Protein 2IFC (pdb70)

Organism: Thermoplasma acidophilum (strain ATCC 25905 / DSM 1728 / JCM 9062 / NBRC 15155 / AMRC-C165) (NCBI:txid273075)

Nearest PDB structures (foldseek):
  2r26-assembly1_A  TM=9.823E-01  e=7.051E-51  Thermoplasma acidophilum
  1o7x-assembly2_D  TM=9.738E-01  e=7.678E-36  Saccharolobus solfataricus
  6abw-assembly1_A  TM=9.700E-01  e=1.568E-35  Metallosphaera sedula DSM 5348
  1vgm-assembly1_B  TM=9.796E-01  e=5.230E-35  Sulfurisphaera tokodaii
  2ibp-assembly1_B  TM=9.215E-01  e=1.308E-25  Pyrobaculum aerophilum str. IM2

InterPro domains:
  IPR002020 Citrate synthase [PF00285] (10-367)
  IPR002020 Citrate synthase [PR00143] (128-141)
  IPR002020 Citrate synthase [PR00143] (177-192)
  IPR002020 Citrate synthase [PR00143] (199-227)
  IPR002020 Citrate synthase [PR00143] (253-273)
  IPR002020 Citrate synthase [PR00143] (314-330)
  IPR002020 Citrate synthase [PTHR11739] (6-383)
  IPR011278 2-methylcitrate synthase/citrate synthase type I [TIGR01800] (9-384)
  IPR016142 Citrate synthase-like, large alpha subdomain [G3DSA:1.10.580.10] (24-355)
  IPR016143 Citrate synthase-like, small alpha subdomain [G3DSA:1.10.230.10] (225-328)
  IPR019810 Citrate synthase active site [PS00480] (260-272)
  IPR024176 Citrate synthase, bacterial-type [PIRSF001369] (4-385)
  IPR036969 Citrate synthase superfamily [SSF48256] (7-384)
  IPR054926 Citrate synthase family [NF041157] (5-385)

Foldseek 3Di:
DDDCVVVAPPDPDDDQAWDAAQEVQFIAGNNHTLVNCLVVLHFLLQSLCCLLPVHGDDPVRSVVLVVLLQLLLDDDPVLLVLLLVDDLQAFLLVSVLSSLVVVLVVPVPFAQDPVCLSSVLSNVLSNLLQSLLSSLCNNVVHDRFTFHDDPGPLQSSLCSNPVHGADPLLSSLLRSVLNLLQADDCDPLLVQLQLCCLVVRGLSVSLSSSSVRLPDPVHADQLLVLLVLLVVCPAQVSLVVCCVVCPVVPNHDNGQKDDSRHLAANVLLVVLLVSLCVLCVVPVVLNRSNSNLVSNQVVCCVPCSVVSMHGHNSNRVSSSVVSSPDDSRSRSVSSSSSSSHSSVSSSSSSCCVVPPRHNDDDDDDDPDDDDDDDDDPVRD/DDDCVVVAPPDPDDDQAWDAQQAVQFIDGLRHTLCRCLVVLHFLLQSLCCLLPVHGDDPVRSVVLLVLLQLLLDDDPVLLVLQLVDDLQAFLLVSLLSSLVVVLVVPPPFAQDPVCLSSVLSSVLSNLLQSLLSSLCNNVVHDRWTFDDDPGPLQSSLCSSVVHGADPLLSSLLRSLLNLLQADDCDPLLVQLQLCCLVVRGLSVSLSSSSVRCPDPVHADQLLVLLVLLVVCPALVSLVVCCVVCPVVPNDDNGQKDDSRHLAANVLLVVLLVSLCVLCVVPVVLVSSNSSLVSNQVVCCVPCSVVSIHGYNSNRVSSSVVSSPDDSRSRSVSSSSSSSHSSVSSSSSSCCCVPPRHNDDDDDDDDDDDDDDDDPPVVD/DQDDCVVVVPPDPDDDQAWDAQQEVQFIDGNNHTLVNCLVVLPFLLQSLCCLLPVHGDDPVRSVVLLVLLQLLLDDDPVLLCLQLVDDLQAFLLVSLLSSLVVVLVPPVPDAQDPVCLSSVLSSVLSVLLQSLLSSLCSNVVHDRFTFDRDSHPLQSSLCSNVVHGFDPLLSSLLRSLLNLLADDDCDPLLVQLQLCCLVVRGLSVSLSRSSVRCPDVVRADQLLVLLVLLVVQVALVSLVVCCVVPPVVPNDDNTQKADPRHLAENVLQVVLLVSLCVLCVVPVSLVRSNSNLVSNQVVCCVVCSVVSIHGHNSNRVSSSCVSSPDDSHSSSVSSSSSSSHSSVSSSSSSCCCVPPRHNDDDDHNDPDDDDDDDDDPVPDD/DDCVVVQPPDPDDDQAWDAQQEVQFIDGNNHTLVNCLVVLDFLLQSLCCLLPVHGDDPVRSVVLLVLLQLLLDDDPVLLVLLLVDPLQAFLLVSLLSSLVVVLVVPVPFAQDPVCLSSVLSNVLSVLLQSLLSSLCSNVVHDRFTFHDDPGPLQSSLCSNVVHGADPLLSSLLRSLLSLLQADDCDPLLVQLLLCCLVVRGLSVSLSRSSVRLPDPVHADQLLVLLVVLVVQPAQVSLVVCCVVDVVPPHDDNGQKDDSRHLAANVLLVVLLVSLCVLCVPPPVLNRSNSSLVSNQVVCCVVCSVVSMHGHNSNRVSSSVVSSPDDSHSRSVSSSSSSSHSSVSSSSSSCCCVPPRHNDDDDDDDPDDDDDDDDDD

Structure (mmCIF, N/CA/C/O backbone):
data_2IFC
#
_entry.id   2IFC
#
_cell.length_a   78.526
_cell.length_b   97.447
_cell.length_c   106.937
_cell.angle_alpha   90.00
_cell.angle_beta   93.10
_cell.angle_gamma   90.00
#
_symmetry.space_group_name_H-M   'P 1 21 1'
#
loop_
_entity.id
_entity.type
_entity.pdbx_description
1 polymer 'Citrate Synthase'
2 non-polymer 'OXALOACETATE ION'
3 water water
#
loop_
_atom_site.group_PDB
_atom_site.id
_atom_site.type_symbol
_atom_site.label_atom_id
_atom_site.label_alt_id
_atom_site.label_comp_id
_atom_site.label_asym_id
_atom_site.label_entity_id
_atom_site.label_seq_id
_atom_site.pdbx_PDB_ins_code
_atom_site.Cartn_x
_atom_site.Cartn_y
_atom_site.Cartn_z
_atom_site.occupancy
_atom_site.B_iso_or_equiv
_atom_site.auth_seq_id
_atom_site.auth_comp_id
_atom_site.auth_asym_id
_atom_site.auth_atom_id
_atom_site.pdbx_PDB_model_num
ATOM 1 N N . GLU A 1 5 ? 3.824 -60.712 -74.253 1.00 42.11 4 GLU A N 1
ATOM 2 C CA . GLU A 1 5 ? 4.716 -61.794 -74.788 1.00 40.76 4 GLU A CA 1
ATOM 3 C C . GLU A 1 5 ? 6.191 -61.315 -74.873 1.00 39.29 4 GLU A C 1
ATOM 4 O O . GLU A 1 5 ? 6.496 -60.149 -74.560 1.00 40.00 4 GLU A O 1
ATOM 10 N N . GLU A 1 6 ? 7.090 -62.207 -75.290 1.00 36.40 5 GLU A N 1
ATOM 11 C CA . GLU A 1 6 ? 8.536 -61.963 -75.228 1.00 33.39 5 GLU A CA 1
ATOM 12 C C . GLU A 1 6 ? 9.114 -61.197 -76.449 1.00 28.68 5 GLU A C 1
ATOM 13 O O . GLU A 1 6 ? 8.910 -61.585 -77.582 1.00 26.45 5 GLU A O 1
ATOM 19 N N . ILE A 1 7 ? 9.849 -60.133 -76.183 1.00 25.08 6 ILE A N 1
ATOM 20 C CA . ILE A 1 7 ? 10.478 -59.360 -77.287 1.00 22.67 6 ILE A CA 1
ATOM 21 C C . ILE A 1 7 ? 11.903 -59.912 -77.464 1.00 21.05 6 ILE A C 1
ATOM 22 O O . ILE A 1 7 ? 12.645 -60.076 -76.459 1.00 22.09 6 ILE A O 1
ATOM 27 N N . SER A 1 8 ? 12.276 -60.229 -78.710 1.00 20.09 7 SER A N 1
ATOM 28 C CA . SER A 1 8 ? 13.636 -60.636 -79.022 1.00 19.90 7 SER A CA 1
ATOM 29 C C . SER A 1 8 ? 14.458 -59.348 -79.222 1.00 21.16 7 SER A C 1
ATOM 30 O O . SER A 1 8 ? 14.611 -58.913 -80.366 1.00 18.40 7 SER A O 1
ATOM 33 N N . LYS A 1 9 ? 14.911 -58.727 -78.111 1.00 20.45 8 LYS A N 1
ATOM 34 C CA . LYS A 1 9 ? 15.547 -57.370 -78.179 1.00 21.62 8 LYS A CA 1
ATOM 35 C C . LYS A 1 9 ? 16.849 -57.440 -78.970 1.00 19.91 8 LYS A C 1
ATOM 36 O O . LYS A 1 9 ? 17.727 -58.281 -78.669 1.00 20.29 8 LYS A O 1
ATOM 42 N N . GLY A 1 10 ? 16.951 -56.614 -80.023 1.00 18.10 9 GLY A N 1
ATOM 43 C CA . GLY A 1 10 ? 18.163 -56.608 -80.876 1.00 17.61 9 GLY A CA 1
ATOM 44 C C . GLY A 1 10 ? 18.339 -57.892 -81.707 1.00 16.75 9 GLY A C 1
ATOM 45 O O . GLY A 1 10 ? 19.366 -58.109 -82.356 1.00 16.43 9 GLY A O 1
ATOM 46 N N . LEU A 1 11 ? 17.279 -58.700 -81.739 1.00 16.10 10 LEU A N 1
ATOM 47 C CA . LEU A 1 11 ? 17.322 -60.008 -82.378 1.00 16.74 10 LEU A CA 1
ATOM 48 C C . LEU A 1 11 ? 18.535 -60.815 -81.857 1.00 18.17 10 LEU A C 1
ATOM 49 O O . LEU A 1 11 ? 19.105 -61.641 -82.592 1.00 18.37 10 LEU A O 1
ATOM 54 N N . GLU A 1 12 ? 18.909 -60.559 -80.604 1.00 19.29 11 GLU A N 1
ATOM 55 C CA . GLU A 1 12 ? 20.129 -61.152 -80.050 1.00 22.00 11 GLU A CA 1
ATOM 56 C C . GLU A 1 12 ? 19.958 -62.684 -80.031 1.00 21.77 11 GLU A C 1
ATOM 57 O O . GLU A 1 12 ? 18.879 -63.179 -79.631 1.00 21.30 11 GLU A O 1
ATOM 63 N N . ASP A 1 13 ? 20.966 -63.402 -80.524 1.00 22.68 12 ASP A N 1
ATOM 64 C CA . ASP A 1 13 ? 20.871 -64.894 -80.630 1.00 23.78 12 ASP A CA 1
ATOM 65 C C . ASP A 1 13 ? 19.685 -65.434 -81.455 1.00 24.05 12 ASP A C 1
ATOM 66 O O . ASP A 1 13 ? 19.451 -66.645 -81.417 1.00 25.69 12 ASP A O 1
ATOM 71 N N . VAL A 1 14 ? 18.936 -64.582 -82.185 1.00 20.11 13 VAL A N 1
ATOM 72 C CA . VAL A 1 14 ? 17.947 -65.083 -83.165 1.00 19.68 13 VAL A CA 1
ATOM 73 C C . VAL A 1 14 ? 18.697 -65.444 -84.450 1.00 18.37 13 VAL A C 1
ATOM 74 O O . VAL A 1 14 ? 19.485 -64.635 -84.960 1.00 18.71 13 VAL A O 1
ATOM 78 N N . ASN A 1 15 ? 18.459 -66.656 -84.990 1.00 17.58 14 ASN A N 1
ATOM 79 C CA . ASN A 1 15 ? 19.005 -67.068 -86.284 1.00 15.81 14 ASN A CA 1
ATOM 80 C C . ASN A 1 15 ? 18.086 -66.715 -87.420 1.00 14.88 14 ASN A C 1
ATOM 81 O O . ASN A 1 15 ? 16.945 -67.236 -87.513 1.00 16.79 14 ASN A O 1
ATOM 86 N N A ILE A 1 16 ? 18.566 -65.829 -88.284 0.50 14.21 15 ILE A N 1
ATOM 87 N N B ILE A 1 16 ? 18.488 -65.790 -88.302 0.50 15.26 15 ILE A N 1
ATOM 88 C CA A ILE A 1 16 ? 17.728 -65.308 -89.341 0.50 12.64 15 ILE A CA 1
ATOM 89 C CA B ILE A 1 16 ? 17.568 -65.374 -89.399 0.50 15.02 15 ILE A CA 1
ATOM 90 C C A ILE A 1 16 ? 17.823 -66.142 -90.637 0.50 14.06 15 ILE A C 1
ATOM 91 C C B ILE A 1 16 ? 17.827 -66.133 -90.722 0.50 15.03 15 ILE A C 1
ATOM 92 O O A ILE A 1 16 ? 16.965 -66.049 -91.503 0.50 13.96 15 ILE A O 1
ATOM 93 O O B ILE A 1 16 ? 17.115 -65.957 -91.711 0.50 14.31 15 ILE A O 1
ATOM 102 N N . LYS A 1 17 ? 18.897 -66.932 -90.757 1.00 14.23 16 LYS A N 1
ATOM 103 C CA . LYS A 1 17 ? 19.174 -67.740 -91.951 1.00 14.48 16 LYS A CA 1
ATOM 104 C C . LYS A 1 17 ? 20.218 -68.824 -91.565 1.00 14.74 16 LYS A C 1
ATOM 105 O O . LYS A 1 17 ? 20.789 -68.734 -90.500 1.00 14.62 16 LYS A O 1
ATOM 111 N N . TRP A 1 18 ? 20.492 -69.771 -92.470 1.00 15.64 17 TRP A N 1
ATOM 112 C CA . TRP A 1 18 ? 21.704 -70.615 -92.397 1.00 17.26 17 TRP A CA 1
ATOM 113 C C . TRP A 1 18 ? 22.673 -70.040 -93.444 1.00 17.36 17 TRP A C 1
ATOM 114 O O . TRP A 1 18 ? 22.241 -69.322 -94.374 1.00 18.50 17 TRP A O 1
ATOM 125 N N . THR A 1 19 ? 23.966 -70.270 -93.266 1.00 16.78 18 THR A N 1
ATOM 126 C CA . THR A 1 19 ? 24.952 -69.825 -94.187 1.00 17.00 18 THR A CA 1
ATOM 127 C C . THR A 1 19 ? 26.117 -70.768 -94.232 1.00 17.04 18 THR A C 1
ATOM 128 O O . THR A 1 19 ? 26.445 -71.438 -93.208 1.00 16.18 18 THR A O 1
ATOM 132 N N . ARG A 1 20 ? 26.672 -70.834 -95.428 1.00 17.58 19 ARG A N 1
ATOM 133 C CA . ARG A 1 20 ? 27.940 -71.522 -95.742 1.00 16.72 19 ARG A CA 1
ATOM 134 C C . ARG A 1 20 ? 29.117 -70.570 -95.788 1.00 16.80 19 ARG A C 1
ATOM 135 O O . ARG A 1 20 ? 30.258 -71.016 -95.956 1.00 17.27 19 ARG A O 1
ATOM 143 N N . LEU A 1 21 ? 28.836 -69.250 -95.694 1.00 15.35 20 LEU A N 1
ATOM 144 C CA . LEU A 1 21 ? 29.829 -68.302 -96.084 1.00 13.67 20 LEU A CA 1
ATOM 145 C C . LEU A 1 21 ? 30.861 -67.954 -95.015 1.00 12.48 20 LEU A C 1
ATOM 146 O O . LEU A 1 21 ? 32.053 -67.814 -95.294 1.00 13.59 20 LEU A O 1
ATOM 151 N N . THR A 1 22 ? 30.399 -67.776 -93.783 1.00 12.59 21 THR A N 1
ATOM 152 C CA . THR A 1 22 ? 31.273 -67.217 -92.750 1.00 15.35 21 THR A CA 1
ATOM 153 C C . THR A 1 22 ? 30.871 -67.759 -91.383 1.00 15.39 21 THR A C 1
ATOM 154 O O . THR A 1 22 ? 29.673 -67.889 -91.066 1.00 15.71 21 THR A O 1
ATOM 158 N N . THR A 1 23 ? 31.884 -68.140 -90.600 1.00 17.49 22 THR A N 1
ATOM 159 C CA . THR A 1 23 ? 31.633 -68.544 -89.239 1.00 18.27 22 THR A CA 1
ATOM 160 C C . THR A 1 23 ? 32.458 -67.665 -88.295 1.00 18.60 22 THR A C 1
ATOM 161 O O . THR A 1 23 ? 33.562 -67.229 -88.621 1.00 17.63 22 THR A O 1
ATOM 165 N N . ILE A 1 24 ? 31.841 -67.360 -87.155 1.00 18.87 23 ILE A N 1
ATOM 166 C CA . ILE A 1 24 ? 32.467 -66.555 -86.134 1.00 20.28 23 ILE A CA 1
ATOM 167 C C . ILE A 1 24 ? 32.435 -67.339 -84.824 1.00 20.81 23 ILE A C 1
ATOM 168 O O . ILE A 1 24 ? 31.381 -67.765 -84.413 1.00 20.94 23 ILE A O 1
ATOM 173 N N . ASP A 1 25 ? 33.600 -67.545 -84.215 1.00 22.40 24 ASP A N 1
ATOM 174 C CA . ASP A 1 25 ? 33.672 -68.089 -82.849 1.00 24.39 24 ASP A CA 1
ATOM 175 C C . ASP A 1 25 ? 34.004 -66.914 -81.938 1.00 22.49 24 ASP A C 1
ATOM 176 O O . ASP A 1 25 ? 35.144 -66.478 -81.926 1.00 21.78 24 ASP A O 1
ATOM 181 N N . GLY A 1 26 ? 33.005 -66.466 -81.194 1.00 22.90 25 GLY A N 1
ATOM 182 C CA . GLY A 1 26 ? 33.103 -65.326 -80.286 1.00 22.57 25 GLY A CA 1
ATOM 183 C C . GLY A 1 26 ? 33.984 -65.541 -79.066 1.00 23.87 25 GLY A C 1
ATOM 184 O O . GLY A 1 26 ? 34.517 -64.601 -78.510 1.00 23.67 25 GLY A O 1
ATOM 185 N N . ASN A 1 27 ? 34.132 -66.794 -78.636 1.00 25.16 26 ASN A N 1
ATOM 186 C CA . ASN A 1 27 ? 35.016 -67.114 -77.498 1.00 25.51 26 ASN A CA 1
ATOM 187 C C . ASN A 1 27 ? 36.484 -67.334 -77.876 1.00 24.88 26 ASN A C 1
ATOM 188 O O . ASN A 1 27 ? 37.418 -66.833 -77.213 1.00 25.69 26 ASN A O 1
ATOM 193 N N . LYS A 1 28 ? 36.717 -68.044 -78.973 1.00 24.74 27 LYS A N 1
ATOM 194 C CA . LYS A 1 28 ? 38.086 -68.281 -79.384 1.00 24.39 27 LYS A CA 1
ATOM 195 C C . LYS A 1 28 ? 38.654 -67.100 -80.178 1.00 23.34 27 LYS A C 1
ATOM 196 O O . LYS A 1 28 ? 39.859 -66.921 -80.298 1.00 24.33 27 LYS A O 1
ATOM 202 N N . GLY A 1 29 ? 37.767 -66.285 -80.742 1.00 22.55 28 GLY A N 1
ATOM 203 C CA . GLY A 1 29 ? 38.198 -65.255 -81.650 1.00 20.86 28 GLY A CA 1
ATOM 204 C C . GLY A 1 29 ? 38.635 -65.750 -83.012 1.00 21.21 28 GLY A C 1
ATOM 205 O O . GLY A 1 29 ? 39.708 -65.395 -83.482 1.00 19.86 28 GLY A O 1
ATOM 206 N N . ILE A 1 30 ? 37.794 -66.560 -83.654 1.00 21.56 29 ILE A N 1
ATOM 207 C CA . ILE A 1 30 ? 38.155 -67.076 -84.960 1.00 21.78 29 ILE A CA 1
ATOM 208 C C . ILE A 1 30 ? 37.066 -66.703 -85.967 1.00 19.65 29 ILE A C 1
ATOM 209 O O . ILE A 1 30 ? 35.870 -66.722 -85.658 1.00 21.78 29 ILE A O 1
ATOM 214 N N . LEU A 1 31 ? 37.561 -66.263 -87.111 1.00 18.93 30 LEU A N 1
ATOM 215 C CA . LEU A 1 31 ? 36.744 -65.747 -88.224 1.00 17.02 30 LEU A CA 1
ATOM 216 C C . LEU A 1 31 ? 37.201 -66.556 -89.426 1.00 17.38 30 LEU A C 1
ATOM 217 O O . LEU A 1 31 ? 38.386 -66.494 -89.800 1.00 17.30 30 LEU A O 1
ATOM 222 N N . ARG A 1 32 ? 36.295 -67.365 -89.991 1.00 16.59 31 ARG A N 1
ATOM 223 C CA . ARG A 1 32 ? 36.619 -68.128 -91.190 1.00 16.76 31 ARG A CA 1
ATOM 224 C C . ARG A 1 32 ? 35.648 -67.777 -92.333 1.00 14.63 31 ARG A C 1
ATOM 225 O O . ARG A 1 32 ? 34.416 -67.582 -92.099 1.00 14.70 31 ARG A O 1
ATOM 233 N N . TYR A 1 33 ? 36.212 -67.759 -93.527 1.00 15.19 32 TYR A N 1
ATOM 234 C CA . TYR A 1 33 ? 35.479 -67.548 -94.759 1.00 14.73 32 TYR A CA 1
ATOM 235 C C . TYR A 1 33 ? 35.476 -68.883 -95.501 1.00 15.27 32 TYR A C 1
ATOM 236 O O . TYR A 1 33 ? 36.551 -69.311 -96.012 1.00 14.87 32 TYR A O 1
ATOM 245 N N . GLY A 1 34 ? 34.306 -69.510 -95.518 1.00 15.86 33 GLY A N 1
ATOM 246 C CA . GLY A 1 34 ? 34.144 -70.814 -96.253 1.00 17.51 33 GLY A CA 1
ATOM 247 C C . GLY A 1 34 ? 35.179 -71.851 -95.761 1.00 17.75 33 GLY A C 1
ATOM 248 O O . GLY A 1 34 ? 35.748 -72.621 -96.571 1.00 18.46 33 GLY A O 1
ATOM 249 N N . GLY A 1 35 ? 35.411 -71.891 -94.464 1.00 17.18 34 GLY A N 1
ATOM 250 C CA . GLY A 1 35 ? 36.442 -72.827 -93.890 1.00 19.31 34 GLY A CA 1
ATOM 251 C C . GLY A 1 35 ? 37.879 -72.314 -93.771 1.00 18.85 34 GLY A C 1
ATOM 252 O O . GLY A 1 35 ? 38.695 -72.911 -93.059 1.00 20.69 34 GLY A O 1
ATOM 253 N N . TYR A 1 36 ? 38.224 -71.194 -94.438 1.00 17.31 35 TYR A N 1
ATOM 254 C CA . TYR A 1 36 ? 39.597 -70.611 -94.327 1.00 17.93 35 TYR A CA 1
ATOM 255 C C . TYR A 1 36 ? 39.683 -69.495 -93.302 1.00 19.66 35 TYR A C 1
ATOM 256 O O . TYR A 1 36 ? 38.942 -68.499 -93.463 1.00 19.30 35 TYR A O 1
ATOM 265 N N . SER A 1 37 ? 40.609 -69.605 -92.324 1.00 18.60 36 SER A N 1
ATOM 266 C CA . SER A 1 37 ? 40.747 -68.551 -91.304 1.00 19.25 36 SER A CA 1
ATOM 267 C C . SER A 1 37 ? 41.328 -67.289 -91.956 1.00 17.55 36 SER A C 1
ATOM 268 O O . SER A 1 37 ? 42.173 -67.344 -92.901 1.00 16.54 36 SER A O 1
ATOM 271 N N . VAL A 1 38 ? 40.878 -66.126 -91.492 1.00 18.47 37 VAL A N 1
ATOM 272 C CA . VAL A 1 38 ? 41.495 -64.909 -92.030 1.00 17.96 37 VAL A CA 1
ATOM 273 C C . VAL A 1 38 ? 43.004 -64.794 -91.751 1.00 17.26 37 VAL A C 1
ATOM 274 O O . VAL A 1 38 ? 43.736 -64.262 -92.585 1.00 16.63 37 VAL A O 1
ATOM 278 N N . GLU A 1 39 ? 43.494 -65.374 -90.650 1.00 17.13 38 GLU A N 1
ATOM 279 C CA . GLU A 1 39 ? 44.939 -65.412 -90.409 1.00 18.62 38 GLU A CA 1
ATOM 280 C C . GLU A 1 39 ? 45.659 -66.157 -91.537 1.00 18.25 38 GLU A C 1
ATOM 281 O O . GLU A 1 39 ? 46.675 -65.694 -92.011 1.00 18.06 38 GLU A O 1
ATOM 287 N N . ASP A 1 40 ? 45.101 -67.299 -91.957 1.00 18.40 39 ASP A N 1
ATOM 288 C CA . ASP A 1 40 ? 45.707 -68.166 -92.965 1.00 18.02 39 ASP A CA 1
ATOM 289 C C . ASP A 1 40 ? 45.648 -67.437 -94.332 1.00 17.48 39 ASP A C 1
ATOM 290 O O . ASP A 1 40 ? 46.612 -67.408 -95.106 1.00 17.44 39 ASP A O 1
ATOM 295 N N . ILE A 1 41 ? 44.492 -66.858 -94.618 1.00 16.97 40 ILE A N 1
ATOM 296 C CA . ILE A 1 41 ? 44.293 -66.092 -95.831 1.00 17.70 40 ILE A CA 1
ATOM 297 C C . ILE A 1 41 ? 45.363 -65.023 -95.985 1.00 15.45 40 ILE A C 1
ATOM 298 O O . ILE A 1 41 ? 46.022 -64.966 -97.014 1.00 16.62 40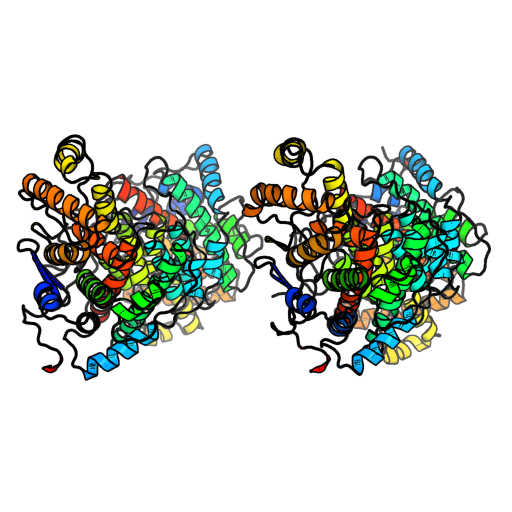 ILE A O 1
ATOM 303 N N . ILE A 1 42 ? 45.532 -64.167 -94.982 1.00 17.13 41 ILE A N 1
ATOM 304 C CA . ILE A 1 42 ? 46.505 -63.103 -95.091 1.00 17.75 41 ILE A CA 1
ATOM 305 C C . ILE A 1 42 ? 47.942 -63.606 -95.078 1.00 18.23 41 ILE A C 1
ATOM 306 O O . ILE A 1 42 ? 48.758 -63.146 -95.878 1.00 19.82 41 ILE A O 1
ATOM 311 N N . ALA A 1 43 ? 48.270 -64.489 -94.121 1.00 20.16 42 ALA A N 1
ATOM 312 C CA . ALA A 1 43 ? 49.613 -65.135 -94.093 1.00 21.38 42 ALA A CA 1
ATOM 313 C C . ALA A 1 43 ? 50.057 -65.771 -95.449 1.00 22.12 42 ALA A C 1
ATOM 314 O O . ALA A 1 43 ? 51.244 -65.735 -95.818 1.00 22.78 42 ALA A O 1
ATOM 316 N N . SER A 1 44 ? 49.087 -66.303 -96.189 1.00 22.00 43 SER A N 1
ATOM 317 C CA . SER A 1 44 ? 49.301 -66.994 -97.455 1.00 22.54 43 SER A CA 1
ATOM 318 C C . SER A 1 44 ? 49.370 -66.051 -98.665 1.00 22.28 43 SER A C 1
ATOM 319 O O . SER A 1 44 ? 49.583 -66.490 -99.794 1.00 23.68 43 SER A O 1
ATOM 322 N N . GLY A 1 45 ? 49.152 -64.762 -98.408 1.00 22.87 44 GLY A N 1
ATOM 323 C CA . GLY A 1 45 ? 49.184 -63.730 -99.439 1.00 22.58 44 GLY A CA 1
ATOM 324 C C . GLY A 1 45 ? 48.089 -63.789 -100.480 1.00 20.38 44 GLY A C 1
ATOM 325 O O . GLY A 1 45 ? 48.318 -63.474 -101.632 1.00 22.16 44 GLY A O 1
ATOM 326 N N . ALA A 1 46 ? 46.890 -64.152 -100.063 1.00 20.30 45 ALA A N 1
ATOM 327 C CA . ALA A 1 46 ? 45.733 -64.304 -100.973 1.00 19.34 45 ALA A CA 1
ATOM 328 C C . ALA A 1 46 ? 45.458 -62.950 -101.645 1.00 18.59 45 ALA A C 1
ATOM 329 O O . ALA A 1 46 ? 45.664 -61.907 -101.042 1.00 20.26 45 ALA A O 1
ATOM 331 N N . GLN A 1 47 ? 45.036 -62.994 -102.901 1.00 18.67 46 GLN A N 1
ATOM 332 C CA . GLN A 1 47 ? 44.518 -61.832 -103.619 1.00 19.23 46 GLN A CA 1
ATOM 333 C C . GLN A 1 47 ? 43.076 -61.598 -103.212 1.00 18.20 46 GLN A C 1
ATOM 334 O O . GLN A 1 47 ? 42.266 -62.507 -103.093 1.00 17.00 46 GLN A O 1
ATOM 340 N N . ASP A 1 48 ? 42.686 -60.329 -103.052 1.00 15.89 47 ASP A N 1
ATOM 341 C CA . ASP A 1 48 ? 41.318 -60.104 -102.638 1.00 15.55 47 ASP A CA 1
ATOM 342 C C . ASP A 1 48 ? 40.327 -60.747 -103.646 1.00 15.52 47 ASP A C 1
ATOM 343 O O . ASP A 1 48 ? 39.264 -61.257 -103.264 1.00 13.92 47 ASP A O 1
ATOM 348 N N . GLU A 1 49 ? 40.717 -60.784 -104.922 1.00 15.19 48 GLU A N 1
ATOM 349 C CA . GLU A 1 49 ? 39.815 -61.314 -105.968 1.00 15.41 48 GLU A CA 1
ATOM 350 C C . GLU A 1 49 ? 39.561 -62.808 -105.752 1.00 15.19 48 GLU A C 1
ATOM 351 O O . GLU A 1 49 ? 38.456 -63.290 -106.073 1.00 15.68 48 GLU A O 1
ATOM 357 N N . GLU A 1 50 ? 40.571 -63.478 -105.204 1.00 16.32 49 GLU A N 1
ATOM 358 C CA . GLU A 1 50 ? 40.382 -64.886 -104.777 1.00 17.70 49 GLU A CA 1
ATOM 359 C C . GLU A 1 50 ? 39.281 -65.028 -103.724 1.00 17.28 49 GLU A C 1
ATOM 360 O O . GLU A 1 50 ? 38.500 -65.955 -103.740 1.00 15.02 49 GLU A O 1
ATOM 366 N N . ILE A 1 51 ? 39.229 -64.101 -102.777 1.00 15.67 50 ILE A N 1
ATOM 367 C CA . ILE A 1 51 ? 38.243 -64.173 -101.691 1.00 16.03 50 ILE A CA 1
ATOM 368 C C . ILE A 1 51 ? 36.830 -63.787 -102.185 1.00 15.65 50 ILE A C 1
ATOM 369 O O . ILE A 1 51 ? 35.857 -64.435 -101.852 1.00 16.07 50 ILE A O 1
ATOM 374 N N . GLN A 1 52 ? 36.736 -62.740 -103.035 1.00 15.32 51 GLN A N 1
ATOM 375 C CA . GLN A 1 52 ? 35.511 -62.430 -103.718 1.00 15.28 51 GLN A CA 1
ATOM 376 C C . GLN A 1 52 ? 34.957 -63.716 -104.360 1.00 14.08 51 GLN A C 1
ATOM 377 O O . GLN A 1 52 ? 33.817 -64.044 -104.159 1.00 13.49 51 GLN A O 1
ATOM 383 N N . TYR A 1 53 ? 35.814 -64.393 -105.155 1.00 14.77 52 TYR A N 1
ATOM 384 C CA . TYR A 1 53 ? 35.420 -65.636 -105.846 1.00 15.45 52 TYR A CA 1
ATOM 385 C C . TYR A 1 53 ? 34.920 -66.694 -104.887 1.00 15.46 52 TYR A C 1
ATOM 386 O O . TYR A 1 53 ? 33.863 -67.290 -105.121 1.00 16.27 52 TYR A O 1
ATOM 395 N N . LEU A 1 54 ? 35.644 -66.886 -103.785 1.00 16.31 53 LEU A N 1
ATOM 396 C CA . LEU A 1 54 ? 35.273 -67.804 -102.714 1.00 16.08 53 LEU A CA 1
ATOM 397 C C . LEU A 1 54 ? 33.858 -67.551 -102.217 1.00 15.94 53 LEU A C 1
ATOM 398 O O . LEU A 1 54 ? 33.042 -68.478 -102.035 1.00 14.96 53 LEU A O 1
ATOM 403 N N . PHE A 1 55 ? 33.550 -66.260 -101.957 1.00 15.56 54 PHE A N 1
ATOM 404 C CA . PHE A 1 55 ? 32.235 -65.931 -101.579 1.00 15.89 54 PHE A CA 1
ATOM 405 C C . PHE A 1 55 ? 31.135 -66.222 -102.540 1.00 14.55 54 PHE A C 1
ATOM 406 O O . PHE A 1 55 ? 30.049 -66.564 -102.100 1.00 16.35 54 PHE A O 1
ATOM 414 N N . LEU A 1 56 ? 31.391 -65.966 -103.812 1.00 15.19 55 LEU A N 1
ATOM 415 C CA . LEU A 1 56 ? 30.322 -66.024 -104.802 1.00 14.72 55 LEU A CA 1
ATOM 416 C C . LEU A 1 56 ? 30.180 -67.483 -105.325 1.00 17.08 55 LEU A C 1
ATOM 417 O O . LEU A 1 56 ? 29.071 -67.899 -105.653 1.00 17.13 55 LEU A O 1
ATOM 422 N N . TYR A 1 57 ? 31.282 -68.241 -105.282 1.00 18.25 56 TYR A N 1
ATOM 423 C CA . TYR A 1 57 ? 31.317 -69.646 -105.824 1.00 19.81 56 TYR A CA 1
ATOM 424 C C . TYR A 1 57 ? 31.443 -70.784 -104.807 1.00 20.43 56 TYR A C 1
ATOM 425 O O . TYR A 1 57 ? 31.076 -71.931 -105.116 1.00 19.94 56 TYR A O 1
ATOM 434 N N . GLY A 1 58 ? 31.992 -70.504 -103.627 1.00 19.54 57 GLY A N 1
ATOM 435 C CA . GLY A 1 58 ? 32.058 -71.506 -102.558 1.00 20.19 57 GLY A CA 1
ATOM 436 C C . GLY A 1 58 ? 33.419 -72.219 -102.427 1.00 19.98 57 GLY A C 1
ATOM 437 O O . GLY A 1 58 ? 33.670 -72.923 -101.441 1.00 20.76 57 GLY A O 1
ATOM 438 N N . ASN A 1 59 ? 34.293 -71.976 -103.399 1.00 19.39 58 ASN A N 1
ATOM 439 C CA . ASN A 1 59 ? 35.697 -72.452 -103.363 1.00 21.08 58 ASN A CA 1
ATOM 440 C C . ASN A 1 59 ? 36.702 -71.448 -103.902 1.00 19.96 58 ASN A C 1
ATOM 441 O O . ASN A 1 59 ? 36.346 -70.548 -104.690 1.00 21.10 58 ASN A O 1
ATOM 446 N N . LEU A 1 60 ? 37.973 -71.623 -103.551 1.00 20.94 59 LEU A N 1
ATOM 447 C CA . LEU A 1 60 ? 39.022 -70.807 -104.162 1.00 20.78 59 LEU A CA 1
ATOM 448 C C . LEU A 1 60 ? 39.133 -71.122 -105.658 1.00 22.42 59 LEU A C 1
ATOM 449 O O . LEU A 1 60 ? 38.974 -72.297 -106.034 1.00 21.94 59 LEU A O 1
ATOM 454 N N . PRO A 1 61 ? 39.360 -70.103 -106.513 1.00 22.26 60 PRO A N 1
ATOM 455 C CA . PRO A 1 61 ? 39.362 -70.339 -107.978 1.00 22.15 60 PRO A CA 1
ATOM 456 C C . PRO A 1 61 ? 40.648 -70.988 -108.462 1.00 22.27 60 PRO A C 1
ATOM 457 O O . PRO A 1 61 ? 41.690 -70.859 -107.842 1.00 20.53 60 PRO A O 1
ATOM 461 N N . THR A 1 62 ? 40.547 -71.684 -109.581 1.00 23.60 61 THR A N 1
ATOM 462 C CA . THR A 1 62 ? 41.761 -72.001 -110.340 1.00 24.84 61 THR A CA 1
ATOM 463 C C . THR A 1 62 ? 42.295 -70.753 -111.060 1.00 25.43 61 THR A C 1
ATOM 464 O O . THR A 1 62 ? 41.610 -69.693 -111.180 1.00 23.88 61 THR A O 1
ATOM 468 N N . GLU A 1 63 ? 43.524 -70.849 -111.560 1.00 26.90 62 GLU A N 1
ATOM 469 C CA . GLU A 1 63 ? 44.116 -69.747 -112.333 1.00 27.98 62 GLU A CA 1
ATOM 470 C C . GLU A 1 63 ? 43.151 -69.299 -113.475 1.00 27.30 62 GLU A C 1
ATOM 471 O O . GLU A 1 63 ? 42.880 -68.084 -113.662 1.00 24.88 62 GLU A O 1
ATOM 477 N N . GLN A 1 64 ? 42.587 -70.261 -114.202 1.00 25.02 63 GLN A N 1
ATOM 478 C CA . GLN A 1 64 ? 41.707 -69.954 -115.327 1.00 26.98 63 GLN A CA 1
ATOM 479 C C . GLN A 1 64 ? 40.397 -69.280 -114.862 1.00 25.79 63 GLN A C 1
ATOM 480 O O . GLN A 1 64 ? 39.917 -68.307 -115.482 1.00 25.83 63 GLN A O 1
ATOM 486 N N . GLU A 1 65 ? 39.848 -69.810 -113.776 1.00 25.14 64 GLU A N 1
ATOM 487 C CA . GLU A 1 65 ? 38.622 -69.285 -113.164 1.00 24.31 64 GLU A CA 1
ATOM 488 C C . GLU A 1 65 ? 38.849 -67.847 -112.717 1.00 21.99 64 GLU A C 1
ATOM 489 O O . GLU A 1 65 ? 38.017 -66.977 -112.965 1.00 22.15 64 GLU A O 1
ATOM 495 N N . LEU A 1 66 ? 39.992 -67.602 -112.085 1.00 21.93 65 LEU A N 1
ATOM 496 C CA . LEU A 1 66 ? 40.318 -66.249 -111.590 1.00 22.08 65 LEU A CA 1
ATOM 497 C C . LEU A 1 66 ? 40.494 -65.272 -112.732 1.00 22.78 65 LEU A C 1
ATOM 498 O O . LEU A 1 66 ? 40.039 -64.136 -112.655 1.00 22.23 65 LEU A O 1
ATOM 503 N N . ARG A 1 67 ? 41.183 -65.695 -113.800 1.00 23.54 66 ARG A N 1
ATOM 504 C CA . ARG A 1 67 ? 41.351 -64.842 -114.966 1.00 25.59 66 ARG A CA 1
ATOM 505 C C . ARG A 1 67 ? 39.987 -64.404 -115.492 1.00 24.18 66 ARG A C 1
ATOM 506 O O . ARG A 1 67 ? 39.768 -63.207 -115.742 1.00 24.49 66 ARG A O 1
ATOM 514 N N . LYS A 1 68 ? 39.081 -65.364 -115.684 1.00 21.99 67 LYS A N 1
ATOM 515 C CA . LYS A 1 68 ? 37.738 -65.103 -116.149 1.00 23.29 67 LYS A CA 1
ATOM 516 C C . LYS A 1 68 ? 36.976 -64.157 -115.177 1.00 22.48 67 LYS A C 1
ATOM 517 O O . LYS A 1 68 ? 36.429 -63.131 -115.593 1.00 21.97 67 LYS A O 1
ATOM 523 N N . TYR A 1 69 ? 37.036 -64.511 -113.901 1.00 21.20 68 TYR A N 1
ATOM 524 C CA . TYR A 1 69 ? 36.403 -63.756 -112.824 1.00 20.50 68 TYR A CA 1
ATOM 525 C C . TYR A 1 69 ? 36.830 -62.275 -112.866 1.00 20.10 68 TYR A C 1
ATOM 526 O O . TYR A 1 69 ? 35.968 -61.373 -112.903 1.00 19.96 68 TYR A O 1
ATOM 535 N N . LYS A 1 70 ? 38.136 -62.017 -112.887 1.00 20.00 69 LYS A N 1
ATOM 536 C CA . LYS A 1 70 ? 38.663 -60.625 -112.944 1.00 19.37 69 LYS A CA 1
ATOM 537 C C . LYS A 1 70 ? 38.107 -59.835 -114.144 1.00 20.57 69 LYS A C 1
ATOM 538 O O . LYS A 1 70 ? 37.841 -58.624 -114.056 1.00 18.55 69 LYS A O 1
ATOM 544 N N . GLU A 1 71 ? 37.959 -60.495 -115.289 1.00 20.70 70 GLU A N 1
ATOM 545 C CA . GLU A 1 71 ? 37.373 -59.814 -116.451 1.00 22.72 70 GLU A CA 1
ATOM 546 C C . GLU A 1 71 ? 35.944 -59.335 -116.166 1.00 19.69 70 GLU A C 1
ATOM 547 O O . GLU A 1 71 ? 35.538 -58.217 -116.554 1.00 20.24 70 GLU A O 1
ATOM 553 N N . THR A 1 72 ? 35.175 -60.184 -115.482 1.00 18.78 71 THR A N 1
ATOM 554 C CA . THR A 1 72 ? 33.810 -59.861 -115.172 1.00 18.71 71 THR A CA 1
ATOM 555 C C . THR A 1 72 ? 33.787 -58.678 -114.234 1.00 18.38 71 THR A C 1
ATOM 556 O O . THR A 1 72 ? 32.998 -57.755 -114.458 1.00 18.26 71 THR A O 1
ATOM 560 N N . VAL A 1 73 ? 34.664 -58.701 -113.215 1.00 17.01 72 VAL A N 1
ATOM 561 C CA . VAL A 1 73 ? 34.648 -57.614 -112.200 1.00 16.70 72 VAL A CA 1
ATOM 562 C C . VAL A 1 73 ? 34.976 -56.332 -112.953 1.00 17.53 72 VAL A C 1
ATOM 563 O O . VAL A 1 73 ? 34.343 -55.293 -112.755 1.00 16.56 72 VAL A O 1
ATOM 567 N N . GLN A 1 74 ? 35.954 -56.402 -113.845 1.00 16.84 73 GLN A N 1
ATOM 568 C CA . GLN A 1 74 ? 36.372 -55.172 -114.568 1.00 17.76 73 GLN A CA 1
ATOM 569 C C . GLN A 1 74 ? 35.320 -54.531 -115.470 1.00 17.24 73 GLN A C 1
ATOM 570 O O . GLN A 1 74 ? 35.441 -53.367 -115.800 1.00 17.70 73 GLN A O 1
ATOM 576 N N . LYS A 1 75 ? 34.292 -55.284 -115.878 1.00 19.16 74 LYS A N 1
ATOM 577 C CA . LYS A 1 75 ? 33.114 -54.697 -116.552 1.00 19.17 74 LYS A CA 1
ATOM 578 C C . LYS A 1 75 ? 32.473 -53.601 -115.703 1.00 19.48 74 LYS A C 1
ATOM 579 O O . LYS A 1 75 ? 31.877 -52.665 -116.240 1.00 20.36 74 LYS A O 1
ATOM 585 N N . GLY A 1 76 ? 32.611 -53.713 -114.378 1.00 18.47 75 GLY A N 1
ATOM 586 C CA . GLY A 1 76 ? 31.940 -52.783 -113.496 1.00 18.37 75 GLY A CA 1
ATOM 587 C C . GLY A 1 76 ? 32.708 -51.469 -113.381 1.00 19.05 75 GLY A C 1
ATOM 588 O O . GLY A 1 76 ? 32.236 -50.542 -112.741 1.00 16.39 75 GLY A O 1
ATOM 589 N N . TYR A 1 77 ? 33.910 -51.403 -113.975 1.00 18.52 76 TYR A N 1
ATOM 590 C CA . TYR A 1 77 ? 34.737 -50.196 -113.884 1.00 19.90 76 TYR A CA 1
ATOM 591 C C . TYR A 1 77 ? 34.130 -49.086 -114.752 1.00 21.02 76 TYR A C 1
ATOM 592 O O . TYR A 1 77 ? 34.429 -47.933 -114.600 1.00 24.03 76 TYR A O 1
ATOM 601 N N . LYS A 1 78 ? 33.248 -49.455 -115.667 1.00 22.25 77 LYS A N 1
ATOM 602 C CA . LYS A 1 78 ? 32.466 -48.458 -116.380 1.00 23.11 77 LYS A CA 1
ATOM 603 C C . LYS A 1 78 ? 31.064 -48.326 -115.742 1.00 22.92 77 LYS A C 1
ATOM 604 O O . LYS A 1 78 ? 30.292 -49.289 -115.641 1.00 21.84 77 LYS A O 1
ATOM 610 N N . ILE A 1 79 ? 30.769 -47.146 -115.221 1.00 20.98 78 ILE A N 1
ATOM 611 C CA . ILE A 1 79 ? 29.426 -46.844 -114.715 1.00 20.84 78 ILE A CA 1
ATOM 612 C C . ILE A 1 79 ? 28.858 -45.580 -115.406 1.00 21.04 78 ILE A C 1
ATOM 613 O O . ILE A 1 79 ? 29.650 -44.751 -115.877 1.00 21.69 78 ILE A O 1
ATOM 618 N N . PRO A 1 80 ? 27.512 -45.464 -115.486 1.00 21.66 79 PRO A N 1
ATOM 619 C CA . PRO A 1 80 ? 26.954 -44.368 -116.293 1.00 21.36 79 PRO A CA 1
ATOM 620 C C . PRO A 1 80 ? 27.228 -43.028 -115.667 1.00 20.71 79 PRO A C 1
ATOM 621 O O . PRO A 1 80 ? 27.333 -42.919 -114.447 1.00 20.50 79 PRO A O 1
ATOM 625 N N . ASP A 1 81 ? 27.262 -41.987 -116.502 1.00 21.23 80 ASP A N 1
ATOM 626 C CA . ASP A 1 81 ? 27.322 -40.605 -116.033 1.00 21.49 80 ASP A CA 1
ATOM 627 C C . ASP A 1 81 ? 26.306 -40.253 -114.948 1.00 19.93 80 ASP A C 1
ATOM 628 O O . ASP A 1 81 ? 26.665 -39.558 -114.011 1.00 18.46 80 ASP A O 1
ATOM 633 N N . PHE A 1 82 ? 25.058 -40.734 -115.043 1.00 18.59 81 PHE A N 1
ATOM 634 C CA . PHE A 1 82 ? 24.071 -40.301 -114.044 1.00 17.62 81 PHE A CA 1
ATOM 635 C C . PHE A 1 82 ? 24.394 -40.893 -112.659 1.00 16.99 81 PHE A C 1
ATOM 636 O O . PHE A 1 82 ? 24.003 -40.360 -111.622 1.00 16.64 81 PHE A O 1
ATOM 644 N N . VAL A 1 83 ? 25.036 -42.049 -112.668 1.00 15.65 82 VAL A N 1
ATOM 645 C CA . VAL A 1 83 ? 25.488 -42.622 -111.372 1.00 15.93 82 VAL A CA 1
ATOM 646 C C . VAL A 1 83 ? 26.572 -41.758 -110.727 1.00 16.77 82 VAL A C 1
ATOM 647 O O . VAL A 1 83 ? 26.517 -41.479 -109.521 1.00 17.43 82 VAL A O 1
ATOM 651 N N . ILE A 1 84 ? 27.521 -41.283 -111.543 1.00 16.34 83 ILE A N 1
ATOM 652 C CA . ILE A 1 84 ? 28.593 -40.403 -111.032 1.00 16.88 83 ILE A CA 1
ATOM 653 C C . ILE A 1 84 ? 27.907 -39.094 -110.594 1.00 15.87 83 ILE A C 1
ATOM 654 O O . ILE A 1 84 ? 28.221 -38.545 -109.537 1.00 14.87 83 ILE A O 1
ATOM 659 N N . ASN A 1 85 ? 26.906 -38.647 -111.357 1.00 17.57 84 ASN A N 1
ATOM 660 C CA . ASN A 1 85 ? 26.249 -37.391 -110.988 1.00 16.96 84 ASN A CA 1
ATOM 661 C C . ASN A 1 85 ? 25.400 -37.528 -109.720 1.00 16.46 84 ASN A C 1
ATOM 662 O O . ASN A 1 85 ? 25.263 -36.579 -108.954 1.00 18.37 84 ASN A O 1
ATOM 667 N N . ALA A 1 86 ? 24.903 -38.747 -109.447 1.00 16.23 85 ALA A N 1
ATOM 668 C CA . ALA A 1 86 ? 24.187 -38.987 -108.181 1.00 15.48 85 ALA A CA 1
ATOM 669 C C . ALA A 1 86 ? 25.124 -38.655 -106.966 1.00 13.99 85 ALA A C 1
ATOM 670 O O . ALA A 1 86 ? 24.654 -38.260 -105.879 1.00 14.94 85 ALA A O 1
ATOM 672 N N . ILE A 1 87 ? 26.438 -38.795 -107.144 1.00 13.58 86 ILE A N 1
ATOM 673 C CA . ILE A 1 87 ? 27.391 -38.502 -106.099 1.00 14.36 86 ILE A CA 1
ATOM 674 C C . ILE A 1 87 ? 27.708 -36.984 -106.218 1.00 15.44 86 ILE A C 1
ATOM 675 O O . ILE A 1 87 ? 27.587 -36.226 -105.228 1.00 15.23 86 ILE A O 1
ATOM 680 N N . ARG A 1 88 ? 28.111 -36.592 -107.413 1.00 15.96 87 ARG A N 1
ATOM 681 C CA . ARG A 1 88 ? 28.743 -35.208 -107.575 1.00 17.64 87 ARG A CA 1
ATOM 682 C C . ARG A 1 88 ? 27.739 -34.083 -107.387 1.00 18.16 87 ARG A C 1
ATOM 683 O O . ARG A 1 88 ? 28.136 -32.991 -106.997 1.00 19.30 87 ARG A O 1
ATOM 691 N N . GLN A 1 89 ? 26.435 -34.372 -107.507 1.00 17.00 88 GLN A N 1
ATOM 692 C CA . GLN A 1 89 ? 25.417 -33.349 -107.193 1.00 17.90 88 GLN A CA 1
ATOM 693 C C . GLN A 1 89 ? 25.156 -33.068 -105.709 1.00 17.33 88 GLN A C 1
ATOM 694 O O . GLN A 1 89 ? 24.462 -32.148 -105.368 1.00 18.25 88 GLN A O 1
ATOM 700 N N . LEU A 1 90 ? 25.626 -33.963 -104.827 1.00 15.22 89 LEU A N 1
ATOM 701 C CA . LEU A 1 90 ? 25.422 -33.816 -103.397 1.00 16.49 89 LEU A CA 1
ATOM 702 C C . LEU A 1 90 ? 26.374 -32.771 -102.753 1.00 16.95 89 LEU A C 1
ATOM 703 O O . LEU A 1 90 ? 27.472 -32.586 -103.226 1.00 17.47 89 LEU A O 1
ATOM 708 N N . PRO A 1 91 ? 25.955 -32.165 -101.631 1.00 19.45 90 PRO A N 1
ATOM 709 C CA . PRO A 1 91 ? 26.826 -31.272 -100.860 1.00 20.06 90 PRO A CA 1
ATOM 710 C C . PRO A 1 91 ? 28.090 -32.038 -100.497 1.00 21.27 90 PRO A C 1
ATOM 711 O O . PRO A 1 91 ? 28.002 -33.217 -100.069 1.00 19.62 90 PRO A O 1
ATOM 715 N N . ARG A 1 92 ? 29.251 -31.410 -100.681 1.00 20.63 91 ARG A N 1
ATOM 716 C CA . ARG A 1 92 ? 30.526 -32.043 -100.365 1.00 22.01 91 ARG A CA 1
ATOM 717 C C . ARG A 1 92 ? 30.646 -32.483 -98.895 1.00 20.15 91 ARG A C 1
ATOM 718 O O . ARG A 1 92 ? 31.502 -33.287 -98.611 1.00 21.86 91 ARG A O 1
ATOM 726 N N . GLU A 1 93 ? 29.842 -31.921 -97.984 1.00 19.86 92 GLU A N 1
ATOM 727 C CA . GLU A 1 93 ? 29.955 -32.260 -96.559 1.00 19.21 92 GLU A CA 1
ATOM 728 C C . GLU A 1 93 ? 29.255 -33.600 -96.256 1.00 17.26 92 GLU A C 1
ATOM 729 O O . GLU A 1 93 ? 29.281 -34.072 -95.123 1.00 16.86 92 GLU A O 1
ATOM 735 N N . SER A 1 94 ? 28.574 -34.155 -97.253 1.00 17.04 93 SER A N 1
ATOM 736 C CA . SER A 1 94 ? 27.797 -35.425 -97.044 1.00 17.75 93 SER A CA 1
ATOM 737 C C . SER A 1 94 ? 28.749 -36.564 -96.626 1.00 17.89 93 SER A C 1
ATOM 738 O O . SER A 1 94 ? 29.871 -36.627 -97.100 1.00 17.50 93 SER A O 1
ATOM 741 N N . ASP A 1 95 ? 28.292 -37.470 -95.753 1.00 16.98 94 ASP A N 1
ATOM 742 C CA . ASP A 1 95 ? 29.153 -38.645 -95.408 1.00 16.27 94 ASP A CA 1
ATOM 743 C C . ASP A 1 95 ? 29.412 -39.443 -96.685 1.00 13.39 94 ASP A C 1
ATOM 744 O O . ASP A 1 95 ? 28.511 -39.606 -97.532 1.00 13.11 94 ASP A O 1
ATOM 749 N N . ALA A 1 96 ? 30.606 -40.000 -96.740 1.00 12.95 95 ALA A N 1
ATOM 750 C CA . ALA A 1 96 ? 31.067 -40.826 -97.886 1.00 12.74 95 ALA A CA 1
ATOM 751 C C . ALA A 1 96 ? 30.072 -41.993 -98.089 1.00 13.78 95 ALA A C 1
ATOM 752 O O . ALA A 1 96 ? 29.660 -42.266 -99.221 1.00 14.11 95 ALA A O 1
ATOM 754 N N . VAL A 1 97 ? 29.679 -42.664 -96.995 1.00 13.61 96 VAL A N 1
ATOM 755 C CA . VAL A 1 97 ? 28.821 -43.866 -97.166 1.00 13.92 96 VAL A CA 1
ATOM 756 C C . VAL A 1 97 ? 27.397 -43.417 -97.681 1.00 13.95 96 VAL A C 1
ATOM 757 O O . VAL A 1 97 ? 26.672 -44.149 -98.377 1.00 15.02 96 VAL A O 1
ATOM 761 N N . ALA A 1 98 ? 27.012 -42.181 -97.382 1.00 13.44 97 ALA A N 1
ATOM 762 C CA . ALA A 1 98 ? 25.678 -41.695 -97.816 1.00 15.01 97 ALA A CA 1
ATOM 763 C C . ALA A 1 98 ? 25.729 -41.369 -99.310 1.00 13.63 97 ALA A C 1
ATOM 764 O O . ALA A 1 98 ? 24.768 -41.612 -100.049 1.00 13.13 97 ALA A O 1
ATOM 766 N N . MET A 1 99 ? 26.875 -40.848 -99.760 1.00 13.84 98 MET A N 1
ATOM 767 C CA . MET A 1 99 ? 27.131 -40.652 -101.210 1.00 13.73 98 MET A CA 1
ATOM 768 C C . MET A 1 99 ? 27.067 -42.005 -101.951 1.00 13.46 98 MET A C 1
ATOM 769 O O . MET A 1 99 ? 26.389 -42.111 -102.968 1.00 12.02 98 MET A O 1
ATOM 774 N N . GLN A 1 100 ? 27.755 -43.016 -101.414 1.00 13.61 99 GLN A N 1
ATOM 775 C CA . GLN A 1 100 ? 27.595 -44.394 -101.959 1.00 12.72 99 GLN A CA 1
ATOM 776 C C . GLN A 1 100 ? 26.121 -44.810 -102.016 1.00 12.16 99 GLN A C 1
ATOM 777 O O . GLN A 1 100 ? 25.692 -45.305 -103.078 1.00 13.48 99 GLN A O 1
ATOM 783 N N . MET A 1 101 ? 25.327 -44.563 -100.968 1.00 12.05 100 MET A N 1
ATOM 784 C CA . MET A 1 101 ? 23.907 -44.972 -100.960 1.00 13.15 100 MET A CA 1
ATOM 785 C C . MET A 1 101 ? 23.124 -44.281 -102.045 1.00 12.57 100 MET A C 1
ATOM 786 O O . MET A 1 101 ? 22.337 -44.897 -102.718 1.00 12.66 100 MET A O 1
ATOM 791 N N . ALA A 1 102 ? 23.337 -42.960 -102.225 1.00 11.95 101 ALA A N 1
ATOM 792 C CA . ALA A 1 102 ? 22.683 -42.267 -103.306 1.00 12.55 101 ALA A CA 1
ATOM 793 C C . ALA A 1 102 ? 23.023 -42.818 -104.713 1.00 11.48 101 ALA A C 1
ATOM 794 O O . ALA A 1 102 ? 22.139 -42.875 -105.555 1.00 13.55 101 ALA A O 1
ATOM 796 N N . ALA A 1 103 ? 24.275 -43.255 -104.932 1.00 10.75 102 ALA A N 1
ATOM 797 C CA . ALA A 1 103 ? 24.740 -43.730 -106.208 1.00 12.24 102 ALA A CA 1
ATOM 798 C C . ALA A 1 103 ? 24.143 -45.114 -106.452 1.00 13.62 102 ALA A C 1
ATOM 799 O O . ALA A 1 103 ? 23.616 -45.382 -107.523 1.00 12.96 102 ALA A O 1
ATOM 801 N N . VAL A 1 104 ? 24.182 -45.970 -105.430 1.00 13.37 103 VAL A N 1
ATOM 802 C CA . VAL A 1 104 ? 23.609 -47.326 -105.603 1.00 12.99 103 VAL A CA 1
ATOM 803 C C . VAL A 1 104 ? 22.093 -47.272 -105.790 1.00 13.68 103 VAL A C 1
ATOM 804 O O . VAL A 1 104 ? 21.512 -48.038 -106.583 1.00 14.39 103 VAL A O 1
ATOM 808 N N . ALA A 1 105 ? 21.434 -46.353 -105.077 1.00 13.19 104 ALA A N 1
ATOM 809 C CA . ALA A 1 105 ? 19.971 -46.178 -105.257 1.00 13.99 104 ALA A CA 1
ATOM 810 C C . ALA A 1 105 ? 19.606 -45.745 -106.712 1.00 14.61 104 ALA A C 1
ATOM 811 O O . ALA A 1 105 ? 18.654 -46.256 -107.326 1.00 14.34 104 ALA A O 1
ATOM 813 N N . ALA A 1 106 ? 20.420 -44.843 -107.268 1.00 13.90 105 ALA A N 1
ATOM 814 C CA . ALA A 1 106 ? 20.239 -44.436 -108.657 1.00 15.02 105 ALA A CA 1
ATOM 815 C C . ALA A 1 106 ? 20.380 -45.662 -109.551 1.00 14.97 105 ALA A C 1
ATOM 816 O O . ALA A 1 106 ? 19.552 -45.893 -110.450 1.00 14.47 105 ALA A O 1
ATOM 818 N N . MET A 1 107 ? 21.445 -46.439 -109.292 1.00 15.17 106 MET A N 1
ATOM 819 C CA . MET A 1 107 ? 21.674 -47.687 -110.037 1.00 16.83 106 MET A CA 1
ATOM 820 C C . MET A 1 107 ? 20.492 -48.689 -109.936 1.00 16.37 106 MET A C 1
ATOM 821 O O . MET A 1 107 ? 20.031 -49.266 -110.962 1.00 16.69 106 MET A O 1
ATOM 826 N N . ALA A 1 108 ? 20.008 -48.898 -108.711 1.00 15.13 107 ALA A N 1
ATOM 827 C CA . ALA A 1 108 ? 18.856 -49.783 -108.430 1.00 15.60 107 ALA A CA 1
ATOM 828 C C . ALA A 1 108 ? 17.665 -49.385 -109.315 1.00 14.40 107 ALA A C 1
ATOM 829 O O . ALA A 1 108 ? 17.034 -50.251 -109.946 1.00 15.85 107 ALA A O 1
ATOM 831 N N . ALA A 1 109 ? 17.356 -48.068 -109.361 1.00 13.81 108 ALA A N 1
ATOM 832 C CA . ALA A 1 109 ? 16.303 -47.565 -110.249 1.00 14.64 108 ALA A CA 1
ATOM 833 C C . ALA A 1 109 ? 16.472 -47.945 -111.733 1.00 15.18 108 ALA A C 1
ATOM 834 O O . ALA A 1 109 ? 15.526 -48.440 -112.366 1.00 16.62 108 ALA A O 1
ATOM 836 N N . SER A 1 110 ? 17.677 -47.726 -112.266 1.00 14.24 109 SER A N 1
ATOM 837 C CA . SER A 1 110 ? 17.960 -47.930 -113.688 1.00 15.62 109 SER A CA 1
ATOM 838 C C . SER A 1 110 ? 17.978 -49.401 -114.086 1.00 16.83 109 SER A C 1
ATOM 839 O O . SER A 1 110 ? 17.868 -49.710 -115.285 1.00 18.18 109 SER A O 1
ATOM 842 N N . GLU A 1 111 ? 18.196 -50.287 -113.108 1.00 16.79 110 GLU A N 1
ATOM 843 C CA . GLU A 1 111 ? 18.482 -51.702 -113.413 1.00 17.73 110 GLU A CA 1
ATOM 844 C C . GLU A 1 111 ? 17.170 -52.494 -113.545 1.00 18.01 110 GLU A C 1
ATOM 845 O O . GLU A 1 111 ? 16.874 -53.470 -112.822 1.00 18.36 110 GLU A O 1
ATOM 851 N N . THR A 1 112 ? 16.381 -52.077 -114.531 1.00 18.84 111 THR A N 1
ATOM 852 C CA . THR A 1 112 ? 15.001 -52.537 -114.571 1.00 20.61 111 THR A CA 1
ATOM 853 C C . THR A 1 112 ? 14.881 -53.967 -115.069 1.00 20.81 111 THR A C 1
ATOM 854 O O . THR A 1 112 ? 13.836 -54.580 -114.901 1.00 24.14 111 THR A O 1
ATOM 858 N N . LYS A 1 113 ? 15.959 -54.493 -115.610 1.00 20.03 112 LYS A N 1
ATOM 859 C CA . LYS A 1 113 ? 15.911 -55.880 -116.087 1.00 21.89 112 LYS A CA 1
ATOM 860 C C . LYS A 1 113 ? 16.532 -56.860 -115.112 1.00 21.31 112 LYS A C 1
ATOM 861 O O . LYS A 1 113 ? 16.630 -58.063 -115.412 1.00 21.17 112 LYS A O 1
ATOM 867 N N . PHE A 1 114 ? 16.913 -56.394 -113.930 1.00 20.01 113 PHE A N 1
ATOM 868 C CA . PHE A 1 114 ? 17.464 -57.336 -112.953 1.00 19.26 113 PHE A CA 1
ATOM 869 C C . PHE A 1 114 ? 16.435 -58.419 -112.614 1.00 18.48 113 PHE A C 1
ATOM 870 O O . PHE A 1 114 ? 15.284 -58.095 -112.307 1.00 17.38 113 PHE A O 1
ATOM 878 N N . LYS A 1 115 ? 16.833 -59.704 -112.621 1.00 19.68 114 LYS A N 1
ATOM 879 C CA . LYS A 1 115 ? 15.984 -60.804 -112.079 1.00 21.71 114 LYS A CA 1
ATOM 880 C C . LYS A 1 115 ? 16.806 -61.834 -111.304 1.00 19.61 114 LYS A C 1
ATOM 881 O O . LYS A 1 115 ? 17.896 -62.175 -111.751 1.00 19.47 114 LYS A O 1
ATOM 887 N N . TRP A 1 116 ? 16.302 -62.296 -110.158 1.00 18.78 115 TRP A N 1
ATOM 888 C CA . TRP A 1 116 ? 17.043 -63.292 -109.365 1.00 18.02 115 TRP A CA 1
ATOM 889 C C . TRP A 1 116 ? 17.063 -64.555 -110.221 1.00 18.70 115 TRP A C 1
ATOM 890 O O . TRP A 1 116 ? 16.017 -64.951 -110.752 1.00 17.56 115 TRP A O 1
ATOM 901 N N . ASN A 1 117 ? 18.262 -65.108 -110.411 1.00 19.24 116 ASN A N 1
ATOM 902 C CA . ASN A 1 117 ? 18.436 -66.224 -111.386 1.00 19.52 116 ASN A CA 1
ATOM 903 C C . ASN A 1 117 ? 19.774 -66.896 -111.140 1.00 18.60 116 ASN A C 1
ATOM 904 O O . ASN A 1 117 ? 20.827 -66.276 -111.211 1.00 17.58 116 ASN A O 1
ATOM 909 N N . LYS A 1 118 ? 19.728 -68.184 -110.758 1.00 18.55 117 LYS A N 1
ATOM 910 C CA . LYS A 1 118 ? 20.923 -68.956 -110.471 1.00 20.05 117 LYS A CA 1
ATOM 911 C C . LYS A 1 118 ? 22.024 -68.811 -111.550 1.00 19.07 117 LYS A C 1
ATOM 912 O O . LYS A 1 118 ? 23.248 -68.847 -111.242 1.00 19.27 117 LYS A O 1
ATOM 918 N N . ASP A 1 119 ? 21.601 -68.660 -112.803 1.00 19.68 118 ASP A N 1
ATOM 919 C CA . ASP A 1 119 ? 22.572 -68.612 -113.890 1.00 21.18 118 ASP A CA 1
ATOM 920 C C . ASP A 1 119 ? 23.309 -67.296 -114.007 1.00 21.23 118 ASP A C 1
ATOM 921 O O . ASP A 1 119 ? 24.395 -67.267 -114.543 1.00 22.72 118 ASP A O 1
ATOM 926 N N . THR A 1 120 ? 22.742 -66.235 -113.425 1.00 19.66 119 THR A N 1
ATOM 927 C CA . THR A 1 120 ? 23.258 -64.877 -113.654 1.00 20.32 119 THR A CA 1
ATOM 928 C C . THR A 1 120 ? 23.707 -64.130 -112.393 1.00 19.10 119 THR A C 1
ATOM 929 O O . THR A 1 120 ? 24.478 -63.159 -112.517 1.00 19.74 119 THR A O 1
ATOM 933 N N . ASP A 1 121 ? 23.158 -64.518 -111.241 1.00 18.67 120 ASP A N 1
ATOM 934 C CA . ASP A 1 121 ? 23.418 -63.797 -109.956 1.00 17.75 120 ASP A CA 1
ATOM 935 C C . ASP A 1 121 ? 24.898 -63.520 -109.681 1.00 19.14 120 ASP A C 1
ATOM 936 O O . ASP A 1 121 ? 25.283 -62.386 -109.245 1.00 17.15 120 ASP A O 1
ATOM 941 N N . ARG A 1 122 ? 25.739 -64.521 -109.937 1.00 18.13 121 ARG A N 1
ATOM 942 C CA . ARG A 1 122 ? 27.133 -64.373 -109.582 1.00 18.82 121 ARG A CA 1
ATOM 943 C C . ARG A 1 122 ? 27.851 -63.380 -110.486 1.00 19.25 121 ARG A C 1
ATOM 944 O O . ARG A 1 122 ? 28.731 -62.647 -110.015 1.00 18.87 121 ARG A O 1
ATOM 952 N N . ASP A 1 123 ? 27.451 -63.355 -111.775 1.00 18.63 122 ASP A N 1
ATOM 953 C CA . ASP A 1 123 ? 28.035 -62.444 -112.739 1.00 18.82 122 ASP A CA 1
ATOM 954 C C . ASP A 1 123 ? 27.581 -61.020 -112.441 1.00 18.20 122 ASP A C 1
ATOM 955 O O . ASP A 1 123 ? 28.395 -60.076 -112.596 1.00 17.37 122 ASP A O 1
ATOM 960 N N . VAL A 1 124 ? 26.319 -60.883 -112.040 1.00 17.05 123 VAL A N 1
ATOM 961 C CA . VAL A 1 124 ? 25.762 -59.576 -111.610 1.00 16.66 123 VAL A CA 1
ATOM 962 C C . VAL A 1 124 ? 26.565 -59.097 -110.420 1.00 15.99 123 VAL A C 1
ATOM 963 O O . VAL A 1 124 ? 27.013 -57.924 -110.376 1.00 14.08 123 VAL A O 1
ATOM 967 N N . ALA A 1 125 ? 26.734 -59.981 -109.441 1.00 14.84 124 ALA A N 1
ATOM 968 C CA . ALA A 1 125 ? 27.446 -59.577 -108.212 1.00 15.54 124 ALA A CA 1
ATOM 969 C C . ALA A 1 125 ? 28.906 -59.197 -108.497 1.00 16.24 124 ALA A C 1
ATOM 970 O O . ALA A 1 125 ? 29.417 -58.224 -107.948 1.00 15.72 124 ALA A O 1
ATOM 972 N N . ALA A 1 126 ? 29.569 -59.972 -109.358 1.00 14.97 125 ALA A N 1
ATOM 973 C CA . ALA A 1 126 ? 30.933 -59.731 -109.760 1.00 15.74 125 ALA A CA 1
ATOM 974 C C . ALA A 1 126 ? 31.096 -58.307 -110.361 1.00 14.93 125 ALA A C 1
ATOM 975 O O . ALA A 1 126 ? 31.967 -57.528 -109.965 1.00 14.70 125 ALA A O 1
ATOM 977 N N . GLU A 1 127 ? 30.249 -58.013 -111.335 1.00 14.09 126 GLU A N 1
ATOM 978 C CA . GLU A 1 127 ? 30.301 -56.719 -111.975 1.00 16.01 126 GLU A CA 1
ATOM 979 C C . GLU A 1 127 ? 30.004 -55.610 -110.957 1.00 14.32 126 GLU A C 1
ATOM 980 O O . GLU A 1 127 ? 30.692 -54.551 -110.987 1.00 15.17 126 GLU A O 1
ATOM 986 N N . MET A 1 128 ? 29.056 -55.862 -110.059 1.00 13.82 127 MET A N 1
ATOM 987 C CA . MET A 1 128 ? 28.691 -54.831 -109.004 1.00 11.95 127 MET A CA 1
ATOM 988 C C . MET A 1 128 ? 29.873 -54.622 -108.056 1.00 13.16 127 MET A C 1
ATOM 989 O O . MET A 1 128 ? 30.107 -53.497 -107.596 1.00 11.49 127 MET A O 1
ATOM 994 N N . ILE A 1 129 ? 30.692 -55.666 -107.806 1.00 11.65 128 ILE A N 1
ATOM 995 C CA . ILE A 1 129 ? 31.948 -55.426 -107.049 1.00 14.09 128 ILE A CA 1
ATOM 996 C C . ILE A 1 129 ? 32.880 -54.417 -107.799 1.00 14.66 128 ILE A C 1
ATOM 997 O O . ILE A 1 129 ? 33.449 -53.520 -107.170 1.00 15.27 128 ILE A O 1
ATOM 1002 N N . GLY A 1 130 ? 32.973 -54.530 -109.137 1.00 13.28 129 GLY A N 1
ATOM 1003 C CA . GLY A 1 130 ? 33.700 -53.551 -109.968 1.00 14.27 129 GLY A CA 1
ATOM 1004 C C . GLY A 1 130 ? 33.040 -52.176 -109.842 1.00 13.94 129 GLY A C 1
ATOM 1005 O O . GLY A 1 130 ? 33.760 -51.186 -109.715 1.00 13.52 129 GLY A O 1
ATOM 1006 N N . ARG A 1 131 ? 31.705 -52.131 -109.929 1.00 14.13 130 ARG A N 1
ATOM 1007 C CA . ARG A 1 131 ? 30.970 -50.844 -109.840 1.00 14.30 130 ARG A CA 1
ATOM 1008 C C . ARG A 1 131 ? 31.170 -50.227 -108.484 1.00 14.64 130 ARG A C 1
ATOM 1009 O O . ARG A 1 131 ? 31.235 -48.978 -108.382 1.00 12.13 130 ARG A O 1
ATOM 1017 N N . MET A 1 132 ? 31.353 -51.058 -107.463 1.00 12.19 131 MET A N 1
ATOM 1018 C CA . MET A 1 132 ? 31.546 -50.460 -106.126 1.00 13.73 131 MET A CA 1
ATOM 1019 C C . MET A 1 132 ? 32.905 -49.714 -106.050 1.00 12.96 131 MET A C 1
ATOM 1020 O O . MET A 1 132 ? 32.992 -48.635 -105.420 1.00 13.15 131 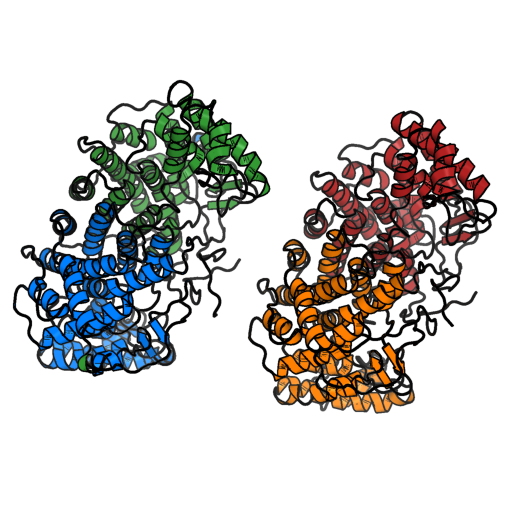MET A O 1
ATOM 1025 N N . SER A 1 133 ? 33.932 -50.224 -106.744 1.00 12.63 132 SER A N 1
ATOM 1026 C CA . SER A 1 133 ? 35.224 -49.613 -106.825 1.00 13.04 132 SER A CA 1
ATOM 1027 C C . SER A 1 133 ? 35.024 -48.274 -107.579 1.00 13.02 132 SER A C 1
ATOM 1028 O O . SER A 1 133 ? 35.438 -47.245 -107.099 1.00 14.53 132 SER A O 1
ATOM 1031 N N . ALA A 1 134 ? 34.364 -48.325 -108.722 1.00 13.68 133 ALA A N 1
ATOM 1032 C CA . ALA A 1 134 ? 34.091 -47.063 -109.535 1.00 14.12 133 ALA A CA 1
ATOM 1033 C C . ALA A 1 134 ? 33.372 -46.006 -108.668 1.00 14.99 133 ALA A C 1
ATOM 1034 O O . ALA A 1 134 ? 33.748 -44.801 -108.659 1.00 14.58 133 ALA A O 1
ATOM 1036 N N . ILE A 1 135 ? 32.317 -46.433 -107.975 1.00 13.77 134 ILE A N 1
ATOM 1037 C CA . ILE A 1 135 ? 31.510 -45.549 -107.087 1.00 12.60 134 ILE A CA 1
ATOM 1038 C C . ILE A 1 135 ? 32.387 -44.939 -105.998 1.00 13.09 134 ILE A C 1
ATOM 1039 O O . ILE A 1 135 ? 32.383 -43.708 -105.774 1.00 13.31 134 ILE A O 1
ATOM 1044 N N . THR A 1 136 ? 33.159 -45.787 -105.343 1.00 11.25 135 THR A N 1
ATOM 1045 C CA . THR A 1 136 ? 33.970 -45.339 -104.221 1.00 13.17 135 THR A CA 1
ATOM 1046 C C . THR A 1 136 ? 35.069 -44.344 -104.672 1.00 14.24 135 THR A C 1
ATOM 1047 O O . THR A 1 136 ? 35.287 -43.347 -104.032 1.00 13.94 135 THR A O 1
ATOM 1051 N N . VAL A 1 137 ? 35.656 -44.585 -105.833 1.00 12.90 136 VAL A N 1
ATOM 1052 C CA . VAL A 1 137 ? 36.687 -43.684 -106.395 1.00 14.59 136 VAL A CA 1
ATOM 1053 C C . VAL A 1 137 ? 36.037 -42.298 -106.548 1.00 15.17 136 VAL A C 1
ATOM 1054 O O . VAL A 1 137 ? 36.629 -41.291 -106.176 1.00 14.79 136 VAL A O 1
ATOM 1058 N N . ASN A 1 138 ? 34.831 -42.307 -107.082 1.00 14.53 137 ASN A N 1
ATOM 1059 C CA . ASN A 1 138 ? 34.094 -41.038 -107.328 1.00 14.71 137 ASN A CA 1
ATOM 1060 C C . ASN A 1 138 ? 33.577 -40.341 -106.103 1.00 14.54 137 ASN A C 1
ATOM 1061 O O . ASN A 1 138 ? 33.524 -39.108 -106.082 1.00 14.25 137 ASN A O 1
ATOM 1066 N N . VAL A 1 139 ? 33.196 -41.123 -105.085 1.00 15.17 138 VAL A N 1
ATOM 1067 C CA . VAL A 1 139 ? 32.855 -40.533 -103.799 1.00 15.41 138 VAL A CA 1
ATOM 1068 C C . VAL A 1 139 ? 34.123 -39.838 -103.272 1.00 15.19 138 VAL A C 1
ATOM 1069 O O . VAL A 1 139 ? 34.043 -38.676 -102.825 1.00 16.35 138 VAL A O 1
ATOM 1073 N N . TYR A 1 140 ? 35.256 -40.561 -103.231 1.00 14.65 139 TYR A N 1
ATOM 1074 C CA . TYR A 1 140 ? 36.521 -39.959 -102.746 1.00 14.88 139 TYR A CA 1
ATOM 1075 C C . TYR A 1 140 ? 36.854 -38.662 -103.554 1.00 15.84 139 TYR A C 1
ATOM 1076 O O . TYR A 1 140 ? 37.074 -37.589 -102.981 1.00 15.40 139 TYR A O 1
ATOM 1085 N N . ARG A 1 141 ? 36.830 -38.781 -104.866 1.00 14.64 140 ARG A N 1
ATOM 1086 C CA . ARG A 1 141 ? 37.159 -37.594 -105.738 1.00 16.02 140 ARG A CA 1
ATOM 1087 C C . ARG A 1 141 ? 36.254 -36.406 -105.470 1.00 15.55 140 ARG A C 1
ATOM 1088 O O . ARG A 1 141 ? 36.730 -35.224 -105.404 1.00 16.70 140 ARG A O 1
ATOM 1096 N N . HIS A 1 142 ? 34.950 -36.659 -105.351 1.00 15.32 141 HIS A N 1
ATOM 1097 C CA . HIS A 1 142 ? 34.000 -35.584 -105.041 1.00 17.40 141 HIS A CA 1
ATOM 1098 C C . HIS A 1 142 ? 34.306 -34.881 -103.721 1.00 17.22 141 HIS A C 1
ATOM 1099 O O . HIS A 1 142 ? 34.389 -33.636 -103.646 1.00 17.81 141 HIS A O 1
ATOM 1106 N N . ILE A 1 143 ? 34.497 -35.669 -102.670 1.00 16.16 142 ILE A N 1
ATOM 1107 C CA . ILE A 1 143 ? 34.793 -35.121 -101.359 1.00 16.12 142 ILE A CA 1
ATOM 1108 C C . ILE A 1 143 ? 36.072 -34.275 -101.424 1.00 17.55 142 ILE A C 1
ATOM 1109 O O . ILE A 1 143 ? 36.139 -33.216 -100.782 1.00 19.01 142 ILE A O 1
ATOM 1114 N N . MET A 1 144 ? 37.062 -34.754 -102.180 1.00 17.51 143 MET A N 1
ATOM 1115 C CA . MET A 1 144 ? 38.383 -34.105 -102.261 1.00 18.48 143 MET A CA 1
ATOM 1116 C C . MET A 1 144 ? 38.424 -32.946 -103.281 1.00 19.10 143 MET A C 1
ATOM 1117 O O . MET A 1 144 ? 39.494 -32.397 -103.527 1.00 20.81 143 MET A O 1
ATOM 1122 N N . ASN A 1 145 ? 37.289 -32.620 -103.889 1.00 19.02 144 ASN A N 1
ATOM 1123 C CA . ASN A 1 145 ? 37.238 -31.604 -104.966 1.00 20.99 144 ASN A CA 1
ATOM 1124 C C . ASN A 1 145 ? 38.203 -31.914 -106.114 1.00 22.16 144 ASN A C 1
ATOM 1125 O O . ASN A 1 145 ? 38.957 -31.034 -106.577 1.00 21.77 144 ASN A O 1
ATOM 1130 N N . MET A 1 146 ? 38.198 -33.180 -106.563 1.00 19.34 145 MET A N 1
ATOM 1131 C CA . MET A 1 146 ? 38.948 -33.650 -107.703 1.00 21.80 145 MET A CA 1
ATOM 1132 C C . MET A 1 146 ? 38.003 -34.018 -108.852 1.00 21.08 145 MET A C 1
ATOM 1133 O O . MET A 1 146 ? 36.815 -34.306 -108.617 1.00 20.69 145 MET A O 1
ATOM 1138 N N . PRO A 1 147 ? 38.544 -34.071 -110.080 1.00 21.49 146 PRO A N 1
ATOM 1139 C CA . PRO A 1 147 ? 37.758 -34.478 -111.244 1.00 21.27 146 PRO A CA 1
ATOM 1140 C C . PRO A 1 147 ? 37.300 -35.944 -111.085 1.00 20.19 146 PRO A C 1
ATOM 1141 O O . PRO A 1 147 ? 37.946 -36.729 -110.356 1.00 20.49 146 PRO A O 1
ATOM 1145 N N . ALA A 1 148 ? 36.217 -36.278 -111.745 1.00 21.02 147 ALA A N 1
ATOM 1146 C CA . ALA A 1 148 ? 35.787 -37.689 -111.844 1.00 20.79 147 ALA A CA 1
ATOM 1147 C C . ALA A 1 148 ? 36.876 -38.577 -112.469 1.00 21.57 147 ALA A C 1
ATOM 1148 O O . ALA A 1 148 ? 37.736 -38.138 -113.302 1.00 21.95 147 ALA A O 1
ATOM 1150 N N . GLU A 1 149 ? 36.848 -39.852 -112.119 1.00 20.43 148 GLU A N 1
ATOM 1151 C CA . GLU A 1 149 ? 37.821 -40.772 -112.685 1.00 21.96 148 GLU A CA 1
ATOM 1152 C C . GLU A 1 149 ? 37.219 -42.143 -112.547 1.00 22.57 148 GLU A C 1
ATOM 1153 O O . GLU A 1 149 ? 36.463 -42.368 -111.591 1.00 21.84 148 GLU A O 1
ATOM 1159 N N . LEU A 1 150 ? 37.537 -43.039 -113.478 1.00 20.36 149 LEU A N 1
ATOM 1160 C CA . LEU A 1 150 ? 37.127 -44.439 -113.351 1.00 19.82 149 LEU A CA 1
ATOM 1161 C C . LEU A 1 150 ? 38.350 -45.342 -113.134 1.00 20.51 149 LEU A C 1
ATOM 1162 O O . LEU A 1 150 ? 39.410 -45.047 -113.671 1.00 19.90 149 LEU A O 1
ATOM 1167 N N . PRO A 1 151 ? 38.191 -46.464 -112.396 1.00 18.39 150 PRO A N 1
ATOM 1168 C CA . PRO A 1 151 ? 39.289 -47.430 -112.269 1.00 20.17 150 PRO A CA 1
ATOM 1169 C C . PRO A 1 151 ? 39.545 -48.111 -113.626 1.00 19.72 150 PRO A C 1
ATOM 1170 O O . PRO A 1 151 ? 38.634 -48.191 -114.471 1.00 20.18 150 PRO A O 1
ATOM 1174 N N . LYS A 1 152 ? 40.778 -48.560 -113.821 1.00 20.31 151 LYS A N 1
ATOM 1175 C CA . LYS A 1 152 ? 41.189 -49.285 -115.031 1.00 21.72 151 LYS A CA 1
ATOM 1176 C C . LYS A 1 152 ? 41.783 -50.652 -114.677 1.00 21.75 151 LYS A C 1
ATOM 1177 O O . LYS A 1 152 ? 42.303 -50.835 -113.569 1.00 21.02 151 LYS A O 1
ATOM 1183 N N . PRO A 1 153 ? 41.728 -51.634 -115.604 1.00 21.25 152 PRO A N 1
ATOM 1184 C CA . PRO A 1 153 ? 42.435 -52.877 -115.330 1.00 20.85 152 PRO A CA 1
ATOM 1185 C C . PRO A 1 153 ? 43.883 -52.663 -114.934 1.00 20.93 152 PRO A C 1
ATOM 1186 O O . PRO A 1 153 ? 44.557 -51.775 -115.465 1.00 21.62 152 PRO A O 1
ATOM 1190 N N . SER A 1 154 ? 44.343 -53.443 -113.955 1.00 19.40 153 SER A N 1
ATOM 1191 C CA . SER A 1 154 ? 45.749 -53.415 -113.535 1.00 20.61 153 SER A CA 1
ATOM 1192 C C . SER A 1 154 ? 46.000 -54.805 -113.033 1.00 20.74 153 SER A C 1
ATOM 1193 O O . SER A 1 154 ? 45.088 -55.656 -113.111 1.00 22.43 153 SER A O 1
ATOM 1196 N N . ASP A 1 155 ? 47.183 -55.016 -112.457 1.00 21.19 154 ASP A N 1
ATOM 1197 C CA . ASP A 1 155 ? 47.512 -56.321 -111.853 1.00 22.09 154 ASP A CA 1
ATOM 1198 C C . ASP A 1 155 ? 46.606 -56.792 -110.690 1.00 21.27 154 ASP A C 1
ATOM 1199 O O . ASP A 1 155 ? 46.595 -57.985 -110.337 1.00 21.35 154 ASP A O 1
ATOM 1204 N N . SER A 1 156 ? 45.864 -55.870 -110.069 1.00 19.11 155 SER A N 1
ATOM 1205 C CA . SER A 1 156 ? 44.974 -56.235 -108.954 1.00 18.54 155 SER A CA 1
ATOM 1206 C C . SER A 1 156 ? 43.823 -55.227 -108.761 1.00 17.94 155 SER A C 1
ATOM 1207 O O . SER A 1 156 ? 43.918 -54.020 -109.087 1.00 15.26 155 SER A O 1
ATOM 1210 N N . TYR A 1 157 ? 42.752 -55.749 -108.194 1.00 15.23 156 TYR A N 1
ATOM 1211 C CA . TYR A 1 157 ? 41.574 -54.944 -107.848 1.00 16.04 156 TYR A CA 1
ATOM 1212 C C . TYR A 1 157 ? 42.005 -53.819 -106.875 1.00 14.92 156 TYR A C 1
ATOM 1213 O O . TYR A 1 157 ? 41.630 -52.650 -107.056 1.00 15.82 156 TYR A O 1
ATOM 1222 N N . ALA A 1 158 ? 42.800 -54.168 -105.867 1.00 15.14 157 ALA A N 1
ATOM 1223 C CA . ALA A 1 158 ? 43.238 -53.148 -104.874 1.00 16.24 157 ALA A CA 1
ATOM 1224 C C . ALA A 1 158 ? 44.067 -52.038 -105.564 1.00 15.66 157 ALA A C 1
ATOM 1225 O O . ALA A 1 158 ? 43.875 -50.843 -105.292 1.00 16.75 157 ALA A O 1
ATOM 1227 N N . GLU A 1 159 ? 44.948 -52.413 -106.497 1.00 15.71 158 GLU A N 1
ATOM 1228 C CA . GLU A 1 159 ? 45.707 -51.416 -107.251 1.00 16.56 158 GLU A CA 1
ATOM 1229 C C . GLU A 1 159 ? 44.816 -50.534 -108.123 1.00 16.27 158 GLU A C 1
ATOM 1230 O O . GLU A 1 159 ? 45.001 -49.315 -108.170 1.00 16.85 158 GLU A O 1
ATOM 1236 N N . SER A 1 160 ? 43.899 -51.155 -108.871 1.00 16.44 159 SER A N 1
ATOM 1237 C CA . SER A 1 160 ? 42.972 -50.384 -109.755 1.00 16.34 159 SER A CA 1
ATOM 1238 C C . SER A 1 160 ? 42.248 -49.326 -108.931 1.00 16.94 159 SER A C 1
ATOM 1239 O O . SER A 1 160 ? 42.138 -48.148 -109.325 1.00 17.27 159 SER A O 1
ATOM 1242 N N . PHE A 1 161 ? 41.795 -49.737 -107.740 1.00 16.23 160 PHE A N 1
ATOM 1243 C CA . PHE A 1 161 ? 41.078 -48.865 -106.828 1.00 16.27 160 PHE A CA 1
ATOM 1244 C C . PHE A 1 161 ? 41.986 -47.673 -106.358 1.00 14.43 160 PHE A C 1
ATOM 1245 O O . PHE A 1 161 ? 41.624 -46.457 -106.554 1.00 15.05 160 PHE A O 1
ATOM 1253 N N . LEU A 1 162 ? 43.146 -47.976 -105.779 1.00 15.30 161 LEU A N 1
ATOM 1254 C CA . LEU A 1 162 ? 44.006 -46.895 -105.210 1.00 15.91 161 LEU A CA 1
ATOM 1255 C C . LEU A 1 162 ? 44.495 -45.956 -106.327 1.00 16.84 161 LEU A C 1
ATOM 1256 O O . LEU A 1 162 ? 44.497 -44.706 -106.134 1.00 15.47 161 LEU A O 1
ATOM 1261 N N . ASN A 1 163 ? 44.872 -46.512 -107.483 1.00 15.72 162 ASN A N 1
ATOM 1262 C CA . ASN A 1 163 ? 45.464 -45.654 -108.542 1.00 17.18 162 ASN A CA 1
ATOM 1263 C C . ASN A 1 163 ? 44.395 -44.656 -109.008 1.00 17.31 162 ASN A C 1
ATOM 1264 O O . ASN A 1 163 ? 44.717 -43.456 -109.232 1.00 18.17 162 ASN A O 1
ATOM 1269 N N . ALA A 1 164 ? 43.140 -45.123 -109.167 1.00 16.38 163 ALA A N 1
ATOM 1270 C CA . ALA A 1 164 ? 42.039 -44.244 -109.600 1.00 16.63 163 ALA A CA 1
ATOM 1271 C C . ALA A 1 164 ? 41.656 -43.246 -108.504 1.00 17.37 163 ALA A C 1
ATOM 1272 O O . ALA A 1 164 ? 41.475 -42.047 -108.800 1.00 18.87 163 ALA A O 1
ATOM 1274 N N . ALA A 1 165 ? 41.535 -43.717 -107.245 1.00 15.47 164 ALA A N 1
ATOM 1275 C CA . ALA A 1 165 ? 41.192 -42.803 -106.161 1.00 17.38 164 ALA A CA 1
ATOM 1276 C C . ALA A 1 165 ? 42.149 -41.625 -106.048 1.00 17.88 164 ALA A C 1
ATOM 1277 O O . ALA A 1 165 ? 41.701 -40.436 -105.984 1.00 18.81 164 ALA A O 1
ATOM 1279 N N . PHE A 1 166 ? 43.438 -41.955 -106.052 1.00 16.85 165 PHE A N 1
ATOM 1280 C CA . PHE A 1 166 ? 44.510 -40.979 -105.774 1.00 18.83 165 PHE A CA 1
ATOM 1281 C C . PHE A 1 166 ? 44.982 -40.259 -107.022 1.00 19.92 165 PHE A C 1
ATOM 1282 O O . PHE A 1 166 ? 45.540 -39.141 -106.911 1.00 21.16 165 PHE A O 1
ATOM 1290 N N . GLY A 1 167 ? 44.761 -40.866 -108.193 1.00 20.49 166 GLY A N 1
ATOM 1291 C CA . GLY A 1 167 ? 45.326 -40.349 -109.468 1.00 22.68 166 GLY A CA 1
ATOM 1292 C C . GLY A 1 167 ? 46.861 -40.399 -109.575 1.00 24.24 166 GLY A C 1
ATOM 1293 O O . GLY A 1 167 ? 47.484 -39.535 -110.232 1.00 25.15 166 GLY A O 1
ATOM 1294 N N . ARG A 1 168 ? 47.475 -41.386 -108.913 1.00 24.37 167 ARG A N 1
ATOM 1295 C CA . ARG A 1 168 ? 48.912 -41.623 -108.909 1.00 25.29 167 ARG A CA 1
ATOM 1296 C C . ARG A 1 168 ? 49.090 -43.129 -108.846 1.00 24.97 167 ARG A C 1
ATOM 1297 O O . ARG A 1 168 ? 48.145 -43.861 -108.513 1.00 26.39 167 ARG A O 1
ATOM 1305 N N . LYS A 1 169 ? 50.287 -43.591 -109.161 1.00 23.81 168 LYS A N 1
ATOM 1306 C CA . LYS A 1 169 ? 50.606 -45.008 -109.086 1.00 24.41 168 LYS A CA 1
ATOM 1307 C C . LYS A 1 169 ? 50.835 -45.416 -107.616 1.00 23.53 168 LYS A C 1
ATOM 1308 O O . LYS A 1 169 ? 51.739 -44.905 -106.962 1.00 23.88 168 LYS A O 1
ATOM 1314 N N . ALA A 1 170 ? 50.039 -46.333 -107.078 1.00 21.52 169 ALA A N 1
ATOM 1315 C CA . ALA A 1 170 ? 50.235 -46.698 -105.684 1.00 20.48 169 ALA A CA 1
ATOM 1316 C C . ALA A 1 170 ? 51.494 -47.572 -105.561 1.00 19.08 169 ALA A C 1
ATOM 1317 O O . ALA A 1 170 ? 51.872 -48.275 -106.504 1.00 18.97 169 ALA A O 1
ATOM 1319 N N . THR A 1 171 ? 52.083 -47.589 -104.365 1.00 19.68 170 THR A N 1
ATOM 1320 C CA . THR A 1 171 ? 53.278 -48.360 -104.131 1.00 19.99 170 THR A CA 1
ATOM 1321 C C . THR A 1 171 ? 52.853 -49.771 -103.825 1.00 20.49 170 THR A C 1
ATOM 1322 O O . THR A 1 171 ? 51.686 -50.008 -103.432 1.00 19.57 170 THR A O 1
ATOM 1326 N N . LYS A 1 172 ? 53.804 -50.699 -103.952 1.00 20.58 171 LYS A N 1
ATOM 1327 C CA . LYS A 1 172 ? 53.575 -52.071 -103.576 1.00 21.94 171 LYS A CA 1
ATOM 1328 C C . LYS A 1 172 ? 53.017 -52.173 -102.128 1.00 20.51 171 LYS A C 1
ATOM 1329 O O . LYS A 1 172 ? 52.082 -52.952 -101.866 1.00 20.03 171 LYS A O 1
ATOM 1335 N N . GLU A 1 173 ? 53.594 -51.403 -101.207 1.00 19.84 172 GLU A N 1
ATOM 1336 C CA . GLU A 1 173 ? 53.213 -51.457 -99.790 1.00 20.36 172 GLU A CA 1
ATOM 1337 C C . GLU A 1 173 ? 51.766 -51.030 -99.594 1.00 19.21 172 GLU A C 1
ATOM 1338 O O . GLU A 1 173 ? 51.002 -51.661 -98.810 1.00 18.00 172 GLU A O 1
ATOM 1344 N N . GLU A 1 174 ? 51.381 -49.983 -100.317 1.00 17.47 173 GLU A N 1
ATOM 1345 C CA . GLU A 1 174 ? 50.055 -49.404 -100.205 1.00 16.95 173 GLU A CA 1
ATOM 1346 C C . GLU A 1 174 ? 49.054 -50.371 -100.794 1.00 16.53 173 GLU A C 1
ATOM 1347 O O . GLU A 1 174 ? 47.994 -50.597 -100.201 1.00 15.48 173 GLU A O 1
ATOM 1353 N N . ILE A 1 175 ? 49.411 -50.992 -101.931 1.00 16.50 174 ILE A N 1
ATOM 1354 C CA . ILE A 1 175 ? 48.476 -51.936 -102.595 1.00 16.64 174 ILE A CA 1
ATOM 1355 C C . ILE A 1 175 ? 48.258 -53.188 -101.710 1.00 16.30 174 ILE A C 1
ATOM 1356 O O . ILE A 1 175 ? 47.109 -53.607 -101.518 1.00 16.38 174 ILE A O 1
ATOM 1361 N N . ASP A 1 176 ? 49.324 -53.733 -101.132 1.00 16.09 175 ASP A N 1
ATOM 1362 C CA . ASP A 1 176 ? 49.181 -54.932 -100.288 1.00 17.90 175 ASP A CA 1
ATOM 1363 C C . ASP A 1 176 ? 48.305 -54.646 -99.033 1.00 17.74 175 ASP A C 1
ATOM 1364 O O . ASP A 1 176 ? 47.476 -55.474 -98.607 1.00 16.71 175 ASP A O 1
ATOM 1369 N N . ALA A 1 177 ? 48.555 -53.484 -98.425 1.00 16.98 176 ALA A N 1
ATOM 1370 C CA . ALA A 1 177 ? 47.748 -53.056 -97.287 1.00 16.88 176 ALA A CA 1
ATOM 1371 C C . ALA A 1 177 ? 46.267 -52.961 -97.648 1.00 15.47 176 ALA A C 1
ATOM 1372 O O . ALA A 1 177 ? 45.379 -53.466 -96.925 1.00 16.55 176 ALA A O 1
ATOM 1374 N N . MET A 1 178 ? 45.970 -52.314 -98.763 1.00 14.53 177 MET A N 1
ATOM 1375 C CA . MET A 1 178 ? 44.568 -52.166 -99.180 1.00 14.18 177 MET A CA 1
ATOM 1376 C C . MET A 1 178 ? 43.974 -53.535 -99.464 1.00 13.86 177 MET A C 1
ATOM 1377 O O . MET A 1 178 ? 42.813 -53.794 -99.140 1.00 12.96 177 MET A O 1
ATOM 1382 N N . ASN A 1 179 ? 44.770 -54.373 -100.129 1.00 14.30 178 ASN A N 1
ATOM 1383 C CA . ASN A 1 179 ? 44.337 -55.729 -100.394 1.00 14.33 178 ASN A CA 1
ATOM 1384 C C . ASN A 1 179 ? 43.943 -56.483 -99.103 1.00 14.29 178 ASN A C 1
ATOM 1385 O O . ASN A 1 179 ? 42.911 -57.165 -99.058 1.00 12.83 178 ASN A O 1
ATOM 1390 N N . THR A 1 180 ? 44.769 -56.367 -98.077 1.00 13.67 179 THR A N 1
ATOM 1391 C CA . THR A 1 180 ? 44.465 -56.935 -96.768 1.00 13.93 179 THR A CA 1
ATOM 1392 C C . THR A 1 180 ? 43.165 -56.379 -96.207 1.00 13.76 179 THR A C 1
ATOM 1393 O O . THR A 1 180 ? 42.272 -57.134 -95.772 1.00 12.61 179 THR A O 1
ATOM 1397 N N . ALA A 1 181 ? 43.019 -55.058 -96.260 1.00 13.82 180 ALA A N 1
ATOM 1398 C CA . ALA A 1 181 ? 41.836 -54.437 -95.692 1.00 14.21 180 ALA A CA 1
ATOM 1399 C C . ALA A 1 181 ? 40.582 -54.965 -96.409 1.00 13.18 180 ALA A C 1
ATOM 1400 O O . ALA A 1 181 ? 39.566 -55.241 -95.768 1.00 14.72 180 ALA A O 1
ATOM 1402 N N . LEU A 1 182 ? 40.618 -55.054 -97.750 1.00 13.59 181 LEU A N 1
ATOM 1403 C CA . LEU A 1 182 ? 39.478 -55.512 -98.536 1.00 13.42 181 LEU A CA 1
ATOM 1404 C C . LEU A 1 182 ? 39.129 -56.956 -98.115 1.00 14.29 181 LEU A C 1
ATOM 1405 O O . LEU A 1 182 ? 37.963 -57.296 -97.963 1.00 13.66 181 LEU A O 1
ATOM 1410 N N . ILE A 1 183 ? 40.163 -57.762 -97.904 1.00 13.46 182 ILE A N 1
ATOM 1411 C CA . ILE A 1 183 ? 39.889 -59.124 -97.440 1.00 13.07 182 ILE A CA 1
ATOM 1412 C C . ILE A 1 183 ? 39.231 -59.113 -96.059 1.00 13.27 182 ILE A C 1
ATOM 1413 O O . ILE A 1 183 ? 38.224 -59.785 -95.824 1.00 13.48 182 ILE A O 1
ATOM 1418 N N . LEU A 1 184 ? 39.837 -58.369 -95.128 1.00 13.58 183 LEU A N 1
ATOM 1419 C CA . LEU A 1 184 ? 39.388 -58.379 -93.758 1.00 13.55 183 LEU A CA 1
ATOM 1420 C C . LEU A 1 184 ? 38.005 -57.828 -93.536 1.00 13.34 183 LEU A C 1
ATOM 1421 O O . LEU A 1 184 ? 37.382 -58.187 -92.588 1.00 16.21 183 LEU A O 1
ATOM 1426 N N . TYR A 1 185 ? 37.530 -56.934 -94.418 1.00 14.23 184 TYR A N 1
ATOM 1427 C CA . TYR A 1 185 ? 36.174 -56.410 -94.303 1.00 13.53 184 TYR A CA 1
ATOM 1428 C C . TYR A 1 185 ? 35.107 -57.133 -95.159 1.00 12.14 184 TYR A C 1
ATOM 1429 O O . TYR A 1 185 ? 33.938 -56.716 -95.196 1.00 13.03 184 TYR A O 1
ATOM 1438 N N . THR A 1 186 ? 35.546 -58.190 -95.880 1.00 11.85 185 THR A N 1
ATOM 1439 C CA . THR A 1 186 ? 34.690 -58.786 -96.898 1.00 13.91 185 THR A CA 1
ATOM 1440 C C . THR A 1 186 ? 33.298 -59.166 -96.336 1.00 12.17 185 THR A C 1
ATOM 1441 O O . THR A 1 186 ? 32.250 -58.965 -96.975 1.00 12.88 185 THR A O 1
ATOM 1445 N N . ASP A 1 187 ? 33.291 -59.783 -95.147 1.00 13.52 186 ASP A N 1
ATOM 1446 C CA . ASP A 1 187 ? 32.060 -60.334 -94.591 1.00 14.34 186 ASP A CA 1
ATOM 1447 C C . ASP A 1 187 ? 32.188 -60.542 -93.082 1.00 12.92 186 ASP A C 1
ATOM 1448 O O . ASP A 1 187 ? 33.318 -60.763 -92.549 1.00 12.39 186 ASP A O 1
ATOM 1453 N N . HIS A 1 188 ? 31.049 -60.433 -92.428 1.00 12.44 187 HIS A N 1
ATOM 1454 C CA . HIS A 1 188 ? 31.026 -60.770 -91.002 1.00 13.08 187 HIS A CA 1
ATOM 1455 C C . HIS A 1 188 ? 29.685 -61.407 -90.579 1.00 11.90 187 HIS A C 1
ATOM 1456 O O . HIS A 1 188 ? 29.167 -61.119 -89.522 1.00 12.57 187 HIS A O 1
ATOM 1463 N N . GLU A 1 189 ? 29.180 -62.330 -91.418 1.00 14.03 188 GLU A N 1
ATOM 1464 C CA . GLU A 1 189 ? 27.937 -63.071 -91.162 1.00 14.43 188 GLU A CA 1
ATOM 1465 C C . GLU A 1 189 ? 26.718 -62.106 -91.256 1.00 13.92 188 GLU A C 1
ATOM 1466 O O . GLU A 1 189 ? 26.438 -61.607 -92.354 1.00 16.15 188 GLU A O 1
ATOM 1472 N N . VAL A 1 190 ? 25.974 -61.899 -90.182 1.00 14.20 189 VAL A N 1
ATOM 1473 C CA . VAL A 1 190 ? 24.719 -61.095 -90.340 1.00 13.39 189 VAL A CA 1
ATOM 1474 C C . VAL A 1 190 ? 24.655 -59.899 -89.353 1.00 13.53 189 VAL A C 1
ATOM 1475 O O . VAL A 1 190 ? 23.717 -59.762 -88.575 1.00 15.37 189 VAL A O 1
ATOM 1479 N N . PRO A 1 191 ? 25.603 -58.950 -89.507 1.00 14.42 190 PRO A N 1
ATOM 1480 C CA . PRO A 1 191 ? 25.551 -57.668 -88.774 1.00 13.85 190 PRO A CA 1
ATOM 1481 C C . PRO A 1 191 ? 24.374 -56.853 -89.251 1.00 14.18 190 PRO A C 1
ATOM 1482 O O . PRO A 1 191 ? 23.661 -57.286 -90.151 1.00 14.14 190 PRO A O 1
ATOM 1486 N N . ALA A 1 192 ? 24.201 -55.643 -88.696 1.00 13.65 191 ALA A N 1
ATOM 1487 C CA . ALA A 1 192 ? 22.997 -54.913 -88.981 1.00 13.31 191 ALA A CA 1
ATOM 1488 C C . ALA A 1 192 ? 22.888 -54.596 -90.513 1.00 10.60 191 ALA A C 1
ATOM 1489 O O . ALA A 1 192 ? 21.790 -54.684 -91.052 1.00 11.42 191 ALA A O 1
ATOM 1491 N N . SER A 1 193 ? 23.981 -54.210 -91.154 1.00 12.10 192 SER A N 1
ATOM 1492 C CA . SER A 1 193 ? 23.932 -53.856 -92.590 1.00 13.26 192 SER A CA 1
ATOM 1493 C C . SER A 1 193 ? 23.461 -55.048 -93.436 1.00 12.53 192 SER A C 1
ATOM 1494 O O . SER A 1 193 ? 22.486 -54.970 -94.229 1.00 11.13 192 SER A O 1
ATOM 1497 N N . THR A 1 194 ? 24.140 -56.181 -93.224 1.00 11.30 193 THR A N 1
ATOM 1498 C CA . THR A 1 194 ? 23.740 -57.429 -93.955 1.00 11.44 193 THR A CA 1
ATOM 1499 C C . THR A 1 194 ? 22.305 -57.780 -93.642 1.00 12.29 193 THR A C 1
ATOM 1500 O O . THR A 1 194 ? 21.556 -58.136 -94.573 1.00 13.29 193 THR A O 1
ATOM 1504 N N . THR A 1 195 ? 21.883 -57.672 -92.375 1.00 10.91 194 THR A N 1
ATOM 1505 C CA . THR A 1 195 ? 20.488 -57.945 -91.993 1.00 11.41 194 THR A CA 1
ATOM 1506 C C . THR A 1 195 ? 19.474 -57.039 -92.722 1.00 12.58 194 THR A C 1
ATOM 1507 O O . THR A 1 195 ? 18.458 -57.454 -93.244 1.00 11.35 194 THR A O 1
ATOM 1511 N N . ALA A 1 196 ? 19.765 -55.747 -92.722 1.00 11.77 195 ALA A N 1
ATOM 1512 C CA . ALA A 1 196 ? 18.847 -54.855 -93.469 1.00 11.70 195 ALA A CA 1
ATOM 1513 C C . ALA A 1 196 ? 18.700 -55.194 -94.956 1.00 10.40 195 ALA A C 1
ATOM 1514 O O . ALA A 1 196 ? 17.563 -55.213 -95.470 1.00 12.48 195 ALA A O 1
ATOM 1516 N N . GLY A 1 197 ? 19.835 -55.517 -95.609 1.00 9.69 196 GLY A N 1
ATOM 1517 C CA . GLY A 1 197 ? 19.848 -55.949 -97.010 1.00 10.91 196 GLY A CA 1
ATOM 1518 C C . GLY A 1 197 ? 19.049 -57.228 -97.148 1.00 12.36 196 GLY A C 1
ATOM 1519 O O . GLY A 1 197 ? 18.287 -57.346 -98.102 1.00 10.71 196 GLY A O 1
ATOM 1520 N N . LEU A 1 198 ? 19.220 -58.146 -96.182 1.00 12.43 197 LEU A N 1
ATOM 1521 C CA . LEU A 1 198 ? 18.431 -59.380 -96.250 1.00 12.68 197 LEU A CA 1
ATOM 1522 C C . LEU A 1 198 ? 16.919 -59.123 -96.183 1.00 12.44 197 LEU A C 1
ATOM 1523 O O . LEU A 1 198 ? 16.127 -59.712 -96.926 1.00 12.92 197 LEU A O 1
ATOM 1528 N N . VAL A 1 199 ? 16.488 -58.257 -95.252 1.00 10.91 198 VAL A N 1
ATOM 1529 C CA . VAL A 1 199 ? 15.101 -57.892 -95.189 1.00 12.33 198 VAL A CA 1
ATOM 1530 C C . VAL A 1 199 ? 14.610 -57.412 -96.577 1.00 12.41 198 VAL A C 1
ATOM 1531 O O . VAL A 1 199 ? 13.529 -57.836 -97.028 1.00 11.87 198 VAL A O 1
ATOM 1535 N N . ALA A 1 200 ? 15.376 -56.483 -97.191 1.00 13.47 199 ALA A N 1
ATOM 1536 C CA . ALA A 1 200 ? 15.010 -55.976 -98.506 1.00 13.19 199 ALA A CA 1
ATOM 1537 C C . ALA A 1 200 ? 14.881 -57.056 -99.576 1.00 12.45 199 ALA A C 1
ATOM 1538 O O . ALA A 1 200 ? 13.887 -57.087 -100.247 1.00 13.23 199 ALA A O 1
ATOM 1540 N N . VAL A 1 201 ? 15.881 -57.922 -99.701 1.00 12.38 200 VAL A N 1
ATOM 1541 C CA . VAL A 1 201 ? 15.870 -58.900 -100.768 1.00 14.09 200 VAL A CA 1
ATOM 1542 C C . VAL A 1 201 ? 14.883 -60.011 -100.417 1.00 12.16 200 VAL A C 1
ATOM 1543 O O . VAL A 1 201 ? 14.422 -60.716 -101.355 1.00 12.40 200 VAL A O 1
ATOM 1547 N N . SER A 1 202 ? 14.480 -60.090 -99.144 1.00 12.16 201 SER A N 1
ATOM 1548 C CA . SER A 1 202 ? 13.416 -61.106 -98.750 1.00 12.94 201 SER A CA 1
ATOM 1549 C C . SER A 1 202 ? 12.051 -60.810 -99.454 1.00 12.93 201 SER A C 1
ATOM 1550 O O . SER A 1 202 ? 11.158 -61.648 -99.527 1.00 15.26 201 SER A O 1
ATOM 1553 N N . THR A 1 203 ? 11.821 -59.545 -99.877 1.00 11.98 202 THR A N 1
ATOM 1554 C CA . THR A 1 203 ? 10.596 -59.230 -100.666 1.00 13.29 202 THR A CA 1
ATOM 1555 C C . THR A 1 203 ? 10.758 -59.508 -102.172 1.00 13.62 202 THR A C 1
ATOM 1556 O O . THR A 1 203 ? 9.875 -59.201 -103.005 1.00 14.34 202 THR A O 1
ATOM 1560 N N . LEU A 1 204 ? 11.917 -60.086 -102.508 1.00 13.29 203 LEU A N 1
ATOM 1561 C CA . LEU A 1 204 ? 12.482 -60.274 -103.865 1.00 14.24 203 LEU A CA 1
ATOM 1562 C C . LEU A 1 204 ? 12.820 -58.927 -104.564 1.00 13.84 203 LEU A C 1
ATOM 1563 O O . LEU A 1 204 ? 12.936 -58.847 -105.765 1.00 15.57 203 LEU A O 1
ATOM 1568 N N . SER A 1 205 ? 13.066 -57.911 -103.734 1.00 15.28 204 SER A N 1
ATOM 1569 C CA . SER A 1 205 ? 13.582 -56.649 -104.295 1.00 14.36 204 SER A CA 1
ATOM 1570 C C . SER A 1 205 ? 14.984 -56.937 -104.934 1.00 13.45 204 SER A C 1
ATOM 1571 O O . SER A 1 205 ? 15.643 -58.002 -104.661 1.00 14.56 204 SER A O 1
ATOM 1574 N N . ASP A 1 206 ? 15.480 -56.064 -105.807 1.00 14.01 205 ASP A N 1
ATOM 1575 C CA . ASP A 1 206 ? 16.728 -56.368 -106.562 1.00 12.71 205 ASP A CA 1
ATOM 1576 C C . ASP A 1 206 ? 18.021 -56.251 -105.726 1.00 11.98 205 ASP A C 1
ATOM 1577 O O . ASP A 1 206 ? 17.999 -55.661 -104.625 1.00 13.74 205 ASP A O 1
ATOM 1582 N N . MET A 1 207 ? 19.133 -56.786 -106.235 1.00 12.86 206 MET A N 1
ATOM 1583 C CA . MET A 1 207 ? 20.383 -56.828 -105.495 1.00 12.36 206 MET A CA 1
ATOM 1584 C C . MET A 1 207 ? 20.786 -55.412 -105.077 1.00 12.57 206 MET A C 1
ATOM 1585 O O . MET A 1 207 ? 21.379 -55.233 -104.025 1.00 13.71 206 MET A O 1
ATOM 1590 N N . TYR A 1 208 ? 20.600 -54.484 -105.999 1.00 11.27 207 TYR A N 1
ATOM 1591 C CA . TYR A 1 208 ? 21.081 -53.088 -105.764 1.00 12.54 207 TYR A CA 1
ATOM 1592 C C . TYR A 1 208 ? 20.317 -52.421 -104.658 1.00 12.32 207 TYR A C 1
ATOM 1593 O O . TYR A 1 208 ? 20.896 -51.713 -103.847 1.00 13.61 207 TYR A O 1
ATOM 1602 N N . SER A 1 209 ? 19.026 -52.690 -104.601 1.00 12.06 208 SER A N 1
ATOM 1603 C CA . SER A 1 209 ? 18.189 -52.217 -103.488 1.00 13.06 208 SER A CA 1
ATOM 1604 C C . SER A 1 209 ? 18.636 -52.877 -102.172 1.00 12.08 208 SER A C 1
ATOM 1605 O O . SER A 1 209 ? 18.683 -52.246 -101.150 1.00 11.04 208 SER A O 1
ATOM 1608 N N . GLY A 1 210 ? 19.002 -54.172 -102.205 1.00 11.91 209 GLY A N 1
ATOM 1609 C CA . GLY A 1 210 ? 19.597 -54.805 -101.012 1.00 10.97 209 GLY A CA 1
ATOM 1610 C C . GLY A 1 210 ? 20.871 -54.078 -100.516 1.00 11.59 209 GLY A C 1
ATOM 1611 O O . GLY A 1 210 ? 21.001 -53.802 -99.299 1.00 12.88 209 GLY A O 1
ATOM 1612 N N . ILE A 1 211 ? 21.714 -53.648 -101.452 1.00 11.77 210 ILE A N 1
ATOM 1613 C CA . ILE A 1 211 ? 22.970 -52.965 -101.136 1.00 10.86 210 ILE A CA 1
ATOM 1614 C C . ILE A 1 211 ? 22.598 -51.597 -100.533 1.00 11.19 210 ILE A C 1
ATOM 1615 O O . ILE A 1 211 ? 23.192 -51.172 -99.539 1.00 10.18 210 ILE A O 1
ATOM 1620 N N . THR A 1 212 ? 21.638 -50.969 -101.188 1.00 11.05 211 THR A N 1
ATOM 1621 C CA . THR A 1 212 ? 21.127 -49.647 -100.670 1.00 12.66 211 THR A CA 1
ATOM 1622 C C . THR A 1 212 ? 20.668 -49.710 -99.168 1.00 13.21 211 THR A C 1
ATOM 1623 O O . THR A 1 212 ? 21.116 -48.905 -98.299 1.00 12.90 211 THR A O 1
ATOM 1627 N N . ALA A 1 213 ? 19.783 -50.659 -98.841 1.00 11.86 212 ALA A N 1
ATOM 1628 C CA . ALA A 1 213 ? 19.345 -50.899 -97.487 1.00 12.67 212 ALA A CA 1
ATOM 1629 C C . ALA A 1 213 ? 20.544 -51.212 -96.528 1.00 11.26 212 ALA A C 1
ATOM 1630 O O . ALA A 1 213 ? 20.599 -50.676 -95.396 1.00 11.66 212 ALA A O 1
ATOM 1632 N N . ALA A 1 214 ? 21.507 -52.018 -97.005 1.00 11.34 213 ALA A N 1
ATOM 1633 C CA . ALA A 1 214 ? 22.731 -52.312 -96.197 1.00 11.77 213 ALA A CA 1
ATOM 1634 C C . ALA A 1 214 ? 23.506 -51.034 -95.889 1.00 11.44 213 ALA A C 1
ATOM 1635 O O . ALA A 1 214 ? 23.915 -50.795 -94.740 1.00 13.28 213 ALA A O 1
ATOM 1637 N N . LEU A 1 215 ? 23.665 -50.206 -96.919 1.00 11.68 214 LEU A N 1
ATOM 1638 C CA . LEU A 1 215 ? 24.416 -48.895 -96.748 1.00 11.78 214 LEU A CA 1
ATOM 1639 C C . LEU A 1 215 ? 23.649 -48.001 -95.726 1.00 11.89 214 LEU A C 1
ATOM 1640 O O . LEU A 1 215 ? 24.289 -47.367 -94.882 1.00 10.97 214 LEU A O 1
ATOM 1645 N N . ALA A 1 216 ? 22.320 -47.982 -95.779 1.00 11.92 215 ALA A N 1
ATOM 1646 C CA . ALA A 1 216 ? 21.465 -47.186 -94.857 1.00 12.47 215 ALA A CA 1
ATOM 1647 C C . ALA A 1 216 ? 21.786 -47.563 -93.425 1.00 12.70 215 ALA A C 1
ATOM 1648 O O . ALA A 1 216 ? 21.934 -46.706 -92.566 1.00 14.15 215 ALA A O 1
ATOM 1650 N N . ALA A 1 217 ? 21.900 -48.883 -93.169 1.00 11.78 216 ALA A N 1
ATOM 1651 C CA . ALA A 1 217 ? 22.232 -49.331 -91.842 1.00 13.77 216 ALA A CA 1
ATOM 1652 C C . ALA A 1 217 ? 23.675 -48.993 -91.456 1.00 12.60 216 ALA A C 1
ATOM 1653 O O . ALA A 1 217 ? 23.944 -48.568 -90.294 1.00 14.03 216 ALA A O 1
ATOM 1655 N N . LEU A 1 218 ? 24.623 -49.240 -92.349 1.00 12.12 217 LEU A N 1
ATOM 1656 C CA . LEU A 1 218 ? 26.041 -48.959 -92.124 1.00 12.85 217 LEU A CA 1
ATOM 1657 C C . LEU A 1 218 ? 26.284 -47.507 -91.759 1.00 13.59 217 LEU A C 1
ATOM 1658 O O . LEU A 1 218 ? 27.193 -47.225 -91.003 1.00 13.60 217 LEU A O 1
ATOM 1663 N N . LYS A 1 219 ? 25.454 -46.622 -92.266 1.00 12.45 218 LYS A N 1
ATOM 1664 C CA . LYS A 1 219 ? 25.627 -45.158 -91.928 1.00 15.39 218 LYS A CA 1
ATOM 1665 C C . LYS A 1 219 ? 25.596 -44.872 -90.416 1.00 15.00 218 LYS A C 1
ATOM 1666 O O . LYS A 1 219 ? 26.142 -43.827 -89.956 1.00 16.95 218 LYS A O 1
ATOM 1672 N N . GLY A 1 220 ? 24.844 -45.675 -89.658 1.00 13.57 219 GLY A N 1
ATOM 1673 C CA . GLY A 1 220 ? 24.626 -45.284 -88.256 1.00 14.66 219 GLY A CA 1
ATOM 1674 C C . GLY A 1 220 ? 25.915 -45.494 -87.445 1.00 14.48 219 GLY A C 1
ATOM 1675 O O . GLY A 1 220 ? 26.702 -46.408 -87.694 1.00 14.33 219 GLY A O 1
ATOM 1676 N N . PRO A 1 221 ? 26.141 -44.658 -86.423 1.00 14.39 220 PRO A N 1
ATOM 1677 C CA . PRO A 1 221 ? 27.386 -44.699 -85.653 1.00 15.93 220 PRO A CA 1
ATOM 1678 C C . PRO A 1 221 ? 27.559 -45.944 -84.751 1.00 15.31 220 PRO A C 1
ATOM 1679 O O . PRO A 1 221 ? 28.631 -46.155 -84.179 1.00 15.61 220 PRO A O 1
ATOM 1683 N N . LEU A 1 222 ? 26.492 -46.729 -84.594 1.00 15.06 221 LEU A N 1
ATOM 1684 C CA . LEU A 1 222 ? 26.649 -48.018 -83.893 1.00 15.07 221 LEU A CA 1
ATOM 1685 C C . LEU A 1 222 ? 27.107 -49.147 -84.851 1.00 15.15 221 LEU A C 1
ATOM 1686 O O . LEU A 1 222 ? 27.219 -50.319 -84.436 1.00 15.77 221 LEU A O 1
ATOM 1691 N N . HIS A 1 223 ? 27.328 -48.805 -86.119 1.00 14.05 222 HIS A N 1
ATOM 1692 C CA . HIS A 1 223 ? 27.819 -49.775 -87.105 1.00 14.84 222 HIS A CA 1
ATOM 1693 C C . HIS A 1 223 ? 28.996 -49.165 -87.904 1.00 16.98 222 HIS A C 1
ATOM 1694 O O . HIS A 1 223 ? 30.125 -49.615 -87.757 1.00 14.66 222 HIS A O 1
ATOM 1701 N N . GLY A 1 224 ? 28.746 -48.099 -88.674 1.00 15.14 223 GLY A N 1
ATOM 1702 C CA . GLY A 1 224 ? 29.778 -47.380 -89.364 1.00 14.99 223 GLY A CA 1
ATOM 1703 C C . GLY A 1 224 ? 30.494 -46.386 -88.442 1.00 16.11 223 GLY A C 1
ATOM 1704 O O . GLY A 1 224 ? 30.116 -46.197 -87.2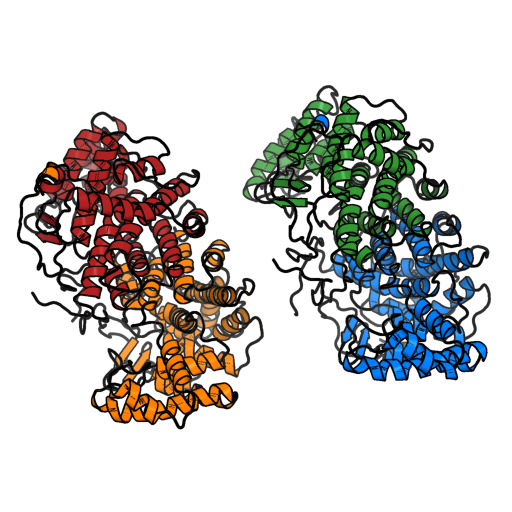68 1.00 16.09 223 GLY A O 1
ATOM 1705 N N . GLY A 1 225 ? 31.526 -45.762 -88.983 1.00 14.67 224 GLY A N 1
ATOM 1706 C CA . GLY A 1 225 ? 32.104 -44.592 -88.303 1.00 13.96 224 GLY A CA 1
ATOM 1707 C C . GLY A 1 225 ? 33.095 -44.869 -87.197 1.00 13.93 224 GLY A C 1
ATOM 1708 O O . GLY A 1 225 ? 33.768 -43.927 -86.717 1.00 13.73 224 GLY A O 1
ATOM 1709 N N . ALA A 1 226 ? 33.291 -46.163 -86.830 1.00 12.78 225 ALA A N 1
ATOM 1710 C CA . ALA A 1 226 ? 34.128 -46.463 -85.637 1.00 13.41 225 ALA A CA 1
ATOM 1711 C C . ALA A 1 226 ? 35.629 -46.271 -85.932 1.00 11.87 225 ALA A C 1
ATOM 1712 O O . ALA A 1 226 ? 36.368 -45.943 -84.997 1.00 15.06 225 ALA A O 1
ATOM 1714 N N . ALA A 1 227 ? 36.114 -46.540 -87.160 1.00 12.02 226 ALA A N 1
ATOM 1715 C CA . ALA A 1 227 ? 37.539 -46.451 -87.402 1.00 13.77 226 ALA A CA 1
ATOM 1716 C C . ALA A 1 227 ? 37.906 -44.973 -87.283 1.00 13.44 226 ALA A C 1
ATOM 1717 O O . ALA A 1 227 ? 38.900 -44.631 -86.671 1.00 14.69 226 ALA A O 1
ATOM 1719 N N . GLU A 1 228 ? 37.003 -44.148 -87.782 1.00 14.20 227 GLU A N 1
ATOM 1720 C CA . GLU A 1 228 ? 37.137 -42.672 -87.728 1.00 14.47 227 GLU A CA 1
ATOM 1721 C C . GLU A 1 228 ? 37.108 -42.195 -86.278 1.00 15.50 227 GLU A C 1
ATOM 1722 O O . GLU A 1 228 ? 37.987 -41.445 -85.864 1.00 15.67 227 GLU A O 1
ATOM 1728 N N . ALA A 1 229 ? 36.106 -42.664 -85.518 1.00 16.03 228 ALA A N 1
ATOM 1729 C CA . ALA A 1 229 ? 35.943 -42.351 -84.087 1.00 16.06 228 ALA A CA 1
ATOM 1730 C C . ALA A 1 229 ? 37.201 -42.767 -83.271 1.00 15.86 228 ALA A C 1
ATOM 1731 O O . ALA A 1 229 ? 37.632 -42.023 -82.366 1.00 16.18 228 ALA A O 1
ATOM 1733 N N . ALA A 1 230 ? 37.790 -43.932 -83.590 1.00 15.09 229 ALA A N 1
ATOM 1734 C CA . ALA A 1 230 ? 39.049 -44.366 -82.915 1.00 14.24 229 ALA A CA 1
ATOM 1735 C C . ALA A 1 230 ? 40.180 -43.362 -83.197 1.00 15.70 229 ALA A C 1
ATOM 1736 O O . ALA A 1 230 ? 40.824 -42.870 -82.270 1.00 14.88 229 ALA A O 1
ATOM 1738 N N . ILE A 1 231 ? 40.419 -43.033 -84.470 1.00 14.06 230 ILE A N 1
ATOM 1739 C CA . ILE A 1 231 ? 41.458 -42.040 -84.801 1.00 16.72 230 ILE A CA 1
ATOM 1740 C C . ILE A 1 231 ? 41.189 -40.732 -84.034 1.00 16.82 230 ILE A C 1
ATOM 1741 O O . ILE A 1 231 ? 42.108 -40.150 -83.475 1.00 17.68 230 ILE A O 1
ATOM 1746 N N . ALA A 1 232 ? 39.945 -40.294 -84.021 1.00 15.81 231 ALA A N 1
ATOM 1747 C CA . ALA A 1 232 ? 39.556 -39.041 -83.344 1.00 16.81 231 ALA A CA 1
ATOM 1748 C C . ALA A 1 232 ? 39.885 -39.104 -81.847 1.00 17.03 231 ALA A C 1
ATOM 1749 O O . ALA A 1 232 ? 40.385 -38.105 -81.282 1.00 20.05 231 ALA A O 1
ATOM 1751 N N . GLN A 1 233 ? 39.608 -40.237 -81.182 1.00 17.71 232 GLN A N 1
ATOM 1752 C CA . GLN A 1 233 ? 40.008 -40.344 -79.756 1.00 18.26 232 GLN A CA 1
ATOM 1753 C C . GLN A 1 233 ? 41.540 -40.335 -79.559 1.00 19.16 232 GLN A C 1
ATOM 1754 O O . GLN A 1 233 ? 42.065 -39.728 -78.598 1.00 19.63 232 GLN A O 1
ATOM 1760 N N . PHE A 1 234 ? 42.286 -41.017 -80.440 1.00 16.68 233 PHE A N 1
ATOM 1761 C CA . PHE A 1 234 ? 43.737 -40.963 -80.374 1.00 18.37 233 PHE A CA 1
ATOM 1762 C C . PHE A 1 234 ? 44.225 -39.495 -80.531 1.00 18.61 233 PHE A C 1
ATOM 1763 O O . PHE A 1 234 ? 45.178 -39.097 -79.838 1.00 18.13 233 PHE A O 1
ATOM 1771 N N . ASP A 1 235 ? 43.592 -38.741 -81.444 1.00 18.84 234 ASP A N 1
ATOM 1772 C CA . ASP A 1 235 ? 43.988 -37.353 -81.732 1.00 21.78 234 ASP A CA 1
ATOM 1773 C C . ASP A 1 235 ? 43.664 -36.421 -80.560 1.00 22.65 234 ASP A C 1
ATOM 1774 O O . ASP A 1 235 ? 44.379 -35.455 -80.363 1.00 23.87 234 ASP A O 1
ATOM 1779 N N . GLU A 1 236 ? 42.599 -36.716 -79.809 1.00 24.90 235 GLU A N 1
ATOM 1780 C CA . GLU A 1 236 ? 42.259 -35.973 -78.561 1.00 27.35 235 GLU A CA 1
ATOM 1781 C C . GLU A 1 236 ? 43.361 -36.164 -77.543 1.00 27.34 235 GLU A C 1
ATOM 1782 O O . GLU A 1 236 ? 43.741 -35.214 -76.849 1.00 27.45 235 GLU A O 1
ATOM 1788 N N . ILE A 1 237 ? 43.796 -37.408 -77.376 1.00 26.82 236 ILE A N 1
ATOM 1789 C CA . ILE A 1 237 ? 44.833 -37.733 -76.386 1.00 27.97 236 ILE A CA 1
ATOM 1790 C C . ILE A 1 237 ? 46.084 -36.914 -76.678 1.00 29.60 236 ILE A C 1
ATOM 1791 O O . ILE A 1 237 ? 46.697 -36.373 -75.747 1.00 29.78 236 ILE A O 1
ATOM 1796 N N A LYS A 1 238 ? 46.458 -36.825 -77.961 0.50 30.69 237 LYS A N 1
ATOM 1797 N N B LYS A 1 238 ? 46.444 -36.890 -77.965 0.50 30.40 237 LYS A N 1
ATOM 1798 C CA A LYS A 1 238 ? 47.462 -35.860 -78.461 0.50 32.79 237 LYS A CA 1
ATOM 1799 C CA B LYS A 1 238 ? 47.499 -36.058 -78.547 0.50 32.23 237 LYS A CA 1
ATOM 1800 C C A LYS A 1 238 ? 48.933 -36.254 -78.213 0.50 33.11 237 LYS A C 1
ATOM 1801 C C B LYS A 1 238 ? 48.929 -36.501 -78.273 0.50 32.85 237 LYS A C 1
ATOM 1802 O O A LYS A 1 238 ? 49.762 -36.141 -79.112 0.50 33.18 237 LYS A O 1
ATOM 1803 O O B LYS A 1 238 ? 49.734 -36.625 -79.199 0.50 33.27 237 LYS A O 1
ATOM 1814 N N . ASP A 1 239 ? 49.241 -36.718 -77.005 1.00 33.97 238 ASP A N 1
ATOM 1815 C CA . ASP A 1 239 ? 50.597 -37.084 -76.609 1.00 35.23 238 ASP A CA 1
ATOM 1816 C C . ASP A 1 239 ? 50.533 -38.386 -75.775 1.00 34.81 238 ASP A C 1
ATOM 1817 O O . ASP A 1 239 ? 49.618 -38.542 -74.974 1.00 34.72 238 ASP A O 1
ATOM 1822 N N . PRO A 1 240 ? 51.477 -39.333 -75.979 1.00 34.00 239 PRO A N 1
ATOM 1823 C CA . PRO A 1 240 ? 51.365 -40.634 -75.318 1.00 33.43 239 PRO A CA 1
ATOM 1824 C C . PRO A 1 240 ? 51.524 -40.556 -73.782 1.00 32.64 239 PRO A C 1
ATOM 1825 O O . PRO A 1 240 ? 51.039 -41.424 -73.067 1.00 31.65 239 PRO A O 1
ATOM 1829 N N . ALA A 1 241 ? 52.156 -39.505 -73.274 1.00 31.58 240 ALA A N 1
ATOM 1830 C CA . ALA A 1 241 ? 52.280 -39.373 -71.828 1.00 30.91 240 ALA A CA 1
ATOM 1831 C C . ALA A 1 241 ? 50.934 -39.022 -71.195 1.00 30.27 240 ALA A C 1
ATOM 1832 O O . ALA A 1 241 ? 50.764 -39.145 -69.970 1.00 30.87 240 ALA A O 1
ATOM 1834 N N . MET A 1 242 ? 49.997 -38.560 -72.027 1.00 28.82 241 MET A N 1
ATOM 1835 C CA . MET A 1 242 ? 48.699 -38.097 -71.561 1.00 28.54 241 MET A CA 1
ATOM 1836 C C . MET A 1 242 ? 47.673 -39.216 -71.632 1.00 25.92 241 MET A C 1
ATOM 1837 O O . MET A 1 242 ? 46.509 -38.994 -71.306 1.00 25.89 241 MET A O 1
ATOM 1842 N N . VAL A 1 243 ? 48.085 -40.405 -72.086 1.00 23.06 242 VAL A N 1
ATOM 1843 C CA . VAL A 1 243 ? 47.110 -41.482 -72.240 1.00 22.49 242 VAL A CA 1
ATOM 1844 C C . VAL A 1 243 ? 46.356 -41.834 -70.950 1.00 21.58 242 VAL A C 1
ATOM 1845 O O . VAL A 1 243 ? 45.112 -41.905 -70.941 1.00 20.25 242 VAL A O 1
ATOM 1849 N N . GLU A 1 244 ? 47.094 -42.055 -69.869 1.00 21.44 243 GLU A N 1
ATOM 1850 C CA . GLU A 1 244 ? 46.420 -42.524 -68.659 1.00 23.38 243 GLU A CA 1
ATOM 1851 C C . GLU A 1 244 ? 45.456 -41.472 -68.101 1.00 22.88 243 GLU A C 1
ATOM 1852 O O . GLU A 1 244 ? 44.335 -41.799 -67.692 1.00 22.72 243 GLU A O 1
ATOM 1858 N N . LYS A 1 245 ? 45.900 -40.211 -68.069 1.00 22.71 244 LYS A N 1
ATOM 1859 C CA . LYS A 1 245 ? 45.024 -39.122 -67.651 1.00 23.44 244 LYS A CA 1
ATOM 1860 C C . LYS A 1 245 ? 43.755 -39.009 -68.502 1.00 22.75 244 LYS A C 1
ATOM 1861 O O . LYS A 1 245 ? 42.652 -38.849 -67.961 1.00 22.31 244 LYS A O 1
ATOM 1867 N N . TRP A 1 246 ? 43.902 -39.052 -69.828 1.00 21.18 245 TRP A N 1
ATOM 1868 C CA . TRP A 1 246 ? 42.713 -38.991 -70.697 1.00 20.11 245 TRP A CA 1
ATOM 1869 C C . TRP A 1 246 ? 41.771 -40.204 -70.406 1.00 18.38 245 TRP A C 1
ATOM 1870 O O . TRP A 1 246 ? 40.565 -40.036 -70.274 1.00 17.41 245 TRP A O 1
ATOM 1881 N N . PHE A 1 247 ? 42.334 -41.394 -70.296 1.00 19.57 246 PHE A N 1
ATOM 1882 C CA . PHE A 1 247 ? 41.567 -42.594 -69.998 1.00 19.46 246 PHE A CA 1
ATOM 1883 C C . PHE A 1 247 ? 40.782 -42.461 -68.688 1.00 20.56 246 PHE A C 1
ATOM 1884 O O . PHE A 1 247 ? 39.578 -42.669 -68.656 1.00 19.54 246 PHE A O 1
ATOM 1892 N N . ASN A 1 248 ? 41.480 -42.112 -67.610 1.00 20.62 247 ASN A N 1
ATOM 1893 C CA . ASN A 1 248 ? 40.792 -41.860 -66.347 1.00 22.81 247 ASN A CA 1
ATOM 1894 C C . ASN A 1 248 ? 39.720 -40.768 -66.421 1.00 22.72 247 ASN A C 1
ATOM 1895 O O . ASN A 1 248 ? 38.617 -40.949 -65.917 1.00 24.57 247 ASN A O 1
ATOM 1900 N N . ASP A 1 249 ? 40.008 -39.664 -67.092 1.00 24.24 248 ASP A N 1
ATOM 1901 C CA . ASP A 1 249 ? 39.089 -38.510 -67.125 1.00 25.28 248 ASP A CA 1
ATOM 1902 C C . ASP A 1 249 ? 37.938 -38.642 -68.141 1.00 25.81 248 ASP A C 1
ATOM 1903 O O . ASP A 1 249 ? 37.013 -37.841 -68.113 1.00 28.06 248 ASP A O 1
ATOM 1908 N N . ASN A 1 250 ? 38.016 -39.617 -69.052 1.00 24.20 249 ASN A N 1
ATOM 1909 C CA . ASN A 1 250 ? 37.010 -39.770 -70.133 1.00 23.79 249 ASN A CA 1
ATOM 1910 C C . ASN A 1 250 ? 36.329 -41.122 -70.185 1.00 23.14 249 ASN A C 1
ATOM 1911 O O . ASN A 1 250 ? 35.138 -41.219 -70.452 1.00 24.23 249 ASN A O 1
ATOM 1916 N N . ILE A 1 251 ? 37.081 -42.155 -69.882 1.00 21.96 250 ILE A N 1
ATOM 1917 C CA . ILE A 1 251 ? 36.616 -43.514 -70.066 1.00 21.45 250 ILE A CA 1
ATOM 1918 C C . ILE A 1 251 ? 36.228 -44.155 -68.707 1.00 21.82 250 ILE A C 1
ATOM 1919 O O . ILE A 1 251 ? 35.103 -44.613 -68.525 1.00 21.09 250 ILE A O 1
ATOM 1924 N N . ILE A 1 252 ? 37.168 -44.180 -67.761 1.00 20.86 251 ILE A N 1
ATOM 1925 C CA . ILE A 1 252 ? 36.866 -44.743 -66.429 1.00 22.68 251 ILE A CA 1
ATOM 1926 C C . ILE A 1 252 ? 35.663 -44.043 -65.800 1.00 23.01 251 ILE A C 1
ATOM 1927 O O . ILE A 1 252 ? 34.827 -44.670 -65.162 1.00 23.44 251 ILE A O 1
ATOM 1932 N N . ASN A 1 253 ? 35.579 -42.731 -65.987 1.00 25.00 252 ASN A N 1
ATOM 1933 C CA . ASN A 1 253 ? 34.443 -41.965 -65.438 1.00 28.04 252 ASN A CA 1
ATOM 1934 C C . ASN A 1 253 ? 33.156 -41.960 -66.278 1.00 28.95 252 ASN A C 1
ATOM 1935 O O . ASN A 1 253 ? 32.204 -41.259 -65.934 1.00 30.59 252 ASN A O 1
ATOM 1940 N N . GLY A 1 254 ? 33.136 -42.688 -67.403 1.00 28.57 253 GLY A N 1
ATOM 1941 C CA . GLY A 1 254 ? 31.928 -42.858 -68.226 1.00 28.55 253 GLY A CA 1
ATOM 1942 C C . GLY A 1 254 ? 31.509 -41.684 -69.094 1.00 27.06 253 GLY A C 1
ATOM 1943 O O . GLY A 1 254 ? 30.401 -41.703 -69.677 1.00 29.75 253 GLY A O 1
ATOM 1944 N N . LYS A 1 255 ? 32.380 -40.679 -69.214 1.00 25.67 254 LYS A N 1
ATOM 1945 C CA . LYS A 1 255 ? 32.091 -39.470 -70.002 1.00 25.39 254 LYS A CA 1
ATOM 1946 C C . LYS A 1 255 ? 31.970 -39.768 -71.508 1.00 25.01 254 LYS A C 1
ATOM 1947 O O . LYS A 1 255 ? 31.113 -39.216 -72.196 1.00 23.60 254 LYS A O 1
ATOM 1953 N N . LYS A 1 256 ? 32.851 -40.646 -72.005 1.00 24.27 255 LYS A N 1
ATOM 1954 C CA . LYS A 1 256 ? 32.927 -40.976 -73.439 1.00 23.44 255 LYS A CA 1
ATOM 1955 C C . LYS A 1 256 ? 33.004 -42.513 -73.595 1.00 21.71 255 LYS A C 1
ATOM 1956 O O . LYS A 1 256 ? 33.518 -43.211 -72.725 1.00 22.04 255 LYS A O 1
ATOM 1962 N N . ARG A 1 257 ? 32.496 -43.016 -74.708 1.00 20.82 256 ARG A N 1
ATOM 1963 C CA . ARG A 1 257 ? 32.668 -44.429 -75.044 1.00 21.41 256 ARG A CA 1
ATOM 1964 C C . ARG A 1 257 ? 34.113 -44.683 -75.524 1.00 19.69 256 ARG A C 1
ATOM 1965 O O . ARG A 1 257 ? 34.686 -43.863 -76.224 1.00 22.47 256 ARG A O 1
ATOM 1973 N N . LEU A 1 258 ? 34.694 -45.799 -75.132 1.00 18.38 257 LEU A N 1
ATOM 1974 C CA . LEU A 1 258 ? 35.992 -46.200 -75.701 1.00 16.92 257 LEU A CA 1
ATOM 1975 C C . LEU A 1 258 ? 35.782 -46.771 -77.130 1.00 16.65 257 LEU A C 1
ATOM 1976 O O . LEU A 1 258 ? 35.196 -47.866 -77.323 1.00 18.68 257 LEU A O 1
ATOM 1981 N N . MET A 1 259 ? 36.244 -46.015 -78.111 1.00 16.54 258 MET A N 1
ATOM 1982 C CA . MET A 1 259 ? 35.987 -46.309 -79.540 1.00 16.91 258 MET A CA 1
ATOM 1983 C C . MET A 1 259 ? 36.852 -47.474 -80.007 1.00 16.00 258 MET A C 1
ATOM 1984 O O . MET A 1 259 ? 38.003 -47.619 -79.581 1.00 17.09 258 MET A O 1
ATOM 1989 N N . GLY A 1 260 ? 36.282 -48.309 -80.881 1.00 15.49 259 GLY A N 1
ATOM 1990 C CA . GLY A 1 260 ? 37.033 -49.447 -81.443 1.00 16.60 259 GLY A CA 1
ATOM 1991 C C . GLY A 1 260 ? 37.192 -50.603 -80.453 1.00 16.59 259 GLY A C 1
ATOM 1992 O O . GLY A 1 260 ? 38.010 -51.493 -80.698 1.00 16.81 259 GLY A O 1
ATOM 1993 N N . PHE A 1 261 ? 36.439 -50.554 -79.346 1.00 15.90 260 PHE A N 1
ATOM 1994 C CA . PHE A 1 261 ? 36.337 -51.685 -78.381 1.00 18.15 260 PHE A CA 1
ATOM 1995 C C . PHE A 1 261 ? 34.937 -52.288 -78.389 1.00 18.29 260 PHE A C 1
ATOM 1996 O O . PHE A 1 261 ? 33.931 -51.571 -78.581 1.00 20.14 260 PHE A O 1
ATOM 2004 N N . GLY A 1 262 ? 34.851 -53.594 -78.098 1.00 18.27 261 GLY A N 1
ATOM 2005 C CA . GLY A 1 262 ? 33.563 -54.231 -77.898 1.00 20.07 261 GLY A CA 1
ATOM 2006 C C . GLY A 1 262 ? 32.960 -54.784 -79.165 1.00 19.52 261 GLY A C 1
ATOM 2007 O O . GLY A 1 262 ? 33.240 -54.301 -80.272 1.00 20.30 261 GLY A O 1
ATOM 2008 N N . HIS A 1 263 ? 32.112 -55.804 -79.012 1.00 19.03 262 HIS A N 1
ATOM 2009 C CA . HIS A 1 263 ? 31.508 -56.462 -80.164 1.00 18.14 262 HIS A CA 1
ATOM 2010 C C . HIS A 1 263 ? 30.281 -57.316 -79.731 1.00 18.97 262 HIS A C 1
ATOM 2011 O O . HIS A 1 263 ? 30.278 -57.928 -78.653 1.00 20.34 262 HIS A O 1
ATOM 2018 N N . ARG A 1 264 ? 29.265 -57.387 -80.576 1.00 19.14 263 ARG A N 1
ATOM 2019 C CA . ARG A 1 264 ? 28.081 -58.168 -80.209 1.00 20.34 263 ARG A CA 1
ATOM 2020 C C . ARG A 1 264 ? 28.391 -59.654 -80.239 1.00 21.03 263 ARG A C 1
ATOM 2021 O O . ARG A 1 264 ? 27.733 -60.432 -79.535 1.00 21.45 263 ARG A O 1
ATOM 2029 N N . VAL A 1 265 ? 29.402 -60.035 -81.017 1.00 20.39 264 VAL A N 1
ATOM 2030 C CA . VAL A 1 265 ? 29.779 -61.469 -81.099 1.00 20.52 264 VAL A CA 1
ATOM 2031 C C . VAL A 1 265 ? 31.106 -61.789 -80.372 1.00 20.58 264 VAL A C 1
ATOM 2032 O O . VAL A 1 265 ? 31.122 -62.655 -79.466 1.00 21.95 264 VAL A O 1
ATOM 2036 N N . TYR A 1 266 ? 32.198 -61.100 -80.745 1.00 20.61 265 TYR A N 1
ATOM 2037 C CA . TYR A 1 266 ? 33.513 -61.286 -80.099 1.00 19.46 265 TYR A CA 1
ATOM 2038 C C . TYR A 1 266 ? 33.468 -60.880 -78.628 1.00 20.68 265 TYR A C 1
ATOM 2039 O O . TYR A 1 266 ? 33.073 -59.756 -78.283 1.00 20.12 265 TYR A O 1
ATOM 2048 N N . LYS A 1 267 ? 33.856 -61.828 -77.766 1.00 21.96 266 LYS A N 1
ATOM 2049 C CA . LYS A 1 267 ? 33.983 -61.565 -76.316 1.00 23.30 266 LYS A CA 1
ATOM 2050 C C . LYS A 1 267 ? 35.468 -61.779 -75.967 1.00 23.12 266 LYS A C 1
ATOM 2051 O O . LYS A 1 267 ? 35.876 -61.937 -74.789 1.00 24.30 266 LYS A O 1
ATOM 2057 N N . THR A 1 268 ? 36.275 -61.693 -77.016 1.00 22.68 267 THR A N 1
ATOM 2058 C CA . THR A 1 268 ? 37.708 -61.771 -76.975 1.00 21.78 267 THR A CA 1
ATOM 2059 C C . THR A 1 268 ? 38.305 -60.837 -78.073 1.00 21.28 267 THR A C 1
ATOM 2060 O O . THR A 1 268 ? 37.527 -60.205 -78.836 1.00 21.52 267 THR A O 1
ATOM 2064 N N . TYR A 1 269 ? 39.634 -60.755 -78.146 1.00 20.60 268 TYR A N 1
ATOM 2065 C CA . TYR A 1 269 ? 40.323 -59.952 -79.170 1.00 19.65 268 TYR A CA 1
ATOM 2066 C C . TYR A 1 269 ? 39.816 -60.345 -80.549 1.00 18.71 268 TYR A C 1
ATOM 2067 O O . TYR A 1 269 ? 39.739 -61.542 -80.908 1.00 19.13 268 TYR A O 1
ATOM 2076 N N . ASP A 1 270 ? 39.432 -59.331 -81.324 1.00 17.40 269 ASP A N 1
ATOM 2077 C CA . ASP A 1 270 ? 38.929 -59.572 -82.700 1.00 17.52 269 ASP A CA 1
ATOM 2078 C C . ASP A 1 270 ? 40.097 -60.027 -83.601 1.00 16.97 269 ASP A C 1
ATOM 2079 O O . ASP A 1 270 ? 41.147 -59.377 -83.664 1.00 14.87 269 ASP A O 1
ATOM 2084 N N . PRO A 1 271 ? 39.949 -61.175 -84.304 1.00 16.86 270 PRO A N 1
ATOM 2085 C CA . PRO A 1 271 ? 41.117 -61.640 -85.075 1.00 17.95 270 PRO A CA 1
ATOM 2086 C C . PRO A 1 271 ? 41.543 -60.639 -86.147 1.00 17.03 270 PRO A C 1
ATOM 2087 O O . PRO A 1 271 ? 42.739 -60.560 -86.502 1.00 16.51 270 PRO A O 1
ATOM 2091 N N . ARG A 1 272 ? 40.570 -59.882 -86.669 1.00 14.42 271 ARG A N 1
ATOM 2092 C CA . ARG A 1 272 ? 40.905 -58.816 -87.628 1.00 14.94 271 ARG A CA 1
ATOM 2093 C C . ARG A 1 272 ? 41.761 -57.723 -87.035 1.00 14.43 271 ARG A C 1
ATOM 2094 O O . ARG A 1 272 ? 42.641 -57.179 -87.725 1.00 14.84 271 ARG A O 1
ATOM 2102 N N . ALA A 1 273 ? 41.500 -57.418 -85.771 1.00 15.71 272 ALA A N 1
ATOM 2103 C CA . ALA A 1 273 ? 42.243 -56.376 -85.069 1.00 16.84 272 ALA A CA 1
ATOM 2104 C C . ALA A 1 273 ? 43.686 -56.870 -84.861 1.00 17.28 272 ALA A C 1
ATOM 2105 O O . ALA A 1 273 ? 44.619 -56.121 -85.023 1.00 17.78 272 ALA A O 1
ATOM 2107 N N . LYS A 1 274 ? 43.846 -58.162 -84.577 1.00 18.58 273 LYS A N 1
ATOM 2108 C CA . LYS A 1 274 ? 45.183 -58.728 -84.438 1.00 19.59 273 LYS A CA 1
ATOM 2109 C C . LYS A 1 274 ? 46.002 -58.479 -85.707 1.00 18.99 273 LYS A C 1
ATOM 2110 O O . LYS A 1 274 ? 47.137 -58.022 -85.650 1.00 18.42 273 LYS A O 1
ATOM 2116 N N . ILE A 1 275 ? 45.418 -58.768 -86.875 1.00 16.75 274 ILE A N 1
ATOM 2117 C CA . ILE A 1 275 ? 46.142 -58.633 -88.120 1.00 17.02 274 ILE A CA 1
ATOM 2118 C C . ILE A 1 275 ? 46.382 -57.149 -88.436 1.00 16.97 274 ILE A C 1
ATOM 2119 O O . ILE A 1 275 ? 47.488 -56.752 -88.830 1.00 17.58 274 ILE A O 1
ATOM 2124 N N . PHE A 1 276 ? 45.335 -56.332 -88.249 1.00 16.63 275 PHE A N 1
ATOM 2125 C CA . PHE A 1 276 ? 45.466 -54.878 -88.526 1.00 14.70 275 PHE A CA 1
ATOM 2126 C C . PHE A 1 276 ? 46.515 -54.194 -87.638 1.00 16.40 275 PHE A C 1
ATOM 2127 O O . PHE A 1 276 ? 47.210 -53.282 -88.115 1.00 16.06 275 PHE A O 1
ATOM 2135 N N . LYS A 1 277 ? 46.616 -54.647 -86.401 1.00 16.09 276 LYS A N 1
ATOM 2136 C CA . LYS A 1 277 ? 47.618 -54.086 -85.441 1.00 17.85 276 LYS A CA 1
ATOM 2137 C C . LYS A 1 277 ? 49.043 -54.234 -86.014 1.00 18.51 276 LYS A C 1
ATOM 2138 O O . LYS A 1 277 ? 49.769 -53.272 -86.070 1.00 18.32 276 LYS A O 1
ATOM 2144 N N . GLY A 1 278 ? 49.423 -55.450 -86.440 1.00 17.86 277 GLY A N 1
ATOM 2145 C CA . GLY A 1 278 ? 50.760 -55.708 -87.078 1.00 19.55 277 GLY A CA 1
ATOM 2146 C C . GLY A 1 278 ? 50.984 -54.813 -88.284 1.00 20.13 277 GLY A C 1
ATOM 2147 O O . GLY A 1 278 ? 52.024 -54.207 -88.416 1.00 20.87 277 GLY A O 1
ATOM 2148 N N . ILE A 1 279 ? 49.980 -54.656 -89.143 1.00 19.71 278 ILE A N 1
ATOM 2149 C CA . ILE A 1 279 ? 50.157 -53.860 -90.324 1.00 20.48 278 ILE A CA 1
ATOM 2150 C C . ILE A 1 279 ? 50.247 -52.379 -89.933 1.00 20.21 278 ILE A C 1
ATOM 2151 O O . ILE A 1 279 ? 51.017 -51.612 -90.539 1.00 21.16 278 ILE A O 1
ATOM 2156 N N . ALA A 1 280 ? 49.452 -51.965 -88.932 1.00 20.14 279 ALA A N 1
ATOM 2157 C CA . ALA A 1 280 ? 49.411 -50.558 -88.542 1.00 19.49 279 ALA A CA 1
ATOM 2158 C C . ALA A 1 280 ? 50.822 -50.194 -87.974 1.00 19.47 279 ALA A C 1
ATOM 2159 O O . ALA A 1 280 ? 51.298 -49.085 -88.204 1.00 20.75 279 ALA A O 1
ATOM 2161 N N . GLU A 1 281 ? 51.455 -51.126 -87.289 1.00 20.19 280 GLU A N 1
ATOM 2162 C CA . GLU A 1 281 ? 52.759 -50.840 -86.658 1.00 22.87 280 GLU A CA 1
ATOM 2163 C C . GLU A 1 281 ? 53.788 -50.661 -87.800 1.00 23.70 280 GLU A C 1
ATOM 2164 O O . GLU A 1 281 ? 54.484 -49.664 -87.870 1.00 24.04 280 GLU A O 1
ATOM 2170 N N . LYS A 1 282 ? 53.808 -51.608 -88.729 1.00 23.95 281 LYS A N 1
ATOM 2171 C CA . LYS A 1 282 ? 54.759 -51.560 -89.846 1.00 24.81 281 LYS A CA 1
ATOM 2172 C C . LYS A 1 282 ? 54.582 -50.334 -90.752 1.00 24.72 281 LYS A C 1
ATOM 2173 O O . LYS A 1 282 ? 55.554 -49.654 -91.066 1.00 25.36 281 LYS A O 1
ATOM 2179 N N . LEU A 1 283 ? 53.347 -50.007 -91.137 1.00 24.52 282 LEU A N 1
ATOM 2180 C CA . LEU A 1 283 ? 53.119 -48.897 -92.063 1.00 25.06 282 LEU A CA 1
ATOM 2181 C C . LEU A 1 283 ? 53.342 -47.547 -91.398 1.00 25.78 282 LEU A C 1
ATOM 2182 O O . LEU A 1 283 ? 53.978 -46.633 -91.983 1.00 26.41 282 LEU A O 1
ATOM 2187 N N . SER A 1 284 ? 52.775 -47.393 -90.200 1.00 24.66 283 SER A N 1
ATOM 2188 C CA . SER A 1 284 ? 52.933 -46.118 -89.496 1.00 25.68 283 SER A CA 1
ATOM 2189 C C . SER A 1 284 ? 54.414 -45.890 -89.132 1.00 26.03 283 SER A C 1
ATOM 2190 O O . SER A 1 284 ? 54.821 -44.771 -89.054 1.00 26.57 283 SER A O 1
ATOM 2193 N N . SER A 1 285 ? 55.204 -46.952 -88.916 1.00 28.34 284 SER A N 1
ATOM 2194 C CA . SER A 1 285 ? 56.617 -46.815 -88.458 1.00 29.90 284 SER A CA 1
ATOM 2195 C C . SER A 1 285 ? 57.409 -45.993 -89.457 1.00 30.49 284 SER A C 1
ATOM 2196 O O . SER A 1 285 ? 58.419 -45.346 -89.116 1.00 31.02 284 SER A O 1
ATOM 2199 N N . LYS A 1 286 ? 56.944 -46.037 -90.703 1.00 29.75 285 LYS A N 1
ATOM 2200 C CA . LYS A 1 286 ? 57.588 -45.367 -91.804 1.00 31.11 285 LYS A CA 1
ATOM 2201 C C . LYS A 1 286 ? 57.195 -43.904 -91.914 1.00 30.60 285 LYS A C 1
ATOM 2202 O O . LYS A 1 286 ? 57.819 -43.165 -92.658 1.00 30.28 285 LYS A O 1
ATOM 2208 N N . LYS A 1 287 ? 56.183 -43.468 -91.153 1.00 31.04 286 LYS A N 1
ATOM 2209 C CA . LYS A 1 287 ? 55.732 -42.071 -91.216 1.00 29.92 286 LYS A CA 1
ATOM 2210 C C . LYS A 1 287 ? 55.557 -41.531 -89.789 1.00 30.36 286 LYS A C 1
ATOM 2211 O O . LYS A 1 287 ? 54.508 -41.768 -89.138 1.00 29.37 286 LYS A O 1
ATOM 2217 N N . PRO A 1 288 ? 56.593 -40.845 -89.275 1.00 29.38 287 PRO A N 1
ATOM 2218 C CA . PRO A 1 288 ? 56.620 -40.337 -87.881 1.00 28.04 287 PRO A CA 1
ATOM 2219 C C . PRO A 1 288 ? 55.291 -39.817 -87.300 1.00 27.33 287 PRO A C 1
ATOM 2220 O O . PRO A 1 288 ? 54.949 -40.154 -86.174 1.00 26.66 287 PRO A O 1
ATOM 2224 N N . GLU A 1 289 ? 54.592 -38.963 -88.037 1.00 27.22 288 GLU A N 1
ATOM 2225 C CA . GLU A 1 289 ? 53.356 -38.327 -87.533 1.00 29.08 288 GLU A CA 1
ATOM 2226 C C . GLU A 1 289 ? 52.220 -39.351 -87.342 1.00 28.93 288 GLU A C 1
ATOM 2227 O O . GLU A 1 289 ? 51.386 -39.222 -86.441 1.00 29.52 288 GLU A O 1
ATOM 2233 N N . VAL A 1 290 ? 52.229 -40.398 -88.163 1.00 27.96 289 VAL A N 1
ATOM 2234 C CA . VAL A 1 290 ? 51.252 -41.481 -88.034 1.00 27.46 289 VAL A CA 1
ATOM 2235 C C . VAL A 1 290 ? 51.716 -42.476 -86.964 1.00 27.09 289 VAL A C 1
ATOM 2236 O O . VAL A 1 290 ? 50.899 -43.010 -86.201 1.00 24.40 289 VAL A O 1
ATOM 2240 N N . HIS A 1 291 ? 53.032 -42.701 -86.878 1.00 25.53 290 HIS A N 1
ATOM 2241 C CA . HIS A 1 291 ? 53.573 -43.534 -85.833 1.00 25.13 290 HIS A CA 1
ATOM 2242 C C . HIS A 1 291 ? 53.160 -43.037 -84.431 1.00 23.77 290 HIS A C 1
ATOM 2243 O O . HIS A 1 291 ? 52.950 -43.841 -83.544 1.00 23.46 290 HIS A O 1
ATOM 2250 N N . LYS A 1 292 ? 53.067 -41.723 -84.265 1.00 23.56 291 LYS A N 1
ATOM 2251 C CA . LYS A 1 292 ? 52.615 -41.134 -82.995 1.00 23.19 291 LYS A CA 1
ATOM 2252 C C . LYS A 1 292 ? 51.202 -41.647 -82.656 1.00 23.07 291 LYS A C 1
ATOM 2253 O O . LYS A 1 292 ? 50.900 -41.982 -81.494 1.00 22.11 291 LYS A O 1
ATOM 2259 N N . VAL A 1 293 ? 50.346 -41.700 -83.686 1.00 21.15 292 VAL A N 1
ATOM 2260 C CA . VAL A 1 293 ? 48.976 -42.199 -83.540 1.00 21.41 292 VAL A CA 1
ATOM 2261 C C . VAL A 1 293 ? 49.026 -43.631 -83.064 1.00 19.39 292 VAL A C 1
ATOM 2262 O O . VAL A 1 293 ? 48.348 -43.981 -82.104 1.00 18.96 292 VAL A O 1
ATOM 2266 N N . TYR A 1 294 ? 49.861 -44.440 -83.705 1.00 18.87 293 TYR A N 1
ATOM 2267 C CA . TYR A 1 294 ? 50.006 -45.837 -83.311 1.00 19.90 293 TYR A CA 1
ATOM 2268 C C . TYR A 1 294 ? 50.430 -45.989 -81.826 1.00 20.48 293 TYR A C 1
ATOM 2269 O O . TYR A 1 294 ? 49.871 -46.823 -81.079 1.00 17.91 293 TYR A O 1
ATOM 2278 N N . GLU A 1 295 ? 51.434 -45.211 -81.439 1.00 20.94 294 GLU A N 1
ATOM 2279 C CA . GLU A 1 295 ? 51.964 -45.261 -80.081 1.00 22.21 294 GLU A CA 1
ATOM 2280 C C . GLU A 1 295 ? 50.889 -44.953 -79.038 1.00 20.91 294 GLU A C 1
ATOM 2281 O O . GLU A 1 295 ? 50.764 -45.649 -78.010 1.00 21.14 294 GLU A O 1
ATOM 2287 N N . ILE A 1 296 ? 50.069 -43.951 -79.331 1.00 19.01 295 ILE A N 1
ATOM 2288 C CA . ILE A 1 296 ? 48.932 -43.645 -78.457 1.00 19.26 295 ILE A CA 1
ATOM 2289 C C . ILE A 1 296 ? 47.915 -44.785 -78.432 1.00 19.14 295 ILE A C 1
ATOM 2290 O O . ILE A 1 296 ? 47.492 -45.250 -77.369 1.00 19.97 295 ILE A O 1
ATOM 2295 N N . ALA A 1 297 ? 47.571 -45.287 -79.622 1.00 18.35 296 ALA A N 1
ATOM 2296 C CA . ALA A 1 297 ? 46.611 -46.358 -79.746 1.00 18.95 296 ALA A CA 1
ATOM 2297 C C . ALA A 1 297 ? 47.017 -47.582 -78.906 1.00 18.30 296 ALA A C 1
ATOM 2298 O O . ALA A 1 297 ? 46.206 -48.113 -78.167 1.00 18.76 296 ALA A O 1
ATOM 2300 N N . THR A 1 298 ? 48.297 -47.983 -78.971 1.00 19.49 297 THR A N 1
ATOM 2301 C CA . THR A 1 298 ? 48.755 -49.215 -78.271 1.00 19.98 297 THR A CA 1
ATOM 2302 C C . THR A 1 298 ? 48.836 -48.971 -76.752 1.00 20.46 297 THR A C 1
ATOM 2303 O O . THR A 1 298 ? 48.532 -49.853 -75.952 1.00 21.02 297 THR A O 1
ATOM 2307 N N . LYS A 1 299 ? 49.189 -47.762 -76.360 1.00 20.92 298 LYS A N 1
ATOM 2308 C CA . LYS A 1 299 ? 49.162 -47.398 -74.900 1.00 23.75 298 LYS A CA 1
ATOM 2309 C C . LYS A 1 299 ? 47.726 -47.439 -74.362 1.00 21.34 298 LYS A C 1
ATOM 2310 O O . LYS A 1 299 ? 47.441 -48.101 -73.338 1.00 22.89 298 LYS A O 1
ATOM 2316 N N . LEU A 1 300 ? 46.793 -46.795 -75.080 1.00 20.47 299 LEU A N 1
ATOM 2317 C CA . LEU A 1 300 ? 45.367 -46.841 -74.714 1.00 19.45 299 LEU A CA 1
ATOM 2318 C C . LEU A 1 300 ? 44.780 -48.275 -74.667 1.00 19.69 299 LEU A C 1
ATOM 2319 O O . LEU A 1 300 ? 44.017 -48.614 -73.763 1.00 19.12 299 LEU A O 1
ATOM 2324 N N . GLU A 1 301 ? 45.181 -49.077 -75.645 1.00 19.21 300 GLU A N 1
ATOM 2325 C CA . GLU A 1 301 ? 44.741 -50.446 -75.771 1.00 20.21 300 GLU A CA 1
ATOM 2326 C C . GLU A 1 301 ? 44.972 -51.226 -74.488 1.00 21.07 300 GLU A C 1
ATOM 2327 O O . GLU A 1 301 ? 44.055 -51.920 -74.040 1.00 20.95 300 GLU A O 1
ATOM 2333 N N . ASP A 1 302 ? 46.177 -51.115 -73.916 1.00 22.68 301 ASP A N 1
ATOM 2334 C CA . ASP A 1 302 ? 46.490 -51.821 -72.642 1.00 25.45 301 ASP A CA 1
ATOM 2335 C C . ASP A 1 302 ? 45.544 -51.419 -71.527 1.00 24.68 301 ASP A C 1
ATOM 2336 O O . ASP A 1 302 ? 44.936 -52.279 -70.890 1.00 24.81 301 ASP A O 1
ATOM 2341 N N . PHE A 1 303 ? 45.356 -50.112 -71.332 1.00 25.29 302 PHE A N 1
ATOM 2342 C CA . PHE A 1 303 ? 44.351 -49.647 -70.345 1.00 25.26 302 PHE A CA 1
ATOM 2343 C C . PHE A 1 303 ? 42.951 -50.180 -70.560 1.00 25.51 302 PHE A C 1
ATOM 2344 O O . PHE A 1 303 ? 42.306 -50.622 -69.600 1.00 25.18 302 PHE A O 1
ATOM 2352 N N . GLY A 1 304 ? 42.474 -50.147 -71.811 1.00 23.63 303 GLY A N 1
ATOM 2353 C CA . GLY A 1 304 ? 41.152 -50.650 -72.137 1.00 23.55 303 GLY A CA 1
ATOM 2354 C C . GLY A 1 304 ? 40.986 -52.133 -71.828 1.00 23.60 303 GLY A C 1
ATOM 2355 O O . GLY A 1 304 ? 39.963 -52.537 -71.298 1.00 24.94 303 GLY A O 1
ATOM 2356 N N . ILE A 1 305 ? 41.966 -52.943 -72.217 1.00 24.67 304 ILE A N 1
ATOM 2357 C CA . ILE A 1 305 ? 41.891 -54.400 -71.966 1.00 25.68 304 ILE A CA 1
ATOM 2358 C C . ILE A 1 305 ? 41.911 -54.657 -70.462 1.00 27.28 304 ILE A C 1
ATOM 2359 O O . ILE A 1 305 ? 41.073 -55.432 -69.968 1.00 26.90 304 ILE A O 1
ATOM 2364 N N . LYS A 1 306 ? 42.843 -53.987 -69.775 1.00 29.62 305 LYS A N 1
ATOM 2365 C CA . LYS A 1 306 ? 42.960 -54.009 -68.284 1.00 31.63 305 LYS A CA 1
ATOM 2366 C C . LYS A 1 306 ? 41.611 -53.714 -67.637 1.00 31.78 305 LYS A C 1
ATOM 2367 O O . LYS A 1 306 ? 41.156 -54.471 -66.750 1.00 33.74 305 LYS A O 1
ATOM 2373 N N . ALA A 1 307 ? 40.925 -52.677 -68.111 1.00 31.62 306 ALA A N 1
ATOM 2374 C CA . ALA A 1 307 ? 39.612 -52.308 -67.578 1.00 31.92 306 ALA A CA 1
ATOM 2375 C C . ALA A 1 307 ? 38.410 -53.148 -68.008 1.00 32.48 306 ALA A C 1
ATOM 2376 O O . ALA A 1 307 ? 37.476 -53.320 -67.222 1.00 33.44 306 ALA A O 1
ATOM 2378 N N . PHE A 1 308 ? 38.401 -53.663 -69.246 1.00 31.42 307 PHE A N 1
ATOM 2379 C CA . PHE A 1 308 ? 37.165 -54.158 -69.826 1.00 29.74 307 PHE A CA 1
ATOM 2380 C C . PHE A 1 308 ? 37.203 -55.601 -70.347 1.00 29.01 307 PHE A C 1
ATOM 2381 O O . PHE A 1 308 ? 36.151 -56.177 -70.638 1.00 28.09 307 PHE A O 1
ATOM 2389 N N . GLY A 1 309 ? 38.413 -56.145 -70.460 1.00 29.49 308 GLY A N 1
ATOM 2390 C CA . GLY A 1 309 ? 38.666 -57.518 -70.908 1.00 31.22 308 GLY A CA 1
ATOM 2391 C C . GLY A 1 309 ? 37.828 -58.539 -70.148 1.00 32.15 308 GLY A C 1
ATOM 2392 O O . GLY A 1 309 ? 37.261 -59.466 -70.753 1.00 31.36 308 GLY A O 1
ATOM 2393 N N . SER A 1 310 ? 37.699 -58.321 -68.832 1.00 32.61 309 SER A N 1
ATOM 2394 C CA . SER A 1 310 ? 36.945 -59.224 -67.936 1.00 33.25 309 SER A CA 1
ATOM 2395 C C . SER A 1 310 ? 35.452 -59.234 -68.261 1.00 32.90 309 SER A C 1
ATOM 2396 O O . SER A 1 310 ? 34.717 -60.171 -67.890 1.00 33.76 309 SER A O 1
ATOM 2399 N N . LYS A 1 311 ? 35.010 -58.178 -68.943 1.00 32.16 310 LYS A N 1
ATOM 2400 C CA . LYS A 1 311 ? 33.645 -58.012 -69.348 1.00 31.63 310 LYS A CA 1
ATOM 2401 C C . LYS A 1 311 ? 33.427 -58.490 -70.799 1.00 30.78 310 LYS A C 1
ATOM 2402 O O . LYS A 1 311 ? 32.338 -58.316 -71.350 1.00 30.92 310 LYS A O 1
ATOM 2408 N N . GLY A 1 312 ? 34.464 -59.096 -71.392 1.00 28.30 311 GLY A N 1
ATOM 2409 C CA . GLY A 1 312 ? 34.395 -59.585 -72.781 1.00 27.54 311 GLY A CA 1
ATOM 2410 C C . GLY A 1 312 ? 34.498 -58.463 -73.822 1.00 25.48 311 GLY A C 1
ATOM 2411 O O . GLY A 1 312 ? 34.112 -58.627 -74.974 1.00 26.10 311 GLY A O 1
ATOM 2412 N N . ILE A 1 313 ? 35.048 -57.336 -73.399 1.00 24.11 312 ILE A N 1
ATOM 2413 C CA . ILE A 1 313 ? 35.138 -56.108 -74.237 1.00 23.84 312 ILE A CA 1
ATOM 2414 C C . ILE A 1 313 ? 36.609 -55.868 -74.614 1.00 22.08 312 ILE A C 1
ATOM 2415 O O . ILE A 1 313 ? 37.439 -55.499 -73.759 1.00 22.41 312 ILE A O 1
ATOM 2420 N N . TYR A 1 314 ? 36.956 -56.085 -75.905 1.00 19.74 313 TYR A N 1
ATOM 2421 C CA . TYR A 1 314 ? 38.331 -56.002 -76.382 1.00 17.99 313 TYR A CA 1
ATOM 2422 C C . TYR A 1 314 ? 38.447 -55.142 -77.661 1.00 16.57 313 TYR A C 1
ATOM 2423 O O . TYR A 1 314 ? 37.412 -54.821 -78.233 1.00 16.34 313 TYR A O 1
ATOM 2432 N N . PRO A 1 315 ? 39.682 -54.856 -78.131 1.00 16.52 314 PRO A N 1
ATOM 2433 C CA . PRO A 1 315 ? 39.773 -54.215 -79.479 1.00 17.10 314 PRO A CA 1
ATOM 2434 C C . PRO A 1 315 ? 39.021 -54.992 -80.537 1.00 17.28 314 PRO A C 1
ATOM 2435 O O . PRO A 1 315 ? 39.040 -56.232 -80.556 1.00 17.31 314 PRO A O 1
ATOM 2439 N N . ASN A 1 316 ? 38.300 -54.234 -81.362 1.00 16.90 315 ASN A N 1
ATOM 2440 C CA . ASN A 1 316 ? 37.702 -54.772 -82.556 1.00 15.66 315 ASN A CA 1
ATOM 2441 C C . ASN A 1 316 ? 38.450 -54.208 -83.790 1.00 16.13 315 ASN A C 1
ATOM 2442 O O . ASN A 1 316 ? 39.357 -53.370 -83.669 1.00 15.79 315 ASN A O 1
ATOM 2447 N N . THR A 1 317 ? 38.037 -54.666 -84.962 1.00 13.46 316 THR A N 1
ATOM 2448 C CA . THR A 1 317 ? 38.702 -54.381 -86.210 1.00 14.67 316 THR A CA 1
ATOM 2449 C C . THR A 1 317 ? 38.889 -52.878 -86.464 1.00 14.31 316 THR A C 1
ATOM 2450 O O . THR A 1 317 ? 39.897 -52.463 -87.057 1.00 15.81 316 THR A O 1
ATOM 2454 N N . ASP A 1 318 ? 37.944 -52.090 -85.966 1.00 16.12 317 ASP A N 1
ATOM 2455 C CA . ASP A 1 318 ? 38.022 -50.646 -86.184 1.00 17.00 317 ASP A CA 1
ATOM 2456 C C . ASP A 1 318 ? 38.994 -49.927 -85.276 1.00 15.98 317 ASP A C 1
ATOM 2457 O O . ASP A 1 318 ? 39.209 -48.752 -85.471 1.00 16.32 317 ASP A O 1
ATOM 2462 N N . TYR A 1 319 ? 39.595 -50.621 -84.320 1.00 15.16 318 TYR A N 1
ATOM 2463 C CA . TYR A 1 319 ? 40.546 -49.922 -83.454 1.00 15.99 318 TYR A CA 1
ATOM 2464 C C . TYR A 1 319 ? 41.829 -49.496 -84.209 1.00 16.98 318 TYR A C 1
ATOM 2465 O O . TYR A 1 319 ? 42.289 -48.357 -84.038 1.00 17.50 318 TYR A O 1
ATOM 2474 N N . PHE A 1 320 ? 42.380 -50.403 -85.026 1.00 15.67 319 PHE A N 1
ATOM 2475 C CA . PHE A 1 320 ? 43.641 -50.151 -85.773 1.00 15.99 319 PHE A CA 1
ATOM 2476 C C . PHE A 1 320 ? 43.481 -49.907 -87.297 1.00 14.79 319 PHE A C 1
ATOM 2477 O O . PHE A 1 320 ? 44.446 -49.456 -87.954 1.00 16.30 319 PHE A O 1
ATOM 2485 N N . SER A 1 321 ? 42.314 -50.245 -87.883 1.00 16.19 320 SER A N 1
ATOM 2486 C CA . SER A 1 321 ? 42.142 -50.085 -89.326 1.00 16.96 320 SER A CA 1
ATOM 2487 C C . SER A 1 321 ? 42.336 -48.639 -89.804 1.00 17.39 320 SER A C 1
ATOM 2488 O O . SER A 1 321 ? 42.837 -48.421 -90.892 1.00 17.32 320 SER A O 1
ATOM 2491 N N . GLY A 1 322 ? 41.910 -47.672 -88.990 1.00 17.34 321 GLY A N 1
ATOM 2492 C CA . GLY A 1 322 ? 42.055 -46.234 -89.292 1.00 18.26 321 GLY A CA 1
ATOM 2493 C C . GLY A 1 322 ? 43.510 -45.865 -89.535 1.00 17.74 321 GLY A C 1
ATOM 2494 O O . GLY A 1 322 ? 43.813 -45.110 -90.473 1.00 17.67 321 GLY A O 1
ATOM 2495 N N . ILE A 1 323 ? 44.403 -46.409 -88.705 1.00 17.39 322 ILE A N 1
ATOM 2496 C CA . ILE A 1 323 ? 45.831 -46.147 -88.889 1.00 17.85 322 ILE A CA 1
ATOM 2497 C C . ILE A 1 323 ? 46.305 -46.717 -90.215 1.00 16.54 322 ILE A C 1
ATOM 2498 O O . ILE A 1 323 ? 47.133 -46.138 -90.886 1.00 16.52 322 ILE A O 1
ATOM 2503 N N . VAL A 1 324 ? 45.773 -47.875 -90.585 1.00 15.52 323 VAL A N 1
ATOM 2504 C CA . VAL A 1 324 ? 46.161 -48.486 -91.833 1.00 15.06 323 VAL A CA 1
ATOM 2505 C C . VAL A 1 324 ? 45.695 -47.622 -93.025 1.00 15.28 323 VAL A C 1
ATOM 2506 O O . VAL A 1 324 ? 46.490 -47.338 -93.919 1.00 14.90 323 VAL A O 1
ATOM 2510 N N . TYR A 1 325 ? 44.442 -47.164 -93.011 1.00 14.92 324 TYR A N 1
ATOM 2511 C CA . TYR A 1 325 ? 43.919 -46.406 -94.131 1.00 14.74 324 TYR A CA 1
ATOM 2512 C C . TYR A 1 325 ? 44.643 -45.074 -94.195 1.00 16.83 324 TYR A C 1
ATOM 2513 O O . TYR A 1 325 ? 44.927 -44.587 -95.279 1.00 16.16 324 TYR A O 1
ATOM 2522 N N A MET A 1 326 ? 44.977 -44.491 -93.046 0.50 16.58 325 MET A N 1
ATOM 2523 N N B MET A 1 326 ? 44.939 -44.506 -93.035 0.50 17.19 325 MET A N 1
ATOM 2524 C CA A MET A 1 326 ? 45.674 -43.179 -93.059 0.50 17.02 325 MET A CA 1
ATOM 2525 C CA B MET A 1 326 ? 45.678 -43.240 -92.967 0.50 18.61 325 MET A CA 1
ATOM 2526 C C A MET A 1 326 ? 47.118 -43.293 -93.555 0.50 17.61 325 MET A C 1
ATOM 2527 C C B MET A 1 326 ? 47.024 -43.388 -93.671 0.50 18.32 325 MET A C 1
ATOM 2528 O O A MET A 1 326 ? 47.639 -42.372 -94.168 0.50 18.63 325 MET A O 1
ATOM 2529 O O B MET A 1 326 ? 47.362 -42.619 -94.567 0.50 18.90 325 MET A O 1
ATOM 2538 N N . SER A 1 327 ? 47.744 -44.427 -93.289 1.00 17.41 326 SER A N 1
ATOM 2539 C CA . SER A 1 327 ? 49.044 -44.771 -93.850 1.00 20.58 326 SER A CA 1
ATOM 2540 C C . SER A 1 327 ? 48.996 -44.940 -95.367 1.00 21.73 326 SER A C 1
ATOM 2541 O O . SER A 1 327 ? 49.932 -44.493 -96.047 1.00 24.49 326 SER A O 1
ATOM 2544 N N . ILE A 1 328 ? 47.932 -45.562 -95.882 1.00 22.23 327 ILE A N 1
ATOM 2545 C CA . ILE A 1 328 ? 47.727 -45.860 -97.318 1.00 21.89 327 ILE A CA 1
ATOM 2546 C C . ILE A 1 328 ? 47.574 -44.506 -98.039 1.00 21.94 327 ILE A C 1
ATOM 2547 O O . ILE A 1 328 ? 48.121 -44.330 -99.126 1.00 23.06 327 ILE A O 1
ATOM 2552 N N . GLY A 1 329 ? 46.867 -43.579 -97.398 1.00 20.19 328 GLY A N 1
ATOM 2553 C CA . GLY A 1 329 ? 46.745 -42.175 -97.831 1.00 20.22 328 GLY A CA 1
ATOM 2554 C C . GLY A 1 329 ? 45.356 -41.570 -97.721 1.00 20.67 328 GLY A C 1
ATOM 2555 O O . GLY A 1 329 ? 45.118 -40.466 -98.229 1.00 19.68 328 GLY A O 1
ATOM 2556 N N . PHE A 1 330 ? 44.406 -42.265 -97.077 1.00 18.65 329 PHE A N 1
ATOM 2557 C CA . PHE A 1 330 ? 43.057 -41.754 -96.970 1.00 18.47 329 PHE A CA 1
ATOM 2558 C C . PHE A 1 330 ? 42.900 -40.869 -95.746 1.00 18.79 329 PHE A C 1
ATOM 2559 O O . PHE A 1 330 ? 43.378 -41.210 -94.669 1.00 20.29 329 PHE A O 1
ATOM 2567 N N . PRO A 1 331 ? 42.178 -39.740 -95.905 1.00 20.38 330 PRO A N 1
ATOM 2568 C CA . PRO A 1 331 ? 42.067 -38.827 -94.778 1.00 20.35 330 PRO A CA 1
ATOM 2569 C C . PRO A 1 331 ? 40.888 -39.183 -93.864 1.00 20.24 330 PRO A C 1
ATOM 2570 O O . PRO A 1 331 ? 40.044 -39.998 -94.208 1.00 19.32 330 PRO A O 1
ATOM 2574 N N . LEU A 1 332 ? 40.834 -38.559 -92.696 1.00 19.80 331 LEU A N 1
ATOM 2575 C CA . LEU A 1 332 ? 39.761 -38.787 -91.723 1.00 19.17 331 LEU A CA 1
ATOM 2576 C C . LEU A 1 332 ? 38.370 -38.230 -92.130 1.00 19.46 331 LEU A C 1
ATOM 2577 O O . LEU A 1 332 ? 37.324 -38.774 -91.801 1.00 19.16 331 LEU A O 1
ATOM 2582 N N . ARG A 1 333 ? 38.377 -37.140 -92.893 1.00 18.53 332 ARG A N 1
ATOM 2583 C CA . ARG A 1 333 ? 37.169 -36.352 -93.130 1.00 19.13 332 ARG A CA 1
ATOM 2584 C C . ARG A 1 333 ? 36.043 -37.177 -93.827 1.00 17.32 332 ARG A C 1
ATOM 2585 O O . ARG A 1 333 ? 36.342 -38.151 -94.608 1.00 17.23 332 ARG A O 1
ATOM 2593 N N . ASN A 1 334 ? 34.805 -36.766 -93.552 1.00 16.06 333 ASN A N 1
ATOM 2594 C CA . ASN A 1 334 ? 33.599 -37.292 -94.240 1.00 15.56 333 ASN A CA 1
ATOM 2595 C C . ASN A 1 334 ? 33.384 -38.822 -94.031 1.00 14.84 333 ASN A C 1
ATOM 2596 O O . ASN A 1 334 ? 32.604 -39.470 -94.782 1.00 14.02 333 ASN A O 1
ATOM 2601 N N . ASN A 1 335 ? 34.056 -39.347 -93.020 1.00 15.37 334 ASN A N 1
ATOM 2602 C CA . ASN A 1 335 ? 33.975 -40.817 -92.745 1.00 15.47 334 ASN A CA 1
ATOM 2603 C C . ASN A 1 335 ? 34.236 -41.624 -94.038 1.00 14.78 334 ASN A C 1
ATOM 2604 O O . ASN A 1 335 ? 33.525 -42.616 -94.357 1.00 15.06 334 ASN A O 1
ATOM 2609 N N . ILE A 1 336 ? 35.277 -41.218 -94.740 1.00 13.37 335 ILE A N 1
ATOM 2610 C CA . ILE A 1 336 ? 35.826 -42.023 -95.836 1.00 13.13 335 ILE A CA 1
ATOM 2611 C C . ILE A 1 336 ? 36.094 -43.455 -95.413 1.00 13.32 335 ILE A C 1
ATOM 2612 O O . ILE A 1 336 ? 35.805 -44.355 -96.203 1.00 12.70 335 ILE A O 1
ATOM 2617 N N . TYR A 1 337 ? 36.593 -43.664 -94.200 1.00 11.82 336 TYR A N 1
ATOM 2618 C CA . TYR A 1 337 ? 36.907 -45.109 -93.788 1.00 14.04 336 TYR A CA 1
ATOM 2619 C C . TYR A 1 337 ? 35.707 -46.046 -93.866 1.00 14.80 336 TYR A C 1
ATOM 2620 O O . TYR A 1 337 ? 35.810 -47.260 -94.268 1.00 13.40 336 TYR A O 1
ATOM 2629 N N . THR A 1 338 ? 34.559 -45.491 -93.529 1.00 13.18 337 THR A N 1
ATOM 2630 C CA . THR A 1 338 ? 33.262 -46.261 -93.563 1.00 12.53 337 THR A CA 1
ATOM 2631 C C . THR A 1 338 ? 32.902 -46.581 -95.030 1.00 14.22 337 THR A C 1
ATOM 2632 O O . THR A 1 338 ? 32.355 -47.677 -95.305 1.00 12.78 337 THR A O 1
ATOM 2636 N N . ALA A 1 339 ? 33.182 -45.666 -95.990 1.00 13.34 338 ALA A N 1
ATOM 2637 C CA . ALA A 1 339 ? 33.005 -45.983 -97.420 1.00 12.89 338 ALA A CA 1
ATOM 2638 C C . ALA A 1 339 ? 33.957 -47.099 -97.826 1.00 13.01 338 ALA A C 1
ATOM 2639 O O . ALA A 1 339 ? 33.629 -47.909 -98.672 1.00 12.88 338 ALA A O 1
ATOM 2641 N N . LEU A 1 340 ? 35.152 -47.126 -97.240 1.00 13.18 339 LEU A N 1
ATOM 2642 C CA . LEU A 1 340 ? 36.124 -48.233 -97.540 1.00 11.45 339 LEU A CA 1
ATOM 2643 C C . LEU A 1 340 ? 35.585 -49.564 -96.985 1.00 12.00 339 LEU A C 1
ATOM 2644 O O . LEU A 1 340 ? 35.740 -50.614 -97.626 1.00 11.88 339 LEU A O 1
ATOM 2649 N N . PHE A 1 341 ? 34.984 -49.506 -95.796 1.00 11.85 340 PHE A N 1
ATOM 2650 C CA . PHE A 1 341 ? 34.261 -50.645 -95.204 1.00 13.30 340 PHE A CA 1
ATOM 2651 C C . PHE A 1 341 ? 33.205 -51.170 -96.190 1.00 14.20 340 PHE A C 1
ATOM 2652 O O . PHE A 1 341 ? 33.184 -52.368 -96.519 1.00 13.54 340 PHE A O 1
ATOM 2660 N N . ALA A 1 342 ? 32.331 -50.275 -96.660 1.00 13.48 341 ALA A N 1
ATOM 2661 C CA . ALA A 1 342 ? 31.287 -50.661 -97.646 1.00 14.01 341 ALA A CA 1
ATOM 2662 C C . ALA A 1 342 ? 31.888 -51.236 -98.947 1.00 13.51 341 ALA A C 1
ATOM 2663 O O . ALA A 1 342 ? 31.367 -52.215 -99.544 1.00 12.79 341 ALA A O 1
ATOM 2665 N N . LEU A 1 343 ? 32.971 -50.610 -99.426 1.00 13.44 342 LEU A N 1
ATOM 2666 C CA . LEU A 1 343 ? 33.633 -51.049 -100.663 1.00 12.97 342 LEU A CA 1
ATOM 2667 C C . LEU A 1 343 ? 33.951 -52.553 -100.525 1.00 13.94 342 LEU A C 1
ATOM 2668 O O . LEU A 1 343 ? 33.617 -53.354 -101.389 1.00 14.70 342 LEU A O 1
ATOM 2673 N N . SER A 1 344 ? 34.588 -52.910 -99.425 1.00 13.48 343 SER A N 1
ATOM 2674 C CA . SER A 1 344 ? 34.926 -54.321 -99.159 1.00 13.75 343 SER A CA 1
ATOM 2675 C C . SER A 1 344 ? 33.669 -55.196 -98.891 1.00 13.37 343 SER A C 1
ATOM 2676 O O . SER A 1 344 ? 33.509 -56.343 -99.446 1.00 14.68 343 SER A O 1
ATOM 2679 N N . ARG A 1 345 ? 32.798 -54.703 -98.044 1.00 12.66 344 ARG A N 1
ATOM 2680 C CA . ARG A 1 345 ? 31.638 -55.510 -97.506 1.00 11.29 344 ARG A CA 1
ATOM 2681 C C . ARG A 1 345 ? 30.586 -55.849 -98.589 1.00 11.40 344 ARG A C 1
ATOM 2682 O O . ARG A 1 345 ? 29.703 -56.755 -98.386 1.00 12.19 344 ARG A O 1
ATOM 2690 N N . VAL A 1 346 ? 30.665 -55.139 -99.742 1.00 11.40 345 VAL A N 1
ATOM 2691 C CA . VAL A 1 346 ? 29.654 -55.329 -100.805 1.00 12.50 345 VAL A CA 1
ATOM 2692 C C . VAL A 1 346 ? 29.693 -56.810 -101.332 1.00 12.10 345 VAL A C 1
ATOM 2693 O O . VAL A 1 346 ? 28.658 -57.377 -101.746 1.00 13.01 345 VAL A O 1
ATOM 2697 N N . THR A 1 347 ? 30.888 -57.380 -101.233 1.00 13.93 346 THR A N 1
ATOM 2698 C CA . THR A 1 347 ? 31.080 -58.793 -101.597 1.00 14.09 346 THR A CA 1
ATOM 2699 C C . THR A 1 347 ? 30.246 -59.689 -100.689 1.00 13.17 346 THR A C 1
ATOM 2700 O O . THR A 1 347 ? 29.412 -60.507 -101.156 1.00 12.24 346 THR A O 1
ATOM 2704 N N . GLY A 1 348 ? 30.472 -59.555 -99.388 1.00 13.02 347 GLY A N 1
ATOM 2705 C CA . GLY A 1 348 ? 29.671 -60.326 -98.393 1.00 12.07 347 GLY A CA 1
ATOM 2706 C C . GLY A 1 348 ? 28.166 -60.048 -98.467 1.00 10.86 347 GLY A C 1
ATOM 2707 O O . GLY A 1 348 ? 27.342 -60.938 -98.410 1.00 13.74 347 GLY A O 1
ATOM 2708 N N . TRP A 1 349 ? 27.743 -58.778 -98.507 1.00 9.75 348 TRP A N 1
ATOM 2709 C CA . TRP A 1 349 ? 26.344 -58.495 -98.679 1.00 11.55 348 TRP A CA 1
ATOM 2710 C C . TRP A 1 349 ? 25.726 -59.303 -99.869 1.00 12.39 348 TRP A C 1
ATOM 2711 O O . TRP A 1 349 ? 24.712 -60.005 -99.690 1.00 11.52 348 TRP A O 1
ATOM 2722 N N . GLN A 1 350 ? 26.327 -59.124 -101.051 1.00 11.50 349 GLN A N 1
ATOM 2723 C CA . GLN A 1 350 ? 25.763 -59.776 -102.274 1.00 13.00 349 GLN A CA 1
ATOM 2724 C C . GLN A 1 350 ? 25.752 -61.303 -102.089 1.00 13.29 349 GLN A C 1
ATOM 2725 O O . GLN A 1 350 ? 24.739 -61.915 -102.426 1.00 13.45 349 GLN A O 1
ATOM 2731 N N . ALA A 1 351 ? 26.822 -61.836 -101.529 1.00 13.74 350 ALA A N 1
ATOM 2732 C CA . ALA A 1 351 ? 26.946 -63.325 -101.346 1.00 13.40 350 ALA A CA 1
ATOM 2733 C C . ALA A 1 351 ? 25.849 -63.802 -100.402 1.00 13.15 350 ALA A C 1
ATOM 2734 O O . ALA A 1 351 ? 25.184 -64.820 -100.677 1.00 13.86 350 ALA A O 1
ATOM 2736 N N . HIS A 1 352 ? 25.565 -63.070 -99.319 1.00 13.05 351 HIS A N 1
ATOM 2737 C CA . HIS A 1 352 ? 24.451 -63.421 -98.444 1.00 13.37 351 HIS A CA 1
ATOM 2738 C C . HIS A 1 352 ? 23.085 -63.303 -99.104 1.00 13.40 351 HIS A C 1
ATOM 2739 O O . HIS A 1 352 ? 22.178 -64.109 -98.860 1.00 12.42 351 HIS A O 1
ATOM 2746 N N . PHE A 1 353 ? 22.934 -62.253 -99.941 1.00 11.49 352 PHE A N 1
ATOM 2747 C CA . PHE A 1 353 ? 21.664 -62.026 -100.593 1.00 12.13 352 PHE A CA 1
ATOM 2748 C C . PHE A 1 353 ? 21.331 -63.170 -101.538 1.00 11.04 352 PHE A C 1
ATOM 2749 O O . PHE A 1 353 ? 20.179 -63.628 -101.558 1.00 11.94 352 PHE A O 1
ATOM 2757 N N . ILE A 1 354 ? 22.332 -63.566 -102.300 1.00 12.20 353 ILE A N 1
ATOM 2758 C CA . ILE A 1 354 ? 22.167 -64.627 -103.297 1.00 13.22 353 ILE A CA 1
ATOM 2759 C C . ILE A 1 354 ? 21.845 -65.913 -102.521 1.00 13.57 353 ILE A C 1
ATOM 2760 O O . ILE A 1 354 ? 20.907 -66.654 -102.870 1.00 13.28 353 ILE A O 1
ATOM 2765 N N . GLU A 1 355 ? 22.650 -66.203 -101.510 1.00 14.17 354 GLU A N 1
ATOM 2766 C CA . GLU A 1 355 ? 22.392 -67.401 -100.704 1.00 14.88 354 GLU A CA 1
ATOM 2767 C C . GLU A 1 355 ? 20.954 -67.461 -100.098 1.00 15.95 354 GLU A C 1
ATOM 2768 O O . GLU A 1 355 ? 20.310 -68.511 -100.017 1.00 16.80 354 GLU A O 1
ATOM 2774 N N . TYR A 1 356 ? 20.438 -66.325 -99.630 1.00 12.10 355 TYR A N 1
ATOM 2775 C CA . TYR A 1 356 ? 19.128 -66.301 -99.065 1.00 12.68 355 TYR A CA 1
ATOM 2776 C C . TYR A 1 356 ? 18.048 -66.523 -100.128 1.00 13.37 355 TYR A C 1
ATOM 2777 O O . TYR A 1 356 ? 17.118 -67.334 -99.947 1.00 14.78 355 TYR A O 1
ATOM 2786 N N . VAL A 1 357 ? 18.104 -65.746 -101.203 1.00 12.66 356 VAL A N 1
ATOM 2787 C CA . VAL A 1 357 ? 17.082 -65.797 -102.223 1.00 15.14 356 VAL A CA 1
ATOM 2788 C C . VAL A 1 357 ? 17.066 -67.145 -102.960 1.00 14.47 356 VAL A C 1
ATOM 2789 O O . VAL A 1 357 ? 15.974 -67.703 -103.212 1.00 16.05 356 VAL A O 1
ATOM 2793 N N . GLU A 1 358 ? 18.253 -67.640 -103.247 1.00 16.61 357 GLU A N 1
ATOM 2794 C CA . GLU A 1 358 ? 18.374 -68.813 -104.112 1.00 16.70 357 GLU A CA 1
ATOM 2795 C C . GLU A 1 358 ? 17.906 -70.063 -103.346 1.00 17.44 357 GLU A C 1
ATOM 2796 O O . GLU A 1 358 ? 17.199 -70.933 -103.929 1.00 19.28 357 GLU A O 1
ATOM 2802 N N . GLU A 1 359 ? 18.300 -70.172 -102.082 1.00 16.26 358 GLU A N 1
ATOM 2803 C CA . GLU A 1 359 ? 18.122 -71.437 -101.308 1.00 16.47 358 GLU A CA 1
ATOM 2804 C C . GLU A 1 359 ? 17.252 -71.434 -100.077 1.00 16.18 358 GLU A C 1
ATOM 2805 O O . GLU A 1 359 ? 17.005 -72.493 -99.503 1.00 16.63 358 GLU A O 1
ATOM 2811 N N . GLN A 1 360 ? 16.859 -70.266 -99.539 1.00 14.42 359 GLN A N 1
ATOM 2812 C CA . GLN A 1 360 ? 16.028 -70.268 -98.367 1.00 14.55 359 GLN A CA 1
ATOM 2813 C C . GLN A 1 360 ? 15.077 -69.022 -98.340 1.00 14.57 359 GLN A C 1
ATOM 2814 O O . GLN A 1 360 ? 14.826 -68.460 -97.270 1.00 14.15 359 GLN A O 1
ATOM 2820 N N . GLN A 1 361 ? 14.525 -68.677 -99.485 1.00 15.58 360 GLN A N 1
ATOM 2821 C CA . GLN A 1 361 ? 13.706 -67.456 -99.599 1.00 16.78 360 GLN A CA 1
ATOM 2822 C C . GLN A 1 361 ? 12.446 -67.528 -98.747 1.00 17.17 360 GLN A C 1
ATOM 2823 O O . GLN A 1 361 ? 11.696 -68.513 -98.769 1.00 16.13 360 GLN A O 1
ATOM 2829 N N . ARG A 1 362 ? 12.213 -66.497 -97.942 1.00 15.86 361 ARG A N 1
ATOM 2830 C CA . ARG A 1 362 ? 10.980 -66.346 -97.160 1.00 16.99 361 ARG A CA 1
ATOM 2831 C C . ARG A 1 362 ? 10.917 -64.855 -96.839 1.00 17.02 361 ARG A C 1
ATOM 2832 O O . ARG A 1 362 ? 11.934 -64.295 -96.418 1.00 16.92 361 ARG A O 1
ATOM 2840 N N . LEU A 1 363 ? 9.732 -64.273 -97.035 1.00 16.48 362 LEU A N 1
ATOM 2841 C CA . LEU A 1 363 ? 9.526 -62.835 -96.672 1.00 16.48 362 LEU A CA 1
ATOM 2842 C C . LEU A 1 363 ? 9.843 -62.680 -95.196 1.00 16.70 362 LEU A C 1
ATOM 2843 O O . LEU A 1 363 ? 9.349 -63.469 -94.358 1.00 15.46 362 LEU A O 1
ATOM 2848 N N . ILE A 1 364 ? 10.663 -61.669 -94.847 1.00 16.60 363 ILE A N 1
ATOM 2849 C CA . ILE A 1 364 ? 10.919 -61.394 -93.447 1.00 16.61 363 ILE A CA 1
ATOM 2850 C C . ILE A 1 364 ? 9.811 -60.460 -92.951 1.00 17.97 363 ILE A C 1
ATOM 2851 O O . ILE A 1 364 ? 9.706 -59.308 -93.410 1.00 18.09 363 ILE A O 1
ATOM 2856 N N . ARG A 1 365 ? 9.028 -60.946 -91.996 1.00 15.71 364 ARG A N 1
ATOM 2857 C CA . ARG A 1 365 ? 7.837 -60.196 -91.548 1.00 16.61 364 ARG A CA 1
ATOM 2858 C C . ARG A 1 365 ? 7.583 -60.586 -90.107 1.00 16.56 364 ARG A C 1
ATOM 2859 O O . ARG A 1 365 ? 6.814 -61.547 -89.844 1.00 18.27 364 ARG A O 1
ATOM 2867 N N . PRO A 1 366 ? 8.239 -59.864 -89.164 1.00 16.89 365 PRO A N 1
ATOM 2868 C CA . PRO A 1 366 ? 8.135 -60.162 -87.731 1.00 17.84 365 PRO A CA 1
ATOM 2869 C C . PRO A 1 366 ? 6.799 -59.572 -87.192 1.00 17.39 365 PRO A C 1
ATOM 2870 O O . PRO A 1 366 ? 5.962 -59.102 -88.022 1.00 18.44 365 PRO A O 1
ATOM 2874 N N . ARG A 1 367 ? 6.595 -59.604 -85.881 1.00 18.22 366 ARG A N 1
ATOM 2875 C CA . ARG A 1 367 ? 5.441 -58.963 -85.254 1.00 18.77 366 ARG A CA 1
ATOM 2876 C C . ARG A 1 367 ? 5.913 -57.980 -84.172 1.00 17.46 366 ARG A C 1
ATOM 2877 O O . ARG A 1 367 ? 7.087 -57.924 -83.870 1.00 17.14 366 ARG A O 1
ATOM 2885 N N . ALA A 1 368 ? 4.978 -57.226 -83.585 1.00 18.13 367 ALA A N 1
ATOM 2886 C CA . ALA A 1 368 ? 5.306 -56.377 -82.460 1.00 17.30 367 ALA A CA 1
ATOM 2887 C C . ALA A 1 368 ? 4.348 -56.724 -81.329 1.00 17.37 367 ALA A C 1
ATOM 2888 O O . ALA A 1 368 ? 3.249 -57.244 -81.578 1.00 16.28 367 ALA A O 1
ATOM 2890 N N . VAL A 1 369 ? 4.744 -56.441 -80.094 1.00 16.69 368 VAL A N 1
ATOM 2891 C CA . VAL A 1 369 ? 3.833 -56.588 -78.950 1.00 18.21 368 VAL A CA 1
ATOM 2892 C C . VAL A 1 369 ? 3.096 -55.275 -78.753 1.00 17.79 368 VAL A C 1
ATOM 2893 O O . VAL A 1 369 ? 3.722 -54.235 -78.562 1.00 18.04 368 VAL A O 1
ATOM 2897 N N . TYR A 1 370 ? 1.780 -55.341 -78.773 1.00 18.70 369 TYR A N 1
ATOM 2898 C CA . TYR A 1 370 ? 0.977 -54.110 -78.612 1.00 17.66 369 TYR A CA 1
ATOM 2899 C C . TYR A 1 370 ? 0.824 -53.677 -77.135 1.00 19.54 369 TYR A C 1
ATOM 2900 O O . TYR A 1 370 ? 0.292 -54.401 -76.258 1.00 20.27 369 TYR A O 1
ATOM 2909 N N . VAL A 1 371 ? 1.201 -52.436 -76.900 1.00 18.89 370 VAL A N 1
ATOM 2910 C CA . VAL A 1 371 ? 1.097 -51.849 -75.568 1.00 18.48 370 VAL A CA 1
ATOM 2911 C C . VAL A 1 371 ? 0.438 -50.478 -75.661 1.00 18.55 370 VAL A C 1
ATOM 2912 O O . VAL A 1 371 ? 0.582 -49.639 -74.753 1.00 18.94 370 VAL A O 1
ATOM 2916 N N . GLY A 1 372 ? -0.348 -50.274 -76.728 1.00 19.43 371 GLY A N 1
ATOM 2917 C CA . GLY A 1 372 ? -1.002 -48.987 -76.954 1.00 19.52 371 GLY A CA 1
ATOM 2918 C C . GLY A 1 372 ? -2.390 -48.907 -76.292 1.00 19.24 371 GLY A C 1
ATOM 2919 O O . GLY A 1 372 ? -2.813 -49.825 -75.559 1.00 18.11 371 GLY A O 1
ATOM 2920 N N . PRO A 1 373 ? -3.109 -47.796 -76.547 1.00 19.62 372 PRO A N 1
ATOM 2921 C CA . PRO A 1 373 ? -4.450 -47.655 -75.971 1.00 20.41 372 PRO A CA 1
ATOM 2922 C C . PRO A 1 373 ? -5.423 -48.749 -76.378 1.00 20.44 372 PRO A C 1
ATOM 2923 O O . PRO A 1 373 ? -5.346 -49.290 -77.477 1.00 20.25 372 PRO A O 1
ATOM 2927 N N . ALA A 1 374 ? -6.348 -49.067 -75.477 1.00 21.17 373 ALA A N 1
ATOM 2928 C CA . ALA A 1 374 ? -7.394 -50.012 -75.765 1.00 22.29 373 ALA A CA 1
ATOM 2929 C C . ALA A 1 374 ? -8.359 -49.378 -76.768 1.00 22.50 373 ALA A C 1
ATOM 2930 O O . ALA A 1 374 ? -8.299 -48.153 -77.018 1.00 23.66 373 ALA A O 1
ATOM 2932 N N . GLU A 1 375 ? -9.239 -50.196 -77.335 1.00 23.72 374 GLU A N 1
ATOM 2933 C CA . GLU A 1 375 ? -10.242 -49.694 -78.279 1.00 24.88 374 GLU A CA 1
ATOM 2934 C C . GLU A 1 375 ? -10.958 -48.450 -77.761 1.00 24.85 374 GLU A C 1
ATOM 2935 O O . GLU A 1 375 ? -11.335 -48.352 -76.582 1.00 24.16 374 GLU A O 1
ATOM 2941 N N . ARG A 1 376 ? -11.038 -47.458 -78.627 1.00 23.98 375 ARG A N 1
ATOM 2942 C CA . ARG A 1 376 ? -11.738 -46.218 -78.306 1.00 24.68 375 ARG A CA 1
ATOM 2943 C C . ARG A 1 376 ? -12.491 -45.625 -79.511 1.00 25.47 375 ARG A C 1
ATOM 2944 O O . ARG A 1 376 ? -12.096 -45.812 -80.665 1.00 26.64 375 ARG A O 1
ATOM 2952 N N . LYS A 1 377 ? -13.569 -44.902 -79.211 1.00 26.99 376 LYS A N 1
ATOM 2953 C CA . LYS A 1 377 ? -14.388 -44.239 -80.217 1.00 27.17 376 LYS A CA 1
ATOM 2954 C C . LYS A 1 377 ? -13.712 -42.981 -80.725 1.00 26.04 376 LYS A C 1
ATOM 2955 O O . LYS A 1 377 ? -13.209 -42.161 -79.951 1.00 25.87 376 LYS A O 1
ATOM 2961 N N . TYR A 1 378 ? -13.745 -42.805 -82.038 1.00 26.14 377 TYR A N 1
ATOM 2962 C CA . TYR A 1 378 ? -13.230 -41.626 -82.628 1.00 26.81 377 TYR A CA 1
ATOM 2963 C C . TYR A 1 378 ? -14.105 -40.446 -82.211 1.00 27.60 377 TYR A C 1
ATOM 2964 O O . TYR A 1 378 ? -15.337 -40.565 -82.132 1.00 29.58 377 TYR A O 1
ATOM 2973 N N . VAL A 1 379 ? -13.467 -39.316 -81.925 1.00 28.27 378 VAL A N 1
ATOM 2974 C CA . VAL A 1 379 ? -14.149 -38.117 -81.508 1.00 28.86 378 VAL A CA 1
ATOM 2975 C C . VAL A 1 379 ? -13.822 -37.014 -82.501 1.00 28.84 378 VAL A C 1
ATOM 2976 O O . VAL A 1 379 ? -12.655 -36.700 -82.681 1.00 28.60 378 VAL A O 1
ATOM 2980 N N . PRO A 1 380 ? -14.856 -36.409 -83.112 1.00 29.54 379 PRO A N 1
ATOM 2981 C CA . PRO A 1 380 ? -14.760 -35.277 -84.059 1.00 30.20 379 PRO A CA 1
ATOM 2982 C C . PRO A 1 380 ? -13.849 -34.150 -83.557 1.00 29.89 379 PRO A C 1
ATOM 2983 O O . PRO A 1 380 ? -13.903 -33.811 -82.375 1.00 28.91 379 PRO A O 1
ATOM 2987 N N . ILE A 1 381 ? -13.036 -33.563 -84.439 1.00 28.70 380 ILE A N 1
ATOM 2988 C CA . ILE A 1 381 ? -12.087 -32.537 -83.997 1.00 29.02 380 ILE A CA 1
ATOM 2989 C C . ILE A 1 381 ? -12.764 -31.356 -83.278 1.00 30.45 380 ILE A C 1
ATOM 2990 O O . ILE A 1 381 ? -12.240 -30.860 -82.298 1.00 31.05 380 ILE A O 1
ATOM 2995 N N . ALA A 1 382 ? -13.929 -30.933 -83.768 1.00 34.08 381 ALA A N 1
ATOM 2996 C CA . ALA A 1 382 ? -14.659 -29.813 -83.148 1.00 36.53 381 ALA A CA 1
ATOM 2997 C C . ALA A 1 382 ? -14.877 -30.026 -81.649 1.00 38.23 381 ALA A C 1
ATOM 2998 O O . ALA A 1 382 ? -14.793 -29.071 -80.857 1.00 39.34 381 ALA A O 1
ATOM 3000 N N . GLU A 1 383 ? -15.120 -31.283 -81.273 1.00 39.07 382 GLU A N 1
ATOM 3001 C CA . GLU A 1 383 ? -15.453 -31.686 -79.900 1.00 40.17 382 GLU A CA 1
ATOM 3002 C C . GLU A 1 383 ? -14.251 -32.047 -79.018 1.00 39.96 382 GLU A C 1
ATOM 3003 O O . GLU A 1 383 ? -14.425 -32.415 -77.856 1.00 40.74 382 GLU A O 1
ATOM 3009 N N . ARG A 1 384 ? -13.037 -31.980 -79.567 1.00 38.82 383 ARG A N 1
ATOM 3010 C CA . ARG A 1 384 ? -11.842 -32.325 -78.801 1.00 38.86 383 ARG A CA 1
ATOM 3011 C C . ARG A 1 384 ? -11.396 -31.236 -77.816 1.00 39.28 383 ARG A C 1
ATOM 3012 O O . ARG A 1 384 ? -10.754 -30.255 -78.192 1.00 40.12 383 ARG A O 1
ATOM 3020 N N . GLU B 1 5 ? -27.385 -107.462 -48.066 1.00 41.85 4 GLU B N 1
ATOM 3021 C CA . GLU B 1 5 ? -26.333 -108.378 -48.622 1.00 41.64 4 GLU B CA 1
ATOM 3022 C C . GLU B 1 5 ? -24.888 -107.840 -48.485 1.00 39.98 4 GLU B C 1
ATOM 3023 O O . GLU B 1 5 ? -24.670 -106.735 -47.993 1.00 39.97 4 GLU B O 1
ATOM 3029 N N . GLU B 1 6 ? -23.920 -108.653 -48.897 1.00 38.34 5 GLU B N 1
ATOM 3030 C CA . GLU B 1 6 ? -22.503 -108.384 -48.667 1.00 37.19 5 GLU B CA 1
ATOM 3031 C C . GLU B 1 6 ? -22.014 -107.262 -49.569 1.00 33.96 5 GLU B C 1
ATOM 3032 O O . GLU B 1 6 ? -22.269 -107.272 -50.776 1.00 33.50 5 GLU B O 1
ATOM 3038 N N . ILE B 1 7 ? -21.312 -106.314 -48.961 1.00 31.38 6 ILE B N 1
ATOM 3039 C CA . ILE B 1 7 ? -20.636 -105.247 -49.699 1.00 29.50 6 ILE B CA 1
ATOM 3040 C C . ILE B 1 7 ? -19.234 -105.722 -50.018 1.00 28.39 6 ILE B C 1
ATOM 3041 O O . ILE B 1 7 ? -18.488 -106.175 -49.124 1.00 27.76 6 ILE B O 1
ATOM 3046 N N . SER B 1 8 ? -18.862 -105.611 -51.292 1.00 27.34 7 SER B N 1
ATOM 3047 C CA . SER B 1 8 ? -17.496 -105.879 -51.706 1.00 26.72 7 SER B CA 1
ATOM 3048 C C . SER B 1 8 ? -16.664 -104.620 -51.539 1.00 27.02 7 SER B C 1
ATOM 3049 O O . SER B 1 8 ? -16.416 -103.931 -52.524 1.00 26.68 7 SER B O 1
ATOM 3052 N N . LYS B 1 9 ? -16.253 -104.335 -50.296 1.00 27.35 8 LYS B N 1
ATOM 3053 C CA . LYS B 1 9 ? -15.559 -103.074 -49.949 1.00 28.22 8 LYS B CA 1
ATOM 3054 C C . LYS B 1 9 ? -14.236 -102.969 -50.721 1.00 28.20 8 LYS B C 1
ATOM 3055 O O . LYS B 1 9 ? -13.397 -103.891 -50.691 1.00 26.83 8 LYS B O 1
ATOM 3061 N N . GLY B 1 10 ? -14.079 -101.877 -51.482 1.00 27.09 9 GLY B N 1
ATOM 3062 C CA . GLY B 1 10 ? -12.878 -101.689 -52.297 1.00 26.49 9 GLY B CA 1
ATOM 3063 C C . GLY B 1 10 ? -12.768 -102.660 -53.472 1.00 25.80 9 GLY B C 1
ATOM 3064 O O . GLY B 1 10 ? -11.728 -102.714 -54.130 1.00 27.00 9 GLY B O 1
ATOM 3065 N N . LEU B 1 11 ? -13.843 -103.389 -53.765 1.00 24.42 10 LEU B N 1
ATOM 3066 C CA . LEU B 1 11 ? -13.801 -104.520 -54.701 1.00 25.94 10 LEU B CA 1
ATOM 3067 C C . LEU B 1 11 ? -12.612 -105.445 -54.427 1.00 26.85 10 LEU B C 1
ATOM 3068 O O . LEU B 1 11 ? -12.089 -106.069 -55.340 1.00 27.82 10 LEU B O 1
ATOM 3073 N N . GLU B 1 12 ? -12.187 -105.518 -53.167 1.00 28.94 11 GLU B N 1
ATOM 3074 C CA . GLU B 1 12 ? -10.991 -106.297 -52.823 1.00 31.06 11 GLU B CA 1
ATOM 3075 C C . GLU B 1 12 ? -11.230 -107.764 -53.221 1.00 31.89 11 GLU B C 1
ATOM 3076 O O . GLU B 1 12 ? -12.303 -108.329 -52.934 1.00 32.52 11 GLU B O 1
ATOM 3082 N N . ASP B 1 13 ? -10.271 -108.350 -53.936 1.00 32.63 12 ASP B N 1
ATOM 3083 C CA . ASP B 1 13 ? -10.365 -109.776 -54.357 1.00 33.89 12 ASP B CA 1
ATOM 3084 C C . ASP B 1 13 ? -11.452 -110.083 -55.411 1.00 33.36 12 ASP B C 1
ATOM 3085 O O . ASP B 1 13 ? -11.575 -111.242 -55.864 1.00 33.41 12 ASP B O 1
ATOM 3090 N N . VAL B 1 14 ? -12.222 -109.069 -55.832 1.00 31.17 13 VAL B N 1
ATOM 3091 C CA . VAL B 1 14 ? -13.212 -109.253 -56.889 1.00 30.02 13 VAL B CA 1
ATOM 3092 C C . VAL B 1 14 ? -12.461 -109.262 -58.219 1.00 29.55 13 VAL B C 1
ATOM 3093 O O . VAL B 1 14 ? -11.629 -108.393 -58.469 1.00 29.98 13 VAL B O 1
ATOM 3097 N N . ASN B 1 15 ? -12.719 -110.256 -59.057 1.00 28.00 14 ASN B N 1
ATOM 3098 C CA . ASN B 1 15 ? -12.137 -110.255 -60.387 1.00 27.75 14 ASN B CA 1
ATOM 3099 C C . ASN B 1 15 ? -13.050 -109.554 -61.378 1.00 25.52 14 ASN B C 1
ATOM 3100 O O . ASN B 1 15 ? -14.173 -109.997 -61.621 1.00 26.54 14 ASN B O 1
ATOM 3105 N N . ILE B 1 16 ? -12.555 -108.474 -61.965 1.00 26.20 15 ILE B N 1
ATOM 3106 C CA . ILE B 1 16 ? -13.366 -107.656 -62.900 1.00 26.26 15 ILE B CA 1
ATOM 3107 C C . ILE B 1 16 ? -13.216 -108.038 -64.389 1.00 26.23 15 ILE B C 1
ATOM 3108 O O . ILE B 1 16 ? -14.045 -107.669 -65.235 1.00 25.89 15 ILE B O 1
ATOM 3113 N N . LYS B 1 17 ? -12.131 -108.755 -64.699 1.00 26.56 16 LYS B N 1
ATOM 3114 C CA . LYS B 1 17 ? -11.835 -109.229 -66.046 1.00 27.19 16 LYS B CA 1
ATOM 3115 C C . LYS B 1 17 ? -10.857 -110.420 -65.994 1.00 27.10 16 LYS B C 1
ATOM 3116 O O . LYS B 1 17 ? -10.287 -110.711 -64.931 1.00 25.90 16 LYS B O 1
ATOM 3122 N N . TRP B 1 18 ? -10.701 -111.130 -67.120 1.00 28.19 17 TRP B N 1
ATOM 3123 C CA . TRP B 1 18 ? -9.494 -111.947 -67.323 1.00 29.07 17 TRP B CA 1
ATOM 3124 C C . TRP B 1 18 ? -8.459 -111.122 -68.109 1.00 28.89 17 TRP B C 1
ATOM 3125 O O . TRP B 1 18 ? -8.809 -110.178 -68.809 1.00 28.86 17 TRP B O 1
ATOM 3136 N N . THR B 1 19 ? -7.187 -111.467 -67.979 1.00 29.27 18 THR B N 1
ATOM 3137 C CA . THR B 1 19 ? -6.123 -110.767 -68.704 1.00 30.48 18 THR B CA 1
ATOM 3138 C C . THR B 1 19 ? -4.960 -111.695 -69.086 1.00 31.00 18 THR B C 1
ATOM 3139 O O . THR B 1 19 ? -4.585 -112.616 -68.313 1.00 31.62 18 THR B O 1
ATOM 3143 N N . ARG B 1 20 ? -4.404 -111.453 -70.277 1.00 31.51 19 ARG B N 1
ATOM 3144 C CA . ARG B 1 20 ? -3.156 -112.094 -70.700 1.00 31.55 19 ARG B CA 1
ATOM 3145 C C . ARG B 1 20 ? -1.976 -111.114 -70.568 1.00 32.38 19 ARG B C 1
ATOM 3146 O O . ARG B 1 20 ? -0.826 -111.454 -70.902 1.00 31.84 19 ARG B O 1
ATOM 3154 N N . LEU B 1 21 ? -2.268 -109.891 -70.110 1.00 31.67 20 LEU B N 1
ATOM 3155 C CA . LEU B 1 21 ? -1.304 -108.792 -70.173 1.00 31.38 20 LEU B CA 1
ATOM 3156 C C . LEU B 1 21 ? -0.260 -108.784 -69.041 1.00 31.67 20 LEU B C 1
ATOM 3157 O O . LEU B 1 21 ? 0.932 -108.549 -69.283 1.00 32.14 20 LEU B O 1
ATOM 3162 N N . THR B 1 22 ? -0.708 -109.021 -67.812 1.00 31.43 21 THR B N 1
ATOM 3163 C CA . THR B 1 22 ? 0.125 -108.777 -66.631 1.00 31.37 21 THR B CA 1
ATOM 3164 C C . THR B 1 22 ? -0.262 -109.713 -65.487 1.00 31.23 21 THR B C 1
ATOM 3165 O O . THR B 1 22 ? -1.435 -109.946 -65.277 1.00 31.27 21 THR B O 1
ATOM 3169 N N . THR B 1 23 ? 0.741 -110.255 -64.788 1.00 31.56 22 THR B N 1
ATOM 3170 C CA . THR B 1 23 ? 0.551 -110.996 -63.511 1.00 32.48 22 THR B CA 1
ATOM 3171 C C . THR B 1 23 ? 1.344 -110.320 -62.444 1.00 31.83 22 THR B C 1
ATOM 3172 O O . THR B 1 23 ? 2.467 -109.883 -62.685 1.00 31.47 22 THR B O 1
ATOM 3176 N N . ILE B 1 24 ? 0.759 -110.292 -61.255 1.00 32.00 23 ILE B N 1
ATOM 3177 C CA . ILE B 1 24 ? 1.414 -109.813 -60.059 1.00 32.02 23 ILE B CA 1
ATOM 3178 C C . ILE B 1 24 ? 1.271 -110.958 -59.051 1.00 34.18 23 ILE B C 1
ATOM 3179 O O . ILE B 1 24 ? 0.185 -111.513 -58.875 1.00 34.27 23 ILE B O 1
ATOM 3184 N N . ASP B 1 25 ? 2.383 -111.345 -58.447 1.00 35.35 24 ASP B N 1
ATOM 3185 C CA . ASP B 1 25 ? 2.356 -112.240 -57.313 1.00 37.15 24 ASP B CA 1
ATOM 3186 C C . ASP B 1 25 ? 2.764 -111.344 -56.155 1.00 37.29 24 ASP B C 1
ATOM 3187 O O . ASP B 1 25 ? 3.933 -111.003 -56.027 1.00 37.04 24 ASP B O 1
ATOM 3192 N N . GLY B 1 26 ? 1.785 -110.937 -55.341 1.00 38.35 25 GLY B N 1
ATOM 3193 C CA . GLY B 1 26 ? 2.018 -109.983 -54.245 1.00 38.79 25 GLY B CA 1
ATOM 3194 C C . GLY B 1 26 ? 2.712 -110.576 -53.025 1.00 40.00 25 GLY B C 1
ATOM 3195 O O . GLY B 1 26 ? 3.300 -109.861 -52.198 1.00 39.73 25 GLY B O 1
ATOM 3196 N N . ASN B 1 27 ? 2.629 -111.892 -52.885 1.00 40.24 26 ASN B N 1
ATOM 3197 C CA . ASN B 1 27 ? 3.368 -112.572 -51.819 1.00 41.45 26 ASN B CA 1
ATOM 3198 C C . ASN B 1 27 ? 4.861 -112.756 -52.162 1.00 41.24 26 ASN B C 1
ATOM 3199 O O . ASN B 1 27 ? 5.731 -112.541 -51.320 1.00 41.78 26 ASN B O 1
ATOM 3204 N N . LYS B 1 28 ? 5.151 -113.083 -53.418 1.00 40.91 27 LYS B N 1
ATOM 3205 C CA . LYS B 1 28 ? 6.535 -113.273 -53.855 1.00 40.70 27 LYS B CA 1
ATOM 3206 C C . LYS B 1 28 ? 7.137 -112.031 -54.508 1.00 39.67 27 LYS B C 1
ATOM 3207 O O . LYS B 1 28 ? 8.351 -111.943 -54.677 1.00 39.72 27 LYS B O 1
ATOM 3213 N N . GLY B 1 29 ? 6.299 -111.063 -54.867 1.00 38.63 28 GLY B N 1
ATOM 3214 C CA . GLY B 1 29 ? 6.799 -109.831 -55.470 1.00 37.27 28 GLY B CA 1
ATOM 3215 C C . GLY B 1 29 ? 7.346 -110.017 -56.878 1.00 36.26 28 GLY B C 1
ATOM 3216 O O . GLY B 1 29 ? 8.407 -109.489 -57.205 1.00 36.15 28 GLY B O 1
ATOM 3217 N N . ILE B 1 30 ? 6.612 -110.760 -57.705 1.00 34.94 29 ILE B N 1
ATOM 3218 C CA . ILE B 1 30 ? 6.936 -110.920 -59.118 1.00 34.51 29 ILE B CA 1
ATOM 3219 C C . ILE B 1 30 ? 5.965 -110.092 -59.959 1.00 33.34 29 ILE B C 1
ATOM 3220 O O . ILE B 1 30 ? 4.756 -110.189 -59.769 1.00 34.26 29 ILE B O 1
ATOM 3225 N N . LEU B 1 31 ? 6.507 -109.272 -60.856 1.00 32.53 30 LEU B N 1
ATOM 3226 C CA . LEU B 1 31 ? 5.730 -108.562 -61.880 1.00 30.74 30 LEU B CA 1
ATOM 3227 C C . LEU B 1 31 ? 6.126 -109.063 -63.289 1.00 31.26 30 LEU B C 1
ATOM 3228 O O . LEU B 1 31 ? 7.289 -108.933 -63.681 1.00 30.09 30 LEU B O 1
ATOM 3233 N N . ARG B 1 32 ? 5.181 -109.644 -64.036 1.00 30.35 31 ARG B N 1
ATOM 3234 C CA . ARG B 1 32 ? 5.492 -110.069 -65.408 1.00 31.82 31 ARG B CA 1
ATOM 3235 C C . ARG B 1 32 ? 4.581 -109.421 -66.426 1.00 31.70 31 ARG B C 1
ATOM 3236 O O . ARG B 1 32 ? 3.366 -109.310 -66.199 1.00 31.67 31 ARG B O 1
ATOM 3244 N N . TYR B 1 33 ? 5.187 -108.998 -67.534 1.00 31.66 32 TYR B N 1
ATOM 3245 C CA . TYR B 1 33 ? 4.469 -108.477 -68.682 1.00 31.86 32 TYR B CA 1
ATOM 3246 C C . TYR B 1 33 ? 4.440 -109.565 -69.785 1.00 33.05 32 TYR B C 1
ATOM 3247 O O . TYR B 1 33 ? 5.479 -109.876 -70.381 1.00 32.68 32 TYR B O 1
ATOM 3256 N N . GLY B 1 34 ? 3.263 -110.152 -70.032 1.00 33.33 33 GLY B N 1
ATOM 3257 C CA . GLY B 1 34 ? 3.100 -111.182 -71.089 1.00 34.57 33 GLY B CA 1
ATOM 3258 C C . GLY B 1 34 ? 4.118 -112.315 -70.975 1.00 35.00 33 GLY B C 1
ATOM 3259 O O . GLY B 1 34 ? 4.625 -112.816 -71.999 1.00 35.56 33 GLY B O 1
ATOM 3260 N N . GLY B 1 35 ? 4.407 -112.709 -69.739 1.00 34.61 34 GLY B N 1
ATOM 3261 C CA . GLY B 1 35 ? 5.378 -113.778 -69.428 1.00 34.79 34 GLY B CA 1
ATOM 3262 C C . GLY B 1 35 ? 6.811 -113.363 -69.120 1.00 35.09 34 GLY B C 1
ATOM 3263 O O . GLY B 1 35 ? 7.603 -114.189 -68.645 1.00 34.82 34 GLY B O 1
ATOM 3264 N N . TYR B 1 36 ? 7.149 -112.096 -69.391 1.00 34.59 35 TYR B N 1
ATOM 3265 C CA . TYR B 1 36 ? 8.489 -111.552 -69.132 1.00 35.13 35 TYR B CA 1
ATOM 3266 C C . TYR B 1 36 ? 8.536 -110.816 -67.805 1.00 34.84 35 TYR B C 1
ATOM 3267 O O . TYR B 1 36 ? 7.700 -109.940 -67.561 1.00 34.44 35 TYR B O 1
ATOM 3276 N N . SER B 1 37 ? 9.497 -111.154 -66.942 1.00 34.27 36 SER B N 1
ATOM 3277 C CA . SER B 1 37 ? 9.636 -110.390 -65.685 1.00 33.88 36 SER B CA 1
ATOM 3278 C C . SER B 1 37 ? 10.303 -109.050 -65.941 1.00 33.75 36 SER B C 1
ATOM 3279 O O . SER B 1 37 ? 11.073 -108.888 -66.895 1.00 31.32 36 SER B O 1
ATOM 3282 N N . VAL B 1 38 ? 9.993 -108.063 -65.102 1.00 33.58 37 VAL B N 1
ATOM 3283 C CA . VAL B 1 38 ? 10.522 -106.742 -65.369 1.00 33.83 37 VAL B CA 1
ATOM 3284 C C . VAL B 1 38 ? 12.035 -106.691 -65.149 1.00 34.07 37 VAL B C 1
ATOM 3285 O O . VAL B 1 38 ? 12.730 -105.926 -65.842 1.00 33.65 37 VAL B O 1
ATOM 3289 N N . GLU B 1 39 ? 12.522 -107.521 -64.210 1.00 33.75 38 GLU B N 1
ATOM 3290 C CA . GLU B 1 39 ? 13.957 -107.680 -63.958 1.00 34.21 38 GLU B CA 1
ATOM 3291 C C . GLU B 1 39 ? 14.635 -108.105 -65.261 1.00 34.16 38 GLU B C 1
ATOM 3292 O O . GLU B 1 39 ? 15.605 -107.486 -65.677 1.00 34.36 38 GLU B O 1
ATOM 3298 N N . ASP B 1 40 ? 14.072 -109.112 -65.920 1.00 33.88 39 ASP B N 1
ATOM 3299 C CA . ASP B 1 40 ? 14.596 -109.625 -67.187 1.00 33.74 39 ASP B CA 1
ATOM 3300 C C . ASP B 1 40 ? 14.566 -108.575 -68.296 1.00 33.11 39 ASP B C 1
ATOM 3301 O O . ASP B 1 40 ? 15.575 -108.326 -68.953 1.00 33.61 39 ASP B O 1
ATOM 3306 N N . ILE B 1 41 ? 13.399 -107.961 -68.491 1.00 32.05 40 ILE B N 1
ATOM 3307 C CA . ILE B 1 41 ? 13.222 -106.894 -69.448 1.00 31.06 40 ILE B CA 1
ATOM 3308 C C . ILE B 1 41 ? 14.264 -105.790 -69.281 1.00 30.88 40 ILE B C 1
ATOM 3309 O O . ILE B 1 41 ? 14.846 -105.333 -70.270 1.00 30.61 40 ILE B O 1
ATOM 3314 N N . ILE B 1 42 ? 14.521 -105.381 -68.045 1.00 30.48 41 ILE B N 1
ATOM 3315 C CA . ILE B 1 42 ? 15.428 -104.261 -67.845 1.00 30.25 41 ILE B CA 1
ATOM 3316 C C . ILE B 1 42 ? 16.873 -104.721 -68.044 1.00 31.99 41 ILE B C 1
ATOM 3317 O O . ILE B 1 42 ? 17.651 -104.040 -68.736 1.00 32.66 41 ILE B O 1
ATOM 3322 N N . ALA B 1 43 ? 17.186 -105.886 -67.480 1.00 32.20 42 ALA B N 1
ATOM 3323 C CA . ALA B 1 43 ? 18.530 -106.499 -67.577 1.00 33.81 42 ALA B CA 1
ATOM 3324 C C . ALA B 1 43 ? 18.926 -106.845 -69.023 1.00 34.73 42 ALA B C 1
ATOM 3325 O O . ALA B 1 43 ? 20.128 -106.976 -69.347 1.00 35.49 42 ALA B O 1
ATOM 3327 N N . SER B 1 44 ? 17.918 -107.007 -69.884 1.00 35.18 43 SER B N 1
ATOM 3328 C CA . SER B 1 44 ? 18.160 -107.264 -71.287 1.00 35.70 43 SER B CA 1
ATOM 3329 C C . SER B 1 44 ? 18.213 -105.981 -72.114 1.00 35.82 43 SER B C 1
ATOM 3330 O O . SER B 1 44 ? 18.476 -106.045 -73.306 1.00 36.74 43 SER B O 1
ATOM 3333 N N . GLY B 1 45 ? 17.971 -104.831 -71.484 1.00 35.32 44 GLY B N 1
ATOM 3334 C CA . GLY B 1 45 ? 18.071 -103.530 -72.145 1.00 34.88 44 GLY B CA 1
ATOM 3335 C C . GLY B 1 45 ? 17.013 -103.314 -73.220 1.00 34.75 44 GLY B C 1
ATOM 3336 O O . GLY B 1 45 ? 17.258 -102.617 -74.218 1.00 34.87 44 GLY B O 1
ATOM 3337 N N . ALA B 1 46 ? 15.839 -103.906 -73.012 1.00 33.20 45 ALA B N 1
ATOM 3338 C CA . ALA B 1 46 ? 14.700 -103.728 -73.925 1.00 32.11 45 ALA B CA 1
ATOM 3339 C C . ALA B 1 46 ? 14.372 -102.273 -74.160 1.00 31.02 45 ALA B C 1
ATOM 3340 O O . ALA B 1 46 ? 14.588 -101.409 -73.288 1.00 30.66 45 ALA B O 1
ATOM 3342 N N . GLN B 1 47 ? 13.888 -102.002 -75.363 1.00 30.46 46 GLN B N 1
ATOM 3343 C CA . GLN B 1 47 ? 13.409 -100.702 -75.711 1.00 30.57 46 GLN B CA 1
ATOM 3344 C C . GLN B 1 47 ? 11.968 -100.615 -75.219 1.00 29.72 46 GLN B C 1
ATOM 3345 O O . GLN B 1 47 ? 11.202 -101.589 -75.290 1.00 29.13 46 GLN B O 1
ATOM 3351 N N . ASP B 1 48 ? 11.600 -99.447 -74.734 1.00 28.87 47 ASP B N 1
ATOM 3352 C CA . ASP B 1 48 ? 10.245 -99.280 -74.272 1.00 29.13 47 ASP B CA 1
ATOM 3353 C C . ASP B 1 48 ? 9.255 -99.588 -75.401 1.00 29.12 47 ASP B C 1
ATOM 3354 O O . ASP B 1 48 ? 8.200 -100.115 -75.150 1.00 28.85 47 ASP B O 1
ATOM 3359 N N . GLU B 1 49 ? 9.607 -99.246 -76.642 1.00 29.45 48 GLU B N 1
ATOM 3360 C CA . GLU B 1 49 ? 8.707 -99.489 -77.767 1.00 29.17 48 GLU B CA 1
ATOM 3361 C C . GLU B 1 49 ? 8.458 -100.970 -78.007 1.00 30.07 48 GLU B C 1
ATOM 3362 O O . GLU B 1 49 ? 7.383 -101.350 -78.512 1.00 29.58 48 GLU B O 1
ATOM 3368 N N . GLU B 1 50 ? 9.440 -101.806 -77.652 1.00 30.26 49 GLU B N 1
ATOM 3369 C CA . GLU B 1 50 ? 9.266 -103.256 -77.685 1.00 31.33 49 GLU B CA 1
ATOM 3370 C C . GLU B 1 50 ? 8.221 -103.682 -76.651 1.00 30.13 49 GLU B C 1
ATOM 3371 O O . GLU B 1 50 ? 7.468 -104.638 -76.882 1.00 30.26 49 GLU B O 1
ATOM 3377 N N . ILE B 1 51 ? 8.203 -103.004 -75.500 1.00 29.72 50 ILE B N 1
ATOM 3378 C CA . ILE B 1 51 ? 7.217 -103.360 -74.457 1.00 29.12 50 ILE B CA 1
ATOM 3379 C C . ILE B 1 51 ? 5.824 -102.818 -74.830 1.00 29.40 50 ILE B C 1
ATOM 3380 O O . ILE B 1 51 ? 4.808 -103.523 -74.664 1.00 29.56 50 ILE B O 1
ATOM 3385 N N . GLN B 1 52 ? 5.788 -101.596 -75.357 1.00 29.82 51 GLN B N 1
ATOM 3386 C CA . GLN B 1 52 ? 4.536 -101.058 -75.892 1.00 30.08 51 GLN B CA 1
ATOM 3387 C C . GLN B 1 52 ? 3.953 -102.075 -76.882 1.00 30.85 51 GLN B C 1
ATOM 3388 O O . GLN B 1 52 ? 2.795 -102.488 -76.738 1.00 30.90 51 GLN B O 1
ATOM 3394 N N . TYR B 1 53 ? 4.764 -102.503 -77.864 1.00 31.11 52 TYR B N 1
ATOM 3395 C CA . TYR B 1 53 ? 4.357 -103.533 -78.858 1.00 31.28 52 TYR B CA 1
ATOM 3396 C C . TYR B 1 53 ? 3.864 -104.842 -78.246 1.00 30.13 52 TYR B C 1
ATOM 3397 O O . TYR B 1 53 ? 2.818 -105.369 -78.647 1.00 30.35 52 TYR B O 1
ATOM 3406 N N . LEU B 1 54 ? 4.625 -105.371 -77.294 1.00 30.47 53 LEU B N 1
ATOM 3407 C CA . LEU B 1 54 ? 4.217 -106.529 -76.527 1.00 30.54 53 LEU B CA 1
ATOM 3408 C C . LEU B 1 54 ? 2.795 -106.364 -75.963 1.00 31.13 53 LEU B C 1
ATOM 3409 O O . LEU B 1 54 ? 1.984 -107.292 -76.019 1.00 31.76 53 LEU B O 1
ATOM 3414 N N . PHE B 1 55 ? 2.509 -105.193 -75.407 1.00 30.68 54 PHE B N 1
ATOM 3415 C CA . PHE B 1 55 ? 1.185 -104.968 -74.793 1.00 30.35 54 PHE B CA 1
ATOM 3416 C C . PHE B 1 55 ? 0.015 -105.004 -75.780 1.00 30.67 54 PHE B C 1
ATOM 3417 O O . PHE B 1 55 ? -1.043 -105.594 -75.505 1.00 31.03 54 PHE B O 1
ATOM 3425 N N . LEU B 1 56 ? 0.259 -104.447 -76.956 1.00 30.51 55 LEU B N 1
ATOM 3426 C CA . LEU B 1 56 ? -0.769 -104.306 -77.967 1.00 30.58 55 LEU B CA 1
ATOM 3427 C C . LEU B 1 56 ? -0.947 -105.550 -78.837 1.00 31.29 55 LEU B C 1
ATOM 3428 O O . LEU B 1 56 ? -2.040 -105.780 -79.369 1.00 30.24 55 LEU B O 1
ATOM 3433 N N . TYR B 1 57 ? 0.107 -106.363 -78.931 1.00 31.92 56 TYR B N 1
ATOM 3434 C CA . TYR B 1 57 ? 0.156 -107.447 -79.917 1.00 32.81 56 TYR B CA 1
ATOM 3435 C C . TYR B 1 57 ? 0.326 -108.811 -79.290 1.00 33.42 56 TYR B C 1
ATOM 3436 O O . TYR B 1 57 ? 0.061 -109.837 -79.930 1.00 33.67 56 TYR B O 1
ATOM 3445 N N . GLY B 1 58 ? 0.778 -108.822 -78.041 1.00 33.50 57 GLY B N 1
ATOM 3446 C CA . GLY B 1 58 ? 0.888 -110.058 -77.285 1.00 34.09 57 GLY B CA 1
ATOM 3447 C C . GLY B 1 58 ? 2.254 -110.702 -77.363 1.00 34.83 57 GLY B C 1
ATOM 3448 O O . GLY B 1 58 ? 2.529 -111.657 -76.635 1.00 36.48 57 GLY B O 1
ATOM 3449 N N . ASN B 1 59 ? 3.102 -110.205 -78.257 1.00 35.08 58 ASN B N 1
ATOM 3450 C CA . ASN B 1 59 ? 4.452 -110.737 -78.397 1.00 35.52 58 ASN B CA 1
ATOM 3451 C C . ASN B 1 59 ? 5.452 -109.633 -78.669 1.00 35.32 58 ASN B C 1
ATOM 3452 O O . ASN B 1 59 ? 5.097 -108.541 -79.136 1.00 34.95 58 ASN B O 1
ATOM 3457 N N . LEU B 1 60 ? 6.716 -109.924 -78.382 1.00 36.01 59 LEU B N 1
ATOM 3458 C CA . LEU B 1 60 ? 7.802 -109.012 -78.690 1.00 36.40 59 LEU B CA 1
ATOM 3459 C C . LEU B 1 60 ? 7.886 -108.792 -80.201 1.00 36.62 59 LEU B C 1
ATOM 3460 O O . LEU B 1 60 ? 7.611 -109.709 -80.958 1.00 36.77 59 LEU B O 1
ATOM 3465 N N . PRO B 1 61 ? 8.240 -107.570 -80.636 1.00 36.89 60 PRO B N 1
ATOM 3466 C CA . PRO B 1 61 ? 8.289 -107.321 -82.080 1.00 37.61 60 PRO B CA 1
ATOM 3467 C C . PRO B 1 61 ? 9.538 -107.891 -82.786 1.00 37.47 60 PRO B C 1
ATOM 3468 O O . PRO B 1 61 ? 10.606 -108.038 -82.176 1.00 37.69 60 PRO B O 1
ATOM 3472 N N . THR B 1 62 ? 9.379 -108.222 -84.067 1.00 38.52 61 THR B N 1
ATOM 3473 C CA . THR B 1 62 ? 10.538 -108.467 -84.924 1.00 38.33 61 THR B CA 1
ATOM 3474 C C . THR B 1 62 ? 11.028 -107.093 -85.335 1.00 39.46 61 THR B C 1
ATOM 3475 O O . THR B 1 62 ? 10.293 -106.103 -85.202 1.00 38.65 61 THR B O 1
ATOM 3479 N N . GLU B 1 63 ? 12.269 -107.023 -85.813 1.00 40.16 62 GLU B N 1
ATOM 3480 C CA . GLU B 1 63 ? 12.851 -105.759 -86.233 1.00 42.17 62 GLU B CA 1
ATOM 3481 C C . GLU B 1 63 ? 11.984 -105.082 -87.306 1.00 41.70 62 GLU B C 1
ATOM 3482 O O . GLU B 1 63 ? 11.795 -103.869 -87.276 1.00 42.15 62 GLU B O 1
ATOM 3488 N N . GLN B 1 64 ? 11.440 -105.870 -88.233 1.00 42.21 63 GLN B N 1
ATOM 3489 C CA . GLN B 1 64 ? 10.507 -105.342 -89.234 1.00 42.21 63 GLN B CA 1
ATOM 3490 C C . GLN B 1 64 ? 9.197 -104.825 -88.593 1.00 41.40 63 GLN B C 1
ATOM 3491 O O . GLN B 1 64 ? 8.773 -103.708 -88.870 1.00 40.69 63 GLN B O 1
ATOM 3497 N N . GLU B 1 65 ? 8.594 -105.623 -87.718 1.00 40.88 64 GLU B N 1
ATOM 3498 C CA . GLU B 1 65 ? 7.420 -105.160 -86.940 1.00 40.31 64 GLU B CA 1
ATOM 3499 C C . GLU B 1 65 ? 7.673 -103.875 -86.139 1.00 39.98 64 GLU B C 1
ATOM 3500 O O . GLU B 1 65 ? 6.839 -102.964 -86.151 1.00 39.66 64 GLU B O 1
ATOM 3506 N N . LEU B 1 66 ? 8.836 -103.789 -85.482 1.00 39.65 65 LEU B N 1
ATOM 3507 C CA . LEU B 1 66 ? 9.192 -102.630 -84.637 1.00 39.76 65 LEU B CA 1
ATOM 3508 C C . LEU B 1 66 ? 9.389 -101.304 -85.420 1.00 39.57 65 LEU B C 1
ATOM 3509 O O . LEU B 1 66 ? 9.012 -100.229 -84.947 1.00 38.89 65 LEU B O 1
ATOM 3514 N N . ARG B 1 67 ? 9.994 -101.377 -86.608 1.00 39.79 66 ARG B N 1
ATOM 3515 C CA . ARG B 1 67 ? 10.128 -100.202 -87.479 1.00 40.61 66 ARG B CA 1
ATOM 3516 C C . ARG B 1 67 ? 8.749 -99.661 -87.860 1.00 39.60 66 ARG B C 1
ATOM 3517 O O . ARG B 1 67 ? 8.502 -98.451 -87.760 1.00 38.96 66 ARG B O 1
ATOM 3525 N N . LYS B 1 68 ? 7.873 -100.5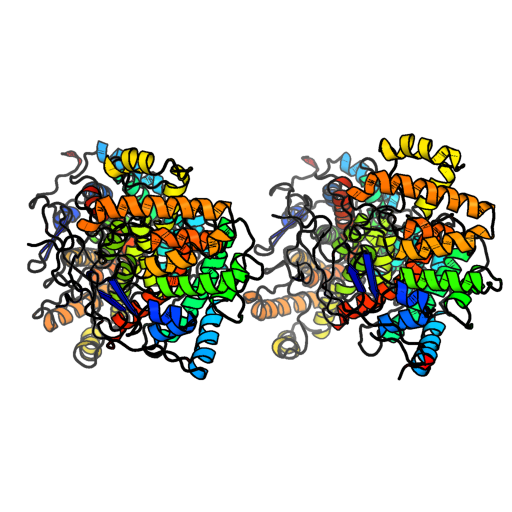68 -88.306 1.00 39.86 67 LYS B N 1
ATOM 3526 C CA . LYS B 1 68 ? 6.500 -100.219 -88.667 1.00 40.14 67 LYS B CA 1
ATOM 3527 C C . LYS B 1 68 ? 5.804 -99.647 -87.430 1.00 39.19 67 LYS B C 1
ATOM 3528 O O . LYS B 1 68 ? 5.251 -98.538 -87.483 1.00 38.99 67 LYS B O 1
ATOM 3534 N N . TYR B 1 69 ? 5.872 -100.384 -86.323 1.00 37.63 68 TYR B N 1
ATOM 3535 C CA . TYR B 1 69 ? 5.268 -99.927 -85.050 1.00 37.11 68 TYR B CA 1
ATOM 3536 C C . TYR B 1 69 ? 5.677 -98.502 -84.680 1.00 37.01 68 TYR B C 1
ATOM 3537 O O . TYR B 1 69 ? 4.820 -97.663 -84.369 1.00 37.84 68 TYR B O 1
ATOM 3546 N N . LYS B 1 70 ? 6.982 -98.227 -84.715 1.00 36.66 69 LYS B N 1
ATOM 3547 C CA . LYS B 1 70 ? 7.553 -96.920 -84.364 1.00 35.71 69 LYS B CA 1
ATOM 3548 C C . LYS B 1 70 ? 7.042 -95.758 -85.228 1.00 35.54 69 LYS B C 1
ATOM 3549 O O . LYS B 1 70 ? 6.797 -94.646 -84.728 1.00 34.88 69 LYS B O 1
ATOM 3555 N N . GLU B 1 71 ? 6.880 -96.004 -86.529 1.00 34.33 70 GLU B N 1
ATOM 3556 C CA . GLU B 1 71 ? 6.303 -94.983 -87.404 1.00 34.19 70 GLU B CA 1
ATOM 3557 C C . GLU B 1 71 ? 4.885 -94.590 -86.998 1.00 32.60 70 GLU B C 1
ATOM 3558 O O . GLU B 1 71 ? 4.538 -93.400 -86.957 1.00 31.80 70 GLU B O 1
ATOM 3564 N N . THR B 1 72 ? 4.071 -95.600 -86.753 1.00 32.00 71 THR B N 1
ATOM 3565 C CA . THR B 1 72 ? 2.691 -95.401 -86.278 1.00 31.67 71 THR B CA 1
ATOM 3566 C C . THR B 1 72 ? 2.650 -94.515 -85.015 1.00 30.16 71 THR B C 1
ATOM 3567 O O . THR B 1 72 ? 1.886 -93.543 -84.945 1.00 29.80 71 THR B O 1
ATOM 3571 N N . VAL B 1 73 ? 3.459 -94.863 -84.011 1.00 29.74 72 VAL B N 1
ATOM 3572 C CA . VAL B 1 73 ? 3.583 -94.073 -82.767 1.00 28.08 72 VAL B CA 1
ATOM 3573 C C . VAL B 1 73 ? 3.954 -92.635 -83.075 1.00 28.48 72 VAL B C 1
ATOM 3574 O O . VAL B 1 73 ? 3.376 -91.694 -82.550 1.00 27.47 72 VAL B O 1
ATOM 3578 N N . GLN B 1 74 ? 4.916 -92.476 -83.978 1.00 28.60 73 GLN B N 1
ATOM 3579 C CA . GLN B 1 74 ? 5.376 -91.176 -84.407 1.00 28.85 73 GLN B CA 1
ATOM 3580 C C . GLN B 1 74 ? 4.282 -90.327 -85.092 1.00 28.96 73 GLN B C 1
ATOM 3581 O O . GLN B 1 74 ? 4.328 -89.103 -85.020 1.00 28.51 73 GLN B O 1
ATOM 3587 N N . LYS B 1 75 ? 3.254 -90.959 -85.663 1.00 29.06 74 LYS B N 1
ATOM 3588 C CA . LYS B 1 75 ? 2.084 -90.178 -86.134 1.00 30.75 74 LYS B CA 1
ATOM 3589 C C . LYS B 1 75 ? 1.501 -89.345 -84.991 1.00 29.90 74 LYS B C 1
ATOM 3590 O O . LYS B 1 75 ? 0.999 -88.222 -85.184 1.00 30.13 74 LYS B O 1
ATOM 3596 N N . GLY B 1 76 ? 1.614 -89.886 -83.777 1.00 30.58 75 GLY B N 1
ATOM 3597 C CA . GLY B 1 76 ? 1.075 -89.220 -82.590 1.00 30.48 75 GLY B CA 1
ATOM 3598 C C . GLY B 1 76 ? 1.784 -87.955 -82.158 1.00 31.17 75 GLY B C 1
ATOM 3599 O O . GLY B 1 76 ? 1.249 -87.182 -81.356 1.00 29.61 75 GLY B O 1
ATOM 3600 N N . TYR B 1 77 ? 2.998 -87.729 -82.680 1.00 31.11 76 TYR B N 1
ATOM 3601 C CA . TYR B 1 77 ? 3.781 -86.588 -82.232 1.00 31.52 76 TYR B CA 1
ATOM 3602 C C . TYR B 1 77 ? 3.166 -85.277 -82.682 1.00 32.37 76 TYR B C 1
ATOM 3603 O O . TYR B 1 77 ? 3.393 -84.234 -82.075 1.00 33.08 76 TYR B O 1
ATOM 3612 N N . LYS B 1 78 ? 2.369 -85.337 -83.748 1.00 32.37 77 LYS B N 1
ATOM 3613 C CA . LYS B 1 78 ? 1.586 -84.189 -84.160 1.00 33.00 77 LYS B CA 1
ATOM 3614 C C . LYS B 1 78 ? 0.173 -84.276 -83.545 1.00 32.27 77 LYS B C 1
ATOM 3615 O O . LYS B 1 78 ? -0.532 -85.272 -83.687 1.00 32.49 77 LYS B O 1
ATOM 3621 N N . ILE B 1 79 ? -0.177 -83.239 -82.804 1.00 30.62 78 ILE B N 1
ATOM 3622 C CA . ILE B 1 79 ? -1.491 -83.126 -82.197 1.00 30.61 78 ILE B CA 1
ATOM 3623 C C . ILE B 1 79 ? -2.007 -81.730 -82.542 1.00 31.52 78 ILE B C 1
ATOM 3624 O O . ILE B 1 79 ? -1.206 -80.817 -82.782 1.00 31.73 78 ILE B O 1
ATOM 3629 N N . PRO B 1 80 ? -3.342 -81.559 -82.589 1.00 31.78 79 PRO B N 1
ATOM 3630 C CA . PRO B 1 80 ? -3.927 -80.275 -82.972 1.00 31.75 79 PRO B CA 1
ATOM 3631 C C . PRO B 1 80 ? -3.629 -79.170 -81.987 1.00 31.79 79 PRO B C 1
ATOM 3632 O O . PRO B 1 80 ? -3.396 -79.422 -80.783 1.00 32.00 79 PRO B O 1
ATOM 3636 N N . ASP B 1 81 ? -3.642 -77.943 -82.501 1.00 31.09 80 ASP B N 1
ATOM 3637 C CA . ASP B 1 81 ? -3.510 -76.754 -81.675 1.00 30.69 80 ASP B CA 1
ATOM 3638 C C . ASP B 1 81 ? -4.518 -76.632 -80.524 1.00 29.65 80 ASP B C 1
ATOM 3639 O O . ASP B 1 81 ? -4.165 -76.158 -79.447 1.00 28.66 80 ASP B O 1
ATOM 3644 N N . PHE B 1 82 ? -5.779 -77.008 -80.741 1.00 28.55 81 PHE B N 1
ATOM 3645 C CA . PHE B 1 82 ? -6.764 -76.878 -79.658 1.00 27.55 81 PHE B CA 1
ATOM 3646 C C . PHE B 1 82 ? -6.466 -77.814 -78.437 1.00 26.14 81 PHE B C 1
ATOM 3647 O O . PHE B 1 82 ? -6.805 -77.468 -77.290 1.00 25.91 81 PHE B O 1
ATOM 3655 N N . VAL B 1 83 ? -5.902 -78.995 -78.714 1.00 26.80 82 VAL B N 1
ATOM 3656 C CA . VAL B 1 83 ? -5.417 -79.948 -77.661 1.00 25.75 82 VAL B CA 1
ATOM 3657 C C . VAL B 1 83 ? -4.263 -79.292 -76.889 1.00 26.36 82 VAL B C 1
ATOM 3658 O O . VAL B 1 83 ? -4.259 -79.266 -75.656 1.00 24.93 82 VAL B O 1
ATOM 3662 N N . ILE B 1 84 ? -3.292 -78.716 -77.604 1.00 25.64 83 ILE B N 1
ATOM 3663 C CA . ILE B 1 84 ? -2.253 -77.933 -76.918 1.00 26.38 83 ILE B CA 1
ATOM 3664 C C . ILE B 1 84 ? -2.901 -76.776 -76.123 1.00 24.66 83 ILE B C 1
ATOM 3665 O O . ILE B 1 84 ? -2.541 -76.507 -74.972 1.00 24.18 83 ILE B O 1
ATOM 3670 N N . ASN B 1 85 ? -3.900 -76.107 -76.697 1.00 24.32 84 ASN B N 1
ATOM 3671 C CA . ASN B 1 85 ? -4.563 -75.023 -75.952 1.00 23.37 84 ASN B CA 1
ATOM 3672 C C . ASN B 1 85 ? -5.382 -75.474 -74.714 1.00 22.29 84 ASN B C 1
ATOM 3673 O O . ASN B 1 85 ? -5.545 -74.721 -73.765 1.00 23.73 84 ASN B O 1
ATOM 3678 N N . ALA B 1 86 ? -5.945 -76.672 -74.802 1.00 22.82 85 ALA B N 1
ATOM 3679 C CA . ALA B 1 86 ? -6.618 -77.308 -73.649 1.00 22.88 85 ALA B CA 1
ATOM 3680 C C . ALA B 1 86 ? -5.681 -77.350 -72.433 1.00 22.12 85 ALA B C 1
ATOM 3681 O O . ALA B 1 86 ? -6.153 -77.316 -71.298 1.00 23.78 85 ALA B O 1
ATOM 3683 N N . ILE B 1 87 ? -4.374 -77.440 -72.674 1.00 21.43 86 ILE B N 1
ATOM 3684 C CA . ILE B 1 87 ? -3.372 -77.373 -71.603 1.00 22.31 86 ILE B CA 1
ATOM 3685 C C . ILE B 1 87 ? -3.027 -75.907 -71.223 1.00 22.75 86 ILE B C 1
ATOM 3686 O O . ILE B 1 87 ? -3.151 -75.485 -70.067 1.00 21.36 86 ILE B O 1
ATOM 3691 N N . ARG B 1 88 ? -2.618 -75.123 -72.223 1.00 24.70 87 ARG B N 1
ATOM 3692 C CA . ARG B 1 88 ? -2.039 -73.782 -71.973 1.00 25.47 87 ARG B CA 1
ATOM 3693 C C . ARG B 1 88 ? -3.041 -72.740 -71.481 1.00 25.98 87 ARG B C 1
ATOM 3694 O O . ARG B 1 88 ? -2.663 -71.747 -70.824 1.00 26.49 87 ARG B O 1
ATOM 3702 N N . GLN B 1 89 ? -4.343 -72.971 -71.720 1.00 25.55 88 GLN B N 1
ATOM 3703 C CA . GLN B 1 89 ? -5.363 -72.061 -71.187 1.00 25.57 88 GLN B CA 1
ATOM 3704 C C . GLN B 1 89 ? -5.660 -72.269 -69.689 1.00 25.75 88 GLN B C 1
ATOM 3705 O O . GLN B 1 89 ? -6.376 -71.483 -69.055 1.00 25.08 88 GLN B O 1
ATOM 3711 N N . LEU B 1 90 ? -5.123 -73.371 -69.140 1.00 25.68 89 LEU B N 1
ATOM 3712 C CA . LEU B 1 90 ? -5.323 -73.696 -67.740 1.00 25.52 89 LEU B CA 1
ATOM 3713 C C . LEU B 1 90 ? -4.394 -72.912 -66.823 1.00 25.74 89 LEU B C 1
ATOM 3714 O O . LEU B 1 90 ? -3.262 -72.631 -67.215 1.00 27.05 89 LEU B O 1
ATOM 3719 N N . PRO B 1 91 ? -4.841 -72.605 -65.595 1.00 27.19 90 PRO B N 1
ATOM 3720 C CA . PRO B 1 91 ? -3.935 -72.001 -64.601 1.00 27.50 90 PRO B CA 1
ATOM 3721 C C . PRO B 1 91 ? -2.676 -72.858 -64.440 1.00 28.23 90 PRO B C 1
ATOM 3722 O O . PRO B 1 91 ? -2.747 -74.108 -64.439 1.00 27.04 90 PRO B O 1
ATOM 3726 N N . ARG B 1 92 ? -1.529 -72.190 -64.358 1.00 28.19 91 ARG B N 1
ATOM 3727 C CA . ARG B 1 92 ? -0.255 -72.864 -64.310 1.00 30.08 91 ARG B CA 1
ATOM 3728 C C . ARG B 1 92 ? -0.079 -73.663 -63.008 1.00 28.88 91 ARG B C 1
ATOM 3729 O O . ARG B 1 92 ? 0.712 -74.578 -62.991 1.00 29.73 91 ARG B O 1
ATOM 3737 N N . GLU B 1 93 ? -0.822 -73.331 -61.954 1.00 29.68 92 GLU B N 1
ATOM 3738 C CA . GLU B 1 93 ? -0.737 -74.080 -60.670 1.00 29.08 92 GLU B CA 1
ATOM 3739 C C . GLU B 1 93 ? -1.402 -75.467 -60.746 1.00 28.17 92 GLU B C 1
ATOM 3740 O O . GLU B 1 93 ? -1.302 -76.265 -59.792 1.00 28.13 92 GLU B O 1
ATOM 3746 N N . SER B 1 94 ? -2.112 -75.733 -61.843 1.00 27.28 93 SER B N 1
ATOM 3747 C CA . SER B 1 94 ? -2.886 -76.995 -61.977 1.00 26.72 93 SER B CA 1
ATOM 3748 C C . SER B 1 94 ? -1.948 -78.176 -61.875 1.00 25.99 93 SER B C 1
ATOM 3749 O O . SER B 1 94 ? -0.839 -78.136 -62.383 1.00 25.11 93 SER B O 1
ATOM 3752 N N . ASP B 1 95 ? -2.396 -79.261 -61.242 1.00 24.76 94 ASP B N 1
ATOM 3753 C CA . ASP B 1 95 ? -1.643 -80.513 -61.322 1.00 24.14 94 ASP B CA 1
ATOM 3754 C C . ASP B 1 95 ? -1.397 -80.954 -62.764 1.00 23.41 94 ASP B C 1
ATOM 3755 O O . ASP B 1 95 ? -2.299 -80.870 -63.626 1.00 21.38 94 ASP B O 1
ATOM 3760 N N . ALA B 1 96 ? -0.213 -81.504 -63.010 1.00 22.03 95 ALA B N 1
ATOM 3761 C CA . ALA B 1 96 ? 0.170 -81.971 -64.325 1.00 22.10 95 ALA B CA 1
ATOM 3762 C C . ALA B 1 96 ? -0.765 -83.043 -64.870 1.00 21.62 95 ALA B C 1
ATOM 3763 O O . ALA B 1 96 ? -1.124 -83.033 -66.073 1.00 20.89 95 ALA B O 1
ATOM 3765 N N . VAL B 1 97 ? -1.166 -83.980 -64.004 1.00 21.24 96 VAL B N 1
ATOM 3766 C CA . VAL B 1 97 ? -2.074 -85.055 -64.438 1.00 21.60 96 VAL B CA 1
ATOM 3767 C C . VAL B 1 97 ? -3.479 -84.505 -64.836 1.00 21.65 96 VAL B C 1
ATOM 3768 O O . VAL B 1 97 ? -4.161 -85.013 -65.751 1.00 21.94 96 VAL B O 1
ATOM 3772 N N . ALA B 1 98 ? -3.856 -83.395 -64.217 1.00 20.87 97 ALA B N 1
ATOM 3773 C CA . ALA B 1 98 ? -5.144 -82.788 -64.500 1.00 22.36 97 ALA B CA 1
ATOM 3774 C C . ALA B 1 98 ? -5.046 -82.102 -65.857 1.00 22.30 97 ALA B C 1
ATOM 3775 O O . ALA B 1 98 ? -6.012 -82.087 -66.619 1.00 22.54 97 ALA B O 1
ATOM 3777 N N . MET B 1 99 ? -3.879 -81.519 -66.154 1.00 22.91 98 MET B N 1
ATOM 3778 C CA . MET B 1 99 ? -3.658 -80.873 -67.480 1.00 22.39 98 MET B CA 1
ATOM 3779 C C . MET B 1 99 ? -3.737 -81.936 -68.577 1.00 22.50 98 MET B C 1
ATOM 3780 O O . MET B 1 99 ? -4.387 -81.747 -69.656 1.00 22.32 98 MET B O 1
ATOM 3785 N N . GLN B 1 100 ? -3.138 -83.088 -68.298 1.00 21.23 99 GLN B N 1
ATOM 3786 C CA . GLN B 1 100 ? -3.271 -84.218 -69.185 1.00 21.80 99 GLN B CA 1
ATOM 3787 C C . GLN B 1 100 ? -4.752 -84.613 -69.403 1.00 21.10 99 GLN B C 1
ATOM 3788 O O . GLN B 1 100 ? -5.192 -84.783 -70.571 1.00 22.25 99 GLN B O 1
ATOM 3794 N N . MET B 1 101 ? -5.506 -84.744 -68.299 1.00 20.67 100 MET B N 1
ATOM 3795 C CA . MET B 1 101 ? -6.945 -85.075 -68.364 1.00 20.21 100 MET B CA 1
ATOM 3796 C C . MET B 1 101 ? -7.741 -84.098 -69.259 1.00 20.40 100 MET B C 1
ATOM 3797 O O . MET B 1 101 ? -8.514 -84.499 -70.113 1.00 21.50 100 MET B O 1
ATOM 3802 N N . ALA B 1 102 ? -7.524 -82.822 -69.036 1.00 20.57 101 ALA B N 1
ATOM 3803 C CA . ALA B 1 102 ? -8.121 -81.798 -69.872 1.00 22.28 101 ALA B CA 1
ATOM 3804 C C . ALA B 1 102 ? -7.821 -81.940 -71.382 1.00 22.76 101 ALA B C 1
ATOM 3805 O O . ALA B 1 102 ? -8.727 -81.737 -72.207 1.00 23.21 101 ALA B O 1
ATOM 3807 N N . ALA B 1 103 ? -6.573 -82.248 -71.735 1.00 22.06 102 ALA B N 1
ATOM 3808 C CA . ALA B 1 103 ? -6.117 -82.400 -73.126 1.00 22.48 102 ALA B CA 1
ATOM 3809 C C . ALA B 1 103 ? -6.745 -83.650 -73.781 1.00 22.50 102 ALA B C 1
ATOM 3810 O O . ALA B 1 103 ? -7.262 -83.611 -74.925 1.00 22.48 102 ALA B O 1
ATOM 3812 N N . VAL B 1 104 ? -6.723 -84.757 -73.039 1.00 22.68 103 VAL B N 1
ATOM 3813 C CA . VAL B 1 104 ? -7.284 -86.005 -73.532 1.00 23.01 103 VAL B CA 1
ATOM 3814 C C . VAL B 1 104 ? -8.807 -85.844 -73.666 1.00 23.31 103 VAL B C 1
ATOM 3815 O O . VAL B 1 104 ? -9.386 -86.308 -74.642 1.00 24.05 103 VAL B O 1
ATOM 3819 N N . ALA B 1 105 ? -9.443 -85.174 -72.712 1.00 22.99 104 ALA B N 1
ATOM 3820 C CA . ALA B 1 105 ? -10.905 -84.935 -72.787 1.00 23.39 104 ALA B CA 1
ATOM 3821 C C . ALA B 1 105 ? -11.278 -84.170 -74.091 1.00 24.33 104 ALA B C 1
ATOM 3822 O O . ALA B 1 105 ? -12.221 -84.564 -74.808 1.00 23.16 104 ALA B O 1
ATOM 3824 N N . ALA B 1 106 ? -10.524 -83.093 -74.369 1.00 23.76 105 ALA B N 1
ATOM 3825 C CA . ALA B 1 106 ? -10.661 -82.276 -75.593 1.00 24.66 105 ALA B CA 1
ATOM 3826 C C . ALA B 1 106 ? -10.539 -83.150 -76.817 1.00 24.89 105 ALA B C 1
ATOM 3827 O O . ALA B 1 106 ? -11.381 -83.098 -77.742 1.00 24.51 105 ALA B O 1
ATOM 3829 N N . MET B 1 107 ? -9.522 -84.009 -76.782 1.00 24.95 106 MET B N 1
ATOM 3830 C CA . MET B 1 107 ? -9.274 -85.027 -77.816 1.00 26.22 106 MET B CA 1
ATOM 3831 C C . MET B 1 107 ? -10.417 -86.014 -77.964 1.00 25.83 106 MET B C 1
ATOM 3832 O O . MET B 1 107 ? -10.900 -86.237 -79.079 1.00 25.90 106 MET B O 1
ATOM 3837 N N . ALA B 1 108 ? -10.866 -86.598 -76.853 1.00 25.43 107 ALA B N 1
ATOM 3838 C CA . ALA B 1 108 ? -12.059 -87.473 -76.902 1.00 25.57 107 ALA B CA 1
ATOM 3839 C C . ALA B 1 108 ? -13.261 -86.791 -77.608 1.00 25.70 107 ALA B C 1
ATOM 3840 O O . ALA B 1 108 ? -13.924 -87.428 -78.442 1.00 27.05 107 ALA B O 1
ATOM 3842 N N . ALA B 1 109 ? -13.535 -85.522 -77.284 1.00 25.23 108 ALA B N 1
ATOM 3843 C CA . ALA B 1 109 ? -14.602 -84.767 -77.942 1.00 24.81 108 ALA B CA 1
ATOM 3844 C C . ALA B 1 109 ? -14.415 -84.806 -79.461 1.00 26.00 108 ALA B C 1
ATOM 3845 O O . ALA B 1 109 ? -15.335 -85.192 -80.210 1.00 25.88 108 ALA B O 1
ATOM 3847 N N . SER B 1 110 ? -13.209 -84.479 -79.922 1.00 26.20 109 SER B N 1
ATOM 3848 C CA . SER B 1 110 ? -12.982 -84.282 -81.362 1.00 28.22 109 SER B CA 1
ATOM 3849 C C . SER B 1 110 ? -12.929 -85.562 -82.176 1.00 28.61 109 SER B C 1
ATOM 3850 O O . SER B 1 110 ? -13.136 -85.521 -83.389 1.00 29.36 109 SER B O 1
ATOM 3853 N N . GLU B 1 111 ? -12.647 -86.696 -81.523 1.00 28.49 110 GLU B N 1
ATOM 3854 C CA . GLU B 1 111 ? -12.481 -87.997 -82.195 1.00 29.44 110 GLU B CA 1
ATOM 3855 C C . GLU B 1 111 ? -13.825 -88.680 -82.455 1.00 29.78 110 GLU B C 1
ATOM 3856 O O . GLU B 1 111 ? -14.131 -89.765 -81.912 1.00 29.79 110 GLU B O 1
ATOM 3862 N N . THR B 1 112 ? -14.625 -88.014 -83.296 1.00 29.59 111 THR B N 1
ATOM 3863 C CA . THR B 1 112 ? -16.018 -88.395 -83.538 1.00 30.35 111 THR B CA 1
ATOM 3864 C C . THR B 1 112 ? -16.144 -89.654 -84.373 1.00 29.99 111 THR B C 1
ATOM 3865 O O . THR B 1 112 ? -17.225 -90.248 -84.426 1.00 30.07 111 THR B O 1
ATOM 3869 N N . LYS B 1 113 ? -15.061 -90.040 -85.038 1.00 29.62 112 LYS B N 1
ATOM 3870 C CA . LYS B 1 113 ? -15.057 -91.221 -85.881 1.00 30.50 112 LYS B CA 1
ATOM 3871 C C . LYS B 1 113 ? -14.455 -92.447 -85.230 1.00 30.13 112 LYS B C 1
ATOM 3872 O O . LYS B 1 113 ? -14.349 -93.501 -85.869 1.00 30.54 112 LYS B O 1
ATOM 3878 N N . PHE B 1 114 ? -14.072 -92.347 -83.955 1.00 29.99 113 PHE B N 1
ATOM 3879 C CA . PHE B 1 114 ? -13.554 -93.533 -83.292 1.00 29.92 113 PHE B CA 1
ATOM 3880 C C . PHE B 1 114 ? -14.636 -94.610 -83.197 1.00 29.78 113 PHE B C 1
ATOM 3881 O O . PHE B 1 114 ? -15.773 -94.327 -82.822 1.00 30.48 113 PHE B O 1
ATOM 3889 N N A LYS B 1 115 ? -14.273 -95.842 -83.526 0.50 30.44 114 LYS B N 1
ATOM 3890 N N B LYS B 1 115 ? -14.268 -95.834 -83.551 0.50 30.47 114 LYS B N 1
ATOM 3891 C CA A LYS B 1 115 ? -15.161 -96.972 -83.322 0.50 30.82 114 LYS B CA 1
ATOM 3892 C CA B LYS B 1 115 ? -15.121 -96.990 -83.360 0.50 30.90 114 LYS B CA 1
ATOM 3893 C C A LYS B 1 115 ? -14.334 -98.223 -82.993 0.50 31.17 114 LYS B C 1
ATOM 3894 C C B LYS B 1 115 ? -14.245 -98.145 -82.883 0.50 31.29 114 LYS B C 1
ATOM 3895 O O A LYS B 1 115 ? -13.296 -98.484 -83.618 0.50 31.29 114 LYS B O 1
ATOM 3896 O O B LYS B 1 115 ? -13.090 -98.271 -83.310 0.50 31.59 114 LYS B O 1
ATOM 3907 N N . TRP B 1 116 ? -14.785 -98.974 -81.995 1.00 30.89 115 TRP B N 1
ATOM 3908 C CA . TRP B 1 116 ? -14.087 -100.179 -81.559 1.00 31.82 115 TRP B CA 1
ATOM 3909 C C . TRP B 1 116 ? -14.074 -101.206 -82.690 1.00 32.72 115 TRP B C 1
ATOM 3910 O O . TRP B 1 116 ? -15.136 -101.591 -83.202 1.00 32.21 115 TRP B O 1
ATOM 3921 N N . ASN B 1 117 ? -12.873 -101.631 -83.065 1.00 33.28 116 ASN B N 1
ATOM 3922 C CA . ASN B 1 117 ? -12.680 -102.479 -84.231 1.00 34.61 116 ASN B CA 1
ATOM 3923 C C . ASN B 1 117 ? -11.332 -103.176 -84.137 1.00 35.12 116 ASN B C 1
ATOM 3924 O O . ASN B 1 117 ? -10.286 -102.509 -84.019 1.00 35.69 116 ASN B O 1
ATOM 3929 N N . LYS B 1 118 ? -11.368 -104.509 -84.173 1.00 35.41 117 LYS B N 1
ATOM 3930 C CA . LYS B 1 118 ? -10.168 -105.349 -84.047 1.00 37.09 117 LYS B CA 1
ATOM 3931 C C . LYS B 1 118 ? -9.102 -105.035 -85.120 1.00 36.73 117 LYS B C 1
ATOM 3932 O O . LYS B 1 118 ? -7.907 -105.267 -84.906 1.00 36.95 117 LYS B O 1
ATOM 3938 N N . ASP B 1 119 ? -9.541 -104.488 -86.248 1.00 37.01 118 ASP B N 1
ATOM 3939 C CA . ASP B 1 119 ? -8.646 -104.149 -87.352 1.00 37.22 118 ASP B CA 1
ATOM 3940 C C . ASP B 1 119 ? -7.915 -102.818 -87.148 1.00 36.89 118 ASP B C 1
ATOM 3941 O O . ASP B 1 119 ? -6.960 -102.526 -87.872 1.00 36.58 118 ASP B O 1
ATOM 3946 N N . THR B 1 120 ? -8.377 -101.988 -86.211 1.00 36.04 119 THR B N 1
ATOM 3947 C CA . THR B 1 120 ? -7.826 -100.623 -86.088 1.00 34.91 119 THR B CA 1
ATOM 3948 C C . THR B 1 120 ? -7.472 -100.170 -84.667 1.00 34.29 119 THR B C 1
ATOM 3949 O O . THR B 1 120 ? -6.790 -99.138 -84.509 1.00 33.78 119 THR B O 1
ATOM 3953 N N . ASP B 1 121 ? -7.957 -100.898 -83.658 1.00 33.31 120 ASP B N 1
ATOM 3954 C CA . ASP B 1 121 ? -7.737 -100.543 -82.232 1.00 32.37 120 ASP B CA 1
ATOM 3955 C C . ASP B 1 121 ? -6.251 -100.322 -81.891 1.00 32.35 120 ASP B C 1
ATOM 3956 O O . ASP B 1 121 ? -5.887 -99.302 -81.281 1.00 30.42 120 ASP B O 1
ATOM 3961 N N . ARG B 1 122 ? -5.404 -101.272 -82.315 1.00 31.93 121 ARG B N 1
ATOM 3962 C CA . ARG B 1 122 ? -3.958 -101.205 -82.024 1.00 32.00 121 ARG B CA 1
ATOM 3963 C C . ARG B 1 122 ? -3.243 -100.023 -82.687 1.00 32.06 121 ARG B C 1
ATOM 3964 O O . ARG B 1 122 ? -2.399 -99.363 -82.052 1.00 32.46 121 ARG B O 1
ATOM 3972 N N . ASP B 1 123 ? -3.619 -99.711 -83.931 1.00 31.06 122 ASP B N 1
ATOM 3973 C CA . ASP B 1 123 ? -3.089 -98.543 -84.600 1.00 31.02 122 ASP B CA 1
ATOM 3974 C C . ASP B 1 123 ? -3.588 -97.291 -83.909 1.00 29.47 122 ASP B C 1
ATOM 3975 O O . ASP B 1 123 ? -2.838 -96.335 -83.763 1.00 28.87 122 ASP B O 1
ATOM 3980 N N . VAL B 1 124 ? -4.853 -97.292 -83.476 1.00 28.32 123 VAL B N 1
ATOM 3981 C CA . VAL B 1 124 ? -5.338 -96.144 -82.699 1.00 27.85 123 VAL B CA 1
ATOM 3982 C C . VAL B 1 124 ? -4.504 -95.948 -81.410 1.00 26.98 123 VAL B C 1
ATOM 3983 O O . VAL B 1 124 ? -4.095 -94.832 -81.106 1.00 24.89 123 VAL B O 1
ATOM 3987 N N . ALA B 1 125 ? -4.277 -97.051 -80.695 1.00 26.79 124 ALA B N 1
ATOM 3988 C CA . ALA B 1 125 ? -3.534 -97.038 -79.410 1.00 26.98 124 ALA B CA 1
ATOM 3989 C C . ALA B 1 125 ? -2.082 -96.588 -79.600 1.00 27.25 124 ALA B C 1
ATOM 3990 O O . ALA B 1 125 ? -1.584 -95.745 -78.836 1.00 29.04 124 ALA B O 1
ATOM 3992 N N . ALA B 1 126 ? -1.445 -97.075 -80.663 1.00 27.02 125 ALA B N 1
ATOM 3993 C CA . ALA B 1 126 ? -0.044 -96.781 -80.969 1.00 26.23 125 ALA B CA 1
ATOM 3994 C C . ALA B 1 126 ? 0.127 -95.283 -81.218 1.00 25.23 125 ALA B C 1
ATOM 3995 O O . ALA B 1 126 ? 0.968 -94.612 -80.587 1.00 26.47 125 ALA B O 1
ATOM 3997 N N . GLU B 1 127 ? -0.712 -94.731 -82.091 1.00 24.65 126 GLU B N 1
ATOM 3998 C CA . GLU B 1 127 ? -0.678 -93.277 -82.315 1.00 24.20 126 GLU B CA 1
ATOM 3999 C C . GLU B 1 127 ? -0.973 -92.488 -81.020 1.00 23.53 126 GLU B C 1
ATOM 4000 O O . GLU B 1 127 ? -0.347 -91.436 -80.742 1.00 24.40 126 GLU B O 1
ATOM 4006 N N . MET B 1 128 ? -1.893 -92.993 -80.192 1.00 22.81 127 MET B N 1
ATOM 4007 C CA . MET B 1 128 ? -2.238 -92.297 -78.944 1.00 22.40 127 MET B CA 1
ATOM 4008 C C . MET B 1 128 ? -1.076 -92.342 -77.924 1.00 22.54 127 MET B C 1
ATOM 4009 O O . MET B 1 128 ? -0.893 -91.407 -77.168 1.00 22.36 127 MET B O 1
ATOM 4014 N N . ILE B 1 129 ? -0.325 -93.435 -77.888 1.00 23.29 128 ILE B N 1
ATOM 4015 C CA . ILE B 1 129 ? 0.956 -93.482 -77.092 1.00 24.03 128 ILE B CA 1
ATOM 4016 C C . ILE B 1 129 ? 1.912 -92.375 -77.564 1.00 24.77 128 ILE B C 1
ATOM 4017 O O . ILE B 1 129 ? 2.566 -91.702 -76.761 1.00 23.73 128 ILE B O 1
ATOM 4022 N N . GLY B 1 130 ? 1.960 -92.160 -78.876 1.00 25.04 129 GLY B N 1
ATOM 4023 C CA . GLY B 1 130 ? 2.700 -90.988 -79.414 1.00 24.79 129 GLY B CA 1
ATOM 4024 C C . GLY B 1 130 ? 2.087 -89.678 -78.975 1.00 24.20 129 GLY B C 1
ATOM 4025 O O . GLY B 1 130 ? 2.803 -88.745 -78.563 1.00 24.25 129 GLY B O 1
ATOM 4026 N N . ARG B 1 131 ? 0.758 -89.585 -79.026 1.00 24.90 130 ARG B N 1
ATOM 4027 C CA . ARG B 1 131 ? 0.084 -88.348 -78.621 1.00 24.80 130 ARG B CA 1
ATOM 4028 C C . ARG B 1 131 ? 0.302 -88.065 -77.147 1.00 24.38 130 ARG B C 1
ATOM 4029 O O . ARG B 1 131 ? 0.354 -86.914 -76.732 1.00 23.92 130 ARG B O 1
ATOM 4037 N N . MET B 1 132 ? 0.449 -89.133 -76.371 1.00 25.41 131 MET B N 1
ATOM 4038 C CA . MET B 1 132 ? 0.601 -88.964 -74.910 1.00 24.56 131 MET B CA 1
ATOM 4039 C C . MET B 1 132 ? 1.950 -88.307 -74.613 1.00 25.12 131 MET B C 1
ATOM 4040 O O . MET B 1 132 ? 2.062 -87.481 -73.707 1.00 23.11 131 MET B O 1
ATOM 4045 N N . SER B 1 133 ? 2.953 -88.656 -75.417 1.00 25.13 132 SER B N 1
ATOM 4046 C CA . SER B 1 133 ? 4.259 -87.974 -75.344 1.00 25.12 132 SER B CA 1
ATOM 4047 C C . SER B 1 133 ? 4.141 -86.494 -75.692 1.00 24.16 132 SER B C 1
ATOM 4048 O O . SER B 1 133 ? 4.570 -85.618 -74.918 1.00 23.75 132 SER B O 1
ATOM 4051 N N . ALA B 1 134 ? 3.502 -86.193 -76.829 1.00 23.76 133 ALA B N 1
ATOM 4052 C CA . ALA B 1 134 ? 3.215 -84.779 -77.201 1.00 23.37 133 ALA B CA 1
ATOM 4053 C C . ALA B 1 134 ? 2.453 -84.001 -76.135 1.00 23.15 133 ALA B C 1
ATOM 4054 O O . ALA B 1 134 ? 2.808 -82.865 -75.813 1.00 23.17 133 ALA B O 1
ATOM 4056 N N . ILE B 1 135 ? 1.399 -84.615 -75.563 1.00 23.09 134 ILE B N 1
ATOM 4057 C CA . ILE B 1 135 ? 0.615 -83.969 -74.505 1.00 23.25 134 ILE B CA 1
ATOM 4058 C C . ILE B 1 135 ? 1.522 -83.673 -73.281 1.00 22.46 134 ILE B C 1
ATOM 4059 O O . ILE B 1 135 ? 1.541 -82.572 -72.748 1.00 21.44 134 ILE B O 1
ATOM 4064 N N . THR B 1 136 ? 2.270 -84.682 -72.880 1.00 22.53 135 THR B N 1
ATOM 4065 C CA . THR B 1 136 ? 3.092 -84.570 -71.659 1.00 22.25 135 THR B CA 1
ATOM 4066 C C . THR B 1 136 ? 4.218 -83.546 -71.829 1.00 22.24 135 THR B C 1
ATOM 4067 O O . THR B 1 136 ? 4.482 -82.758 -70.920 1.00 21.34 135 THR B O 1
ATOM 4071 N N . VAL B 1 137 ? 4.813 -83.511 -73.015 1.00 23.17 136 VAL B N 1
ATOM 4072 C CA . VAL B 1 137 ? 5.809 -82.465 -73.350 1.00 23.60 136 VAL B CA 1
ATOM 4073 C C . VAL B 1 137 ? 5.192 -81.101 -73.101 1.00 23.27 136 VAL B C 1
ATOM 4074 O O . VAL B 1 137 ? 5.790 -80.285 -72.452 1.00 22.68 136 VAL B O 1
ATOM 4078 N N . ASN B 1 138 ? 3.970 -80.879 -73.594 1.00 23.74 137 ASN B N 1
ATOM 4079 C CA . ASN B 1 138 ? 3.336 -79.568 -73.511 1.00 23.81 137 ASN B CA 1
ATOM 4080 C C . ASN B 1 138 ? 2.805 -79.246 -72.139 1.00 22.93 137 ASN B C 1
ATOM 4081 O O . ASN B 1 138 ? 2.756 -78.086 -71.738 1.00 23.14 137 ASN B O 1
ATOM 4086 N N . VAL B 1 139 ? 2.428 -80.283 -71.391 1.00 22.52 138 VAL B N 1
ATOM 4087 C CA . VAL B 1 139 ? 2.068 -80.089 -69.979 1.00 22.55 138 VAL B CA 1
ATOM 4088 C C . VAL B 1 139 ? 3.281 -79.554 -69.199 1.00 23.34 138 VAL B C 1
ATOM 4089 O O . VAL B 1 139 ? 3.175 -78.536 -68.470 1.00 21.60 138 VAL B O 1
ATOM 4093 N N . TYR B 1 140 ? 4.422 -80.207 -69.391 1.00 24.15 139 TYR B N 1
ATOM 4094 C CA . TYR B 1 140 ? 5.681 -79.757 -68.777 1.00 25.39 139 TYR B CA 1
ATOM 4095 C C . TYR B 1 140 ? 6.048 -78.344 -69.233 1.00 26.62 139 TYR B C 1
ATOM 4096 O O . TYR B 1 140 ? 6.265 -77.441 -68.385 1.00 26.48 139 TYR B O 1
ATOM 4105 N N . ARG B 1 141 ? 6.092 -78.135 -70.561 1.00 27.00 140 ARG B N 1
ATOM 4106 C CA . ARG B 1 141 ? 6.444 -76.799 -71.046 1.00 28.04 140 ARG B CA 1
ATOM 4107 C C . ARG B 1 141 ? 5.525 -75.743 -70.409 1.00 27.72 140 ARG B C 1
ATOM 4108 O O . ARG B 1 141 ? 5.990 -74.690 -69.968 1.00 28.00 140 ARG B O 1
ATOM 4116 N N . HIS B 1 142 ? 4.222 -76.027 -70.341 1.00 27.15 141 HIS B N 1
ATOM 4117 C CA . HIS B 1 142 ? 3.259 -75.057 -69.795 1.00 26.86 141 HIS B CA 1
ATOM 4118 C C . HIS B 1 142 ? 3.542 -74.691 -68.338 1.00 26.79 141 HIS B C 1
ATOM 4119 O O . HIS B 1 142 ? 3.710 -73.503 -67.981 1.00 26.68 141 HIS B O 1
ATOM 4126 N N . ILE B 1 143 ? 3.626 -75.726 -67.508 1.00 26.78 142 ILE B N 1
ATOM 4127 C CA . ILE B 1 143 ? 4.072 -75.602 -66.132 1.00 27.08 142 ILE B CA 1
ATOM 4128 C C . ILE B 1 143 ? 5.301 -74.707 -66.006 1.00 27.62 142 ILE B C 1
ATOM 4129 O O . ILE B 1 143 ? 5.301 -73.791 -65.174 1.00 26.86 142 ILE B O 1
ATOM 4134 N N . MET B 1 144 ? 6.294 -74.968 -66.863 1.00 28.66 143 MET B N 1
ATOM 4135 C CA . MET B 1 144 ? 7.609 -74.275 -66.833 1.00 30.48 143 MET B CA 1
ATOM 4136 C C . MET B 1 144 ? 7.632 -72.956 -67.590 1.00 31.67 143 MET B C 1
ATOM 4137 O O . MET B 1 144 ? 8.720 -72.366 -67.781 1.00 32.56 143 MET B O 1
ATOM 4142 N N . ASN B 1 145 ? 6.466 -72.493 -68.036 1.00 32.43 144 ASN B N 1
ATOM 4143 C CA . ASN B 1 145 ? 6.370 -71.212 -68.733 1.00 34.22 144 ASN B CA 1
ATOM 4144 C C . ASN B 1 145 ? 7.352 -71.159 -69.928 1.00 33.66 144 ASN B C 1
ATOM 4145 O O . ASN B 1 145 ? 8.066 -70.169 -70.132 1.00 34.55 144 ASN B O 1
ATOM 4150 N N . MET B 1 146 ? 7.366 -72.246 -70.705 1.00 33.65 145 MET B N 1
ATOM 4151 C CA . MET B 1 146 ? 8.143 -72.368 -71.915 1.00 34.23 145 MET B CA 1
ATOM 4152 C C . MET B 1 146 ? 7.180 -72.394 -73.109 1.00 34.19 145 MET B C 1
ATOM 4153 O O . MET B 1 146 ? 5.971 -72.579 -72.903 1.00 33.59 145 MET B O 1
ATOM 4158 N N . PRO B 1 147 ? 7.696 -72.199 -74.349 1.00 33.41 146 PRO B N 1
ATOM 4159 C CA . PRO B 1 147 ? 6.781 -72.259 -75.501 1.00 32.72 146 PRO B CA 1
ATOM 4160 C C . PRO B 1 147 ? 6.389 -73.705 -75.789 1.00 32.24 146 PRO B C 1
ATOM 4161 O O . PRO B 1 147 ? 7.130 -74.621 -75.423 1.00 31.58 146 PRO B O 1
ATOM 4165 N N . ALA B 1 148 ? 5.267 -73.896 -76.478 1.00 31.35 147 ALA B N 1
ATOM 4166 C CA . ALA B 1 148 ? 4.898 -75.228 -76.968 1.00 31.77 147 ALA B CA 1
ATOM 4167 C C . ALA B 1 148 ? 6.022 -75.871 -77.751 1.00 31.59 147 ALA B C 1
ATOM 4168 O O . ALA B 1 148 ? 6.849 -75.184 -78.381 1.00 31.86 147 ALA B O 1
ATOM 4170 N N . GLU B 1 149 ? 6.050 -77.194 -77.730 1.00 31.69 148 GLU B N 1
ATOM 4171 C CA . GLU B 1 149 ? 6.972 -77.959 -78.536 1.00 31.67 148 GLU B CA 1
ATOM 4172 C C . GLU B 1 149 ? 6.359 -79.330 -78.815 1.00 31.53 148 GLU B C 1
ATOM 4173 O O . GLU B 1 149 ? 5.528 -79.816 -78.048 1.00 31.03 148 GLU B O 1
ATOM 4179 N N . LEU B 1 150 ? 6.768 -79.974 -79.892 1.00 31.07 149 LEU B N 1
ATOM 4180 C CA . LEU B 1 150 ? 6.306 -81.339 -80.159 1.00 31.66 149 LEU B CA 1
ATOM 4181 C C . LEU B 1 150 ? 7.484 -82.266 -80.283 1.00 32.02 149 LEU B C 1
ATOM 4182 O O . LEU B 1 150 ? 8.544 -81.842 -80.740 1.00 31.29 149 LEU B O 1
ATOM 4187 N N . PRO B 1 151 ? 7.312 -83.544 -79.882 1.00 32.09 150 PRO B N 1
ATOM 4188 C CA . PRO B 1 151 ? 8.394 -84.489 -80.086 1.00 32.25 150 PRO B CA 1
ATOM 4189 C C . PRO B 1 151 ? 8.672 -84.762 -81.566 1.00 33.47 150 PRO B C 1
ATOM 4190 O O . PRO B 1 151 ? 7.748 -84.756 -82.395 1.00 32.78 150 PRO B O 1
ATOM 4194 N N . LYS B 1 152 ? 9.950 -85.013 -81.857 1.00 33.84 151 LYS B N 1
ATOM 4195 C CA . LYS B 1 152 ? 10.454 -85.343 -83.176 1.00 35.27 151 LYS B CA 1
ATOM 4196 C C . LYS B 1 152 ? 10.911 -86.799 -83.182 1.00 34.68 151 LYS B C 1
ATOM 4197 O O . LYS B 1 152 ? 11.439 -87.274 -82.158 1.00 34.94 151 LYS B O 1
ATOM 4203 N N . PRO B 1 153 ? 10.768 -87.516 -84.324 1.00 34.45 152 PRO B N 1
ATOM 4204 C CA . PRO B 1 153 ? 11.318 -88.886 -84.329 1.00 34.63 152 PRO B CA 1
ATOM 4205 C C . PRO B 1 153 ? 12.834 -88.875 -84.011 1.00 34.95 152 PRO B C 1
ATOM 4206 O O . PRO B 1 153 ? 13.526 -87.887 -84.300 1.00 34.98 152 PRO B O 1
ATOM 4210 N N . SER B 1 154 ? 13.319 -89.938 -83.371 1.00 34.04 153 SER B N 1
ATOM 4211 C CA . SER B 1 154 ? 14.702 -90.003 -82.961 1.00 33.90 153 SER B CA 1
ATOM 4212 C C . SER B 1 154 ? 15.011 -91.472 -82.783 1.00 33.99 153 SER B C 1
ATOM 4213 O O . SER B 1 154 ? 14.195 -92.322 -83.130 1.00 34.52 153 SER B O 1
ATOM 4216 N N . ASP B 1 155 ? 16.176 -91.777 -82.215 1.00 34.12 154 ASP B N 1
ATOM 4217 C CA . ASP B 1 155 ? 16.562 -93.170 -81.988 1.00 34.48 154 ASP B CA 1
ATOM 4218 C C . ASP B 1 155 ? 15.623 -93.923 -81.017 1.00 33.53 154 ASP B C 1
ATOM 4219 O O . ASP B 1 155 ? 15.602 -95.155 -80.988 1.00 34.41 154 ASP B O 1
ATOM 4224 N N . SER B 1 156 ? 14.860 -93.184 -80.218 1.00 31.54 155 SER B N 1
ATOM 4225 C CA . SER B 1 156 ? 13.926 -93.813 -79.262 1.00 30.16 155 SER B CA 1
ATOM 4226 C C . SER B 1 156 ? 12.843 -92.866 -78.761 1.00 28.96 155 SER B C 1
ATOM 4227 O O . SER B 1 156 ? 13.019 -91.651 -78.707 1.00 27.21 155 SER B O 1
ATOM 4230 N N . TYR B 1 157 ? 11.735 -93.480 -78.373 1.00 28.08 156 TYR B N 1
ATOM 4231 C CA . TYR B 1 157 ? 10.593 -92.796 -77.781 1.00 27.94 156 TYR B CA 1
ATOM 4232 C C . TYR B 1 157 ? 11.027 -91.992 -76.541 1.00 27.52 156 TYR B C 1
ATOM 4233 O O . TYR B 1 157 ? 10.675 -90.818 -76.408 1.00 27.09 156 TYR B O 1
ATOM 4242 N N . ALA B 1 158 ? 11.828 -92.620 -75.668 1.00 26.85 157 ALA B N 1
ATOM 4243 C CA . ALA B 1 158 ? 12.331 -91.971 -74.436 1.00 27.22 157 ALA B CA 1
ATOM 4244 C C . ALA B 1 158 ? 13.121 -90.721 -74.790 1.00 26.42 157 ALA B C 1
ATOM 4245 O O . ALA B 1 158 ? 12.899 -89.662 -74.197 1.00 27.74 157 ALA B O 1
ATOM 4247 N N . GLU B 1 159 ? 14.005 -90.834 -75.794 1.00 26.86 158 GLU B N 1
ATOM 4248 C CA . GLU B 1 159 ? 14.780 -89.692 -76.269 1.00 26.80 158 GLU B CA 1
ATOM 4249 C C . GLU B 1 159 ? 13.917 -88.599 -76.890 1.00 26.22 158 GLU B C 1
ATOM 4250 O O . GLU B 1 159 ? 14.060 -87.438 -76.546 1.00 25.68 158 GLU B O 1
ATOM 4256 N N . SER B 1 160 ? 13.015 -88.963 -77.809 1.00 26.82 159 SER B N 1
ATOM 4257 C CA . SER B 1 160 ? 12.111 -87.973 -78.383 1.00 26.65 159 SER B CA 1
ATOM 4258 C C . SER B 1 160 ? 11.371 -87.193 -77.304 1.00 26.23 159 SER B C 1
ATOM 4259 O O . SER B 1 160 ? 11.303 -85.963 -77.341 1.00 26.43 159 SER B O 1
ATOM 4262 N N . PHE B 1 161 ? 10.848 -87.900 -76.303 1.00 25.27 160 PHE B N 1
ATOM 4263 C CA . PHE B 1 161 ? 10.198 -87.219 -75.194 1.00 25.25 160 PHE B CA 1
ATOM 4264 C C . PHE B 1 161 ? 11.088 -86.254 -74.392 1.00 23.82 160 PHE B C 1
ATOM 4265 O O . PHE B 1 161 ? 10.726 -85.086 -74.143 1.00 23.85 160 PHE B O 1
ATOM 4273 N N . LEU B 1 162 ? 12.231 -86.750 -73.923 1.00 25.25 161 LEU B N 1
ATOM 4274 C CA . LEU B 1 162 ? 13.137 -85.900 -73.133 1.00 25.48 161 LEU B CA 1
ATOM 4275 C C . LEU B 1 162 ? 13.633 -84.674 -73.925 1.00 26.14 161 LEU B C 1
ATOM 4276 O O . LEU B 1 162 ? 13.613 -83.536 -73.421 1.00 26.39 161 LEU B O 1
ATOM 4281 N N . ASN B 1 163 ? 14.056 -84.905 -75.170 1.00 27.69 162 ASN B N 1
ATOM 4282 C CA . ASN B 1 163 ? 14.607 -83.791 -75.981 1.00 28.98 162 ASN B CA 1
ATOM 4283 C C . ASN B 1 163 ? 13.574 -82.672 -76.112 1.00 29.02 162 ASN B C 1
ATOM 4284 O O . ASN B 1 163 ? 13.879 -81.489 -75.897 1.00 29.46 162 ASN B O 1
ATOM 4289 N N . ALA B 1 164 ? 12.327 -83.054 -76.425 1.00 28.98 163 ALA B N 1
ATOM 4290 C CA . ALA B 1 164 ? 11.250 -82.071 -76.564 1.00 28.44 163 ALA B CA 1
ATOM 4291 C C . ALA B 1 164 ? 10.822 -81.404 -75.248 1.00 27.73 163 ALA B C 1
ATOM 4292 O O . ALA B 1 164 ? 10.591 -80.201 -75.196 1.00 27.23 163 ALA B O 1
ATOM 4294 N N . ALA B 1 165 ? 10.694 -82.187 -74.173 1.00 28.33 164 ALA B N 1
ATOM 4295 C CA . ALA B 1 165 ? 10.334 -81.607 -72.887 1.00 28.26 164 ALA B CA 1
ATOM 4296 C C . ALA B 1 165 ? 11.364 -80.563 -72.444 1.00 29.16 164 ALA B C 1
ATOM 4297 O O . ALA B 1 165 ? 10.998 -79.444 -72.071 1.00 27.95 164 ALA B O 1
ATOM 4299 N N . PHE B 1 166 ? 12.648 -80.932 -72.499 1.00 29.93 165 PHE B N 1
ATOM 4300 C CA . PHE B 1 166 ? 13.679 -80.028 -72.001 1.00 30.17 165 PHE B CA 1
ATOM 4301 C C . PHE B 1 166 ? 14.186 -79.050 -73.046 1.00 31.22 165 PHE B C 1
ATOM 4302 O O . PHE B 1 166 ? 14.698 -78.001 -72.676 1.00 32.65 165 PHE B O 1
ATOM 4310 N N . GLY B 1 167 ? 14.050 -79.394 -74.332 1.00 32.06 166 GLY B N 1
ATOM 4311 C CA . GLY B 1 167 ? 14.539 -78.541 -75.433 1.00 33.09 166 GLY B CA 1
ATOM 4312 C C . GLY B 1 167 ? 16.057 -78.527 -75.490 1.00 33.70 166 GLY B C 1
ATOM 4313 O O . GLY B 1 167 ? 16.679 -77.486 -75.734 1.00 34.14 166 GLY B O 1
ATOM 4314 N N . ARG B 1 168 ? 16.651 -79.681 -75.227 1.00 33.55 167 ARG B N 1
ATOM 4315 C CA . ARG B 1 168 ? 18.095 -79.848 -75.244 1.00 34.46 167 ARG B CA 1
ATOM 4316 C C . ARG B 1 168 ? 18.245 -81.295 -75.599 1.00 34.43 167 ARG B C 1
ATOM 4317 O O . ARG B 1 168 ? 17.277 -82.044 -75.505 1.00 35.03 167 ARG B O 1
ATOM 4325 N N . LYS B 1 169 ? 19.432 -81.694 -76.026 1.00 34.42 168 LYS B N 1
ATOM 4326 C CA . LYS B 1 169 ? 19.701 -83.084 -76.297 1.00 34.55 168 LYS B CA 1
ATOM 4327 C C . LYS B 1 169 ? 19.983 -83.816 -74.981 1.00 34.48 168 LYS B C 1
ATOM 4328 O O . LYS B 1 169 ? 20.963 -83.491 -74.281 1.00 34.12 168 LYS B O 1
ATOM 4334 N N . ALA B 1 170 ? 19.158 -84.812 -74.660 1.00 33.28 169 ALA B N 1
ATOM 4335 C CA . ALA B 1 170 ? 19.398 -85.704 -73.505 1.00 32.94 169 ALA B CA 1
ATOM 4336 C C . ALA B 1 170 ? 20.649 -86.589 -73.647 1.00 32.05 169 ALA B C 1
ATOM 4337 O O . ALA B 1 170 ? 20.984 -87.039 -74.753 1.00 32.16 169 ALA B O 1
ATOM 4339 N N . THR B 1 171 ? 21.327 -86.870 -72.528 1.00 31.36 170 THR B N 1
ATOM 4340 C CA . THR B 1 171 ? 22.466 -87.793 -72.540 1.00 30.78 170 THR B CA 1
ATOM 4341 C C . THR B 1 171 ? 21.999 -89.237 -72.601 1.00 30.68 170 THR B C 1
ATOM 4342 O O . THR B 1 171 ? 20.821 -89.534 -72.308 1.00 31.01 170 THR B O 1
ATOM 4346 N N . LYS B 1 172 ? 22.918 -90.144 -72.947 1.00 30.90 171 LYS B N 1
ATOM 4347 C CA . LYS B 1 172 ? 22.622 -91.576 -72.989 1.00 31.05 171 LYS B CA 1
ATOM 4348 C C . LYS B 1 172 ? 22.109 -92.073 -71.625 1.00 31.28 171 LYS B C 1
ATOM 4349 O O . LYS B 1 172 ? 21.222 -92.934 -71.546 1.00 30.73 171 LYS B O 1
ATOM 4355 N N . GLU B 1 173 ? 22.741 -91.565 -70.569 1.00 30.77 172 GLU B N 1
ATOM 4356 C CA . GLU B 1 173 ? 22.370 -91.846 -69.183 1.00 31.12 172 GLU B CA 1
ATOM 4357 C C . GLU B 1 173 ? 20.904 -91.470 -68.894 1.00 28.70 172 GLU B C 1
ATOM 4358 O O . GLU B 1 173 ? 20.144 -92.275 -68.364 1.00 28.25 172 GLU B O 1
ATOM 4364 N N . GLU B 1 174 ? 20.515 -90.251 -69.263 1.00 29.24 173 GLU B N 1
ATOM 4365 C CA . GLU B 1 174 ? 19.175 -89.748 -68.943 1.00 27.77 173 GLU B CA 1
ATOM 4366 C C . GLU B 1 174 ? 18.130 -90.524 -69.765 1.00 27.74 173 GLU B C 1
ATOM 4367 O O . GLU B 1 174 ? 17.077 -90.932 -69.246 1.00 27.03 173 GLU B O 1
ATOM 4373 N N . ILE B 1 175 ? 18.450 -90.766 -71.036 1.00 27.76 174 ILE B N 1
ATOM 4374 C CA . ILE B 1 175 ? 17.553 -91.502 -71.935 1.00 27.91 174 ILE B CA 1
ATOM 4375 C C . ILE B 1 175 ? 17.275 -92.913 -71.429 1.00 27.83 174 ILE B C 1
ATOM 4376 O O . ILE B 1 175 ? 16.122 -93.358 -71.427 1.00 27.30 174 ILE B O 1
ATOM 4381 N N . ASP B 1 176 ? 18.326 -93.614 -71.012 1.00 27.02 175 ASP B N 1
ATOM 4382 C CA . ASP B 1 176 ? 18.191 -94.991 -70.606 1.00 27.10 175 ASP B CA 1
ATOM 4383 C C . ASP B 1 176 ? 17.371 -95.095 -69.286 1.00 27.08 175 ASP B C 1
ATOM 4384 O O . ASP B 1 176 ? 16.620 -96.065 -69.100 1.00 26.80 175 ASP B O 1
ATOM 4389 N N . ALA B 1 177 ? 17.557 -94.116 -68.387 1.00 25.24 176 ALA B N 1
ATOM 4390 C CA . ALA B 1 177 ? 16.766 -94.071 -67.136 1.00 25.07 176 ALA B CA 1
ATOM 4391 C C . ALA B 1 177 ? 15.282 -93.828 -67.466 1.00 25.23 176 ALA B C 1
ATOM 4392 O O . ALA B 1 177 ? 14.417 -94.508 -66.927 1.00 25.84 176 ALA B O 1
ATOM 4394 N N . MET B 1 178 ? 15.001 -92.849 -68.331 1.00 25.00 177 MET B N 1
ATOM 4395 C CA . MET B 1 178 ? 13.616 -92.594 -68.796 1.00 25.95 177 MET B CA 1
ATOM 4396 C C . MET B 1 178 ? 13.011 -93.838 -69.464 1.00 26.25 177 MET B C 1
ATOM 4397 O O . MET B 1 178 ? 11.874 -94.216 -69.148 1.00 26.14 177 MET B O 1
ATOM 4402 N N . ASN B 1 179 ? 13.771 -94.478 -70.360 1.00 26.19 178 ASN B N 1
ATOM 4403 C CA . ASN B 1 179 ? 13.379 -95.749 -70.944 1.00 26.68 178 ASN B CA 1
ATOM 4404 C C . ASN B 1 179 ? 12.954 -96.775 -69.895 1.00 26.01 178 ASN B C 1
ATOM 4405 O O . ASN B 1 179 ? 11.927 -97.437 -70.046 1.00 25.81 178 ASN B O 1
ATOM 4410 N N . THR B 1 180 ? 13.761 -96.928 -68.841 1.00 26.03 179 THR B N 1
ATOM 4411 C CA . THR B 1 180 ? 13.476 -97.883 -67.781 1.00 25.27 179 THR B CA 1
ATOM 4412 C C . THR B 1 180 ? 12.208 -97.483 -67.017 1.00 24.99 179 THR B C 1
ATOM 4413 O O . THR B 1 180 ? 11.367 -98.320 -66.768 1.00 24.85 179 THR B O 1
ATOM 4417 N N . ALA B 1 181 ? 12.073 -96.207 -66.674 1.00 25.61 180 ALA B N 1
ATOM 4418 C CA . ALA B 1 181 ? 10.864 -95.721 -65.985 1.00 25.58 180 ALA B CA 1
ATOM 4419 C C . ALA B 1 181 ? 9.604 -95.992 -66.841 1.00 26.03 180 ALA B C 1
ATOM 4420 O O . ALA B 1 181 ? 8.602 -96.496 -66.344 1.00 25.15 180 ALA B O 1
ATOM 4422 N N . LEU B 1 182 ? 9.677 -95.690 -68.139 1.00 26.59 181 LEU B N 1
ATOM 4423 C CA . LEU B 1 182 ? 8.543 -95.949 -69.035 1.00 26.42 181 LEU B CA 1
ATOM 4424 C C . LEU B 1 182 ? 8.148 -97.423 -68.981 1.00 27.22 181 LEU B C 1
ATOM 4425 O O . LEU B 1 182 ? 6.979 -97.738 -68.828 1.00 28.34 181 LEU B O 1
ATOM 4430 N N . ILE B 1 183 ? 9.114 -98.336 -69.077 1.00 26.22 182 ILE B N 1
ATOM 4431 C CA . ILE B 1 183 ? 8.799 -99.773 -68.915 1.00 26.07 182 ILE B CA 1
ATOM 4432 C C . ILE B 1 183 ? 8.160 -100.147 -67.556 1.00 25.81 182 ILE B C 1
ATOM 4433 O O . ILE B 1 183 ? 7.156 -100.880 -67.489 1.00 26.48 182 ILE B O 1
ATOM 4438 N N . LEU B 1 184 ? 8.786 -99.688 -66.485 1.00 24.53 183 LEU B N 1
ATOM 4439 C CA . LEU B 1 184 ? 8.388 -100.067 -65.141 1.00 24.06 183 LEU B CA 1
ATOM 4440 C C . LEU B 1 184 ? 6.960 -99.572 -64.759 1.00 23.73 183 LEU B C 1
ATOM 4441 O O . LEU B 1 184 ? 6.291 -100.236 -63.983 1.00 24.32 183 LEU B O 1
ATOM 4446 N N . TYR B 1 185 ? 6.493 -98.453 -65.343 1.00 24.11 184 TYR B N 1
ATOM 4447 C CA . TYR B 1 185 ? 5.103 -97.990 -65.128 1.00 23.46 184 TYR B CA 1
ATOM 4448 C C . TYR B 1 185 ? 4.087 -98.385 -66.205 1.00 24.22 184 TYR B C 1
ATOM 4449 O O . TYR B 1 185 ? 2.894 -97.991 -66.107 1.00 24.31 184 TYR B O 1
ATOM 4458 N N . THR B 1 186 ? 4.532 -99.152 -67.209 1.00 24.08 185 THR B N 1
ATOM 4459 C CA . THR B 1 186 ? 3.677 -99.490 -68.371 1.00 24.86 185 THR B CA 1
ATOM 4460 C C . THR B 1 186 ? 2.301 -100.031 -67.940 1.00 24.55 185 THR B C 1
ATOM 4461 O O . THR B 1 186 ? 1.270 -99.626 -68.461 1.00 23.20 185 THR B O 1
ATOM 4465 N N . ASP B 1 187 ? 2.303 -100.927 -66.971 1.00 25.17 186 ASP B N 1
ATOM 4466 C CA . ASP B 1 187 ? 1.075 -101.595 -66.538 1.00 25.30 186 ASP B CA 1
ATOM 4467 C C . ASP B 1 187 ? 1.173 -102.232 -65.157 1.00 25.93 186 ASP B C 1
ATOM 4468 O O . ASP B 1 187 ? 2.256 -102.625 -64.686 1.00 24.76 186 ASP B O 1
ATOM 4473 N N . HIS B 1 188 ? 0.030 -102.314 -64.487 1.00 24.66 187 HIS B N 1
ATOM 4474 C CA . HIS B 1 188 ? 0.015 -103.007 -63.201 1.00 25.47 187 HIS B CA 1
ATOM 4475 C C . HIS B 1 188 ? -1.323 -103.687 -62.971 1.00 24.32 187 HIS B C 1
ATOM 4476 O O . HIS B 1 188 ? -1.851 -103.716 -61.845 1.00 22.93 187 HIS B O 1
ATOM 4483 N N . GLU B 1 189 ? -1.819 -104.287 -64.051 1.00 24.07 188 GLU B N 1
ATOM 4484 C CA . GLU B 1 189 ? -3.054 -105.082 -64.046 1.00 23.87 188 GLU B CA 1
ATOM 4485 C C . GLU B 1 189 ? -4.308 -104.166 -63.861 1.00 24.19 188 GLU B C 1
ATOM 4486 O O . GLU B 1 189 ? -4.586 -103.375 -64.759 1.00 24.51 188 GLU B O 1
ATOM 4492 N N . VAL B 1 190 ? -5.018 -104.223 -62.722 1.00 23.12 189 VAL B N 1
ATOM 4493 C CA . VAL B 1 190 ? -6.265 -103.419 -62.596 1.00 23.32 189 VAL B CA 1
ATOM 4494 C C . VAL B 1 190 ? -6.313 -102.522 -61.337 1.00 23.68 189 VAL B C 1
ATOM 4495 O O . VAL B 1 190 ? -7.238 -102.613 -60.505 1.00 24.05 189 VAL B O 1
ATOM 4499 N N . PRO B 1 191 ? -5.359 -101.588 -61.231 1.00 23.99 190 PRO B N 1
ATOM 4500 C CA . PRO B 1 191 ? -5.429 -100.568 -60.188 1.00 2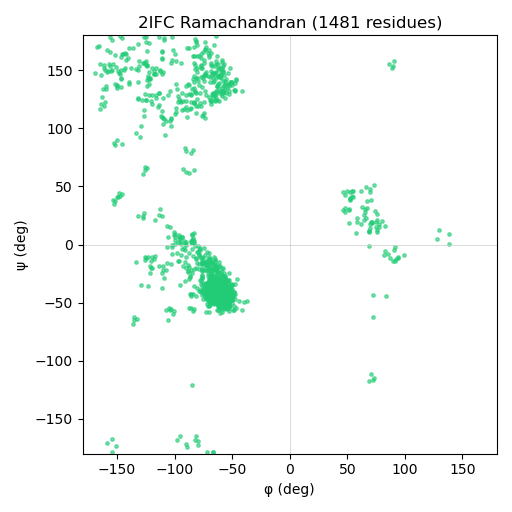2.83 190 PRO B CA 1
ATOM 4501 C C . PRO B 1 191 ? -6.611 -99.624 -60.413 1.00 22.70 190 PRO B C 1
ATOM 4502 O O . PRO B 1 191 ? -7.365 -99.798 -61.365 1.00 22.34 190 PRO B O 1
ATOM 4506 N N . ALA B 1 192 ? -6.780 -98.633 -59.550 1.00 22.78 191 ALA B N 1
ATOM 4507 C CA . ALA B 1 192 ? -7.980 -97.801 -59.644 1.00 22.42 191 ALA B CA 1
ATOM 4508 C C . ALA B 1 192 ? -8.081 -97.121 -61.016 1.00 21.52 191 ALA B C 1
ATOM 4509 O O . ALA B 1 192 ? -9.178 -97.012 -61.582 1.00 19.76 191 ALA B O 1
ATOM 4511 N N . SER B 1 193 ? -6.949 -96.620 -61.535 1.00 21.27 192 SER B N 1
ATOM 4512 C CA . SER B 1 193 ? -7.050 -95.815 -62.763 1.00 20.44 192 SER B CA 1
ATOM 4513 C C . SER B 1 193 ? -7.521 -96.734 -63.894 1.00 20.15 192 SER B C 1
ATOM 4514 O O . SER B 1 193 ? -8.490 -96.406 -64.599 1.00 19.90 192 SER B O 1
ATOM 4517 N N . THR B 1 194 ? -6.863 -97.889 -64.052 1.00 21.04 193 THR B N 1
ATOM 4518 C CA . THR B 1 194 ? -7.241 -98.870 -65.086 1.00 21.22 193 THR B CA 1
ATOM 4519 C C . THR B 1 194 ? -8.709 -99.294 -64.931 1.00 21.50 193 THR B C 1
ATOM 4520 O O . THR B 1 194 ? -9.470 -99.415 -65.944 1.00 18.95 193 THR B O 1
ATOM 4524 N N . THR B 1 195 ? -9.112 -99.497 -63.669 1.00 20.76 194 THR B N 1
ATOM 4525 C CA . THR B 1 195 ? -10.490 -99.881 -63.355 1.00 19.98 194 THR B CA 1
ATOM 4526 C C . THR B 1 195 ? -11.499 -98.786 -63.792 1.00 19.72 194 THR B C 1
ATOM 4527 O O . THR B 1 195 ? -12.493 -99.097 -64.429 1.00 19.72 194 THR B O 1
ATOM 4531 N N . ALA B 1 196 ? -11.238 -97.523 -63.452 1.00 19.26 195 ALA B N 1
ATOM 4532 C CA . ALA B 1 196 ? -12.152 -96.452 -63.861 1.00 20.47 195 ALA B CA 1
ATOM 4533 C C . ALA B 1 196 ? -12.275 -96.356 -65.384 1.00 19.51 195 ALA B C 1
ATOM 4534 O O . ALA B 1 196 ? -13.383 -96.196 -65.903 1.00 20.48 195 ALA B O 1
ATOM 4536 N N . GLY B 1 197 ? -11.135 -96.522 -66.088 1.00 20.26 196 GLY B N 1
ATOM 4537 C CA . GLY B 1 197 ? -11.134 -96.607 -67.573 1.00 20.77 196 GLY B CA 1
ATOM 4538 C C . GLY B 1 197 ? -11.994 -97.760 -68.075 1.00 21.71 196 GLY B C 1
ATOM 4539 O O . GLY B 1 197 ? -12.743 -97.607 -69.024 1.00 21.22 196 GLY B O 1
ATOM 4540 N N . LEU B 1 198 ? -11.913 -98.898 -67.404 1.00 20.81 197 LEU B N 1
ATOM 4541 C CA . LEU B 1 198 ? -12.635 -100.096 -67.834 1.00 21.58 197 LEU B CA 1
ATOM 4542 C C . LEU B 1 198 ? -14.146 -99.917 -67.673 1.00 21.38 197 LEU B C 1
ATOM 4543 O O . LEU B 1 198 ? -14.912 -100.287 -68.544 1.00 20.75 197 LEU B O 1
ATOM 4548 N N . VAL B 1 199 ? -14.560 -99.311 -66.557 1.00 20.81 198 VAL B N 1
ATOM 4549 C CA . VAL B 1 199 ? -15.968 -99.008 -66.372 1.00 21.67 198 VAL B CA 1
ATOM 4550 C C . VAL B 1 199 ? -16.421 -98.129 -67.545 1.00 21.43 198 VAL B C 1
ATOM 4551 O O . VAL B 1 199 ? -17.447 -98.405 -68.159 1.00 20.45 198 VAL B O 1
ATOM 4555 N N . ALA B 1 200 ? -15.619 -97.116 -67.867 1.00 21.76 199 ALA B N 1
ATOM 4556 C CA . ALA B 1 200 ? -15.960 -96.227 -68.999 1.00 20.96 199 ALA B CA 1
ATOM 4557 C C . ALA B 1 200 ? -16.067 -96.941 -70.360 1.00 22.06 199 ALA B C 1
ATOM 4558 O O . ALA B 1 200 ? -17.070 -96.779 -71.092 1.00 21.05 199 ALA B O 1
ATOM 4560 N N . VAL B 1 201 ? -15.084 -97.767 -70.719 1.00 21.69 200 VAL B N 1
ATOM 4561 C CA . VAL B 1 201 ? -15.171 -98.402 -72.053 1.00 23.05 200 VAL B CA 1
ATOM 4562 C C . VAL B 1 201 ? -16.190 -99.553 -72.067 1.00 22.62 200 VAL B C 1
ATOM 4563 O O . VAL B 1 201 ? -16.566 -100.036 -73.141 1.00 22.05 200 VAL B O 1
ATOM 4567 N N . SER B 1 202 ? -16.623 -99.997 -70.877 1.00 23.03 201 SER B N 1
ATOM 4568 C CA . SER B 1 202 ? -17.645 -101.059 -70.780 1.00 23.49 201 SER B CA 1
ATOM 4569 C C . SER B 1 202 ? -18.996 -100.591 -71.288 1.00 22.50 201 SER B C 1
ATOM 4570 O O . SER B 1 202 ? -19.872 -101.410 -71.520 1.00 24.84 201 SER B O 1
ATOM 4573 N N . THR B 1 203 ? -19.168 -99.283 -71.421 1.00 22.12 202 THR B N 1
ATOM 4574 C CA . THR B 1 203 ? -20.367 -98.715 -72.010 1.00 22.57 202 THR B CA 1
ATOM 4575 C C . THR B 1 203 ? -20.177 -98.519 -73.519 1.00 23.12 202 THR B C 1
ATOM 4576 O O . THR B 1 203 ? -21.044 -97.924 -74.178 1.00 22.56 202 THR B O 1
ATOM 4580 N N . LEU B 1 204 ? -19.008 -98.942 -74.035 1.00 22.61 203 LEU B N 1
ATOM 4581 C CA . LEU B 1 204 ? -18.541 -98.712 -75.425 1.00 23.37 203 LEU B CA 1
ATOM 4582 C C . LEU B 1 204 ? -18.151 -97.272 -75.696 1.00 23.77 203 LEU B C 1
ATOM 4583 O O . LEU B 1 204 ? -18.064 -96.835 -76.843 1.00 24.88 203 LEU B O 1
ATOM 4588 N N . SER B 1 205 ? -17.905 -96.532 -74.623 1.00 22.90 204 SER B N 1
ATOM 4589 C CA . SER B 1 205 ? -17.259 -95.239 -74.744 1.00 22.08 204 SER B CA 1
ATOM 4590 C C . SER B 1 205 ? -15.894 -95.353 -75.454 1.00 21.67 204 SER B C 1
ATOM 4591 O O . SER B 1 205 ? -15.293 -96.433 -75.495 1.00 22.05 204 SER B O 1
ATOM 4594 N N . ASP B 1 206 ? -15.448 -94.252 -76.060 1.00 22.01 205 ASP B N 1
ATOM 4595 C CA . ASP B 1 206 ? -14.251 -94.298 -76.913 1.00 22.96 205 ASP B CA 1
ATOM 4596 C C . ASP B 1 206 ? -12.954 -94.517 -76.093 1.00 22.95 205 ASP B C 1
ATOM 4597 O O . ASP B 1 206 ? -12.947 -94.327 -74.872 1.00 22.15 205 ASP B O 1
ATOM 4602 N N . MET B 1 207 ? -11.871 -94.926 -76.765 1.00 22.85 206 MET B N 1
ATOM 4603 C CA . MET B 1 207 ? -10.560 -95.106 -76.127 1.00 23.38 206 MET B CA 1
ATOM 4604 C C . MET B 1 207 ? -10.097 -93.900 -75.313 1.00 22.41 206 MET B C 1
ATOM 4605 O O . MET B 1 207 ? -9.519 -94.064 -74.229 1.00 22.98 206 MET B O 1
ATOM 4610 N N . TYR B 1 208 ? -10.323 -92.705 -75.851 1.00 22.11 207 TYR B N 1
ATOM 4611 C CA . TYR B 1 208 ? -9.877 -91.479 -75.238 1.00 22.53 207 TYR B CA 1
ATOM 4612 C C . TYR B 1 208 ? -10.633 -91.123 -73.968 1.00 22.29 207 TYR B C 1
ATOM 4613 O O . TYR B 1 208 ? -10.066 -90.624 -73.019 1.00 21.45 207 TYR B O 1
ATOM 4622 N N . SER B 1 209 ? -11.944 -91.328 -74.002 1.00 21.99 208 SER B N 1
ATOM 4623 C CA . SER B 1 209 ? -12.778 -91.233 -72.816 1.00 22.39 208 SER B CA 1
ATOM 4624 C C . SER B 1 209 ? -12.309 -92.225 -71.746 1.00 21.67 208 SER B C 1
ATOM 4625 O O . SER B 1 209 ? -12.256 -91.863 -70.592 1.00 22.57 208 SER B O 1
ATOM 4628 N N . GLY B 1 210 ? -11.926 -93.439 -72.152 1.00 21.65 209 GLY B N 1
ATOM 4629 C CA . GLY B 1 210 ? -11.327 -94.462 -71.216 1.00 21.72 209 GLY B CA 1
ATOM 4630 C C . GLY B 1 210 ? -10.102 -93.896 -70.487 1.00 21.05 209 GLY B C 1
ATOM 4631 O O . GLY B 1 210 ? -9.991 -93.914 -69.249 1.00 21.42 209 GLY B O 1
ATOM 4632 N N . ILE B 1 211 ? -9.188 -93.355 -71.283 1.00 20.60 210 ILE B N 1
ATOM 4633 C CA . ILE B 1 211 ? -8.003 -92.671 -70.736 1.00 20.22 210 ILE B CA 1
ATOM 4634 C C . ILE B 1 211 ? -8.367 -91.545 -69.814 1.00 19.76 210 ILE B C 1
ATOM 4635 O O . ILE B 1 211 ? -7.751 -91.411 -68.752 1.00 20.47 210 ILE B O 1
ATOM 4640 N N . THR B 1 212 ? -9.353 -90.729 -70.184 1.00 19.61 211 THR B N 1
ATOM 4641 C CA . THR B 1 212 ? -9.736 -89.575 -69.382 1.00 19.11 211 THR B CA 1
ATOM 4642 C C . THR B 1 212 ? -10.219 -90.019 -67.955 1.00 18.73 211 THR B C 1
ATOM 4643 O O . THR B 1 212 ? -9.797 -89.432 -66.920 1.00 19.36 211 THR B O 1
ATOM 4647 N N . ALA B 1 213 ? -11.045 -91.067 -67.926 1.00 17.57 212 ALA B N 1
ATOM 4648 C CA . ALA B 1 213 ? -11.525 -91.670 -66.671 1.00 18.50 212 ALA B CA 1
ATOM 4649 C C . ALA B 1 213 ? -10.351 -92.183 -65.821 1.00 18.59 212 ALA B C 1
ATOM 4650 O O . ALA B 1 213 ? -10.336 -91.992 -64.608 1.00 18.91 212 ALA B O 1
ATOM 4652 N N . ALA B 1 214 ? -9.435 -92.899 -66.465 1.00 18.46 213 ALA B N 1
ATOM 4653 C CA . ALA B 1 214 ? -8.202 -93.389 -65.814 1.00 18.61 213 ALA B CA 1
ATOM 4654 C C . ALA B 1 214 ? -7.420 -92.251 -65.192 1.00 18.23 213 ALA B C 1
ATOM 4655 O O . ALA B 1 214 ? -6.960 -92.338 -64.047 1.00 18.05 213 ALA B O 1
ATOM 4657 N N . LEU B 1 215 ? -7.244 -91.160 -65.957 1.00 18.89 214 LEU B N 1
ATOM 4658 C CA . LEU B 1 215 ? -6.508 -90.000 -65.446 1.00 17.93 214 LEU B CA 1
ATOM 4659 C C . LEU B 1 215 ? -7.232 -89.360 -64.204 1.00 19.27 214 LEU B C 1
ATOM 4660 O O . LEU B 1 215 ? -6.583 -88.901 -63.249 1.00 19.58 214 LEU B O 1
ATOM 4665 N N . ALA B 1 216 ? -8.568 -89.346 -64.239 1.00 18.44 215 ALA B N 1
ATOM 4666 C CA . ALA B 1 216 ? -9.402 -88.769 -63.178 1.00 18.76 215 ALA B CA 1
ATOM 4667 C C . ALA B 1 216 ? -9.088 -89.524 -61.876 1.00 19.15 215 ALA B C 1
ATOM 4668 O O . ALA B 1 216 ? -8.982 -88.933 -60.804 1.00 19.87 215 ALA B O 1
ATOM 4670 N N . ALA B 1 217 ? -8.946 -90.835 -62.011 1.00 18.05 216 ALA B N 1
ATOM 4671 C CA . ALA B 1 217 ? -8.685 -91.705 -60.829 1.00 19.02 216 ALA B CA 1
ATOM 4672 C C . ALA B 1 217 ? -7.219 -91.535 -60.392 1.00 19.54 216 ALA B C 1
ATOM 4673 O O . ALA B 1 217 ? -6.922 -91.383 -59.193 1.00 20.08 216 ALA B O 1
ATOM 4675 N N . LEU B 1 218 ? -6.290 -91.587 -61.360 1.00 20.17 217 LEU B N 1
ATOM 4676 C CA . LEU B 1 218 ? -4.850 -91.365 -61.073 1.00 21.21 217 LEU B CA 1
ATOM 4677 C C . LEU B 1 218 ? -4.581 -90.100 -60.259 1.00 21.15 217 LEU B C 1
ATOM 4678 O O . LEU B 1 218 ? -3.676 -90.051 -59.412 1.00 21.94 217 LEU B O 1
ATOM 4683 N N . LYS B 1 219 ? -5.374 -89.059 -60.500 1.00 20.90 218 LYS B N 1
ATOM 4684 C CA . LYS B 1 219 ? -5.188 -87.777 -59.848 1.00 22.38 218 LYS B CA 1
ATOM 4685 C C . LYS B 1 219 ? -5.294 -87.829 -58.304 1.00 21.69 218 LYS B C 1
ATOM 4686 O O . LYS B 1 219 ? -4.699 -87.015 -57.611 1.00 23.01 218 LYS B O 1
ATOM 4692 N N . GLY B 1 220 ? -6.058 -88.775 -57.759 1.00 19.76 219 GLY B N 1
ATOM 4693 C CA . GLY B 1 220 ? -6.240 -88.779 -56.305 1.00 20.05 219 GLY B CA 1
ATOM 4694 C C . GLY B 1 220 ? -4.981 -89.256 -55.548 1.00 19.65 219 GLY B C 1
ATOM 4695 O O . GLY B 1 220 ? -4.280 -90.154 -56.015 1.00 20.24 219 GLY B O 1
ATOM 4696 N N . PRO B 1 221 ? -4.732 -88.685 -54.366 1.00 20.12 220 PRO B N 1
ATOM 4697 C CA . PRO B 1 221 ? -3.476 -88.915 -53.595 1.00 21.38 220 PRO B CA 1
ATOM 4698 C C . PRO B 1 221 ? -3.310 -90.380 -53.110 1.00 21.22 220 PRO B C 1
ATOM 4699 O O . PRO B 1 221 ? -2.217 -90.771 -52.696 1.00 21.08 220 PRO B O 1
ATOM 4703 N N . LEU B 1 222 ? -4.367 -91.190 -53.180 1.00 20.64 221 LEU B N 1
ATOM 4704 C CA . LEU B 1 222 ? -4.227 -92.643 -52.887 1.00 20.43 221 LEU B CA 1
ATOM 4705 C C . LEU B 1 222 ? -3.785 -93.441 -54.094 1.00 21.05 221 LEU B C 1
ATOM 4706 O O . LEU B 1 222 ? -3.731 -94.693 -54.039 1.00 22.08 221 LEU B O 1
ATOM 4711 N N . HIS B 1 223 ? -3.511 -92.737 -55.197 1.00 20.81 222 HIS B N 1
ATOM 4712 C CA . HIS B 1 223 ? -3.041 -93.409 -56.410 1.00 21.35 222 HIS B CA 1
ATOM 4713 C C . HIS B 1 223 ? -1.882 -92.610 -57.014 1.00 21.90 222 HIS B C 1
ATOM 4714 O O . HIS B 1 223 ? -0.745 -93.048 -56.942 1.00 23.45 222 HIS B O 1
ATOM 4721 N N . GLY B 1 224 ? -2.158 -91.421 -57.525 1.00 20.67 223 GLY B N 1
ATOM 4722 C CA . GLY B 1 224 ? -1.097 -90.496 -57.928 1.00 22.08 223 GLY B CA 1
ATOM 4723 C C . GLY B 1 224 ? -0.374 -89.846 -56.756 1.00 22.03 223 GLY B C 1
ATOM 4724 O O . GLY B 1 224 ? -0.743 -90.028 -55.568 1.00 23.74 223 GLY B O 1
ATOM 4725 N N . GLY B 1 225 ? 0.675 -89.092 -57.074 1.00 21.75 224 GLY B N 1
ATOM 4726 C CA . GLY B 1 225 ? 1.241 -88.139 -56.105 1.00 21.89 224 GLY B CA 1
ATOM 4727 C C . GLY B 1 225 ? 2.258 -88.717 -55.119 1.00 21.00 224 GLY B C 1
ATOM 4728 O O . GLY B 1 225 ? 2.876 -87.958 -54.366 1.00 21.74 224 GLY B O 1
ATOM 4729 N N . ALA B 1 226 ? 2.409 -90.030 -55.123 1.00 21.62 225 ALA B N 1
ATOM 4730 C CA . ALA B 1 226 ? 3.250 -90.713 -54.090 1.00 23.31 225 ALA B CA 1
ATOM 4731 C C . ALA B 1 226 ? 4.762 -90.499 -54.289 1.00 23.45 225 ALA B C 1
ATOM 4732 O O . ALA B 1 226 ? 5.504 -90.371 -53.294 1.00 22.83 225 ALA B O 1
ATOM 4734 N N . ALA B 1 227 ? 5.239 -90.453 -55.541 1.00 22.77 226 ALA B N 1
ATOM 4735 C CA . ALA B 1 227 ? 6.694 -90.258 -55.740 1.00 22.62 226 ALA B CA 1
ATOM 4736 C C . ALA B 1 227 ? 7.061 -88.857 -55.226 1.00 21.94 226 ALA B C 1
ATOM 4737 O O . ALA B 1 227 ? 8.099 -88.622 -54.554 1.00 21.57 226 ALA B O 1
ATOM 4739 N N . GLU B 1 228 ? 6.174 -87.907 -55.505 1.00 21.16 227 GLU B N 1
ATOM 4740 C CA . GLU B 1 228 ? 6.342 -86.532 -55.026 1.00 21.00 227 GLU B CA 1
ATOM 4741 C C . GLU B 1 228 ? 6.264 -86.422 -53.474 1.00 20.94 227 GLU B C 1
ATOM 4742 O O . GLU B 1 228 ? 7.103 -85.756 -52.841 1.00 20.62 227 GLU B O 1
ATOM 4748 N N . ALA B 1 229 ? 5.258 -87.081 -52.900 1.00 20.49 228 ALA B N 1
ATOM 4749 C CA . ALA B 1 229 ? 5.065 -87.151 -51.444 1.00 21.45 228 ALA B CA 1
ATOM 4750 C C . ALA B 1 229 ? 6.338 -87.805 -50.805 1.00 21.45 228 ALA B C 1
ATOM 4751 O O . ALA B 1 229 ? 6.819 -87.350 -49.745 1.00 22.34 228 ALA B O 1
ATOM 4753 N N . ALA B 1 230 ? 6.905 -88.821 -51.456 1.00 20.80 229 ALA B N 1
ATOM 4754 C CA . ALA B 1 230 ? 8.176 -89.445 -50.935 1.00 21.21 229 ALA B CA 1
ATOM 4755 C C . ALA B 1 230 ? 9.331 -88.457 -50.885 1.00 22.38 229 ALA B C 1
ATOM 4756 O O . ALA B 1 230 ? 10.012 -88.299 -49.850 1.00 21.05 229 ALA B O 1
ATOM 4758 N N . ILE B 1 231 ? 9.557 -87.768 -52.009 1.00 21.54 230 ILE B N 1
ATOM 4759 C CA . ILE B 1 231 ? 10.546 -86.693 -52.063 1.00 22.51 230 ILE B CA 1
ATOM 4760 C C . ILE B 1 231 ? 10.286 -85.615 -50.995 1.00 22.33 230 ILE B C 1
ATOM 4761 O O . ILE B 1 231 ? 11.207 -85.234 -50.263 1.00 22.56 230 ILE B O 1
ATOM 4766 N N . ALA B 1 232 ? 9.028 -85.187 -50.859 1.00 21.63 231 ALA B N 1
ATOM 4767 C CA . ALA B 1 232 ? 8.639 -84.235 -49.837 1.00 21.99 231 ALA B CA 1
ATOM 4768 C C . ALA B 1 232 ? 9.058 -84.721 -48.417 1.00 22.55 231 ALA B C 1
ATOM 4769 O O . ALA B 1 232 ? 9.589 -83.962 -47.634 1.00 22.55 231 ALA B O 1
ATOM 4771 N N . GLN B 1 233 ? 8.809 -85.972 -48.103 1.00 22.41 232 GLN B N 1
ATOM 4772 C CA . GLN B 1 233 ? 9.150 -86.430 -46.752 1.00 23.76 232 GLN B CA 1
ATOM 4773 C C . GLN B 1 233 ? 10.693 -86.484 -46.554 1.00 23.65 232 GLN B C 1
ATOM 4774 O O . GLN B 1 233 ? 11.190 -86.220 -45.460 1.00 24.12 232 GLN B O 1
ATOM 4780 N N . PHE B 1 234 ? 11.439 -86.806 -47.607 1.00 23.28 233 PHE B N 1
ATOM 4781 C CA . PHE B 1 234 ? 12.911 -86.801 -47.534 1.00 22.91 233 PHE B CA 1
ATOM 4782 C C . PHE B 1 234 ? 13.432 -85.405 -47.262 1.00 23.56 233 PHE B C 1
ATOM 4783 O O . PHE B 1 234 ? 14.340 -85.223 -46.466 1.00 22.55 233 PHE B O 1
ATOM 4791 N N . ASP B 1 235 ? 12.850 -84.431 -47.959 1.00 25.44 234 ASP B N 1
ATOM 4792 C CA . ASP B 1 235 ? 13.218 -83.048 -47.829 1.00 28.15 234 ASP B CA 1
ATOM 4793 C C . ASP B 1 235 ? 12.892 -82.476 -46.454 1.00 29.29 234 ASP B C 1
ATOM 4794 O O . ASP B 1 235 ? 13.676 -81.690 -45.934 1.00 29.78 234 ASP B O 1
ATOM 4799 N N . GLU B 1 236 ? 11.772 -82.871 -45.848 1.00 30.14 235 GLU B N 1
ATOM 4800 C CA . GLU B 1 236 ? 11.470 -82.350 -44.500 1.00 32.26 235 GLU B CA 1
ATOM 4801 C C . GLU B 1 236 ? 12.427 -82.914 -43.451 1.00 32.27 235 GLU B C 1
ATOM 4802 O O . GLU B 1 236 ? 12.751 -82.222 -42.506 1.00 32.66 235 GLU B O 1
ATOM 4808 N N . ILE B 1 237 ? 12.899 -84.145 -43.654 1.00 32.52 236 ILE B N 1
ATOM 4809 C CA . ILE B 1 237 ? 13.933 -84.737 -42.794 1.00 33.76 236 ILE B CA 1
ATOM 4810 C C . ILE B 1 237 ? 15.200 -83.901 -42.831 1.00 35.49 236 ILE B C 1
ATOM 4811 O O . ILE B 1 237 ? 15.821 -83.682 -41.788 1.00 36.17 236 ILE B O 1
ATOM 4816 N N . LYS B 1 238 ? 15.571 -83.463 -44.035 1.00 36.86 237 LYS B N 1
ATOM 4817 C CA . LYS B 1 238 ? 16.721 -82.581 -44.290 1.00 39.56 237 LYS B CA 1
ATOM 4818 C C . LYS B 1 238 ? 18.115 -83.216 -44.146 1.00 40.38 237 LYS B C 1
ATOM 4819 O O . LYS B 1 238 ? 18.880 -83.276 -45.121 1.00 41.48 237 LYS B O 1
ATOM 4825 N N . ASP B 1 239 ? 18.432 -83.679 -42.934 1.00 40.55 238 ASP B N 1
ATOM 4826 C CA . ASP B 1 239 ? 19.774 -84.117 -42.545 1.00 40.18 238 ASP B CA 1
ATOM 4827 C C . ASP B 1 239 ? 19.683 -85.614 -42.305 1.00 39.24 238 ASP B C 1
ATOM 4828 O O . ASP B 1 239 ? 18.789 -86.049 -41.597 1.00 38.97 238 ASP B O 1
ATOM 4833 N N . PRO B 1 240 ? 20.591 -86.414 -42.895 1.00 38.64 239 PRO B N 1
ATOM 4834 C CA . PRO B 1 240 ? 20.598 -87.879 -42.703 1.00 37.72 239 PRO B CA 1
ATOM 4835 C C . PRO B 1 240 ? 20.715 -88.314 -41.235 1.00 36.89 239 PRO B C 1
ATOM 4836 O O . PRO B 1 240 ? 20.263 -89.396 -40.880 1.00 36.99 239 PRO B O 1
ATOM 4840 N N . ALA B 1 241 ? 21.325 -87.473 -40.410 1.00 36.15 240 ALA B N 1
ATOM 4841 C CA . ALA B 1 241 ? 21.493 -87.737 -38.979 1.00 35.43 240 ALA B CA 1
ATOM 4842 C C . ALA B 1 241 ? 20.171 -87.589 -38.233 1.00 35.11 240 ALA B C 1
ATOM 4843 O O . ALA B 1 241 ? 20.048 -88.004 -37.076 1.00 34.35 240 ALA B O 1
ATOM 4845 N N . MET B 1 242 ? 19.209 -86.910 -38.858 1.00 33.97 241 MET B N 1
ATOM 4846 C CA . MET B 1 242 ? 17.960 -86.629 -38.162 1.00 34.60 241 MET B CA 1
ATOM 4847 C C . MET B 1 242 ? 16.833 -87.569 -38.556 1.00 30.85 241 MET B C 1
ATOM 4848 O O . MET B 1 242 ? 15.689 -87.351 -38.168 1.00 29.63 241 MET B O 1
ATOM 4853 N N . VAL B 1 243 ? 17.183 -88.631 -39.291 1.00 29.79 242 VAL B N 1
ATOM 4854 C CA . VAL B 1 243 ? 16.230 -89.586 -39.818 1.00 27.66 242 VAL B CA 1
ATOM 4855 C C . VAL B 1 243 ? 15.466 -90.319 -38.704 1.00 26.91 242 VAL B C 1
ATOM 4856 O O . VAL B 1 243 ? 14.233 -90.453 -38.762 1.00 24.87 242 VAL B O 1
ATOM 4860 N N . GLU B 1 244 ? 16.198 -90.819 -37.712 1.00 25.34 243 GLU B N 1
ATOM 4861 C CA . GLU B 1 244 ? 15.511 -91.653 -36.705 1.00 25.26 243 GLU B CA 1
ATOM 4862 C C . GLU B 1 244 ? 14.553 -90.810 -35.854 1.00 24.62 243 GLU B C 1
ATOM 4863 O O . GLU B 1 244 ? 13.450 -91.232 -35.539 1.00 24.39 243 GLU B O 1
ATOM 4869 N N . LYS B 1 245 ? 14.983 -89.616 -35.483 1.00 23.96 244 LYS B N 1
ATOM 4870 C CA . LYS B 1 245 ? 14.145 -88.702 -34.744 1.00 24.93 244 LYS B CA 1
ATOM 4871 C C . LYS B 1 245 ? 12.882 -88.357 -35.533 1.00 24.69 244 LYS B C 1
ATOM 4872 O O . LYS B 1 245 ? 11.782 -88.368 -34.984 1.00 24.20 244 LYS B O 1
ATOM 4878 N N . TRP B 1 246 ? 13.042 -88.034 -36.816 1.00 24.49 245 TRP B N 1
ATOM 4879 C CA . TRP B 1 246 ? 11.862 -87.688 -37.645 1.00 23.54 245 TRP B CA 1
ATOM 4880 C C . TRP B 1 246 ? 10.915 -88.918 -37.718 1.00 22.62 245 TRP B C 1
ATOM 4881 O O . TRP B 1 246 ? 9.708 -88.786 -37.587 1.00 23.67 245 TRP B O 1
ATOM 4892 N N . PHE B 1 247 ? 11.464 -90.101 -37.944 1.00 22.04 246 PHE B N 1
ATOM 4893 C CA . PHE B 1 247 ? 10.709 -91.333 -38.013 1.00 21.59 246 PHE B CA 1
ATOM 4894 C C . PHE B 1 247 ? 9.920 -91.578 -36.738 1.00 22.58 246 PHE B C 1
ATOM 4895 O O . PHE B 1 247 ? 8.723 -91.912 -36.789 1.00 21.84 246 PHE B O 1
ATOM 4903 N N . ASN B 1 248 ? 10.579 -91.409 -35.587 1.00 22.26 247 ASN B N 1
ATOM 4904 C CA . ASN B 1 248 ? 9.856 -91.623 -34.319 1.00 22.96 247 ASN B CA 1
ATOM 4905 C C . ASN B 1 248 ? 8.786 -90.565 -34.110 1.00 23.74 247 ASN B C 1
ATOM 4906 O O . ASN B 1 248 ? 7.639 -90.877 -33.748 1.00 24.54 247 ASN B O 1
ATOM 4911 N N . ASP B 1 249 ? 9.149 -89.308 -34.348 1.00 24.20 248 ASP B N 1
ATOM 4912 C CA . ASP B 1 249 ? 8.242 -88.202 -34.065 1.00 24.87 248 ASP B CA 1
ATOM 4913 C C . ASP B 1 249 ? 7.053 -88.222 -34.998 1.00 26.01 248 ASP B C 1
ATOM 4914 O O . ASP B 1 249 ? 5.966 -87.824 -34.597 1.00 28.72 248 ASP B O 1
ATOM 4919 N N . ASN B 1 250 ? 7.243 -88.710 -36.226 1.00 24.80 249 ASN B N 1
ATOM 4920 C CA . ASN B 1 250 ? 6.216 -88.563 -37.263 1.00 24.88 249 ASN B CA 1
ATOM 4921 C C . ASN B 1 250 ? 5.500 -89.813 -37.699 1.00 23.62 249 ASN B C 1
ATOM 4922 O O . ASN B 1 250 ? 4.303 -89.765 -38.032 1.00 24.86 249 ASN B O 1
ATOM 4927 N N . ILE B 1 251 ? 6.238 -90.905 -37.766 1.00 21.90 250 ILE B N 1
ATOM 4928 C CA . ILE B 1 251 ? 5.736 -92.154 -38.306 1.00 21.85 250 ILE B CA 1
ATOM 4929 C C . ILE B 1 251 ? 5.333 -93.107 -37.197 1.00 21.21 250 ILE B C 1
ATOM 4930 O O . ILE B 1 251 ? 4.192 -93.513 -37.129 1.00 22.28 250 ILE B O 1
ATOM 4935 N N . ILE B 1 252 ? 6.270 -93.431 -36.309 1.00 21.06 251 ILE B N 1
ATOM 4936 C CA . ILE B 1 252 ? 5.966 -94.293 -35.171 1.00 21.62 251 ILE B CA 1
ATOM 4937 C C . ILE B 1 252 ? 4.763 -93.805 -34.358 1.00 22.54 251 ILE B C 1
ATOM 4938 O O . ILE B 1 252 ? 3.887 -94.614 -33.978 1.00 22.81 251 ILE B O 1
ATOM 4943 N N . ASN B 1 253 ? 4.729 -92.500 -34.101 1.00 24.30 252 ASN B N 1
ATOM 4944 C CA . ASN B 1 253 ? 3.684 -91.910 -33.271 1.00 27.75 252 ASN B CA 1
ATOM 4945 C C . ASN B 1 253 ? 2.396 -91.579 -34.084 1.00 27.84 252 ASN B C 1
ATOM 4946 O O . ASN B 1 253 ? 1.474 -90.917 -33.575 1.00 30.06 252 ASN B O 1
ATOM 4951 N N . GLY B 1 254 ? 2.329 -92.038 -35.349 1.00 28.62 253 GLY B N 1
ATOM 4952 C CA . GLY B 1 254 ? 1.103 -91.969 -36.198 1.00 28.34 253 GLY B CA 1
ATOM 4953 C C . GLY B 1 254 ? 0.664 -90.589 -36.716 1.00 28.27 253 GLY B C 1
ATOM 4954 O O . GLY B 1 254 ? -0.492 -90.390 -37.139 1.00 30.20 253 GLY B O 1
ATOM 4955 N N . LYS B 1 255 ? 1.578 -89.637 -36.724 1.00 26.59 254 LYS B N 1
ATOM 4956 C CA . LYS B 1 255 ? 1.239 -88.276 -37.117 1.00 27.00 254 LYS B CA 1
ATOM 4957 C C . LYS B 1 255 ? 1.116 -88.142 -38.653 1.00 26.86 254 LYS B C 1
ATOM 4958 O O . LYS B 1 255 ? 0.248 -87.403 -39.176 1.00 27.37 254 LYS B O 1
ATOM 4964 N N . LYS B 1 256 ? 2.031 -88.806 -39.350 1.00 26.08 255 LYS B N 1
ATOM 4965 C CA . LYS B 1 256 ? 2.054 -88.835 -40.816 1.00 25.44 255 LYS B CA 1
ATOM 4966 C C . LYS B 1 256 ? 2.106 -90.231 -41.336 1.00 25.07 255 LYS B C 1
ATOM 4967 O O . LYS B 1 256 ? 2.577 -91.152 -40.680 1.00 24.48 255 LYS B O 1
ATOM 4973 N N . ARG B 1 257 ? 1.645 -90.365 -42.569 1.00 24.37 256 ARG B N 1
ATOM 4974 C CA . ARG B 1 257 ? 1.796 -91.604 -43.306 1.00 24.20 256 ARG B CA 1
ATOM 4975 C C . ARG B 1 257 ? 3.217 -91.726 -43.873 1.00 23.13 256 ARG B C 1
ATOM 4976 O O . ARG B 1 257 ? 3.740 -90.772 -44.435 1.00 24.37 256 ARG B O 1
ATOM 4984 N N . LEU B 1 258 ? 3.812 -92.913 -43.768 1.00 22.08 257 LEU B N 1
ATOM 4985 C CA . LEU B 1 258 ? 5.112 -93.184 -44.455 1.00 21.81 257 LEU B CA 1
ATOM 4986 C C . LEU B 1 258 ? 4.879 -93.346 -45.977 1.00 21.21 257 LEU B C 1
ATOM 4987 O O . LEU B 1 258 ? 4.324 -94.329 -46.426 1.00 21.52 257 LEU B O 1
ATOM 4992 N N . MET B 1 259 ? 5.323 -92.352 -46.741 1.00 21.78 258 MET B N 1
ATOM 4993 C CA . MET B 1 259 ? 5.057 -92.264 -48.201 1.00 22.26 258 MET B CA 1
ATOM 4994 C C . MET B 1 259 ? 5.959 -93.220 -48.984 1.00 22.95 258 MET B C 1
ATOM 4995 O O . MET B 1 259 ? 7.143 -93.399 -48.649 1.00 22.05 258 MET B O 1
ATOM 5000 N N . GLY B 1 260 ? 5.405 -93.782 -50.056 1.00 23.73 259 GLY B N 1
ATOM 5001 C CA . GLY B 1 260 ? 6.088 -94.796 -50.859 1.00 24.44 259 GLY B CA 1
ATOM 5002 C C . GLY B 1 260 ? 6.278 -96.154 -50.191 1.00 24.07 259 GLY B C 1
ATOM 5003 O O . GLY B 1 260 ? 7.102 -96.941 -50.638 1.00 23.04 259 GLY B O 1
ATOM 5004 N N . PHE B 1 261 ? 5.518 -96.422 -49.122 1.00 24.33 260 PHE B N 1
ATOM 5005 C CA . PHE B 1 261 ? 5.479 -97.756 -48.522 1.00 25.21 260 PHE B CA 1
ATOM 5006 C C . PHE B 1 261 ? 4.076 -98.351 -48.642 1.00 26.13 260 PHE B C 1
ATOM 5007 O O . PHE B 1 261 ? 3.057 -97.612 -48.670 1.00 26.20 260 PHE B O 1
ATOM 5015 N N . GLY B 1 262 ? 3.988 -99.673 -48.686 1.00 26.48 261 GLY B N 1
ATOM 5016 C CA . GLY B 1 262 ? 2.675 -100.310 -48.671 1.00 27.04 261 GLY B CA 1
ATOM 5017 C C . GLY B 1 262 ? 2.052 -100.438 -50.035 1.00 27.92 261 GLY B C 1
ATOM 5018 O O . GLY B 1 262 ? 2.397 -99.710 -50.959 1.00 27.77 261 GLY B O 1
ATOM 5019 N N . HIS B 1 263 ? 1.156 -101.410 -50.171 1.00 27.72 262 HIS B N 1
ATOM 5020 C CA . HIS B 1 263 ? 0.549 -101.715 -51.454 1.00 28.55 262 HIS B CA 1
ATOM 5021 C C . HIS B 1 263 ? -0.619 -102.680 -51.262 1.00 29.40 262 HIS B C 1
ATOM 5022 O O . HIS B 1 263 ? -0.595 -103.525 -50.356 1.00 29.17 262 HIS B O 1
ATOM 5029 N N . ARG B 1 264 ? -1.632 -102.537 -52.108 1.00 29.93 263 ARG B N 1
ATOM 5030 C CA . ARG B 1 264 ? -2.809 -103.412 -52.068 1.00 31.07 263 ARG B CA 1
ATOM 5031 C C . ARG B 1 264 ? -2.508 -104.830 -52.453 1.00 31.67 263 ARG B C 1
ATOM 5032 O O . ARG B 1 264 ? -3.170 -105.751 -51.963 1.00 31.94 263 ARG B O 1
ATOM 5040 N N . VAL B 1 265 ? -1.562 -104.988 -53.380 1.00 30.92 264 VAL B N 1
ATOM 5041 C CA . VAL B 1 265 ? -1.190 -106.312 -53.878 1.00 32.10 264 VAL B CA 1
ATOM 5042 C C . VAL B 1 265 ? 0.137 -106.772 -53.257 1.00 31.86 264 VAL B C 1
ATOM 5043 O O . VAL B 1 265 ? 0.172 -107.840 -52.644 1.00 32.70 264 VAL B O 1
ATOM 5047 N N . TYR B 1 266 ? 1.208 -105.985 -53.386 1.00 31.81 265 TYR B N 1
ATOM 5048 C CA . TYR B 1 266 ? 2.502 -106.405 -52.823 1.00 30.73 265 TYR B CA 1
ATOM 5049 C C . TYR B 1 266 ? 2.506 -106.410 -51.287 1.00 31.72 265 TYR B C 1
ATOM 5050 O O . TYR B 1 266 ? 2.217 -105.391 -50.637 1.00 30.87 265 TYR B O 1
ATOM 5059 N N . LYS B 1 267 ? 2.782 -107.592 -50.729 1.00 31.63 266 LYS B N 1
ATOM 5060 C CA . LYS B 1 267 ? 2.942 -107.776 -49.276 1.00 32.41 266 LYS B CA 1
ATOM 5061 C C . LYS B 1 267 ? 4.430 -107.976 -48.976 1.00 32.64 266 LYS B C 1
ATOM 5062 O O . LYS B 1 267 ? 4.845 -108.401 -47.886 1.00 32.19 266 LYS B O 1
ATOM 5068 N N . THR B 1 268 ? 5.234 -107.620 -49.975 1.00 32.48 267 THR B N 1
ATOM 5069 C CA . THR B 1 268 ? 6.657 -107.806 -49.969 1.00 32.09 267 THR B CA 1
ATOM 5070 C C . THR B 1 268 ? 7.301 -106.649 -50.764 1.00 32.29 267 THR B C 1
ATOM 5071 O O . THR B 1 268 ? 6.589 -105.747 -51.285 1.00 31.32 267 THR B O 1
ATOM 5075 N N . TYR B 1 269 ? 8.631 -106.648 -50.861 1.00 30.87 268 TYR B N 1
ATOM 5076 C CA . TYR B 1 269 ? 9.333 -105.584 -51.586 1.00 29.78 268 TYR B CA 1
ATOM 5077 C C . TYR B 1 269 ? 8.853 -105.527 -53.043 1.00 28.88 268 TYR B C 1
ATOM 5078 O O . TYR B 1 269 ? 8.710 -106.555 -53.698 1.00 29.26 268 TYR B O 1
ATOM 5087 N N . ASP B 1 270 ? 8.587 -104.318 -53.538 1.00 27.96 269 ASP B N 1
ATOM 5088 C CA . ASP B 1 270 ? 8.017 -104.129 -54.899 1.00 27.81 269 ASP B CA 1
ATOM 5089 C C . ASP B 1 270 ? 9.144 -104.309 -55.923 1.00 26.50 269 ASP B C 1
ATOM 5090 O O . ASP B 1 270 ? 10.135 -103.590 -55.850 1.00 26.61 269 ASP B O 1
ATOM 5095 N N . PRO B 1 271 ? 9.011 -105.264 -56.879 1.00 27.13 270 PRO B N 1
ATOM 5096 C CA . PRO B 1 271 ? 10.159 -105.515 -57.799 1.00 27.02 270 PRO B CA 1
ATOM 5097 C C . PRO B 1 271 ? 10.579 -104.233 -58.534 1.00 27.08 270 PRO B C 1
ATOM 5098 O O . PRO B 1 271 ? 11.762 -104.050 -58.826 1.00 26.21 270 PRO B O 1
ATOM 5102 N N . ARG B 1 272 ? 9.630 -103.317 -58.742 1.00 25.69 271 ARG B N 1
ATOM 5103 C CA . ARG B 1 272 ? 9.920 -102.053 -59.422 1.00 25.83 271 ARG B CA 1
ATOM 5104 C C . ARG B 1 272 ? 10.789 -101.143 -58.539 1.00 25.54 271 ARG B C 1
ATOM 5105 O O . ARG B 1 272 ? 11.690 -100.443 -59.025 1.00 27.40 271 ARG B O 1
ATOM 5113 N N . ALA B 1 273 ? 10.511 -101.139 -57.242 1.00 25.10 272 ALA B N 1
ATOM 5114 C CA . ALA B 1 273 ? 11.313 -100.352 -56.304 1.00 24.47 272 ALA B CA 1
ATOM 5115 C C . ALA B 1 273 ? 12.742 -100.902 -56.254 1.00 25.67 272 ALA B C 1
ATOM 5116 O O . ALA B 1 273 ? 13.708 -100.143 -56.149 1.00 25.56 272 ALA B O 1
ATOM 5118 N N . LYS B 1 274 ? 12.878 -102.219 -56.387 1.00 25.94 273 LYS B N 1
ATOM 5119 C CA . LYS B 1 274 ? 14.232 -102.795 -5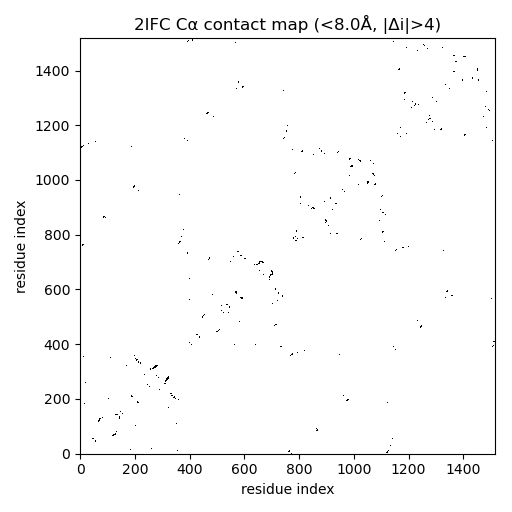6.369 1.00 27.19 273 LYS B CA 1
ATOM 5120 C C . LYS B 1 274 ? 15.073 -102.210 -57.547 1.00 26.83 273 LYS B C 1
ATOM 5121 O O . LYS B 1 274 ? 16.190 -101.744 -57.347 1.00 27.55 273 LYS B O 1
ATOM 5127 N N . ILE B 1 275 ? 14.480 -102.123 -58.742 1.00 26.06 274 ILE B N 1
ATOM 5128 C CA . ILE B 1 275 ? 15.192 -101.655 -59.919 1.00 26.46 274 ILE B CA 1
ATOM 5129 C C . ILE B 1 275 ? 15.455 -100.160 -59.807 1.00 26.04 274 ILE B C 1
ATOM 5130 O O . ILE B 1 275 ? 16.574 -99.699 -60.057 1.00 25.40 274 ILE B O 1
ATOM 5135 N N . PHE B 1 276 ? 14.435 -99.404 -59.377 1.00 24.99 275 PHE B N 1
ATOM 5136 C CA . PHE B 1 276 ? 14.585 -97.956 -59.201 1.00 25.18 275 PHE B CA 1
ATOM 5137 C C . PHE B 1 276 ? 15.635 -97.571 -58.156 1.00 25.12 275 PHE B C 1
ATOM 5138 O O . PHE B 1 276 ? 16.350 -96.607 -58.347 1.00 26.07 275 PHE B O 1
ATOM 5146 N N . LYS B 1 277 ? 15.707 -98.289 -57.043 1.00 25.59 276 LYS B N 1
ATOM 5147 C CA . LYS B 1 277 ? 16.739 -98.004 -56.019 1.00 26.92 276 LYS B CA 1
ATOM 5148 C C . LYS B 1 277 ? 18.179 -97.972 -56.590 1.00 27.12 276 LYS B C 1
ATOM 5149 O O . LYS B 1 277 ? 18.929 -97.043 -56.313 1.00 27.20 276 LYS B O 1
ATOM 5155 N N . GLY B 1 278 ? 18.529 -98.983 -57.383 1.00 28.64 277 GLY B N 1
ATOM 5156 C CA . GLY B 1 278 ? 19.824 -99.042 -58.106 1.00 29.75 277 GLY B CA 1
ATOM 5157 C C . GLY B 1 278 ? 20.093 -97.863 -59.023 1.00 29.79 277 GLY B C 1
ATOM 5158 O O . GLY B 1 278 ? 21.164 -97.253 -58.977 1.00 30.44 277 GLY B O 1
ATOM 5159 N N . ILE B 1 279 ? 19.113 -97.539 -59.870 1.00 29.29 278 ILE B N 1
ATOM 5160 C CA . ILE B 1 279 ? 19.198 -96.431 -60.776 1.00 29.00 278 ILE B CA 1
ATOM 5161 C C . ILE B 1 279 ? 19.290 -95.143 -59.973 1.00 27.93 278 ILE B C 1
ATOM 5162 O O . ILE B 1 279 ? 20.056 -94.251 -60.314 1.00 28.31 278 ILE B O 1
ATOM 5167 N N . ALA B 1 280 ? 18.516 -95.066 -58.893 1.00 27.50 279 ALA B N 1
ATOM 5168 C CA . ALA B 1 280 ? 18.491 -93.890 -58.049 1.00 27.65 279 ALA B CA 1
ATOM 5169 C C . ALA B 1 280 ? 19.878 -93.700 -57.461 1.00 28.37 279 ALA B C 1
ATOM 5170 O O . ALA B 1 280 ? 20.361 -92.581 -57.416 1.00 29.29 279 ALA B O 1
ATOM 5172 N N A GLU B 1 281 ? 20.517 -94.771 -57.002 0.50 28.60 280 GLU B N 1
ATOM 5173 N N B GLU B 1 281 ? 20.472 -94.815 -57.028 0.50 28.74 280 GLU B N 1
ATOM 5174 C CA A GLU B 1 281 ? 21.840 -94.599 -56.404 0.50 29.55 280 GLU B CA 1
ATOM 5175 C CA B GLU B 1 281 ? 21.802 -94.881 -56.420 0.50 29.87 280 GLU B CA 1
ATOM 5176 C C A GLU B 1 281 ? 22.828 -94.136 -57.462 0.50 29.90 280 GLU B C 1
ATOM 5177 C C B GLU B 1 281 ? 22.850 -94.300 -57.373 0.50 30.08 280 GLU B C 1
ATOM 5178 O O A GLU B 1 281 ? 23.507 -93.121 -57.267 0.50 29.52 280 GLU B O 1
ATOM 5179 O O B GLU B 1 281 ? 23.582 -93.369 -57.018 0.50 29.67 280 GLU B O 1
ATOM 5190 N N . LYS B 1 282 ? 22.877 -94.858 -58.587 1.00 30.32 281 LYS B N 1
ATOM 5191 C CA . LYS B 1 282 ? 23.825 -94.515 -59.666 1.00 32.06 281 LYS B CA 1
ATOM 5192 C C . LYS B 1 282 ? 23.629 -93.091 -60.183 1.00 32.03 281 LYS B C 1
ATOM 5193 O O . LYS B 1 282 ? 24.591 -92.320 -60.277 1.00 32.56 281 LYS B O 1
ATOM 5199 N N . LEU B 1 283 ? 22.393 -92.709 -60.493 1.00 31.87 282 LEU B N 1
ATOM 5200 C CA . LEU B 1 283 ? 22.150 -91.341 -60.989 1.00 32.49 282 LEU B CA 1
ATOM 5201 C C . LEU B 1 283 ? 22.440 -90.249 -59.958 1.00 32.26 282 LEU B C 1
ATOM 5202 O O . LEU B 1 283 ? 23.125 -89.264 -60.264 1.00 32.96 282 LEU B O 1
ATOM 5207 N N . SER B 1 284 ? 21.928 -90.399 -58.739 1.00 32.54 283 SER B N 1
ATOM 5208 C CA . SER B 1 284 ? 22.066 -89.325 -57.743 1.00 32.30 283 SER B CA 1
ATOM 5209 C C . SER B 1 284 ? 23.527 -89.110 -57.285 1.00 33.08 283 SER B C 1
ATOM 5210 O O . SER B 1 284 ? 23.913 -88.006 -56.943 1.00 32.74 283 SER B O 1
ATOM 5213 N N . SER B 1 285 ? 24.320 -90.169 -57.272 1.00 33.63 284 SER B N 1
ATOM 5214 C CA . SER B 1 285 ? 25.714 -90.054 -56.837 1.00 35.16 284 SER B CA 1
ATOM 5215 C C . SER B 1 285 ? 26.553 -89.102 -57.720 1.00 35.51 284 SER B C 1
ATOM 5216 O O . SER B 1 285 ? 27.622 -88.660 -57.316 1.00 36.12 284 SER B O 1
ATOM 5219 N N . LYS B 1 286 ? 26.052 -88.745 -58.899 1.00 35.63 285 LYS B N 1
ATOM 5220 C CA . LYS B 1 286 ? 26.761 -87.805 -59.758 1.00 36.26 285 LYS B CA 1
ATOM 5221 C C . LYS B 1 286 ? 26.366 -86.353 -59.491 1.00 36.25 285 LYS B C 1
ATOM 5222 O O . LYS B 1 286 ? 27.035 -85.427 -59.965 1.00 36.38 285 LYS B O 1
ATOM 5228 N N . LYS B 1 287 ? 25.305 -86.167 -58.697 1.00 35.92 286 LYS B N 1
ATOM 5229 C CA . LYS B 1 287 ? 24.832 -84.848 -58.276 1.00 36.10 286 LYS B CA 1
ATOM 5230 C C . LYS B 1 287 ? 24.658 -84.823 -56.755 1.00 36.57 286 LYS B C 1
ATOM 5231 O O . LYS B 1 287 ? 23.667 -85.361 -56.224 1.00 36.28 286 LYS B O 1
ATOM 5237 N N . PRO B 1 288 ? 25.630 -84.216 -56.048 1.00 36.27 287 PRO B N 1
ATOM 5238 C CA . PRO B 1 288 ? 25.670 -84.070 -54.575 1.00 35.98 287 PRO B CA 1
ATOM 5239 C C . PRO B 1 288 ? 24.309 -83.757 -53.915 1.00 35.99 287 PRO B C 1
ATOM 5240 O O . PRO B 1 288 ? 23.946 -84.418 -52.924 1.00 34.80 287 PRO B O 1
ATOM 5244 N N . GLU B 1 289 ? 23.594 -82.749 -54.440 1.00 35.58 288 GLU B N 1
ATOM 5245 C CA . GLU B 1 289 ? 22.313 -82.286 -53.862 1.00 36.42 288 GLU B CA 1
ATOM 5246 C C . GLU B 1 289 ? 21.298 -83.416 -53.877 1.00 34.97 288 GLU B C 1
ATOM 5247 O O . GLU B 1 289 ? 20.523 -83.612 -52.930 1.00 35.12 288 GLU B O 1
ATOM 5253 N N . VAL B 1 290 ? 21.287 -84.146 -54.982 1.00 33.92 289 VAL B N 1
ATOM 5254 C CA . VAL B 1 290 ? 20.352 -85.234 -55.168 1.00 32.41 289 VAL B CA 1
ATOM 5255 C C . VAL B 1 290 ? 20.807 -86.441 -54.381 1.00 31.66 289 VAL B C 1
ATOM 5256 O O . VAL B 1 290 ? 19.980 -87.235 -53.901 1.00 30.70 289 VAL B O 1
ATOM 5260 N N . HIS B 1 291 ? 22.125 -86.585 -54.231 1.00 30.15 290 HIS B N 1
ATOM 5261 C CA . HIS B 1 291 ? 22.633 -87.770 -53.549 1.00 30.11 290 HIS B CA 1
ATOM 5262 C C . HIS B 1 291 ? 22.257 -87.697 -52.071 1.00 29.00 290 HIS B C 1
ATOM 5263 O O . HIS B 1 291 ? 22.014 -88.705 -51.443 1.00 28.13 290 HIS B O 1
ATOM 5270 N N . LYS B 1 292 ? 22.174 -86.481 -51.562 1.00 28.67 291 LYS B N 1
ATOM 5271 C CA . LYS B 1 292 ? 21.718 -86.267 -50.205 1.00 29.86 291 LYS B CA 1
ATOM 5272 C C . LYS B 1 292 ? 20.277 -86.780 -49.975 1.00 29.31 291 LYS B C 1
ATOM 5273 O O . LYS B 1 292 ? 19.984 -87.370 -48.931 1.00 28.78 291 LYS B O 1
ATOM 5279 N N . VAL B 1 293 ? 19.400 -86.571 -50.966 1.00 27.74 292 VAL B N 1
ATOM 5280 C CA . VAL B 1 293 ? 18.034 -87.068 -50.900 1.00 26.79 292 VAL B CA 1
ATOM 5281 C C . VAL B 1 293 ? 18.101 -88.587 -50.814 1.00 25.74 292 VAL B C 1
ATOM 5282 O O . VAL B 1 293 ? 17.435 -89.212 -49.961 1.00 25.61 292 VAL B O 1
ATOM 5286 N N . TYR B 1 294 ? 18.936 -89.191 -51.660 1.00 24.71 293 TYR B N 1
ATOM 5287 C CA . TYR B 1 294 ? 19.101 -90.632 -51.718 1.00 24.78 293 TYR B CA 1
ATOM 5288 C C . TYR B 1 294 ? 19.577 -91.205 -50.364 1.00 25.31 293 TYR B C 1
ATOM 5289 O O . TYR B 1 294 ? 19.060 -92.228 -49.924 1.00 25.13 293 TYR B O 1
ATOM 5298 N N . GLU B 1 295 ? 20.567 -90.547 -49.762 1.00 25.60 294 GLU B N 1
ATOM 5299 C CA . GLU B 1 295 ? 21.102 -90.951 -48.443 1.00 26.40 294 GLU B CA 1
ATOM 5300 C C . GLU B 1 295 ? 19.985 -90.988 -47.384 1.00 25.69 294 GLU B C 1
ATOM 5301 O O . GLU B 1 295 ? 19.846 -91.974 -46.638 1.00 26.23 294 GLU B O 1
ATOM 5307 N N . ILE B 1 296 ? 19.179 -89.927 -47.359 1.00 24.85 295 ILE B N 1
ATOM 5308 C CA . ILE B 1 296 ? 18.049 -89.811 -46.420 1.00 25.46 295 ILE B CA 1
ATOM 5309 C C . ILE B 1 296 ? 17.074 -90.945 -46.696 1.00 25.53 295 ILE B C 1
ATOM 5310 O O . ILE B 1 296 ? 16.645 -91.656 -45.777 1.00 25.30 295 ILE B O 1
ATOM 5315 N N . ALA B 1 297 ? 16.755 -91.137 -47.976 1.00 25.88 296 ALA B N 1
ATOM 5316 C CA . ALA B 1 297 ? 15.843 -92.192 -48.389 1.00 24.98 296 ALA B CA 1
ATOM 5317 C C . ALA B 1 297 ? 16.221 -93.591 -47.948 1.00 25.95 296 ALA B C 1
ATOM 5318 O O . ALA B 1 297 ? 15.378 -94.342 -47.457 1.00 25.44 296 ALA B O 1
ATOM 5320 N N . THR B 1 298 ? 17.490 -93.949 -48.120 1.00 25.11 297 THR B N 1
ATOM 5321 C CA . THR B 1 298 ? 17.907 -95.290 -47.804 1.00 26.43 297 THR B CA 1
ATOM 5322 C C . THR B 1 298 ? 17.952 -95.507 -46.282 1.00 25.63 297 THR B C 1
ATOM 5323 O O . THR B 1 298 ? 17.654 -96.610 -45.832 1.00 25.91 297 THR B O 1
ATOM 5327 N N . LYS B 1 299 ? 18.317 -94.470 -45.526 1.00 25.61 298 LYS B N 1
ATOM 5328 C CA . LYS B 1 299 ? 18.337 -94.559 -44.051 1.00 26.66 298 LYS B CA 1
ATOM 5329 C C . LYS B 1 299 ? 16.915 -94.758 -43.538 1.00 25.99 298 LYS B C 1
ATOM 5330 O O . LYS B 1 299 ? 16.645 -95.695 -42.759 1.00 24.82 298 LYS B O 1
ATOM 5336 N N . LEU B 1 300 ? 15.998 -93.909 -44.024 1.00 25.37 299 LEU B N 1
ATOM 5337 C CA . LEU B 1 300 ? 14.573 -94.031 -43.668 1.00 24.63 299 LEU B CA 1
ATOM 5338 C C . LEU B 1 300 ? 13.985 -95.388 -44.049 1.00 25.84 299 LEU B C 1
ATOM 5339 O O . LEU B 1 300 ? 13.164 -95.947 -43.300 1.00 25.06 299 LEU B O 1
ATOM 5344 N N . GLU B 1 301 ? 14.412 -95.920 -45.203 1.00 25.76 300 GLU B N 1
ATOM 5345 C CA . GLU B 1 301 ? 13.913 -97.195 -45.686 1.00 26.69 300 GLU B CA 1
ATOM 5346 C C . GLU B 1 301 ? 14.139 -98.304 -44.657 1.00 27.74 300 GLU B C 1
ATOM 5347 O O . GLU B 1 301 ? 13.249 -99.104 -44.367 1.00 27.30 300 GLU B O 1
ATOM 5353 N N . ASP B 1 302 ? 15.354 -98.358 -44.145 1.00 30.61 301 ASP B N 1
ATOM 5354 C CA . ASP B 1 302 ? 15.671 -99.348 -43.117 1.00 32.87 301 ASP B CA 1
ATOM 5355 C C . ASP B 1 302 ? 14.763 -99.289 -41.893 1.00 32.81 301 ASP B C 1
ATOM 5356 O O . ASP B 1 302 ? 14.223 -100.305 -41.443 1.00 33.23 301 ASP B O 1
ATOM 5361 N N . PHE B 1 303 ? 14.592 -98.086 -41.358 1.00 32.51 302 PHE B N 1
ATOM 5362 C CA . PHE B 1 303 ? 13.667 -97.903 -40.253 1.00 31.85 302 PHE B CA 1
ATOM 5363 C C . PHE B 1 303 ? 12.268 -98.406 -40.583 1.00 32.31 302 PHE B C 1
ATOM 5364 O O . PHE B 1 303 ? 11.682 -99.152 -39.803 1.00 30.84 302 PHE B O 1
ATOM 5372 N N . GLY B 1 304 ? 11.752 -98.035 -41.763 1.00 31.84 303 GLY B N 1
ATOM 5373 C CA . GLY B 1 304 ? 10.421 -98.433 -42.196 1.00 31.01 303 GLY B CA 1
ATOM 5374 C C . GLY B 1 304 ? 10.250 -99.935 -42.337 1.00 31.48 303 GLY B C 1
ATOM 5375 O O . GLY B 1 304 ? 9.197 -100.482 -41.981 1.00 30.40 303 GLY B O 1
ATOM 5376 N N . ILE B 1 305 ? 11.278 -100.591 -42.868 1.00 32.36 304 ILE B N 1
ATOM 5377 C CA . ILE B 1 305 ? 11.249 -102.038 -43.069 1.00 33.50 304 ILE B CA 1
ATOM 5378 C C . ILE B 1 305 ? 11.359 -102.746 -41.710 1.00 34.70 304 ILE B C 1
ATOM 5379 O O . ILE B 1 305 ? 10.574 -103.671 -41.444 1.00 34.07 304 ILE B O 1
ATOM 5384 N N . LYS B 1 306 ? 12.301 -102.286 -40.872 1.00 35.52 305 LYS B N 1
ATOM 5385 C CA . LYS B 1 306 ? 12.431 -102.768 -39.472 1.00 37.07 305 LYS B CA 1
ATOM 5386 C C . LYS B 1 306 ? 11.126 -102.651 -38.684 1.00 37.37 305 LYS B C 1
ATOM 5387 O O . LYS B 1 306 ? 10.681 -103.631 -38.076 1.00 37.74 305 LYS B O 1
ATOM 5393 N N . ALA B 1 307 ? 10.473 -101.492 -38.757 1.00 37.53 306 ALA B N 1
ATOM 5394 C CA . ALA B 1 307 ? 9.166 -101.328 -38.102 1.00 38.42 306 ALA B CA 1
ATOM 5395 C C . ALA B 1 307 ? 7.956 -102.033 -38.768 1.00 38.48 306 ALA B C 1
ATOM 5396 O O . ALA B 1 307 ? 7.120 -102.594 -38.045 1.00 38.52 306 ALA B O 1
ATOM 5398 N N . PHE B 1 308 ? 7.860 -102.025 -40.111 1.00 38.09 307 PHE B N 1
ATOM 5399 C CA . PHE B 1 308 ? 6.596 -102.383 -40.793 1.00 37.48 307 PHE B CA 1
ATOM 5400 C C . PHE B 1 308 ? 6.599 -103.627 -41.707 1.00 37.56 307 PHE B C 1
ATOM 5401 O O . PHE B 1 308 ? 5.531 -104.074 -42.136 1.00 36.73 307 PHE B O 1
ATOM 5409 N N . GLY B 1 309 ? 7.778 -104.179 -41.988 1.00 37.89 308 GLY B N 1
ATOM 5410 C CA . GLY B 1 309 ? 7.916 -105.302 -42.924 1.00 39.37 308 GLY B CA 1
ATOM 5411 C C . GLY B 1 309 ? 7.144 -106.559 -42.544 1.00 40.22 308 GLY B C 1
ATOM 5412 O O . GLY B 1 309 ? 6.586 -107.251 -43.406 1.00 40.18 308 GLY B O 1
ATOM 5413 N N . SER B 1 310 ? 7.113 -106.843 -41.245 1.00 40.92 309 SER B N 1
ATOM 5414 C CA . SER B 1 310 ? 6.374 -107.989 -40.698 1.00 41.41 309 SER B CA 1
ATOM 5415 C C . SER B 1 310 ? 4.865 -107.880 -40.935 1.00 41.54 309 SER B C 1
ATOM 5416 O O . SER B 1 310 ? 4.141 -108.882 -40.889 1.00 41.68 309 SER B O 1
ATOM 5419 N N . LYS B 1 311 ? 4.398 -106.654 -41.185 1.00 41.59 310 LYS B N 1
ATOM 5420 C CA . LYS B 1 311 ? 3.004 -106.385 -41.532 1.00 40.89 310 LYS B CA 1
ATOM 5421 C C . LYS B 1 311 ? 2.780 -106.423 -43.048 1.00 40.33 310 LYS B C 1
ATOM 5422 O O . LYS B 1 311 ? 1.652 -106.198 -43.546 1.00 40.17 310 LYS B O 1
ATOM 5428 N N . GLY B 1 312 ? 3.857 -106.720 -43.778 1.00 39.30 311 GLY B N 1
ATOM 5429 C CA . GLY B 1 312 ? 3.823 -106.761 -45.241 1.00 38.61 311 GLY B CA 1
ATOM 5430 C C . GLY B 1 312 ? 3.802 -105.385 -45.887 1.00 37.27 311 GLY B C 1
ATOM 5431 O O . GLY B 1 312 ? 3.324 -105.224 -47.003 1.00 37.96 311 GLY B O 1
ATOM 5432 N N . ILE B 1 313 ? 4.336 -104.406 -45.176 1.00 36.22 312 ILE B N 1
ATOM 5433 C CA . ILE B 1 313 ? 4.460 -103.036 -45.674 1.00 34.90 312 ILE B CA 1
ATOM 5434 C C . ILE B 1 313 ? 5.934 -102.744 -46.000 1.00 33.12 312 ILE B C 1
ATOM 5435 O O . ILE B 1 313 ? 6.784 -102.530 -45.089 1.00 32.64 312 ILE B O 1
ATOM 5440 N N . TYR B 1 314 ? 6.221 -102.710 -47.307 1.00 31.36 313 TYR B N 1
ATOM 5441 C CA . TYR B 1 314 ? 7.581 -102.495 -47.838 1.00 29.85 313 TYR B CA 1
ATOM 5442 C C . TYR B 1 314 ? 7.621 -101.302 -48.780 1.00 27.71 313 TYR B C 1
ATOM 5443 O O . TYR B 1 314 ? 6.566 -100.834 -49.174 1.00 25.64 313 TYR B O 1
ATOM 5452 N N . PRO B 1 315 ? 8.843 -100.813 -49.118 1.00 26.90 314 PRO B N 1
ATOM 5453 C CA . PRO B 1 315 ? 8.917 -99.792 -50.170 1.00 25.70 314 PRO B CA 1
ATOM 5454 C C . PRO B 1 315 ? 8.155 -100.219 -51.422 1.00 25.19 314 PRO B C 1
ATOM 5455 O O . PRO B 1 315 ? 8.203 -101.374 -51.832 1.00 24.74 314 PRO B O 1
ATOM 5459 N N . ASN B 1 316 ? 7.458 -99.279 -52.047 1.00 24.75 315 ASN B N 1
ATOM 5460 C CA . ASN B 1 316 ? 6.830 -99.549 -53.330 1.00 23.55 315 ASN B CA 1
ATOM 5461 C C . ASN B 1 316 ? 7.529 -98.677 -54.394 1.00 23.08 315 ASN B C 1
ATOM 5462 O O . ASN B 1 316 ? 8.432 -97.876 -54.058 1.00 23.21 315 ASN B O 1
ATOM 5467 N N . THR B 1 317 ? 7.086 -98.821 -55.641 1.00 22.93 316 THR B N 1
ATOM 5468 C CA . THR B 1 317 ? 7.739 -98.204 -56.794 1.00 22.13 316 THR B CA 1
ATOM 5469 C C . THR B 1 317 ? 7.990 -96.722 -56.592 1.00 21.94 316 THR B C 1
ATOM 5470 O O . THR B 1 317 ? 9.030 -96.212 -57.017 1.00 23.85 316 THR B O 1
ATOM 5474 N N . ASP B 1 318 ? 7.047 -96.036 -55.950 1.00 22.30 317 ASP B N 1
ATOM 5475 C CA . ASP B 1 318 ? 7.125 -94.595 -55.814 1.00 21.84 317 ASP B CA 1
ATOM 5476 C C . ASP B 1 318 ? 8.120 -94.113 -54.722 1.00 22.34 317 ASP B C 1
ATOM 5477 O O . ASP B 1 318 ? 8.334 -92.897 -54.564 1.00 22.83 317 ASP B O 1
ATOM 5482 N N . TYR B 1 319 ? 8.711 -95.042 -53.969 1.00 22.34 318 TYR B N 1
ATOM 5483 C CA . TYR B 1 319 ? 9.712 -94.652 -52.963 1.00 22.62 318 TYR B CA 1
ATOM 5484 C C . TYR B 1 319 ? 11.019 -94.048 -53.550 1.00 22.48 318 TYR B C 1
ATOM 5485 O O . TYR B 1 319 ? 11.471 -92.984 -53.089 1.00 23.32 318 TYR B O 1
ATOM 5494 N N . PHE B 1 320 ? 11.548 -94.688 -54.602 1.00 23.60 319 PHE B N 1
ATOM 5495 C CA . PHE B 1 320 ? 12.799 -94.291 -55.262 1.00 23.38 319 PHE B CA 1
ATOM 5496 C C . PHE B 1 320 ? 12.603 -93.646 -56.650 1.00 24.06 319 PHE B C 1
ATOM 5497 O O . PHE B 1 320 ? 13.491 -92.926 -57.121 1.00 26.57 319 PHE B O 1
ATOM 5505 N N . SER B 1 321 ? 11.469 -93.894 -57.316 1.00 24.72 320 SER B N 1
ATOM 5506 C CA . SER B 1 321 ? 11.276 -93.333 -58.692 1.00 23.63 320 SER B CA 1
ATOM 5507 C C . SER B 1 321 ? 11.445 -91.805 -58.812 1.00 23.96 320 SER B C 1
ATOM 5508 O O . SER B 1 321 ? 11.989 -91.324 -59.798 1.00 24.09 320 SER B O 1
ATOM 5511 N N . GLY B 1 322 ? 10.982 -91.059 -57.812 1.00 22.36 321 GLY B N 1
ATOM 5512 C CA . GLY B 1 322 ? 11.169 -89.616 -57.709 1.00 23.31 321 GLY B CA 1
ATOM 5513 C C . GLY B 1 322 ? 12.628 -89.174 -57.804 1.00 24.67 321 GLY B C 1
ATOM 5514 O O . GLY B 1 322 ? 12.944 -88.188 -58.478 1.00 24.11 321 GLY B O 1
ATOM 5515 N N . ILE B 1 323 ? 13.518 -89.855 -57.074 1.00 24.86 322 ILE B N 1
ATOM 5516 C CA . ILE B 1 323 ? 14.970 -89.585 -57.178 1.00 25.60 322 ILE B CA 1
ATOM 5517 C C . ILE B 1 323 ? 15.446 -89.770 -58.624 1.00 24.51 322 ILE B C 1
ATOM 5518 O O . ILE B 1 323 ? 16.253 -88.981 -59.118 1.00 25.05 322 ILE B O 1
ATOM 5523 N N . VAL B 1 324 ? 14.981 -90.831 -59.276 1.00 25.15 323 VAL B N 1
ATOM 5524 C CA . VAL B 1 324 ? 15.302 -91.066 -60.696 1.00 25.53 323 VAL B CA 1
ATOM 5525 C C . VAL B 1 324 ? 14.836 -89.908 -61.614 1.00 26.05 323 VAL B C 1
ATOM 5526 O O . VAL B 1 324 ? 15.658 -89.340 -62.405 1.00 25.07 323 VAL B O 1
ATOM 5530 N N . TYR B 1 325 ? 13.554 -89.523 -61.493 1.00 26.02 324 TYR B N 1
ATOM 5531 C CA . TYR B 1 325 ? 13.034 -88.427 -62.296 1.00 26.24 324 TYR B CA 1
ATOM 5532 C C . TYR B 1 325 ? 13.755 -87.120 -62.023 1.00 26.30 324 TYR B C 1
ATOM 5533 O O . TYR B 1 325 ? 14.047 -86.363 -62.948 1.00 27.02 324 TYR B O 1
ATOM 5542 N N . MET B 1 326 ? 14.047 -86.840 -60.751 1.00 26.54 325 MET B N 1
ATOM 5543 C CA . MET B 1 326 ? 14.719 -85.608 -60.390 1.00 28.91 325 MET B CA 1
ATOM 5544 C C . MET B 1 326 ? 16.130 -85.572 -60.994 1.00 28.95 325 MET B C 1
ATOM 5545 O O . MET B 1 326 ? 16.619 -84.506 -61.400 1.00 29.33 325 MET B O 1
ATOM 5550 N N . SER B 1 327 ? 16.761 -86.746 -61.043 1.00 28.69 326 SER B N 1
ATOM 5551 C CA . SER B 1 327 ? 18.120 -86.900 -61.582 1.00 29.87 326 SER B CA 1
ATOM 5552 C C . SER B 1 327 ? 18.135 -86.681 -63.080 1.00 30.35 326 SER B C 1
ATOM 5553 O O . SER B 1 327 ? 19.085 -86.087 -63.604 1.00 30.45 326 SER B O 1
ATOM 5556 N N . ILE B 1 328 ? 17.108 -87.213 -63.741 1.00 30.23 327 ILE B N 1
ATOM 5557 C CA . ILE B 1 328 ? 16.807 -86.973 -65.160 1.00 31.02 327 ILE B CA 1
ATOM 5558 C C . ILE B 1 328 ? 16.648 -85.466 -65.444 1.00 31.21 327 ILE B C 1
ATOM 5559 O O . ILE B 1 328 ? 17.085 -84.988 -66.502 1.00 32.46 327 ILE B O 1
ATOM 5564 N N . GLY B 1 329 ? 16.079 -84.715 -64.498 1.00 29.66 328 GLY B N 1
ATOM 5565 C CA . GLY B 1 329 ? 15.928 -83.262 -64.618 1.00 29.98 328 GLY B CA 1
ATOM 5566 C C . GLY B 1 329 ? 14.532 -82.690 -64.392 1.00 29.94 328 GLY B C 1
ATOM 5567 O O . GLY B 1 329 ? 14.322 -81.472 -64.536 1.00 31.12 328 GLY B O 1
ATOM 5568 N N . PHE B 1 330 ? 13.572 -83.546 -64.005 1.00 28.17 329 PHE B N 1
ATOM 5569 C CA . PHE B 1 330 ? 12.178 -83.124 -63.750 1.00 27.60 329 PHE B CA 1
ATOM 5570 C C . PHE B 1 330 ? 12.010 -82.662 -62.319 1.00 27.28 329 PHE B C 1
ATOM 5571 O O . PHE B 1 330 ? 12.429 -83.371 -61.398 1.00 27.61 329 PHE B O 1
ATOM 5579 N N . PRO B 1 331 ? 11.414 -81.468 -62.116 1.00 27.67 330 PRO B N 1
ATOM 5580 C CA . PRO B 1 331 ? 11.299 -80.855 -60.804 1.00 27.41 330 PRO B CA 1
ATOM 5581 C C . PRO B 1 331 ? 10.133 -81.449 -60.017 1.00 26.96 330 PRO B C 1
ATOM 5582 O O . PRO B 1 331 ? 9.319 -82.187 -60.571 1.00 27.57 330 PRO B O 1
ATOM 5586 N N . LEU B 1 332 ? 10.031 -81.098 -58.753 1.00 26.84 331 LEU B N 1
ATOM 5587 C CA . LEU B 1 332 ? 8.975 -81.629 -57.889 1.00 27.64 331 LEU B CA 1
ATOM 5588 C C . LEU B 1 332 ? 7.581 -80.974 -58.150 1.00 27.94 331 LEU B C 1
ATOM 5589 O O . LEU B 1 332 ? 6.507 -81.573 -57.889 1.00 27.36 331 LEU B O 1
ATOM 5594 N N . ARG B 1 333 ? 7.610 -79.738 -58.655 1.00 27.23 332 ARG B N 1
ATOM 5595 C CA . ARG B 1 333 ? 6.408 -78.898 -58.705 1.00 26.89 332 ARG B CA 1
ATOM 5596 C C . ARG B 1 333 ? 5.272 -79.534 -59.512 1.00 25.63 332 ARG B C 1
ATOM 5597 O O . ARG B 1 333 ? 5.533 -80.346 -60.436 1.00 24.99 332 ARG B O 1
ATOM 5605 N N . ASN B 1 334 ? 4.031 -79.178 -59.141 1.00 25.06 333 ASN B N 1
ATOM 5606 C CA . ASN B 1 334 ? 2.805 -79.529 -59.912 1.00 23.29 333 ASN B CA 1
ATOM 5607 C C . ASN B 1 334 ? 2.575 -81.014 -60.115 1.00 22.47 333 ASN B C 1
ATOM 5608 O O . ASN B 1 334 ? 1.837 -81.431 -61.015 1.00 21.59 333 ASN B O 1
ATOM 5613 N N . ASN B 1 335 ? 3.162 -81.827 -59.243 1.00 22.28 334 ASN B N 1
ATOM 5614 C CA . ASN B 1 335 ? 3.108 -83.268 -59.413 1.00 22.69 334 ASN B CA 1
ATOM 5615 C C . ASN B 1 335 ? 3.423 -83.779 -60.839 1.00 21.99 334 ASN B C 1
ATOM 5616 O O . ASN B 1 335 ? 2.761 -84.689 -61.399 1.00 22.22 334 ASN B O 1
ATOM 5621 N N . ILE B 1 336 ? 4.487 -83.215 -61.405 1.00 22.43 335 ILE B N 1
ATOM 5622 C CA . ILE B 1 336 ? 5.005 -83.686 -62.686 1.00 21.85 335 ILE B CA 1
ATOM 5623 C C . ILE B 1 336 ? 5.275 -85.201 -62.685 1.00 20.34 335 ILE B C 1
ATOM 5624 O O . ILE B 1 336 ? 4.982 -85.901 -63.675 1.00 20.49 335 ILE B O 1
ATOM 5629 N N . TYR B 1 337 ? 5.764 -85.760 -61.570 1.00 21.40 336 TYR B N 1
ATOM 5630 C CA . TYR B 1 337 ? 6.077 -87.201 -61.609 1.00 20.74 336 TYR B CA 1
ATOM 5631 C C . TYR B 1 337 ? 4.832 -88.048 -61.876 1.00 20.57 336 TYR B C 1
ATOM 5632 O O . TYR B 1 337 ? 4.927 -89.108 -62.522 1.00 20.81 336 TYR B O 1
ATOM 5641 N N . THR B 1 338 ? 3.677 -87.602 -61.382 1.00 20.90 337 THR B N 1
ATOM 5642 C CA . THR B 1 338 ? 2.400 -88.307 -61.664 1.00 21.60 337 THR B CA 1
ATOM 5643 C C . THR B 1 338 ? 2.015 -88.257 -63.159 1.00 20.69 337 THR B C 1
ATOM 5644 O O . THR B 1 338 ? 1.377 -89.177 -63.681 1.00 18.94 337 THR B O 1
ATOM 5648 N N . ALA B 1 339 ? 2.374 -87.149 -63.815 1.00 20.85 338 ALA B N 1
ATOM 5649 C CA . ALA B 1 339 ? 2.229 -87.041 -65.278 1.00 21.16 338 ALA B CA 1
ATOM 5650 C C . ALA B 1 339 ? 3.139 -88.026 -66.024 1.00 22.39 338 ALA B C 1
ATOM 5651 O O . ALA B 1 339 ? 2.720 -88.634 -67.026 1.00 21.64 338 ALA B O 1
ATOM 5653 N N . LEU B 1 340 ? 4.342 -88.256 -65.497 1.00 21.43 339 LEU B N 1
ATOM 5654 C CA . LEU B 1 340 ? 5.238 -89.261 -66.087 1.00 21.17 339 LEU B CA 1
ATOM 5655 C C . LEU B 1 340 ? 4.683 -90.654 -65.879 1.00 21.67 339 LEU B C 1
ATOM 5656 O O . LEU B 1 340 ? 4.772 -91.496 -66.781 1.00 20.26 339 LEU B O 1
ATOM 5661 N N . PHE B 1 341 ? 4.063 -90.890 -64.701 1.00 22.52 340 PHE B N 1
ATOM 5662 C CA . PHE B 1 341 ? 3.370 -92.170 -64.414 1.00 22.86 340 PHE B CA 1
ATOM 5663 C C . PHE B 1 341 ? 2.299 -92.358 -65.526 1.00 22.28 340 PHE B C 1
ATOM 5664 O O . PHE B 1 341 ? 2.319 -93.356 -66.243 1.00 22.58 340 PHE B O 1
ATOM 5672 N N . ALA B 1 342 ? 1.418 -91.378 -65.700 1.00 23.03 341 ALA B N 1
ATOM 5673 C CA . ALA B 1 342 ? 0.368 -91.452 -66.738 1.00 22.90 341 ALA B CA 1
ATOM 5674 C C . ALA B 1 342 ? 0.944 -91.598 -68.166 1.00 23.29 341 ALA B C 1
ATOM 5675 O O . ALA B 1 342 ? 0.374 -92.310 -69.013 1.00 22.55 341 ALA B O 1
ATOM 5677 N N . LEU B 1 343 ? 2.068 -90.908 -68.420 1.00 23.98 342 LEU B N 1
ATOM 5678 C CA . LEU B 1 343 ? 2.738 -90.988 -69.713 1.00 22.39 342 LEU B CA 1
ATOM 5679 C C . LEU B 1 343 ? 3.035 -92.436 -70.031 1.00 23.41 342 LEU B C 1
ATOM 5680 O O . LEU B 1 343 ? 2.726 -92.912 -71.120 1.00 24.35 342 LEU B O 1
ATOM 5685 N N . SER B 1 344 ? 3.601 -93.144 -69.056 1.00 22.60 343 SER B N 1
ATOM 5686 C CA . SER B 1 344 ? 3.947 -94.535 -69.191 1.00 22.20 343 SER B CA 1
ATOM 5687 C C . SER B 1 344 ? 2.731 -95.469 -69.257 1.00 22.78 343 SER B C 1
ATOM 5688 O O . SER B 1 344 ? 2.640 -96.331 -70.136 1.00 23.20 343 SER B O 1
ATOM 5691 N N . ARG B 1 345 ? 1.802 -95.259 -68.322 1.00 22.49 344 ARG B N 1
ATOM 5692 C CA . ARG B 1 345 ? 0.694 -96.203 -68.050 1.00 23.55 344 ARG B CA 1
ATOM 5693 C C . ARG B 1 345 ? -0.391 -96.192 -69.144 1.00 22.19 344 ARG B C 1
ATOM 5694 O O . ARG B 1 345 ? -1.206 -97.133 -69.226 1.00 23.78 344 ARG B O 1
ATOM 5702 N N . VAL B 1 346 ? -0.381 -95.157 -69.977 1.00 23.03 345 VAL B N 1
ATOM 5703 C CA . VAL B 1 346 ? -1.304 -95.069 -71.136 1.00 23.42 345 VAL B CA 1
ATOM 5704 C C . VAL B 1 346 ? -1.258 -96.330 -72.040 1.00 24.88 345 VAL B C 1
ATOM 5705 O O . VAL B 1 346 ? -2.269 -96.755 -72.636 1.00 24.93 345 VAL B O 1
ATOM 5709 N N . THR B 1 347 ? -0.092 -96.967 -72.095 1.00 24.83 346 THR B N 1
ATOM 5710 C CA . THR B 1 347 ? 0.067 -98.197 -72.816 1.00 24.73 346 THR B CA 1
ATOM 5711 C C . THR B 1 347 ? -0.730 -99.304 -72.137 1.00 24.87 346 THR B C 1
ATOM 5712 O O . THR B 1 347 ? -1.480 -100.003 -72.798 1.00 24.78 346 THR B O 1
ATOM 5716 N N . GLY B 1 348 ? -0.574 -99.445 -70.821 1.00 24.17 347 GLY B N 1
ATOM 5717 C CA . GLY B 1 348 ? -1.292 -100.487 -70.081 1.00 23.44 347 GLY B CA 1
ATOM 5718 C C . GLY B 1 348 ? -2.808 -100.230 -70.088 1.00 23.58 347 GLY B C 1
ATOM 5719 O O . GLY B 1 348 ? -3.590 -101.144 -70.328 1.00 23.70 347 GLY B O 1
ATOM 5720 N N . TRP B 1 349 ? -3.233 -98.996 -69.832 1.00 22.66 348 TRP B N 1
ATOM 5721 C CA . TRP B 1 349 ? -4.655 -98.608 -69.977 1.00 23.38 348 TRP B CA 1
ATOM 5722 C C . TRP B 1 349 ? -5.283 -99.043 -71.322 1.00 23.73 348 TRP B C 1
ATOM 5723 O O . TRP B 1 349 ? -6.292 -99.759 -71.347 1.00 23.77 348 TRP B O 1
ATOM 5734 N N . GLN B 1 350 ? -4.672 -98.611 -72.430 1.00 25.02 349 GLN B N 1
ATOM 5735 C CA . GLN B 1 350 ? -5.270 -98.880 -73.752 1.00 24.42 349 GLN B CA 1
ATOM 5736 C C . GLN B 1 350 ? -5.275 -100.377 -74.000 1.00 25.63 349 GLN B C 1
ATOM 5737 O O . GLN B 1 350 ? -6.276 -100.915 -74.488 1.00 25.81 349 GLN B O 1
ATOM 5743 N N . ALA B 1 351 ? -4.209 -101.045 -73.567 1.00 24.78 350 ALA B N 1
ATOM 5744 C CA . ALA B 1 351 ? -4.068 -102.467 -73.771 1.00 24.63 350 ALA B CA 1
ATOM 5745 C C . ALA B 1 351 ? -5.201 -103.211 -73.047 1.00 23.58 350 ALA B C 1
ATOM 5746 O O . ALA B 1 351 ? -5.863 -104.055 -73.668 1.00 23.79 350 ALA B O 1
ATOM 5748 N N . HIS B 1 352 ? -5.439 -102.884 -71.759 1.00 22.95 351 HIS B N 1
ATOM 5749 C CA . HIS B 1 352 ? -6.621 -103.410 -71.041 1.00 22.77 351 HIS B CA 1
ATOM 5750 C C . HIS B 1 352 ? -7.964 -103.059 -71.671 1.00 22.75 351 HIS B C 1
ATOM 5751 O O . HIS B 1 352 ? -8.860 -103.907 -71.677 1.00 24.17 351 HIS B O 1
ATOM 5758 N N . PHE B 1 353 ? -8.129 -101.837 -72.174 1.00 22.73 352 PHE B N 1
ATOM 5759 C CA . PHE B 1 353 ? -9.427 -101.461 -72.783 1.00 23.67 352 PHE B CA 1
ATOM 5760 C C . PHE B 1 353 ? -9.724 -102.358 -73.983 1.00 24.91 352 PHE B C 1
ATOM 5761 O O . PHE B 1 353 ? -10.829 -102.932 -74.097 1.00 24.67 352 PHE B O 1
ATOM 5769 N N . ILE B 1 354 ? -8.721 -102.482 -74.857 1.00 25.54 353 ILE B N 1
ATOM 5770 C CA . ILE B 1 354 ? -8.847 -103.270 -76.076 1.00 26.16 353 ILE B CA 1
ATOM 5771 C C . ILE B 1 354 ? -9.180 -104.692 -75.706 1.00 26.63 353 ILE B C 1
ATOM 5772 O O . ILE B 1 354 ? -10.119 -105.267 -76.254 1.00 27.14 353 ILE B O 1
ATOM 5777 N N . GLU B 1 355 ? -8.416 -105.259 -74.779 1.00 26.74 354 GLU B N 1
ATOM 5778 C CA . GLU B 1 355 ? -8.648 -106.640 -74.330 1.00 28.12 354 GLU B CA 1
ATOM 5779 C C . GLU B 1 355 ? -10.080 -106.848 -73.812 1.00 28.63 354 GLU B C 1
ATOM 5780 O O . GLU B 1 355 ? -10.719 -107.908 -74.040 1.00 29.45 354 GLU B O 1
ATOM 5786 N N . TYR B 1 356 ? -10.580 -105.832 -73.101 1.00 28.26 355 TYR B N 1
ATOM 5787 C CA . TYR B 1 356 ? -11.906 -105.932 -72.486 1.00 27.71 355 TYR B CA 1
ATOM 5788 C C . TYR B 1 356 ? -12.994 -105.906 -73.544 1.00 27.76 355 TYR B C 1
ATOM 5789 O O . TYR B 1 356 ? -13.784 -106.854 -73.637 1.00 28.73 355 TYR B O 1
ATOM 5798 N N . VAL B 1 357 ? -13.018 -104.830 -74.333 1.00 27.79 356 VAL B N 1
ATOM 5799 C CA . VAL B 1 357 ? -14.049 -104.556 -75.328 1.00 28.21 356 VAL B CA 1
ATOM 5800 C C . VAL B 1 357 ? -14.047 -105.615 -76.420 1.00 29.14 356 VAL B C 1
ATOM 5801 O O . VAL B 1 357 ? -15.111 -106.080 -76.854 1.00 29.92 356 VAL B O 1
ATOM 5805 N N . GLU B 1 358 ? -12.863 -105.998 -76.870 1.00 29.68 357 GLU B N 1
ATOM 5806 C CA . GLU B 1 358 ? -12.766 -106.983 -77.954 1.00 30.72 357 GLU B CA 1
ATOM 5807 C C . GLU B 1 358 ? -13.167 -108.411 -77.540 1.00 30.09 357 GLU B C 1
ATOM 5808 O O . GLU B 1 358 ? -13.806 -109.125 -78.325 1.00 30.67 357 GLU B O 1
ATOM 5814 N N . GLU B 1 359 ? -12.791 -108.848 -76.342 1.00 29.67 358 GLU B N 1
ATOM 5815 C CA . GLU B 1 359 ? -12.906 -110.279 -76.023 1.00 29.67 358 GLU B CA 1
ATOM 5816 C C . GLU B 1 359 ? -13.803 -110.691 -74.853 1.00 29.11 358 GLU B C 1
ATOM 5817 O O . GLU B 1 359 ? -14.102 -111.881 -74.689 1.00 29.47 358 GLU B O 1
ATOM 5823 N N . GLN B 1 360 ? -14.259 -109.723 -74.061 1.00 29.52 359 GLN B N 1
ATOM 5824 C CA . GLN B 1 360 ? -15.054 -110.028 -72.866 1.00 29.53 359 GLN B CA 1
ATOM 5825 C C . GLN B 1 360 ? -15.994 -108.868 -72.491 1.00 29.46 359 GLN B C 1
ATOM 5826 O O . GLN B 1 360 ? -16.190 -108.598 -71.307 1.00 30.66 359 GLN B O 1
ATOM 5832 N N . GLN B 1 361 ? -16.573 -108.226 -73.504 1.00 28.36 360 GLN B N 1
ATOM 5833 C CA . GLN B 1 361 ? -17.352 -107.008 -73.344 1.00 28.00 360 GLN B CA 1
ATOM 5834 C C . GLN B 1 361 ? -18.608 -107.266 -72.527 1.00 28.33 360 GLN B C 1
ATOM 5835 O O . GLN B 1 361 ? -19.351 -108.212 -72.809 1.00 27.52 360 GLN B O 1
ATOM 5841 N N . ARG B 1 362 ? -18.812 -106.448 -71.490 1.00 27.17 361 ARG B N 1
ATOM 5842 C CA . ARG B 1 362 ? -20.019 -106.514 -70.680 1.00 26.89 361 ARG B CA 1
ATOM 5843 C C . ARG B 1 362 ? -20.103 -105.215 -69.905 1.00 26.24 361 ARG B C 1
ATOM 5844 O O . ARG B 1 362 ? -19.115 -104.798 -69.274 1.00 25.61 361 ARG B O 1
ATOM 5852 N N . LEU B 1 363 ? -21.252 -104.541 -70.025 1.00 26.26 362 LEU B N 1
ATOM 5853 C CA . LEU B 1 363 ? -21.493 -103.283 -69.327 1.00 26.25 362 LEU B CA 1
ATOM 5854 C C . LEU B 1 363 ? -21.214 -103.480 -67.837 1.00 26.17 362 LEU B C 1
ATOM 5855 O O . LEU B 1 363 ? -21.707 -104.448 -67.238 1.00 26.06 362 LEU B O 1
ATOM 5860 N N . ILE B 1 364 ? -20.447 -102.566 -67.230 1.00 25.31 363 ILE B N 1
ATOM 5861 C CA . ILE B 1 364 ? -20.203 -102.653 -65.776 1.00 24.31 363 ILE B CA 1
ATOM 5862 C C . ILE B 1 364 ? -21.299 -101.867 -65.024 1.00 24.08 363 ILE B C 1
ATOM 5863 O O . ILE B 1 364 ? -21.417 -100.657 -65.167 1.00 23.29 363 ILE B O 1
ATOM 5868 N N . ARG B 1 365 ? -22.095 -102.581 -64.238 1.00 22.69 364 ARG B N 1
ATOM 5869 C CA . ARG B 1 365 ? -23.278 -102.026 -63.585 1.00 22.42 364 ARG B CA 1
ATOM 5870 C C . ARG B 1 365 ? -23.554 -102.803 -62.291 1.00 22.85 364 ARG B C 1
ATOM 5871 O O . ARG B 1 365 ? -24.378 -103.745 -62.265 1.00 24.76 364 ARG B O 1
ATOM 5879 N N . PRO B 1 366 ? -22.904 -102.396 -61.196 1.00 22.55 365 PRO B N 1
ATOM 5880 C CA . PRO B 1 366 ? -23.102 -103.079 -59.923 1.00 22.76 365 PRO B CA 1
ATOM 5881 C C . PRO B 1 366 ? -24.395 -102.628 -59.235 1.00 21.47 365 PRO B C 1
ATOM 5882 O O . PRO B 1 366 ? -25.251 -101.992 -59.851 1.00 23.02 365 PRO B O 1
ATOM 5886 N N . ARG B 1 367 ? -24.546 -103.022 -57.971 1.00 23.24 366 ARG B N 1
ATOM 5887 C CA . ARG B 1 367 ? -25.635 -102.552 -57.126 1.00 23.09 366 ARG B CA 1
ATOM 5888 C C . ARG B 1 367 ? -25.081 -101.891 -55.865 1.00 22.52 366 ARG B C 1
ATOM 5889 O O . ARG B 1 367 ? -23.865 -101.906 -55.605 1.00 22.35 366 ARG B O 1
ATOM 5897 N N . ALA B 1 368 ? -25.988 -101.306 -55.091 1.00 21.88 367 ALA B N 1
ATOM 5898 C CA . ALA B 1 368 ? -25.685 -100.839 -53.752 1.00 20.68 367 ALA B CA 1
ATOM 5899 C C . ALA B 1 368 ? -26.666 -101.460 -52.741 1.00 21.24 367 ALA B C 1
ATOM 5900 O O . ALA B 1 368 ? -27.787 -101.831 -53.092 1.00 21.21 367 ALA B O 1
ATOM 5902 N N . VAL B 1 369 ? -26.234 -101.574 -51.489 1.00 21.72 368 VAL B N 1
ATOM 5903 C CA . VAL B 1 369 ? -27.147 -101.979 -50.415 1.00 21.77 368 VAL B CA 1
ATOM 5904 C C . VAL B 1 369 ? -27.870 -100.762 -49.859 1.00 22.33 368 VAL B C 1
ATOM 5905 O O . VAL B 1 369 ? -27.219 -99.806 -49.425 1.00 22.25 368 VAL B O 1
ATOM 5909 N N . TYR B 1 370 ? -29.200 -100.791 -49.903 1.00 22.60 369 TYR B N 1
ATOM 5910 C CA . TYR B 1 370 ? -30.001 -99.639 -49.470 1.00 22.17 369 TYR B CA 1
ATOM 5911 C C . TYR B 1 370 ? -30.192 -99.631 -47.956 1.00 23.24 369 TYR B C 1
ATOM 5912 O O . TYR B 1 370 ? -30.762 -100.588 -47.396 1.00 23.83 369 TYR B O 1
ATOM 5921 N N . VAL B 1 371 ? -29.751 -98.541 -47.324 1.00 22.13 370 VAL B N 1
ATOM 5922 C CA . VAL B 1 371 ? -29.866 -98.344 -45.881 1.00 21.83 370 VAL B CA 1
ATOM 5923 C C . VAL B 1 371 ? -30.532 -97.004 -45.527 1.00 21.73 370 VAL B C 1
ATOM 5924 O O . VAL B 1 371 ? -30.350 -96.467 -44.429 1.00 21.39 370 VAL B O 1
ATOM 5928 N N . GLY B 1 372 ? -31.331 -96.471 -46.452 1.00 22.34 371 GLY B N 1
ATOM 5929 C CA . GLY B 1 372 ? -31.903 -95.166 -46.211 1.00 22.56 371 GLY B CA 1
ATOM 5930 C C . GLY B 1 372 ? -33.322 -95.242 -45.679 1.00 22.94 371 GLY B C 1
ATOM 5931 O O . GLY B 1 372 ? -33.803 -96.350 -45.306 1.00 22.56 371 GLY B O 1
ATOM 5932 N N . PRO B 1 373 ? -34.021 -94.085 -45.665 1.00 23.05 372 PRO B N 1
ATOM 5933 C CA . PRO B 1 373 ? -35.390 -94.104 -45.106 1.00 23.75 372 PRO B CA 1
ATOM 5934 C C . PRO B 1 373 ? -36.354 -95.068 -45.808 1.00 24.44 372 PRO B C 1
ATOM 5935 O O . PRO B 1 373 ? -36.223 -95.358 -47.013 1.00 22.96 372 PRO B O 1
ATOM 5939 N N . ALA B 1 374 ? -37.323 -95.578 -45.038 1.00 24.34 373 ALA B N 1
ATOM 5940 C CA . ALA B 1 374 ? -38.364 -96.436 -45.588 1.00 25.12 373 ALA B CA 1
ATOM 5941 C C . ALA B 1 374 ? -39.301 -95.527 -46.397 1.00 25.40 373 ALA B C 1
ATOM 5942 O O . ALA B 1 374 ? -39.219 -94.290 -46.311 1.00 24.16 373 ALA B O 1
ATOM 5944 N N . GLU B 1 375 ? -40.206 -96.129 -47.162 1.00 27.64 374 GLU B N 1
ATOM 5945 C CA . GLU B 1 375 ? -41.118 -95.348 -47.978 1.00 30.10 374 GLU B CA 1
ATOM 5946 C C . GLU B 1 375 ? -41.885 -94.325 -47.132 1.00 29.49 374 GLU B C 1
ATOM 5947 O O . GLU B 1 375 ? -42.324 -94.619 -46.017 1.00 28.73 374 GLU B O 1
ATOM 5953 N N . ARG B 1 376 ? -41.959 -93.110 -47.656 1.00 29.18 375 ARG B N 1
ATOM 5954 C CA . ARG B 1 376 ? -42.615 -91.993 -46.987 1.00 28.62 375 ARG B CA 1
ATOM 5955 C C . ARG B 1 376 ? -43.255 -91.063 -48.022 1.00 30.14 375 ARG B C 1
ATOM 5956 O O . ARG B 1 376 ? -42.780 -90.950 -49.149 1.00 28.71 375 ARG B O 1
ATOM 5964 N N . LYS B 1 377 ? -44.335 -90.417 -47.601 1.00 30.74 376 LYS B N 1
ATOM 5965 C CA . LYS B 1 377 ? -45.148 -89.525 -48.424 1.00 31.75 376 LYS B CA 1
ATOM 5966 C C . LYS B 1 377 ? -44.533 -88.117 -48.462 1.00 30.61 376 LYS B C 1
ATOM 5967 O O . LYS B 1 377 ? -44.109 -87.593 -47.426 1.00 29.53 376 LYS B O 1
ATOM 5973 N N . TYR B 1 378 ? -44.466 -87.529 -49.664 1.00 30.50 377 TYR B N 1
ATOM 5974 C CA . TYR B 1 378 ? -43.993 -86.151 -49.863 1.00 30.73 377 TYR B CA 1
ATOM 5975 C C . TYR B 1 378 ? -44.935 -85.173 -49.149 1.00 31.21 377 TYR B C 1
ATOM 5976 O O . TYR B 1 378 ? -46.165 -85.305 -49.248 1.00 31.76 377 TYR B O 1
ATOM 5985 N N . VAL B 1 379 ? -44.363 -84.194 -48.451 1.00 31.51 378 VAL B N 1
ATOM 5986 C CA . VAL B 1 379 ? -45.140 -83.162 -47.780 1.00 33.21 378 VAL B CA 1
ATOM 5987 C C . VAL B 1 379 ? -44.864 -81.806 -48.448 1.00 32.78 378 VAL B C 1
ATOM 5988 O O . VAL B 1 379 ? -43.697 -81.456 -48.639 1.00 32.82 378 VAL B O 1
ATOM 5992 N N . PRO B 1 380 ? -45.933 -81.051 -48.802 1.00 33.32 379 PRO B N 1
ATOM 5993 C CA . PRO B 1 380 ? -45.799 -79.728 -49.429 1.00 34.36 379 PRO B CA 1
ATOM 5994 C C . PRO B 1 380 ? -44.855 -78.871 -48.607 1.00 34.28 379 PRO B C 1
ATOM 5995 O O . PRO B 1 380 ? -44.935 -78.907 -47.371 1.00 33.75 379 PRO B O 1
ATOM 5999 N N . ILE B 1 381 ? -43.979 -78.106 -49.269 1.00 34.78 380 ILE B N 1
ATOM 6000 C CA . ILE B 1 381 ? -42.978 -77.287 -48.557 1.00 34.86 380 ILE B CA 1
ATOM 6001 C C . ILE B 1 381 ? -43.554 -76.324 -47.500 1.00 36.65 380 ILE B C 1
ATOM 6002 O O . ILE B 1 381 ? -42.975 -76.178 -46.426 1.00 36.17 380 ILE B O 1
ATOM 6007 N N . ALA B 1 382 ? -44.681 -75.678 -47.795 1.00 38.97 381 ALA B N 1
ATOM 6008 C CA . ALA B 1 382 ? -45.321 -74.776 -46.820 1.00 41.31 381 ALA B CA 1
ATOM 6009 C C . ALA B 1 382 ? -45.573 -75.414 -45.436 1.00 42.54 381 ALA B C 1
ATOM 6010 O O . ALA B 1 382 ? -45.647 -74.708 -44.429 1.00 43.58 381 ALA B O 1
ATOM 6012 N N . GLU B 1 383 ? -45.677 -76.745 -45.393 1.00 43.83 382 GLU B N 1
ATOM 6013 C CA . GLU B 1 383 ? -45.923 -77.494 -44.131 1.00 44.65 382 GLU B CA 1
ATOM 6014 C C . GLU B 1 383 ? -44.659 -77.933 -43.375 1.00 44.41 382 GLU B C 1
ATOM 6015 O O . GLU B 1 383 ? -44.709 -78.236 -42.173 1.00 44.61 382 GLU B O 1
ATOM 6021 N N . ARG B 1 384 ? -43.528 -77.983 -44.063 1.00 43.40 383 ARG B N 1
ATOM 6022 C CA . ARG B 1 384 ? -42.312 -78.499 -43.451 1.00 43.45 383 ARG B CA 1
ATOM 6023 C C . ARG B 1 384 ? -41.803 -77.635 -42.293 1.00 43.82 383 ARG B C 1
ATOM 6024 O O . ARG B 1 384 ? -41.694 -76.414 -42.417 1.00 44.39 383 ARG B O 1
ATOM 6032 N N . THR C 1 4 ? 20.862 -70.740 -79.714 1.00 38.51 3 THR C N 1
ATOM 6033 C CA . THR C 1 4 ? 20.053 -71.858 -80.294 1.00 38.97 3 THR C CA 1
ATOM 6034 C C . THR C 1 4 ? 20.537 -72.228 -81.694 1.00 37.77 3 THR C C 1
ATOM 6035 O O . THR C 1 4 ? 21.318 -71.478 -82.310 1.00 37.05 3 THR C O 1
ATOM 6039 N N . GLU C 1 5 ? 20.062 -73.389 -82.163 1.00 36.66 4 GLU C N 1
ATOM 6040 C CA . GLU C 1 5 ? 20.260 -73.860 -83.539 1.00 35.50 4 GLU C CA 1
ATOM 6041 C C . GLU C 1 5 ? 18.998 -73.783 -84.408 1.00 33.29 4 GLU C C 1
ATOM 6042 O O . GLU C 1 5 ? 19.071 -74.090 -85.580 1.00 33.43 4 GLU C O 1
ATOM 6048 N N . GLU C 1 6 ? 17.854 -73.364 -83.862 1.00 30.74 5 GLU C N 1
ATOM 6049 C CA . GLU C 1 6 ? 16.656 -73.282 -84.694 1.00 28.01 5 GLU C CA 1
ATOM 6050 C C . GLU C 1 6 ? 16.686 -71.951 -85.462 1.00 24.94 5 GLU C C 1
ATOM 6051 O O . GLU C 1 6 ? 17.183 -70.952 -84.942 1.00 24.10 5 GLU C O 1
ATOM 6057 N N . ILE C 1 7 ? 16.187 -71.980 -86.681 1.00 22.21 6 ILE C N 1
ATOM 6058 C CA . ILE C 1 7 ? 16.167 -70.780 -87.534 1.00 21.64 6 ILE C CA 1
ATOM 6059 C C . ILE C 1 7 ? 14.755 -70.180 -87.404 1.00 21.17 6 ILE C C 1
ATOM 6060 O O . ILE C 1 7 ? 13.744 -70.908 -87.486 1.00 21.57 6 ILE C O 1
ATOM 6065 N N . SER C 1 8 ? 14.670 -68.863 -87.212 1.00 20.97 7 SER C N 1
ATOM 6066 C CA . SER C 1 8 ? 13.370 -68.216 -87.170 1.00 22.06 7 SER C CA 1
ATOM 6067 C C . SER C 1 8 ? 13.031 -67.789 -88.580 1.00 22.25 7 SER C C 1
ATOM 6068 O O . SER C 1 8 ? 13.266 -66.636 -88.961 1.00 20.25 7 SER C O 1
ATOM 6071 N N . LYS C 1 9 ? 12.493 -68.723 -89.372 1.00 20.63 8 LYS C N 1
ATOM 6072 C CA . LYS C 1 9 ? 12.327 -68.485 -90.787 1.00 22.51 8 LYS C CA 1
ATOM 6073 C C . LYS C 1 9 ? 11.316 -67.338 -90.988 1.00 21.14 8 LYS C C 1
ATOM 6074 O O . LYS C 1 9 ? 10.213 -67.362 -90.453 1.00 19.66 8 LYS C O 1
ATOM 6080 N N . GLY C 1 10 ? 11.759 -66.300 -91.704 1.00 21.21 9 GLY C N 1
ATOM 6081 C CA . GLY C 1 10 ? 10.916 -65.140 -91.983 1.00 20.40 9 GLY C CA 1
ATOM 6082 C C . GLY C 1 10 ? 10.629 -64.316 -90.744 1.00 20.23 9 GLY C C 1
ATOM 6083 O O . GLY C 1 10 ? 9.740 -63.424 -90.766 1.00 19.34 9 GLY C O 1
ATOM 6084 N N . LEU C 1 11 ? 11.353 -64.624 -89.657 1.00 17.24 10 LEU C N 1
ATOM 6085 C CA . LEU C 1 11 ? 11.108 -64.057 -88.344 1.00 18.36 10 LEU C CA 1
ATOM 6086 C C . LEU C 1 11 ? 9.638 -64.194 -87.943 1.00 18.80 10 LEU C C 1
ATOM 6087 O O . LEU C 1 11 ? 9.091 -63.365 -87.216 1.00 19.55 10 LEU C O 1
ATOM 6092 N N . GLU C 1 12 ? 8.993 -65.232 -88.442 1.00 19.81 11 GLU C N 1
ATOM 6093 C CA . GLU C 1 12 ? 7.571 -65.430 -88.166 1.00 23.36 11 GLU C CA 1
ATOM 6094 C C . GLU C 1 12 ? 7.264 -65.472 -86.656 1.00 24.10 11 GLU C C 1
ATOM 6095 O O . GLU C 1 12 ? 7.909 -66.238 -85.877 1.00 24.63 11 GLU C O 1
ATOM 6101 N N . ASP C 1 13 ? 6.282 -64.695 -86.222 1.00 23.88 12 ASP C N 1
ATOM 6102 C CA . ASP C 1 13 ? 5.988 -64.606 -84.767 1.00 27.25 12 ASP C CA 1
ATOM 6103 C C . ASP C 1 13 ? 7.206 -64.294 -83.840 1.00 25.97 12 ASP C C 1
ATOM 6104 O O . ASP C 1 13 ? 7.183 -64.624 -82.650 1.00 27.78 12 ASP C O 1
ATOM 6109 N N . VAL C 1 14 ? 8.298 -63.769 -84.389 1.00 23.12 13 VAL C N 1
ATOM 6110 C CA . VAL C 1 14 ? 9.343 -63.119 -83.564 1.00 21.37 13 VAL C CA 1
ATOM 6111 C C . VAL C 1 14 ? 8.857 -61.688 -83.289 1.00 21.11 13 VAL C C 1
ATOM 6112 O O . VAL C 1 14 ? 8.483 -60.987 -84.233 1.00 21.19 13 VAL C O 1
ATOM 6116 N N . ASN C 1 15 ? 8.897 -61.256 -82.027 1.00 19.47 14 ASN C N 1
ATOM 6117 C CA . ASN C 1 15 ? 8.545 -59.863 -81.714 1.00 19.71 14 ASN C CA 1
ATOM 6118 C C . ASN C 1 15 ? 9.821 -59.007 -81.733 1.00 18.36 14 ASN C C 1
ATOM 6119 O O . ASN C 1 15 ? 10.748 -59.203 -80.930 1.00 17.82 14 ASN C O 1
ATOM 6124 N N . ILE C 1 16 ? 9.874 -58.053 -82.666 1.00 17.44 15 ILE C N 1
ATOM 6125 C CA . ILE C 1 16 ? 11.070 -57.242 -82.836 1.00 17.56 15 ILE C CA 1
ATOM 6126 C C . ILE C 1 16 ? 11.048 -55.957 -81.983 1.00 15.83 15 ILE C C 1
ATOM 6127 O O . ILE C 1 16 ? 12.073 -55.289 -81.846 1.00 13.51 15 ILE C O 1
ATOM 6132 N N . LYS C 1 17 ? 9.861 -55.598 -81.466 1.00 14.83 16 LYS C N 1
ATOM 6133 C CA . LYS C 1 17 ? 9.691 -54.371 -80.647 1.00 14.03 16 LYS C CA 1
ATOM 6134 C C . LYS C 1 17 ? 8.316 -54.415 -79.965 1.00 14.07 16 LYS C C 1
ATOM 6135 O O . LYS C 1 17 ? 7.462 -55.280 -80.292 1.00 16.07 16 LYS C O 1
ATOM 6141 N N . TRP C 1 18 ? 8.064 -53.511 -79.029 1.00 13.71 17 TRP C N 1
ATOM 6142 C CA . TRP C 1 18 ? 6.672 -53.283 -78.602 1.00 15.36 17 TRP C CA 1
ATOM 6143 C C . TRP C 1 18 ? 6.223 -52.039 -79.376 1.00 16.50 17 TRP C C 1
ATOM 6144 O O . TRP C 1 18 ? 7.098 -51.286 -79.840 1.00 15.94 17 TRP C O 1
ATOM 6155 N N . THR C 1 19 ? 4.913 -51.855 -79.542 1.00 15.05 18 THR C N 1
ATOM 6156 C CA . THR C 1 19 ? 4.406 -50.627 -80.188 1.00 14.79 18 THR C CA 1
ATOM 6157 C C . THR C 1 19 ? 3.103 -50.172 -79.544 1.00 15.24 18 THR C C 1
ATOM 6158 O O . THR C 1 19 ? 2.320 -50.999 -79.061 1.00 14.79 18 THR C O 1
ATOM 6162 N N . ARG C 1 20 ? 2.868 -48.858 -79.560 1.00 13.25 19 ARG C N 1
ATOM 6163 C CA . ARG C 1 20 ? 1.576 -48.298 -79.180 1.00 15.38 19 ARG C CA 1
ATOM 6164 C C . ARG C 1 20 ? 0.762 -47.906 -80.414 1.00 15.61 19 ARG C C 1
ATOM 6165 O O . ARG C 1 20 ? -0.395 -47.468 -80.286 1.00 16.87 19 ARG C O 1
ATOM 6173 N N . LEU C 1 21 ? 1.347 -48.089 -81.594 1.00 16.99 20 LEU C N 1
ATOM 6174 C CA . LEU C 1 21 ? 0.850 -47.384 -82.773 1.00 16.33 20 LEU C CA 1
ATOM 6175 C C . LEU C 1 21 ? -0.292 -48.106 -83.487 1.00 16.06 20 LEU C C 1
ATOM 6176 O O . LEU C 1 21 ? -1.230 -47.451 -83.934 1.00 18.11 20 LEU C O 1
ATOM 6181 N N . THR C 1 22 ? -0.195 -49.435 -83.640 1.00 16.81 21 THR C N 1
ATOM 6182 C CA . THR C 1 22 ? -1.110 -50.144 -84.523 1.00 16.05 21 THR C CA 1
ATOM 6183 C C . THR C 1 22 ? -1.333 -51.588 -83.994 1.00 17.40 21 THR C C 1
ATOM 6184 O O . THR C 1 22 ? -0.380 -52.198 -83.476 1.00 18.14 21 THR C O 1
ATOM 6188 N N . THR C 1 23 ? -2.575 -52.061 -84.017 1.00 17.20 22 THR C N 1
ATOM 6189 C CA . THR C 1 23 ? -2.820 -53.504 -83.765 1.00 19.97 22 THR C CA 1
ATOM 6190 C C . THR C 1 23 ? -3.554 -54.096 -84.920 1.00 18.50 22 THR C C 1
ATOM 6191 O O . THR C 1 23 ? -4.364 -53.427 -85.549 1.00 16.76 22 THR C O 1
ATOM 6195 N N . ILE C 1 24 ? -3.240 -55.347 -85.229 1.00 19.78 23 ILE C N 1
ATOM 6196 C CA . ILE C 1 24 ? -3.943 -56.058 -86.290 1.00 19.52 23 ILE C CA 1
ATOM 6197 C C . ILE C 1 24 ? -4.534 -57.327 -85.635 1.00 22.41 23 ILE C C 1
ATOM 6198 O O . ILE C 1 24 ? -3.830 -58.028 -84.938 1.00 23.12 23 ILE C O 1
ATOM 6203 N N . ASP C 1 25 ? -5.819 -57.555 -85.828 1.00 24.36 24 ASP C N 1
ATOM 6204 C CA . ASP C 1 25 ? -6.489 -58.810 -85.405 1.00 26.20 24 ASP C CA 1
ATOM 6205 C C . ASP C 1 25 ? -6.758 -59.524 -86.729 1.00 26.39 24 ASP C C 1
ATOM 6206 O O . ASP C 1 25 ? -7.730 -59.223 -87.412 1.00 25.70 24 ASP C O 1
ATOM 6211 N N . GLY C 1 26 ? -5.848 -60.401 -87.104 1.00 27.65 25 GLY C N 1
ATOM 6212 C CA . GLY C 1 26 ? -5.952 -61.128 -88.366 1.00 30.08 25 GLY C CA 1
ATOM 6213 C C . GLY C 1 26 ? -7.069 -62.155 -88.442 1.00 32.08 25 GLY C C 1
ATOM 6214 O O . GLY C 1 26 ? -7.350 -62.676 -89.516 1.00 31.69 25 GLY C O 1
ATOM 6215 N N . ASN C 1 27 ? -7.679 -62.484 -87.301 1.00 33.99 26 ASN C N 1
ATOM 6216 C CA . ASN C 1 27 ? -8.800 -63.431 -87.257 1.00 35.41 26 ASN C CA 1
ATOM 6217 C C . ASN C 1 27 ? -10.137 -62.751 -87.278 1.00 35.21 26 ASN C C 1
ATOM 6218 O O . ASN C 1 27 ? -11.059 -63.275 -87.881 1.00 36.36 26 ASN C O 1
ATOM 6223 N N . LYS C 1 28 ? -10.266 -61.585 -86.649 1.00 34.41 27 LYS C N 1
ATOM 6224 C CA . LYS C 1 28 ? -11.505 -60.812 -86.778 1.00 34.09 27 LYS C CA 1
ATOM 6225 C C . LYS C 1 28 ? -11.451 -59.756 -87.890 1.00 31.71 27 LYS C C 1
ATOM 6226 O O . LYS C 1 28 ? -12.475 -59.154 -88.228 1.00 32.19 27 LYS C O 1
ATOM 6232 N N . GLY C 1 29 ? -10.261 -59.555 -88.458 1.00 29.45 28 GLY C N 1
ATOM 6233 C CA . GLY C 1 29 ? -10.063 -58.540 -89.513 1.00 27.42 28 GLY C CA 1
ATOM 6234 C C . GLY C 1 29 ? -10.255 -57.129 -88.992 1.00 25.09 28 GLY C C 1
ATOM 6235 O O . GLY C 1 29 ? -10.981 -56.348 -89.605 1.00 25.63 28 GLY C O 1
ATOM 6236 N N . ILE C 1 30 ? -9.609 -56.808 -87.868 1.00 24.57 29 ILE C N 1
ATOM 6237 C CA . ILE C 1 30 ? -9.699 -55.440 -87.278 1.00 24.47 29 ILE C CA 1
ATOM 6238 C C . ILE C 1 30 ? -8.326 -54.785 -87.292 1.00 21.94 29 ILE C C 1
ATOM 6239 O O . ILE C 1 30 ? -7.327 -55.363 -86.845 1.00 22.60 29 ILE C O 1
ATOM 6244 N N . LEU C 1 31 ? -8.288 -53.579 -87.833 1.00 20.00 30 LEU C N 1
ATOM 6245 C CA . LEU C 1 31 ? -7.064 -52.820 -87.901 1.00 18.41 30 LEU C CA 1
ATOM 6246 C C . LEU C 1 31 ? -7.334 -51.517 -87.105 1.00 17.24 30 LEU C C 1
ATOM 6247 O O . LEU C 1 31 ? -8.294 -50.800 -87.388 1.00 17.41 30 LEU C O 1
ATOM 6252 N N . ARG C 1 32 ? -6.532 -51.287 -86.068 1.00 15.46 31 ARG C N 1
ATOM 6253 C CA . ARG C 1 32 ? -6.688 -50.053 -85.250 1.00 16.09 31 ARG C CA 1
ATOM 6254 C C . ARG C 1 32 ? -5.367 -49.274 -85.206 1.00 15.43 31 ARG C C 1
ATOM 6255 O O . ARG C 1 32 ? -4.275 -49.842 -85.097 1.00 16.57 31 ARG C O 1
ATOM 6263 N N . TYR C 1 33 ? -5.487 -47.935 -85.263 1.00 14.15 32 TYR C N 1
ATOM 6264 C CA . TYR C 1 33 ? -4.402 -47.003 -85.111 1.00 15.47 32 TYR C CA 1
ATOM 6265 C C . TYR C 1 33 ? -4.611 -46.254 -83.768 1.00 16.10 32 TYR C C 1
ATOM 6266 O O . TYR C 1 33 ? -5.603 -45.509 -83.588 1.00 17.19 32 TYR C O 1
ATOM 6275 N N . GLY C 1 34 ? -3.745 -46.558 -82.817 1.00 16.58 33 GLY C N 1
ATOM 6276 C CA . GLY C 1 34 ? -3.849 -46.030 -81.433 1.00 19.45 33 GLY C CA 1
ATOM 6277 C C . GLY C 1 34 ? -5.227 -46.265 -80.815 1.00 18.84 33 GLY C C 1
ATOM 6278 O O . GLY C 1 34 ? -5.775 -45.391 -80.116 1.00 20.82 33 GLY C O 1
ATOM 6279 N N . GLY C 1 35 ? -5.811 -47.426 -81.077 1.00 19.25 34 GLY C N 1
ATOM 6280 C CA . GLY C 1 35 ? -7.101 -47.759 -80.495 1.00 19.96 34 GLY C CA 1
ATOM 6281 C C . GLY C 1 35 ? -8.311 -47.391 -81.355 1.00 19.49 34 GLY C C 1
ATOM 6282 O O . GLY C 1 35 ? -9.424 -47.844 -81.066 1.00 20.02 34 GLY C O 1
ATOM 6283 N N . TYR C 1 36 ? -8.092 -46.595 -82.410 1.00 18.67 35 TYR C N 1
ATOM 6284 C CA . TYR C 1 36 ? -9.188 -46.169 -83.295 1.00 17.87 35 TYR C CA 1
ATOM 6285 C C . TYR C 1 36 ? -9.278 -47.115 -84.511 1.00 17.60 35 TYR C C 1
ATOM 6286 O O . TYR C 1 36 ? -8.286 -47.238 -85.268 1.00 17.15 35 TYR C O 1
ATOM 6295 N N . SER C 1 37 ? -10.457 -47.728 -84.716 1.00 17.84 36 SER C N 1
ATOM 6296 C CA . SER C 1 37 ? -10.685 -48.574 -85.897 1.00 17.68 36 SER C CA 1
ATOM 6297 C C . SER C 1 37 ? -10.546 -47.766 -87.170 1.00 18.35 36 SER C C 1
ATOM 6298 O O . SER C 1 37 ? -11.091 -46.669 -87.250 1.00 17.21 36 SER C O 1
ATOM 6301 N N . VAL C 1 38 ? -9.911 -48.334 -88.184 1.00 17.88 37 VAL C N 1
ATOM 6302 C CA . VAL C 1 38 ? -9.883 -47.633 -89.481 1.00 17.86 37 VAL C CA 1
ATOM 6303 C C . VAL C 1 38 ? -11.284 -47.391 -90.030 1.00 17.04 37 VAL C C 1
ATOM 6304 O O . VAL C 1 38 ? -11.515 -46.403 -90.725 1.00 16.85 37 VAL C O 1
ATOM 6308 N N . GLU C 1 39 ? -12.238 -48.270 -89.716 1.00 17.27 38 GLU C N 1
ATOM 6309 C CA . GLU C 1 39 ? -13.622 -48.047 -90.192 1.00 17.98 38 GLU C CA 1
ATOM 6310 C C . GLU C 1 39 ? -14.172 -46.757 -89.625 1.00 17.30 38 GLU C C 1
ATOM 6311 O O . GLU C 1 39 ? -14.801 -45.950 -90.345 1.00 18.06 38 GLU C O 1
ATOM 6317 N N . ASP C 1 40 ? -13.897 -46.561 -88.333 1.00 16.95 39 ASP C N 1
ATOM 6318 C CA . ASP C 1 40 ? -14.427 -45.460 -87.577 1.00 17.91 39 ASP C CA 1
ATOM 6319 C C . ASP C 1 40 ? -13.778 -44.172 -88.079 1.00 16.69 39 ASP C C 1
ATOM 6320 O O . ASP C 1 40 ? -14.465 -43.154 -88.264 1.00 16.91 39 ASP C O 1
ATOM 6325 N N . ILE C 1 41 ? -12.466 -44.221 -88.285 1.00 16.42 40 ILE C N 1
ATOM 6326 C CA . ILE C 1 41 ? -11.710 -43.039 -88.787 1.00 16.45 40 ILE C CA 1
ATOM 6327 C C . ILE C 1 41 ? -12.275 -42.599 -90.158 1.00 15.91 40 ILE C C 1
ATOM 6328 O O . ILE C 1 41 ? -12.518 -41.409 -90.397 1.00 17.79 40 ILE C O 1
ATOM 6333 N N . ILE C 1 42 ? -12.448 -43.542 -91.072 1.00 15.92 41 ILE C N 1
ATOM 6334 C CA . ILE C 1 42 ? -12.962 -43.189 -92.415 1.00 15.98 41 ILE C CA 1
ATOM 6335 C C . ILE C 1 42 ? -14.424 -42.676 -92.341 1.00 16.86 41 ILE C C 1
ATOM 6336 O O . ILE C 1 42 ? -14.723 -41.660 -92.966 1.00 17.28 41 ILE C O 1
ATOM 6341 N N . ALA C 1 43 ? -15.296 -43.363 -91.583 1.00 16.91 42 ALA C N 1
ATOM 6342 C CA . ALA C 1 43 ? -16.699 -42.930 -91.396 1.00 19.54 42 ALA C CA 1
ATOM 6343 C C . ALA C 1 43 ? -16.764 -41.508 -90.850 1.00 19.50 42 ALA C C 1
ATOM 6344 O O . ALA C 1 43 ? -17.665 -40.762 -91.220 1.00 19.73 42 ALA C O 1
ATOM 6346 N N . SER C 1 44 ? -15.796 -41.140 -90.008 1.00 19.53 43 SER C N 1
ATOM 6347 C CA . SER C 1 44 ? -15.786 -39.811 -89.372 1.00 20.37 43 SER C CA 1
ATOM 6348 C C . SER C 1 44 ? -15.425 -38.686 -90.339 1.00 21.42 43 SER C C 1
ATOM 6349 O O . SER C 1 44 ? -15.710 -37.500 -90.050 1.00 22.74 43 SER C O 1
ATOM 6352 N N . GLY C 1 45 ? -14.754 -39.000 -91.437 1.00 20.06 44 GLY C N 1
ATOM 6353 C CA . GLY C 1 45 ? -14.309 -37.960 -92.362 1.00 20.74 44 GLY C CA 1
ATOM 6354 C C . GLY C 1 45 ? -13.072 -37.196 -91.911 1.00 20.37 44 GLY C C 1
ATOM 6355 O O . GLY C 1 45 ? -12.758 -36.166 -92.458 1.00 20.43 44 GLY C O 1
ATOM 6356 N N . ALA C 1 46 ? -12.338 -37.769 -90.963 1.00 19.41 45 ALA C N 1
ATOM 6357 C CA . ALA C 1 46 ? -11.050 -37.278 -90.444 1.00 18.01 45 ALA C CA 1
ATOM 6358 C C . ALA C 1 46 ? -10.106 -36.978 -91.580 1.00 16.97 45 ALA C C 1
ATOM 6359 O O . ALA C 1 46 ? -10.024 -37.715 -92.537 1.00 16.72 45 ALA C O 1
ATOM 6361 N N . GLN C 1 47 ? -9.407 -35.864 -91.499 1.00 17.20 46 GLN C N 1
ATOM 6362 C CA . GLN C 1 47 ? -8.371 -35.559 -92.470 1.00 15.73 46 GLN C CA 1
ATOM 6363 C C . GLN C 1 47 ? -7.144 -36.429 -92.226 1.00 15.79 46 GLN C C 1
ATOM 6364 O O . GLN C 1 47 ? -6.764 -36.698 -91.058 1.00 15.26 46 GLN C O 1
ATOM 6370 N N . ASP C 1 48 ? -6.460 -36.785 -93.303 1.00 14.30 47 ASP C N 1
ATOM 6371 C CA . ASP C 1 48 ? -5.230 -37.572 -93.153 1.00 13.90 47 ASP C CA 1
ATOM 6372 C C . ASP C 1 48 ? -4.234 -36.943 -92.146 1.00 15.14 47 ASP C C 1
ATOM 6373 O O . ASP C 1 48 ? -3.591 -37.644 -91.380 1.00 13.68 47 ASP C O 1
ATOM 6378 N N . GLU C 1 49 ? -4.129 -35.600 -92.126 1.00 13.30 48 GLU C N 1
ATOM 6379 C CA . GLU C 1 49 ? -3.243 -34.915 -91.197 1.00 14.21 48 GLU C CA 1
ATOM 6380 C C . GLU C 1 49 ? -3.534 -35.229 -89.729 1.00 13.05 48 GLU C C 1
ATOM 6381 O O . GLU C 1 49 ? -2.580 -35.231 -88.904 1.00 13.82 48 GLU C O 1
ATOM 6387 N N . GLU C 1 50 ? -4.822 -35.454 -89.386 1.00 13.88 49 GLU C N 1
ATOM 6388 C CA . GLU C 1 50 ? -5.185 -35.794 -88.019 1.00 14.47 49 GLU C CA 1
ATOM 6389 C C . GLU C 1 50 ? -4.556 -37.141 -87.630 1.00 15.85 49 GLU C C 1
ATOM 6390 O O . GLU C 1 50 ? -4.056 -37.319 -86.532 1.00 15.78 49 GLU C O 1
ATOM 6396 N N . ILE C 1 51 ? -4.539 -38.048 -88.587 1.00 15.64 50 ILE C N 1
ATOM 6397 C CA . ILE C 1 51 ? -3.987 -39.373 -88.354 1.00 13.82 50 ILE C CA 1
ATOM 6398 C C . ILE C 1 51 ? -2.459 -39.359 -88.380 1.00 14.50 50 ILE C C 1
ATOM 6399 O O . ILE C 1 51 ? -1.796 -40.001 -87.533 1.00 13.93 50 ILE C O 1
ATOM 6404 N N . GLN C 1 52 ? -1.863 -38.579 -89.294 1.00 13.49 51 GLN C N 1
ATOM 6405 C CA . GLN C 1 52 ? -0.411 -38.258 -89.142 1.00 14.11 51 GLN C CA 1
ATOM 6406 C C . GLN C 1 52 ? -0.068 -37.831 -87.720 1.00 14.26 51 GLN C C 1
ATOM 6407 O O . GLN C 1 52 ? 0.891 -38.333 -87.102 1.00 12.46 51 GLN C O 1
ATOM 6413 N N . TYR C 1 53 ? -0.791 -36.821 -87.225 1.00 13.47 52 TYR C N 1
ATOM 6414 C CA . TYR C 1 53 ? -0.569 -36.301 -85.881 1.00 12.62 52 TYR C CA 1
ATOM 6415 C C . TYR C 1 53 ? -0.690 -37.399 -84.808 1.00 14.40 52 TYR C C 1
ATOM 6416 O O . TYR C 1 53 ? 0.184 -37.520 -83.939 1.00 14.97 52 TYR C O 1
ATOM 6425 N N . LEU C 1 54 ? -1.708 -38.246 -84.963 1.00 14.73 53 LEU C N 1
ATOM 6426 C CA . LEU C 1 54 ? -1.970 -39.383 -84.059 1.00 14.56 53 LEU C CA 1
ATOM 6427 C C . LEU C 1 54 ? -0.730 -40.282 -84.005 1.00 15.23 53 LEU C C 1
ATOM 6428 O O . LEU C 1 54 ? -0.286 -40.676 -82.901 1.00 15.44 53 LEU C O 1
ATOM 6433 N N . PHE C 1 55 ? -0.172 -40.589 -85.165 1.00 13.94 54 PHE C N 1
ATOM 6434 C CA . PHE C 1 55 ? 1.040 -41.454 -85.181 1.00 14.97 54 PHE C CA 1
ATOM 6435 C C . PHE C 1 55 ? 2.277 -40.836 -84.519 1.00 15.01 54 PHE C C 1
ATOM 6436 O O . PHE C 1 55 ? 3.091 -41.525 -83.877 1.00 15.34 54 PHE C O 1
ATOM 6444 N N . LEU C 1 56 ? 2.424 -39.506 -84.676 1.00 15.53 55 LEU C N 1
ATOM 6445 C CA . LEU C 1 56 ? 3.614 -38.820 -84.184 1.00 15.30 55 LEU C CA 1
ATOM 6446 C C . LEU C 1 56 ? 3.471 -38.376 -82.725 1.00 16.48 55 LEU C C 1
ATOM 6447 O O . LEU C 1 56 ? 4.496 -38.292 -82.024 1.00 16.46 55 LEU C O 1
ATOM 6452 N N . TYR C 1 57 ? 2.237 -38.089 -82.293 1.00 16.71 56 TYR C N 1
ATOM 6453 C CA . TYR C 1 57 ? 1.992 -37.512 -80.949 1.00 18.58 56 TYR C CA 1
ATOM 6454 C C . TYR C 1 57 ? 1.310 -38.430 -79.940 1.00 19.03 56 TYR C C 1
ATOM 6455 O O . TYR C 1 57 ? 1.410 -38.211 -78.725 1.00 19.43 56 TYR C O 1
ATOM 6464 N N . GLY C 1 58 ? 0.616 -39.440 -80.452 1.00 18.09 57 GLY C N 1
ATOM 6465 C CA . GLY C 1 58 ? -0.023 -40.458 -79.662 1.00 17.49 57 GLY C CA 1
ATOM 6466 C C . GLY C 1 58 ? -1.460 -40.146 -79.298 1.00 17.30 57 GLY C C 1
ATOM 6467 O O . GLY C 1 58 ? -2.125 -40.966 -78.704 1.00 18.78 57 GLY C O 1
ATOM 6468 N N . ASN C 1 59 ? -1.955 -38.975 -79.707 1.00 17.31 58 ASN C N 1
ATOM 6469 C CA . ASN C 1 59 ? -3.375 -38.629 -79.565 1.00 18.54 58 ASN C CA 1
ATOM 6470 C C . ASN C 1 59 ? -3.823 -37.785 -80.761 1.00 17.97 58 ASN C C 1
ATOM 6471 O O . ASN C 1 59 ? -2.968 -37.225 -81.523 1.00 19.22 58 ASN C O 1
ATOM 6476 N N . LEU C 1 60 ? -5.149 -37.683 -80.925 1.00 18.28 59 LEU C N 1
ATOM 6477 C CA . LEU C 1 60 ? -5.701 -36.893 -81.994 1.00 18.09 59 LEU C CA 1
ATOM 6478 C C . LEU C 1 60 ? -5.499 -35.430 -81.604 1.00 19.69 59 LEU C C 1
ATOM 6479 O O . LEU C 1 60 ? -5.565 -35.106 -80.391 1.00 19.99 59 LEU C O 1
ATOM 6484 N N . PRO C 1 61 ? -5.249 -34.560 -82.610 1.00 19.88 60 PRO C N 1
ATOM 6485 C CA . PRO C 1 61 ? -5.001 -33.135 -82.283 1.00 20.10 60 PRO C CA 1
ATOM 6486 C C . PRO C 1 61 ? -6.265 -32.295 -82.064 1.00 20.30 60 PRO C C 1
ATOM 6487 O O . PRO C 1 61 ? -7.334 -32.537 -82.671 1.00 20.28 60 PRO C O 1
ATOM 6491 N N . THR C 1 62 ? -6.117 -31.267 -81.227 1.00 21.49 61 THR C N 1
ATOM 6492 C CA . THR C 1 62 ? -7.114 -30.203 -81.242 1.00 22.11 61 THR C CA 1
ATOM 6493 C C . THR C 1 62 ? -7.060 -29.371 -82.540 1.00 22.58 61 THR C C 1
ATOM 6494 O O . THR C 1 62 ? -6.074 -29.427 -83.313 1.00 20.59 61 THR C O 1
ATOM 6498 N N A GLU C 1 63 ? -8.098 -28.561 -82.768 0.50 22.75 62 GLU C N 1
ATOM 6499 N N B GLU C 1 63 ? -8.100 -28.571 -82.784 0.50 22.81 62 GLU C N 1
ATOM 6500 C CA A GLU C 1 63 ? -8.100 -27.663 -83.931 0.50 23.42 62 GLU C CA 1
ATOM 6501 C CA B GLU C 1 63 ? -8.069 -27.691 -83.952 0.50 23.35 62 GLU C CA 1
ATOM 6502 C C A GLU C 1 63 ? -6.829 -26.785 -83.954 0.50 23.37 62 GLU C C 1
ATOM 6503 C C B GLU C 1 63 ? -6.776 -26.845 -83.950 0.50 23.41 62 GLU C C 1
ATOM 6504 O O A GLU C 1 63 ? -6.240 -26.540 -85.025 0.50 22.59 62 GLU C O 1
ATOM 6505 O O B GLU C 1 63 ? -6.113 -26.697 -84.997 0.50 22.50 62 GLU C O 1
ATOM 6516 N N . GLN C 1 64 ? -6.393 -26.330 -82.776 1.00 22.97 63 GLN C N 1
ATOM 6517 C CA . GLN C 1 64 ? -5.170 -25.494 -82.670 1.00 24.20 63 GLN C CA 1
ATOM 6518 C C . GLN C 1 64 ? -3.877 -26.261 -83.019 1.00 22.34 63 GLN C C 1
ATOM 6519 O O . GLN C 1 64 ? -3.025 -25.762 -83.751 1.00 22.08 63 GLN C O 1
ATOM 6525 N N . GLU C 1 65 ? -3.754 -27.447 -82.440 1.00 22.03 64 GLU C N 1
ATOM 6526 C CA . GLU C 1 65 ? -2.633 -28.335 -82.718 1.00 20.83 64 GLU C CA 1
ATOM 6527 C C . GLU C 1 65 ? -2.567 -28.700 -84.220 1.00 20.63 64 GLU C C 1
ATOM 6528 O O . GLU C 1 65 ? -1.458 -28.816 -84.779 1.00 19.66 64 GLU C O 1
ATOM 6534 N N . LEU C 1 66 ? -3.735 -28.866 -84.852 1.00 18.51 65 LEU C N 1
ATOM 6535 C CA . LEU C 1 66 ? -3.792 -29.308 -86.261 1.00 19.77 65 LEU C CA 1
ATOM 6536 C C . LEU C 1 66 ? -3.304 -28.168 -87.140 1.00 20.77 65 LEU C C 1
ATOM 6537 O O . LEU C 1 66 ? -2.541 -28.365 -88.089 1.00 19.61 65 LEU C O 1
ATOM 6542 N N . ARG C 1 67 ? -3.731 -26.956 -86.791 1.00 20.77 66 ARG C N 1
ATOM 6543 C CA . ARG C 1 67 ? -3.314 -25.782 -87.542 1.00 22.74 66 ARG C CA 1
ATOM 6544 C C . ARG C 1 67 ? -1.774 -25.662 -87.548 1.00 20.48 66 ARG C C 1
ATOM 6545 O O . ARG C 1 67 ? -1.147 -25.503 -88.594 1.00 21.63 66 ARG C O 1
ATOM 6553 N N . LYS C 1 68 ? -1.157 -25.831 -86.383 1.00 19.73 67 LYS C N 1
ATOM 6554 C CA . LYS C 1 68 ? 0.291 -25.709 -86.265 1.00 21.27 67 LYS C CA 1
ATOM 6555 C C . LYS C 1 68 ? 0.999 -26.886 -87.009 1.00 20.27 67 LYS C C 1
ATOM 6556 O O . LYS C 1 68 ? 2.019 -26.681 -87.682 1.00 18.63 67 LYS C O 1
ATOM 6562 N N . TYR C 1 69 ? 0.455 -28.076 -86.803 1.00 19.99 68 TYR C N 1
ATOM 6563 C CA . TYR C 1 69 ? 0.947 -29.310 -87.461 1.00 18.39 68 TYR C CA 1
ATOM 6564 C C . TYR C 1 69 ? 1.018 -29.149 -89.003 1.00 18.25 68 TYR C C 1
ATOM 6565 O O . TYR C 1 69 ? 2.030 -29.437 -89.630 1.00 16.12 68 TYR C O 1
ATOM 6574 N N . LYS C 1 70 ? -0.072 -28.685 -89.595 1.00 17.11 69 LYS C N 1
ATOM 6575 C CA . LYS C 1 70 ? -0.162 -28.460 -91.040 1.00 17.28 69 LYS C CA 1
ATOM 6576 C C . LYS C 1 70 ? 0.912 -27.507 -91.552 1.00 18.58 69 LYS C C 1
ATOM 6577 O O . LYS C 1 70 ? 1.540 -27.731 -92.607 1.00 16.95 69 LYS C O 1
ATOM 6583 N N . GLU C 1 71 ? 1.183 -26.444 -90.772 1.00 17.76 70 GLU C N 1
ATOM 6584 C CA . GLU C 1 71 ? 2.310 -25.540 -91.107 1.00 20.56 70 GLU C CA 1
ATOM 6585 C C . GLU C 1 71 ? 3.662 -26.237 -91.174 1.00 17.15 70 GLU C C 1
ATOM 6586 O O . GLU C 1 71 ? 4.442 -26.013 -92.073 1.00 17.41 70 GLU C O 1
ATOM 6592 N N . THR C 1 72 ? 3.921 -27.112 -90.211 1.00 17.32 71 THR C N 1
ATOM 6593 C CA . THR C 1 72 ? 5.198 -27.838 -90.157 1.00 17.06 71 THR C CA 1
ATOM 6594 C C . THR C 1 72 ? 5.304 -28.794 -91.367 1.00 15.93 71 THR C C 1
ATOM 6595 O O . THR C 1 72 ? 6.312 -28.822 -92.063 1.00 15.29 71 THR C O 1
ATOM 6599 N N . VAL C 1 73 ? 4.211 -29.500 -91.672 1.00 15.58 72 VAL C N 1
ATOM 6600 C CA . VAL C 1 73 ? 4.217 -30.392 -92.852 1.00 16.19 72 VAL C CA 1
ATOM 6601 C C . VAL C 1 73 ? 4.497 -29.633 -94.134 1.00 15.20 72 VAL C C 1
ATOM 6602 O O . VAL C 1 73 ? 5.261 -30.028 -94.978 1.00 15.39 72 VAL C O 1
ATOM 6606 N N . GLN C 1 74 ? 3.842 -28.496 -94.256 1.00 15.47 73 GLN C N 1
ATOM 6607 C CA . GLN C 1 74 ? 4.010 -27.655 -95.393 1.00 16.43 73 GLN C CA 1
ATOM 6608 C C . GLN C 1 74 ? 5.433 -27.116 -95.658 1.00 15.10 73 GLN C C 1
ATOM 6609 O O . GLN C 1 74 ? 5.763 -26.831 -96.808 1.00 16.09 73 GLN C O 1
ATOM 6615 N N . LYS C 1 75 ? 6.272 -27.039 -94.621 1.00 16.53 74 LYS C N 1
ATOM 6616 C CA . LYS C 1 75 ? 7.687 -26.727 -94.784 1.00 16.64 74 LYS C CA 1
ATOM 6617 C C . LYS C 1 75 ? 8.319 -27.717 -95.747 1.00 17.46 74 LYS C C 1
ATOM 6618 O O . LYS C 1 75 ? 9.198 -27.371 -96.535 1.00 16.73 74 LYS C O 1
ATOM 6624 N N . GLY C 1 76 ? 7.861 -28.965 -95.648 1.00 17.48 75 GLY C N 1
ATOM 6625 C CA . GLY C 1 76 ? 8.359 -30.033 -96.566 1.00 16.98 75 GLY C CA 1
ATOM 6626 C C . GLY C 1 76 ? 8.062 -29.921 -98.064 1.00 18.01 75 GLY C C 1
ATOM 6627 O O . GLY C 1 76 ? 8.635 -30.668 -98.913 1.00 16.41 75 GLY C O 1
ATOM 6628 N N . TYR C 1 77 ? 7.164 -29.007 -98.427 1.00 15.31 76 TYR C N 1
ATOM 6629 C CA . TYR C 1 77 ? 6.797 -28.824 -99.827 1.00 16.83 76 TYR C CA 1
ATOM 6630 C C . TYR C 1 77 ? 7.922 -28.114 -100.631 1.00 18.06 76 TYR C C 1
ATOM 6631 O O . TYR C 1 77 ? 7.861 -28.045 -101.872 1.00 19.87 76 TYR C O 1
ATOM 6640 N N . LYS C 1 78 ? 8.869 -27.516 -99.904 1.00 17.66 77 LYS C N 1
ATOM 6641 C CA . LYS C 1 78 ? 10.052 -26.989 -100.481 1.00 19.79 77 LYS C CA 1
ATOM 6642 C C . LYS C 1 78 ? 11.181 -28.017 -100.290 1.00 20.59 77 LYS C C 1
ATOM 6643 O O . LYS C 1 78 ? 11.583 -28.352 -99.137 1.00 20.91 77 LYS C O 1
ATOM 6649 N N . ILE C 1 79 ? 11.640 -28.542 -101.408 1.00 19.79 78 ILE C N 1
ATOM 6650 C CA . ILE C 1 79 ? 12.777 -29.470 -101.417 1.00 19.73 78 ILE C CA 1
ATOM 6651 C C . ILE C 1 79 ? 13.869 -28.945 -102.397 1.00 19.74 78 ILE C C 1
ATOM 6652 O O . ILE C 1 79 ? 13.563 -28.138 -103.317 1.00 18.62 78 ILE C O 1
ATOM 6657 N N . PRO C 1 80 ? 15.135 -29.354 -102.185 1.00 18.64 79 PRO C N 1
ATOM 6658 C CA . PRO C 1 80 ? 16.291 -28.939 -103.053 1.00 19.44 79 PRO C CA 1
ATOM 6659 C C . PRO C 1 80 ? 16.182 -29.396 -104.494 1.00 20.50 79 PRO C C 1
ATOM 6660 O O . PRO C 1 80 ? 15.694 -30.504 -104.801 1.00 18.34 79 PRO C O 1
ATOM 6664 N N . ASP C 1 81 ? 16.665 -28.554 -105.412 1.00 20.38 80 ASP C N 1
ATOM 6665 C CA . ASP C 1 81 ? 16.737 -28.932 -106.806 1.00 21.82 80 ASP C CA 1
ATOM 6666 C C . ASP C 1 81 ? 17.499 -30.252 -107.007 1.00 20.86 80 ASP C C 1
ATOM 6667 O O . ASP C 1 81 ? 17.112 -31.036 -107.897 1.00 20.81 80 ASP C O 1
ATOM 6672 N N . PHE C 1 82 ? 18.547 -30.505 -106.206 1.00 19.11 81 PHE C N 1
ATOM 6673 C CA . PHE C 1 82 ? 19.342 -31.731 -106.428 1.00 18.62 81 PHE C CA 1
ATOM 6674 C C . PHE C 1 82 ? 18.500 -32.974 -106.090 1.00 17.91 81 PHE C C 1
ATOM 6675 O O . PHE C 1 82 ? 18.758 -34.071 -106.667 1.00 17.48 81 PHE C O 1
ATOM 6683 N N . VAL C 1 83 ? 17.560 -32.824 -105.165 1.00 17.24 82 VAL C N 1
ATOM 6684 C CA . VAL C 1 83 ? 16.614 -33.959 -104.819 1.00 18.08 82 VAL C CA 1
ATOM 6685 C C . VAL C 1 83 ? 15.684 -34.211 -106.005 1.00 17.93 82 VAL C C 1
ATOM 6686 O O . VAL C 1 83 ? 15.484 -35.352 -106.451 1.00 15.17 82 VAL C O 1
ATOM 6690 N N . ILE C 1 84 ? 15.114 -33.130 -106.582 1.00 15.92 83 ILE C N 1
ATOM 6691 C CA . ILE C 1 84 ? 14.369 -33.290 -107.807 1.00 16.64 83 ILE C CA 1
ATOM 6692 C C . ILE C 1 84 ? 15.225 -33.880 -108.934 1.00 16.56 83 ILE C C 1
ATOM 6693 O O . ILE C 1 84 ? 14.748 -34.707 -109.711 1.00 15.28 83 ILE C O 1
ATOM 6698 N N . ASN C 1 85 ? 16.486 -33.481 -109.037 1.00 15.86 84 ASN C N 1
ATOM 6699 C CA . ASN C 1 85 ? 17.335 -34.005 -110.088 1.00 15.69 84 ASN C CA 1
ATOM 6700 C C . ASN C 1 85 ? 17.679 -35.480 -109.847 1.00 15.09 84 ASN C C 1
ATOM 6701 O O . ASN C 1 85 ? 17.867 -36.232 -110.802 1.00 15.86 84 ASN C O 1
ATOM 6706 N N . ALA C 1 86 ? 17.738 -35.878 -108.575 1.00 15.48 85 ALA C N 1
ATOM 6707 C CA . ALA C 1 86 ? 17.969 -37.311 -108.263 1.00 15.39 85 ALA C CA 1
ATOM 6708 C C . ALA C 1 86 ? 16.859 -38.197 -108.876 1.00 16.48 85 ALA C C 1
ATOM 6709 O O . ALA C 1 86 ? 17.119 -39.357 -109.241 1.00 16.67 85 ALA C O 1
ATOM 6711 N N . ILE C 1 87 ? 15.669 -37.624 -109.058 1.00 14.67 86 ILE C N 1
ATOM 6712 C CA . ILE C 1 87 ? 14.571 -38.339 -109.757 1.00 14.98 86 ILE C CA 1
ATOM 6713 C C . ILE C 1 87 ? 14.701 -38.148 -111.267 1.00 15.68 86 ILE C C 1
ATOM 6714 O O . ILE C 1 87 ? 14.741 -39.094 -112.019 1.00 13.60 86 ILE C O 1
ATOM 6719 N N . ARG C 1 88 ? 14.762 -36.867 -111.719 1.00 14.50 87 ARG C N 1
ATOM 6720 C CA . ARG C 1 88 ? 14.697 -36.581 -113.156 1.00 15.51 87 ARG C CA 1
ATOM 6721 C C . ARG C 1 88 ? 15.911 -37.042 -114.011 1.00 15.41 87 ARG C C 1
ATOM 6722 O O . ARG C 1 88 ? 15.801 -37.153 -115.240 1.00 16.59 87 ARG C O 1
ATOM 6730 N N . GLN C 1 89 ? 17.047 -37.358 -113.369 1.00 15.44 88 GLN C N 1
ATOM 6731 C CA . GLN C 1 89 ? 18.251 -37.819 -114.071 1.00 16.14 88 GLN C CA 1
ATOM 6732 C C . GLN C 1 89 ? 18.152 -39.319 -114.384 1.00 15.91 88 GLN C C 1
ATOM 6733 O O . GLN C 1 89 ? 18.929 -39.855 -115.128 1.00 17.29 88 GLN C O 1
ATOM 6739 N N . LEU C 1 90 ? 17.154 -39.970 -113.776 1.00 16.19 89 LEU C N 1
ATOM 6740 C CA . LEU C 1 90 ? 16.967 -41.443 -113.912 1.00 16.01 89 LEU C CA 1
ATOM 6741 C C . LEU C 1 90 ? 16.211 -41.804 -115.174 1.00 16.88 89 LEU C C 1
ATOM 6742 O O . LEU C 1 90 ? 15.433 -40.975 -115.721 1.00 17.18 89 LEU C O 1
ATOM 6747 N N . PRO C 1 91 ? 16.400 -43.051 -115.673 1.00 17.58 90 PRO C N 1
ATOM 6748 C CA . PRO C 1 91 ? 15.583 -43.487 -116.801 1.00 17.55 90 PRO C CA 1
ATOM 6749 C C . PRO C 1 91 ? 14.109 -43.427 -116.478 1.00 18.64 90 PRO C C 1
ATOM 6750 O O . PRO C 1 91 ? 13.640 -43.802 -115.370 1.00 16.39 90 PRO C O 1
ATOM 6754 N N . ARG C 1 92 ? 13.340 -42.908 -117.442 1.00 17.88 91 ARG C N 1
ATOM 6755 C CA . ARG C 1 92 ? 11.873 -42.842 -117.268 1.00 20.46 91 ARG C CA 1
ATOM 6756 C C . ARG C 1 92 ? 11.190 -44.203 -117.034 1.00 19.88 91 ARG C C 1
ATOM 6757 O O . ARG C 1 92 ? 10.107 -44.240 -116.507 1.00 20.86 91 ARG C O 1
ATOM 6765 N N . GLU C 1 93 ? 11.832 -45.294 -117.419 1.00 19.15 92 GLU C N 1
ATOM 6766 C CA . GLU C 1 93 ? 11.287 -46.629 -117.191 1.00 19.99 92 GLU C CA 1
ATOM 6767 C C . GLU C 1 93 ? 11.478 -47.158 -115.757 1.00 18.77 92 GLU C C 1
ATOM 6768 O O . GLU C 1 93 ? 10.925 -48.206 -115.398 1.00 18.87 92 GLU C O 1
ATOM 6774 N N . SER C 1 94 ? 12.260 -46.463 -114.941 1.00 17.89 93 SER C N 1
ATOM 6775 C CA . SER C 1 94 ? 12.499 -46.915 -113.541 1.00 17.20 93 SER C CA 1
ATOM 6776 C C . SER C 1 94 ? 11.191 -47.012 -112.749 1.00 16.79 93 SER C C 1
ATOM 6777 O O . SER C 1 94 ? 10.234 -46.257 -112.971 1.00 16.63 93 SER C O 1
ATOM 6780 N N . ASP C 1 95 ? 11.111 -47.987 -111.840 1.00 15.80 94 ASP C N 1
ATOM 6781 C CA . ASP C 1 95 ? 9.975 -48.111 -110.948 1.00 16.37 94 ASP C CA 1
ATOM 6782 C C . ASP C 1 95 ? 9.843 -46.799 -110.144 1.00 15.16 94 ASP C C 1
ATOM 6783 O O . ASP C 1 95 ? 10.888 -46.234 -109.686 1.00 14.78 94 ASP C O 1
ATOM 6788 N N . ALA C 1 96 ? 8.595 -46.377 -109.951 1.00 16.03 95 ALA C N 1
ATOM 6789 C CA . ALA C 1 96 ? 8.308 -45.125 -109.204 1.00 14.51 95 ALA C CA 1
ATOM 6790 C C . ALA C 1 96 ? 8.953 -45.201 -107.802 1.00 14.76 95 ALA C C 1
ATOM 6791 O O . ALA C 1 96 ? 9.493 -44.222 -107.276 1.00 13.02 95 ALA C O 1
ATOM 6793 N N . VAL C 1 97 ? 8.823 -46.367 -107.161 1.00 13.57 96 VAL C N 1
ATOM 6794 C CA . VAL C 1 97 ? 9.354 -46.523 -105.773 1.00 14.04 96 VAL C CA 1
ATOM 6795 C C . VAL C 1 97 ? 10.909 -46.435 -105.777 1.00 12.17 96 VAL C C 1
ATOM 6796 O O . VAL C 1 97 ? 11.478 -45.893 -104.829 1.00 13.41 96 VAL C O 1
ATOM 6800 N N . ALA C 1 98 ? 11.594 -46.874 -106.852 1.00 11.33 97 ALA C N 1
ATOM 6801 C CA . ALA C 1 98 ? 13.068 -46.819 -106.907 1.00 12.93 97 ALA C CA 1
ATOM 6802 C C . ALA C 1 98 ? 13.439 -45.331 -107.092 1.00 11.52 97 ALA C C 1
ATOM 6803 O O . ALA C 1 98 ? 14.426 -44.892 -106.564 1.00 13.93 97 ALA C O 1
ATOM 6805 N N . MET C 1 99 ? 12.565 -44.627 -107.818 1.00 13.61 98 MET C N 1
ATOM 6806 C CA . MET C 1 99 ? 12.765 -43.150 -107.989 1.00 14.11 98 MET C CA 1
ATOM 6807 C C . MET C 1 99 ? 12.689 -42.457 -106.635 1.00 13.44 98 MET C C 1
ATOM 6808 O O . MET C 1 99 ? 13.561 -41.600 -106.305 1.00 12.73 98 MET C O 1
ATOM 6813 N N . GLN C 1 100 ? 11.655 -42.800 -105.860 1.00 12.94 99 GLN C N 1
ATOM 6814 C CA . GLN C 1 100 ? 11.486 -42.238 -104.508 1.00 13.10 99 GLN C CA 1
ATOM 6815 C C . GLN C 1 100 ? 12.760 -42.570 -103.704 1.00 12.72 99 GLN C C 1
ATOM 6816 O O . GLN C 1 100 ? 13.321 -41.757 -103.005 1.00 10.56 99 GLN C O 1
ATOM 6822 N N . MET C 1 101 ? 13.203 -43.822 -103.772 1.00 11.40 100 MET C N 1
ATOM 6823 C CA . MET C 1 101 ? 14.394 -44.229 -103.045 1.00 12.93 100 MET C CA 1
ATOM 6824 C C . MET C 1 101 ? 15.687 -43.442 -103.394 1.00 12.88 100 MET C C 1
ATOM 6825 O O . MET C 1 101 ? 16.399 -42.983 -102.489 1.00 14.91 100 MET C O 1
ATOM 6830 N N . ALA C 1 102 ? 15.907 -43.188 -104.683 1.00 11.01 101 ALA C N 1
ATOM 6831 C CA . ALA C 1 102 ? 17.027 -42.398 -105.185 1.00 12.72 101 ALA C CA 1
ATOM 6832 C C . ALA C 1 102 ? 16.948 -40.974 -104.609 1.00 13.42 101 ALA C C 1
ATOM 6833 O O . ALA C 1 102 ? 17.972 -40.424 -104.173 1.00 13.54 101 ALA C O 1
ATOM 6835 N N . ALA C 1 103 ? 15.731 -40.456 -104.546 1.00 12.62 102 ALA C N 1
ATOM 6836 C CA . ALA C 1 103 ? 15.486 -39.066 -103.999 1.00 13.96 102 ALA C CA 1
ATOM 6837 C C . ALA C 1 103 ? 15.728 -38.986 -102.501 1.00 13.93 102 ALA C C 1
ATOM 6838 O O . ALA C 1 103 ? 16.465 -38.101 -102.004 1.00 13.73 102 ALA C O 1
ATOM 6840 N N . VAL C 1 104 ? 15.141 -39.931 -101.744 1.00 12.26 103 VAL C N 1
ATOM 6841 C CA . VAL C 1 104 ? 15.355 -39.932 -100.308 1.00 12.26 103 VAL C CA 1
ATOM 6842 C C . VAL C 1 104 ? 16.835 -40.161 -99.967 1.00 12.47 103 VAL C C 1
ATOM 6843 O O . VAL C 1 104 ? 17.360 -39.605 -98.956 1.00 13.11 103 VAL C O 1
ATOM 6847 N N . ALA C 1 105 ? 17.485 -41.088 -100.717 1.00 13.92 104 ALA C N 1
ATOM 6848 C CA . ALA C 1 105 ? 18.940 -41.348 -100.544 1.00 14.36 104 ALA C CA 1
ATOM 6849 C C . ALA C 1 105 ? 19.772 -40.025 -100.648 1.00 14.32 104 ALA C C 1
ATOM 6850 O O . ALA C 1 105 ? 20.595 -39.728 -99.788 1.00 13.40 104 ALA C O 1
ATOM 6852 N N . ALA C 1 106 ? 19.466 -39.217 -101.649 1.00 14.96 105 ALA C N 1
ATOM 6853 C CA . ALA C 1 106 ? 20.152 -37.943 -101.849 1.00 15.41 105 ALA C CA 1
ATOM 6854 C C . ALA C 1 106 ? 19.930 -37.015 -100.650 1.00 15.46 105 ALA C C 1
ATOM 6855 O O . ALA C 1 106 ? 20.893 -36.397 -100.133 1.00 13.61 105 ALA C O 1
ATOM 6857 N N . MET C 1 107 ? 18.674 -36.977 -100.176 1.00 14.44 106 MET C N 1
ATOM 6858 C CA . MET C 1 107 ? 18.289 -36.219 -99.007 1.00 17.88 106 MET C CA 1
ATOM 6859 C C . MET C 1 107 ? 19.027 -36.705 -97.776 1.00 16.89 106 MET C C 1
ATOM 6860 O O . MET C 1 107 ? 19.566 -35.920 -96.988 1.00 15.03 106 MET C O 1
ATOM 6865 N N . ALA C 1 108 ? 19.018 -38.022 -97.546 1.00 15.34 107 ALA C N 1
ATOM 6866 C CA . ALA C 1 108 ? 19.805 -38.559 -96.456 1.00 14.07 107 ALA C CA 1
ATOM 6867 C C . ALA C 1 108 ? 21.280 -38.088 -96.433 1.00 14.36 107 ALA C C 1
ATOM 6868 O O . ALA C 1 108 ? 21.811 -37.776 -95.346 1.00 15.90 107 ALA C O 1
ATOM 6870 N N . ALA C 1 109 ? 21.939 -38.072 -97.595 1.00 13.67 108 ALA C N 1
ATOM 6871 C CA . ALA C 1 109 ? 23.339 -37.631 -97.702 1.00 15.66 108 ALA C CA 1
ATOM 6872 C C . ALA C 1 109 ? 23.415 -36.177 -97.218 1.00 15.75 108 ALA C C 1
ATOM 6873 O O . ALA C 1 109 ? 24.280 -35.792 -96.432 1.00 16.27 108 ALA C O 1
ATOM 6875 N N . SER C 1 110 ? 22.461 -35.388 -97.677 1.00 16.56 109 SER C N 1
ATOM 6876 C CA . SER C 1 110 ? 22.577 -33.934 -97.459 1.00 16.74 109 SER C CA 1
ATOM 6877 C C . SER C 1 110 ? 22.191 -33.519 -96.052 1.00 17.53 109 SER C C 1
ATOM 6878 O O . SER C 1 110 ? 22.589 -32.413 -95.614 1.00 16.22 109 SER C O 1
ATOM 6881 N N . GLU C 1 111 ? 21.486 -34.373 -95.290 1.00 16.11 110 GLU C N 1
ATOM 6882 C CA . GLU C 1 111 ? 20.930 -33.968 -93.999 1.00 17.71 110 GLU C CA 1
ATOM 6883 C C . GLU C 1 111 ? 21.931 -34.241 -92.884 1.00 18.11 110 GLU C C 1
ATOM 6884 O O . GLU C 1 111 ? 21.681 -35.105 -91.972 1.00 17.36 110 GLU C O 1
ATOM 6890 N N . THR C 1 112 ? 23.081 -33.554 -92.977 1.00 17.76 111 THR C N 1
ATOM 6891 C CA . THR C 1 112 ? 24.261 -33.839 -92.135 1.00 18.66 111 THR C CA 1
ATOM 6892 C C . THR C 1 112 ? 24.038 -33.413 -90.689 1.00 18.97 111 THR C C 1
ATOM 6893 O O . THR C 1 112 ? 24.849 -33.724 -89.848 1.00 21.38 111 THR C O 1
ATOM 6897 N N . LYS C 1 113 ? 22.996 -32.654 -90.414 1.00 20.39 112 LYS C N 1
ATOM 6898 C CA . LYS C 1 113 ? 22.774 -32.156 -89.044 1.00 22.07 112 LYS C CA 1
ATOM 6899 C C . LYS C 1 113 ? 21.649 -32.894 -88.347 1.00 20.05 112 LYS C C 1
ATOM 6900 O O . LYS C 1 113 ? 21.271 -32.596 -87.194 1.00 20.76 112 LYS C O 1
ATOM 6906 N N . PHE C 1 114 ? 21.141 -33.952 -89.019 1.00 18.06 113 PHE C N 1
ATOM 6907 C CA . PHE C 1 114 ? 20.163 -34.762 -88.351 1.00 18.12 113 PHE C CA 1
ATOM 6908 C C . PHE C 1 114 ? 20.766 -35.419 -87.132 1.00 17.53 113 PHE C C 1
ATOM 6909 O O . PHE C 1 114 ? 21.871 -35.993 -87.197 1.00 18.31 113 PHE C O 1
ATOM 6917 N N . LYS C 1 115 ? 20.003 -35.389 -86.040 1.00 17.11 114 LYS C N 1
ATOM 6918 C CA . LYS C 1 115 ? 20.342 -36.081 -84.784 1.00 19.84 114 LYS C CA 1
ATOM 6919 C C . LYS C 1 115 ? 19.058 -36.564 -84.087 1.00 19.13 114 LYS C C 1
ATOM 6920 O O . LYS C 1 115 ? 18.068 -35.804 -83.971 1.00 20.24 114 LYS C O 1
ATOM 6926 N N . TRP C 1 116 ? 19.057 -37.803 -83.598 1.00 17.67 115 TRP C N 1
ATOM 6927 C CA . TRP C 1 116 ? 17.902 -38.300 -82.832 1.00 17.69 115 TRP C CA 1
ATOM 6928 C C . TRP C 1 116 ? 17.741 -37.492 -81.541 1.00 18.02 115 TRP C C 1
ATOM 6929 O O . TRP C 1 116 ? 18.692 -37.371 -80.778 1.00 17.23 115 TRP C O 1
ATOM 6940 N N . ASN C 1 117 ? 16.546 -36.948 -81.342 1.00 20.02 116 ASN C N 1
ATOM 6941 C CA . ASN C 1 117 ? 16.281 -36.068 -80.184 1.00 21.46 116 ASN C CA 1
ATOM 6942 C C . ASN C 1 117 ? 14.796 -35.972 -79.960 1.00 21.12 116 ASN C C 1
ATOM 6943 O O . ASN C 1 117 ? 14.060 -35.553 -80.862 1.00 21.14 116 ASN C O 1
ATOM 6948 N N . LYS C 1 118 ? 14.351 -36.407 -78.783 1.00 21.08 117 LYS C N 1
ATOM 6949 C CA . LYS C 1 118 ? 12.933 -36.287 -78.391 1.00 24.15 117 LYS C CA 1
ATOM 6950 C C . LYS C 1 118 ? 12.313 -34.897 -78.669 1.00 22.70 117 LYS C C 1
ATOM 6951 O O . LYS C 1 118 ? 11.116 -34.824 -78.935 1.00 22.05 117 LYS C O 1
ATOM 6957 N N . ASP C 1 119 ? 13.114 -33.819 -78.641 1.00 22.17 118 ASP C N 1
ATOM 6958 C CA . ASP C 1 119 ? 12.536 -32.478 -78.863 1.00 22.97 118 ASP C CA 1
ATOM 6959 C C . ASP C 1 119 ? 12.315 -32.109 -80.316 1.00 22.93 118 ASP C C 1
ATOM 6960 O O . ASP C 1 119 ? 11.488 -31.234 -80.629 1.00 24.36 118 ASP C O 1
ATOM 6965 N N . THR C 1 120 ? 13.013 -32.795 -81.210 1.00 20.07 119 THR C N 1
ATOM 6966 C CA . THR C 1 120 ? 12.977 -32.434 -82.644 1.00 19.48 119 THR C CA 1
ATOM 6967 C C . THR C 1 120 ? 12.457 -33.547 -83.569 1.00 17.28 119 THR C C 1
ATOM 6968 O O . THR C 1 120 ? 12.058 -33.233 -84.702 1.00 17.60 119 THR C O 1
ATOM 6972 N N . ASP C 1 121 ? 12.478 -34.815 -83.118 1.00 16.37 120 ASP C N 1
ATOM 6973 C CA . ASP C 1 121 ? 12.079 -35.921 -84.028 1.00 16.42 120 ASP C CA 1
ATOM 6974 C C . ASP C 1 121 ? 10.738 -35.725 -84.755 1.00 16.39 120 ASP C C 1
ATOM 6975 O O . ASP C 1 121 ? 10.632 -35.967 -85.990 1.00 15.17 120 ASP C O 1
ATOM 6980 N N . ARG C 1 122 ? 9.717 -35.304 -84.010 1.00 15.97 121 ARG C N 1
ATOM 6981 C CA . ARG C 1 122 ? 8.357 -35.179 -84.544 1.00 16.25 121 ARG C CA 1
ATOM 6982 C C . ARG C 1 122 ? 8.312 -34.085 -85.614 1.00 16.15 121 ARG C C 1
ATOM 6983 O O . ARG C 1 122 ? 7.656 -34.250 -86.643 1.00 16.37 121 ARG C O 1
ATOM 6991 N N . ASP C 1 123 ? 8.960 -32.941 -85.336 1.00 16.41 122 ASP C N 1
ATOM 6992 C CA . ASP C 1 123 ? 8.991 -31.907 -86.360 1.00 16.44 122 ASP C CA 1
ATOM 6993 C C . ASP C 1 123 ? 9.730 -32.301 -87.662 1.00 15.61 122 ASP C C 1
ATOM 6994 O O . ASP C 1 123 ? 9.312 -31.940 -88.769 1.00 15.77 122 ASP C O 1
ATOM 6999 N N . VAL C 1 124 ? 10.818 -33.048 -87.507 1.00 14.94 123 VAL C N 1
ATOM 7000 C CA . VAL C 1 124 ? 11.569 -33.610 -88.624 1.00 14.82 123 VAL C CA 1
ATOM 7001 C C . VAL C 1 124 ? 10.669 -34.574 -89.426 1.00 12.83 123 VAL C C 1
ATOM 7002 O O . VAL C 1 124 ? 10.584 -34.454 -90.647 1.00 13.15 123 VAL C O 1
ATOM 7006 N N . ALA C 1 125 ? 10.003 -35.494 -88.713 1.00 14.10 124 ALA C N 1
ATOM 7007 C CA . ALA C 1 125 ? 9.055 -36.433 -89.347 1.00 14.18 124 ALA C CA 1
ATOM 7008 C C . ALA C 1 125 ? 7.928 -35.693 -90.066 1.00 14.47 124 ALA C C 1
ATOM 7009 O O . ALA C 1 125 ? 7.610 -36.013 -91.191 1.00 13.83 124 ALA C O 1
ATOM 7011 N N . ALA C 1 126 ? 7.341 -34.671 -89.437 1.00 14.17 125 ALA C N 1
ATOM 7012 C CA . ALA C 1 126 ? 6.237 -33.934 -90.087 1.00 14.35 125 ALA C CA 1
ATOM 7013 C C . ALA C 1 126 ? 6.696 -33.259 -91.395 1.00 13.47 125 ALA C C 1
ATOM 7014 O O . ALA C 1 126 ? 6.026 -33.382 -92.447 1.00 12.11 125 ALA C O 1
ATOM 7016 N N . GLU C 1 127 ? 7.814 -32.520 -91.329 1.00 13.49 126 GLU C N 1
ATOM 7017 C CA . GLU C 1 127 ? 8.370 -31.881 -92.490 1.00 13.92 126 GLU C CA 1
ATOM 7018 C C . GLU C 1 127 ? 8.661 -32.972 -93.551 1.00 14.79 126 GLU C C 1
ATOM 7019 O O . GLU C 1 127 ? 8.384 -32.805 -94.704 1.00 13.20 126 GLU C O 1
ATOM 7025 N N . MET C 1 128 ? 9.200 -34.103 -93.115 1.00 13.00 127 MET C N 1
ATOM 7026 C CA . MET C 1 128 ? 9.464 -35.194 -94.087 1.00 14.01 127 MET C CA 1
ATOM 7027 C C . MET C 1 128 ? 8.227 -35.743 -94.795 1.00 13.09 127 MET C C 1
ATOM 7028 O O . MET C 1 128 ? 8.304 -36.140 -95.990 1.00 13.06 127 MET C O 1
ATOM 7033 N N . ILE C 1 129 ? 7.093 -35.791 -94.076 1.00 13.38 128 ILE C N 1
ATOM 7034 C CA . ILE C 1 129 ? 5.787 -36.202 -94.660 1.00 13.58 128 ILE C CA 1
ATOM 7035 C C . ILE C 1 129 ? 5.477 -35.210 -95.807 1.00 14.02 128 ILE C C 1
ATOM 7036 O O . ILE C 1 129 ? 5.110 -35.608 -96.908 1.00 13.08 128 ILE C O 1
ATOM 7041 N N . GLY C 1 130 ? 5.692 -33.918 -95.551 1.00 13.89 129 GLY C N 1
ATOM 7042 C CA . GLY C 1 130 ? 5.592 -32.922 -96.621 1.00 14.73 129 GLY C CA 1
ATOM 7043 C C . GLY C 1 130 ? 6.563 -33.180 -97.785 1.00 13.67 129 GLY C C 1
ATOM 7044 O O . GLY C 1 130 ? 6.172 -33.116 -98.963 1.00 12.09 129 GLY C O 1
ATOM 7045 N N . ARG C 1 131 ? 7.827 -33.485 -97.459 1.00 13.67 130 ARG C N 1
ATOM 7046 C CA . ARG C 1 131 ? 8.859 -33.779 -98.472 1.00 13.24 130 ARG C CA 1
ATOM 7047 C C . ARG C 1 131 ? 8.451 -35.010 -99.303 1.00 12.57 130 ARG C C 1
ATOM 7048 O O . ARG C 1 131 ? 8.685 -35.037 -100.511 1.00 12.21 130 ARG C O 1
ATOM 7056 N N . MET C 1 132 ? 7.819 -35.974 -98.639 1.00 14.21 131 MET C N 1
ATOM 7057 C CA . MET C 1 132 ? 7.377 -37.165 -99.349 1.00 14.55 131 MET C CA 1
ATOM 7058 C C . MET C 1 132 ? 6.335 -36.828 -100.435 1.00 14.87 131 MET C C 1
ATOM 7059 O O . MET C 1 132 ? 6.382 -37.377 -101.533 1.00 13.48 131 MET C O 1
ATOM 7064 N N . SER C 1 133 ? 5.382 -35.925 -100.111 1.00 13.58 132 SER C N 1
ATOM 7065 C CA . SER C 1 133 ? 4.431 -35.402 -101.118 1.00 12.88 132 SER C CA 1
ATOM 7066 C C . SER C 1 133 ? 5.200 -34.746 -102.273 1.00 12.71 132 SER C C 1
ATOM 7067 O O . SER C 1 133 ? 4.948 -35.079 -103.439 1.00 13.91 132 SER C O 1
ATOM 7070 N N . ALA C 1 134 ? 6.106 -33.799 -101.971 1.00 13.48 133 ALA C N 1
ATOM 7071 C CA . ALA C 1 134 ? 6.965 -33.155 -102.993 1.00 15.21 133 ALA C CA 1
ATOM 7072 C C . ALA C 1 134 ? 7.733 -34.112 -103.900 1.00 15.31 133 ALA C C 1
ATOM 7073 O O . ALA C 1 134 ? 7.753 -33.998 -105.126 1.00 16.49 133 ALA C O 1
ATOM 7075 N N . ILE C 1 135 ? 8.281 -35.157 -103.284 1.00 13.07 134 ILE C N 1
ATOM 7076 C CA . ILE C 1 135 ? 9.042 -36.131 -104.000 1.00 13.35 134 ILE C CA 1
ATOM 7077 C C . ILE C 1 135 ? 8.126 -36.944 -104.930 1.00 12.55 134 ILE C C 1
ATOM 7078 O O . ILE C 1 135 ? 8.479 -37.198 -106.068 1.00 12.10 134 ILE C O 1
ATOM 7083 N N . THR C 1 136 ? 6.988 -37.367 -104.393 1.00 13.14 135 THR C N 1
ATOM 7084 C CA . THR C 1 136 ? 6.086 -38.258 -105.122 1.00 13.53 135 THR C CA 1
ATOM 7085 C C . THR C 1 136 ? 5.439 -37.495 -106.294 1.00 13.68 135 THR C C 1
ATOM 7086 O O . THR C 1 136 ? 5.335 -38.012 -107.397 1.00 12.24 135 THR C O 1
ATOM 7090 N N . VAL C 1 137 ? 5.120 -36.214 -106.085 1.00 13.75 136 VAL C N 1
ATOM 7091 C CA . VAL C 1 137 ? 4.692 -35.374 -107.216 1.00 14.29 136 VAL C CA 1
ATOM 7092 C C . VAL C 1 137 ? 5.710 -35.418 -108.331 1.00 14.06 136 VAL C C 1
ATOM 7093 O O . VAL C 1 137 ? 5.346 -35.558 -109.472 1.00 14.27 136 VAL C O 1
ATOM 7097 N N . ASN C 1 138 ? 6.985 -35.256 -108.006 1.00 12.93 137 ASN C N 1
ATOM 7098 C CA . ASN C 1 138 ? 8.047 -35.113 -108.994 1.00 15.63 137 ASN C CA 1
ATOM 7099 C C . ASN C 1 138 ? 8.417 -36.472 -109.593 1.00 13.37 137 ASN C C 1
ATOM 7100 O O . ASN C 1 138 ? 8.772 -36.527 -110.725 1.00 13.37 137 ASN C O 1
ATOM 7105 N N . VAL C 1 139 ? 8.276 -37.566 -108.816 1.00 15.24 138 VAL C N 1
ATOM 7106 C CA . VAL C 1 139 ? 8.324 -38.882 -109.441 1.00 14.15 138 VAL C CA 1
ATOM 7107 C C . VAL C 1 139 ? 7.209 -39.070 -110.506 1.00 13.82 138 VAL C C 1
ATOM 7108 O O . VAL C 1 139 ? 7.521 -39.418 -111.677 1.00 14.84 138 VAL C O 1
ATOM 7112 N N . TYR C 1 140 ? 5.973 -38.755 -110.156 1.00 13.30 139 TYR C N 1
ATOM 7113 C CA . TYR C 1 140 ? 4.866 -38.873 -111.099 1.00 14.21 139 TYR C CA 1
ATOM 7114 C C . TYR C 1 140 ? 5.158 -38.014 -112.369 1.00 14.38 139 TYR C C 1
ATOM 7115 O O . TYR C 1 140 ? 5.065 -38.485 -113.494 1.00 13.20 139 TYR C O 1
ATOM 7124 N N . ARG C 1 141 ? 5.515 -36.756 -112.149 1.00 14.83 140 ARG C N 1
ATOM 7125 C CA . ARG C 1 141 ? 5.803 -35.852 -113.260 1.00 13.61 140 ARG C CA 1
ATOM 7126 C C . ARG C 1 141 ? 6.896 -36.355 -114.193 1.00 13.41 140 ARG C C 1
ATOM 7127 O O . ARG C 1 141 ? 6.711 -36.341 -115.398 1.00 15.30 140 ARG C O 1
ATOM 7135 N N . HIS C 1 142 ? 8.011 -36.828 -113.631 1.00 13.57 141 HIS C N 1
ATOM 7136 C CA . HIS C 1 142 ? 9.121 -37.364 -114.414 1.00 14.82 141 HIS C CA 1
ATOM 7137 C C . HIS C 1 142 ? 8.648 -38.519 -115.257 1.00 15.23 141 HIS C C 1
ATOM 7138 O O . HIS C 1 142 ? 8.871 -38.555 -116.456 1.00 15.84 141 HIS C O 1
ATOM 7145 N N . ILE C 1 143 ? 7.934 -39.446 -114.605 1.00 15.90 142 ILE C N 1
ATOM 7146 C CA . ILE C 1 143 ? 7.423 -40.641 -115.312 1.00 16.11 142 ILE C CA 1
ATOM 7147 C C . ILE C 1 143 ? 6.553 -40.223 -116.524 1.00 17.43 142 ILE C C 1
ATOM 7148 O O . ILE C 1 143 ? 6.715 -40.749 -117.621 1.00 18.37 142 ILE C O 1
ATOM 7153 N N . MET C 1 144 ? 5.697 -39.231 -116.305 1.00 17.18 143 MET C N 1
ATOM 7154 C CA . MET C 1 144 ? 4.757 -38.750 -117.320 1.00 18.65 143 MET C CA 1
ATOM 7155 C C . MET C 1 144 ? 5.339 -37.710 -118.301 1.00 18.50 143 MET C C 1
ATOM 7156 O O . MET C 1 144 ? 4.627 -37.255 -119.223 1.00 20.78 143 MET C O 1
ATOM 7161 N N . ASN C 1 145 ? 6.618 -37.383 -118.146 1.00 20.78 144 ASN C N 1
ATOM 7162 C CA . ASN C 1 145 ? 7.337 -36.461 -119.041 1.00 20.28 144 ASN C CA 1
ATOM 7163 C C . ASN C 1 145 ? 6.691 -35.091 -118.983 1.00 21.37 144 ASN C C 1
ATOM 7164 O O . ASN C 1 145 ? 6.418 -34.449 -120.029 1.00 21.83 144 ASN C O 1
ATOM 7169 N N . MET C 1 146 ? 6.431 -34.683 -117.751 1.00 18.82 145 MET C N 1
ATOM 7170 C CA . MET C 1 146 ? 5.849 -33.368 -117.409 1.00 20.78 145 MET C CA 1
ATOM 7171 C C . MET C 1 146 ? 6.919 -32.542 -116.710 1.00 20.89 145 MET C C 1
ATOM 7172 O O . MET C 1 146 ? 7.878 -33.075 -116.143 1.00 20.30 145 MET C O 1
ATOM 7177 N N . PRO C 1 147 ? 6.754 -31.216 -116.699 1.00 20.90 146 PRO C N 1
ATOM 7178 C CA . PRO C 1 147 ? 7.707 -30.408 -115.925 1.00 21.26 146 PRO C CA 1
ATOM 7179 C C . PRO C 1 147 ? 7.672 -30.679 -114.419 1.00 19.60 146 PRO C C 1
ATOM 7180 O O . PRO C 1 147 ? 6.633 -31.130 -113.885 1.00 20.58 146 PRO C O 1
ATOM 7184 N N . ALA C 1 148 ? 8.771 -30.353 -113.745 1.00 19.60 147 ALA C N 1
ATOM 7185 C CA . ALA C 1 148 ? 8.803 -30.393 -112.291 1.00 18.49 147 ALA C CA 1
ATOM 7186 C C . ALA C 1 148 ? 7.691 -29.449 -111.675 1.00 19.86 147 ALA C C 1
ATOM 7187 O O . ALA C 1 148 ? 7.325 -28.393 -112.271 1.00 21.59 147 ALA C O 1
ATOM 7189 N N . GLU C 1 149 ? 7.183 -29.817 -110.504 1.00 19.73 148 GLU C N 1
ATOM 7190 C CA . GLU C 1 149 ? 6.174 -29.039 -109.763 1.00 20.03 148 GLU C CA 1
ATOM 7191 C C . GLU C 1 149 ? 6.299 -29.378 -108.282 1.00 20.82 148 GLU C C 1
ATOM 7192 O O . GLU C 1 149 ? 6.760 -30.473 -107.928 1.00 19.69 148 GLU C O 1
ATOM 7198 N N . LEU C 1 150 ? 5.957 -28.420 -107.424 1.00 20.90 149 LEU C N 1
ATOM 7199 C CA . LEU C 1 150 ? 5.888 -28.625 -105.977 1.00 19.14 149 LEU C CA 1
ATOM 7200 C C . LEU C 1 150 ? 4.460 -28.395 -105.462 1.00 20.16 149 LEU C C 1
ATOM 7201 O O . LEU C 1 150 ? 3.696 -27.628 -106.083 1.00 19.37 149 LEU C O 1
ATOM 7206 N N . PRO C 1 151 ? 4.060 -29.108 -104.377 1.00 18.62 150 PRO C N 1
ATOM 7207 C CA . PRO C 1 151 ? 2.764 -28.894 -103.724 1.00 18.94 150 PRO C CA 1
ATOM 7208 C C . PRO C 1 151 ? 2.769 -27.500 -103.071 1.00 20.13 150 PRO C C 1
ATOM 7209 O O . PRO C 1 151 ? 3.830 -27.005 -102.657 1.00 20.05 150 PRO C O 1
ATOM 7213 N N . LYS C 1 152 ? 1.602 -26.894 -103.051 1.00 19.98 151 LYS C N 1
ATOM 7214 C CA . LYS C 1 152 ? 1.363 -25.610 -102.391 1.00 21.56 151 LYS C CA 1
ATOM 7215 C C . LYS C 1 152 ? 0.478 -25.825 -101.157 1.00 21.30 151 LYS C C 1
ATOM 7216 O O . LYS C 1 152 ? -0.357 -26.734 -101.126 1.00 20.22 151 LYS C O 1
ATOM 7222 N N . PRO C 1 153 ? 0.654 -25.007 -100.112 1.00 19.90 152 PRO C N 1
ATOM 7223 C CA . PRO C 1 153 ? -0.146 -25.052 -98.926 1.00 20.57 152 PRO C CA 1
ATOM 7224 C C . PRO C 1 153 ? -1.632 -24.970 -99.271 1.00 19.67 152 PRO C C 1
ATOM 7225 O O . PRO C 1 153 ? -2.023 -24.259 -100.186 1.00 19.23 152 PRO C O 1
ATOM 7229 N N . SER C 1 154 ? -2.418 -25.781 -98.598 1.00 19.97 153 SER C N 1
ATOM 7230 C CA . SER C 1 154 ? -3.869 -25.772 -98.670 1.00 20.08 153 SER C CA 1
ATOM 7231 C C . SER C 1 154 ? -4.350 -26.357 -97.334 1.00 18.48 153 SER C C 1
ATOM 7232 O O . SER C 1 154 ? -3.527 -26.808 -96.500 1.00 19.70 153 SER C O 1
ATOM 7235 N N . ASP C 1 155 ? -5.658 -26.369 -97.126 1.00 18.51 154 ASP C N 1
ATOM 7236 C CA . ASP C 1 155 ? -6.210 -26.854 -95.908 1.00 18.92 154 ASP C CA 1
ATOM 7237 C C . ASP C 1 155 ? -6.146 -28.402 -95.915 1.00 18.87 154 ASP C C 1
ATOM 7238 O O . ASP C 1 155 ? -6.325 -29.027 -94.855 1.00 20.36 154 ASP C O 1
ATOM 7243 N N . SER C 1 156 ? -5.833 -28.961 -97.084 1.00 17.50 155 SER C N 1
ATOM 7244 C CA . SER C 1 156 ? -5.785 -30.454 -97.201 1.00 15.81 155 SER C CA 1
ATOM 7245 C C . SER C 1 156 ? -4.492 -30.943 -97.886 1.00 14.74 155 SER C C 1
ATOM 7246 O O . SER C 1 156 ? -4.146 -30.536 -99.012 1.00 13.26 155 SER C O 1
ATOM 7249 N N . TYR C 1 157 ? -3.808 -31.848 -97.177 1.00 13.49 156 TYR C N 1
ATOM 7250 C CA . TYR C 1 157 ? -2.628 -32.513 -97.702 1.00 14.02 156 TYR C CA 1
ATOM 7251 C C . TYR C 1 157 ? -2.946 -33.327 -98.976 1.00 12.95 156 TYR C C 1
ATOM 7252 O O . TYR C 1 157 ? -2.203 -33.250 -99.976 1.00 12.18 156 TYR C O 1
ATOM 7261 N N . ALA C 1 158 ? -4.088 -34.014 -98.955 1.00 12.35 157 ALA C N 1
ATOM 7262 C CA . ALA C 1 158 ? -4.548 -34.810 -100.127 1.00 11.63 157 ALA C CA 1
ATOM 7263 C C . ALA C 1 158 ? -4.785 -33.845 -101.311 1.00 13.87 157 ALA C C 1
ATOM 7264 O O . ALA C 1 158 ? -4.317 -34.091 -102.379 1.00 14.35 157 ALA C O 1
ATOM 7266 N N . GLU C 1 159 ? -5.416 -32.690 -101.045 1.00 13.55 158 GLU C N 1
ATOM 7267 C CA . GLU C 1 159 ? -5.632 -31.698 -102.092 1.00 14.97 158 GLU C CA 1
ATOM 7268 C C . GLU C 1 159 ? -4.325 -31.144 -102.710 1.00 14.08 158 GLU C C 1
ATOM 7269 O O . GLU C 1 159 ? -4.234 -31.072 -103.942 1.00 14.31 158 GLU C O 1
ATOM 7275 N N . SER C 1 160 ? -3.390 -30.678 -101.867 1.00 13.06 159 SER C N 1
ATOM 7276 C CA . SER C 1 160 ? -2.087 -30.159 -102.266 1.00 14.03 159 SER C CA 1
ATOM 7277 C C . SER C 1 160 ? -1.343 -31.168 -103.139 1.00 13.70 159 SER C C 1
ATOM 7278 O O . SER C 1 160 ? -0.826 -30.827 -104.166 1.00 14.69 159 SER C O 1
ATOM 7281 N N . PHE C 1 161 ? -1.370 -32.444 -102.697 1.00 13.53 160 PHE C N 1
ATOM 7282 C CA . PHE C 1 161 ? -0.772 -33.488 -103.437 1.00 12.32 160 PHE C CA 1
ATOM 7283 C C . PHE C 1 161 ? -1.357 -33.677 -104.833 1.00 12.78 160 PHE C C 1
ATOM 7284 O O . PHE C 1 161 ? -0.613 -33.699 -105.782 1.00 13.08 160 PHE C O 1
ATOM 7292 N N . LEU C 1 162 ? -2.666 -33.849 -104.950 1.00 13.91 161 LEU C N 1
ATOM 7293 C CA . LEU C 1 162 ? -3.310 -34.174 -106.214 1.00 14.30 161 LEU C CA 1
ATOM 7294 C C . LEU C 1 162 ? -3.179 -32.976 -107.160 1.00 14.14 161 LEU C C 1
ATOM 7295 O O . LEU C 1 162 ? -2.868 -33.143 -108.327 1.00 14.14 161 LEU C O 1
ATOM 7300 N N . ASN C 1 163 ? -3.387 -31.778 -106.611 1.00 14.70 162 ASN C N 1
ATOM 7301 C CA . ASN C 1 163 ? -3.315 -30.621 -107.527 1.00 14.33 162 ASN C CA 1
ATOM 7302 C C . ASN C 1 163 ? -1.931 -30.499 -108.155 1.00 13.32 162 ASN C C 1
ATOM 7303 O O . ASN C 1 163 ? -1.804 -30.143 -109.323 1.00 15.36 162 ASN C O 1
ATOM 7308 N N . ALA C 1 164 ? -0.861 -30.761 -107.403 1.00 13.36 163 ALA C N 1
ATOM 7309 C CA . ALA C 1 164 ? 0.482 -30.646 -107.883 1.00 14.64 163 ALA C CA 1
ATOM 7310 C C . ALA C 1 164 ? 0.801 -31.800 -108.802 1.00 15.76 163 ALA C C 1
ATOM 7311 O O . ALA C 1 164 ? 1.416 -31.622 -109.845 1.00 16.05 163 ALA C O 1
ATOM 7313 N N . ALA C 1 165 ? 0.375 -33.017 -108.411 1.00 14.01 164 ALA C N 1
ATOM 7314 C CA . ALA C 1 165 ? 0.646 -34.132 -109.274 1.00 13.65 164 ALA C CA 1
ATOM 7315 C C . ALA C 1 165 ? 0.111 -33.991 -110.697 1.00 13.98 164 ALA C C 1
ATOM 7316 O O . ALA C 1 165 ? 0.913 -34.101 -111.653 1.00 16.38 164 ALA C O 1
ATOM 7318 N N . PHE C 1 166 ? -1.183 -33.695 -110.802 1.00 13.43 165 PHE C N 1
ATOM 7319 C CA . PHE C 1 166 ? -1.888 -33.660 -112.079 1.00 14.08 165 PHE C CA 1
ATOM 7320 C C . PHE C 1 166 ? -1.800 -32.281 -112.782 1.00 15.55 165 PHE C C 1
ATOM 7321 O O . PHE C 1 166 ? -2.003 -32.208 -113.999 1.00 17.10 165 PHE C O 1
ATOM 7329 N N . GLY C 1 167 ? -1.472 -31.244 -112.016 1.00 15.93 166 GLY C N 1
ATOM 7330 C CA . GLY C 1 167 ? -1.529 -29.843 -112.580 1.00 18.62 166 GLY C CA 1
ATOM 7331 C C . GLY C 1 167 ? -2.925 -29.425 -113.005 1.00 19.61 166 GLY C C 1
ATOM 7332 O O . GLY C 1 167 ? -3.106 -28.646 -113.978 1.00 21.12 166 GLY C O 1
ATOM 7333 N N . ARG C 1 168 ? -3.919 -29.929 -112.303 1.00 20.23 167 ARG C N 1
ATOM 7334 C CA . ARG C 1 168 ? -5.298 -29.506 -112.430 1.00 21.41 167 ARG C CA 1
ATOM 7335 C C . ARG C 1 168 ? -5.938 -29.513 -111.038 1.00 21.33 167 ARG C C 1
ATOM 7336 O O . ARG C 1 168 ? -5.352 -30.074 -110.055 1.00 20.94 167 ARG C O 1
ATOM 7344 N N . LYS C 1 169 ? -7.090 -28.845 -110.909 1.00 18.64 168 LYS C N 1
ATOM 7345 C CA . LYS C 1 169 ? -7.778 -28.739 -109.637 1.00 17.94 168 LYS C CA 1
ATOM 7346 C C . LYS C 1 169 ? -8.567 -30.018 -109.411 1.00 19.02 168 LYS C C 1
ATOM 7347 O O . LYS C 1 169 ? -9.535 -30.304 -110.123 1.00 19.45 168 LYS C O 1
ATOM 7353 N N . ALA C 1 170 ? -8.141 -30.770 -108.394 1.00 18.27 169 ALA C N 1
ATOM 7354 C CA . ALA C 1 170 ? -8.829 -32.017 -108.028 1.00 19.44 169 ALA C CA 1
ATOM 7355 C C . ALA C 1 170 ? -10.267 -31.746 -107.527 1.00 18.49 169 ALA C C 1
ATOM 7356 O O . ALA C 1 170 ? -10.565 -30.680 -106.915 1.00 19.11 169 ALA C O 1
ATOM 7358 N N . THR C 1 171 ? -11.165 -32.687 -107.795 1.00 17.53 170 THR C N 1
ATOM 7359 C CA . THR C 1 171 ? -12.536 -32.605 -107.307 1.00 18.19 170 THR C CA 1
ATOM 7360 C C . THR C 1 171 ? -12.655 -33.006 -105.831 1.00 18.40 170 THR C C 1
ATOM 7361 O O . THR C 1 171 ? -11.716 -33.651 -105.299 1.00 16.72 170 THR C O 1
ATOM 7365 N N . LYS C 1 172 ? -13.765 -32.641 -105.167 1.00 18.27 171 LYS C N 1
ATOM 7366 C CA . LYS C 1 172 ? -13.943 -33.019 -103.759 1.00 18.47 171 LYS C CA 1
ATOM 7367 C C . LYS C 1 172 ? -13.874 -34.546 -103.648 1.00 17.69 171 LYS C C 1
ATOM 7368 O O . LYS C 1 172 ? -13.237 -35.069 -102.733 1.00 16.61 171 LYS C O 1
ATOM 7374 N N . GLU C 1 173 ? -14.540 -35.215 -104.584 1.00 17.97 172 GLU C N 1
ATOM 7375 C CA . GLU C 1 173 ? -14.600 -36.709 -104.564 1.00 18.49 172 GLU C CA 1
ATOM 7376 C C . GLU C 1 173 ? -13.198 -37.296 -104.689 1.00 18.03 172 GLU C C 1
ATOM 7377 O O . GLU C 1 173 ? -12.851 -38.256 -103.939 1.00 16.12 172 GLU C O 1
ATOM 7383 N N . GLU C 1 174 ? -12.378 -36.730 -105.571 1.00 16.30 173 GLU C N 1
ATOM 7384 C CA . GLU C 1 174 ? -11.006 -37.203 -105.767 1.00 18.10 173 GLU C CA 1
ATOM 7385 C C . GLU C 1 174 ? -10.180 -36.947 -104.503 1.00 17.11 173 GLU C C 1
ATOM 7386 O O . GLU C 1 174 ? -9.480 -37.798 -104.030 1.00 14.43 173 GLU C O 1
ATOM 7392 N N . ILE C 1 175 ? -10.315 -35.744 -103.930 1.00 13.97 174 ILE C N 1
ATOM 7393 C CA . ILE C 1 175 ? -9.576 -35.431 -102.746 1.00 14.34 174 ILE C CA 1
ATOM 7394 C C . ILE C 1 175 ? -9.925 -36.346 -101.554 1.00 14.54 174 ILE C C 1
ATOM 7395 O O . ILE C 1 175 ? -9.020 -36.826 -100.841 1.00 16.48 174 ILE C O 1
ATOM 7400 N N . ASP C 1 176 ? -11.219 -36.577 -101.361 1.00 15.48 175 ASP C N 1
ATOM 7401 C CA . ASP C 1 176 ? -11.708 -37.422 -100.272 1.00 16.28 175 ASP C CA 1
ATOM 7402 C C . ASP C 1 176 ? -11.195 -38.876 -100.473 1.00 15.34 175 ASP C C 1
ATOM 7403 O O . ASP C 1 176 ? -10.777 -39.530 -99.487 1.00 15.91 175 ASP C O 1
ATOM 7408 N N . ALA C 1 177 ? -11.264 -39.376 -101.694 1.00 15.30 176 ALA C N 1
ATOM 7409 C CA . ALA C 1 177 ? -10.791 -40.769 -101.938 1.00 15.72 176 ALA C CA 1
ATOM 7410 C C . ALA C 1 177 ? -9.267 -40.843 -101.637 1.00 14.25 176 ALA C C 1
ATOM 7411 O O . ALA C 1 177 ? -8.790 -41.792 -101.019 1.00 13.68 176 ALA C O 1
ATOM 7413 N N . MET C 1 178 ? -8.488 -39.850 -102.051 1.00 13.57 177 MET C N 1
ATOM 7414 C CA . MET C 1 178 ? -7.012 -39.859 -101.803 1.00 13.99 177 MET C CA 1
ATOM 7415 C C . MET C 1 178 ? -6.745 -39.746 -100.298 1.00 13.97 177 MET C C 1
ATOM 7416 O O . MET C 1 178 ? -5.854 -40.389 -99.760 1.00 14.12 177 MET C O 1
ATOM 7421 N N . ASN C 1 179 ? -7.536 -38.900 -99.621 1.00 13.25 178 ASN C N 1
ATOM 7422 C CA . ASN C 1 179 ? -7.467 -38.767 -98.168 1.00 12.99 178 ASN C CA 1
ATOM 7423 C C . ASN C 1 179 ? -7.662 -40.125 -97.499 1.00 12.70 178 ASN C C 1
ATOM 7424 O O . ASN C 1 179 ? -6.829 -40.551 -96.694 1.00 13.48 178 ASN C O 1
ATOM 7429 N N . THR C 1 180 ? -8.651 -40.871 -97.977 1.00 11.64 179 THR C N 1
ATOM 7430 C CA . THR C 1 180 ? -8.953 -42.183 -97.394 1.00 12.66 179 THR C CA 1
ATOM 7431 C C . THR C 1 180 ? -7.781 -43.127 -97.711 1.00 13.28 179 THR C C 1
ATOM 7432 O O . THR C 1 180 ? -7.334 -43.838 -96.778 1.00 13.15 179 THR C O 1
ATOM 7436 N N . ALA C 1 181 ? -7.299 -43.161 -98.961 1.00 12.89 180 ALA C N 1
ATOM 7437 C CA . ALA C 1 181 ? -6.164 -44.036 -99.322 1.00 12.92 180 ALA C CA 1
ATOM 7438 C C . ALA C 1 181 ? -4.966 -43.691 -98.404 1.00 13.68 180 ALA C C 1
ATOM 7439 O O . ALA C 1 181 ? -4.275 -44.574 -97.907 1.00 14.62 180 ALA C O 1
ATOM 7441 N N . LEU C 1 182 ? -4.655 -42.384 -98.215 1.00 11.95 181 LEU C N 1
ATOM 7442 C CA . LEU C 1 182 ? -3.543 -42.045 -97.349 1.00 12.97 181 LEU C CA 1
ATOM 7443 C C . LEU C 1 182 ? -3.686 -42.607 -95.912 1.00 13.52 181 LEU C C 1
ATOM 7444 O O . LEU C 1 182 ? -2.723 -43.068 -95.330 1.00 15.12 181 LEU C O 1
ATOM 7449 N N . ILE C 1 183 ? -4.895 -42.555 -95.359 1.00 12.41 182 ILE C N 1
ATOM 7450 C CA . ILE C 1 183 ? -5.143 -43.052 -94.012 1.00 12.39 182 ILE C CA 1
ATOM 7451 C C . ILE C 1 183 ? -4.979 -44.560 -94.060 1.00 12.18 182 ILE C C 1
ATOM 7452 O O . ILE C 1 183 ? -4.312 -45.145 -93.166 1.00 12.75 182 ILE C O 1
ATOM 7457 N N . LEU C 1 184 ? -5.644 -45.193 -95.032 1.00 13.38 183 LEU C N 1
ATOM 7458 C CA . LEU C 1 184 ? -5.673 -46.687 -94.986 1.00 13.68 183 LEU C CA 1
ATOM 7459 C C . LEU C 1 184 ? -4.279 -47.340 -95.135 1.00 13.86 183 LEU C C 1
ATOM 7460 O O . LEU C 1 184 ? -4.071 -48.492 -94.643 1.00 15.41 183 LEU C O 1
ATOM 7465 N N . TYR C 1 185 ? -3.340 -46.683 -95.814 1.00 12.56 184 TYR C N 1
ATOM 7466 C CA . TYR C 1 185 ? -1.954 -47.193 -95.981 1.00 13.23 184 TYR C CA 1
ATOM 7467 C C . TYR C 1 185 ? -0.912 -46.664 -94.957 1.00 12.52 184 TYR C C 1
ATOM 7468 O O . TYR C 1 185 ? 0.305 -46.914 -95.111 1.00 14.10 184 TYR C O 1
ATOM 7477 N N . THR C 1 186 ? -1.413 -45.879 -93.980 1.00 11.98 185 THR C N 1
ATOM 7478 C CA . THR C 1 186 ? -0.578 -45.194 -93.004 1.00 12.98 185 THR C CA 1
ATOM 7479 C C . THR C 1 186 ? 0.415 -46.100 -92.279 1.00 12.95 185 THR C C 1
ATOM 7480 O O . THR C 1 186 ? 1.594 -45.774 -92.182 1.00 13.08 185 THR C O 1
ATOM 7484 N N . ASP C 1 187 ? -0.056 -47.291 -91.893 1.00 13.75 186 ASP C N 1
ATOM 7485 C CA . ASP C 1 187 ? 0.800 -48.165 -91.125 1.00 13.98 186 ASP C CA 1
ATOM 7486 C C . ASP C 1 187 ? 0.219 -49.544 -91.127 1.00 14.01 186 ASP C C 1
ATOM 7487 O O . ASP C 1 187 ? -1.019 -49.735 -91.189 1.00 14.00 186 ASP C O 1
ATOM 7492 N N . HIS C 1 188 ? 1.122 -50.493 -90.933 1.00 15.17 187 HIS C N 1
ATOM 7493 C CA . HIS C 1 188 ? 0.590 -51.833 -90.680 1.00 13.48 187 HIS C CA 1
ATOM 7494 C C . HIS C 1 188 ? 1.481 -52.672 -89.764 1.00 15.55 187 HIS C C 1
ATOM 7495 O O . HIS C 1 188 ? 1.674 -53.881 -90.025 1.00 16.16 187 HIS C O 1
ATOM 7502 N N . GLU C 1 189 ? 1.941 -52.034 -88.695 1.00 14.25 188 GLU C N 1
ATOM 7503 C CA . GLU C 1 189 ? 2.738 -52.636 -87.613 1.00 16.73 188 GLU C CA 1
ATOM 7504 C C . GLU C 1 189 ? 4.172 -52.916 -88.188 1.00 16.04 188 GLU C C 1
ATOM 7505 O O . GLU C 1 189 ? 4.855 -51.961 -88.611 1.00 16.93 188 GLU C O 1
ATOM 7511 N N . VAL C 1 190 ? 4.646 -54.167 -88.289 1.00 16.28 189 VAL C N 1
ATOM 7512 C CA . VAL C 1 190 ? 6.048 -54.324 -88.736 1.00 15.48 189 VAL C CA 1
ATOM 7513 C C . VAL C 1 190 ? 6.158 -55.240 -89.985 1.00 14.70 189 VAL C C 1
ATOM 7514 O O . VAL C 1 190 ? 6.824 -56.322 -89.963 1.00 14.90 189 VAL C O 1
ATOM 7518 N N . PRO C 1 191 ? 5.612 -54.797 -91.131 1.00 15.03 190 PRO C N 1
ATOM 7519 C CA . PRO C 1 191 ? 5.903 -55.465 -92.414 1.00 14.28 190 PRO C CA 1
ATOM 7520 C C . PRO C 1 191 ? 7.366 -55.389 -92.845 1.00 12.67 190 PRO C C 1
ATOM 7521 O O . PRO C 1 191 ? 8.169 -54.762 -92.157 1.00 11.24 190 PRO C O 1
ATOM 7525 N N . ALA C 1 192 ? 7.720 -55.989 -93.999 1.00 12.65 191 ALA C N 1
ATOM 7526 C CA . ALA C 1 192 ? 9.118 -56.043 -94.422 1.00 13.03 191 ALA C CA 1
ATOM 7527 C C . ALA C 1 192 ? 9.778 -54.630 -94.548 1.00 12.59 191 ALA C C 1
ATOM 7528 O O . ALA C 1 192 ? 10.917 -54.446 -94.118 1.00 13.86 191 ALA C O 1
ATOM 7530 N N . SER C 1 193 ? 9.054 -53.678 -95.124 1.00 11.82 192 SER C N 1
ATOM 7531 C CA . SER C 1 193 ? 9.579 -52.279 -95.295 1.00 11.90 192 SER C CA 1
ATOM 7532 C C . SER C 1 193 ? 9.873 -51.638 -93.911 1.00 11.66 192 SER C C 1
ATOM 7533 O O . SER C 1 193 ? 10.982 -51.150 -93.646 1.00 11.87 192 SER C O 1
ATOM 7536 N N . THR C 1 194 ? 8.894 -51.694 -93.029 1.00 13.51 193 THR C N 1
ATOM 7537 C CA . THR C 1 194 ? 9.041 -51.097 -91.679 1.00 11.96 193 THR C CA 1
ATOM 7538 C C . THR C 1 194 ? 10.208 -51.804 -91.004 1.00 12.48 193 THR C C 1
ATOM 7539 O O . THR C 1 194 ? 11.068 -51.159 -90.366 1.00 11.34 193 THR C O 1
ATOM 7543 N N . THR C 1 195 ? 10.238 -53.143 -91.132 1.00 9.76 194 THR C N 1
ATOM 7544 C CA . THR C 1 195 ? 11.351 -53.857 -90.555 1.00 11.93 194 THR C CA 1
ATOM 7545 C C . THR C 1 195 ? 12.782 -53.444 -91.075 1.00 9.73 194 THR C C 1
ATOM 7546 O O . THR C 1 195 ? 13.709 -53.241 -90.238 1.00 10.89 194 THR C O 1
ATOM 7550 N N . ALA C 1 196 ? 12.975 -53.337 -92.405 1.00 9.21 195 ALA C N 1
ATOM 7551 C CA . ALA C 1 196 ? 14.256 -53.021 -93.002 1.00 10.09 195 ALA C CA 1
ATOM 7552 C C . ALA C 1 196 ? 14.658 -51.622 -92.439 1.00 10.87 195 ALA C C 1
ATOM 7553 O O . ALA C 1 196 ? 15.779 -51.422 -92.007 1.00 12.20 195 ALA C O 1
ATOM 7555 N N . GLY C 1 197 ? 13.664 -50.757 -92.326 1.00 13.13 196 GLY C N 1
ATOM 7556 C CA . GLY C 1 197 ? 13.873 -49.360 -91.782 1.00 12.76 196 GLY C CA 1
ATOM 7557 C C . GLY C 1 197 ? 14.306 -49.371 -90.313 1.00 13.89 196 GLY C C 1
ATOM 7558 O O . GLY C 1 197 ? 15.297 -48.685 -89.928 1.00 13.45 196 GLY C O 1
ATOM 7559 N N . LEU C 1 198 ? 13.648 -50.236 -89.536 1.00 12.27 197 LEU C N 1
ATOM 7560 C CA . LEU C 1 198 ? 14.002 -50.444 -88.114 1.00 11.47 197 LEU C CA 1
ATOM 7561 C C . LEU C 1 198 ? 15.433 -50.951 -87.987 1.00 11.51 197 LEU C C 1
ATOM 7562 O O . LEU C 1 198 ? 16.158 -50.502 -87.106 1.00 12.69 197 LEU C O 1
ATOM 7567 N N . VAL C 1 199 ? 15.853 -51.947 -88.781 1.00 11.68 198 VAL C N 1
ATOM 7568 C CA . VAL C 1 199 ? 17.247 -52.416 -88.725 1.00 12.36 198 VAL C CA 1
ATOM 7569 C C . VAL C 1 199 ? 18.190 -51.228 -88.931 1.00 13.06 198 VAL C C 1
ATOM 7570 O O . VAL C 1 199 ? 19.144 -51.051 -88.170 1.00 13.51 198 VAL C O 1
ATOM 7574 N N . ALA C 1 200 ? 17.873 -50.392 -89.923 1.00 12.71 199 ALA C N 1
ATOM 7575 C CA . ALA C 1 200 ? 18.738 -49.264 -90.277 1.00 13.96 199 ALA C CA 1
ATOM 7576 C C . ALA C 1 200 ? 18.810 -48.259 -89.109 1.00 11.35 199 ALA C C 1
ATOM 7577 O O . ALA C 1 200 ? 19.894 -47.844 -88.695 1.00 13.29 199 ALA C O 1
ATOM 7579 N N . VAL C 1 201 ? 17.664 -47.892 -88.547 1.00 11.10 200 VAL C N 1
ATOM 7580 C CA . VAL C 1 201 ? 17.695 -46.856 -87.495 1.00 11.83 200 VAL C CA 1
ATOM 7581 C C . VAL C 1 201 ? 18.219 -47.464 -86.206 1.00 11.90 200 VAL C C 1
ATOM 7582 O O . VAL C 1 201 ? 18.626 -46.743 -85.295 1.00 12.98 200 VAL C O 1
ATOM 7586 N N . SER C 1 202 ? 18.237 -48.799 -86.125 1.00 11.43 201 SER C N 1
ATOM 7587 C CA . SER C 1 202 ? 18.749 -49.416 -84.912 1.00 12.69 201 SER C CA 1
ATOM 7588 C C . SER C 1 202 ? 20.261 -49.222 -84.754 1.00 13.78 201 SER C C 1
ATOM 7589 O O . SER C 1 202 ? 20.810 -49.458 -83.657 1.00 15.71 201 SER C O 1
ATOM 7592 N N . THR C 1 203 ? 20.953 -48.767 -85.819 1.00 11.19 202 THR C N 1
ATOM 7593 C CA . THR C 1 203 ? 22.406 -48.443 -85.753 1.00 11.82 202 THR C CA 1
ATOM 7594 C C . THR C 1 203 ? 22.554 -46.968 -85.442 1.00 12.81 202 THR C C 1
ATOM 7595 O O . THR C 1 203 ? 23.656 -46.468 -85.484 1.00 11.50 202 THR C O 1
ATOM 7599 N N . LEU C 1 204 ? 21.405 -46.362 -85.170 1.00 12.72 203 LEU C N 1
ATOM 7600 C CA . LEU C 1 204 ? 21.245 -44.890 -85.014 1.00 12.75 203 LEU C CA 1
ATOM 7601 C C . LEU C 1 204 ? 21.497 -44.149 -86.309 1.00 14.03 203 LEU C C 1
ATOM 7602 O O . LEU C 1 204 ? 21.793 -42.906 -86.285 1.00 14.32 203 LEU C O 1
ATOM 7607 N N . SER C 1 205 ? 21.361 -44.841 -87.440 1.00 11.69 204 SER C N 1
ATOM 7608 C CA . SER C 1 205 ? 21.318 -44.132 -88.713 1.00 11.93 204 SER C CA 1
ATOM 7609 C C . SER C 1 205 ? 20.146 -43.112 -88.754 1.00 12.70 204 SER C C 1
ATOM 7610 O O . SER C 1 205 ? 19.167 -43.224 -88.041 1.00 13.95 204 SER C O 1
ATOM 7613 N N . ASP C 1 206 ? 20.264 -42.127 -89.635 1.00 13.00 205 ASP C N 1
ATOM 7614 C CA . ASP C 1 206 ? 19.262 -41.052 -89.646 1.00 13.65 205 ASP C CA 1
ATOM 7615 C C . ASP C 1 206 ? 17.887 -41.489 -90.167 1.00 14.33 205 ASP C C 1
ATOM 7616 O O . ASP C 1 206 ? 17.728 -42.576 -90.848 1.00 14.41 205 ASP C O 1
ATOM 7621 N N . MET C 1 207 ? 16.876 -40.655 -89.913 1.00 13.74 206 MET C N 1
ATOM 7622 C CA . MET C 1 207 ? 15.518 -40.962 -90.293 1.00 13.90 206 MET C CA 1
ATOM 7623 C C . MET C 1 207 ? 15.447 -41.233 -91.822 1.00 14.84 206 MET C C 1
ATOM 7624 O O . MET C 1 207 ? 14.632 -42.074 -92.287 1.00 14.74 206 MET C O 1
ATOM 7629 N N . TYR C 1 208 ? 16.172 -40.423 -92.605 1.00 12.62 207 TYR C N 1
ATOM 7630 C CA . TYR C 1 208 ? 16.045 -40.492 -94.067 1.00 12.22 207 TYR C CA 1
ATOM 7631 C C . TYR C 1 208 ? 16.618 -41.813 -94.593 1.00 12.16 207 TYR C C 1
ATOM 7632 O O . TYR C 1 208 ? 16.012 -42.450 -95.469 1.00 13.64 207 TYR C O 1
ATOM 7641 N N . SER C 1 209 ? 17.728 -42.218 -94.022 1.00 13.77 208 SER C N 1
ATOM 7642 C CA . SER C 1 209 ? 18.312 -43.564 -94.283 1.00 13.28 208 SER C CA 1
ATOM 7643 C C . SER C 1 209 ? 17.337 -44.683 -93.910 1.00 12.76 208 SER C C 1
ATOM 7644 O O . SER C 1 209 ? 17.206 -45.705 -94.678 1.00 12.09 208 SER C O 1
ATOM 7647 N N . GLY C 1 210 ? 16.604 -44.497 -92.797 1.00 11.92 209 GLY C N 1
ATOM 7648 C CA . GLY C 1 210 ? 15.549 -45.480 -92.339 1.00 12.43 209 GLY C CA 1
ATOM 7649 C C . GLY C 1 210 ? 14.484 -45.586 -93.429 1.00 13.80 209 GLY C C 1
ATOM 7650 O O . GLY C 1 210 ? 14.164 -46.659 -93.913 1.00 12.22 209 GLY C O 1
ATOM 7651 N N . ILE C 1 211 ? 13.989 -44.427 -93.915 1.00 11.12 210 ILE C N 1
ATOM 7652 C CA . ILE C 1 211 ? 13.062 -44.462 -95.007 1.00 11.36 210 ILE C CA 1
ATOM 7653 C C . ILE C 1 211 ? 13.645 -45.135 -96.321 1.00 10.00 210 ILE C C 1
ATOM 7654 O O . ILE C 1 211 ? 12.934 -45.920 -96.985 1.00 11.78 210 ILE C O 1
ATOM 7659 N N . THR C 1 212 ? 14.896 -44.857 -96.659 1.00 11.01 211 THR C N 1
ATOM 7660 C CA . THR C 1 212 ? 15.564 -45.377 -97.852 1.00 11.40 211 THR C CA 1
ATOM 7661 C C . THR C 1 212 ? 15.552 -46.923 -97.764 1.00 10.67 211 THR C C 1
ATOM 7662 O O . THR C 1 212 ? 15.194 -47.565 -98.773 1.00 11.41 211 THR C O 1
ATOM 7666 N N . ALA C 1 213 ? 15.870 -47.427 -96.572 1.00 11.32 212 ALA C N 1
ATOM 7667 C CA . ALA C 1 213 ? 15.858 -48.912 -96.380 1.00 11.86 212 ALA C CA 1
ATOM 7668 C C . ALA C 1 213 ? 14.451 -49.487 -96.543 1.00 12.21 212 ALA C C 1
ATOM 7669 O O . ALA C 1 213 ? 14.281 -50.579 -97.139 1.00 11.74 212 ALA C O 1
ATOM 7671 N N . ALA C 1 214 ? 13.419 -48.810 -96.000 1.00 12.29 213 ALA C N 1
ATOM 7672 C CA . ALA C 1 214 ? 12.007 -49.249 -96.090 1.00 13.10 213 ALA C CA 1
ATOM 7673 C C . ALA C 1 214 ? 11.628 -49.319 -97.552 1.00 11.88 213 ALA C C 1
ATOM 7674 O O . ALA C 1 214 ? 11.016 -50.323 -98.015 1.00 12.82 213 ALA C O 1
ATOM 7676 N N . LEU C 1 215 ? 12.020 -48.278 -98.302 1.00 10.79 214 LEU C N 1
ATOM 7677 C CA . LEU C 1 215 ? 11.708 -48.217 -99.742 1.00 12.03 214 LEU C CA 1
ATOM 7678 C C . LEU C 1 215 ? 12.314 -49.416 -100.508 1.00 13.52 214 LEU C C 1
ATOM 7679 O O . LEU C 1 215 ? 11.635 -50.073 -101.371 1.00 13.20 214 LEU C O 1
ATOM 7684 N N . ALA C 1 216 ? 13.594 -49.684 -100.185 1.00 11.75 215 ALA C N 1
ATOM 7685 C CA . ALA C 1 216 ? 14.376 -50.793 -100.805 1.00 12.01 215 ALA C CA 1
ATOM 7686 C C . ALA C 1 216 ? 13.553 -52.099 -100.651 1.00 13.41 215 ALA C C 1
ATOM 7687 O O . ALA C 1 216 ? 13.446 -52.857 -101.626 1.00 12.73 215 ALA C O 1
ATOM 7689 N N . ALA C 1 217 ? 12.932 -52.310 -99.475 1.00 12.27 216 ALA C N 1
ATOM 7690 C CA . ALA C 1 217 ? 12.072 -53.541 -99.222 1.00 11.88 216 ALA C CA 1
ATOM 7691 C C . ALA C 1 217 ? 10.746 -53.482 -99.959 1.00 14.75 216 ALA C C 1
ATOM 7692 O O . ALA C 1 217 ? 10.248 -54.465 -100.547 1.00 15.03 216 ALA C O 1
ATOM 7694 N N . LEU C 1 218 ? 10.137 -52.301 -99.934 1.00 12.96 217 LEU C N 1
ATOM 7695 C CA . LEU C 1 218 ? 8.795 -52.154 -100.462 1.00 12.76 217 LEU C CA 1
ATOM 7696 C C . LEU C 1 218 ? 8.842 -52.418 -101.960 1.00 14.09 217 LEU C C 1
ATOM 7697 O O . LEU C 1 218 ? 7.835 -52.787 -102.549 1.00 16.50 217 LEU C O 1
ATOM 7702 N N . LYS C 1 219 ? 10.002 -52.177 -102.608 1.00 14.67 218 LYS C N 1
ATOM 7703 C CA . LYS C 1 219 ? 10.137 -52.301 -104.071 1.00 16.50 218 LYS C CA 1
ATOM 7704 C C . LYS C 1 219 ? 9.887 -53.733 -104.523 1.00 16.15 218 LYS C C 1
ATOM 7705 O O . LYS C 1 219 ? 9.404 -53.921 -105.594 1.00 17.66 218 LYS C O 1
ATOM 7711 N N . GLY C 1 220 ? 10.234 -54.695 -103.667 1.00 16.12 219 GLY C N 1
ATOM 7712 C CA . GLY C 1 220 ? 10.159 -56.142 -104.053 1.00 14.91 219 GLY C CA 1
ATOM 7713 C C . GLY C 1 220 ? 8.695 -56.562 -104.261 1.00 14.00 219 GLY C C 1
ATOM 7714 O O . GLY C 1 220 ? 7.782 -56.133 -103.533 1.00 15.03 219 GLY C O 1
ATOM 7715 N N . PRO C 1 221 ? 8.453 -57.442 -105.243 1.00 15.29 220 PRO C N 1
ATOM 7716 C CA . PRO C 1 221 ? 7.084 -57.837 -105.634 1.00 16.26 220 PRO C CA 1
ATOM 7717 C C . PRO C 1 221 ? 6.345 -58.694 -104.609 1.00 16.80 220 PRO C C 1
ATOM 7718 O O . PRO C 1 221 ? 5.159 -58.945 -104.796 1.00 18.80 220 PRO C O 1
ATOM 7722 N N . LEU C 1 222 ? 7.014 -59.149 -103.519 1.00 17.23 221 LEU C N 1
ATOM 7723 C CA . LEU C 1 222 ? 6.264 -59.757 -102.378 1.00 16.53 221 LEU C CA 1
ATOM 7724 C C . LEU C 1 222 ? 5.745 -58.722 -101.360 1.00 16.19 221 LEU C C 1
ATOM 7725 O O . LEU C 1 222 ? 5.163 -59.075 -100.333 1.00 16.66 221 LEU C O 1
ATOM 7730 N N . HIS C 1 223 ? 5.976 -57.431 -101.670 1.00 15.14 222 HIS C N 1
ATOM 7731 C CA . HIS C 1 223 ? 5.521 -56.394 -100.786 1.00 14.30 222 HIS C CA 1
ATOM 7732 C C . HIS C 1 223 ? 4.870 -55.280 -101.643 1.00 14.63 222 HIS C C 1
ATOM 7733 O O . HIS C 1 223 ? 3.681 -55.104 -101.547 1.00 17.10 222 HIS C O 1
ATOM 7740 N N . GLY C 1 224 ? 5.632 -54.654 -102.515 1.00 14.28 223 GLY C N 1
ATOM 7741 C CA . GLY C 1 224 ? 5.057 -53.708 -103.491 1.00 13.37 223 GLY C CA 1
ATOM 7742 C C . GLY C 1 224 ? 4.471 -54.424 -104.677 1.00 16.81 223 GLY C C 1
ATOM 7743 O O . GLY C 1 224 ? 4.577 -55.677 -104.773 1.00 17.16 223 GLY C O 1
ATOM 7744 N N . GLY C 1 225 ? 3.832 -53.677 -105.559 1.00 15.29 224 GLY C N 1
ATOM 7745 C CA . GLY C 1 225 ? 3.413 -54.277 -106.850 1.00 16.49 224 GLY C CA 1
ATOM 7746 C C . GLY C 1 225 ? 2.091 -54.977 -106.911 1.00 15.93 224 GLY C C 1
ATOM 7747 O O . GLY C 1 225 ? 1.623 -55.240 -108.052 1.00 16.32 224 GLY C O 1
ATOM 7748 N N . ALA C 1 226 ? 1.450 -55.236 -105.756 1.00 14.85 225 ALA C N 1
ATOM 7749 C CA . ALA C 1 226 ? 0.190 -56.056 -105.704 1.00 15.42 225 ALA C CA 1
ATOM 7750 C C . ALA C 1 226 ? -1.025 -55.345 -106.307 1.00 16.30 225 ALA C C 1
ATOM 7751 O O . ALA C 1 226 ? -1.841 -55.944 -106.972 1.00 14.70 225 ALA C O 1
ATOM 7753 N N . ALA C 1 227 ? -1.165 -54.020 -106.059 1.00 14.31 226 ALA C N 1
ATOM 7754 C CA . ALA C 1 227 ? -2.330 -53.333 -106.637 1.00 15.65 226 ALA C CA 1
ATOM 7755 C C . ALA C 1 227 ? -2.248 -53.317 -108.161 1.00 14.83 226 ALA C C 1
ATOM 7756 O O . ALA C 1 227 ? -3.268 -53.474 -108.870 1.00 15.84 226 ALA C O 1
ATOM 7758 N N . GLU C 1 228 ? -1.031 -53.183 -108.671 1.00 14.57 227 GLU C N 1
ATOM 7759 C CA . GLU C 1 228 ? -0.761 -53.184 -110.093 1.00 15.04 227 GLU C CA 1
ATOM 7760 C C . GLU C 1 228 ? -1.105 -54.575 -110.660 1.00 14.88 227 GLU C C 1
ATOM 7761 O O . GLU C 1 228 ? -1.772 -54.738 -111.698 1.00 14.39 227 GLU C O 1
ATOM 7767 N N . ALA C 1 229 ? -0.701 -55.598 -109.908 1.00 16.15 228 ALA C N 1
ATOM 7768 C CA . ALA C 1 229 ? -0.974 -56.955 -110.380 1.00 16.18 228 ALA C CA 1
ATOM 7769 C C . ALA C 1 229 ? -2.504 -57.278 -110.410 1.00 16.30 228 ALA C C 1
ATOM 7770 O O . ALA C 1 229 ? -2.947 -57.935 -111.363 1.00 15.59 228 ALA C O 1
ATOM 7772 N N . ALA C 1 230 ? -3.278 -56.793 -109.435 1.00 15.72 229 ALA C N 1
ATOM 7773 C CA . ALA C 1 230 ? -4.737 -56.951 -109.402 1.00 14.79 229 ALA C CA 1
ATOM 7774 C C . ALA C 1 230 ? -5.349 -56.260 -110.631 1.00 15.57 229 ALA C C 1
ATOM 7775 O O . ALA C 1 230 ? -6.149 -56.893 -111.364 1.00 15.55 229 ALA C O 1
ATOM 7777 N N . ILE C 1 231 ? -4.945 -55.011 -110.899 1.00 14.71 230 ILE C N 1
ATOM 7778 C CA . ILE C 1 231 ? -5.406 -54.301 -112.117 1.00 14.70 230 ILE C CA 1
ATOM 7779 C C . ILE C 1 231 ? -5.081 -55.035 -113.422 1.00 15.55 230 ILE C C 1
ATOM 7780 O O . ILE C 1 231 ? -5.980 -55.232 -114.269 1.00 16.78 230 ILE C O 1
ATOM 7785 N N . ALA C 1 232 ? -3.833 -55.498 -113.543 1.00 17.14 231 ALA C N 1
ATOM 7786 C CA . ALA C 1 232 ? -3.419 -56.229 -114.760 1.00 18.62 231 ALA C CA 1
ATOM 7787 C C . ALA C 1 232 ? -4.316 -57.504 -114.908 1.00 18.80 231 ALA C C 1
ATOM 7788 O O . ALA C 1 232 ? -4.743 -57.841 -116.039 1.00 18.73 231 ALA C O 1
ATOM 7790 N N . GLN C 1 233 ? -4.638 -58.186 -113.809 1.00 17.90 232 GLN C N 1
ATOM 7791 C CA . GLN C 1 233 ? -5.535 -59.368 -113.890 1.00 19.11 232 GLN C CA 1
ATOM 7792 C C . GLN C 1 233 ? -6.969 -59.029 -114.353 1.00 18.30 232 GLN C C 1
ATOM 7793 O O . GLN C 1 233 ? -7.549 -59.724 -115.209 1.00 19.12 232 GLN C O 1
ATOM 7799 N N . PHE C 1 234 ? -7.543 -57.954 -113.809 1.00 16.27 233 PHE C N 1
ATOM 7800 C CA . PHE C 1 234 ? -8.860 -57.500 -114.271 1.00 15.26 233 PHE C CA 1
ATOM 7801 C C . PHE C 1 234 ? -8.783 -57.080 -115.752 1.00 16.76 233 PHE C C 1
ATOM 7802 O O . PHE C 1 234 ? -9.729 -57.306 -116.509 1.00 17.29 233 PHE C O 1
ATOM 7810 N N . ASP C 1 235 ? -7.672 -56.481 -116.167 1.00 16.88 234 ASP C N 1
ATOM 7811 C CA . ASP C 1 235 ? -7.495 -56.067 -117.573 1.00 21.00 234 ASP C CA 1
ATOM 7812 C C . ASP C 1 235 ? -7.414 -57.261 -118.543 1.00 22.36 234 ASP C C 1
ATOM 7813 O O . ASP C 1 235 ? -7.878 -57.150 -119.682 1.00 23.73 234 ASP C O 1
ATOM 7818 N N . GLU C 1 236 ? -6.847 -58.375 -118.079 1.00 22.39 235 GLU C N 1
ATOM 7819 C CA . GLU C 1 236 ? -6.769 -59.617 -118.880 1.00 25.52 235 GLU C CA 1
ATOM 7820 C C . GLU C 1 236 ? -8.163 -60.136 -119.146 1.00 24.19 235 GLU C C 1
ATOM 7821 O O . GLU C 1 236 ? -8.481 -60.604 -120.259 1.00 23.71 235 GLU C O 1
ATOM 7827 N N . ILE C 1 237 ? -9.019 -60.060 -118.126 1.00 23.70 236 ILE C N 1
ATOM 7828 C CA . ILE C 1 237 ? -10.376 -60.557 -118.262 1.00 21.29 236 ILE C CA 1
ATOM 7829 C C . ILE C 1 237 ? -11.166 -59.706 -119.246 1.00 23.26 236 ILE C C 1
ATOM 7830 O O . ILE C 1 237 ? -12.016 -60.237 -119.985 1.00 23.61 236 ILE C O 1
ATOM 7835 N N . LYS C 1 238 ? -10.928 -58.391 -119.180 1.00 22.33 237 LYS C N 1
ATOM 7836 C CA . LYS C 1 238 ? -11.444 -57.375 -120.107 1.00 25.59 237 LYS C CA 1
ATOM 7837 C C . LYS C 1 238 ? -12.954 -57.040 -120.012 1.00 24.44 237 LYS C C 1
ATOM 7838 O O . LYS C 1 238 ? -13.344 -55.846 -120.076 1.00 24.91 237 LYS C O 1
ATOM 7844 N N . ASP C 1 239 ? -13.777 -58.082 -119.884 1.00 23.88 238 ASP C N 1
ATOM 7845 C CA . ASP C 1 239 ? -15.252 -58.049 -119.957 1.00 24.07 238 ASP C CA 1
ATOM 7846 C C . ASP C 1 239 ? -15.832 -58.829 -118.750 1.00 23.51 238 ASP C C 1
ATOM 7847 O O . ASP C 1 239 ? -15.457 -60.008 -118.545 1.00 23.02 238 ASP C O 1
ATOM 7852 N N . PRO C 1 240 ? -16.726 -58.202 -117.935 1.00 23.58 239 PRO C N 1
ATOM 7853 C CA . PRO C 1 240 ? -17.319 -58.873 -116.785 1.00 23.82 239 PRO C CA 1
ATOM 7854 C C . PRO C 1 240 ? -17.980 -60.191 -117.145 1.00 25.12 239 PRO C C 1
ATOM 7855 O O . PRO C 1 240 ? -17.974 -61.097 -116.336 1.00 24.46 239 PRO C O 1
ATOM 7859 N N . ALA C 1 241 ? -18.533 -60.296 -118.356 1.00 24.69 240 ALA C N 1
ATOM 7860 C CA . ALA C 1 241 ? -19.170 -61.557 -118.786 1.00 25.86 240 ALA C CA 1
ATOM 7861 C C . ALA C 1 241 ? -18.202 -62.733 -118.899 1.00 25.60 240 ALA C C 1
ATOM 7862 O O . ALA C 1 241 ? -18.645 -63.890 -118.951 1.00 27.70 240 ALA C O 1
ATOM 7864 N N . MET C 1 242 ? -16.895 -62.459 -118.961 1.00 24.81 241 MET C N 1
ATOM 7865 C CA . MET C 1 242 ? -15.892 -63.524 -119.187 1.00 25.08 241 MET C CA 1
ATOM 7866 C C . MET C 1 242 ? -15.173 -63.990 -117.904 1.00 23.97 241 MET C C 1
ATOM 7867 O O . MET C 1 242 ? -14.183 -64.733 -117.977 1.00 22.83 241 MET C O 1
ATOM 7872 N N . VAL C 1 243 ? -15.642 -63.523 -116.747 1.00 23.26 242 VAL C N 1
ATOM 7873 C CA . VAL C 1 243 ? -14.932 -63.763 -115.484 1.00 23.17 242 VAL C CA 1
ATOM 7874 C C . VAL C 1 243 ? -14.915 -65.254 -115.185 1.00 24.01 242 VAL C C 1
ATOM 7875 O O . VAL C 1 243 ? -13.852 -65.817 -114.833 1.00 22.58 242 VAL C O 1
ATOM 7879 N N . GLU C 1 244 ? -16.074 -65.901 -115.343 1.00 25.40 243 GLU C N 1
ATOM 7880 C CA . GLU C 1 244 ? -16.178 -67.315 -114.976 1.00 26.72 243 GLU C CA 1
ATOM 7881 C C . GLU C 1 244 ? -15.223 -68.174 -115.819 1.00 26.18 243 GLU C C 1
ATOM 7882 O O . GLU C 1 244 ? -14.475 -68.984 -115.274 1.00 25.34 243 GLU C O 1
ATOM 7888 N N . LYS C 1 245 ? -15.255 -67.993 -117.137 1.00 26.03 244 LYS C N 1
ATOM 7889 C CA . LYS C 1 245 ? -14.318 -68.648 -118.062 1.00 25.86 244 LYS C CA 1
ATOM 7890 C C . LYS C 1 245 ? -12.851 -68.379 -117.737 1.00 24.45 244 LYS C C 1
ATOM 7891 O O . LYS C 1 245 ? -12.037 -69.286 -117.712 1.00 23.55 244 LYS C O 1
ATOM 7897 N N . TRP C 1 246 ? -12.510 -67.111 -117.489 1.00 23.43 245 TRP C N 1
ATOM 7898 C CA . TRP C 1 246 ? -11.158 -66.764 -117.147 1.00 22.57 245 TRP C CA 1
ATOM 7899 C C . TRP C 1 246 ? -10.739 -67.460 -115.860 1.00 22.66 245 TRP C C 1
ATOM 7900 O O . TRP C 1 246 ? -9.633 -68.005 -115.767 1.00 24.91 245 TRP C O 1
ATOM 7911 N N . PHE C 1 247 ? -11.628 -67.460 -114.878 1.00 22.99 246 PHE C N 1
ATOM 7912 C CA . PHE C 1 247 ? -11.346 -68.081 -113.577 1.00 23.97 246 PHE C CA 1
ATOM 7913 C C . PHE C 1 247 ? -11.056 -69.588 -113.748 1.00 25.26 246 PHE C C 1
ATOM 7914 O O . PHE C 1 247 ? -10.069 -70.097 -113.251 1.00 24.29 246 PHE C O 1
ATOM 7922 N N . ASN C 1 248 ? -11.898 -70.259 -114.522 1.00 26.88 247 ASN C N 1
ATOM 7923 C CA . ASN C 1 248 ? -11.637 -71.671 -114.898 1.00 28.91 247 ASN C CA 1
ATOM 7924 C C . ASN C 1 248 ? -10.319 -71.892 -115.643 1.00 29.15 247 ASN C C 1
ATOM 7925 O O . ASN C 1 248 ? -9.523 -72.785 -115.271 1.00 30.66 247 ASN C O 1
ATOM 7930 N N . ASP C 1 249 ? -10.082 -71.067 -116.666 1.00 28.76 248 ASP C N 1
ATOM 7931 C CA . ASP C 1 249 ? -8.926 -71.188 -117.565 1.00 29.81 248 ASP C CA 1
ATOM 7932 C C . ASP C 1 249 ? -7.596 -70.779 -116.963 1.00 28.98 248 ASP C C 1
ATOM 7933 O O . ASP C 1 249 ? -6.559 -71.084 -117.573 1.00 28.87 248 ASP C O 1
ATOM 7938 N N . ASN C 1 250 ? -7.625 -70.087 -115.804 1.00 27.32 249 ASN C N 1
ATOM 7939 C CA . ASN C 1 250 ? -6.405 -69.540 -115.169 1.00 25.94 249 ASN C CA 1
ATOM 7940 C C . ASN C 1 250 ? -6.169 -69.847 -113.699 1.00 24.55 249 ASN C C 1
ATOM 7941 O O . ASN C 1 250 ? -4.998 -69.998 -113.300 1.00 24.62 249 ASN C O 1
ATOM 7946 N N . ILE C 1 251 ? -7.248 -69.917 -112.914 1.00 23.76 250 ILE C N 1
ATOM 7947 C CA . ILE C 1 251 ? -7.144 -70.061 -111.446 1.00 24.18 250 ILE C CA 1
ATOM 7948 C C . ILE C 1 251 ? -7.398 -71.517 -111.065 1.00 25.19 250 ILE C C 1
ATOM 7949 O O . ILE C 1 251 ? -6.517 -72.131 -110.460 1.00 25.46 250 ILE C O 1
ATOM 7954 N N . ILE C 1 252 ? -8.586 -72.044 -111.397 1.00 25.97 251 ILE C N 1
ATOM 7955 C CA . ILE C 1 252 ? -8.910 -73.469 -111.085 1.00 26.73 251 ILE C CA 1
ATOM 7956 C C . ILE C 1 252 ? -7.850 -74.444 -111.633 1.00 26.41 251 ILE C C 1
ATOM 7957 O O . ILE C 1 252 ? -7.497 -75.417 -110.957 1.00 26.96 251 ILE C O 1
ATOM 7962 N N . ASN C 1 253 ? -7.330 -74.169 -112.823 1.00 25.74 252 ASN C N 1
ATOM 7963 C CA . ASN C 1 253 ? -6.312 -75.030 -113.398 1.00 27.34 252 ASN C CA 1
ATOM 7964 C C . ASN C 1 253 ? -4.876 -74.764 -112.895 1.00 26.82 252 ASN C C 1
ATOM 7965 O O . ASN C 1 253 ? -3.922 -75.460 -113.316 1.00 26.60 252 ASN C O 1
ATOM 7970 N N . GLY C 1 254 ? -4.726 -73.758 -112.016 1.00 25.83 253 GLY C N 1
ATOM 7971 C CA . GLY C 1 254 ? -3.422 -73.446 -111.426 1.00 25.00 253 GLY C CA 1
ATOM 7972 C C . GLY C 1 254 ? -2.406 -72.735 -112.321 1.00 24.11 253 GLY C C 1
ATOM 7973 O O . GLY C 1 254 ? -1.233 -72.639 -111.974 1.00 24.25 253 GLY C O 1
ATOM 7974 N N . LYS C 1 255 ? -2.849 -72.179 -113.453 1.00 24.47 254 LYS C N 1
ATOM 7975 C CA . LYS C 1 255 ? -1.936 -71.467 -114.345 1.00 26.01 254 LYS C CA 1
ATOM 7976 C C . LYS C 1 255 ? -1.388 -70.199 -113.719 1.00 25.68 254 LYS C C 1
ATOM 7977 O O . LYS C 1 255 ? -0.252 -69.826 -113.982 1.00 24.83 254 LYS C O 1
ATOM 7983 N N . LYS C 1 256 ? -2.246 -69.535 -112.949 1.00 25.39 255 LYS C N 1
ATOM 7984 C CA . LYS C 1 256 ? -1.917 -68.213 -112.363 1.00 26.25 255 LYS C CA 1
ATOM 7985 C C . LYS C 1 256 ? -2.414 -68.173 -110.924 1.00 25.09 255 LYS C C 1
ATOM 7986 O O . LYS C 1 256 ? -3.379 -68.853 -110.578 1.00 25.54 255 LYS C O 1
ATOM 7992 N N . ARG C 1 257 ? -1.741 -67.377 -110.089 1.00 24.89 256 ARG C N 1
ATOM 7993 C CA . ARG C 1 257 ? -2.204 -67.056 -108.745 1.00 25.33 256 ARG C CA 1
ATOM 7994 C C . ARG C 1 257 ? -3.254 -65.907 -108.855 1.00 23.31 256 ARG C C 1
ATOM 7995 O O . ARG C 1 257 ? -3.111 -65.040 -109.701 1.00 22.85 256 ARG C O 1
ATOM 8003 N N . LEU C 1 258 ? -4.281 -65.960 -108.009 1.00 21.78 257 LEU C N 1
ATOM 8004 C CA . LEU C 1 258 ? -5.281 -64.914 -107.913 1.00 21.42 257 LEU C CA 1
ATOM 8005 C C . LEU C 1 258 ? -4.657 -63.716 -107.178 1.00 20.85 257 LEU C C 1
ATOM 8006 O O . LEU C 1 258 ? -4.368 -63.797 -105.972 1.00 20.93 257 LEU C O 1
ATOM 8011 N N . MET C 1 259 ? -4.478 -62.607 -107.908 1.00 20.46 258 MET C N 1
ATOM 8012 C CA . MET C 1 259 ? -3.837 -61.389 -107.345 1.00 18.84 258 MET C CA 1
ATOM 8013 C C . MET C 1 259 ? -4.758 -60.606 -106.404 1.00 18.13 258 MET C C 1
ATOM 8014 O O . MET C 1 259 ? -5.986 -60.528 -106.627 1.00 19.66 258 MET C O 1
ATOM 8019 N N . GLY C 1 260 ? -4.143 -60.011 -105.369 1.00 16.75 259 GLY C N 1
ATOM 8020 C CA . GLY C 1 260 ? -4.850 -59.251 -104.370 1.00 16.77 259 GLY C CA 1
ATOM 8021 C C . GLY C 1 260 ? -5.703 -60.115 -103.447 1.00 16.88 259 GLY C C 1
ATOM 8022 O O . GLY C 1 260 ? -6.614 -59.633 -102.811 1.00 15.85 259 GLY C O 1
ATOM 8023 N N . PHE C 1 261 ? -5.408 -61.439 -103.391 1.00 17.82 260 PHE C N 1
ATOM 8024 C CA . PHE C 1 261 ? -6.009 -62.313 -102.394 1.00 18.97 260 PHE C CA 1
ATOM 8025 C C . PHE C 1 261 ? -4.917 -62.868 -101.455 1.00 19.05 260 PHE C C 1
ATOM 8026 O O . PHE C 1 261 ? -3.800 -63.107 -101.911 1.00 19.98 260 PHE C O 1
ATOM 8034 N N . GLY C 1 262 ? -5.284 -63.068 -100.193 1.00 19.87 261 GLY C N 1
ATOM 8035 C CA . GLY C 1 262 ? -4.466 -63.744 -99.165 1.00 19.42 261 GLY C CA 1
ATOM 8036 C C . GLY C 1 262 ? -3.627 -62.700 -98.446 1.00 21.82 261 GLY C C 1
ATOM 8037 O O . GLY C 1 262 ? -3.315 -61.598 -98.975 1.00 20.98 261 GLY C O 1
ATOM 8038 N N . HIS C 1 263 ? -3.215 -63.080 -97.248 1.00 21.85 262 HIS C N 1
ATOM 8039 C CA . HIS C 1 263 ? -2.428 -62.221 -96.423 1.00 23.00 262 HIS C CA 1
ATOM 8040 C C . HIS C 1 263 ? -1.856 -63.088 -95.310 1.00 24.26 262 HIS C C 1
ATOM 8041 O O . HIS C 1 263 ? -2.538 -64.004 -94.783 1.00 25.06 262 HIS C O 1
ATOM 8048 N N A ARG C 1 264 ? -0.607 -62.822 -94.953 0.50 25.04 263 ARG C N 1
ATOM 8049 N N B ARG C 1 264 ? -0.623 -62.795 -94.933 0.50 24.43 263 ARG C N 1
ATOM 8050 C CA A ARG C 1 264 ? -0.010 -63.641 -93.895 0.50 25.55 263 ARG C CA 1
ATOM 8051 C CA B ARG C 1 264 ? 0.058 -63.555 -93.873 0.50 24.38 263 ARG C CA 1
ATOM 8052 C C A ARG C 1 264 ? -0.328 -63.240 -92.455 0.50 25.14 263 ARG C C 1
ATOM 8053 C C B ARG C 1 264 ? -0.607 -63.355 -92.519 0.50 24.21 263 ARG C C 1
ATOM 8054 O O A ARG C 1 264 ? 0.070 -63.936 -91.525 0.50 24.76 263 ARG C O 1
ATOM 8055 O O B ARG C 1 264 ? -0.724 -64.278 -91.712 0.50 22.56 263 ARG C O 1
ATOM 8070 N N . VAL C 1 265 ? -1.093 -62.147 -92.282 1.00 24.21 264 VAL C N 1
ATOM 8071 C CA . VAL C 1 265 ? -1.775 -61.867 -91.029 1.00 24.20 264 VAL C CA 1
ATOM 8072 C C . VAL C 1 265 ? -3.299 -62.021 -91.100 1.00 23.90 264 VAL C C 1
ATOM 8073 O O . VAL C 1 265 ? -3.894 -62.639 -90.240 1.00 22.31 264 VAL C O 1
ATOM 8077 N N . TYR C 1 266 ? -3.943 -61.390 -92.090 1.00 22.49 265 TYR C N 1
ATOM 8078 C CA . TYR C 1 266 ? -5.387 -61.526 -92.225 1.00 22.25 265 TYR C CA 1
ATOM 8079 C C . TYR C 1 266 ? -5.759 -62.911 -92.792 1.00 23.46 265 TYR C C 1
ATOM 8080 O O . TYR C 1 266 ? -5.313 -63.272 -93.902 1.00 25.22 265 TYR C O 1
ATOM 8089 N N . LYS C 1 267 ? -6.580 -63.645 -92.031 1.00 24.71 266 LYS C N 1
ATOM 8090 C CA . LYS C 1 267 ? -7.168 -64.908 -92.519 1.00 24.70 266 LYS C CA 1
ATOM 8091 C C . LYS C 1 267 ? -8.652 -64.669 -92.657 1.00 24.49 266 LYS C C 1
ATOM 8092 O O . LYS C 1 267 ? -9.456 -65.572 -92.464 1.00 24.90 266 LYS C O 1
ATOM 8098 N N . THR C 1 268 ? -9.026 -63.415 -92.960 1.00 22.42 267 THR C N 1
ATOM 8099 C CA . THR C 1 268 ? -10.406 -63.015 -93.199 1.00 21.66 267 THR C CA 1
ATOM 8100 C C . THR C 1 268 ? -10.273 -61.765 -94.102 1.00 20.97 267 THR C C 1
ATOM 8101 O O . THR C 1 268 ? -9.150 -61.418 -94.490 1.00 19.88 267 THR C O 1
ATOM 8105 N N . TYR C 1 269 ? -11.400 -61.179 -94.450 1.00 21.34 268 TYR C N 1
ATOM 8106 C CA . TYR C 1 269 ? -11.381 -60.023 -95.354 1.00 20.06 268 TYR C CA 1
ATOM 8107 C C . TYR C 1 269 ? -10.600 -58.893 -94.678 1.00 19.87 268 TYR C C 1
ATOM 8108 O O . TYR C 1 269 ? -10.713 -58.660 -93.473 1.00 20.11 268 TYR C O 1
ATOM 8117 N N . ASP C 1 270 ? -9.735 -58.263 -95.458 1.00 18.21 269 ASP C N 1
ATOM 8118 C CA . ASP C 1 270 ? -8.892 -57.182 -94.959 1.00 16.13 269 ASP C CA 1
ATOM 8119 C C . ASP C 1 270 ? -9.815 -55.977 -94.760 1.00 14.80 269 ASP C C 1
ATOM 8120 O O . ASP C 1 270 ? -10.515 -55.554 -95.691 1.00 16.94 269 ASP C O 1
ATOM 8125 N N . PRO C 1 271 ? -9.775 -55.351 -93.569 1.00 15.33 270 PRO C N 1
ATOM 8126 C CA . PRO C 1 271 ? -10.704 -54.244 -93.314 1.00 14.77 270 PRO C CA 1
ATOM 8127 C C . PRO C 1 271 ? -10.439 -53.076 -94.288 1.00 14.68 270 PRO C C 1
ATOM 8128 O O . PRO C 1 271 ? -11.397 -52.364 -94.689 1.00 14.93 270 PRO C O 1
ATOM 8132 N N . ARG C 1 272 ? -9.191 -52.910 -94.694 1.00 13.71 271 ARG C N 1
ATOM 8133 C CA . ARG C 1 272 ? -8.867 -51.849 -95.687 1.00 12.62 271 ARG C CA 1
ATOM 8134 C C . ARG C 1 272 ? -9.503 -52.127 -97.019 1.00 13.18 271 ARG C C 1
ATOM 8135 O O . ARG C 1 272 ? -9.980 -51.243 -97.686 1.00 13.88 271 ARG C O 1
ATOM 8143 N N . ALA C 1 273 ? -9.540 -53.408 -97.403 1.00 14.23 272 ALA C N 1
ATOM 8144 C CA . ALA C 1 273 ? -10.206 -53.810 -98.648 1.00 15.71 272 ALA C CA 1
ATOM 8145 C C . ALA C 1 273 ? -11.704 -53.590 -98.598 1.00 16.02 272 ALA C C 1
ATOM 8146 O O . ALA C 1 273 ? -12.291 -53.186 -99.588 1.00 16.08 272 ALA C O 1
ATOM 8148 N N . LYS C 1 274 ? -12.330 -53.861 -97.457 1.00 17.69 273 LYS C N 1
ATOM 8149 C CA . LYS C 1 274 ? -13.765 -53.675 -97.289 1.00 19.44 273 LYS C CA 1
ATOM 8150 C C . LYS C 1 274 ? -14.082 -52.190 -97.510 1.00 19.23 273 LYS C C 1
ATOM 8151 O O . LYS C 1 274 ? -14.998 -51.851 -98.278 1.00 19.23 273 LYS C O 1
ATOM 8157 N N . ILE C 1 275 ? -13.269 -51.323 -96.904 1.00 16.28 274 ILE C N 1
ATOM 8158 C CA . ILE C 1 275 ? -13.436 -49.858 -97.155 1.00 17.19 274 ILE C CA 1
ATOM 8159 C C . ILE C 1 275 ? -13.146 -49.415 -98.594 1.00 16.33 274 ILE C C 1
ATOM 8160 O O . ILE C 1 275 ? -13.978 -48.672 -99.188 1.00 18.06 274 ILE C O 1
ATOM 8165 N N . PHE C 1 276 ? -12.002 -49.832 -99.173 1.00 15.45 275 PHE C N 1
ATOM 8166 C CA . PHE C 1 276 ? -11.697 -49.515 -100.579 1.00 15.03 275 PHE C CA 1
ATOM 8167 C C . PHE C 1 276 ? -12.755 -50.011 -101.575 1.00 15.18 275 PHE C C 1
ATOM 8168 O O . PHE C 1 276 ? -12.978 -49.399 -102.614 1.00 15.68 275 PHE C O 1
ATOM 8176 N N . LYS C 1 277 ? -13.397 -51.149 -101.271 1.00 15.73 276 LYS C N 1
ATOM 8177 C CA . LYS C 1 277 ? -14.436 -51.636 -102.192 1.00 16.15 276 LYS C CA 1
ATOM 8178 C C . LYS C 1 277 ? -15.585 -50.644 -102.414 1.00 15.53 276 LYS C C 1
ATOM 8179 O O . LYS C 1 277 ? -15.945 -50.408 -103.569 1.00 15.55 276 LYS C O 1
ATOM 8185 N N . GLY C 1 278 ? -16.090 -50.031 -101.323 1.00 17.48 277 GLY C N 1
ATOM 8186 C CA . GLY C 1 278 ? -17.213 -49.083 -101.337 1.00 18.87 277 GLY C CA 1
ATOM 8187 C C . GLY C 1 278 ? -16.773 -47.822 -102.094 1.00 17.35 277 GLY C C 1
ATOM 8188 O O . GLY C 1 278 ? -17.490 -47.296 -102.943 1.00 17.96 277 GLY C O 1
ATOM 8189 N N . ILE C 1 279 ? -15.547 -47.396 -101.848 1.00 17.59 278 ILE C N 1
ATOM 8190 C CA . ILE C 1 279 ? -15.015 -46.229 -102.507 1.00 19.22 278 ILE C CA 1
ATOM 8191 C C . ILE C 1 279 ? -14.834 -46.495 -103.996 1.00 18.01 278 ILE C C 1
ATOM 8192 O O . ILE C 1 279 ? -15.199 -45.670 -104.827 1.00 18.30 278 ILE C O 1
ATOM 8197 N N . ALA C 1 280 ? -14.276 -47.651 -104.340 1.00 17.62 279 ALA C N 1
ATOM 8198 C CA . ALA C 1 280 ? -14.082 -48.005 -105.761 1.00 17.41 279 ALA C CA 1
ATOM 8199 C C . ALA C 1 280 ? -15.453 -48.062 -106.479 1.00 16.14 279 ALA C C 1
ATOM 8200 O O . ALA C 1 280 ? -15.553 -47.647 -107.647 1.00 16.30 279 ALA C O 1
ATOM 8202 N N . GLU C 1 281 ? -16.467 -48.591 -105.802 1.00 15.23 280 GLU C N 1
ATOM 8203 C CA . GLU C 1 281 ? -17.832 -48.668 -106.375 1.00 15.96 280 GLU C CA 1
ATOM 8204 C C . GLU C 1 281 ? -18.268 -47.258 -106.713 1.00 16.15 280 GLU C C 1
ATOM 8205 O O . GLU C 1 281 ? -18.722 -47.027 -107.814 1.00 18.27 280 GLU C O 1
ATOM 8211 N N . LYS C 1 282 ? -18.134 -46.349 -105.751 1.00 18.20 281 LYS C N 1
ATOM 8212 C CA . LYS C 1 282 ? -18.670 -44.979 -105.899 1.00 20.13 281 LYS C CA 1
ATOM 8213 C C . LYS C 1 282 ? -17.894 -44.140 -106.915 1.00 17.93 281 LYS C C 1
ATOM 8214 O O . LYS C 1 282 ? -18.469 -43.519 -107.804 1.00 18.90 281 LYS C O 1
ATOM 8220 N N . LEU C 1 283 ? -16.590 -44.140 -106.793 1.00 19.66 282 LEU C N 1
ATOM 8221 C CA . LEU C 1 283 ? -15.714 -43.387 -107.712 1.00 20.35 282 LEU C CA 1
ATOM 8222 C C . LEU C 1 283 ? -15.754 -43.911 -109.169 1.00 21.70 282 LEU C C 1
ATOM 8223 O O . LEU C 1 283 ? -15.753 -43.123 -110.120 1.00 22.90 282 LEU C O 1
ATOM 8228 N N . SER C 1 284 ? -15.809 -45.230 -109.351 1.00 20.82 283 SER C N 1
ATOM 8229 C CA . SER C 1 284 ? -15.926 -45.793 -110.710 1.00 22.48 283 SER C CA 1
ATOM 8230 C C . SER C 1 284 ? -17.354 -45.665 -111.294 1.00 23.08 283 SER C C 1
ATOM 8231 O O . SER C 1 284 ? -17.560 -45.816 -112.504 1.00 24.08 283 SER C O 1
ATOM 8234 N N . SER C 1 285 ? -18.343 -45.413 -110.441 1.00 24.02 284 SER C N 1
ATOM 8235 C CA . SER C 1 285 ? -19.752 -45.377 -110.862 1.00 26.47 284 SER C CA 1
ATOM 8236 C C . SER C 1 285 ? -20.030 -44.564 -112.117 1.00 26.06 284 SER C C 1
ATOM 8237 O O . SER C 1 285 ? -20.825 -44.974 -112.953 1.00 26.68 284 SER C O 1
ATOM 8240 N N . LYS C 1 286 ? -19.426 -43.404 -112.228 1.00 26.99 285 LYS C N 1
ATOM 8241 C CA . LYS C 1 286 ? -19.798 -42.514 -113.332 1.00 28.17 285 LYS C CA 1
ATOM 8242 C C . LYS C 1 286 ? -18.665 -42.396 -114.353 1.00 27.61 285 LYS C C 1
ATOM 8243 O O . LYS C 1 286 ? -18.580 -41.398 -115.113 1.00 27.90 285 LYS C O 1
ATOM 8249 N N . LYS C 1 287 ? -17.806 -43.426 -114.394 1.00 25.52 286 LYS C N 1
ATOM 8250 C CA . LYS C 1 287 ? -16.679 -43.484 -115.333 1.00 24.72 286 LYS C CA 1
ATOM 8251 C C . LYS C 1 287 ? -16.772 -44.864 -115.983 1.00 24.40 286 LYS C C 1
ATOM 8252 O O . LYS C 1 287 ? -16.286 -45.853 -115.411 1.00 22.19 286 LYS C O 1
ATOM 8258 N N . PRO C 1 288 ? -17.459 -44.951 -117.138 1.00 23.12 287 PRO C N 1
ATOM 8259 C CA . PRO C 1 288 ? -17.809 -46.241 -117.781 1.00 22.74 287 PRO C CA 1
ATOM 8260 C C . PRO C 1 288 ? -16.678 -47.303 -117.860 1.00 21.67 287 PRO C C 1
ATOM 8261 O O . PRO C 1 288 ? -16.914 -48.469 -117.506 1.00 20.98 287 PRO C O 1
ATOM 8265 N N A GLU C 1 289 ? -15.489 -46.890 -118.304 0.50 20.73 288 GLU C N 1
ATOM 8266 N N B GLU C 1 289 ? -15.492 -46.887 -118.307 0.50 20.47 288 GLU C N 1
ATOM 8267 C CA A GLU C 1 289 ? -14.333 -47.786 -118.475 0.50 20.89 288 GLU C CA 1
ATOM 8268 C CA B GLU C 1 289 ? -14.358 -47.798 -118.465 0.50 20.38 288 GLU C CA 1
ATOM 8269 C C A GLU C 1 289 ? -13.838 -48.325 -117.129 0.50 20.11 288 GLU C C 1
ATOM 8270 C C B GLU C 1 289 ? -13.978 -48.352 -117.096 0.50 19.61 288 GLU C C 1
ATOM 8271 O O A GLU C 1 289 ? -13.480 -49.498 -116.995 0.50 20.09 288 GLU C O 1
ATOM 8272 O O B GLU C 1 289 ? -13.870 -49.564 -116.906 0.50 18.83 288 GLU C O 1
ATOM 8283 N N . VAL C 1 290 ? -13.826 -47.451 -116.135 1.00 19.31 289 VAL C N 1
ATOM 8284 C CA . VAL C 1 290 ? -13.412 -47.852 -114.778 1.00 19.28 289 VAL C CA 1
ATOM 8285 C C . VAL C 1 290 ? -14.482 -48.702 -114.094 1.00 19.36 289 VAL C C 1
ATOM 8286 O O . VAL C 1 290 ? -14.143 -49.696 -113.385 1.00 20.39 289 VAL C O 1
ATOM 8290 N N A HIS C 1 291 ? -15.755 -48.323 -114.289 0.50 18.46 290 HIS C N 1
ATOM 8291 N N B HIS C 1 291 ? -15.757 -48.363 -114.275 0.50 19.32 290 HIS C N 1
ATOM 8292 C CA A HIS C 1 291 ? -16.927 -49.104 -113.819 0.50 18.26 290 HIS C CA 1
ATOM 8293 C CA B HIS C 1 291 ? -16.814 -49.183 -113.662 0.50 19.84 290 HIS C CA 1
ATOM 8294 C C A HIS C 1 291 ? -16.752 -50.557 -114.232 0.50 18.66 290 HIS C C 1
ATOM 8295 C C B HIS C 1 291 ? -16.848 -50.595 -114.249 0.50 19.67 290 HIS C C 1
ATOM 8296 O O A HIS C 1 291 ? -16.897 -51.455 -113.427 0.50 18.25 290 HIS C O 1
ATOM 8297 O O B HIS C 1 291 ? -17.240 -51.520 -113.563 0.50 19.74 290 HIS C O 1
ATOM 8310 N N . LYS C 1 292 ? -16.416 -50.766 -115.501 1.00 19.45 291 LYS C N 1
ATOM 8311 C CA . LYS C 1 292 ? -16.248 -52.129 -116.031 1.00 19.41 291 LYS C CA 1
ATOM 8312 C C . LYS C 1 292 ? -15.156 -52.907 -115.285 1.00 17.91 291 LYS C C 1
ATOM 8313 O O . LYS C 1 292 ? -15.335 -54.102 -114.997 1.00 17.18 291 LYS C O 1
ATOM 8319 N N . VAL C 1 293 ? -14.061 -52.232 -114.946 1.00 16.54 292 VAL C N 1
ATOM 8320 C CA . VAL C 1 293 ? -12.978 -52.867 -114.160 1.00 16.24 292 VAL C CA 1
ATOM 8321 C C . VAL C 1 293 ? -13.584 -53.234 -112.796 1.00 15.52 292 VAL C C 1
ATOM 8322 O O . VAL C 1 293 ? -13.356 -54.327 -112.301 1.00 17.10 292 VAL C O 1
ATOM 8326 N N . TYR C 1 294 ? -14.327 -52.313 -112.173 1.00 15.22 293 TYR C N 1
ATOM 8327 C CA . TYR C 1 294 ? -14.988 -52.647 -110.910 1.00 15.13 293 TYR C CA 1
ATOM 8328 C C . TYR C 1 294 ? -15.913 -53.891 -110.957 1.00 15.20 293 TYR C C 1
ATOM 8329 O O . TYR C 1 294 ? -15.857 -54.794 -110.071 1.00 15.69 293 TYR C O 1
ATOM 8338 N N . GLU C 1 295 ? -16.754 -53.935 -111.990 1.00 14.61 294 GLU C N 1
ATOM 8339 C CA . GLU C 1 295 ? -17.651 -55.054 -112.228 1.00 16.04 294 GLU C CA 1
ATOM 8340 C C . GLU C 1 295 ? -16.890 -56.377 -112.372 1.00 15.92 294 GLU C C 1
ATOM 8341 O O . GLU C 1 295 ? -17.273 -57.408 -111.758 1.00 16.67 294 GLU C O 1
ATOM 8347 N N . ILE C 1 296 ? -15.797 -56.361 -113.148 1.00 15.90 295 ILE C N 1
ATOM 8348 C CA . ILE C 1 296 ? -14.904 -57.555 -113.271 1.00 16.30 295 ILE C CA 1
ATOM 8349 C C . ILE C 1 296 ? -14.382 -57.923 -111.857 1.00 17.03 295 ILE C C 1
ATOM 8350 O O . ILE C 1 296 ? -14.424 -59.060 -111.414 1.00 17.13 295 ILE C O 1
ATOM 8355 N N . ALA C 1 297 ? -13.913 -56.930 -111.131 1.00 14.88 296 ALA C N 1
ATOM 8356 C CA . ALA C 1 297 ? -13.288 -57.190 -109.821 1.00 16.05 296 ALA C CA 1
ATOM 8357 C C . ALA C 1 297 ? -14.292 -57.883 -108.880 1.00 16.30 296 ALA C C 1
ATOM 8358 O O . ALA C 1 297 ? -13.950 -58.854 -108.183 1.00 17.42 296 ALA C O 1
ATOM 8360 N N . THR C 1 298 ? -15.512 -57.368 -108.847 1.00 16.02 297 THR C N 1
ATOM 8361 C CA . THR C 1 298 ? -16.494 -57.842 -107.871 1.00 19.38 297 THR C CA 1
ATOM 8362 C C . THR C 1 298 ? -16.967 -59.221 -108.282 1.00 19.22 297 THR C C 1
ATOM 8363 O O . THR C 1 298 ? -17.201 -60.052 -107.423 1.00 21.52 297 THR C O 1
ATOM 8367 N N . LYS C 1 299 ? -17.078 -59.469 -109.579 1.00 20.18 298 LYS C N 1
ATOM 8368 C CA . LYS C 1 299 ? -17.509 -60.815 -110.054 1.00 21.47 298 LYS C CA 1
ATOM 8369 C C . LYS C 1 299 ? -16.404 -61.828 -109.764 1.00 21.83 298 LYS C C 1
ATOM 8370 O O . LYS C 1 299 ? -16.672 -62.984 -109.318 1.00 22.41 298 LYS C O 1
ATOM 8376 N N . LEU C 1 300 ? -15.156 -61.416 -109.972 1.00 18.80 299 LEU C N 1
ATOM 8377 C CA . LEU C 1 300 ? -13.996 -62.333 -109.703 1.00 18.90 299 LEU C CA 1
ATOM 8378 C C . LEU C 1 300 ? -13.901 -62.621 -108.188 1.00 20.11 299 LEU C C 1
ATOM 8379 O O . LEU C 1 300 ? -13.597 -63.756 -107.721 1.00 20.41 299 LEU C O 1
ATOM 8384 N N . GLU C 1 301 ? -14.134 -61.570 -107.396 1.00 20.12 300 GLU C N 1
ATOM 8385 C CA . GLU C 1 301 ? -14.113 -61.682 -105.953 1.00 20.52 300 GLU C CA 1
ATOM 8386 C C . GLU C 1 301 ? -15.072 -62.821 -105.458 1.00 22.55 300 GLU C C 1
ATOM 8387 O O . GLU C 1 301 ? -14.691 -63.567 -104.529 1.00 23.89 300 GLU C O 1
ATOM 8393 N N . ASP C 1 302 ? -16.165 -62.899 -105.989 1.00 26.42 301 ASP C N 1
ATOM 8394 C CA . ASP C 1 302 ? -17.174 -63.926 -105.578 1.00 29.00 301 ASP C CA 1
ATOM 8395 C C . ASP C 1 302 ? -16.590 -65.300 -105.873 1.00 27.56 301 ASP C C 1
ATOM 8396 O O . ASP C 1 302 ? -16.575 -66.153 -105.010 1.00 27.52 301 ASP C O 1
ATOM 8404 N N . PHE C 1 303 ? -16.150 -65.488 -106.949 1.00 22.86 302 PHE C N 1
ATOM 8405 C CA . PHE C 1 303 ? -15.484 -66.768 -107.330 1.00 21.72 302 PHE C CA 1
ATOM 8406 C C . PHE C 1 303 ? -14.302 -67.052 -106.420 1.00 22.76 302 PHE C C 1
ATOM 8407 O O . PHE C 1 303 ? -14.121 -68.192 -105.974 1.00 22.77 302 PHE C O 1
ATOM 8415 N N . GLY C 1 304 ? -13.460 -66.046 -106.168 1.00 21.41 303 GLY C N 1
ATOM 8416 C CA . GLY C 1 304 ? -12.256 -66.292 -105.364 1.00 22.27 303 GLY C CA 1
ATOM 8417 C C . GLY C 1 304 ? -12.626 -66.630 -103.928 1.00 22.27 303 GLY C C 1
ATOM 8418 O O . GLY C 1 304 ? -11.998 -67.478 -103.319 1.00 24.62 303 GLY C O 1
ATOM 8419 N N . ILE C 1 305 ? -13.623 -65.952 -103.353 1.00 23.72 304 ILE C N 1
ATOM 8420 C CA . ILE C 1 305 ? -13.997 -66.198 -101.952 1.00 24.62 304 ILE C CA 1
ATOM 8421 C C . ILE C 1 305 ? -14.623 -67.590 -101.866 1.00 26.41 304 ILE C C 1
ATOM 8422 O O . ILE C 1 305 ? -14.389 -68.356 -100.896 1.00 26.41 304 ILE C O 1
ATOM 8427 N N . LYS C 1 306 ? -15.386 -67.933 -102.898 1.00 27.19 305 LYS C N 1
ATOM 8428 C CA . LYS C 1 306 ? -16.038 -69.266 -102.893 1.00 28.43 305 LYS C CA 1
ATOM 8429 C C . LYS C 1 306 ? -15.005 -70.369 -102.941 1.00 28.19 305 LYS C C 1
ATOM 8430 O O . LYS C 1 306 ? -15.140 -71.397 -102.236 1.00 28.76 305 LYS C O 1
ATOM 8436 N N . ALA C 1 307 ? -13.939 -70.156 -103.708 1.00 28.07 306 ALA C N 1
ATOM 8437 C CA . ALA C 1 307 ? -12.851 -71.119 -103.862 1.00 27.60 306 ALA C CA 1
ATOM 8438 C C . ALA C 1 307 ? -11.890 -71.217 -102.654 1.00 28.19 306 ALA C C 1
ATOM 8439 O O . ALA C 1 307 ? -11.441 -72.338 -102.274 1.00 28.15 306 ALA C O 1
ATOM 8441 N N . PHE C 1 308 ? -11.577 -70.058 -102.046 1.00 25.98 307 PHE C N 1
ATOM 8442 C CA . PHE C 1 308 ? -10.453 -69.903 -101.107 1.00 26.60 307 PHE C CA 1
ATOM 8443 C C . PHE C 1 308 ? -10.807 -69.427 -99.683 1.00 26.01 307 PHE C C 1
ATOM 8444 O O . PHE C 1 308 ? -9.978 -69.539 -98.762 1.00 27.18 307 PHE C O 1
ATOM 8452 N N . GLY C 1 309 ? -12.018 -68.932 -99.493 1.00 25.45 308 GLY C N 1
ATOM 8453 C CA . GLY C 1 309 ? -12.487 -68.395 -98.219 1.00 28.15 308 GLY C CA 1
ATOM 8454 C C . GLY C 1 309 ? -12.293 -69.333 -97.041 1.00 28.96 308 GLY C C 1
ATOM 8455 O O . GLY C 1 309 ? -11.790 -68.931 -95.965 1.00 29.31 308 GLY C O 1
ATOM 8456 N N . SER C 1 310 ? -12.650 -70.595 -97.276 1.00 30.99 309 SER C N 1
ATOM 8457 C CA . SER C 1 310 ? -12.571 -71.636 -96.247 1.00 31.40 309 SER C CA 1
ATOM 8458 C C . SER C 1 310 ? -11.133 -71.878 -95.834 1.00 32.08 309 SER C C 1
ATOM 8459 O O . SER C 1 310 ? -10.884 -72.422 -94.746 1.00 32.93 309 SER C O 1
ATOM 8462 N N . LYS C 1 311 ? -10.182 -71.492 -96.687 1.00 31.52 310 LYS C N 1
ATOM 8463 C CA . LYS C 1 311 ? -8.758 -71.623 -96.359 1.00 31.34 310 LYS C CA 1
ATOM 8464 C C . LYS C 1 311 ? -8.150 -70.341 -95.731 1.00 29.83 310 LYS C C 1
ATOM 8465 O O . LYS C 1 311 ? -6.931 -70.260 -95.547 1.00 29.24 310 LYS C O 1
ATOM 8471 N N . GLY C 1 312 ? -8.997 -69.356 -95.443 1.00 29.00 311 GLY C N 1
ATOM 8472 C CA . GLY C 1 312 ? -8.556 -68.076 -94.853 1.00 27.69 311 GLY C CA 1
ATOM 8473 C C . GLY C 1 312 ? -7.968 -67.084 -95.848 1.00 27.26 311 GLY C C 1
ATOM 8474 O O . GLY C 1 312 ? -7.210 -66.173 -95.472 1.00 25.25 311 GLY C O 1
ATOM 8475 N N . ILE C 1 313 ? -8.282 -67.283 -97.128 1.00 26.70 312 ILE C N 1
ATOM 8476 C CA . ILE C 1 313 ? -7.677 -66.501 -98.208 1.00 25.69 312 ILE C CA 1
ATOM 8477 C C . ILE C 1 313 ? -8.771 -65.621 -98.823 1.00 25.03 312 ILE C C 1
ATOM 8478 O O . ILE C 1 313 ? -9.715 -66.132 -99.458 1.00 24.97 312 ILE C O 1
ATOM 8483 N N . TYR C 1 314 ? -8.655 -64.297 -98.588 1.00 22.31 313 TYR C N 1
ATOM 8484 C CA . TYR C 1 314 ? -9.733 -63.334 -98.910 1.00 21.19 313 TYR C CA 1
ATOM 8485 C C . TYR C 1 314 ? -9.105 -62.118 -99.577 1.00 19.68 313 TYR C C 1
ATOM 8486 O O . TYR C 1 314 ? -7.887 -62.011 -99.605 1.00 18.93 313 TYR C O 1
ATOM 8495 N N . PRO C 1 315 ? -9.948 -61.230 -100.141 1.00 19.18 314 PRO C N 1
ATOM 8496 C CA . PRO C 1 315 ? -9.338 -60.029 -100.729 1.00 18.70 314 PRO C CA 1
ATOM 8497 C C . PRO C 1 315 ? -8.506 -59.287 -99.685 1.00 17.42 314 PRO C C 1
ATOM 8498 O O . PRO C 1 315 ? -8.951 -59.126 -98.532 1.00 18.44 314 PRO C O 1
ATOM 8502 N N . ASN C 1 316 ? -7.333 -58.807 -100.107 1.00 16.65 315 ASN C N 1
ATOM 8503 C CA . ASN C 1 316 ? -6.557 -57.877 -99.305 1.00 16.61 315 ASN C CA 1
ATOM 8504 C C . ASN C 1 316 ? -6.726 -56.462 -99.853 1.00 16.35 315 ASN C C 1
ATOM 8505 O O . ASN C 1 316 ? -7.400 -56.240 -100.887 1.00 15.75 315 ASN C O 1
ATOM 8510 N N . THR C 1 317 ? -6.079 -55.538 -99.154 1.00 17.21 316 THR C N 1
ATOM 8511 C CA . THR C 1 317 ? -6.172 -54.108 -99.471 1.00 16.91 316 THR C CA 1
ATOM 8512 C C . THR C 1 317 ? -5.842 -53.841 -100.940 1.00 17.45 316 THR C C 1
ATOM 8513 O O . THR C 1 317 ? -6.508 -52.936 -101.564 1.00 18.95 316 THR C O 1
ATOM 8517 N N . ASP C 1 318 ? -4.891 -54.590 -101.531 1.00 15.57 317 ASP C N 1
ATOM 8518 C CA . ASP C 1 318 ? -4.506 -54.339 -102.938 1.00 16.76 317 ASP C CA 1
ATOM 8519 C C . ASP C 1 318 ? -5.464 -54.797 -104.038 1.00 14.85 317 ASP C C 1
ATOM 8520 O O . ASP C 1 318 ? -5.225 -54.540 -105.247 1.00 15.84 317 ASP C O 1
ATOM 8525 N N . TYR C 1 319 ? -6.535 -55.450 -103.599 1.00 15.49 318 TYR C N 1
ATOM 8526 C CA . TYR C 1 319 ? -7.520 -55.957 -104.557 1.00 16.62 318 TYR C CA 1
ATOM 8527 C C . TYR C 1 319 ? -8.314 -54.796 -105.160 1.00 15.88 318 TYR C C 1
ATOM 8528 O O . TYR C 1 319 ? -8.514 -54.795 -106.365 1.00 16.32 318 TYR C O 1
ATOM 8537 N N . PHE C 1 320 ? -8.691 -53.821 -104.309 1.00 14.30 319 PHE C N 1
ATOM 8538 C CA . PHE C 1 320 ? -9.554 -52.680 -104.754 1.00 14.27 319 PHE C CA 1
ATOM 8539 C C . PHE C 1 320 ? -8.824 -51.319 -104.806 1.00 15.52 319 PHE C C 1
ATOM 8540 O O . PHE C 1 320 ? -9.325 -50.392 -105.486 1.00 14.27 319 PHE C O 1
ATOM 8548 N N . SER C 1 321 ? -7.684 -51.185 -104.126 1.00 15.40 320 SER C N 1
ATOM 8549 C CA . SER C 1 321 ? -6.997 -49.857 -104.120 1.00 15.63 320 SER C CA 1
ATOM 8550 C C . SER C 1 321 ? -6.638 -49.318 -105.533 1.00 14.70 320 SER C C 1
ATOM 8551 O O . SER C 1 321 ? -6.708 -48.071 -105.819 1.00 14.65 320 SER C O 1
ATOM 8554 N N . GLY C 1 322 ? -6.258 -50.247 -106.436 1.00 12.09 321 GLY C N 1
ATOM 8555 C CA . GLY C 1 322 ? -5.928 -49.903 -107.810 1.00 14.98 321 GLY C CA 1
ATOM 8556 C C . GLY C 1 322 ? -7.075 -49.153 -108.474 1.00 13.75 321 GLY C C 1
ATOM 8557 O O . GLY C 1 322 ? -6.836 -48.182 -109.203 1.00 13.09 321 GLY C O 1
ATOM 8558 N N . ILE C 1 323 ? -8.313 -49.597 -108.232 1.00 14.65 322 ILE C N 1
ATOM 8559 C CA . ILE C 1 323 ? -9.509 -49.052 -108.931 1.00 13.49 322 ILE C CA 1
ATOM 8560 C C . ILE C 1 323 ? -9.723 -47.643 -108.391 1.00 14.34 322 ILE C C 1
ATOM 8561 O O . ILE C 1 323 ? -10.049 -46.722 -109.133 1.00 14.37 322 ILE C O 1
ATOM 8566 N N . VAL C 1 324 ? -9.364 -47.470 -107.112 1.00 13.66 323 VAL C N 1
ATOM 8567 C CA . VAL C 1 324 ? -9.536 -46.160 -106.440 1.00 14.33 323 VAL C CA 1
ATOM 8568 C C . VAL C 1 324 ? -8.499 -45.194 -107.074 1.00 14.12 323 VAL C C 1
ATOM 8569 O O . VAL C 1 324 ? -8.850 -44.107 -107.545 1.00 14.63 323 VAL C O 1
ATOM 8573 N N . TYR C 1 325 ? -7.236 -45.594 -107.088 1.00 12.96 324 TYR C N 1
ATOM 8574 C CA . TYR C 1 325 ? -6.197 -44.770 -107.733 1.00 13.85 324 TYR C CA 1
ATOM 8575 C C . TYR C 1 325 ? -6.475 -44.479 -109.220 1.00 14.86 324 TYR C C 1
ATOM 8576 O O . TYR C 1 325 ? -6.283 -43.340 -109.659 1.00 16.63 324 TYR C O 1
ATOM 8585 N N . MET C 1 326 ? -6.933 -45.489 -109.985 1.00 15.10 325 MET C N 1
ATOM 8586 C CA . MET C 1 326 ? -7.294 -45.301 -111.416 1.00 16.62 325 MET C CA 1
ATOM 8587 C C . MET C 1 326 ? -8.400 -44.244 -111.531 1.00 16.28 325 MET C C 1
ATOM 8588 O O . MET C 1 326 ? -8.329 -43.347 -112.419 1.00 17.44 325 MET C O 1
ATOM 8593 N N . SER C 1 327 ? -9.344 -44.289 -110.606 1.00 16.39 326 SER C N 1
ATOM 8594 C CA . SER C 1 327 ? -10.552 -43.443 -110.626 1.00 17.11 326 SER C CA 1
ATOM 8595 C C . SER C 1 327 ? -10.078 -42.010 -110.317 1.00 18.34 326 SER C C 1
ATOM 8596 O O . SER C 1 327 ? -10.525 -41.081 -110.993 1.00 19.61 326 SER C O 1
ATOM 8599 N N . ILE C 1 328 ? -9.163 -41.874 -109.357 1.00 17.09 327 ILE C N 1
ATOM 8600 C CA . ILE C 1 328 ? -8.517 -40.538 -109.035 1.00 18.81 327 ILE C CA 1
ATOM 8601 C C . ILE C 1 328 ? -7.806 -39.974 -110.265 1.00 20.41 327 ILE C C 1
ATOM 8602 O O . ILE C 1 328 ? -7.878 -38.741 -110.516 1.00 20.46 327 ILE C O 1
ATOM 8607 N N . GLY C 1 329 ? -7.128 -40.847 -111.026 1.00 16.62 328 GLY C N 1
ATOM 8608 C CA . GLY C 1 329 ? -6.487 -40.525 -112.305 1.00 18.60 328 GLY C CA 1
ATOM 8609 C C . GLY C 1 329 ? -5.036 -40.960 -112.466 1.00 18.90 328 GLY C C 1
ATOM 8610 O O . GLY C 1 329 ? -4.365 -40.606 -113.452 1.00 18.86 328 GLY C O 1
ATOM 8611 N N . PHE C 1 330 ? -4.553 -41.804 -111.554 1.00 18.30 329 PHE C N 1
ATOM 8612 C CA . PHE C 1 330 ? -3.216 -42.387 -111.671 1.00 16.31 329 PHE C CA 1
ATOM 8613 C C . PHE C 1 330 ? -3.188 -43.623 -112.579 1.00 18.71 329 PHE C C 1
ATOM 8614 O O . PHE C 1 330 ? -4.123 -44.433 -112.492 1.00 19.61 329 PHE C O 1
ATOM 8622 N N . PRO C 1 331 ? -2.132 -43.754 -113.399 1.00 18.64 330 PRO C N 1
ATOM 8623 C CA . PRO C 1 331 ? -2.006 -44.792 -114.428 1.00 18.49 330 PRO C CA 1
ATOM 8624 C C . PRO C 1 331 ? -1.355 -46.047 -113.857 1.00 19.02 330 PRO C C 1
ATOM 8625 O O . PRO C 1 331 ? -0.846 -46.033 -112.726 1.00 18.21 330 PRO C O 1
ATOM 8629 N N . LEU C 1 332 ? -1.397 -47.134 -114.634 1.00 18.96 331 LEU C N 1
ATOM 8630 C CA . LEU C 1 332 ? -0.849 -48.412 -114.193 1.00 19.54 331 LEU C CA 1
ATOM 8631 C C . LEU C 1 332 ? 0.719 -48.457 -114.261 1.00 20.48 331 LEU C C 1
ATOM 8632 O O . LEU C 1 332 ? 1.396 -49.150 -113.424 1.00 21.43 331 LEU C O 1
ATOM 8637 N N . ARG C 1 333 ? 1.281 -47.662 -115.052 1.00 27.29 332 ARG C N 1
ATOM 8638 C CA . ARG C 1 333 ? 2.711 -47.775 -115.455 1.00 26.91 332 ARG C CA 1
ATOM 8639 C C . ARG C 1 333 ? 3.656 -47.487 -114.307 1.00 26.48 332 ARG C C 1
ATOM 8640 O O . ARG C 1 333 ? 3.273 -46.776 -113.337 1.00 26.18 332 ARG C O 1
ATOM 8653 N N . ASN C 1 334 ? 4.665 -48.083 -114.377 1.00 18.03 333 ASN C N 1
ATOM 8654 C CA . ASN C 1 334 ? 5.898 -47.844 -113.536 1.00 16.53 333 ASN C CA 1
ATOM 8655 C C . ASN C 1 334 ? 5.641 -48.129 -112.037 1.00 15.92 333 ASN C C 1
ATOM 8656 O O . ASN C 1 334 ? 6.358 -47.641 -111.140 1.00 15.12 333 ASN C O 1
ATOM 8661 N N . ASN C 1 335 ? 4.602 -48.925 -111.766 1.00 15.90 334 ASN C N 1
ATOM 8662 C CA . ASN C 1 335 ? 4.200 -49.246 -110.381 1.00 15.13 334 ASN C CA 1
ATOM 8663 C C . ASN C 1 335 ? 3.972 -47.946 -109.551 1.00 13.94 334 ASN C C 1
ATOM 8664 O O . ASN C 1 335 ? 4.371 -47.836 -108.376 1.00 13.74 334 ASN C O 1
ATOM 8669 N N . ILE C 1 336 ? 3.327 -46.978 -110.196 1.00 14.18 335 ILE C N 1
ATOM 8670 C CA . ILE C 1 336 ? 2.941 -45.757 -109.465 1.00 14.75 335 ILE C CA 1
ATOM 8671 C C . ILE C 1 336 ? 2.082 -46.035 -108.214 1.00 14.35 335 ILE C C 1
ATOM 8672 O O . ILE C 1 336 ? 2.263 -45.364 -107.186 1.00 13.66 335 ILE C O 1
ATOM 8677 N N . TYR C 1 337 ? 1.198 -47.055 -108.232 1.00 12.78 336 TYR C N 1
ATOM 8678 C CA . TYR C 1 337 ? 0.412 -47.343 -107.065 1.00 13.04 336 TYR C CA 1
ATOM 8679 C C . TYR C 1 337 ? 1.286 -47.636 -105.845 1.00 13.37 336 TYR C C 1
ATOM 8680 O O . TYR C 1 337 ? 0.919 -47.272 -104.767 1.00 13.19 336 TYR C O 1
ATOM 8689 N N . THR C 1 338 ? 2.406 -48.367 -106.038 1.00 13.35 337 THR C N 1
ATOM 8690 C CA . THR C 1 338 ? 3.333 -48.741 -104.981 1.00 11.82 337 THR C CA 1
ATOM 8691 C C . THR C 1 338 ? 3.975 -47.445 -104.426 1.00 12.35 337 THR C C 1
ATOM 8692 O O . THR C 1 338 ? 4.239 -47.359 -103.257 1.00 12.84 337 THR C O 1
ATOM 8696 N N . ALA C 1 339 ? 4.260 -46.487 -105.314 1.00 12.03 338 ALA C N 1
ATOM 8697 C CA . ALA C 1 339 ? 4.781 -45.145 -104.862 1.00 11.10 338 ALA C CA 1
ATOM 8698 C C . ALA C 1 339 ? 3.715 -44.461 -104.001 1.00 13.28 338 ALA C C 1
ATOM 8699 O O . ALA C 1 339 ? 4.071 -43.784 -103.044 1.00 12.21 338 ALA C O 1
ATOM 8701 N N . LEU C 1 340 ? 2.437 -44.613 -104.332 1.00 12.48 339 LEU C N 1
ATOM 8702 C CA . LEU C 1 340 ? 1.347 -44.003 -103.545 1.00 13.77 339 LEU C CA 1
ATOM 8703 C C . LEU C 1 340 ? 1.238 -44.719 -102.174 1.00 15.41 339 LEU C C 1
ATOM 8704 O O . LEU C 1 340 ? 1.011 -44.107 -101.174 1.00 13.49 339 LEU C O 1
ATOM 8709 N N . PHE C 1 341 ? 1.524 -46.036 -102.166 1.00 14.15 340 PHE C N 1
ATOM 8710 C CA . PHE C 1 341 ? 1.668 -46.813 -100.914 1.00 13.29 340 PHE C CA 1
ATOM 8711 C C . PHE C 1 341 ? 2.770 -46.176 -100.079 1.00 12.18 340 PHE C C 1
ATOM 8712 O O . PHE C 1 341 ? 2.500 -45.847 -98.915 1.00 11.74 340 PHE C O 1
ATOM 8720 N N . ALA C 1 342 ? 3.949 -45.934 -100.652 1.00 11.70 341 ALA C N 1
ATOM 8721 C CA . ALA C 1 342 ? 5.096 -45.427 -99.898 1.00 11.19 341 ALA C CA 1
ATOM 8722 C C . ALA C 1 342 ? 4.753 -43.996 -99.403 1.00 11.64 341 ALA C C 1
ATOM 8723 O O . ALA C 1 342 ? 5.081 -43.653 -98.296 1.00 12.45 341 ALA C O 1
ATOM 8725 N N . LEU C 1 343 ? 4.048 -43.239 -100.230 1.00 12.83 342 LEU C N 1
ATOM 8726 C CA . LEU C 1 343 ? 3.615 -41.856 -99.837 1.00 12.42 342 LEU C CA 1
ATOM 8727 C C . LEU C 1 343 ? 2.864 -41.879 -98.518 1.00 13.25 342 LEU C C 1
ATOM 8728 O O . LEU C 1 343 ? 3.159 -41.056 -97.598 1.00 14.76 342 LEU C O 1
ATOM 8733 N N . SER C 1 344 ? 1.898 -42.790 -98.415 1.00 12.99 343 SER C N 1
ATOM 8734 C CA . SER C 1 344 ? 1.098 -42.935 -97.213 1.00 13.38 343 SER C CA 1
ATOM 8735 C C . SER C 1 344 ? 1.948 -43.490 -96.081 1.00 12.25 343 SER C C 1
ATOM 8736 O O . SER C 1 344 ? 1.914 -42.985 -94.941 1.00 12.03 343 SER C O 1
ATOM 8739 N N . ARG C 1 345 ? 2.675 -44.583 -96.401 1.00 11.15 344 ARG C N 1
ATOM 8740 C CA . ARG C 1 345 ? 3.324 -45.362 -95.353 1.00 12.20 344 ARG C CA 1
ATOM 8741 C C . ARG C 1 345 ? 4.506 -44.673 -94.673 1.00 12.55 344 ARG C C 1
ATOM 8742 O O . ARG C 1 345 ? 4.908 -45.095 -93.559 1.00 13.29 344 ARG C O 1
ATOM 8750 N N . VAL C 1 346 ? 5.016 -43.590 -95.274 1.00 11.60 345 VAL C N 1
ATOM 8751 C CA . VAL C 1 346 ? 6.183 -42.871 -94.692 1.00 12.32 345 VAL C CA 1
ATOM 8752 C C . VAL C 1 346 ? 5.798 -42.338 -93.281 1.00 12.13 345 VAL C C 1
ATOM 8753 O O . VAL C 1 346 ? 6.698 -42.189 -92.443 1.00 11.72 345 VAL C O 1
ATOM 8757 N N . THR C 1 347 ? 4.506 -42.071 -93.009 1.00 12.23 346 THR C N 1
ATOM 8758 C CA . THR C 1 347 ? 4.014 -41.702 -91.656 1.00 12.19 346 THR C CA 1
ATOM 8759 C C . THR C 1 347 ? 4.278 -42.789 -90.601 1.00 14.01 346 THR C C 1
ATOM 8760 O O . THR C 1 347 ? 4.965 -42.563 -89.582 1.00 13.08 346 THR C O 1
ATOM 8764 N N . GLY C 1 348 ? 3.785 -43.988 -90.926 1.00 13.14 347 GLY C N 1
ATOM 8765 C CA . GLY C 1 348 ? 3.998 -45.151 -90.043 1.00 12.69 347 GLY C CA 1
ATOM 8766 C C . GLY C 1 348 ? 5.472 -45.497 -89.918 1.00 11.69 347 GLY C C 1
ATOM 8767 O O . GLY C 1 348 ? 5.886 -45.794 -88.796 1.00 12.86 347 GLY C O 1
ATOM 8768 N N . TRP C 1 349 ? 6.254 -45.496 -91.038 1.00 10.62 348 TRP C N 1
ATOM 8769 C CA . TRP C 1 349 ? 7.699 -45.815 -91.017 1.00 11.90 348 TRP C CA 1
ATOM 8770 C C . TRP C 1 349 ? 8.357 -44.888 -89.998 1.00 12.29 348 TRP C C 1
ATOM 8771 O O . TRP C 1 349 ? 8.992 -45.295 -89.077 1.00 10.17 348 TRP C O 1
ATOM 8782 N N . GLN C 1 350 ? 8.164 -43.585 -90.183 1.00 11.71 349 GLN C N 1
ATOM 8783 C CA . GLN C 1 350 ? 8.853 -42.672 -89.287 1.00 12.70 349 GLN C CA 1
ATOM 8784 C C . GLN C 1 350 ? 8.345 -42.772 -87.790 1.00 11.63 349 GLN C C 1
ATOM 8785 O O . GLN C 1 350 ? 9.201 -42.761 -86.878 1.00 14.22 349 GLN C O 1
ATOM 8791 N N . ALA C 1 351 ? 7.044 -42.979 -87.590 1.00 12.32 350 ALA C N 1
ATOM 8792 C CA . ALA C 1 351 ? 6.429 -43.120 -86.225 1.00 12.54 350 ALA C CA 1
ATOM 8793 C C . ALA C 1 351 ? 7.089 -44.360 -85.543 1.00 13.20 350 ALA C C 1
ATOM 8794 O O . ALA C 1 351 ? 7.546 -44.266 -84.392 1.00 12.20 350 ALA C O 1
ATOM 8796 N N . HIS C 1 352 ? 7.264 -45.447 -86.313 1.00 14.15 351 HIS C N 1
ATOM 8797 C CA . HIS C 1 352 ? 7.923 -46.631 -85.755 1.00 13.31 351 HIS C CA 1
ATOM 8798 C C . HIS C 1 352 ? 9.399 -46.434 -85.432 1.00 13.34 351 HIS C C 1
ATOM 8799 O O . HIS C 1 352 ? 9.907 -46.954 -84.438 1.00 13.32 351 HIS C O 1
ATOM 8806 N N . PHE C 1 353 ? 10.095 -45.662 -86.261 1.00 11.31 352 PHE C N 1
ATOM 8807 C CA . PHE C 1 353 ? 11.543 -45.422 -86.083 1.00 13.33 352 PHE C CA 1
ATOM 8808 C C . PHE C 1 353 ? 11.740 -44.598 -84.798 1.00 12.99 352 PHE C C 1
ATOM 8809 O O . PHE C 1 353 ? 12.646 -44.871 -84.017 1.00 13.89 352 PHE C O 1
ATOM 8817 N N . ILE C 1 354 ? 10.919 -43.544 -84.668 1.00 13.39 353 ILE C N 1
ATOM 8818 C CA . ILE C 1 354 ? 10.972 -42.664 -83.498 1.00 14.52 353 ILE C CA 1
ATOM 8819 C C . ILE C 1 354 ? 10.693 -43.483 -82.210 1.00 14.30 353 ILE C C 1
ATOM 8820 O O . ILE C 1 354 ? 11.478 -43.432 -81.237 1.00 16.13 353 ILE C O 1
ATOM 8825 N N . GLU C 1 355 ? 9.632 -44.275 -82.227 1.00 15.06 354 GLU C N 1
ATOM 8826 C CA . GLU C 1 355 ? 9.221 -45.062 -81.078 1.00 16.02 354 GLU C CA 1
ATOM 8827 C C . GLU C 1 355 ? 10.351 -46.039 -80.713 1.00 15.36 354 GLU C C 1
ATOM 8828 O O . GLU C 1 355 ? 10.575 -46.323 -79.540 1.00 15.19 354 GLU C O 1
ATOM 8834 N N . TYR C 1 356 ? 11.056 -46.570 -81.737 1.00 14.70 355 TYR C N 1
ATOM 8835 C CA . TYR C 1 356 ? 12.126 -47.549 -81.488 1.00 14.98 355 TYR C CA 1
ATOM 8836 C C . TYR C 1 356 ? 13.346 -46.875 -80.850 1.00 14.70 355 TYR C C 1
ATOM 8837 O O . TYR C 1 356 ? 13.847 -47.307 -79.774 1.00 14.20 355 TYR C O 1
ATOM 8846 N N . VAL C 1 357 ? 13.813 -45.807 -81.510 1.00 13.64 356 VAL C N 1
ATOM 8847 C CA . VAL C 1 357 ? 15.078 -45.231 -81.124 1.00 13.83 356 VAL C CA 1
ATOM 8848 C C . VAL C 1 357 ? 14.882 -44.502 -79.786 1.00 14.37 356 VAL C C 1
ATOM 8849 O O . VAL C 1 357 ? 15.749 -44.563 -78.926 1.00 14.15 356 VAL C O 1
ATOM 8853 N N . GLU C 1 358 ? 13.754 -43.816 -79.625 1.00 15.36 357 GLU C N 1
ATOM 8854 C CA . GLU C 1 358 ? 13.553 -43.017 -78.410 1.00 17.31 357 GLU C CA 1
ATOM 8855 C C . GLU C 1 358 ? 13.346 -43.849 -77.145 1.00 17.92 357 GLU C C 1
ATOM 8856 O O . GLU C 1 358 ? 13.884 -43.483 -76.120 1.00 19.06 357 GLU C O 1
ATOM 8862 N N . GLU C 1 359 ? 12.677 -45.015 -77.251 1.00 17.26 358 GLU C N 1
ATOM 8863 C CA . GLU C 1 359 ? 12.142 -45.711 -76.065 1.00 17.71 358 GLU C CA 1
ATOM 8864 C C . GLU C 1 359 ? 12.577 -47.158 -75.871 1.00 18.04 358 GLU C C 1
ATOM 8865 O O . GLU C 1 359 ? 12.308 -47.779 -74.788 1.00 18.33 358 GLU C O 1
ATOM 8871 N N . GLN C 1 360 ? 13.206 -47.740 -76.893 1.00 16.45 359 GLN C N 1
ATOM 8872 C CA . GLN C 1 360 ? 13.568 -49.176 -76.830 1.00 16.04 359 GLN C CA 1
ATOM 8873 C C . GLN C 1 360 ? 14.796 -49.490 -77.703 1.00 14.73 359 GLN C C 1
ATOM 8874 O O . GLN C 1 360 ? 14.933 -50.582 -78.309 1.00 14.72 359 GLN C O 1
ATOM 8880 N N . GLN C 1 361 ? 15.713 -48.535 -77.755 1.00 15.78 360 GLN C N 1
ATOM 8881 C CA . GLN C 1 361 ? 16.808 -48.625 -78.692 1.00 15.29 360 GLN C CA 1
ATOM 8882 C C . GLN C 1 361 ? 17.700 -49.832 -78.369 1.00 17.07 360 GLN C C 1
ATOM 8883 O O . GLN C 1 361 ? 18.065 -50.074 -77.190 1.00 17.12 360 GLN C O 1
ATOM 8889 N N . ARG C 1 362 ? 18.010 -50.605 -79.408 1.00 16.69 361 ARG C N 1
ATOM 8890 C CA . ARG C 1 362 ? 18.996 -51.667 -79.315 1.00 16.75 361 ARG C CA 1
ATOM 8891 C C . ARG C 1 362 ? 19.415 -52.028 -80.758 1.00 15.97 361 ARG C C 1
ATOM 8892 O O . ARG C 1 362 ? 18.578 -52.184 -81.620 1.00 15.43 361 ARG C O 1
ATOM 8900 N N . LEU C 1 363 ? 20.715 -52.149 -80.982 1.00 16.17 362 LEU C N 1
ATOM 8901 C CA . LEU C 1 363 ? 21.257 -52.518 -82.265 1.00 15.63 362 LEU C CA 1
ATOM 8902 C C . LEU C 1 363 ? 20.673 -53.874 -82.688 1.00 15.57 362 LEU C C 1
ATOM 8903 O O . LEU C 1 363 ? 20.654 -54.799 -81.878 1.00 15.14 362 LEU C O 1
ATOM 8908 N N . ILE C 1 364 ? 20.188 -53.980 -83.930 1.00 14.17 363 ILE C N 1
ATOM 8909 C CA . ILE C 1 364 ? 19.621 -55.288 -84.370 1.00 14.25 363 ILE C CA 1
ATOM 8910 C C . ILE C 1 364 ? 20.755 -56.028 -85.055 1.00 16.06 363 ILE C C 1
ATOM 8911 O O . ILE C 1 364 ? 21.321 -55.596 -86.078 1.00 14.46 363 ILE C O 1
ATOM 8916 N N . ARG C 1 365 ? 21.144 -57.165 -84.450 1.00 15.08 364 ARG C N 1
ATOM 8917 C CA . ARG C 1 365 ? 22.314 -57.880 -84.890 1.00 13.95 364 ARG C CA 1
ATOM 8918 C C . ARG C 1 365 ? 22.004 -59.373 -84.545 1.00 15.16 364 ARG C C 1
ATOM 8919 O O . ARG C 1 365 ? 22.403 -59.849 -83.487 1.00 15.12 364 ARG C O 1
ATOM 8927 N N . PRO C 1 366 ? 21.385 -60.083 -85.492 1.00 15.17 365 PRO C N 1
ATOM 8928 C CA . PRO C 1 366 ? 21.050 -61.506 -85.274 1.00 15.79 365 PRO C CA 1
ATOM 8929 C C . PRO C 1 366 ? 22.263 -62.386 -85.560 1.00 16.37 365 PRO C C 1
ATOM 8930 O O . PRO C 1 366 ? 23.370 -61.867 -85.703 1.00 16.05 365 PRO C O 1
ATOM 8934 N N . ARG C 1 367 ? 22.016 -63.715 -85.642 1.00 16.37 366 ARG C N 1
ATOM 8935 C CA . ARG C 1 367 ? 23.039 -64.660 -86.030 1.00 16.60 366 ARG C CA 1
ATOM 8936 C C . ARG C 1 367 ? 22.573 -65.505 -87.220 1.00 16.28 366 ARG C C 1
ATOM 8937 O O . ARG C 1 367 ? 21.432 -65.383 -87.693 1.00 15.61 366 ARG C O 1
ATOM 8945 N N . ALA C 1 368 ? 23.469 -66.398 -87.671 1.00 16.72 367 ALA C N 1
ATOM 8946 C CA . ALA C 1 368 ? 23.096 -67.414 -88.696 1.00 15.12 367 ALA C CA 1
ATOM 8947 C C . ALA C 1 368 ? 23.588 -68.733 -88.166 1.00 16.20 367 ALA C C 1
ATOM 8948 O O . ALA C 1 368 ? 24.545 -68.763 -87.394 1.00 16.76 367 ALA C O 1
ATOM 8950 N N . VAL C 1 369 ? 22.970 -69.785 -88.692 1.00 16.05 368 VAL C N 1
ATOM 8951 C CA . VAL C 1 369 ? 23.409 -71.173 -88.401 1.00 16.59 368 VAL C CA 1
ATOM 8952 C C . VAL C 1 369 ? 24.397 -71.571 -89.497 1.00 16.03 368 VAL C C 1
ATOM 8953 O O . VAL C 1 369 ? 24.120 -71.562 -90.708 1.00 16.92 368 VAL C O 1
ATOM 8957 N N . TYR C 1 370 ? 25.574 -71.951 -89.073 1.00 18.73 369 TYR C N 1
ATOM 8958 C CA . TYR C 1 370 ? 26.616 -72.283 -90.015 1.00 19.17 369 TYR C CA 1
ATOM 8959 C C . TYR C 1 370 ? 26.493 -73.729 -90.518 1.00 20.81 369 TYR C C 1
ATOM 8960 O O . TYR C 1 370 ? 26.521 -74.658 -89.708 1.00 20.94 369 TYR C O 1
ATOM 8969 N N . VAL C 1 371 ? 26.393 -73.873 -91.832 1.00 19.57 370 VAL C N 1
ATOM 8970 C CA . VAL C 1 371 ? 26.285 -75.199 -92.469 1.00 21.28 370 VAL C CA 1
ATOM 8971 C C . VAL C 1 371 ? 27.335 -75.337 -93.548 1.00 21.27 370 VAL C C 1
ATOM 8972 O O . VAL C 1 371 ? 27.186 -76.135 -94.490 1.00 22.87 370 VAL C O 1
ATOM 8976 N N . GLY C 1 372 ? 28.402 -74.543 -93.415 1.00 20.68 371 GLY C N 1
ATOM 8977 C CA . GLY C 1 372 ? 29.411 -74.466 -94.419 1.00 21.69 371 GLY C CA 1
ATOM 8978 C C . GLY C 1 372 ? 30.523 -75.487 -94.195 1.00 21.95 371 GLY C C 1
ATOM 8979 O O . GLY C 1 372 ? 30.406 -76.351 -93.290 1.00 21.96 371 GLY C O 1
ATOM 8980 N N . PRO C 1 373 ? 31.607 -75.381 -94.988 1.00 23.19 372 PRO C N 1
ATOM 8981 C CA . PRO C 1 373 ? 32.747 -76.301 -94.773 1.00 24.05 372 PRO C CA 1
ATOM 8982 C C . PRO C 1 373 ? 33.451 -76.228 -93.436 1.00 24.33 372 PRO C C 1
ATOM 8983 O O . PRO C 1 373 ? 33.481 -75.166 -92.758 1.00 23.04 372 PRO C O 1
ATOM 8987 N N . ALA C 1 374 ? 34.006 -77.383 -93.027 1.00 25.00 373 ALA C N 1
ATOM 8988 C CA . ALA C 1 374 ? 34.856 -77.427 -91.860 1.00 24.65 373 ALA C CA 1
ATOM 8989 C C . ALA C 1 374 ? 36.145 -76.668 -92.181 1.00 25.14 373 ALA C C 1
ATOM 8990 O O . ALA C 1 374 ? 36.417 -76.377 -93.376 1.00 24.53 373 ALA C O 1
ATOM 8992 N N . GLU C 1 375 ? 36.903 -76.333 -91.129 1.00 24.49 374 GLU C N 1
ATOM 8993 C CA . GLU C 1 375 ? 38.201 -75.683 -91.267 1.00 25.24 374 GLU C CA 1
ATOM 8994 C C . GLU C 1 375 ? 39.077 -76.401 -92.334 1.00 24.91 374 GLU C C 1
ATOM 8995 O O . GLU C 1 375 ? 39.172 -77.637 -92.362 1.00 24.34 374 GLU C O 1
ATOM 9001 N N . ARG C 1 376 ? 39.676 -75.620 -93.210 1.00 23.72 375 ARG C N 1
ATOM 9002 C CA . ARG C 1 376 ? 40.593 -76.146 -94.210 1.00 23.54 375 ARG C CA 1
ATOM 9003 C C . ARG C 1 376 ? 41.687 -75.112 -94.485 1.00 24.68 375 ARG C C 1
ATOM 9004 O O . ARG C 1 376 ? 41.528 -73.943 -94.195 1.00 22.27 375 ARG C O 1
ATOM 9012 N N . LYS C 1 377 ? 42.798 -75.570 -95.060 1.00 24.76 376 LYS C N 1
ATOM 9013 C CA . LYS C 1 377 ? 43.999 -74.778 -95.199 1.00 26.11 376 LYS C CA 1
ATOM 9014 C C . LYS C 1 377 ? 44.088 -74.189 -96.567 1.00 25.18 376 LYS C C 1
ATOM 9015 O O . LYS C 1 377 ? 43.792 -74.878 -97.550 1.00 25.36 376 LYS C O 1
ATOM 9021 N N . TYR C 1 378 ? 44.505 -72.926 -96.644 1.00 25.54 377 TYR C N 1
ATOM 9022 C CA . TYR C 1 378 ? 44.632 -72.238 -97.928 1.00 25.12 377 TYR C CA 1
ATOM 9023 C C . TYR C 1 378 ? 45.748 -72.899 -98.794 1.00 24.96 377 TYR C C 1
ATOM 9024 O O . TYR C 1 378 ? 46.860 -73.159 -98.318 1.00 24.58 377 TYR C O 1
ATOM 9033 N N . VAL C 1 379 ? 45.422 -73.195 -100.048 1.00 25.90 378 VAL C N 1
ATOM 9034 C CA . VAL C 1 379 ? 46.375 -73.772 -100.988 1.00 27.19 378 VAL C CA 1
ATOM 9035 C C . VAL C 1 379 ? 46.745 -72.755 -102.081 1.00 27.99 378 VAL C C 1
ATOM 9036 O O . VAL C 1 379 ? 45.843 -72.195 -102.721 1.00 27.72 378 VAL C O 1
ATOM 9040 N N . PRO C 1 380 ? 48.061 -72.493 -102.285 1.00 28.98 379 PRO C N 1
ATOM 9041 C CA . PRO C 1 380 ? 48.558 -71.642 -103.377 1.00 28.84 379 PRO C CA 1
ATOM 9042 C C . PRO C 1 380 ? 47.826 -71.883 -104.705 1.00 28.54 379 PRO C C 1
ATOM 9043 O O . PRO C 1 380 ? 47.654 -73.028 -105.125 1.00 27.01 379 PRO C O 1
ATOM 9047 N N . ILE C 1 381 ? 47.398 -70.804 -105.352 1.00 28.82 380 ILE C N 1
ATOM 9048 C CA . ILE C 1 381 ? 46.620 -70.925 -106.591 1.00 28.67 380 ILE C CA 1
ATOM 9049 C C . ILE C 1 381 ? 47.305 -71.853 -107.643 1.00 30.17 380 ILE C C 1
ATOM 9050 O O . ILE C 1 381 ? 46.611 -72.622 -108.299 1.00 30.05 380 ILE C O 1
ATOM 9055 N N . ALA C 1 382 ? 48.638 -71.780 -107.767 1.00 31.80 381 ALA C N 1
ATOM 9056 C CA . ALA C 1 382 ? 49.398 -72.600 -108.738 1.00 33.52 381 ALA C CA 1
ATOM 9057 C C . ALA C 1 382 ? 49.229 -74.101 -108.475 1.00 34.54 381 ALA C C 1
ATOM 9058 O O . ALA C 1 382 ? 49.361 -74.942 -109.396 1.00 35.21 381 ALA C O 1
ATOM 9060 N N . GLU C 1 383 ? 48.903 -74.433 -107.229 1.00 34.29 382 GLU C N 1
ATOM 9061 C CA . GLU C 1 383 ? 48.701 -75.826 -106.832 1.00 35.24 382 GLU C CA 1
ATOM 9062 C C . GLU C 1 383 ? 47.258 -76.331 -106.950 1.00 35.07 382 GLU C C 1
ATOM 9063 O O . GLU C 1 383 ? 47.004 -77.517 -106.717 1.00 34.35 382 GLU C O 1
ATOM 9069 N N . ARG C 1 384 ? 46.322 -75.438 -107.298 1.00 35.67 383 ARG C N 1
ATOM 9070 C CA . ARG C 1 384 ? 44.883 -75.764 -107.326 1.00 36.35 383 ARG C CA 1
ATOM 9071 C C . ARG C 1 384 ? 44.449 -76.451 -108.590 1.00 38.26 383 ARG C C 1
ATOM 9072 O O . ARG C 1 384 ? 44.758 -75.982 -109.680 1.00 39.25 383 ARG C O 1
ATOM 9080 N N . LYS C 1 385 ? 43.694 -77.537 -108.432 1.00 40.58 384 LYS C N 1
ATOM 9081 C CA . LYS C 1 385 ? 43.212 -78.307 -109.565 1.00 42.37 384 LYS C CA 1
ATOM 9082 C C . LYS C 1 385 ? 41.737 -78.069 -109.864 1.00 43.03 384 LYS C C 1
ATOM 9083 O O . LYS C 1 385 ? 41.297 -78.339 -110.989 1.00 43.71 384 LYS C O 1
ATOM 9089 N N . GLU D 1 6 ? -12.571 -116.847 -60.418 1.00 39.87 5 GLU D N 1
ATOM 9090 C CA . GLU D 1 6 ? -14.039 -116.554 -60.627 1.00 39.65 5 GLU D CA 1
ATOM 9091 C C . GLU D 1 6 ? -14.256 -115.084 -60.996 1.00 37.83 5 GLU D C 1
ATOM 9092 O O . GLU D 1 6 ? -13.832 -114.192 -60.267 1.00 37.74 5 GLU D O 1
ATOM 9098 N N . ILE D 1 7 ? -14.897 -114.832 -62.129 1.00 36.19 6 ILE D N 1
ATOM 9099 C CA . ILE D 1 7 ? -15.035 -113.451 -62.597 1.00 35.31 6 ILE D CA 1
ATOM 9100 C C . ILE D 1 7 ? -16.441 -112.917 -62.366 1.00 34.22 6 ILE D C 1
ATOM 9101 O O . ILE D 1 7 ? -17.426 -113.568 -62.716 1.00 33.66 6 ILE D O 1
ATOM 9106 N N . SER D 1 8 ? -16.518 -111.713 -61.797 1.00 33.29 7 SER D N 1
ATOM 9107 C CA . SER D 1 8 ? -17.792 -111.022 -61.577 1.00 32.25 7 SER D CA 1
ATOM 9108 C C . SER D 1 8 ? -18.090 -110.174 -62.816 1.00 32.45 7 SER D C 1
ATOM 9109 O O . SER D 1 8 ? -17.807 -108.959 -62.845 1.00 30.71 7 SER D O 1
ATOM 9112 N N . LYS D 1 9 ? -18.618 -110.821 -63.859 1.00 32.05 8 LYS D N 1
ATOM 9113 C CA . LYS D 1 9 ? -18.732 -110.178 -65.171 1.00 32.38 8 LYS D CA 1
ATOM 9114 C C . LYS D 1 9 ? -19.734 -109.025 -65.101 1.00 30.91 8 LYS D C 1
ATOM 9115 O O . LYS D 1 9 ? -20.869 -109.191 -64.640 1.00 28.96 8 LYS D O 1
ATOM 9121 N N . GLY D 1 10 ? -19.278 -107.856 -65.546 1.00 30.44 9 GLY D N 1
ATOM 9122 C CA . GLY D 1 10 ? -20.034 -106.608 -65.449 1.00 29.53 9 GLY D CA 1
ATOM 9123 C C . GLY D 1 10 ? -20.427 -106.206 -64.030 1.00 28.82 9 GLY D C 1
ATOM 9124 O O . GLY D 1 10 ? -21.343 -105.388 -63.852 1.00 28.49 9 GLY D O 1
ATOM 9125 N N . LEU D 1 11 ? -19.734 -106.767 -63.032 1.00 28.20 10 LEU D N 1
ATOM 9126 C CA . LEU D 1 11 ? -20.063 -106.601 -61.590 1.00 28.86 10 LEU D CA 1
ATOM 9127 C C . LEU D 1 11 ? -21.549 -106.835 -61.299 1.00 29.79 10 LEU D C 1
ATOM 9128 O O . LEU D 1 11 ? -22.117 -106.195 -60.412 1.00 30.23 10 LEU D O 1
ATOM 9133 N N . GLU D 1 12 ? -22.180 -107.717 -62.088 1.00 30.83 11 GLU D N 1
ATOM 9134 C CA . GLU D 1 12 ? -23.597 -108.000 -61.907 1.00 31.94 11 GLU D CA 1
ATOM 9135 C C . GLU D 1 12 ? -23.851 -108.468 -60.480 1.00 31.88 11 GLU D C 1
ATOM 9136 O O . GLU D 1 12 ? -23.192 -109.398 -59.981 1.00 31.40 11 GLU D O 1
ATOM 9142 N N . ASP D 1 13 ? -24.797 -107.780 -59.836 1.00 31.66 12 ASP D N 1
ATOM 9143 C CA . ASP D 1 13 ? -25.133 -107.973 -58.422 1.00 32.39 12 ASP D CA 1
ATOM 9144 C C . ASP D 1 13 ? -23.945 -108.016 -57.456 1.00 31.36 12 ASP D C 1
ATOM 9145 O O . ASP D 1 13 ? -24.034 -108.660 -56.404 1.00 32.22 12 ASP D O 1
ATOM 9150 N N . VAL D 1 14 ? -22.852 -107.338 -57.800 1.00 28.17 13 VAL D N 1
ATOM 9151 C CA . VAL D 1 14 ? -21.829 -107.037 -56.820 1.00 26.29 13 VAL D CA 1
ATOM 9152 C C . VAL D 1 14 ? -22.268 -105.734 -56.142 1.00 25.62 13 VAL D C 1
ATOM 9153 O O . VAL D 1 14 ? -22.612 -104.742 -56.820 1.00 24.97 13 VAL D O 1
ATOM 9157 N N . ASN D 1 15 ? -22.283 -105.732 -54.815 1.00 23.96 14 ASN D N 1
ATOM 9158 C CA . ASN D 1 15 ? -22.499 -104.490 -54.062 1.00 23.65 14 ASN D CA 1
ATOM 9159 C C . ASN D 1 15 ? -21.201 -103.716 -53.832 1.00 22.99 14 ASN D C 1
ATOM 9160 O O . ASN D 1 15 ? -20.296 -104.194 -53.158 1.00 23.80 14 ASN D O 1
ATOM 9165 N N . ILE D 1 16 ? -21.141 -102.500 -54.379 1.00 22.05 15 ILE D N 1
ATOM 9166 C CA . ILE D 1 16 ? -19.929 -101.673 -54.318 1.00 22.21 15 ILE D CA 1
ATOM 9167 C C . ILE D 1 16 ? -19.946 -100.652 -53.187 1.00 20.30 15 ILE D C 1
ATOM 9168 O O . ILE D 1 16 ? -18.908 -100.069 -52.829 1.00 20.00 15 ILE D O 1
ATOM 9173 N N . LYS D 1 17 ? -21.133 -100.451 -52.620 1.00 19.54 16 LYS D N 1
ATOM 9174 C CA . LYS D 1 17 ? -21.311 -99.488 -51.524 1.00 19.34 16 LYS D CA 1
ATOM 9175 C C . LYS D 1 17 ? -22.683 -99.734 -50.850 1.00 19.79 16 LYS D C 1
ATOM 9176 O O . LYS D 1 17 ? -23.525 -100.438 -51.415 1.00 21.93 16 LYS D O 1
ATOM 9182 N N . TRP D 1 18 ? -22.910 -99.079 -49.726 1.00 20.60 17 TRP D N 1
ATOM 9183 C CA . TRP D 1 18 ? -24.257 -98.899 -49.209 1.00 20.72 17 TRP D CA 1
ATOM 9184 C C . TRP D 1 18 ? -24.651 -97.468 -49.562 1.00 20.25 17 TRP D C 1
ATOM 9185 O O . TRP D 1 18 ? -23.784 -96.606 -49.793 1.00 19.06 17 TRP D O 1
ATOM 9196 N N . THR D 1 19 ? -25.954 -97.228 -49.592 1.00 19.38 18 THR D N 1
ATOM 9197 C CA . THR D 1 19 ? -26.486 -95.902 -49.898 1.00 18.54 18 THR D CA 1
ATOM 9198 C C . THR D 1 19 ? -27.793 -95.623 -49.159 1.00 18.91 18 THR D C 1
ATOM 9199 O O . THR D 1 19 ? -28.608 -96.545 -48.956 1.00 18.55 18 THR D O 1
ATOM 9203 N N . ARG D 1 20 ? -27.992 -94.360 -48.800 1.00 16.80 19 ARG D N 1
ATOM 9204 C CA . ARG D 1 20 ? -29.278 -93.901 -48.300 1.00 18.34 19 ARG D CA 1
ATOM 9205 C C . ARG D 1 20 ? -30.088 -93.183 -49.391 1.00 18.01 19 ARG D C 1
ATOM 9206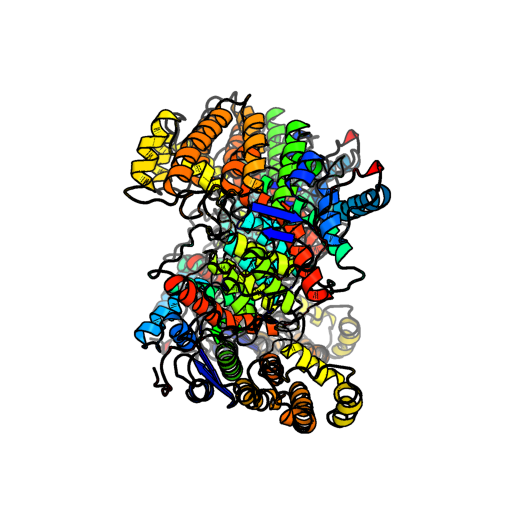 O O . ARG D 1 20 ? -31.218 -92.723 -49.126 1.00 18.58 19 ARG D O 1
ATOM 9214 N N . LEU D 1 21 ? -29.497 -93.107 -50.589 1.00 18.03 20 LEU D N 1
ATOM 9215 C CA . LEU D 1 21 ? -29.973 -92.110 -51.576 1.00 19.09 20 LEU D CA 1
ATOM 9216 C C . LEU D 1 21 ? -31.133 -92.571 -52.437 1.00 18.06 20 LEU D C 1
ATOM 9217 O O . LEU D 1 21 ? -32.068 -91.829 -52.650 1.00 19.14 20 LEU D O 1
ATOM 9222 N N . THR D 1 22 ? -31.062 -93.784 -52.927 1.00 19.97 21 THR D N 1
ATOM 9223 C CA . THR D 1 22 ? -31.951 -94.210 -53.992 1.00 20.30 21 THR D CA 1
ATOM 9224 C C . THR D 1 22 ? -32.169 -95.702 -53.832 1.00 20.46 21 THR D C 1
ATOM 9225 O O . THR D 1 22 ? -31.230 -96.421 -53.525 1.00 20.51 21 THR D O 1
ATOM 9229 N N . THR D 1 23 ? -33.428 -96.129 -53.950 1.00 20.91 22 THR D N 1
ATOM 9230 C CA . THR D 1 23 ? -33.708 -97.557 -54.027 1.00 21.92 22 THR D CA 1
ATOM 9231 C C . THR D 1 23 ? -34.464 -97.870 -55.316 1.00 22.08 22 THR D C 1
ATOM 9232 O O . THR D 1 23 ? -35.311 -97.088 -55.751 1.00 20.74 22 THR D O 1
ATOM 9236 N N . ILE D 1 24 ? -34.139 -99.010 -55.907 1.00 23.08 23 ILE D N 1
ATOM 9237 C CA . ILE D 1 24 ? -34.785 -99.438 -57.151 1.00 24.46 23 ILE D CA 1
ATOM 9238 C C . ILE D 1 24 ? -35.279 -100.860 -56.916 1.00 25.95 23 ILE D C 1
ATOM 9239 O O . ILE D 1 24 ? -34.487 -101.710 -56.547 1.00 27.72 23 ILE D O 1
ATOM 9244 N N . ASP D 1 25 ? -36.571 -101.094 -57.116 1.00 27.68 24 ASP D N 1
ATOM 9245 C CA . ASP D 1 25 ? -37.099 -102.468 -57.094 1.00 30.16 24 ASP D CA 1
ATOM 9246 C C . ASP D 1 25 ? -37.327 -102.852 -58.550 1.00 30.09 24 ASP D C 1
ATOM 9247 O O . ASP D 1 25 ? -38.297 -102.424 -59.154 1.00 31.51 24 ASP D O 1
ATOM 9252 N N . GLY D 1 26 ? -36.428 -103.642 -59.108 1.00 30.92 25 GLY D N 1
ATOM 9253 C CA . GLY D 1 26 ? -36.502 -103.973 -60.524 1.00 31.11 25 GLY D CA 1
ATOM 9254 C C . GLY D 1 26 ? -37.652 -104.903 -60.899 1.00 32.35 25 GLY D C 1
ATOM 9255 O O . GLY D 1 26 ? -37.995 -105.012 -62.059 1.00 30.67 25 GLY D O 1
ATOM 9256 N N . ASN D 1 27 ? -38.236 -105.587 -59.920 1.00 34.04 26 ASN D N 1
ATOM 9257 C CA . ASN D 1 27 ? -39.337 -106.518 -60.205 1.00 36.19 26 ASN D CA 1
ATOM 9258 C C . ASN D 1 27 ? -40.700 -105.868 -60.124 1.00 36.22 26 ASN D C 1
ATOM 9259 O O . ASN D 1 27 ? -41.601 -106.225 -60.879 1.00 37.14 26 ASN D O 1
ATOM 9264 N N . LYS D 1 28 ? -40.829 -104.872 -59.258 1.00 36.28 27 LYS D N 1
ATOM 9265 C CA . LYS D 1 28 ? -42.070 -104.131 -59.100 1.00 35.77 27 LYS D CA 1
ATOM 9266 C C . LYS D 1 28 ? -42.068 -102.765 -59.780 1.00 34.41 27 LYS D C 1
ATOM 9267 O O . LYS D 1 28 ? -43.104 -102.105 -59.836 1.00 35.25 27 LYS D O 1
ATOM 9273 N N . GLY D 1 29 ? -40.912 -102.331 -60.284 1.00 32.80 28 GLY D N 1
ATOM 9274 C CA . GLY D 1 29 ? -40.829 -101.055 -61.010 1.00 29.60 28 GLY D CA 1
ATOM 9275 C C . GLY D 1 29 ? -41.019 -99.824 -60.137 1.00 28.60 28 GLY D C 1
ATOM 9276 O O . GLY D 1 29 ? -41.788 -98.911 -60.482 1.00 27.32 28 GLY D O 1
ATOM 9277 N N . ILE D 1 30 ? -40.302 -99.821 -59.008 1.00 27.84 29 ILE D N 1
ATOM 9278 C CA . ILE D 1 30 ? -40.419 -98.809 -57.958 1.00 27.98 29 ILE D CA 1
ATOM 9279 C C . ILE D 1 30 ? -39.078 -98.116 -57.900 1.00 25.85 29 ILE D C 1
ATOM 9280 O O . ILE D 1 30 ? -38.065 -98.797 -57.803 1.00 26.12 29 ILE D O 1
ATOM 9285 N N . LEU D 1 31 ? -39.082 -96.779 -58.013 1.00 24.25 30 LEU D N 1
ATOM 9286 C CA . LEU D 1 31 ? -37.893 -95.942 -57.851 1.00 22.10 30 LEU D CA 1
ATOM 9287 C C . LEU D 1 31 ? -38.210 -94.893 -56.778 1.00 21.91 30 LEU D C 1
ATOM 9288 O O . LEU D 1 31 ? -39.205 -94.153 -56.886 1.00 21.36 30 LEU D O 1
ATOM 9293 N N . ARG D 1 32 ? -37.368 -94.842 -55.741 1.00 21.49 31 ARG D N 1
ATOM 9294 C CA . ARG D 1 32 ? -37.543 -93.865 -54.659 1.00 21.86 31 ARG D CA 1
ATOM 9295 C C . ARG D 1 32 ? -36.229 -93.166 -54.369 1.00 20.76 31 ARG D C 1
ATOM 9296 O O . ARG D 1 32 ? -35.175 -93.790 -54.394 1.00 20.74 31 ARG D O 1
ATOM 9304 N N . TYR D 1 33 ? -36.333 -91.862 -54.132 1.00 20.36 32 TYR D N 1
ATOM 9305 C CA . TYR D 1 33 ? -35.253 -90.961 -53.727 1.00 21.04 32 TYR D CA 1
ATOM 9306 C C . TYR D 1 33 ? -35.446 -90.722 -52.222 1.00 19.32 32 TYR D C 1
ATOM 9307 O O . TYR D 1 33 ? -36.443 -90.143 -51.836 1.00 20.72 32 TYR D O 1
ATOM 9316 N N . GLY D 1 34 ? -34.575 -91.294 -51.390 1.00 20.40 33 GLY D N 1
ATOM 9317 C CA . GLY D 1 34 ? -34.694 -91.108 -49.935 1.00 21.90 33 GLY D CA 1
ATOM 9318 C C . GLY D 1 34 ? -36.082 -91.442 -49.386 1.00 21.47 33 GLY D C 1
ATOM 9319 O O . GLY D 1 34 ? -36.597 -90.726 -48.527 1.00 23.58 33 GLY D O 1
ATOM 9320 N N . GLY D 1 35 ? -36.691 -92.510 -49.891 1.00 20.90 34 GLY D N 1
ATOM 9321 C CA . GLY D 1 35 ? -38.023 -92.919 -49.447 1.00 20.73 34 GLY D CA 1
ATOM 9322 C C . GLY D 1 35 ? -39.203 -92.350 -50.229 1.00 21.66 34 GLY D C 1
ATOM 9323 O O . GLY D 1 35 ? -40.301 -92.831 -50.042 1.00 21.39 34 GLY D O 1
ATOM 9324 N N . TYR D 1 36 ? -38.976 -91.309 -51.064 1.00 20.98 35 TYR D N 1
ATOM 9325 C CA . TYR D 1 36 ? -40.053 -90.616 -51.802 1.00 21.52 35 TYR D CA 1
ATOM 9326 C C . TYR D 1 36 ? -40.118 -91.194 -53.209 1.00 22.73 35 TYR D C 1
ATOM 9327 O O . TYR D 1 36 ? -39.115 -91.116 -53.950 1.00 22.68 35 TYR D O 1
ATOM 9336 N N . SER D 1 37 ? -41.293 -91.718 -53.593 1.00 22.32 36 SER D N 1
ATOM 9337 C CA . SER D 1 37 ? -41.427 -92.313 -54.932 1.00 22.54 36 SER D CA 1
ATOM 9338 C C . SER D 1 37 ? -41.389 -91.195 -55.966 1.00 21.10 36 SER D C 1
ATOM 9339 O O . SER D 1 37 ? -41.885 -90.079 -55.705 1.00 21.18 36 SER D O 1
ATOM 9342 N N . VAL D 1 38 ? -40.804 -91.482 -57.123 1.00 20.57 37 VAL D N 1
ATOM 9343 C CA . VAL D 1 38 ? -40.751 -90.459 -58.183 1.00 22.10 37 VAL D CA 1
ATOM 9344 C C . VAL D 1 38 ? -42.174 -90.032 -58.629 1.00 21.71 37 VAL D C 1
ATOM 9345 O O . VAL D 1 38 ? -42.409 -88.868 -58.954 1.00 21.90 37 VAL D O 1
ATOM 9349 N N . GLU D 1 39 ? -43.113 -90.964 -58.625 1.00 21.39 38 GLU D N 1
ATOM 9350 C CA . GLU D 1 39 ? -44.523 -90.643 -58.934 1.00 23.33 38 GLU D CA 1
ATOM 9351 C C . GLU D 1 39 ? -45.068 -89.559 -58.004 1.00 23.23 38 GLU D C 1
ATOM 9352 O O . GLU D 1 39 ? -45.615 -88.546 -58.455 1.00 24.83 38 GLU D O 1
ATOM 9358 N N . ASP D 1 40 ? -44.831 -89.754 -56.699 1.00 23.09 39 ASP D N 1
ATOM 9359 C CA . ASP D 1 40 ? -45.276 -88.850 -55.671 1.00 23.76 39 ASP D CA 1
ATOM 9360 C C . ASP D 1 40 ? -44.609 -87.499 -55.841 1.00 22.26 39 ASP D C 1
ATOM 9361 O O . ASP D 1 40 ? -45.272 -86.486 -55.708 1.00 21.14 39 ASP D O 1
ATOM 9366 N N . ILE D 1 41 ? -43.314 -87.509 -56.140 1.00 20.96 40 ILE D N 1
ATOM 9367 C CA . ILE D 1 41 ? -42.559 -86.278 -56.263 1.00 20.84 40 ILE D CA 1
ATOM 9368 C C . ILE D 1 41 ? -43.149 -85.480 -57.408 1.00 20.98 40 ILE D C 1
ATOM 9369 O O . ILE D 1 41 ? -43.473 -84.297 -57.242 1.00 21.86 40 ILE D O 1
ATOM 9374 N N . ILE D 1 42 ? -43.291 -86.141 -58.547 1.00 20.48 41 ILE D N 1
ATOM 9375 C CA . ILE D 1 42 ? -43.892 -85.470 -59.715 1.00 21.92 41 ILE D CA 1
ATOM 9376 C C . ILE D 1 42 ? -45.343 -85.025 -59.439 1.00 22.50 41 ILE D C 1
ATOM 9377 O O . ILE D 1 42 ? -45.700 -83.887 -59.739 1.00 22.27 41 ILE D O 1
ATOM 9382 N N . ALA D 1 43 ? -46.166 -85.900 -58.855 1.00 22.47 42 ALA D N 1
ATOM 9383 C CA . ALA D 1 43 ? -47.587 -85.583 -58.623 1.00 23.82 42 ALA D CA 1
ATOM 9384 C C . ALA D 1 43 ? -47.731 -84.325 -57.769 1.00 25.02 42 ALA D C 1
ATOM 9385 O O . ALA D 1 43 ? -48.630 -83.510 -57.971 1.00 25.64 42 ALA D O 1
ATOM 9387 N N . SER D 1 44 ? -46.810 -84.167 -56.815 1.00 25.26 43 SER D N 1
ATOM 9388 C CA . SER D 1 44 ? -46.835 -83.075 -55.862 1.00 26.71 43 SER D CA 1
ATOM 9389 C C . SER D 1 44 ? -46.314 -81.784 -56.445 1.00 26.78 43 SER D C 1
ATOM 9390 O O . SER D 1 44 ? -46.416 -80.752 -55.807 1.00 29.17 43 SER D O 1
ATOM 9393 N N . GLY D 1 45 ? -45.755 -81.824 -57.655 1.00 27.09 44 GLY D N 1
ATOM 9394 C CA . GLY D 1 45 ? -45.169 -80.628 -58.248 1.00 26.72 44 GLY D CA 1
ATOM 9395 C C . GLY D 1 45 ? -43.944 -80.087 -57.516 1.00 26.38 44 GLY D C 1
ATOM 9396 O O . GLY D 1 45 ? -43.661 -78.899 -57.595 1.00 27.58 44 GLY D O 1
ATOM 9397 N N . ALA D 1 46 ? -43.181 -80.948 -56.839 1.00 25.25 45 ALA D N 1
ATOM 9398 C CA . ALA D 1 46 ? -41.888 -80.510 -56.254 1.00 25.22 45 ALA D CA 1
ATOM 9399 C C . ALA D 1 46 ? -41.011 -79.696 -57.229 1.00 24.40 45 ALA D C 1
ATOM 9400 O O . ALA D 1 46 ? -40.966 -79.990 -58.432 1.00 23.32 45 ALA D O 1
ATOM 9402 N N . GLN D 1 47 ? -40.338 -78.671 -56.709 1.00 23.61 46 GLN D N 1
ATOM 9403 C CA . GLN D 1 47 ? -39.249 -78.053 -57.447 1.00 24.03 46 GLN D CA 1
ATOM 9404 C C . GLN D 1 47 ? -38.030 -78.975 -57.554 1.00 23.45 46 GLN D C 1
ATOM 9405 O O . GLN D 1 47 ? -37.643 -79.646 -56.565 1.00 22.23 46 GLN D O 1
ATOM 9411 N N . ASP D 1 48 ? -37.386 -78.988 -58.714 1.00 22.36 47 ASP D N 1
ATOM 9412 C CA . ASP D 1 48 ? -36.134 -79.748 -58.807 1.00 19.99 47 ASP D CA 1
ATOM 9413 C C . ASP D 1 48 ? -35.129 -79.375 -57.712 1.00 20.41 47 ASP D C 1
ATOM 9414 O O . ASP D 1 48 ? -34.418 -80.266 -57.207 1.00 18.68 47 ASP D O 1
ATOM 9419 N N . GLU D 1 49 ? -35.082 -78.089 -57.323 1.00 19.34 48 GLU D N 1
ATOM 9420 C CA . GLU D 1 49 ? -34.143 -77.670 -56.273 1.00 21.35 48 GLU D CA 1
ATOM 9421 C C . GLU D 1 49 ? -34.362 -78.399 -54.939 1.00 21.22 48 GLU D C 1
ATOM 9422 O O . GLU D 1 49 ? -33.379 -78.624 -54.200 1.00 20.97 48 GLU D O 1
ATOM 9428 N N . GLU D 1 50 ? -35.621 -78.750 -54.646 1.00 20.87 49 GLU D N 1
ATOM 9429 C CA . GLU D 1 50 ? -35.961 -79.481 -53.398 1.00 21.06 49 GLU D CA 1
ATOM 9430 C C . GLU D 1 50 ? -35.335 -80.886 -53.425 1.00 21.14 49 GLU D C 1
ATOM 9431 O O . GLU D 1 50 ? -34.892 -81.413 -52.406 1.00 20.97 49 GLU D O 1
ATOM 9437 N N . ILE D 1 51 ? -35.324 -81.470 -54.615 1.00 19.64 50 ILE D N 1
ATOM 9438 C CA . ILE D 1 51 ? -34.780 -82.807 -54.808 1.00 19.61 50 ILE D CA 1
ATOM 9439 C C . ILE D 1 51 ? -33.250 -82.790 -54.777 1.00 19.48 50 ILE D C 1
ATOM 9440 O O . ILE D 1 51 ? -32.645 -83.677 -54.186 1.00 18.31 50 ILE D O 1
ATOM 9445 N N . GLN D 1 52 ? -32.626 -81.753 -55.346 1.00 19.04 51 GLN D N 1
ATOM 9446 C CA . GLN D 1 52 ? -31.186 -81.562 -55.188 1.00 18.93 51 GLN D CA 1
ATOM 9447 C C . GLN D 1 52 ? -30.846 -81.507 -53.692 1.00 19.59 51 GLN D C 1
ATOM 9448 O O . GLN D 1 52 ? -29.958 -82.207 -53.218 1.00 19.88 51 GLN D O 1
ATOM 9454 N N . TYR D 1 53 ? -31.599 -80.679 -52.959 1.00 19.49 52 TYR D N 1
ATOM 9455 C CA . TYR D 1 53 ? -31.427 -80.532 -51.516 1.00 20.29 52 TYR D CA 1
ATOM 9456 C C . TYR D 1 53 ? -31.559 -81.884 -50.791 1.00 20.79 52 TYR D C 1
ATOM 9457 O O . TYR D 1 53 ? -30.630 -82.295 -50.033 1.00 20.70 52 TYR D O 1
ATOM 9466 N N . LEU D 1 54 ? -32.660 -82.589 -51.076 1.00 19.53 53 LEU D N 1
ATOM 9467 C CA . LEU D 1 54 ? -32.865 -83.980 -50.662 1.00 19.11 53 LEU D CA 1
ATOM 9468 C C . LEU D 1 54 ? -31.616 -84.879 -50.815 1.00 18.81 53 LEU D C 1
ATOM 9469 O O . LEU D 1 54 ? -31.198 -85.553 -49.832 1.00 18.15 53 LEU D O 1
ATOM 9474 N N . PHE D 1 55 ? -31.052 -84.948 -52.036 1.00 18.00 54 PHE D N 1
ATOM 9475 C CA . PHE D 1 55 ? -29.832 -85.726 -52.253 1.00 18.53 54 PHE D CA 1
ATOM 9476 C C . PHE D 1 55 ? -28.609 -85.294 -51.438 1.00 19.07 54 PHE D C 1
ATOM 9477 O O . PHE D 1 55 ? -27.831 -86.154 -50.956 1.00 19.99 54 PHE D O 1
ATOM 9485 N N . LEU D 1 56 ? -28.469 -83.989 -51.223 1.00 17.18 55 LEU D N 1
ATOM 9486 C CA . LEU D 1 56 ? -27.271 -83.473 -50.514 1.00 18.67 55 LEU D CA 1
ATOM 9487 C C . LEU D 1 56 ? -27.412 -83.470 -48.999 1.00 19.81 55 LEU D C 1
ATOM 9488 O O . LEU D 1 56 ? -26.405 -83.555 -48.305 1.00 20.15 55 LEU D O 1
ATOM 9493 N N . TYR D 1 57 ? -28.650 -83.346 -48.498 1.00 20.23 56 TYR D N 1
ATOM 9494 C CA . TYR D 1 57 ? -28.849 -83.186 -47.040 1.00 22.04 56 TYR D CA 1
ATOM 9495 C C . TYR D 1 57 ? -29.560 -84.347 -46.353 1.00 22.27 56 TYR D C 1
ATOM 9496 O O . TYR D 1 57 ? -29.481 -84.469 -45.102 1.00 22.53 56 TYR D O 1
ATOM 9505 N N . GLY D 1 58 ? -30.258 -85.175 -47.149 1.00 22.20 57 GLY D N 1
ATOM 9506 C CA . GLY D 1 58 ? -30.997 -86.383 -46.660 1.00 22.73 57 GLY D CA 1
ATOM 9507 C C . GLY D 1 58 ? -32.461 -86.185 -46.254 1.00 23.03 57 GLY D C 1
ATOM 9508 O O . GLY D 1 58 ? -33.195 -87.148 -45.962 1.00 22.81 57 GLY D O 1
ATOM 9509 N N . ASN D 1 59 ? -32.914 -84.927 -46.282 1.00 22.09 58 ASN D N 1
ATOM 9510 C CA . ASN D 1 59 ? -34.346 -84.637 -46.038 1.00 22.98 58 ASN D CA 1
ATOM 9511 C C . ASN D 1 59 ? -34.802 -83.487 -46.926 1.00 22.06 58 ASN D C 1
ATOM 9512 O O . ASN D 1 59 ? -33.970 -82.812 -47.501 1.00 22.05 58 ASN D O 1
ATOM 9517 N N . LEU D 1 60 ? -36.111 -83.301 -47.071 1.00 21.98 59 LEU D N 1
ATOM 9518 C CA . LEU D 1 60 ? -36.603 -82.186 -47.888 1.00 21.83 59 LEU D CA 1
ATOM 9519 C C . LEU D 1 60 ? -36.378 -80.899 -47.092 1.00 22.20 59 LEU D C 1
ATOM 9520 O O . LEU D 1 60 ? -36.480 -80.924 -45.880 1.00 23.50 59 LEU D O 1
ATOM 9525 N N . PRO D 1 61 ? -36.088 -79.761 -47.765 1.00 22.29 60 PRO D N 1
ATOM 9526 C CA . PRO D 1 61 ? -35.842 -78.470 -47.105 1.00 21.77 60 PRO D CA 1
ATOM 9527 C C . PRO D 1 61 ? -37.100 -77.679 -46.667 1.00 23.24 60 PRO D C 1
ATOM 9528 O O . PRO D 1 61 ? -38.177 -77.770 -47.294 1.00 21.34 60 PRO D O 1
ATOM 9532 N N . THR D 1 62 ? -36.946 -76.879 -45.616 1.00 24.11 61 THR D N 1
ATOM 9533 C CA . THR D 1 62 ? -37.981 -75.878 -45.304 1.00 25.85 61 THR D CA 1
ATOM 9534 C C . THR D 1 62 ? -37.866 -74.758 -46.340 1.00 26.34 61 THR D C 1
ATOM 9535 O O . THR D 1 62 ? -36.873 -74.695 -47.099 1.00 25.19 61 THR D O 1
ATOM 9539 N N . GLU D 1 63 ? -38.863 -73.868 -46.391 1.00 28.13 62 GLU D N 1
ATOM 9540 C CA . GLU D 1 63 ? -38.750 -72.662 -47.259 1.00 29.08 62 GLU D CA 1
ATOM 9541 C C . GLU D 1 63 ? -37.432 -71.905 -47.033 1.00 29.10 62 GLU D C 1
ATOM 9542 O O . GLU D 1 63 ? -36.732 -71.551 -47.984 1.00 28.61 62 GLU D O 1
ATOM 9548 N N . GLN D 1 64 ? -37.073 -71.659 -45.771 1.00 29.03 63 GLN D N 1
ATOM 9549 C CA . GLN D 1 64 ? -35.850 -70.934 -45.476 1.00 29.55 63 GLN D CA 1
ATOM 9550 C C . GLN D 1 64 ? -34.580 -71.669 -45.950 1.00 28.56 63 GLN D C 1
ATOM 9551 O O . GLN D 1 64 ? -33.698 -71.056 -46.560 1.00 26.81 63 GLN D O 1
ATOM 9557 N N . GLU D 1 65 ? -34.508 -72.973 -45.697 1.00 27.58 64 GLU D N 1
ATOM 9558 C CA . GLU D 1 65 ? -33.390 -73.805 -46.179 1.00 27.24 64 GLU D CA 1
ATOM 9559 C C . GLU D 1 65 ? -33.272 -73.812 -47.711 1.00 26.69 64 GLU D C 1
ATOM 9560 O O . GLU D 1 65 ? -32.173 -73.750 -48.252 1.00 26.06 64 GLU D O 1
ATOM 9566 N N . LEU D 1 66 ? -34.413 -73.896 -48.390 1.00 26.35 65 LEU D N 1
ATOM 9567 C CA . LEU D 1 66 ? -34.498 -73.819 -49.855 1.00 27.15 65 LEU D CA 1
ATOM 9568 C C . LEU D 1 66 ? -34.007 -72.474 -50.393 1.00 26.69 65 LEU D C 1
ATOM 9569 O O . LEU D 1 66 ? -33.288 -72.412 -51.384 1.00 26.40 65 LEU D O 1
ATOM 9574 N N . ARG D 1 67 ? -34.384 -71.382 -49.722 1.00 27.21 66 ARG D N 1
ATOM 9575 C CA . ARG D 1 67 ? -33.924 -70.032 -50.106 1.00 27.65 66 ARG D CA 1
ATOM 9576 C C . ARG D 1 67 ? -32.420 -69.918 -50.143 1.00 27.56 66 ARG D C 1
ATOM 9577 O O . ARG D 1 67 ? -31.868 -69.559 -51.199 1.00 27.09 66 ARG D O 1
ATOM 9585 N N . LYS D 1 68 ? -31.767 -70.267 -49.023 1.00 26.59 67 LYS D N 1
ATOM 9586 C CA . LYS D 1 68 ? -30.294 -70.361 -48.929 1.00 27.43 67 LYS D CA 1
ATOM 9587 C C . LYS D 1 68 ? -29.688 -71.311 -49.953 1.00 25.98 67 LYS D C 1
ATOM 9588 O O . LYS D 1 68 ? -28.720 -70.964 -50.624 1.00 24.85 67 LYS D O 1
ATOM 9594 N N . TYR D 1 69 ? -30.265 -72.508 -50.075 1.00 24.49 68 TYR D N 1
ATOM 9595 C CA . TYR D 1 69 ? -29.738 -73.496 -51.032 1.00 23.81 68 TYR D CA 1
ATOM 9596 C C . TYR D 1 69 ? -29.671 -72.906 -52.472 1.00 23.87 68 TYR D C 1
ATOM 9597 O O . TYR D 1 69 ? -28.639 -72.941 -53.153 1.00 22.20 68 TYR D O 1
ATOM 9606 N N . LYS D 1 70 ? -30.802 -72.363 -52.912 1.00 24.22 69 LYS D N 1
ATOM 9607 C CA . LYS D 1 70 ? -30.894 -71.667 -54.196 1.00 24.57 69 LYS D CA 1
ATOM 9608 C C . LYS D 1 70 ? -29.761 -70.649 -54.412 1.00 23.99 69 LYS D C 1
ATOM 9609 O O . LYS D 1 70 ? -29.134 -70.635 -55.484 1.00 23.57 69 LYS D O 1
ATOM 9615 N N . GLU D 1 71 ? -29.477 -69.809 -53.408 1.00 24.05 70 GLU D N 1
ATOM 9616 C CA . GLU D 1 71 ? -28.368 -68.851 -53.525 1.00 25.77 70 GLU D CA 1
ATOM 9617 C C . GLU D 1 71 ? -27.025 -69.526 -53.777 1.00 24.33 70 GLU D C 1
ATOM 9618 O O . GLU D 1 71 ? -26.234 -69.056 -54.586 1.00 24.40 70 GLU D O 1
ATOM 9624 N N . THR D 1 72 ? -26.771 -70.645 -53.096 1.00 23.98 71 THR D N 1
ATOM 9625 C CA . THR D 1 72 ? -25.511 -71.353 -53.292 1.00 23.05 71 THR D CA 1
ATOM 9626 C C . THR D 1 72 ? -25.412 -71.912 -54.712 1.00 22.28 71 THR D C 1
ATOM 9627 O O . THR D 1 72 ? -24.368 -71.768 -55.371 1.00 23.12 71 THR D O 1
ATOM 9631 N N . VAL D 1 73 ? -26.501 -72.496 -55.212 1.00 21.91 72 VAL D N 1
ATOM 9632 C CA . VAL D 1 73 ? -26.495 -73.072 -56.561 1.00 21.56 72 VAL D CA 1
ATOM 9633 C C . VAL D 1 73 ? -26.211 -71.933 -57.566 1.00 21.12 72 VAL D C 1
ATOM 9634 O O . VAL D 1 73 ? -25.419 -72.080 -58.505 1.00 20.59 72 VAL D O 1
ATOM 9638 N N . GLN D 1 74 ? -26.820 -70.788 -57.305 1.00 22.30 73 GLN D N 1
ATOM 9639 C CA . GLN D 1 74 ? -26.711 -69.654 -58.238 1.00 23.52 73 GLN D CA 1
ATOM 9640 C C . GLN D 1 74 ? -25.284 -69.050 -58.327 1.00 24.23 73 GLN D C 1
ATOM 9641 O O . GLN D 1 74 ? -24.949 -68.364 -59.319 1.00 23.96 73 GLN D O 1
ATOM 9647 N N . LYS D 1 75 ? -24.453 -69.263 -57.291 1.00 23.75 74 LYS D N 1
ATOM 9648 C CA . LYS D 1 75 ? -23.015 -68.970 -57.391 1.00 24.98 74 LYS D CA 1
ATOM 9649 C C . LYS D 1 75 ? -22.380 -69.653 -58.604 1.00 23.96 74 LYS D C 1
ATOM 9650 O O . LYS D 1 75 ? -21.456 -69.119 -59.204 1.00 23.17 74 LYS D O 1
ATOM 9656 N N . GLY D 1 76 ? -22.879 -70.839 -58.969 1.00 23.33 75 GLY D N 1
ATOM 9657 C CA . GLY D 1 76 ? -22.303 -71.615 -60.041 1.00 24.14 75 GLY D CA 1
ATOM 9658 C C . GLY D 1 76 ? -22.670 -71.119 -61.435 1.00 24.44 75 GLY D C 1
ATOM 9659 O O . GLY D 1 76 ? -22.213 -71.670 -62.419 1.00 23.72 75 GLY D O 1
ATOM 9660 N N . TYR D 1 77 ? -23.515 -70.094 -61.495 1.00 24.33 76 TYR D N 1
ATOM 9661 C CA . TYR D 1 77 ? -23.976 -69.547 -62.782 1.00 26.41 76 TYR D CA 1
ATOM 9662 C C . TYR D 1 77 ? -22.853 -68.696 -63.400 1.00 28.15 76 TYR D C 1
ATOM 9663 O O . TYR D 1 77 ? -22.910 -68.346 -64.572 1.00 29.10 76 TYR D O 1
ATOM 9672 N N . LYS D 1 78 ? -21.863 -68.334 -62.572 1.00 29.66 77 LYS D N 1
ATOM 9673 C CA . LYS D 1 78 ? -20.637 -67.696 -63.023 1.00 31.41 77 LYS D CA 1
ATOM 9674 C C . LYS D 1 78 ? -19.536 -68.762 -63.114 1.00 31.19 77 LYS D C 1
ATOM 9675 O O . LYS D 1 78 ? -19.136 -69.355 -62.099 1.00 30.28 77 LYS D O 1
ATOM 9681 N N . ILE D 1 79 ? -19.106 -69.042 -64.340 1.00 30.17 78 ILE D N 1
ATOM 9682 C CA . ILE D 1 79 ? -17.930 -69.887 -64.595 1.00 29.92 78 ILE D CA 1
ATOM 9683 C C . ILE D 1 79 ? -16.836 -69.116 -65.378 1.00 30.90 78 ILE D C 1
ATOM 9684 O O . ILE D 1 79 ? -17.159 -68.171 -66.120 1.00 29.89 78 ILE D O 1
ATOM 9689 N N . PRO D 1 80 ? -15.545 -69.500 -65.196 1.00 30.79 79 PRO D N 1
ATOM 9690 C CA . PRO D 1 80 ? -14.436 -68.820 -65.883 1.00 30.55 79 PRO D CA 1
ATOM 9691 C C . PRO D 1 80 ? -14.489 -68.894 -67.413 1.00 29.96 79 PRO D C 1
ATOM 9692 O O . PRO D 1 80 ? -15.030 -69.869 -68.006 1.00 29.04 79 PRO D O 1
ATOM 9696 N N . ASP D 1 81 ? -13.907 -67.884 -68.051 1.00 29.56 80 ASP D N 1
ATOM 9697 C CA . ASP D 1 81 ? -13.836 -67.823 -69.510 1.00 29.98 80 ASP D CA 1
ATOM 9698 C C . ASP D 1 81 ? -13.145 -69.052 -70.075 1.00 28.89 80 ASP D C 1
ATOM 9699 O O . ASP D 1 81 ? -13.563 -69.580 -71.106 1.00 27.76 80 ASP D O 1
ATOM 9704 N N . PHE D 1 82 ? -12.116 -69.563 -69.390 1.00 28.43 81 PHE D N 1
ATOM 9705 C CA . PHE D 1 82 ? -11.409 -70.702 -69.960 1.00 27.73 81 PHE D CA 1
ATOM 9706 C C . PHE D 1 82 ? -12.233 -72.006 -69.970 1.00 26.94 81 PHE D C 1
ATOM 9707 O O . PHE D 1 82 ? -11.975 -72.869 -70.803 1.00 26.57 81 PHE D O 1
ATOM 9715 N N . VAL D 1 83 ? -13.173 -72.136 -69.040 1.00 26.66 82 VAL D N 1
ATOM 9716 C CA . VAL D 1 83 ? -14.107 -73.281 -69.022 1.00 25.94 82 VAL D CA 1
ATOM 9717 C C . VAL D 1 83 ? -15.040 -73.164 -70.235 1.00 26.23 82 VAL D C 1
ATOM 9718 O O . VAL D 1 83 ? -15.306 -74.142 -70.933 1.00 25.93 82 VAL D O 1
ATOM 9722 N N . ILE D 1 84 ? -15.511 -71.944 -70.489 1.00 26.05 83 ILE D N 1
ATOM 9723 C CA . ILE D 1 84 ? -16.372 -71.712 -71.645 1.00 25.52 83 ILE D CA 1
ATOM 9724 C C . ILE D 1 84 ? -15.545 -71.994 -72.890 1.00 25.37 83 ILE D C 1
ATOM 9725 O O . ILE D 1 84 ? -16.041 -72.635 -73.825 1.00 25.56 83 ILE D O 1
ATOM 9730 N N . ASN D 1 85 ? -14.279 -71.567 -72.900 1.00 25.35 84 ASN D N 1
ATOM 9731 C CA . ASN D 1 85 ? -13.417 -71.836 -74.063 1.00 25.77 84 ASN D CA 1
ATOM 9732 C C . ASN D 1 85 ? -13.128 -73.315 -74.239 1.00 24.44 84 ASN D C 1
ATOM 9733 O O . ASN D 1 85 ? -12.903 -73.758 -75.353 1.00 24.82 84 ASN D O 1
ATOM 9738 N N . ALA D 1 86 ? -13.114 -74.093 -73.132 1.00 24.28 85 ALA D N 1
ATOM 9739 C CA . ALA D 1 86 ? -12.852 -75.525 -73.262 1.00 23.70 85 ALA D CA 1
ATOM 9740 C C . ALA D 1 86 ? -13.940 -76.224 -74.082 1.00 22.13 85 ALA D C 1
ATOM 9741 O O . ALA D 1 86 ? -13.691 -77.266 -74.674 1.00 22.64 85 ALA D O 1
ATOM 9743 N N . ILE D 1 87 ? -15.124 -75.628 -74.125 1.00 23.36 86 ILE D N 1
ATOM 9744 C CA . ILE D 1 87 ? -16.217 -76.058 -74.998 1.00 22.63 86 ILE D CA 1
ATOM 9745 C C . ILE D 1 87 ? -16.042 -75.430 -76.405 1.00 22.47 86 ILE D C 1
ATOM 9746 O O . ILE D 1 87 ? -15.995 -76.142 -77.390 1.00 22.85 86 ILE D O 1
ATOM 9751 N N . ARG D 1 88 ? -15.981 -74.103 -76.450 1.00 23.60 87 ARG D N 1
ATOM 9752 C CA . ARG D 1 88 ? -16.048 -73.366 -77.753 1.00 25.20 87 ARG D CA 1
ATOM 9753 C C . ARG D 1 88 ? -14.856 -73.658 -78.709 1.00 25.81 87 ARG D C 1
ATOM 9754 O O . ARG D 1 88 ? -14.961 -73.462 -79.918 1.00 26.29 87 ARG D O 1
ATOM 9762 N N . GLN D 1 89 ? -13.738 -74.179 -78.193 1.00 25.14 88 GLN D N 1
ATOM 9763 C CA . GLN D 1 89 ? -12.567 -74.420 -79.036 1.00 25.43 88 GLN D CA 1
ATOM 9764 C C . GLN D 1 89 ? -12.645 -75.798 -79.681 1.00 25.34 88 GLN D C 1
ATOM 9765 O O . GLN D 1 89 ? -11.823 -76.144 -80.503 1.00 26.12 88 GLN D O 1
ATOM 9771 N N . LEU D 1 90 ? -13.629 -76.602 -79.278 1.00 25.33 89 LEU D N 1
ATOM 9772 C CA . LEU D 1 90 ? -13.783 -77.966 -79.806 1.00 25.45 89 LEU D CA 1
ATOM 9773 C C . LEU D 1 90 ? -14.515 -78.011 -81.169 1.00 26.09 89 LEU D C 1
ATOM 9774 O O . LEU D 1 90 ? -15.372 -77.186 -81.419 1.00 26.09 89 LEU D O 1
ATOM 9779 N N . PRO D 1 91 ? -14.284 -79.046 -81.995 1.00 27.64 90 PRO D N 1
ATOM 9780 C CA . PRO D 1 91 ? -15.152 -79.165 -83.190 1.00 28.39 90 PRO D CA 1
ATOM 9781 C C . PRO D 1 91 ? -16.655 -79.116 -82.852 1.00 29.44 90 PRO D C 1
ATOM 9782 O O . PRO D 1 91 ? -17.106 -79.645 -81.805 1.00 29.68 90 PRO D O 1
ATOM 9786 N N . ARG D 1 92 ? -17.439 -78.430 -83.691 1.00 29.28 91 ARG D N 1
ATOM 9787 C CA . ARG D 1 92 ? -18.868 -78.299 -83.430 1.00 29.42 91 ARG D CA 1
ATOM 9788 C C . ARG D 1 92 ? -19.577 -79.628 -83.570 1.00 28.95 91 ARG D C 1
ATOM 9789 O O . ARG D 1 92 ? -20.680 -79.775 -83.036 1.00 30.06 91 ARG D O 1
ATOM 9797 N N . GLU D 1 93 ? -18.972 -80.555 -84.322 1.00 28.58 92 GLU D N 1
ATOM 9798 C CA . GLU D 1 93 ? -19.456 -81.918 -84.484 1.00 28.09 92 GLU D CA 1
ATOM 9799 C C . GLU D 1 93 ? -19.299 -82.826 -83.243 1.00 27.38 92 GLU D C 1
ATOM 9800 O O . GLU D 1 93 ? -19.788 -83.956 -83.255 1.00 26.08 92 GLU D O 1
ATOM 9806 N N . SER D 1 94 ? -18.626 -82.342 -82.201 1.00 26.11 93 SER D N 1
ATOM 9807 C CA . SER D 1 94 ? -18.390 -83.176 -81.000 1.00 25.58 93 SER D CA 1
ATOM 9808 C C . SER D 1 94 ? -19.717 -83.459 -80.249 1.00 24.41 93 SER D C 1
ATOM 9809 O O . SER D 1 94 ? -20.628 -82.609 -80.221 1.00 24.95 93 SER D O 1
ATOM 9812 N N . ASP D 1 95 ? -19.820 -84.648 -79.653 1.00 24.40 94 ASP D N 1
ATOM 9813 C CA . ASP D 1 95 ? -20.969 -85.020 -78.794 1.00 24.09 94 ASP D CA 1
ATOM 9814 C C . ASP D 1 95 ? -21.085 -83.983 -77.670 1.00 23.34 94 ASP D C 1
ATOM 9815 O O . ASP D 1 95 ? -20.045 -83.548 -77.090 1.00 23.12 94 ASP D O 1
ATOM 9820 N N . ALA D 1 96 ? -22.324 -83.612 -77.322 1.00 21.01 95 ALA D N 1
ATOM 9821 C CA . ALA D 1 96 ? -22.560 -82.612 -76.304 1.00 21.28 95 ALA D CA 1
ATOM 9822 C C . ALA D 1 96 ? -21.930 -83.091 -74.969 1.00 21.52 95 ALA D C 1
ATOM 9823 O O . ALA D 1 96 ? -21.331 -82.267 -74.255 1.00 21.15 95 ALA D O 1
ATOM 9825 N N . VAL D 1 97 ? -22.077 -84.392 -74.672 1.00 21.03 96 VAL D N 1
ATOM 9826 C CA . VAL D 1 97 ? -21.510 -84.945 -73.408 1.00 22.12 96 VAL D CA 1
ATOM 9827 C C . VAL D 1 97 ? -19.962 -84.890 -73.368 1.00 22.81 96 VAL D C 1
ATOM 9828 O O . VAL D 1 97 ? -19.348 -84.711 -72.272 1.00 22.34 96 VAL D O 1
ATOM 9832 N N . ALA D 1 98 ? -19.322 -85.050 -74.522 1.00 21.75 97 ALA D N 1
ATOM 9833 C CA . ALA D 1 98 ? -17.852 -84.945 -74.575 1.00 22.43 97 ALA D CA 1
ATOM 9834 C C . ALA D 1 98 ? -17.445 -83.474 -74.378 1.00 21.40 97 ALA D C 1
ATOM 9835 O O . ALA D 1 98 ? -16.455 -83.180 -73.720 1.00 22.82 97 ALA D O 1
ATOM 9837 N N . MET D 1 99 ? -18.228 -82.545 -74.918 1.00 22.47 98 MET D N 1
ATOM 9838 C CA . MET D 1 99 ? -18.037 -81.103 -74.608 1.00 21.98 98 MET D CA 1
ATOM 9839 C C . MET D 1 99 ? -18.127 -80.816 -73.094 1.00 21.38 98 MET D C 1
ATOM 9840 O O . MET D 1 99 ? -17.217 -80.207 -72.502 1.00 21.64 98 MET D O 1
ATOM 9845 N N . GLN D 1 100 ? -19.191 -81.285 -72.442 1.00 20.80 99 GLN D N 1
ATOM 9846 C CA . GLN D 1 100 ? -19.285 -81.175 -70.975 1.00 19.93 99 GLN D CA 1
ATOM 9847 C C . GLN D 1 100 ? -18.038 -81.759 -70.307 1.00 19.07 99 GLN D C 1
ATOM 9848 O O . GLN D 1 100 ? -17.475 -81.130 -69.407 1.00 19.22 99 GLN D O 1
ATOM 9854 N N . MET D 1 101 ? -17.611 -82.945 -70.733 1.00 19.99 100 MET D N 1
ATOM 9855 C CA . MET D 1 101 ? -16.402 -83.593 -70.145 1.00 20.49 100 MET D CA 1
ATOM 9856 C C . MET D 1 101 ? -15.135 -82.721 -70.253 1.00 21.15 100 MET D C 1
ATOM 9857 O O . MET D 1 101 ? -14.417 -82.546 -69.269 1.00 20.43 100 MET D O 1
ATOM 9862 N N . ALA D 1 102 ? -14.882 -82.148 -71.442 1.00 20.25 101 ALA D N 1
ATOM 9863 C CA . ALA D 1 102 ? -13.760 -81.240 -71.653 1.00 20.05 101 ALA D CA 1
ATOM 9864 C C . ALA D 1 102 ? -13.821 -80.027 -70.733 1.00 19.52 101 ALA D C 1
ATOM 9865 O O . ALA D 1 102 ? -12.791 -79.600 -70.237 1.00 21.17 101 ALA D O 1
ATOM 9867 N N . ALA D 1 103 ? -15.021 -79.490 -70.508 1.00 18.73 102 ALA D N 1
ATOM 9868 C CA . ALA D 1 103 ? -15.212 -78.346 -69.617 1.00 20.12 102 ALA D CA 1
ATOM 9869 C C . ALA D 1 103 ? -14.975 -78.738 -68.160 1.00 19.74 102 ALA D C 1
ATOM 9870 O O . ALA D 1 103 ? -14.303 -78.015 -67.418 1.00 19.91 102 ALA D O 1
ATOM 9872 N N . VAL D 1 104 ? -15.563 -79.860 -67.730 1.00 19.86 103 VAL D N 1
ATOM 9873 C CA . VAL D 1 104 ? -15.389 -80.250 -66.321 1.00 19.90 103 VAL D CA 1
ATOM 9874 C C . VAL D 1 104 ? -13.908 -80.649 -66.044 1.00 19.61 103 VAL D C 1
ATOM 9875 O O . VAL D 1 104 ? -13.401 -80.398 -64.943 1.00 19.71 103 VAL D O 1
ATOM 9879 N N . ALA D 1 105 ? -13.262 -81.312 -66.998 1.00 19.80 104 ALA D N 1
ATOM 9880 C CA . ALA D 1 105 ? -11.814 -81.646 -66.906 1.00 19.86 104 ALA D CA 1
ATOM 9881 C C . ALA D 1 105 ? -10.991 -80.373 -66.700 1.00 20.93 104 ALA D C 1
ATOM 9882 O O . ALA D 1 105 ? -10.173 -80.301 -65.758 1.00 19.29 104 ALA D O 1
ATOM 9884 N N . ALA D 1 106 ? -11.240 -79.357 -67.543 1.00 20.96 105 ALA D N 1
ATOM 9885 C CA . ALA D 1 106 ? -10.633 -78.019 -67.359 1.00 22.42 105 ALA D CA 1
ATOM 9886 C C . ALA D 1 106 ? -10.855 -77.472 -65.938 1.00 22.85 105 ALA D C 1
ATOM 9887 O O . ALA D 1 106 ? -9.906 -77.017 -65.250 1.00 22.87 105 ALA D O 1
ATOM 9889 N N . MET D 1 107 ? -12.110 -77.530 -65.474 1.00 22.81 106 MET D N 1
ATOM 9890 C CA . MET D 1 107 ? -12.467 -77.067 -64.142 1.00 22.93 106 MET D CA 1
ATOM 9891 C C . MET D 1 107 ? -11.738 -77.874 -63.032 1.00 22.29 106 MET D C 1
ATOM 9892 O O . MET D 1 107 ? -11.212 -77.290 -62.107 1.00 22.47 106 MET D O 1
ATOM 9897 N N . ALA D 1 108 ? -11.750 -79.190 -63.118 1.00 21.81 107 ALA D N 1
ATOM 9898 C CA . ALA D 1 108 ? -11.002 -80.048 -62.157 1.00 22.06 107 ALA D CA 1
ATOM 9899 C C . ALA D 1 108 ? -9.531 -79.620 -62.015 1.00 22.58 107 ALA D C 1
ATOM 9900 O O . ALA D 1 108 ? -9.001 -79.493 -60.898 1.00 22.58 107 ALA D O 1
ATOM 9902 N N . ALA D 1 109 ? -8.857 -79.409 -63.147 1.00 22.39 108 ALA D N 1
ATOM 9903 C CA . ALA D 1 109 ? -7.450 -78.966 -63.088 1.00 22.50 108 ALA D CA 1
ATOM 9904 C C . ALA D 1 109 ? -7.316 -77.625 -62.331 1.00 22.03 108 ALA D C 1
ATOM 9905 O O . ALA D 1 109 ? -6.417 -77.460 -61.505 1.00 22.22 108 ALA D O 1
ATOM 9907 N N . SER D 1 110 ? -8.204 -76.666 -62.592 1.00 22.70 109 SER D N 1
ATOM 9908 C CA . SER D 1 110 ? -8.140 -75.354 -61.936 1.00 23.64 109 SER D CA 1
ATOM 9909 C C . SER D 1 110 ? -8.503 -75.360 -60.462 1.00 24.50 109 SER D C 1
ATOM 9910 O O . SER D 1 110 ? -8.163 -74.402 -59.733 1.00 25.08 109 SER D O 1
ATOM 9913 N N . GLU D 1 111 ? -9.196 -76.411 -60.004 1.00 24.17 110 GLU D N 1
ATOM 9914 C CA . GLU D 1 111 ? -9.758 -76.376 -58.655 1.00 24.89 110 GLU D CA 1
ATOM 9915 C C . GLU D 1 111 ? -8.771 -77.006 -57.697 1.00 25.38 110 GLU D C 1
ATOM 9916 O O . GLU D 1 111 ? -9.030 -78.077 -57.089 1.00 25.28 110 GLU D O 1
ATOM 9922 N N . THR D 1 112 ? -7.636 -76.327 -57.572 1.00 24.27 111 THR D N 1
ATOM 9923 C CA . THR D 1 112 ? -6.481 -76.822 -56.817 1.00 25.14 111 THR D CA 1
ATOM 9924 C C . THR D 1 112 ? -6.702 -76.831 -55.295 1.00 25.58 111 THR D C 1
ATOM 9925 O O . THR D 1 112 ? -5.972 -77.526 -54.558 1.00 27.11 111 THR D O 1
ATOM 9929 N N . LYS D 1 113 ? -7.641 -76.033 -54.807 1.00 25.44 112 LYS D N 1
ATOM 9930 C CA . LYS D 1 113 ? -7.891 -76.049 -53.364 1.00 27.35 112 LYS D CA 1
ATOM 9931 C C . LYS D 1 113 ? -9.047 -76.941 -52.912 1.00 26.60 112 LYS D C 1
ATOM 9932 O O . LYS D 1 113 ? -9.440 -76.912 -51.732 1.00 27.01 112 LYS D O 1
ATOM 9938 N N . PHE D 1 114 ? -9.601 -77.732 -53.833 1.00 25.32 113 PHE D N 1
ATOM 9939 C CA . PHE D 1 114 ? -10.628 -78.666 -53.422 1.00 24.66 113 PHE D CA 1
ATOM 9940 C C . PHE D 1 114 ? -10.068 -79.642 -52.388 1.00 24.63 113 PHE D C 1
ATOM 9941 O O . PHE D 1 114 ? -9.012 -80.217 -52.585 1.00 24.48 113 PHE D O 1
ATOM 9949 N N . LYS D 1 115 ? -10.790 -79.827 -51.300 1.00 24.31 114 LYS D N 1
ATOM 9950 C CA . LYS D 1 115 ? -10.453 -80.877 -50.328 1.00 24.54 114 LYS D CA 1
ATOM 9951 C C . LYS D 1 115 ? -11.723 -81.533 -49.853 1.00 23.97 114 LYS D C 1
ATOM 9952 O O . LYS D 1 115 ? -12.700 -80.843 -49.587 1.00 25.62 114 LYS D O 1
ATOM 9958 N N . TRP D 1 116 ? -11.717 -82.851 -49.685 1.00 22.58 115 TRP D N 1
ATOM 9959 C CA . TRP D 1 116 ? -12.921 -83.503 -49.115 1.00 22.26 115 TRP D CA 1
ATOM 9960 C C . TRP D 1 116 ? -13.087 -83.046 -47.656 1.00 22.95 115 TRP D C 1
ATOM 9961 O O . TRP D 1 116 ? -12.141 -83.138 -46.876 1.00 22.34 115 TRP D O 1
ATOM 9972 N N . ASN D 1 117 ? -14.276 -82.600 -47.289 1.00 23.42 116 ASN D N 1
ATOM 9973 C CA . ASN D 1 117 ? -14.529 -82.054 -45.962 1.00 25.53 116 ASN D CA 1
ATOM 9974 C C . ASN D 1 117 ? -16.023 -81.999 -45.723 1.00 26.04 116 ASN D C 1
ATOM 9975 O O . ASN D 1 117 ? -16.759 -81.360 -46.499 1.00 24.62 116 ASN D O 1
ATOM 9980 N N . LYS D 1 118 ? -16.469 -82.688 -44.665 1.00 25.14 117 LYS D N 1
ATOM 9981 C CA . LYS D 1 118 ? -17.891 -82.791 -44.359 1.00 26.91 117 LYS D CA 1
ATOM 9982 C C . LYS D 1 118 ? -18.536 -81.419 -44.204 1.00 25.82 117 LYS D C 1
ATOM 9983 O O . LYS D 1 118 ? -19.763 -81.278 -44.393 1.00 25.63 117 LYS D O 1
ATOM 9989 N N . ASP D 1 119 ? -17.737 -80.426 -43.812 1.00 26.60 118 ASP D N 1
ATOM 9990 C CA . ASP D 1 119 ? -18.273 -79.087 -43.591 1.00 26.92 118 ASP D CA 1
ATOM 9991 C C . ASP D 1 119 ? -18.474 -78.342 -44.900 1.00 26.45 118 ASP D C 1
ATOM 9992 O O . ASP D 1 119 ? -19.233 -77.392 -44.941 1.00 26.33 118 ASP D O 1
ATOM 9997 N N . THR D 1 120 ? -17.786 -78.762 -45.953 1.00 24.85 119 THR D N 1
ATOM 9998 C CA . THR D 1 120 ? -17.820 -77.978 -47.203 1.00 24.22 119 THR D CA 1
ATOM 9999 C C . THR D 1 120 ? -18.342 -78.718 -48.428 1.00 22.65 119 THR D C 1
ATOM 10000 O O . THR D 1 120 ? -18.744 -78.073 -49.407 1.00 20.93 119 THR D O 1
ATOM 10004 N N . ASP D 1 121 ? -18.322 -80.051 -48.401 1.00 21.44 120 ASP D N 1
ATOM 10005 C CA . ASP D 1 121 ? -18.696 -80.833 -49.594 1.00 22.02 120 ASP D CA 1
ATOM 10006 C C . ASP D 1 121 ? -20.042 -80.416 -50.226 1.00 21.25 120 ASP D C 1
ATOM 10007 O O . ASP D 1 121 ? -20.148 -80.356 -51.472 1.00 22.05 120 ASP D O 1
ATOM 10012 N N . ARG D 1 122 ? -21.045 -80.152 -49.382 1.00 20.93 121 ARG D N 1
ATOM 10013 C CA . ARG D 1 122 ? -22.415 -79.932 -49.864 1.00 20.89 121 ARG D CA 1
ATOM 10014 C C . ARG D 1 122 ? -22.511 -78.580 -50.545 1.00 21.83 121 ARG D C 1
ATOM 10015 O O . ARG D 1 122 ? -23.132 -78.486 -51.603 1.00 21.53 121 ARG D O 1
ATOM 10023 N N . ASP D 1 123 ? -21.825 -77.572 -50.011 1.00 21.52 122 ASP D N 1
ATOM 10024 C CA . ASP D 1 123 ? -21.792 -76.263 -50.720 1.00 22.42 122 ASP D CA 1
ATOM 10025 C C . ASP D 1 123 ? -21.022 -76.319 -52.046 1.00 21.91 122 ASP D C 1
ATOM 10026 O O . ASP D 1 123 ? -21.364 -75.596 -53.015 1.00 21.49 122 ASP D O 1
ATOM 10031 N N . VAL D 1 124 ? -19.984 -77.160 -52.093 1.00 21.59 123 VAL D N 1
ATOM 10032 C CA . VAL D 1 124 ? -19.242 -77.398 -53.342 1.00 21.22 123 VAL D CA 1
ATOM 10033 C C . VAL D 1 124 ? -20.163 -78.042 -54.399 1.00 21.61 123 VAL D C 1
ATOM 10034 O O . VAL D 1 124 ? -20.264 -77.573 -55.542 1.00 20.36 123 VAL D O 1
ATOM 10038 N N . ALA D 1 125 ? -20.866 -79.086 -53.975 1.00 20.08 124 ALA D N 1
ATOM 10039 C CA . ALA D 1 125 ? -21.797 -79.778 -54.854 1.00 21.27 124 ALA D CA 1
ATOM 10040 C C . ALA D 1 125 ? -22.920 -78.872 -55.349 1.00 21.17 124 ALA D C 1
ATOM 10041 O O . ALA D 1 125 ? -23.232 -78.889 -56.554 1.00 21.27 124 ALA D O 1
ATOM 10043 N N . ALA D 1 126 ? -23.483 -78.079 -54.445 1.00 21.35 125 ALA D N 1
ATOM 10044 C CA . ALA D 1 126 ? -24.569 -77.139 -54.789 1.00 22.15 125 ALA D CA 1
ATOM 10045 C C . ALA D 1 126 ? -24.097 -76.167 -55.889 1.00 22.73 125 ALA D C 1
ATOM 10046 O O . ALA D 1 126 ? -24.742 -76.031 -56.921 1.00 22.12 125 ALA D O 1
ATOM 10048 N N . GLU D 1 127 ? -22.975 -75.495 -55.649 1.00 21.58 126 GLU D N 1
ATOM 10049 C CA . GLU D 1 127 ? -22.415 -74.594 -56.637 1.00 22.60 126 GLU D CA 1
ATOM 10050 C C . GLU D 1 127 ? -22.095 -75.335 -57.954 1.00 21.85 126 GLU D C 1
ATOM 10051 O O . GLU D 1 127 ? -22.378 -74.814 -59.026 1.00 21.06 126 GLU D O 1
ATOM 10057 N N . MET D 1 128 ? -21.582 -76.573 -57.889 1.00 20.61 127 MET D N 1
ATOM 10058 C CA . MET D 1 128 ? -21.316 -77.338 -59.085 1.00 20.35 127 MET D CA 1
ATOM 10059 C C . MET D 1 128 ? -22.571 -77.674 -59.919 1.00 20.15 127 MET D C 1
ATOM 10060 O O . MET D 1 128 ? -22.492 -77.744 -61.153 1.00 18.43 127 MET D O 1
ATOM 10065 N N . ILE D 1 129 ? -23.705 -77.895 -59.237 1.00 20.67 128 ILE D N 1
ATOM 10066 C CA . ILE D 1 129 ? -24.996 -78.131 -59.916 1.00 20.62 128 ILE D CA 1
ATOM 10067 C C . ILE D 1 129 ? -25.301 -76.860 -60.741 1.00 21.30 128 ILE D C 1
ATOM 10068 O O . ILE D 1 129 ? -25.677 -76.940 -61.904 1.00 20.26 128 ILE D O 1
ATOM 10073 N N . GLY D 1 130 ? -25.061 -75.696 -60.158 1.00 21.34 129 GLY D N 1
ATOM 10074 C CA . GLY D 1 130 ? -25.206 -74.451 -60.935 1.00 22.68 129 GLY D CA 1
ATOM 10075 C C . GLY D 1 130 ? -24.200 -74.360 -62.081 1.00 22.86 129 GLY D C 1
ATOM 10076 O O . GLY D 1 130 ? -24.560 -73.965 -63.188 1.00 22.40 129 GLY D O 1
ATOM 10077 N N . ARG D 1 131 ? -22.930 -74.676 -61.833 1.00 21.48 130 ARG D N 1
ATOM 10078 C CA . ARG D 1 131 ? -21.906 -74.682 -62.902 1.00 21.38 130 ARG D CA 1
ATOM 10079 C C . ARG D 1 131 ? -22.310 -75.614 -64.026 1.00 20.54 130 ARG D C 1
ATOM 10080 O O . ARG D 1 131 ? -21.983 -75.357 -65.205 1.00 20.14 130 ARG D O 1
ATOM 10088 N N . MET D 1 132 ? -23.026 -76.691 -63.667 1.00 18.94 131 MET D N 1
ATOM 10089 C CA . MET D 1 132 ? -23.395 -77.704 -64.656 1.00 19.31 131 MET D CA 1
ATOM 10090 C C . MET D 1 132 ? -24.448 -77.075 -65.592 1.00 19.27 131 MET D C 1
ATOM 10091 O O . MET D 1 132 ? -24.470 -77.351 -66.779 1.00 18.88 131 MET D O 1
ATOM 10096 N N . SER D 1 133 ? -25.296 -76.222 -65.022 1.00 19.79 132 SER D N 1
ATOM 10097 C CA . SER D 1 133 ? -26.312 -75.522 -65.831 1.00 19.83 132 SER D CA 1
ATOM 10098 C C . SER D 1 133 ? -25.560 -74.571 -66.799 1.00 21.50 132 SER D C 1
ATOM 10099 O O . SER D 1 133 ? -25.800 -74.558 -68.017 1.00 20.85 132 SER D O 1
ATOM 10102 N N . ALA D 1 134 ? -24.668 -73.759 -66.235 1.00 21.69 133 ALA D N 1
ATOM 10103 C CA . ALA D 1 134 ? -23.776 -72.895 -67.059 1.00 21.53 133 ALA D CA 1
ATOM 10104 C C . ALA D 1 134 ? -23.021 -73.623 -68.190 1.00 22.08 133 ALA D C 1
ATOM 10105 O O . ALA D 1 134 ? -23.013 -73.186 -69.345 1.00 21.79 133 ALA D O 1
ATOM 10107 N N . ILE D 1 135 ? -22.418 -74.760 -67.885 1.00 19.90 134 ILE D N 1
ATOM 10108 C CA . ILE D 1 135 ? -21.677 -75.506 -68.877 1.00 21.26 134 ILE D CA 1
ATOM 10109 C C . ILE D 1 135 ? -22.644 -75.976 -69.977 1.00 21.20 134 ILE D C 1
ATOM 10110 O O . ILE D 1 135 ? -22.333 -75.892 -71.157 1.00 20.51 134 ILE D O 1
ATOM 10115 N N . THR D 1 136 ? -23.796 -76.504 -69.556 1.00 21.02 135 THR D N 1
ATOM 10116 C CA . THR D 1 136 ? -24.711 -77.131 -70.498 1.00 21.31 135 THR D CA 1
ATOM 10117 C C . THR D 1 136 ? -25.307 -76.052 -71.430 1.00 20.58 135 THR D C 1
ATOM 10118 O O . THR D 1 136 ? -25.456 -76.291 -72.620 1.00 19.27 135 THR D O 1
ATOM 10122 N N . VAL D 1 137 ? -25.597 -74.885 -70.867 1.00 20.64 136 VAL D N 1
ATOM 10123 C CA . VAL D 1 137 ? -26.072 -73.724 -71.670 1.00 21.71 136 VAL D CA 1
ATOM 10124 C C . VAL D 1 137 ? -25.025 -73.447 -72.775 1.00 22.96 136 VAL D C 1
ATOM 10125 O O . VAL D 1 137 ? -25.396 -73.251 -73.937 1.00 23.08 136 VAL D O 1
ATOM 10129 N N . ASN D 1 138 ? -23.728 -73.436 -72.421 1.00 22.09 137 ASN D N 1
ATOM 10130 C CA . ASN D 1 138 ? -22.678 -73.139 -73.411 1.00 23.53 137 ASN D CA 1
ATOM 10131 C C . ASN D 1 138 ? -22.346 -74.263 -74.359 1.00 23.27 137 ASN D C 1
ATOM 10132 O O . ASN D 1 138 ? -21.874 -74.032 -75.496 1.00 21.25 137 ASN D O 1
ATOM 10137 N N . VAL D 1 139 ? -22.574 -75.499 -73.914 1.00 21.22 138 VAL D N 1
ATOM 10138 C CA . VAL D 1 139 ? -22.504 -76.601 -74.846 1.00 22.14 138 VAL D CA 1
ATOM 10139 C C . VAL D 1 139 ? -23.594 -76.439 -75.917 1.00 22.38 138 VAL D C 1
ATOM 10140 O O . VAL D 1 139 ? -23.297 -76.536 -77.122 1.00 22.68 138 VAL D O 1
ATOM 10144 N N . TYR D 1 140 ? -24.820 -76.158 -75.486 1.00 21.40 139 TYR D N 1
ATOM 10145 C CA . TYR D 1 140 ? -25.935 -76.031 -76.449 1.00 22.10 139 TYR D CA 1
ATOM 10146 C C . TYR D 1 140 ? -25.625 -74.880 -77.452 1.00 22.81 139 TYR D C 1
ATOM 10147 O O . TYR D 1 140 ? -25.655 -75.072 -78.682 1.00 21.01 139 TYR D O 1
ATOM 10156 N N . ARG D 1 141 ? -25.268 -73.733 -76.900 1.00 22.90 140 ARG D N 1
ATOM 10157 C CA . ARG D 1 141 ? -24.976 -72.549 -77.729 1.00 24.47 140 ARG D CA 1
ATOM 10158 C C . ARG D 1 141 ? -23.837 -72.780 -78.712 1.00 24.83 140 ARG D C 1
ATOM 10159 O O . ARG D 1 141 ? -23.973 -72.496 -79.916 1.00 25.12 140 ARG D O 1
ATOM 10167 N N . HIS D 1 142 ? -22.735 -73.361 -78.235 1.00 25.47 141 HIS D N 1
ATOM 10168 C CA . HIS D 1 142 ? -21.654 -73.754 -79.144 1.00 24.95 141 HIS D CA 1
ATOM 10169 C C . HIS D 1 142 ? -22.124 -74.615 -80.303 1.00 25.62 141 HIS D C 1
ATOM 10170 O O . HIS D 1 142 ? -21.864 -74.308 -81.486 1.00 25.51 141 HIS D O 1
ATOM 10177 N N . ILE D 1 143 ? -22.841 -75.691 -79.994 1.00 24.73 142 ILE D N 1
ATOM 10178 C CA . ILE D 1 143 ? -23.336 -76.581 -81.027 1.00 25.04 142 ILE D CA 1
ATOM 10179 C C . ILE D 1 143 ? -24.244 -75.848 -82.042 1.00 25.12 142 ILE D C 1
ATOM 10180 O O . ILE D 1 143 ? -24.147 -76.095 -83.252 1.00 26.22 142 ILE D O 1
ATOM 10185 N N . MET D 1 144 ? -25.096 -74.978 -81.531 1.00 26.03 143 MET D N 1
ATOM 10186 C CA . MET D 1 144 ? -26.060 -74.208 -82.361 1.00 27.96 143 MET D CA 1
ATOM 10187 C C . MET D 1 144 ? -25.420 -72.954 -82.976 1.00 29.05 143 MET D C 1
ATOM 10188 O O . MET D 1 144 ? -26.139 -72.077 -83.510 1.00 29.99 143 MET D O 1
ATOM 10193 N N . ASN D 1 145 ? -24.101 -72.841 -82.873 1.00 28.96 144 ASN D N 1
ATOM 10194 C CA . ASN D 1 145 ? -23.374 -71.657 -83.332 1.00 30.36 144 ASN D CA 1
ATOM 10195 C C . ASN D 1 145 ? -23.990 -70.338 -82.846 1.00 30.27 144 ASN D C 1
ATOM 10196 O O . ASN D 1 145 ? -24.129 -69.379 -83.619 1.00 30.97 144 ASN D O 1
ATOM 10201 N N . MET D 1 146 ? -24.401 -70.291 -81.578 1.00 29.94 145 MET D N 1
ATOM 10202 C CA . MET D 1 146 ? -24.871 -69.054 -80.958 1.00 30.34 145 MET D CA 1
ATOM 10203 C C . MET D 1 146 ? -23.771 -68.450 -80.074 1.00 30.17 145 MET D C 1
ATOM 10204 O O . MET D 1 146 ? -22.762 -69.131 -79.804 1.00 29.73 145 MET D O 1
ATOM 10209 N N . PRO D 1 147 ? -23.938 -67.165 -79.623 1.00 30.28 146 PRO D N 1
ATOM 10210 C CA . PRO D 1 147 ? -23.033 -66.578 -78.619 1.00 30.75 146 PRO D CA 1
ATOM 10211 C C . PRO D 1 147 ? -23.055 -67.294 -77.261 1.00 31.18 146 PRO D C 1
ATOM 10212 O O . PRO D 1 147 ? -24.063 -67.935 -76.914 1.00 30.56 146 PRO D O 1
ATOM 10216 N N . ALA D 1 148 ? -21.952 -67.163 -76.511 1.00 31.66 147 ALA D N 1
ATOM 10217 C CA . ALA D 1 148 ? -21.902 -67.597 -75.107 1.00 32.30 147 ALA D CA 1
ATOM 10218 C C . ALA D 1 148 ? -22.916 -66.840 -74.272 1.00 32.56 147 ALA D C 1
ATOM 10219 O O . ALA D 1 148 ? -23.168 -65.645 -74.496 1.00 33.55 147 ALA D O 1
ATOM 10221 N N . GLU D 1 149 ? -23.496 -67.536 -73.295 1.00 32.30 148 GLU D N 1
ATOM 10222 C CA . GLU D 1 149 ? -24.455 -66.936 -72.375 1.00 31.99 148 GLU D CA 1
ATOM 10223 C C . GLU D 1 149 ? -24.353 -67.699 -71.047 1.00 31.07 148 GLU D C 1
ATOM 10224 O O . GLU D 1 149 ? -23.975 -68.863 -71.042 1.00 29.59 148 GLU D O 1
ATOM 10230 N N . LEU D 1 150 ? -24.682 -67.012 -69.955 1.00 29.89 149 LEU D N 1
ATOM 10231 C CA . LEU D 1 150 ? -24.736 -67.607 -68.616 1.00 29.69 149 LEU D CA 1
ATOM 10232 C C . LEU D 1 150 ? -26.134 -67.535 -68.032 1.00 29.78 149 LEU D C 1
ATOM 10233 O O . LEU D 1 150 ? -26.894 -66.557 -68.279 1.00 31.23 149 LEU D O 1
ATOM 10238 N N . PRO D 1 151 ? -26.504 -68.548 -67.233 1.00 28.44 150 PRO D N 1
ATOM 10239 C CA . PRO D 1 151 ? -27.824 -68.524 -66.623 1.00 27.24 150 PRO D CA 1
ATOM 10240 C C . PRO D 1 151 ? -27.846 -67.381 -65.594 1.00 26.55 150 PRO D C 1
ATOM 10241 O O . PRO D 1 151 ? -26.774 -66.939 -65.165 1.00 25.91 150 PRO D O 1
ATOM 10245 N N . LYS D 1 152 ? -29.041 -66.867 -65.281 1.00 26.91 151 LYS D N 1
ATOM 10246 C CA . LYS D 1 152 ? -29.253 -65.884 -64.213 1.00 28.79 151 LYS D CA 1
ATOM 10247 C C . LYS D 1 152 ? -30.322 -66.390 -63.220 1.00 28.06 151 LYS D C 1
ATOM 10248 O O . LYS D 1 152 ? -31.207 -67.148 -63.634 1.00 26.86 151 LYS D O 1
ATOM 10254 N N . PRO D 1 153 ? -30.333 -65.864 -61.959 1.00 28.67 152 PRO D N 1
ATOM 10255 C CA . PRO D 1 153 ? -31.377 -66.279 -61.014 1.00 29.38 152 PRO D CA 1
ATOM 10256 C C . PRO D 1 153 ? -32.720 -65.972 -61.640 1.00 30.36 152 PRO D C 1
ATOM 10257 O O . PRO D 1 153 ? -32.836 -64.987 -62.400 1.00 30.48 152 PRO D O 1
ATOM 10261 N N . SER D 1 154 ? -33.701 -66.826 -61.360 1.00 29.95 153 SER D N 1
ATOM 10262 C CA . SER D 1 154 ? -35.092 -66.650 -61.749 1.00 30.20 153 SER D CA 1
ATOM 10263 C C . SER D 1 154 ? -35.921 -67.422 -60.743 1.00 30.58 153 SER D C 1
ATOM 10264 O O . SER D 1 154 ? -35.386 -67.893 -59.742 1.00 31.58 153 SER D O 1
ATOM 10267 N N . ASP D 1 155 ? -37.205 -67.616 -61.035 1.00 30.35 154 ASP D N 1
ATOM 10268 C CA . ASP D 1 155 ? -38.085 -68.330 -60.108 1.00 31.46 154 ASP D CA 1
ATOM 10269 C C . ASP D 1 155 ? -37.723 -69.806 -59.950 1.00 29.76 154 ASP D C 1
ATOM 10270 O O . ASP D 1 155 ? -38.103 -70.428 -58.953 1.00 29.92 154 ASP D O 1
ATOM 10275 N N . SER D 1 156 ? -36.972 -70.350 -60.906 1.00 27.60 155 SER D N 1
ATOM 10276 C CA . SER D 1 156 ? -36.564 -71.766 -60.832 1.00 25.09 155 SER D CA 1
ATOM 10277 C C . SER D 1 156 ? -35.280 -72.103 -61.595 1.00 25.42 155 SER D C 1
ATOM 10278 O O . SER D 1 156 ? -34.919 -71.448 -62.578 1.00 23.10 155 SER D O 1
ATOM 10281 N N . TYR D 1 157 ? -34.553 -73.101 -61.084 1.00 23.49 156 TYR D N 1
ATOM 10282 C CA . TYR D 1 157 ? -33.374 -73.623 -61.768 1.00 23.80 156 TYR D CA 1
ATOM 10283 C C . TYR D 1 157 ? -33.693 -74.078 -63.191 1.00 23.05 156 TYR D C 1
ATOM 10284 O O . TYR D 1 157 ? -32.928 -73.797 -64.101 1.00 24.10 156 TYR D O 1
ATOM 10293 N N . ALA D 1 158 ? -34.813 -74.762 -63.375 1.00 23.11 157 ALA D N 1
ATOM 10294 C CA . ALA D 1 158 ? -35.283 -75.217 -64.695 1.00 22.60 157 ALA D CA 1
ATOM 10295 C C . ALA D 1 158 ? -35.444 -73.978 -65.630 1.00 22.66 157 ALA D C 1
ATOM 10296 O O . ALA D 1 158 ? -34.895 -73.937 -66.716 1.00 23.26 157 ALA D O 1
ATOM 10298 N N . GLU D 1 159 ? -36.136 -72.966 -65.152 1.00 23.99 158 GLU D N 1
ATOM 10299 C CA . GLU D 1 159 ? -36.291 -71.720 -65.940 1.00 25.61 158 GLU D CA 1
ATOM 10300 C C . GLU D 1 159 ? -34.957 -71.069 -66.265 1.00 24.74 158 GLU D C 1
ATOM 10301 O O . GLU D 1 159 ? -34.756 -70.656 -67.404 1.00 24.27 158 GLU D O 1
ATOM 10307 N N . SER D 1 160 ? -34.067 -70.947 -65.267 1.00 22.90 159 SER D N 1
ATOM 10308 C CA . SER D 1 160 ? -32.773 -70.283 -65.484 1.00 22.96 159 SER D CA 1
ATOM 10309 C C . SER D 1 160 ? -31.986 -70.943 -66.607 1.00 23.89 159 SER D C 1
ATOM 10310 O O . SER D 1 160 ? -31.409 -70.288 -67.493 1.00 24.46 159 SER D O 1
ATOM 10313 N N . PHE D 1 161 ? -31.986 -72.266 -66.591 1.00 23.22 160 PHE D N 1
ATOM 10314 C CA . PHE D 1 161 ? -31.376 -73.050 -67.632 1.00 23.54 160 PHE D CA 1
ATOM 10315 C C . PHE D 1 161 ? -31.961 -72.795 -69.037 1.00 23.55 160 PHE D C 1
ATOM 10316 O O . PHE D 1 161 ? -31.216 -72.436 -69.975 1.00 24.95 160 PHE D O 1
ATOM 10324 N N . LEU D 1 162 ? -33.261 -73.006 -69.181 1.00 24.32 161 LEU D N 1
ATOM 10325 C CA . LEU D 1 162 ? -33.915 -72.867 -70.513 1.00 23.14 161 LEU D CA 1
ATOM 10326 C C . LEU D 1 162 ? -33.804 -71.419 -71.033 1.00 23.94 161 LEU D C 1
ATOM 10327 O O . LEU D 1 162 ? -33.551 -71.223 -72.227 1.00 24.66 161 LEU D O 1
ATOM 10332 N N . ASN D 1 163 ? -33.994 -70.436 -70.153 1.00 23.70 162 ASN D N 1
ATOM 10333 C CA . ASN D 1 163 ? -33.940 -69.024 -70.575 1.00 24.33 162 ASN D CA 1
ATOM 10334 C C . ASN D 1 163 ? -32.583 -68.725 -71.240 1.00 25.62 162 ASN D C 1
ATOM 10335 O O . ASN D 1 163 ? -32.498 -68.042 -72.259 1.00 24.33 162 ASN D O 1
ATOM 10340 N N . ALA D 1 164 ? -31.514 -69.224 -70.616 1.00 24.24 163 ALA D N 1
ATOM 10341 C CA . ALA D 1 164 ? -30.155 -68.976 -71.066 1.00 24.23 163 ALA D CA 1
ATOM 10342 C C . ALA D 1 164 ? -29.857 -69.788 -72.303 1.00 24.36 163 ALA D C 1
ATOM 10343 O O . ALA D 1 164 ? -29.263 -69.280 -73.264 1.00 25.03 163 ALA D O 1
ATOM 10345 N N . ALA D 1 165 ? -30.306 -71.041 -72.313 1.00 23.67 164 ALA D N 1
ATOM 10346 C CA . ALA D 1 165 ? -30.022 -71.927 -73.412 1.00 24.43 164 ALA D CA 1
ATOM 10347 C C . ALA D 1 165 ? -30.627 -71.355 -74.706 1.00 25.43 164 ALA D C 1
ATOM 10348 O O . ALA D 1 165 ? -29.933 -71.233 -75.707 1.00 25.28 164 ALA D O 1
ATOM 10350 N N . PHE D 1 166 ? -31.907 -70.995 -74.635 1.00 25.88 165 PHE D N 1
ATOM 10351 C CA . PHE D 1 166 ? -32.670 -70.533 -75.806 1.00 26.92 165 PHE D CA 1
ATOM 10352 C C . PHE D 1 166 ? -32.539 -69.041 -76.121 1.00 27.77 165 PHE D C 1
ATOM 10353 O O . PHE D 1 166 ? -32.808 -68.639 -77.270 1.00 28.27 165 PHE D O 1
ATOM 10361 N N . GLY D 1 167 ? -32.168 -68.234 -75.133 1.00 26.81 166 GLY D N 1
ATOM 10362 C CA . GLY D 1 167 ? -31.993 -66.793 -75.328 1.00 28.01 166 GLY D CA 1
ATOM 10363 C C . GLY D 1 167 ? -33.332 -66.061 -75.449 1.00 29.25 166 GLY D C 1
ATOM 10364 O O . GLY D 1 167 ? -33.443 -64.996 -76.107 1.00 29.17 166 GLY D O 1
ATOM 10365 N N . ARG D 1 168 ? -34.344 -66.623 -74.793 1.00 29.48 167 ARG D N 1
ATOM 10366 C CA . ARG D 1 168 ? -35.664 -65.998 -74.664 1.00 28.98 167 ARG D CA 1
ATOM 10367 C C . ARG D 1 168 ? -36.337 -66.574 -73.416 1.00 29.15 167 ARG D C 1
ATOM 10368 O O . ARG D 1 168 ? -35.908 -67.627 -72.882 1.00 29.61 167 ARG D O 1
ATOM 10376 N N . LYS D 1 169 ? -37.407 -65.922 -72.962 1.00 28.48 168 LYS D N 1
ATOM 10377 C CA . LYS D 1 169 ? -38.153 -66.417 -71.786 1.00 29.14 168 LYS D CA 1
ATOM 10378 C C . LYS D 1 169 ? -38.883 -67.722 -72.077 1.00 28.67 168 LYS D C 1
ATOM 10379 O O . LYS D 1 169 ? -39.670 -67.784 -73.013 1.00 28.85 168 LYS D O 1
ATOM 10385 N N . ALA D 1 170 ? -38.634 -68.793 -71.308 1.00 27.15 169 ALA D N 1
ATOM 10386 C CA . ALA D 1 170 ? -39.324 -70.055 -71.611 1.00 26.56 169 ALA D CA 1
ATOM 10387 C C . ALA D 1 170 ? -40.761 -70.008 -71.114 1.00 26.35 169 ALA D C 1
ATOM 10388 O O . ALA D 1 170 ? -41.086 -69.196 -70.221 1.00 27.59 169 ALA D O 1
ATOM 10390 N N . THR D 1 171 ? -41.612 -70.874 -71.654 1.00 26.64 170 THR D N 1
ATOM 10391 C CA . THR D 1 171 ? -43.000 -70.913 -71.206 1.00 27.71 170 THR D CA 1
ATOM 10392 C C . THR D 1 171 ? -43.193 -71.750 -69.939 1.00 27.59 170 THR D C 1
ATOM 10393 O O . THR D 1 171 ? -42.342 -72.589 -69.614 1.00 26.91 170 THR D O 1
ATOM 10397 N N . LYS D 1 172 ? -44.327 -71.546 -69.261 1.00 28.20 171 LYS D N 1
ATOM 10398 C CA . LYS D 1 172 ? -44.671 -72.377 -68.104 1.00 28.85 171 LYS D CA 1
ATOM 10399 C C . LYS D 1 172 ? -44.598 -73.854 -68.459 1.00 28.58 171 LYS D C 1
ATOM 10400 O O . LYS D 1 172 ? -44.025 -74.664 -67.699 1.00 29.03 171 LYS D O 1
ATOM 10406 N N . GLU D 1 173 ? -45.203 -74.203 -69.593 1.00 27.44 172 GLU D N 1
ATOM 10407 C CA . GLU D 1 173 ? -45.270 -75.586 -70.060 1.00 28.60 172 GLU D CA 1
ATOM 10408 C C . GLU D 1 173 ? -43.868 -76.175 -70.295 1.00 27.59 172 GLU D C 1
ATOM 10409 O O . GLU D 1 173 ? -43.626 -77.333 -69.920 1.00 27.47 172 GLU D O 1
ATOM 10415 N N . GLU D 1 174 ? -42.968 -75.383 -70.918 1.00 26.25 173 GLU D N 1
ATOM 10416 C CA . GLU D 1 174 ? -41.541 -75.753 -71.120 1.00 25.14 173 GLU D CA 1
ATOM 10417 C C . GLU D 1 174 ? -40.812 -75.953 -69.779 1.00 24.24 173 GLU D C 1
ATOM 10418 O O . GLU D 1 174 ? -40.179 -77.011 -69.574 1.00 23.75 173 GLU D O 1
ATOM 10424 N N . ILE D 1 175 ? -40.932 -74.950 -68.899 1.00 23.02 174 ILE D N 1
ATOM 10425 C CA . ILE D 1 175 ? -40.262 -74.939 -67.583 1.00 22.73 174 ILE D CA 1
ATOM 10426 C C . ILE D 1 175 ? -40.705 -76.185 -66.760 1.00 23.39 174 ILE D C 1
ATOM 10427 O O . ILE D 1 175 ? -39.837 -76.954 -66.292 1.00 22.89 174 ILE D O 1
ATOM 10432 N N . ASP D 1 176 ? -42.018 -76.382 -66.621 1.00 24.50 175 ASP D N 1
ATOM 10433 C CA . ASP D 1 176 ? -42.557 -77.516 -65.818 1.00 25.69 175 ASP D CA 1
ATOM 10434 C C . ASP D 1 176 ? -42.065 -78.845 -66.379 1.00 25.67 175 ASP D C 1
ATOM 10435 O O . ASP D 1 176 ? -41.641 -79.728 -65.605 1.00 24.66 175 ASP D O 1
ATOM 10440 N N . ALA D 1 177 ? -42.048 -78.998 -67.708 1.00 23.64 176 ALA D N 1
ATOM 10441 C CA . ALA D 1 177 ? -41.566 -80.255 -68.290 1.00 23.37 176 ALA D CA 1
ATOM 10442 C C . ALA D 1 177 ? -40.056 -80.462 -68.058 1.00 21.91 176 ALA D C 1
ATOM 10443 O O . ALA D 1 177 ? -39.616 -81.573 -67.736 1.00 21.79 176 ALA D O 1
ATOM 10445 N N . MET D 1 178 ? -39.264 -79.388 -68.179 1.00 20.95 177 MET D N 1
ATOM 10446 C CA . MET D 1 178 ? -37.824 -79.480 -67.901 1.00 20.79 177 MET D CA 1
ATOM 10447 C C . MET D 1 178 ? -37.626 -79.858 -66.427 1.00 20.82 177 MET D C 1
ATOM 10448 O O . MET D 1 178 ? -36.725 -80.664 -66.101 1.00 19.01 177 MET D O 1
ATOM 10453 N N . ASN D 1 179 ? -38.455 -79.272 -65.566 1.00 19.75 178 ASN D N 1
ATOM 10454 C CA . ASN D 1 179 ? -38.376 -79.500 -64.101 1.00 19.82 178 ASN D CA 1
ATOM 10455 C C . ASN D 1 179 ? -38.560 -80.972 -63.793 1.00 20.45 178 ASN D C 1
ATOM 10456 O O . ASN D 1 179 ? -37.733 -81.597 -63.082 1.00 19.39 178 ASN D O 1
ATOM 10461 N N . THR D 1 180 ? -39.581 -81.572 -64.420 1.00 18.33 179 THR D N 1
ATOM 10462 C CA . THR D 1 180 ? -39.789 -83.018 -64.299 1.00 18.87 179 THR D CA 1
ATOM 10463 C C . THR D 1 180 ? -38.604 -83.837 -64.840 1.00 18.64 179 THR D C 1
ATOM 10464 O O . THR D 1 180 ? -38.165 -84.786 -64.206 1.00 18.69 179 THR D O 1
ATOM 10468 N N . ALA D 1 181 ? -38.098 -83.488 -66.023 1.00 19.52 180 ALA D N 1
ATOM 10469 C CA . ALA D 1 181 ? -36.961 -84.192 -66.609 1.00 19.66 180 ALA D CA 1
ATOM 10470 C C . ALA D 1 181 ? -35.786 -84.150 -65.633 1.00 19.13 180 ALA D C 1
ATOM 10471 O O . ALA D 1 181 ? -35.145 -85.175 -65.452 1.00 21.52 180 ALA D O 1
ATOM 10473 N N . LEU D 1 182 ? -35.512 -82.971 -65.042 1.00 18.86 181 LEU D N 1
ATOM 10474 C CA . LEU D 1 182 ? -34.384 -82.831 -64.096 1.00 19.64 181 LEU D CA 1
ATOM 10475 C C . LEU D 1 182 ? -34.588 -83.795 -62.894 1.00 19.33 181 LEU D C 1
ATOM 10476 O O . LEU D 1 182 ? -33.624 -84.503 -62.475 1.00 18.98 181 LEU D O 1
ATOM 10481 N N . ILE D 1 183 ? -35.813 -83.824 -62.349 1.00 18.35 182 ILE D N 1
ATOM 10482 C CA . ILE D 1 183 ? -36.121 -84.729 -61.220 1.00 18.56 182 ILE D CA 1
ATOM 10483 C C . ILE D 1 183 ? -35.897 -86.187 -61.597 1.00 19.14 182 ILE D C 1
ATOM 10484 O O . ILE D 1 183 ? -35.159 -86.961 -60.930 1.00 18.72 182 ILE D O 1
ATOM 10489 N N . LEU D 1 184 ? -36.456 -86.567 -62.739 1.00 17.33 183 LEU D N 1
ATOM 10490 C CA . LEU D 1 184 ? -36.458 -87.966 -63.112 1.00 18.38 183 LEU D CA 1
ATOM 10491 C C . LEU D 1 184 ? -35.094 -88.548 -63.440 1.00 18.21 183 LEU D C 1
ATOM 10492 O O . LEU D 1 184 ? -34.913 -89.744 -63.281 1.00 19.50 183 LEU D O 1
ATOM 10497 N N . TYR D 1 185 ? -34.148 -87.709 -63.898 1.00 17.75 184 TYR D N 1
ATOM 10498 C CA . TYR D 1 185 ? -32.789 -88.148 -64.202 1.00 19.04 184 TYR D CA 1
ATOM 10499 C C . TYR D 1 185 ? -31.797 -87.929 -63.048 1.00 17.55 184 TYR D C 1
ATOM 10500 O O . TYR D 1 185 ? -30.596 -88.141 -63.231 1.00 18.20 184 TYR D O 1
ATOM 10509 N N . THR D 1 186 ? -32.319 -87.489 -61.898 1.00 15.82 185 THR D N 1
ATOM 10510 C CA . THR D 1 186 ? -31.442 -87.013 -60.800 1.00 18.26 185 THR D CA 1
ATOM 10511 C C . THR D 1 186 ? -30.454 -88.125 -60.363 1.00 16.63 185 THR D C 1
ATOM 10512 O O . THR D 1 186 ? -29.257 -87.876 -60.161 1.00 16.56 185 THR D O 1
ATOM 10516 N N . ASP D 1 187 ? -30.971 -89.326 -60.169 1.00 18.36 186 ASP D N 1
ATOM 10517 C CA . ASP D 1 187 ? -30.130 -90.426 -59.708 1.00 19.10 186 ASP D CA 1
ATOM 10518 C C . ASP D 1 187 ? -30.729 -91.764 -60.075 1.00 19.55 186 ASP D C 1
ATOM 10519 O O . ASP D 1 187 ? -31.935 -91.863 -60.294 1.00 19.09 186 ASP D O 1
ATOM 10524 N N . HIS D 1 188 ? -29.866 -92.780 -60.171 1.00 18.71 187 HIS D N 1
ATOM 10525 C CA . HIS D 1 188 ? -30.341 -94.136 -60.409 1.00 19.01 187 HIS D CA 1
ATOM 10526 C C . HIS D 1 188 ? -29.445 -95.209 -59.805 1.00 19.55 187 HIS D C 1
ATOM 10527 O O . HIS D 1 188 ? -29.225 -96.255 -60.389 1.00 20.63 187 HIS D O 1
ATOM 10534 N N . GLU D 1 189 ? -28.990 -94.906 -58.593 1.00 20.88 188 GLU D N 1
ATOM 10535 C CA . GLU D 1 189 ? -28.198 -95.782 -57.725 1.00 20.16 188 GLU D CA 1
ATOM 10536 C C . GLU D 1 189 ? -26.792 -95.871 -58.298 1.00 19.87 188 GLU D C 1
ATOM 10537 O O . GLU D 1 189 ? -26.139 -94.839 -58.375 1.00 21.69 188 GLU D O 1
ATOM 10543 N N . VAL D 1 190 ? -26.320 -97.045 -58.763 1.00 18.88 189 VAL D N 1
ATOM 10544 C CA . VAL D 1 190 ? -24.922 -97.109 -59.253 1.00 19.60 189 VAL D CA 1
ATOM 10545 C C . VAL D 1 190 ? -24.808 -97.662 -60.693 1.00 19.33 189 VAL D C 1
ATOM 10546 O O . VAL D 1 190 ? -24.230 -98.746 -60.950 1.00 20.09 189 VAL D O 1
ATOM 10550 N N . PRO D 1 191 ? -25.326 -96.889 -61.667 1.00 20.38 190 PRO D N 1
ATOM 10551 C CA . PRO D 1 191 ? -25.120 -97.277 -63.062 1.00 19.64 190 PRO D CA 1
ATOM 10552 C C . PRO D 1 191 ? -23.654 -97.048 -63.450 1.00 18.69 190 PRO D C 1
ATOM 10553 O O . PRO D 1 191 ? -22.810 -96.653 -62.589 1.00 18.39 190 PRO D O 1
ATOM 10557 N N . ALA D 1 192 ? -23.324 -97.334 -64.711 1.00 19.85 191 ALA D N 1
ATOM 10558 C CA . ALA D 1 192 ? -21.937 -97.258 -65.134 1.00 20.45 191 ALA D CA 1
ATOM 10559 C C . ALA D 1 192 ? -21.278 -95.913 -64.836 1.00 20.07 191 ALA D C 1
ATOM 10560 O O . ALA D 1 192 ? -20.142 -95.864 -64.364 1.00 20.56 191 ALA D O 1
ATOM 10562 N N . SER D 1 193 ? -21.974 -94.817 -65.124 1.00 18.30 192 SER D N 1
ATOM 10563 C CA . SER D 1 193 ? -21.399 -93.474 -64.959 1.00 18.21 192 SER D CA 1
ATOM 10564 C C . SER D 1 193 ? -21.053 -93.220 -63.479 1.00 18.09 192 SER D C 1
ATOM 10565 O O . SER D 1 193 ? -19.933 -92.896 -63.108 1.00 19.41 192 SER D O 1
ATOM 10568 N N . THR D 1 194 ? -22.044 -93.424 -62.618 1.00 17.73 193 THR D N 1
ATOM 10569 C CA . THR D 1 194 ? -21.822 -93.237 -61.172 1.00 17.30 193 THR D CA 1
ATOM 10570 C C . THR D 1 194 ? -20.703 -94.157 -60.677 1.00 16.89 193 THR D C 1
ATOM 10571 O O . THR D 1 194 ? -19.874 -93.749 -59.819 1.00 16.18 193 THR D O 1
ATOM 10575 N N . THR D 1 195 ? -20.655 -95.398 -61.194 1.00 16.96 194 THR D N 1
ATOM 10576 C CA . THR D 1 195 ? -19.591 -96.338 -60.790 1.00 16.91 194 THR D CA 1
ATOM 10577 C C . THR D 1 195 ? -18.173 -95.865 -61.186 1.00 17.87 194 THR D C 1
ATOM 10578 O O . THR D 1 195 ? -17.218 -95.873 -60.374 1.00 16.41 194 THR D O 1
ATOM 10582 N N . ALA D 1 196 ? -18.047 -95.356 -62.423 1.00 17.85 195 ALA D N 1
ATOM 10583 C CA . ALA D 1 196 ? -16.786 -94.793 -62.872 1.00 17.93 195 ALA D CA 1
ATOM 10584 C C . ALA D 1 196 ? -16.333 -93.630 -61.976 1.00 17.97 195 ALA D C 1
ATOM 10585 O O . ALA D 1 196 ? -15.174 -93.599 -61.564 1.00 18.63 195 ALA D O 1
ATOM 10587 N N . GLY D 1 197 ? -17.241 -92.716 -61.645 1.00 18.02 196 GLY D N 1
ATOM 10588 C CA . GLY D 1 197 ? -16.923 -91.577 -60.766 1.00 19.06 196 GLY D CA 1
ATOM 10589 C C . GLY D 1 197 ? -16.540 -92.063 -59.368 1.00 19.12 196 GLY D C 1
ATOM 10590 O O . GLY D 1 197 ? -15.584 -91.558 -58.775 1.00 19.47 196 GLY D O 1
ATOM 10591 N N . LEU D 1 198 ? -17.238 -93.083 -58.873 1.00 17.75 197 LEU D N 1
ATOM 10592 C CA . LEU D 1 198 ? -16.887 -93.652 -57.527 1.00 18.77 197 LEU D CA 1
ATOM 10593 C C . LEU D 1 198 ? -15.477 -94.223 -57.502 1.00 18.90 197 LEU D C 1
ATOM 10594 O O . LEU D 1 198 ? -14.737 -93.995 -56.524 1.00 18.70 197 LEU D O 1
ATOM 10599 N N . VAL D 1 199 ? -15.103 -94.943 -58.566 1.00 17.60 198 VAL D N 1
ATOM 10600 C CA . VAL D 1 199 ? -13.733 -95.427 -58.677 1.00 18.82 198 VAL D CA 1
ATOM 10601 C C . VAL D 1 199 ? -12.746 -94.270 -58.571 1.00 18.51 198 VAL D C 1
ATOM 10602 O O . VAL D 1 199 ? -11.781 -94.318 -57.763 1.00 16.64 198 VAL D O 1
ATOM 10606 N N . ALA D 1 200 ? -13.015 -93.207 -59.344 1.00 19.18 199 ALA D N 1
ATOM 10607 C CA . ALA D 1 200 ? -12.159 -92.038 -59.322 1.00 19.53 199 ALA D CA 1
ATOM 10608 C C . ALA D 1 200 ? -12.111 -91.410 -57.917 1.00 19.18 199 ALA D C 1
ATOM 10609 O O . ALA D 1 200 ? -11.030 -91.165 -57.389 1.00 19.47 199 ALA D O 1
ATOM 10611 N N . VAL D 1 201 ? -13.256 -91.158 -57.285 1.00 18.25 200 VAL D N 1
ATOM 10612 C CA . VAL D 1 201 ? -13.194 -90.489 -55.967 1.00 17.77 200 VAL D CA 1
ATOM 10613 C C . VAL D 1 201 ? -12.683 -91.422 -54.846 1.00 16.85 200 VAL D C 1
ATOM 10614 O O . VAL D 1 201 ? -12.278 -90.947 -53.777 1.00 18.10 200 VAL D O 1
ATOM 10618 N N . SER D 1 202 ? -12.698 -92.728 -55.095 1.00 17.13 201 SER D N 1
ATOM 10619 C CA . SER D 1 202 ? -12.128 -93.681 -54.136 1.00 19.10 201 SER D CA 1
ATOM 10620 C C . SER D 1 202 ? -10.619 -93.545 -53.928 1.00 19.09 201 SER D C 1
ATOM 10621 O O . SER D 1 202 ? -10.065 -94.067 -52.948 1.00 20.65 201 SER D O 1
ATOM 10624 N N . THR D 1 203 ? -9.945 -92.865 -54.861 1.00 18.62 202 THR D N 1
ATOM 10625 C CA . THR D 1 203 ? -8.516 -92.554 -54.699 1.00 18.80 202 THR D CA 1
ATOM 10626 C C . THR D 1 203 ? -8.334 -91.189 -53.987 1.00 19.14 202 THR D C 1
ATOM 10627 O O . THR D 1 203 ? -7.204 -90.718 -53.817 1.00 19.30 202 THR D O 1
ATOM 10631 N N . LEU D 1 204 ? -9.463 -90.561 -53.607 1.00 17.55 203 LEU D N 1
ATOM 10632 C CA . LEU D 1 204 ? -9.569 -89.225 -53.017 1.00 18.90 203 LEU D CA 1
ATOM 10633 C C . LEU D 1 204 ? -9.359 -88.121 -54.054 1.00 18.53 203 LEU D C 1
ATOM 10634 O O . LEU D 1 204 ? -9.114 -86.971 -53.720 1.00 19.91 203 LEU D O 1
ATOM 10639 N N . SER D 1 205 ? -9.525 -88.499 -55.322 1.00 19.06 204 SER D N 1
ATOM 10640 C CA . SER D 1 205 ? -9.568 -87.510 -56.397 1.00 20.11 204 SER D CA 1
ATOM 10641 C C . SER D 1 205 ? -10.709 -86.526 -56.158 1.00 19.34 204 SER D C 1
ATOM 10642 O O . SER D 1 205 ? -11.669 -86.827 -55.431 1.00 19.45 204 SER D O 1
ATOM 10645 N N . ASP D 1 206 ? -10.596 -85.327 -56.747 1.00 19.05 205 ASP D N 1
ATOM 10646 C CA . ASP D 1 206 ? -11.549 -84.270 -56.448 1.00 19.06 205 ASP D CA 1
ATOM 10647 C C . ASP D 1 206 ? -12.954 -84.537 -57.024 1.00 18.88 205 ASP D C 1
ATOM 10648 O O . ASP D 1 206 ? -13.110 -85.346 -57.951 1.00 19.27 205 ASP D O 1
ATOM 10653 N N . MET D 1 207 ? -13.947 -83.836 -56.479 1.00 19.08 206 MET D N 1
ATOM 10654 C CA . MET D 1 207 ? -15.336 -83.928 -56.973 1.00 19.34 206 MET D CA 1
ATOM 10655 C C . MET D 1 207 ? -15.390 -83.785 -58.510 1.00 18.91 206 MET D C 1
ATOM 10656 O O . MET D 1 207 ? -16.171 -84.473 -59.168 1.00 19.60 206 MET D O 1
ATOM 10661 N N . TYR D 1 208 ? -14.592 -82.871 -59.086 1.00 18.20 207 TYR D N 1
ATOM 10662 C CA . TYR D 1 208 ? -14.743 -82.559 -60.521 1.00 18.59 207 TYR D CA 1
ATOM 10663 C C . TYR D 1 208 ? -14.228 -83.681 -61.406 1.00 18.54 207 TYR D C 1
ATOM 10664 O O . TYR D 1 208 ? -14.831 -84.039 -62.481 1.00 16.90 207 TYR D O 1
ATOM 10673 N N . SER D 1 209 ? -13.125 -84.271 -60.934 1.00 18.16 208 SER D N 1
ATOM 10674 C CA . SER D 1 209 ? -12.545 -85.435 -61.554 1.00 18.72 208 SER D CA 1
ATOM 10675 C C . SER D 1 209 ? -13.532 -86.626 -61.495 1.00 18.46 208 SER D C 1
ATOM 10676 O O . SER D 1 209 ? -13.649 -87.379 -62.471 1.00 17.48 208 SER D O 1
ATOM 10679 N N . GLY D 1 210 ? -14.239 -86.792 -60.364 1.00 17.60 209 GLY D N 1
ATOM 10680 C CA . GLY D 1 210 ? -15.295 -87.822 -60.242 1.00 17.33 209 GLY D CA 1
ATOM 10681 C C . GLY D 1 210 ? -16.337 -87.613 -61.345 1.00 17.27 209 GLY D C 1
ATOM 10682 O O . GLY D 1 210 ? -16.692 -88.531 -62.090 1.00 17.33 209 GLY D O 1
ATOM 10683 N N . ILE D 1 211 ? -16.780 -86.363 -61.472 1.00 16.72 210 ILE D N 1
ATOM 10684 C CA . ILE D 1 211 ? -17.779 -86.010 -62.536 1.00 16.41 210 ILE D CA 1
ATOM 10685 C C . ILE D 1 211 ? -17.225 -86.312 -63.957 1.00 17.65 210 ILE D C 1
ATOM 10686 O O . ILE D 1 211 ? -17.946 -86.821 -64.839 1.00 16.57 210 ILE D O 1
ATOM 10691 N N . THR D 1 212 ? -15.939 -86.025 -64.172 1.00 18.77 211 THR D N 1
ATOM 10692 C CA . THR D 1 212 ? -15.282 -86.232 -65.477 1.00 18.13 211 THR D CA 1
ATOM 10693 C C . THR D 1 212 ? -15.310 -87.713 -65.855 1.00 18.98 211 THR D C 1
ATOM 10694 O O . THR D 1 212 ? -15.611 -88.109 -66.990 1.00 18.21 211 THR D O 1
ATOM 10698 N N . ALA D 1 213 ? -14.969 -88.545 -64.885 1.00 16.42 212 ALA D N 1
ATOM 10699 C CA . ALA D 1 213 ? -15.004 -89.975 -65.074 1.00 17.71 212 ALA D CA 1
ATOM 10700 C C . ALA D 1 213 ? -16.427 -90.480 -65.395 1.00 16.55 212 ALA D C 1
ATOM 10701 O O . ALA D 1 213 ? -16.590 -91.339 -66.248 1.00 17.22 212 ALA D O 1
ATOM 10703 N N . ALA D 1 214 ? -17.419 -89.919 -64.709 1.00 17.68 213 ALA D N 1
ATOM 10704 C CA . ALA D 1 214 ? -18.826 -90.282 -64.867 1.00 17.59 213 ALA D CA 1
ATOM 10705 C C . ALA D 1 214 ? -19.230 -89.912 -66.276 1.00 16.92 213 ALA D C 1
ATOM 10706 O O . ALA D 1 214 ? -19.878 -90.712 -66.951 1.00 19.72 213 ALA D O 1
ATOM 10708 N N . LEU D 1 215 ? -18.813 -88.729 -66.722 1.00 18.65 214 LEU D N 1
ATOM 10709 C CA . LEU D 1 215 ? -19.113 -88.304 -68.107 1.00 18.51 214 LEU D CA 1
ATOM 10710 C C . LEU D 1 215 ? -18.490 -89.201 -69.179 1.00 18.94 214 LEU D C 1
ATOM 10711 O O . LEU D 1 215 ? -19.130 -89.497 -70.215 1.00 19.55 214 LEU D O 1
ATOM 10716 N N . ALA D 1 216 ? -17.263 -89.677 -68.928 1.00 20.31 215 ALA D N 1
ATOM 10717 C CA . ALA D 1 216 ? -16.540 -90.593 -69.821 1.00 20.45 215 ALA D CA 1
ATOM 10718 C C . ALA D 1 216 ? -17.332 -91.893 -70.016 1.00 21.30 215 ALA D C 1
ATOM 10719 O O . ALA D 1 216 ? -17.394 -92.434 -71.132 1.00 21.06 215 ALA D O 1
ATOM 10721 N N . ALA D 1 217 ? -17.953 -92.390 -68.926 1.00 20.71 216 ALA D N 1
ATOM 10722 C CA . ALA D 1 217 ? -18.833 -93.563 -69.005 1.00 20.71 216 ALA D CA 1
ATOM 10723 C C . ALA D 1 217 ? -20.144 -93.199 -69.723 1.00 21.14 216 ALA D C 1
ATOM 10724 O O . ALA D 1 217 ? -20.636 -93.953 -70.579 1.00 21.80 216 ALA D O 1
ATOM 10726 N N . LEU D 1 218 ? -20.711 -92.043 -69.393 1.00 22.02 217 LEU D N 1
ATOM 10727 C CA . LEU D 1 218 ? -22.017 -91.664 -69.995 1.00 22.52 217 LEU D CA 1
ATOM 10728 C C . LEU D 1 218 ? -21.973 -91.597 -71.521 1.00 22.52 217 LEU D C 1
ATOM 10729 O O . LEU D 1 218 ? -22.971 -91.895 -72.218 1.00 22.42 217 LEU D O 1
ATOM 10734 N N . LYS D 1 219 ? -20.823 -91.191 -72.055 1.00 22.33 218 LYS D N 1
ATOM 10735 C CA . LYS D 1 219 ? -20.634 -91.071 -73.508 1.00 22.99 218 LYS D CA 1
ATOM 10736 C C . LYS D 1 219 ? -20.870 -92.387 -74.275 1.00 24.18 218 LYS D C 1
ATOM 10737 O O . LYS D 1 219 ? -21.267 -92.349 -75.429 1.00 23.84 218 LYS D O 1
ATOM 10743 N N . GLY D 1 220 ? -20.580 -93.542 -73.670 1.00 23.09 219 GLY D N 1
ATOM 10744 C CA . GLY D 1 220 ? -20.782 -94.828 -74.358 1.00 24.11 219 GLY D CA 1
ATOM 10745 C C . GLY D 1 220 ? -22.244 -95.113 -74.727 1.00 23.51 219 GLY D C 1
ATOM 10746 O O . GLY D 1 220 ? -23.167 -94.864 -73.915 1.00 24.45 219 GLY D O 1
ATOM 10747 N N . PRO D 1 221 ? -22.464 -95.649 -75.945 1.00 23.54 220 PRO D N 1
ATOM 10748 C CA . PRO D 1 221 ? -23.830 -95.919 -76.437 1.00 23.60 220 PRO D CA 1
ATOM 10749 C C . PRO D 1 221 ? -24.560 -97.009 -75.629 1.00 23.62 220 PRO D C 1
ATOM 10750 O O . PRO D 1 221 ? -25.753 -97.202 -75.826 1.00 23.69 220 PRO D O 1
ATOM 10754 N N . LEU D 1 222 ? -23.859 -97.728 -74.749 1.00 23.60 221 LEU D N 1
ATOM 10755 C CA . LEU D 1 222 ? -24.595 -98.619 -73.818 1.00 23.49 221 LEU D CA 1
ATOM 10756 C C . LEU D 1 222 ? -25.142 -97.915 -72.564 1.00 23.60 221 LEU D C 1
ATOM 10757 O O . LEU D 1 222 ? -25.766 -98.554 -71.712 1.00 25.30 221 LEU D O 1
ATOM 10762 N N . HIS D 1 223 ? -24.923 -96.604 -72.465 1.00 23.41 222 HIS D N 1
ATOM 10763 C CA . HIS D 1 223 ? -25.348 -95.797 -71.298 1.00 23.12 222 HIS D CA 1
ATOM 10764 C C . HIS D 1 223 ? -25.987 -94.488 -71.810 1.00 22.85 222 HIS D C 1
ATOM 10765 O O . HIS D 1 223 ? -27.201 -94.287 -71.640 1.00 24.40 222 HIS D O 1
ATOM 10772 N N . GLY D 1 224 ? -25.220 -93.619 -72.461 1.00 21.02 223 GLY D N 1
ATOM 10773 C CA . GLY D 1 224 ? -25.790 -92.434 -73.098 1.00 21.05 223 GLY D CA 1
ATOM 10774 C C . GLY D 1 224 ? -26.374 -92.750 -74.486 1.00 22.00 223 GLY D C 1
ATOM 10775 O O . GLY D 1 224 ? -26.278 -93.901 -74.961 1.00 21.87 223 GLY D O 1
ATOM 10776 N N . GLY D 1 225 ? -26.972 -91.738 -75.108 1.00 22.26 224 GLY D N 1
ATOM 10777 C CA . GLY D 1 225 ? -27.363 -91.829 -76.505 1.00 22.82 224 GLY D CA 1
ATOM 10778 C C . GLY D 1 225 ? -28.690 -92.541 -76.791 1.00 24.32 224 GLY D C 1
ATOM 10779 O O . GLY D 1 225 ? -29.174 -92.463 -77.925 1.00 23.81 224 GLY D O 1
ATOM 10780 N N . ALA D 1 226 ? -29.303 -93.176 -75.780 1.00 23.50 225 ALA D N 1
ATOM 10781 C CA . ALA D 1 226 ? -30.565 -93.931 -75.999 1.00 22.85 225 ALA D CA 1
ATOM 10782 C C . ALA D 1 226 ? -31.805 -93.102 -76.338 1.00 22.78 225 ALA D C 1
ATOM 10783 O O . ALA D 1 226 ? -32.649 -93.549 -77.156 1.00 23.31 225 ALA D O 1
ATOM 10785 N N . ALA D 1 227 ? -31.955 -91.923 -75.736 1.00 20.92 226 ALA D N 1
ATOM 10786 C CA . ALA D 1 227 ? -33.123 -91.098 -76.054 1.00 21.32 226 ALA D CA 1
ATOM 10787 C C . ALA D 1 227 ? -33.049 -90.693 -77.536 1.00 21.76 226 ALA D C 1
ATOM 10788 O O . ALA D 1 227 ? -34.063 -90.753 -78.267 1.00 21.19 226 ALA D O 1
ATOM 10790 N N . GLU D 1 228 ? -31.848 -90.339 -77.968 1.00 21.51 227 GLU D N 1
ATOM 10791 C CA . GLU D 1 228 ? -31.589 -89.978 -79.389 1.00 23.04 227 GLU D CA 1
ATOM 10792 C C . GLU D 1 228 ? -31.844 -91.150 -80.312 1.00 24.38 227 GLU D C 1
ATOM 10793 O O . GLU D 1 228 ? -32.519 -90.999 -81.346 1.00 25.79 227 GLU D O 1
ATOM 10799 N N . ALA D 1 229 ? -31.338 -92.311 -79.915 1.00 24.78 228 ALA D N 1
ATOM 10800 C CA . ALA D 1 229 ? -31.511 -93.539 -80.658 1.00 24.83 228 ALA D CA 1
ATOM 10801 C C . ALA D 1 229 ? -32.997 -93.942 -80.798 1.00 25.78 228 ALA D C 1
ATOM 10802 O O . ALA D 1 229 ? -33.383 -94.432 -81.857 1.00 24.52 228 ALA D O 1
ATOM 10804 N N . ALA D 1 230 ? -33.802 -93.748 -79.729 1.00 23.82 229 ALA D N 1
ATOM 10805 C CA . ALA D 1 230 ? -35.230 -93.967 -79.783 1.00 22.77 229 ALA D CA 1
ATOM 10806 C C . ALA D 1 230 ? -35.888 -93.023 -80.800 1.00 22.98 229 ALA D C 1
ATOM 10807 O O . ALA D 1 230 ? -36.672 -93.477 -81.647 1.00 22.64 229 ALA D O 1
ATOM 10809 N N . ILE D 1 231 ? -35.548 -91.735 -80.752 1.00 21.35 230 ILE D N 1
ATOM 10810 C CA . ILE D 1 231 ? -36.084 -90.770 -81.720 1.00 22.49 230 ILE D CA 1
ATOM 10811 C C . ILE D 1 231 ? -35.719 -91.168 -83.168 1.00 23.26 230 ILE D C 1
ATOM 10812 O O . ILE D 1 231 ? -36.565 -91.097 -84.090 1.00 24.54 230 ILE D O 1
ATOM 10817 N N . ALA D 1 232 ? -34.475 -91.587 -83.348 1.00 23.15 231 ALA D N 1
ATOM 10818 C CA . ALA D 1 232 ? -33.968 -91.998 -84.653 1.00 25.24 231 ALA D CA 1
ATOM 10819 C C . ALA D 1 232 ? -34.751 -93.213 -85.170 1.00 25.41 231 ALA D C 1
ATOM 10820 O O . ALA D 1 232 ? -35.059 -93.285 -86.356 1.00 26.09 231 ALA D O 1
ATOM 10822 N N . GLN D 1 233 ? -35.111 -94.144 -84.290 1.00 25.13 232 GLN D N 1
ATOM 10823 C CA . GLN D 1 233 ? -35.874 -95.323 -84.785 1.00 27.23 232 GLN D CA 1
ATOM 10824 C C . GLN D 1 233 ? -37.339 -94.947 -85.144 1.00 27.16 232 GLN D C 1
ATOM 10825 O O . GLN D 1 233 ? -37.877 -95.409 -86.164 1.00 28.07 232 GLN D O 1
ATOM 10831 N N . PHE D 1 234 ? -37.964 -94.078 -84.343 1.00 26.61 233 PHE D N 1
ATOM 10832 C CA . PHE D 1 234 ? -39.291 -93.550 -84.670 1.00 25.81 233 PHE D CA 1
ATOM 10833 C C . PHE D 1 234 ? -39.262 -92.819 -86.018 1.00 26.53 233 PHE D C 1
ATOM 10834 O O . PHE D 1 234 ? -40.178 -92.968 -86.843 1.00 25.64 233 PHE D O 1
ATOM 10842 N N . ASP D 1 235 ? -38.217 -92.024 -86.231 1.00 26.01 234 ASP D N 1
ATOM 10843 C CA . ASP D 1 235 ? -38.088 -91.279 -87.479 1.00 27.20 234 ASP D CA 1
ATOM 10844 C C . ASP D 1 235 ? -37.914 -92.197 -88.694 1.00 27.49 234 ASP D C 1
ATOM 10845 O O . ASP D 1 235 ? -38.495 -91.926 -89.756 1.00 28.92 234 ASP D O 1
ATOM 10850 N N A GLU D 1 236 ? -37.133 -93.261 -88.566 0.50 27.28 235 GLU D N 1
ATOM 10851 N N B GLU D 1 236 ? -37.144 -93.277 -88.517 0.50 27.38 235 GLU D N 1
ATOM 10852 C CA A GLU D 1 236 ? -36.970 -94.192 -89.685 0.50 27.17 235 GLU D CA 1
ATOM 10853 C CA B GLU D 1 236 ? -36.908 -94.316 -89.545 0.50 27.46 235 GLU D CA 1
ATOM 10854 C C A GLU D 1 236 ? -38.319 -94.847 -90.042 0.50 27.31 235 GLU D C 1
ATOM 10855 C C B GLU D 1 236 ? -38.188 -95.029 -89.996 0.50 27.38 235 GLU D C 1
ATOM 10856 O O A GLU D 1 236 ? -38.685 -94.903 -91.224 0.50 26.86 235 GLU D O 1
ATOM 10857 O O B GLU D 1 236 ? -38.350 -95.347 -91.179 0.50 26.73 235 GLU D O 1
ATOM 10868 N N . ILE D 1 237 ? -39.059 -95.311 -89.022 1.00 26.66 236 ILE D N 1
ATOM 10869 C CA . ILE D 1 237 ? -40.387 -95.935 -89.258 1.00 25.60 236 ILE D CA 1
ATOM 10870 C C . ILE D 1 237 ? -41.311 -95.014 -90.064 1.00 25.41 236 ILE D C 1
ATOM 10871 O O . ILE D 1 237 ? -42.062 -95.515 -90.923 1.00 23.83 236 ILE D O 1
ATOM 10876 N N . LYS D 1 238 ? -41.293 -93.711 -89.736 1.00 24.19 237 LYS D N 1
ATOM 10877 C CA . LYS D 1 238 ? -41.940 -92.618 -90.525 1.00 26.79 237 LYS D CA 1
ATOM 10878 C C . LYS D 1 238 ? -43.441 -92.362 -90.303 1.00 25.73 237 LYS D C 1
ATOM 10879 O O . LYS D 1 238 ? -43.894 -91.189 -90.263 1.00 26.43 237 LYS D O 1
ATOM 10885 N N . ASP D 1 239 ? -44.217 -93.443 -90.241 1.00 24.85 238 ASP D N 1
ATOM 10886 C CA . ASP D 1 239 ? -45.675 -93.368 -90.074 1.00 24.74 238 ASP D CA 1
ATOM 10887 C C . ASP D 1 239 ? -46.163 -94.538 -89.253 1.00 22.82 238 ASP D C 1
ATOM 10888 O O . ASP D 1 239 ? -45.638 -95.632 -89.402 1.00 21.33 238 ASP D O 1
ATOM 10893 N N . PRO D 1 240 ? -47.182 -94.309 -88.397 1.00 24.08 239 PRO D N 1
ATOM 10894 C CA . PRO D 1 240 ? -47.761 -95.392 -87.604 1.00 23.16 239 PRO D CA 1
ATOM 10895 C C . PRO D 1 240 ? -48.176 -96.636 -88.428 1.00 24.21 239 PRO D C 1
ATOM 10896 O O . PRO D 1 240 ? -48.040 -97.783 -87.957 1.00 23.84 239 PRO D O 1
ATOM 10900 N N . ALA D 1 241 ? -48.680 -96.434 -89.643 1.00 23.42 240 ALA D N 1
ATOM 10901 C CA . ALA D 1 241 ? -49.122 -97.583 -90.441 1.00 25.60 240 ALA D CA 1
ATOM 10902 C C . ALA D 1 241 ? -47.960 -98.516 -90.840 1.00 26.85 240 ALA D C 1
ATOM 10903 O O . ALA D 1 241 ? -48.180 -99.705 -91.206 1.00 27.62 240 ALA D O 1
ATOM 10905 N N . MET D 1 242 ? -46.728 -97.985 -90.756 1.00 26.43 241 MET D N 1
ATOM 10906 C CA . MET D 1 242 ? -45.511 -98.688 -91.186 1.00 28.93 241 MET D CA 1
ATOM 10907 C C . MET D 1 242 ? -44.837 -99.442 -90.016 1.00 26.98 241 MET D C 1
ATOM 10908 O O . MET D 1 242 ? -43.821 -100.144 -90.214 1.00 25.86 241 MET D O 1
ATOM 10913 N N . VAL D 1 243 ? -45.404 -99.281 -88.818 1.00 25.08 242 VAL D N 1
ATOM 10914 C CA . VAL D 1 243 ? -44.790 -99.807 -87.587 1.00 25.18 242 VAL D CA 1
ATOM 10915 C C . VAL D 1 243 ? -44.660 -101.330 -87.632 1.00 25.05 242 VAL D C 1
ATOM 10916 O O . VAL D 1 243 ? -43.608 -101.869 -87.367 1.00 24.39 242 VAL D O 1
ATOM 10920 N N . GLU D 1 244 ? -45.757 -102.016 -87.943 1.00 25.30 243 GLU D N 1
ATOM 10921 C CA . GLU D 1 244 ? -45.764 -103.483 -87.917 1.00 26.03 243 GLU D CA 1
ATOM 10922 C C . GLU D 1 244 ? -44.755 -104.084 -88.889 1.00 26.51 243 GLU D C 1
ATOM 10923 O O . GLU D 1 244 ? -44.001 -104.997 -88.528 1.00 27.29 243 GLU D O 1
ATOM 10929 N N . LYS D 1 245 ? -44.720 -103.577 -90.124 1.00 26.66 244 LYS D N 1
ATOM 10930 C CA . LYS D 1 245 ? -43.752 -104.099 -91.106 1.00 27.15 244 LYS D CA 1
ATOM 10931 C C . LYS D 1 245 ? -42.312 -103.808 -90.657 1.00 26.95 244 LYS D C 1
ATOM 10932 O O . LYS D 1 245 ? -41.438 -104.687 -90.711 1.00 26.02 244 LYS D O 1
ATOM 10938 N N . TRP D 1 246 ? -42.070 -102.587 -90.181 1.00 25.82 245 TRP D N 1
ATOM 10939 C CA . TRP D 1 246 ? -40.703 -102.229 -89.734 1.00 26.09 245 TRP D CA 1
ATOM 10940 C C . TRP D 1 246 ? -40.216 -103.130 -88.597 1.00 26.29 245 TRP D C 1
ATOM 10941 O O . TRP D 1 246 ? -39.051 -103.554 -88.583 1.00 25.54 245 TRP D O 1
ATOM 10952 N N . PHE D 1 247 ? -41.120 -103.390 -87.653 1.00 26.11 246 PHE D N 1
ATOM 10953 C CA . PHE D 1 247 ? -40.847 -104.193 -86.454 1.00 26.49 246 PHE D CA 1
ATOM 10954 C C . PHE D 1 247 ? -40.552 -105.625 -86.847 1.00 28.18 246 PHE D C 1
ATOM 10955 O O . PHE D 1 247 ? -39.613 -106.235 -86.346 1.00 27.20 246 PHE D O 1
ATOM 10963 N N . ASN D 1 248 ? -41.351 -106.168 -87.765 1.00 29.03 247 ASN D N 1
ATOM 10964 C CA . ASN D 1 248 ? -41.094 -107.527 -88.191 1.00 31.27 247 ASN D CA 1
ATOM 10965 C C . ASN D 1 248 ? -39.793 -107.647 -88.984 1.00 31.46 247 ASN D C 1
ATOM 10966 O O . ASN D 1 248 ? -39.053 -108.623 -88.800 1.00 32.50 247 ASN D O 1
ATOM 10971 N N . ASP D 1 249 ? -39.513 -106.647 -89.820 1.00 31.35 248 ASP D N 1
ATOM 10972 C CA . ASP D 1 249 ? -38.343 -106.621 -90.699 1.00 31.57 248 ASP D CA 1
ATOM 10973 C C . ASP D 1 249 ? -37.014 -106.444 -89.941 1.00 31.68 248 ASP D C 1
ATOM 10974 O O . ASP D 1 249 ? -36.005 -107.045 -90.302 1.00 32.23 248 ASP D O 1
ATOM 10979 N N . ASN D 1 250 ? -37.017 -105.597 -88.915 1.00 31.28 249 ASN D N 1
ATOM 10980 C CA . ASN D 1 250 ? -35.784 -105.116 -88.291 1.00 32.26 249 ASN D CA 1
ATOM 10981 C C . ASN D 1 250 ? -35.525 -105.661 -86.906 1.00 33.48 249 ASN D C 1
ATOM 10982 O O . ASN D 1 250 ? -34.366 -105.767 -86.488 1.00 32.88 249 ASN D O 1
ATOM 10987 N N . ILE D 1 251 ? -36.601 -105.987 -86.198 1.00 34.91 250 ILE D N 1
ATOM 10988 C CA . ILE D 1 251 ? -36.514 -106.434 -84.824 1.00 36.69 250 ILE D CA 1
ATOM 10989 C C . ILE D 1 251 ? -36.747 -107.930 -84.733 1.00 38.46 250 ILE D C 1
ATOM 10990 O O . ILE D 1 251 ? -35.844 -108.667 -84.339 1.00 38.69 250 ILE D O 1
ATOM 10995 N N . ILE D 1 252 ? -37.961 -108.378 -85.073 1.00 39.69 251 ILE D N 1
ATOM 10996 C CA . ILE D 1 252 ? -38.297 -109.799 -84.979 1.00 41.49 251 ILE D CA 1
ATOM 10997 C C . ILE D 1 252 ? -37.378 -110.612 -85.873 1.00 42.93 251 ILE D C 1
ATOM 10998 O O . ILE D 1 252 ? -36.664 -111.490 -85.394 1.00 42.89 251 ILE D O 1
ATOM 11003 N N . ASN D 1 253 ? -37.399 -110.304 -87.168 1.00 44.80 252 ASN D N 1
ATOM 11004 C CA . ASN D 1 253 ? -36.630 -111.082 -88.138 1.00 46.87 252 ASN D CA 1
ATOM 11005 C C . ASN D 1 253 ? -35.197 -110.590 -88.209 1.00 47.53 252 ASN D C 1
ATOM 11006 O O . ASN D 1 253 ? -34.505 -110.598 -87.173 1.00 48.56 252 ASN D O 1
ATOM 11011 N N . GLY D 1 254 ? -34.732 -110.157 -89.380 1.00 48.35 253 GLY D N 1
ATOM 11012 C CA . GLY D 1 254 ? -33.394 -109.538 -89.475 1.00 48.84 253 GLY D CA 1
ATOM 11013 C C . GLY D 1 254 ? -33.306 -108.546 -88.332 1.00 48.55 253 GLY D C 1
ATOM 11014 O O . GLY D 1 254 ? -34.316 -107.918 -88.034 1.00 49.18 253 GLY D O 1
ATOM 11015 N N . LYS D 1 255 ? -32.133 -108.412 -87.694 1.00 47.98 254 LYS D N 1
ATOM 11016 C CA . LYS D 1 255 ? -32.024 -107.752 -86.387 1.00 46.92 254 LYS D CA 1
ATOM 11017 C C . LYS D 1 255 ? -31.258 -106.414 -86.227 1.00 45.51 254 LYS D C 1
ATOM 11018 O O . LYS D 1 255 ? -30.061 -106.297 -86.508 1.00 45.91 254 LYS D O 1
ATOM 11024 N N . LYS D 1 256 ? -32.016 -105.417 -85.774 1.00 42.64 255 LYS D N 1
ATOM 11025 C CA . LYS D 1 256 ? -31.550 -104.173 -85.196 1.00 40.61 255 LYS D CA 1
ATOM 11026 C C . LYS D 1 256 ? -31.940 -104.251 -83.714 1.00 38.87 255 LYS D C 1
ATOM 11027 O O . LYS D 1 256 ? -32.773 -105.081 -83.318 1.00 37.70 255 LYS D O 1
ATOM 11033 N N . ARG D 1 257 ? -31.374 -103.358 -82.904 1.00 37.24 256 ARG D N 1
ATOM 11034 C CA . ARG D 1 257 ? -31.748 -103.277 -81.491 1.00 35.91 256 ARG D CA 1
ATOM 11035 C C . ARG D 1 257 ? -32.997 -102.391 -81.311 1.00 33.81 256 ARG D C 1
ATOM 11036 O O . ARG D 1 257 ? -33.054 -101.308 -81.902 1.00 33.21 256 ARG D O 1
ATOM 11044 N N . LEU D 1 258 ? -33.975 -102.852 -80.515 1.00 30.81 257 LEU D N 1
ATOM 11045 C CA . LEU D 1 258 ? -35.164 -102.032 -80.186 1.00 29.38 257 LEU D CA 1
ATOM 11046 C C . LEU D 1 258 ? -34.713 -100.994 -79.173 1.00 28.34 257 LEU D C 1
ATOM 11047 O O . LEU D 1 258 ? -34.421 -101.341 -78.055 1.00 27.69 257 LEU D O 1
ATOM 11052 N N . MET D 1 259 ? -34.682 -99.728 -79.563 1.00 27.49 258 MET D N 1
ATOM 11053 C CA . MET D 1 259 ? -34.103 -98.686 -78.719 1.00 26.57 258 MET D CA 1
ATOM 11054 C C . MET D 1 259 ? -35.074 -98.214 -77.614 1.00 26.12 258 MET D C 1
ATOM 11055 O O . MET D 1 259 ? -36.306 -98.083 -77.850 1.00 25.73 258 MET D O 1
ATOM 11060 N N . GLY D 1 260 ? -34.514 -97.916 -76.428 1.00 25.70 259 GLY D N 1
ATOM 11061 C CA . GLY D 1 260 ? -35.329 -97.475 -75.290 1.00 24.62 259 GLY D CA 1
ATOM 11062 C C . GLY D 1 260 ? -36.072 -98.607 -74.594 1.00 25.32 259 GLY D C 1
ATOM 11063 O O . GLY D 1 260 ? -37.041 -98.335 -73.861 1.00 24.67 259 GLY D O 1
ATOM 11064 N N . PHE D 1 261 ? -35.677 -99.859 -74.868 1.00 24.29 260 PHE D N 1
ATOM 11065 C CA . PHE D 1 261 ? -36.248 -101.042 -74.216 1.00 25.18 260 PHE D CA 1
ATOM 11066 C C . PHE D 1 261 ? -35.155 -101.767 -73.430 1.00 25.31 260 PHE D C 1
ATOM 11067 O O . PHE D 1 261 ? -33.967 -101.759 -73.835 1.00 26.75 260 PHE D O 1
ATOM 11075 N N . GLY D 1 262 ? -35.544 -102.374 -72.311 1.00 25.75 261 GLY D N 1
ATOM 11076 C CA . GLY D 1 262 ? -34.619 -103.176 -71.528 1.00 25.62 261 GLY D CA 1
ATOM 11077 C C . GLY D 1 262 ? -33.861 -102.371 -70.493 1.00 25.69 261 GLY D C 1
ATOM 11078 O O . GLY D 1 262 ? -33.605 -101.148 -70.662 1.00 25.18 261 GLY D O 1
ATOM 11079 N N . HIS D 1 263 ? -33.478 -103.054 -69.421 1.00 25.74 262 HIS D N 1
ATOM 11080 C CA . HIS D 1 263 ? -32.732 -102.432 -68.353 1.00 25.51 262 HIS D CA 1
ATOM 11081 C C . HIS D 1 263 ? -31.995 -103.502 -67.549 1.00 26.51 262 HIS D C 1
ATOM 11082 O O . HIS D 1 263 ? -32.493 -104.633 -67.427 1.00 26.23 262 HIS D O 1
ATOM 11089 N N . ARG D 1 264 ? -30.832 -103.142 -67.006 1.00 26.39 263 ARG D N 1
ATOM 11090 C CA . ARG D 1 264 ? -30.039 -104.056 -66.153 1.00 27.63 263 ARG D CA 1
ATOM 11091 C C . ARG D 1 264 ? -30.747 -104.371 -64.802 1.00 27.66 263 ARG D C 1
ATOM 11092 O O . ARG D 1 264 ? -30.560 -105.469 -64.235 1.00 27.89 263 ARG D O 1
ATOM 11100 N N . VAL D 1 265 ? -31.558 -103.425 -64.319 1.00 26.73 264 VAL D N 1
ATOM 11101 C CA . VAL D 1 265 ? -32.342 -103.595 -63.083 1.00 26.04 264 VAL D CA 1
ATOM 11102 C C . VAL D 1 265 ? -33.826 -103.841 -63.359 1.00 26.13 264 VAL D C 1
ATOM 11103 O O . VAL D 1 265 ? -34.355 -104.856 -62.916 1.00 24.78 264 VAL D O 1
ATOM 11107 N N . TYR D 1 266 ? -34.477 -102.958 -64.110 1.00 26.01 265 TYR D N 1
ATOM 11108 C CA . TYR D 1 266 ? -35.914 -103.104 -64.357 1.00 26.52 265 TYR D CA 1
ATOM 11109 C C . TYR D 1 266 ? -36.162 -104.303 -65.225 1.00 27.93 265 TYR D C 1
ATOM 11110 O O . TYR D 1 266 ? -35.600 -104.386 -66.335 1.00 29.11 265 TYR D O 1
ATOM 11119 N N . LYS D 1 267 ? -37.000 -105.211 -64.714 1.00 29.07 266 LYS D N 1
ATOM 11120 C CA . LYS D 1 267 ? -37.527 -106.337 -65.495 1.00 29.80 266 LYS D CA 1
ATOM 11121 C C . LYS D 1 267 ? -39.043 -106.160 -65.685 1.00 29.75 266 LYS D C 1
ATOM 11122 O O . LYS D 1 267 ? -39.794 -107.122 -65.903 1.00 30.38 266 LYS D O 1
ATOM 11128 N N . THR D 1 268 ? -39.464 -104.894 -65.624 1.00 29.29 267 THR D N 1
ATOM 11129 C CA . THR D 1 268 ? -40.835 -104.474 -65.734 1.00 28.90 267 THR D CA 1
ATOM 11130 C C . THR D 1 268 ? -40.799 -103.007 -66.222 1.00 27.64 267 THR D C 1
ATOM 11131 O O . THR D 1 268 ? -39.721 -102.459 -66.422 1.00 27.31 267 THR D O 1
ATOM 11135 N N . TYR D 1 269 ? -41.959 -102.400 -66.432 1.00 26.68 268 TYR D N 1
ATOM 11136 C CA . TYR D 1 269 ? -42.011 -101.049 -66.962 1.00 25.48 268 TYR D CA 1
ATOM 11137 C C . TYR D 1 269 ? -41.257 -100.039 -66.039 1.00 25.60 268 TYR D C 1
ATOM 11138 O O . TYR D 1 269 ? -41.459 -99.996 -64.820 1.00 25.47 268 TYR D O 1
ATOM 11147 N N . ASP D 1 270 ? -40.380 -99.248 -66.631 1.00 23.65 269 ASP D N 1
ATOM 11148 C CA . ASP D 1 270 ? -39.586 -98.267 -65.881 1.00 22.48 269 ASP D CA 1
ATOM 11149 C C . ASP D 1 270 ? -40.545 -97.169 -65.393 1.00 22.03 269 ASP D C 1
ATOM 11150 O O . ASP D 1 270 ? -41.298 -96.570 -66.172 1.00 21.60 269 ASP D O 1
ATOM 11155 N N . PRO D 1 271 ? -40.571 -96.908 -64.081 1.00 22.52 270 PRO D N 1
ATOM 11156 C CA . PRO D 1 271 ? -41.539 -95.904 -63.606 1.00 21.47 270 PRO D CA 1
ATOM 11157 C C . P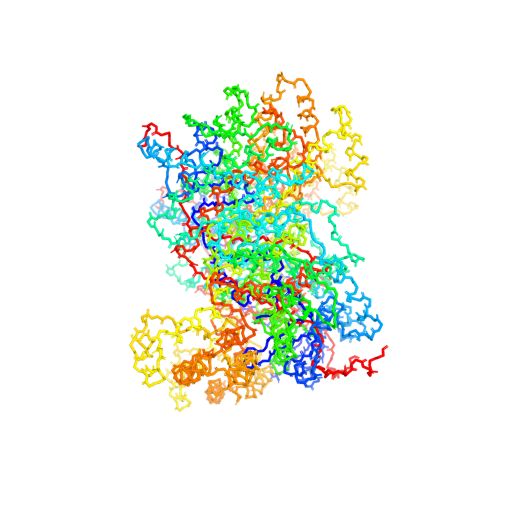RO D 1 271 ? -41.301 -94.514 -64.196 1.00 20.57 270 PRO D C 1
ATOM 11158 O O . PRO D 1 271 ? -42.266 -93.781 -64.369 1.00 21.40 270 PRO D O 1
ATOM 11162 N N . ARG D 1 272 ? -40.045 -94.178 -64.524 1.00 20.17 271 ARG D N 1
ATOM 11163 C CA . ARG D 1 272 ? -39.715 -92.916 -65.168 1.00 19.91 271 ARG D CA 1
ATOM 11164 C C . ARG D 1 272 ? -40.335 -92.848 -66.561 1.00 20.10 271 ARG D C 1
ATOM 11165 O O . ARG D 1 272 ? -40.745 -91.783 -66.997 1.00 21.54 271 ARG D O 1
ATOM 11173 N N . ALA D 1 273 ? -40.346 -93.985 -67.247 1.00 20.58 272 ALA D N 1
ATOM 11174 C CA . ALA D 1 273 ? -40.997 -94.103 -68.584 1.00 21.82 272 ALA D CA 1
ATOM 11175 C C . ALA D 1 273 ? -42.490 -93.886 -68.490 1.00 22.77 272 ALA D C 1
ATOM 11176 O O . ALA D 1 273 ? -43.082 -93.183 -69.312 1.00 23.04 272 ALA D O 1
ATOM 11178 N N . LYS D 1 274 ? -43.089 -94.504 -67.468 1.00 23.60 273 LYS D N 1
ATOM 11179 C CA . LYS D 1 274 ? -44.515 -94.387 -67.206 1.00 26.15 273 LYS D CA 1
ATOM 11180 C C . LYS D 1 274 ? -44.847 -92.891 -67.091 1.00 24.44 273 LYS D C 1
ATOM 11181 O O . LYS D 1 274 ? -45.730 -92.388 -67.761 1.00 24.56 273 LYS D O 1
ATOM 11187 N N . ILE D 1 275 ? -44.059 -92.162 -66.320 1.00 22.69 274 ILE D N 1
ATOM 11188 C CA . ILE D 1 275 ? -44.275 -90.730 -66.179 1.00 21.36 274 ILE D CA 1
ATOM 11189 C C . ILE D 1 275 ? -44.017 -89.941 -67.484 1.00 21.32 274 ILE D C 1
ATOM 11190 O O . ILE D 1 275 ? -44.806 -89.041 -67.858 1.00 21.30 274 ILE D O 1
ATOM 11195 N N . PHE D 1 276 ? -42.886 -90.211 -68.133 1.00 21.34 275 PHE D N 1
ATOM 11196 C CA . PHE D 1 276 ? -42.520 -89.468 -69.356 1.00 21.62 275 PHE D CA 1
ATOM 11197 C C . PHE D 1 276 ? -43.570 -89.666 -70.461 1.00 22.03 275 PHE D C 1
ATOM 11198 O O . PHE D 1 276 ? -43.877 -88.735 -71.217 1.00 22.72 275 PHE D O 1
ATOM 11206 N N . LYS D 1 277 ? -44.123 -90.864 -70.534 1.00 22.51 276 LYS D N 1
ATOM 11207 C CA . LYS D 1 277 ? -45.205 -91.132 -71.509 1.00 23.29 276 LYS D CA 1
ATOM 11208 C C . LYS D 1 277 ? -46.367 -90.156 -71.441 1.00 23.77 276 LYS D C 1
ATOM 11209 O O . LYS D 1 277 ? -46.777 -89.612 -72.498 1.00 24.89 276 LYS D O 1
ATOM 11215 N N . GLY D 1 278 ? -46.885 -89.910 -70.233 1.00 24.03 277 GLY D N 1
ATOM 11216 C CA . GLY D 1 278 ? -48.045 -89.038 -70.044 1.00 24.88 277 GLY D CA 1
ATOM 11217 C C . GLY D 1 278 ? -47.660 -87.619 -70.397 1.00 24.92 277 GLY D C 1
ATOM 11218 O O . GLY D 1 278 ? -48.438 -86.873 -71.003 1.00 25.29 277 GLY D O 1
ATOM 11219 N N . ILE D 1 279 ? -46.437 -87.230 -70.044 1.00 25.03 278 ILE D N 1
ATOM 11220 C CA . ILE D 1 279 ? -45.992 -85.870 -70.379 1.00 25.81 278 ILE D CA 1
ATOM 11221 C C . ILE D 1 279 ? -45.755 -85.755 -71.908 1.00 24.59 278 ILE D C 1
ATOM 11222 O O . ILE D 1 279 ? -46.125 -84.764 -72.505 1.00 25.84 278 ILE D O 1
ATOM 11227 N N . ALA D 1 280 ? -45.155 -86.765 -72.532 1.00 24.75 279 ALA D N 1
ATOM 11228 C CA . ALA D 1 280 ? -44.957 -86.761 -73.995 1.00 23.82 279 ALA D CA 1
ATOM 11229 C C . ALA D 1 280 ? -46.340 -86.678 -74.695 1.00 25.01 279 ALA D C 1
ATOM 11230 O O . ALA D 1 280 ? -46.485 -85.970 -75.723 1.00 25.19 279 ALA D O 1
ATOM 11232 N N . GLU D 1 281 ? -47.348 -87.358 -74.129 1.00 24.97 280 GLU D N 1
ATOM 11233 C CA . GLU D 1 281 ? -48.689 -87.300 -74.710 1.00 26.85 280 GLU D CA 1
ATOM 11234 C C . GLU D 1 281 ? -49.227 -85.852 -74.739 1.00 28.18 280 GLU D C 1
ATOM 11235 O O . GLU D 1 281 ? -49.662 -85.354 -75.795 1.00 28.51 280 GLU D O 1
ATOM 11241 N N . LYS D 1 282 ? -49.173 -85.176 -73.595 1.00 29.73 281 LYS D N 1
ATOM 11242 C CA . LYS D 1 282 ? -49.643 -83.789 -73.461 1.00 31.38 281 LYS D CA 1
ATOM 11243 C C . LYS D 1 282 ? -48.839 -82.741 -74.245 1.00 32.07 281 LYS D C 1
ATOM 11244 O O . LYS D 1 282 ? -49.419 -81.861 -74.916 1.00 32.50 281 LYS D O 1
ATOM 11250 N N . LEU D 1 283 ? -47.511 -82.802 -74.137 1.00 31.93 282 LEU D N 1
ATOM 11251 C CA . LEU D 1 283 ? -46.653 -81.828 -74.800 1.00 33.14 282 LEU D CA 1
ATOM 11252 C C . LEU D 1 283 ? -46.691 -81.921 -76.334 1.00 33.52 282 LEU D C 1
ATOM 11253 O O . LEU D 1 283 ? -46.510 -80.921 -77.025 1.00 34.62 282 LEU D O 1
ATOM 11258 N N . SER D 1 284 ? -46.912 -83.118 -76.850 1.00 34.03 283 SER D N 1
ATOM 11259 C CA . SER D 1 284 ? -46.912 -83.359 -78.290 1.00 34.73 283 SER D CA 1
ATOM 11260 C C . SER D 1 284 ? -48.287 -83.138 -78.937 1.00 36.45 283 SER D C 1
ATOM 11261 O O . SER D 1 284 ? -48.377 -83.011 -80.168 1.00 36.21 283 SER D O 1
ATOM 11264 N N . SER D 1 285 ? -49.337 -83.127 -78.115 1.00 38.11 284 SER D N 1
ATOM 11265 C CA . SER D 1 285 ? -50.717 -83.136 -78.593 1.00 40.16 284 SER D CA 1
ATOM 11266 C C . SER D 1 285 ? -51.012 -82.006 -79.585 1.00 41.80 284 SER D C 1
ATOM 11267 O O . SER D 1 285 ? -51.691 -82.232 -80.593 1.00 42.51 284 SER D O 1
ATOM 11270 N N . LYS D 1 286 ? -50.482 -80.812 -79.313 1.00 42.79 285 LYS D N 1
ATOM 11271 C CA . LYS D 1 286 ? -50.808 -79.614 -80.096 1.00 44.09 285 LYS D CA 1
ATOM 11272 C C . LYS D 1 286 ? -49.690 -79.229 -81.059 1.00 44.30 285 LYS D C 1
ATOM 11273 O O . LYS D 1 286 ? -49.686 -78.122 -81.605 1.00 45.03 285 LYS D O 1
ATOM 11279 N N . LYS D 1 287 ? -48.760 -80.161 -81.273 1.00 44.41 286 LYS D N 1
ATOM 11280 C CA . LYS D 1 287 ? -47.651 -79.995 -82.212 1.00 44.09 286 LYS D CA 1
ATOM 11281 C C . LYS D 1 287 ? -47.664 -81.188 -83.143 1.00 44.00 286 LYS D C 1
ATOM 11282 O O . LYS D 1 287 ? -47.335 -82.298 -82.718 1.00 43.92 286 LYS D O 1
ATOM 11288 N N . PRO D 1 288 ? -48.018 -80.970 -84.432 1.00 43.61 287 PRO D N 1
ATOM 11289 C CA . PRO D 1 288 ? -48.321 -82.126 -85.284 1.00 42.95 287 PRO D CA 1
ATOM 11290 C C . PRO D 1 288 ? -47.096 -82.996 -85.571 1.00 41.97 287 PRO D C 1
ATOM 11291 O O . PRO D 1 288 ? -47.194 -84.235 -85.579 1.00 42.20 287 PRO D O 1
ATOM 11295 N N . GLU D 1 289 ? -45.958 -82.355 -85.815 1.00 40.88 288 GLU D N 1
ATOM 11296 C CA . GLU D 1 289 ? -44.727 -83.073 -86.152 1.00 39.77 288 GLU D CA 1
ATOM 11297 C C . GLU D 1 289 ? -44.240 -83.892 -84.934 1.00 38.43 288 GLU D C 1
ATOM 11298 O O . GLU D 1 289 ? -43.785 -85.033 -85.074 1.00 37.42 288 GLU D O 1
ATOM 11304 N N . VAL D 1 290 ? -44.403 -83.324 -83.741 1.00 36.58 289 VAL D N 1
ATOM 11305 C CA . VAL D 1 290 ? -44.117 -84.063 -82.504 1.00 35.53 289 VAL D CA 1
ATOM 11306 C C . VAL D 1 290 ? -45.158 -85.151 -82.231 1.00 34.43 289 VAL D C 1
ATOM 11307 O O . VAL D 1 290 ? -44.802 -86.276 -81.860 1.00 33.71 289 VAL D O 1
ATOM 11311 N N . HIS D 1 291 ? -46.440 -84.821 -82.430 1.00 33.55 290 HIS D N 1
ATOM 11312 C CA . HIS D 1 291 ? -47.540 -85.761 -82.198 1.00 32.97 290 HIS D CA 1
ATOM 11313 C C . HIS D 1 291 ? -47.350 -87.039 -83.011 1.00 31.13 290 HIS D C 1
ATOM 11314 O O . HIS D 1 291 ? -47.614 -88.142 -82.519 1.00 30.46 290 HIS D O 1
ATOM 11321 N N . LYS D 1 292 ? -46.894 -86.875 -84.256 1.00 29.63 291 LYS D N 1
ATOM 11322 C CA . LYS D 1 292 ? -46.667 -88.028 -85.132 1.00 29.68 291 LYS D CA 1
ATOM 11323 C C . LYS D 1 292 ? -45.616 -88.972 -84.561 1.00 28.25 291 LYS D C 1
ATOM 11324 O O . LYS D 1 292 ? -45.786 -90.211 -84.602 1.00 28.46 291 LYS D O 1
ATOM 11330 N N . VAL D 1 293 ? -44.529 -88.403 -84.036 1.00 27.28 292 VAL D N 1
ATOM 11331 C CA . VAL D 1 293 ? -43.498 -89.234 -83.351 1.00 26.34 292 VAL D CA 1
ATOM 11332 C C . VAL D 1 293 ? -44.111 -90.042 -82.181 1.00 25.62 292 VAL D C 1
ATOM 11333 O O . VAL D 1 293 ? -43.930 -91.277 -82.085 1.00 24.89 292 VAL D O 1
ATOM 11337 N N . TYR D 1 294 ? -44.859 -89.353 -81.321 1.00 25.17 293 TYR D N 1
ATOM 11338 C CA . TYR D 1 294 ? -45.588 -89.996 -80.213 1.00 25.50 293 TYR D CA 1
ATOM 11339 C C . TYR D 1 294 ? -46.485 -91.162 -80.665 1.00 24.99 293 TYR D C 1
ATOM 11340 O O . TYR D 1 294 ? -46.442 -92.261 -80.105 1.00 25.72 293 TYR D O 1
ATOM 11349 N N . GLU D 1 295 ? -47.262 -90.942 -81.729 1.00 25.73 294 GLU D N 1
ATOM 11350 C CA . GLU D 1 295 ? -48.063 -92.003 -82.295 1.00 25.21 294 GLU D CA 1
ATOM 11351 C C . GLU D 1 295 ? -47.269 -93.219 -82.771 1.00 24.05 294 GLU D C 1
ATOM 11352 O O . GLU D 1 295 ? -47.685 -94.370 -82.554 1.00 23.54 294 GLU D O 1
ATOM 11358 N N . ILE D 1 296 ? -46.150 -92.959 -83.452 1.00 23.63 295 ILE D N 1
ATOM 11359 C CA . ILE D 1 296 ? -45.241 -94.005 -83.866 1.00 23.11 295 ILE D CA 1
ATOM 11360 C C . ILE D 1 296 ? -44.735 -94.740 -82.606 1.00 22.30 295 ILE D C 1
ATOM 11361 O O . ILE D 1 296 ? -44.793 -95.990 -82.515 1.00 22.04 295 ILE D O 1
ATOM 11366 N N . ALA D 1 297 ? -44.293 -93.955 -81.636 1.00 22.34 296 ALA D N 1
ATOM 11367 C CA . ALA D 1 297 ? -43.727 -94.525 -80.394 1.00 23.09 296 ALA D CA 1
ATOM 11368 C C . ALA D 1 297 ? -44.694 -95.477 -79.690 1.00 23.68 296 ALA D C 1
ATOM 11369 O O . ALA D 1 297 ? -44.315 -96.584 -79.315 1.00 24.70 296 ALA D O 1
ATOM 11371 N N . THR D 1 298 ? -45.956 -95.064 -79.522 1.00 24.40 297 THR D N 1
ATOM 11372 C CA . THR D 1 298 ? -46.888 -95.889 -78.734 1.00 25.86 297 THR D CA 1
ATOM 11373 C C . THR D 1 298 ? -47.288 -97.157 -79.507 1.00 26.85 297 THR D C 1
ATOM 11374 O O . THR D 1 298 ? -47.495 -98.237 -78.907 1.00 25.05 297 THR D O 1
ATOM 11378 N N . LYS D 1 299 ? -47.389 -97.037 -80.836 1.00 26.25 298 LYS D N 1
ATOM 11379 C CA . LYS D 1 299 ? -47.750 -98.213 -81.637 1.00 27.55 298 LYS D CA 1
ATOM 11380 C C . LYS D 1 299 ? -46.587 -99.207 -81.607 1.00 26.10 298 LYS D C 1
ATOM 11381 O O . LYS D 1 299 ? -46.802 -100.417 -81.451 1.00 27.66 298 LYS D O 1
ATOM 11387 N N . LEU D 1 300 ? -45.356 -98.688 -81.697 1.00 26.00 299 LEU D N 1
ATOM 11388 C CA . LEU D 1 300 ? -44.145 -99.532 -81.598 1.00 25.70 299 LEU D CA 1
ATOM 11389 C C . LEU D 1 300 ? -44.045 -100.155 -80.210 1.00 25.58 299 LEU D C 1
ATOM 11390 O O . LEU D 1 300 ? -43.681 -101.342 -80.064 1.00 23.80 299 LEU D O 1
ATOM 11395 N N . GLU D 1 301 ? -44.379 -99.342 -79.208 1.00 25.30 300 GLU D N 1
ATOM 11396 C CA . GLU D 1 301 ? -44.399 -99.805 -77.814 1.00 26.69 300 GLU D CA 1
ATOM 11397 C C . GLU D 1 301 ? -45.236 -101.060 -77.626 1.00 27.56 300 GLU D C 1
ATOM 11398 O O . GLU D 1 301 ? -44.808 -102.002 -76.958 1.00 27.83 300 GLU D O 1
ATOM 11404 N N . ASP D 1 302 ? -46.453 -101.063 -78.185 1.00 29.12 301 ASP D N 1
ATOM 11405 C CA . ASP D 1 302 ? -47.314 -102.258 -78.093 1.00 29.97 301 ASP D CA 1
ATOM 11406 C C . ASP D 1 302 ? -46.668 -103.496 -78.724 1.00 29.94 301 ASP D C 1
ATOM 11407 O O . ASP D 1 302 ? -46.757 -104.610 -78.175 1.00 29.41 301 ASP D O 1
ATOM 11412 N N . PHE D 1 303 ? -45.998 -103.331 -79.872 1.00 29.33 302 PHE D N 1
ATOM 11413 C CA . PHE D 1 303 ? -45.341 -104.481 -80.461 1.00 28.55 302 PHE D CA 1
ATOM 11414 C C . PHE D 1 303 ? -44.193 -104.958 -79.609 1.00 28.91 302 PHE D C 1
ATOM 11415 O O . PHE D 1 303 ? -44.006 -106.161 -79.465 1.00 29.48 302 PHE D O 1
ATOM 11423 N N . GLY D 1 304 ? -43.444 -103.998 -79.053 1.00 29.23 303 GLY D N 1
ATOM 11424 C CA . GLY D 1 304 ? -42.288 -104.297 -78.194 1.00 30.13 303 GLY D CA 1
ATOM 11425 C C . GLY D 1 304 ? -42.659 -105.100 -76.968 1.00 30.22 303 GLY D C 1
ATOM 11426 O O . GLY D 1 304 ? -42.039 -106.138 -76.664 1.00 30.93 303 GLY D O 1
ATOM 11427 N N . ILE D 1 305 ? -43.687 -104.635 -76.271 1.00 31.11 304 ILE D N 1
ATOM 11428 C CA . ILE D 1 305 ? -44.115 -105.279 -75.005 1.00 31.45 304 ILE D CA 1
ATOM 11429 C C . ILE D 1 305 ? -44.662 -106.683 -75.272 1.00 33.01 304 ILE D C 1
ATOM 11430 O O . ILE D 1 305 ? -44.299 -107.650 -74.584 1.00 32.84 304 ILE D O 1
ATOM 11435 N N . LYS D 1 306 ? -45.486 -106.804 -76.305 1.00 34.19 305 LYS D N 1
ATOM 11436 C CA . LYS D 1 306 ? -46.024 -108.113 -76.658 1.00 35.02 305 LYS D CA 1
ATOM 11437 C C . LYS D 1 306 ? -44.923 -109.127 -77.030 1.00 35.49 305 LYS D C 1
ATOM 11438 O O . LYS D 1 306 ? -45.036 -110.327 -76.709 1.00 36.77 305 LYS D O 1
ATOM 11444 N N . ALA D 1 307 ? -43.849 -108.660 -77.665 1.00 35.07 306 ALA D N 1
ATOM 11445 C CA . ALA D 1 307 ? -42.737 -109.540 -78.030 1.00 36.10 306 ALA D CA 1
ATOM 11446 C C . ALA D 1 307 ? -41.745 -109.840 -76.889 1.00 36.25 306 ALA D C 1
ATOM 11447 O O . ALA D 1 307 ? -41.225 -110.963 -76.793 1.00 36.68 306 ALA D O 1
ATOM 11449 N N . PHE D 1 308 ? -41.469 -108.838 -76.045 1.00 35.99 307 PHE D N 1
ATOM 11450 C CA . PHE D 1 308 ? -40.354 -108.939 -75.079 1.00 34.98 307 PHE D CA 1
ATOM 11451 C C . PHE D 1 308 ? -40.695 -108.767 -73.594 1.00 34.49 307 PHE D C 1
ATOM 11452 O O . PHE D 1 308 ? -39.833 -108.987 -72.737 1.00 33.93 307 PHE D O 1
ATOM 11460 N N . GLY D 1 309 ? -41.913 -108.334 -73.308 1.00 34.47 308 GLY D N 1
ATOM 11461 C CA . GLY D 1 309 ? -42.397 -108.169 -71.945 1.00 35.20 308 GLY D CA 1
ATOM 11462 C C . GLY D 1 309 ? -42.261 -109.450 -71.137 1.00 36.84 308 GLY D C 1
ATOM 11463 O O . GLY D 1 309 ? -41.842 -109.415 -69.963 1.00 37.13 308 GLY D O 1
ATOM 11464 N N . SER D 1 310 ? -42.597 -110.582 -71.766 1.00 36.71 309 SER D N 1
ATOM 11465 C CA . SER D 1 310 ? -42.448 -111.890 -71.119 1.00 37.60 309 SER D CA 1
ATOM 11466 C C . SER D 1 310 ? -41.000 -112.235 -70.742 1.00 37.41 309 SER D C 1
ATOM 11467 O O . SER D 1 310 ? -40.781 -113.122 -69.912 1.00 37.97 309 SER D O 1
ATOM 11470 N N . LYS D 1 311 ? -40.028 -111.549 -71.349 1.00 37.16 310 LYS D N 1
ATOM 11471 C CA . LYS D 1 311 ? -38.609 -111.688 -71.005 1.00 37.71 310 LYS D CA 1
ATOM 11472 C C . LYS D 1 311 ? -38.081 -110.581 -70.083 1.00 37.27 310 LYS D C 1
ATOM 11473 O O . LYS D 1 311 ? -36.863 -110.463 -69.875 1.00 37.28 310 LYS D O 1
ATOM 11479 N N . GLY D 1 312 ? -38.974 -109.753 -69.556 1.00 36.68 311 GLY D N 1
ATOM 11480 C CA . GLY D 1 312 ? -38.566 -108.711 -68.623 1.00 35.50 311 GLY D CA 1
ATOM 11481 C C . GLY D 1 312 ? -38.049 -107.470 -69.321 1.00 34.40 311 GLY D C 1
ATOM 11482 O O . GLY D 1 312 ? -37.419 -106.636 -68.703 1.00 34.03 311 GLY D O 1
ATOM 11483 N N . ILE D 1 313 ? -38.326 -107.342 -70.614 1.00 32.97 312 ILE D N 1
ATOM 11484 C CA . ILE D 1 313 ? -37.788 -106.245 -71.408 1.00 31.98 312 ILE D CA 1
ATOM 11485 C C . ILE D 1 313 ? -38.940 -105.307 -71.776 1.00 30.83 312 ILE D C 1
ATOM 11486 O O . ILE D 1 313 ? -39.872 -105.720 -72.497 1.00 31.35 312 ILE D O 1
ATOM 11491 N N . TYR D 1 314 ? -38.883 -104.068 -71.259 1.00 28.69 313 TYR D N 1
ATOM 11492 C CA . TYR D 1 314 ? -39.991 -103.112 -71.323 1.00 28.47 313 TYR D CA 1
ATOM 11493 C C . TYR D 1 314 ? -39.434 -101.714 -71.626 1.00 26.66 313 TYR D C 1
ATOM 11494 O O . TYR D 1 314 ? -38.239 -101.511 -71.514 1.00 26.62 313 TYR D O 1
ATOM 11503 N N . PRO D 1 315 ? -40.303 -100.746 -71.942 1.00 25.79 314 PRO D N 1
ATOM 11504 C CA . PRO D 1 315 ? -39.791 -99.394 -72.132 1.00 24.61 314 PRO D CA 1
ATOM 11505 C C . PRO D 1 315 ? -39.037 -98.889 -70.918 1.00 24.19 314 PRO D C 1
ATOM 11506 O O . PRO D 1 315 ? -39.459 -99.123 -69.773 1.00 22.24 314 PRO D O 1
ATOM 11510 N N . ASN D 1 316 ? -37.903 -98.238 -71.184 1.00 24.23 315 ASN D N 1
ATOM 11511 C CA . ASN D 1 316 ? -37.139 -97.604 -70.117 1.00 23.54 315 ASN D CA 1
ATOM 11512 C C . ASN D 1 316 ? -37.319 -96.109 -70.323 1.00 23.21 315 ASN D C 1
ATOM 11513 O O . ASN D 1 316 ? -37.958 -95.676 -71.316 1.00 22.16 315 ASN D O 1
ATOM 11518 N N . THR D 1 317 ? -36.767 -95.342 -69.390 1.00 20.53 316 THR D N 1
ATOM 11519 C CA . THR D 1 317 ? -36.889 -93.882 -69.356 1.00 21.01 316 THR D CA 1
ATOM 11520 C C . THR D 1 317 ? -36.563 -93.195 -70.671 1.00 20.54 316 THR D C 1
ATOM 11521 O O . THR D 1 317 ? -37.152 -92.145 -70.965 1.00 22.27 316 THR D O 1
ATOM 11525 N N . ASP D 1 318 ? -35.598 -93.738 -71.419 1.00 20.37 317 ASP D N 1
ATOM 11526 C CA . ASP D 1 318 ? -35.162 -93.126 -72.673 1.00 20.96 317 ASP D CA 1
ATOM 11527 C C . ASP D 1 318 ? -36.089 -93.407 -73.879 1.00 22.32 317 ASP D C 1
ATOM 11528 O O . ASP D 1 318 ? -35.798 -92.944 -75.013 1.00 22.25 317 ASP D O 1
ATOM 11533 N N . TYR D 1 319 ? -37.155 -94.174 -73.663 1.00 20.74 318 TYR D N 1
ATOM 11534 C CA . TYR D 1 319 ? -38.091 -94.422 -74.771 1.00 22.08 318 TYR D CA 1
ATOM 11535 C C . TYR D 1 319 ? -38.913 -93.182 -75.119 1.00 22.09 318 TYR D C 1
ATOM 11536 O O . TYR D 1 319 ? -39.069 -92.856 -76.328 1.00 23.50 318 TYR D O 1
ATOM 11545 N N . PHE D 1 320 ? -39.425 -92.502 -74.091 1.00 21.53 319 PHE D N 1
ATOM 11546 C CA . PHE D 1 320 ? -40.267 -91.288 -74.236 1.00 20.88 319 PHE D CA 1
ATOM 11547 C C . PHE D 1 320 ? -39.578 -89.948 -73.951 1.00 21.23 319 PHE D C 1
ATOM 11548 O O . PHE D 1 320 ? -40.114 -88.893 -74.301 1.00 22.37 319 PHE D O 1
ATOM 11556 N N . SER D 1 321 ? -38.424 -89.936 -73.286 1.00 21.43 320 SER D N 1
ATOM 11557 C CA . SER D 1 321 ? -37.887 -88.622 -72.869 1.00 19.62 320 SER D CA 1
ATOM 11558 C C . SER D 1 321 ? -37.430 -87.704 -74.042 1.00 19.31 320 SER D C 1
ATOM 11559 O O . SER D 1 321 ? -37.430 -86.446 -73.932 1.00 19.14 320 SER D O 1
ATOM 11562 N N . GLY D 1 322 ? -37.081 -88.320 -75.165 1.00 19.91 321 GLY D N 1
ATOM 11563 C CA . GLY D 1 322 ? -36.708 -87.592 -76.385 1.00 22.05 321 GLY D CA 1
ATOM 11564 C C . GLY D 1 322 ? -37.842 -86.697 -76.874 1.00 22.52 321 GLY D C 1
ATOM 11565 O O . GLY D 1 322 ? -37.605 -85.522 -77.239 1.00 23.92 321 GLY D O 1
ATOM 11566 N N . ILE D 1 323 ? -39.063 -87.235 -76.846 1.00 22.89 322 ILE D N 1
ATOM 11567 C CA . ILE D 1 323 ? -40.275 -86.517 -77.264 1.00 22.04 322 ILE D CA 1
ATOM 11568 C C . ILE D 1 323 ? -40.494 -85.348 -76.304 1.00 22.53 322 ILE D C 1
ATOM 11569 O O . ILE D 1 323 ? -40.885 -84.232 -76.700 1.00 22.40 322 ILE D O 1
ATOM 11574 N N . VAL D 1 324 ? -40.217 -85.587 -75.018 1.00 21.77 323 VAL D N 1
ATOM 11575 C CA . VAL D 1 324 ? -40.302 -84.511 -74.045 1.00 22.99 323 VAL D CA 1
ATOM 11576 C C . VAL D 1 324 ? -39.275 -83.400 -74.354 1.00 21.94 323 VAL D C 1
ATOM 11577 O O . VAL D 1 324 ? -39.640 -82.213 -74.430 1.00 22.69 323 VAL D O 1
ATOM 11581 N N . TYR D 1 325 ? -38.013 -83.762 -74.555 1.00 21.86 324 TYR D N 1
ATOM 11582 C CA . TYR D 1 325 ? -36.974 -82.737 -74.802 1.00 21.56 324 TYR D CA 1
ATOM 11583 C C . TYR D 1 325 ? -37.240 -81.963 -76.107 1.00 23.74 324 TYR D C 1
ATOM 11584 O O . TYR D 1 325 ? -37.071 -80.732 -76.154 1.00 22.51 324 TYR D O 1
ATOM 11593 N N . MET D 1 326 ? -37.660 -82.717 -77.124 1.00 25.00 325 MET D N 1
ATOM 11594 C CA . MET D 1 326 ? -38.059 -82.176 -78.450 1.00 28.58 325 MET D CA 1
ATOM 11595 C C . MET D 1 326 ? -39.179 -81.162 -78.285 1.00 27.03 325 MET D C 1
ATOM 11596 O O . MET D 1 326 ? -39.092 -80.049 -78.834 1.00 26.05 325 MET D O 1
ATOM 11601 N N . SER D 1 327 ? -40.185 -81.511 -77.476 1.00 26.10 326 SER D N 1
ATOM 11602 C CA . SER D 1 327 ? -41.279 -80.598 -77.126 1.00 26.84 326 SER D CA 1
ATOM 11603 C C . SER D 1 327 ? -40.805 -79.351 -76.387 1.00 26.69 326 SER D C 1
ATOM 11604 O O . SER D 1 327 ? -41.312 -78.251 -76.636 1.00 27.80 326 SER D O 1
ATOM 11607 N N . ILE D 1 328 ? -39.827 -79.522 -75.487 1.00 25.66 327 ILE D N 1
ATOM 11608 C CA . ILE D 1 328 ? -39.267 -78.402 -74.690 1.00 26.57 327 ILE D CA 1
ATOM 11609 C C . ILE D 1 328 ? -38.546 -77.405 -75.596 1.00 26.66 327 ILE D C 1
ATOM 11610 O O . ILE D 1 328 ? -38.566 -76.188 -75.324 1.00 28.44 327 ILE D O 1
ATOM 11615 N N . GLY D 1 329 ? -37.918 -77.947 -76.637 1.00 26.22 328 GLY D N 1
ATOM 11616 C CA . GLY D 1 329 ? -37.244 -77.169 -77.696 1.00 28.06 328 GLY D CA 1
ATOM 11617 C C . GLY D 1 329 ? -35.894 -77.693 -78.187 1.00 27.39 328 GLY D C 1
ATOM 11618 O O . GLY D 1 329 ? -35.249 -77.084 -79.062 1.00 27.95 328 GLY D O 1
ATOM 11619 N N . PHE D 1 330 ? -35.434 -78.811 -77.630 1.00 27.20 329 PHE D N 1
ATOM 11620 C CA . PHE D 1 330 ? -34.080 -79.294 -77.916 1.00 26.87 329 PHE D CA 1
ATOM 11621 C C . PHE D 1 330 ? -34.019 -80.232 -79.110 1.00 27.08 329 PHE D C 1
ATOM 11622 O O . PHE D 1 330 ? -34.881 -81.125 -79.251 1.00 28.87 329 PHE D O 1
ATOM 11630 N N . PRO D 1 331 ? -33.005 -80.050 -79.992 1.00 27.42 330 PRO D N 1
ATOM 11631 C CA . PRO D 1 331 ? -32.880 -80.851 -81.221 1.00 27.30 330 PRO D CA 1
ATOM 11632 C C . PRO D 1 331 ? -32.198 -82.202 -81.041 1.00 26.57 330 PRO D C 1
ATOM 11633 O O . PRO D 1 331 ? -31.627 -82.468 -79.967 1.00 26.27 330 PRO D O 1
ATOM 11637 N N . LEU D 1 332 ? -32.249 -83.034 -82.082 1.00 25.79 331 LEU D N 1
ATOM 11638 C CA . LEU D 1 332 ? -31.703 -84.386 -82.034 1.00 26.64 331 LEU D CA 1
ATOM 11639 C C . LEU D 1 332 ? -30.166 -84.427 -82.131 1.00 27.16 331 LEU D C 1
ATOM 11640 O O . LEU D 1 332 ? -29.528 -85.344 -81.597 1.00 27.45 331 LEU D O 1
ATOM 11645 N N . ARG D 1 333 ? -29.589 -83.426 -82.820 1.00 27.58 332 ARG D N 1
ATOM 11646 C CA . ARG D 1 333 ? -28.178 -83.446 -83.233 1.00 27.65 332 ARG D CA 1
ATOM 11647 C C . ARG D 1 333 ? -27.219 -83.456 -82.029 1.00 26.42 332 ARG D C 1
ATOM 11648 O O . ARG D 1 333 ? -27.545 -82.888 -80.978 1.00 26.49 332 ARG D O 1
ATOM 11656 N N . ASN D 1 334 ? -26.067 -84.101 -82.216 1.00 25.38 333 ASN D N 1
ATOM 11657 C CA . ASN D 1 334 ? -24.895 -83.988 -81.315 1.00 24.40 333 ASN D CA 1
ATOM 11658 C C . ASN D 1 334 ? -25.161 -84.670 -79.955 1.00 24.96 333 ASN D C 1
ATOM 11659 O O . ASN D 1 334 ? -24.420 -84.468 -78.974 1.00 24.76 333 ASN D O 1
ATOM 11664 N N . ASN D 1 335 ? -26.220 -85.473 -79.915 1.00 24.63 334 ASN D N 1
ATOM 11665 C CA . ASN D 1 335 ? -26.668 -86.118 -78.662 1.00 24.26 334 ASN D CA 1
ATOM 11666 C C . ASN D 1 335 ? -26.854 -85.142 -77.517 1.00 24.02 334 ASN D C 1
ATOM 11667 O O . ASN D 1 335 ? -26.417 -85.383 -76.362 1.00 21.80 334 ASN D O 1
ATOM 11672 N N . ILE D 1 336 ? -27.511 -84.019 -77.827 1.00 22.36 335 ILE D N 1
ATOM 11673 C CA . ILE D 1 336 ? -27.863 -83.037 -76.817 1.00 23.19 335 ILE D CA 1
ATOM 11674 C C . ILE D 1 336 ? -28.670 -83.672 -75.658 1.00 22.74 335 ILE D C 1
ATOM 11675 O O . ILE D 1 336 ? -28.421 -83.326 -74.504 1.00 20.86 335 ILE D O 1
ATOM 11680 N N . TYR D 1 337 ? -29.545 -84.641 -75.949 1.00 21.78 336 TYR D N 1
ATOM 11681 C CA . TYR D 1 337 ? -30.398 -85.232 -74.886 1.00 21.27 336 TYR D CA 1
ATOM 11682 C C . TYR D 1 337 ? -29.535 -85.881 -73.791 1.00 21.03 336 TYR D C 1
ATOM 11683 O O . TYR D 1 337 ? -29.897 -85.833 -72.602 1.00 18.82 336 TYR D O 1
ATOM 11692 N N . THR D 1 338 ? -28.391 -86.426 -74.203 1.00 20.65 337 THR D N 1
ATOM 11693 C CA . THR D 1 338 ? -27.444 -87.089 -73.262 1.00 21.21 337 THR D CA 1
ATOM 11694 C C . THR D 1 338 ? -26.773 -86.034 -72.374 1.00 20.58 337 THR D C 1
ATOM 11695 O O . THR D 1 338 ? -26.513 -86.272 -71.177 1.00 21.14 337 THR D O 1
ATOM 11699 N N . ALA D 1 339 ? -26.477 -84.866 -72.944 1.00 20.52 338 ALA D N 1
ATOM 11700 C CA . ALA D 1 339 ? -26.019 -83.718 -72.131 1.00 20.15 338 ALA D CA 1
ATOM 11701 C C . ALA D 1 339 ? -27.091 -83.273 -71.111 1.00 19.76 338 ALA D C 1
ATOM 11702 O O . ALA D 1 339 ? -26.767 -82.886 -69.990 1.00 18.35 338 ALA D O 1
ATOM 11704 N N . LEU D 1 340 ? -28.368 -83.323 -71.490 1.00 18.14 339 LEU D N 1
ATOM 11705 C CA . LEU D 1 340 ? -29.427 -83.006 -70.524 1.00 18.59 339 LEU D CA 1
ATOM 11706 C C . LEU D 1 340 ? -29.519 -84.099 -69.414 1.00 19.10 339 LEU D C 1
ATOM 11707 O O . LEU D 1 340 ? -29.772 -83.794 -68.256 1.00 18.61 339 LEU D O 1
ATOM 11712 N N . PHE D 1 341 ? -29.303 -85.348 -69.824 1.00 18.75 340 PHE D N 1
ATOM 11713 C CA . PHE D 1 341 ? -29.157 -86.488 -68.891 1.00 18.29 340 PHE D CA 1
ATOM 11714 C C . PHE D 1 341 ? -28.063 -86.116 -67.853 1.00 18.99 340 PHE D C 1
ATOM 11715 O O . PHE D 1 341 ? -28.340 -86.125 -66.633 1.00 18.26 340 PHE D O 1
ATOM 11723 N N . ALA D 1 342 ? -26.859 -85.789 -68.346 1.00 16.84 341 ALA D N 1
ATOM 11724 C CA . ALA D 1 342 ? -25.738 -85.380 -67.492 1.00 18.72 341 ALA D CA 1
ATOM 11725 C C . ALA D 1 342 ? -26.062 -84.188 -66.606 1.00 17.30 341 ALA D C 1
ATOM 11726 O O . ALA D 1 342 ? -25.701 -84.179 -65.429 1.00 20.03 341 ALA D O 1
ATOM 11728 N N . LEU D 1 343 ? -26.705 -83.164 -67.160 1.00 17.36 342 LEU D N 1
ATOM 11729 C CA . LEU D 1 343 ? -27.114 -81.990 -66.387 1.00 18.88 342 LEU D CA 1
ATOM 11730 C C . LEU D 1 343 ? -27.932 -82.399 -65.156 1.00 18.33 342 LEU D C 1
ATOM 11731 O O . LEU D 1 343 ? -27.668 -81.944 -64.051 1.00 20.51 342 LEU D O 1
ATOM 11736 N N . SER D 1 344 ? -28.877 -83.316 -65.337 1.00 18.08 343 SER D N 1
ATOM 11737 C CA . SER D 1 344 ? -29.689 -83.786 -64.204 1.00 17.82 343 SER D CA 1
ATOM 11738 C C . SER D 1 344 ? -28.843 -84.670 -63.280 1.00 17.37 343 SER D C 1
ATOM 11739 O O . SER D 1 344 ? -28.831 -84.467 -62.073 1.00 18.51 343 SER D O 1
ATOM 11742 N N . ARG D 1 345 ? -28.179 -85.653 -63.874 1.00 17.60 344 ARG D N 1
ATOM 11743 C CA . ARG D 1 345 ? -27.491 -86.735 -63.098 1.00 17.51 344 ARG D CA 1
ATOM 11744 C C . ARG D 1 345 ? -26.322 -86.216 -62.250 1.00 18.97 344 ARG D C 1
ATOM 11745 O O . ARG D 1 345 ? -25.862 -86.900 -61.310 1.00 19.49 344 ARG D O 1
ATOM 11753 N N . VAL D 1 346 ? -25.859 -84.979 -62.522 1.00 18.76 345 VAL D N 1
ATOM 11754 C CA . VAL D 1 346 ? -24.712 -84.431 -61.760 1.00 18.73 345 VAL D CA 1
ATOM 11755 C C . VAL D 1 346 ? -25.021 -84.360 -60.232 1.00 18.40 345 VAL D C 1
ATOM 11756 O O . VAL D 1 346 ? -24.092 -84.471 -59.378 1.00 17.87 345 VAL D O 1
ATOM 11760 N N . THR D 1 347 ? -26.294 -84.133 -59.899 1.00 16.88 346 THR D N 1
ATOM 11761 C CA . THR D 1 347 ? -26.760 -84.099 -58.504 1.00 18.09 346 THR D CA 1
ATOM 11762 C C . THR D 1 347 ? -26.504 -85.482 -57.882 1.00 18.26 346 THR D C 1
ATOM 11763 O O . THR D 1 347 ? -25.859 -85.574 -56.816 1.00 18.89 346 THR D O 1
ATOM 11767 N N . GLY D 1 348 ? -27.001 -86.524 -58.549 1.00 17.69 347 GLY D N 1
ATOM 11768 C CA . GLY D 1 348 ? -26.842 -87.919 -58.053 1.00 17.63 347 GLY D CA 1
ATOM 11769 C C . GLY D 1 348 ? -25.389 -88.352 -57.957 1.00 18.39 347 GLY D C 1
ATOM 11770 O O . GLY D 1 348 ? -24.972 -88.936 -56.959 1.00 18.24 347 GLY D O 1
ATOM 11771 N N . TRP D 1 349 ? -24.594 -88.070 -58.998 1.00 16.77 348 TRP D N 1
ATOM 11772 C CA . TRP D 1 349 ? -23.160 -88.389 -59.000 1.00 16.68 348 TRP D CA 1
ATOM 11773 C C . TRP D 1 349 ? -22.473 -87.780 -57.783 1.00 17.14 348 TRP D C 1
ATOM 11774 O O . TRP D 1 349 ? -21.795 -88.484 -57.035 1.00 15.30 348 TRP D O 1
ATOM 11785 N N . GLN D 1 350 ? -22.674 -86.482 -57.579 1.00 15.65 349 GLN D N 1
ATOM 11786 C CA . GLN D 1 350 ? -22.017 -85.815 -56.453 1.00 16.81 349 GLN D CA 1
ATOM 11787 C C . GLN D 1 350 ? -22.509 -86.337 -55.099 1.00 17.36 349 GLN D C 1
ATOM 11788 O O . GLN D 1 350 ? -21.672 -86.516 -54.170 1.00 17.84 349 GLN D O 1
ATOM 11794 N N . ALA D 1 351 ? -23.822 -86.512 -54.970 1.00 16.67 350 ALA D N 1
ATOM 11795 C CA . ALA D 1 351 ? -24.425 -87.074 -53.714 1.00 17.37 350 ALA D CA 1
ATOM 11796 C C . ALA D 1 351 ? -23.749 -88.443 -53.432 1.00 18.31 350 ALA D C 1
ATOM 11797 O O . ALA D 1 351 ? -23.330 -88.709 -52.302 1.00 18.58 350 ALA D O 1
ATOM 11799 N N . HIS D 1 352 ? -23.621 -89.299 -54.444 1.00 18.22 351 HIS D N 1
ATOM 11800 C CA . HIS D 1 352 ? -22.921 -90.589 -54.274 1.00 17.62 351 HIS D CA 1
ATOM 11801 C C . HIS D 1 352 ? -21.452 -90.506 -53.894 1.00 18.54 351 HIS D C 1
ATOM 11802 O O . HIS D 1 352 ? -20.962 -91.315 -53.085 1.00 17.30 351 HIS D O 1
ATOM 11809 N N . PHE D 1 353 ? -20.748 -89.527 -54.470 1.00 16.20 352 PHE D N 1
ATOM 11810 C CA . PHE D 1 353 ? -19.330 -89.371 -54.193 1.00 17.71 352 PHE D CA 1
ATOM 11811 C C . PHE D 1 353 ? -19.156 -88.951 -52.734 1.00 16.85 352 PHE D C 1
ATOM 11812 O O . PHE D 1 353 ? -18.305 -89.509 -52.008 1.00 16.19 352 PHE D O 1
ATOM 11820 N N . ILE D 1 354 ? -19.909 -87.921 -52.345 1.00 16.60 353 ILE D N 1
ATOM 11821 C CA . ILE D 1 354 ? -19.904 -87.448 -50.960 1.00 17.42 353 ILE D CA 1
ATOM 11822 C C . ILE D 1 354 ? -20.171 -88.578 -49.942 1.00 17.89 353 ILE D C 1
ATOM 11823 O O . ILE D 1 354 ? -19.414 -88.746 -48.983 1.00 19.74 353 ILE D O 1
ATOM 11828 N N . GLU D 1 355 ? -21.237 -89.322 -50.158 1.00 18.33 354 GLU D N 1
ATOM 11829 C CA . GLU D 1 355 ? -21.656 -90.437 -49.268 1.00 18.75 354 GLU D CA 1
ATOM 11830 C C . GLU D 1 355 ? -20.559 -91.510 -49.192 1.00 18.96 354 GLU D C 1
ATOM 11831 O O . GLU D 1 355 ? -20.340 -92.133 -48.134 1.00 19.73 354 GLU D O 1
ATOM 11837 N N . TYR D 1 356 ? -19.846 -91.718 -50.302 1.00 17.94 355 TYR D N 1
ATOM 11838 C CA . TYR D 1 356 ? -18.794 -92.733 -50.342 1.00 18.85 355 TYR D CA 1
ATOM 11839 C C . TYR D 1 356 ? -17.564 -92.281 -49.529 1.00 18.26 355 TYR D C 1
ATOM 11840 O O . TYR D 1 356 ? -17.071 -92.979 -48.600 1.00 19.07 355 TYR D O 1
ATOM 11849 N N . VAL D 1 357 ? -17.030 -91.127 -49.927 1.00 17.88 356 VAL D N 1
ATOM 11850 C CA . VAL D 1 357 ? -15.815 -90.587 -49.315 1.00 17.95 356 VAL D CA 1
ATOM 11851 C C . VAL D 1 357 ? -16.028 -90.256 -47.822 1.00 17.68 356 VAL D C 1
ATOM 11852 O O . VAL D 1 357 ? -15.151 -90.533 -46.977 1.00 17.74 356 VAL D O 1
ATOM 11856 N N . GLU D 1 358 ? -17.161 -89.648 -47.481 1.00 17.71 357 GLU D N 1
ATOM 11857 C CA . GLU D 1 358 ? -17.346 -89.175 -46.117 1.00 19.99 357 GLU D CA 1
ATOM 11858 C C . GLU D 1 358 ? -17.501 -90.373 -45.166 1.00 20.66 357 GLU D C 1
ATOM 11859 O O . GLU D 1 358 ? -16.965 -90.343 -44.046 1.00 20.55 357 GLU D O 1
ATOM 11865 N N . GLU D 1 359 ? -18.166 -91.432 -45.617 1.00 20.26 358 GLU D N 1
ATOM 11866 C CA . GLU D 1 359 ? -18.677 -92.432 -44.631 1.00 21.24 358 GLU D CA 1
ATOM 11867 C C . GLU D 1 359 ? -18.280 -93.888 -44.842 1.00 21.12 358 GLU D C 1
ATOM 11868 O O . GLU D 1 359 ? -18.529 -94.727 -43.940 1.00 20.26 358 GLU D O 1
ATOM 11874 N N . GLN D 1 360 ? -17.693 -94.216 -45.995 1.00 20.12 359 GLN D N 1
ATOM 11875 C CA . GLN D 1 360 ? -17.357 -95.610 -46.330 1.00 20.01 359 GLN D CA 1
ATOM 11876 C C . GLN D 1 360 ? -16.146 -95.700 -47.281 1.00 20.35 359 GLN D C 1
ATOM 11877 O O . GLN D 1 360 ? -16.030 -96.585 -48.166 1.00 21.29 359 GLN D O 1
ATOM 11883 N N . GLN D 1 361 ? -15.212 -94.820 -47.033 1.00 21.05 360 GLN D N 1
ATOM 11884 C CA . GLN D 1 361 ? -14.123 -94.617 -47.949 1.00 21.57 360 GLN D CA 1
ATOM 11885 C C . GLN D 1 361 ? -13.253 -95.864 -47.971 1.00 22.35 360 GLN D C 1
ATOM 11886 O O . GLN D 1 361 ? -12.874 -96.398 -46.918 1.00 21.28 360 GLN D O 1
ATOM 11892 N N . ARG D 1 362 ? -12.994 -96.322 -49.189 1.00 21.83 361 ARG D N 1
ATOM 11893 C CA . ARG D 1 362 ? -11.994 -97.348 -49.418 1.00 23.29 361 ARG D CA 1
ATOM 11894 C C . ARG D 1 362 ? -11.568 -97.310 -50.882 1.00 23.41 361 ARG D C 1
ATOM 11895 O O . ARG D 1 362 ? -12.414 -97.182 -51.764 1.00 22.64 361 ARG D O 1
ATOM 11903 N N . LEU D 1 363 ? -10.256 -97.414 -51.127 1.00 23.97 362 LEU D N 1
ATOM 11904 C CA . LEU D 1 363 ? -9.716 -97.454 -52.489 1.00 24.00 362 LEU D CA 1
ATOM 11905 C C . LEU D 1 363 ? -10.346 -98.622 -53.265 1.00 23.95 362 LEU D C 1
ATOM 11906 O O . LEU D 1 363 ? -10.414 -99.751 -52.749 1.00 23.49 362 LEU D O 1
ATOM 11911 N N . ILE D 1 364 ? -10.835 -98.355 -54.476 1.00 22.48 363 ILE D N 1
ATOM 11912 C CA . ILE D 1 364 ? -11.369 -99.418 -55.342 1.00 22.62 363 ILE D CA 1
ATOM 11913 C C . ILE D 1 364 ? -10.218 -99.985 -56.209 1.00 23.56 363 ILE D C 1
ATOM 11914 O O . ILE D 1 364 ? -9.659 -99.296 -57.098 1.00 23.36 363 ILE D O 1
ATOM 11919 N N . ARG D 1 365 ? -9.837 -101.220 -55.879 1.00 23.08 364 ARG D N 1
ATOM 11920 C CA . ARG D 1 365 ? -8.679 -101.872 -56.474 1.00 23.27 364 ARG D CA 1
ATOM 11921 C C . ARG D 1 365 ? -8.995 -103.350 -56.576 1.00 23.29 364 ARG D C 1
ATOM 11922 O O . ARG D 1 365 ? -8.649 -104.132 -55.673 1.00 23.87 364 ARG D O 1
ATOM 11930 N N . PRO D 1 366 ? -9.654 -103.752 -57.683 1.00 23.75 365 PRO D N 1
ATOM 11931 C CA . PRO D 1 366 ? -9.988 -105.173 -57.844 1.00 24.53 365 PRO D CA 1
ATOM 11932 C C . PRO D 1 366 ? -8.783 -105.962 -58.385 1.00 25.47 365 PRO D C 1
ATOM 11933 O O . PRO D 1 366 ? -7.659 -105.450 -58.373 1.00 25.10 365 PRO D O 1
ATOM 11937 N N . ARG D 1 367 ? -9.027 -107.178 -58.865 1.00 26.88 366 ARG D N 1
ATOM 11938 C CA . ARG D 1 367 ? -8.025 -108.002 -59.515 1.00 27.44 366 ARG D CA 1
ATOM 11939 C C . ARG D 1 367 ? -8.487 -108.476 -60.898 1.00 27.50 366 ARG D C 1
ATOM 11940 O O . ARG D 1 367 ? -9.623 -108.198 -61.343 1.00 26.92 366 ARG D O 1
ATOM 11948 N N . ALA D 1 368 ? -7.604 -109.210 -61.568 1.00 28.85 367 ALA D N 1
ATOM 11949 C CA . ALA D 1 368 ? -7.933 -109.892 -62.821 1.00 29.87 367 ALA D CA 1
ATOM 11950 C C . ALA D 1 368 ? -7.443 -111.324 -62.741 1.00 30.50 367 ALA D C 1
ATOM 11951 O O . ALA D 1 368 ? -6.450 -111.607 -62.059 1.00 31.68 367 ALA D O 1
ATOM 11953 N N . VAL D 1 369 ? -8.143 -112.217 -63.436 1.00 31.38 368 VAL D N 1
ATOM 11954 C CA . VAL D 1 369 ? -7.700 -113.606 -63.598 1.00 31.70 368 VAL D CA 1
ATOM 11955 C C . VAL D 1 369 ? -6.676 -113.668 -64.762 1.00 32.16 368 VAL D C 1
ATOM 11956 O O . VAL D 1 369 ? -6.960 -113.281 -65.915 1.00 32.13 368 VAL D O 1
ATOM 11960 N N . TYR D 1 370 ? -5.473 -114.143 -64.450 1.00 32.34 369 TYR D N 1
ATOM 11961 C CA . TYR D 1 370 ? -4.413 -114.238 -65.467 1.00 33.33 369 TYR D CA 1
ATOM 11962 C C . TYR D 1 370 ? -4.571 -115.499 -66.314 1.00 33.93 369 TYR D C 1
ATOM 11963 O O . TYR D 1 370 ? -4.562 -116.611 -65.782 1.00 34.71 369 TYR D O 1
ATOM 11972 N N . VAL D 1 371 ? -4.756 -115.318 -67.620 1.00 34.73 370 VAL D N 1
ATOM 11973 C CA . VAL D 1 371 ? -4.854 -116.431 -68.569 1.00 35.27 370 VAL D CA 1
ATOM 11974 C C . VAL D 1 371 ? -3.862 -116.262 -69.731 1.00 36.19 370 VAL D C 1
ATOM 11975 O O . VAL D 1 371 ? -4.098 -116.739 -70.849 1.00 37.14 370 VAL D O 1
ATOM 11979 N N . GLY D 1 372 ? -2.769 -115.557 -69.474 1.00 36.29 371 GLY D N 1
ATOM 11980 C CA . GLY D 1 372 ? -1.817 -115.234 -70.518 1.00 36.60 371 GLY D CA 1
ATOM 11981 C C . GLY D 1 372 ? -0.693 -116.248 -70.534 1.00 37.38 371 GLY D C 1
ATOM 11982 O O . GLY D 1 372 ? -0.821 -117.333 -69.925 1.00 37.70 371 GLY D O 1
ATOM 11983 N N . PRO D 1 373 ? 0.413 -115.909 -71.226 1.00 38.29 372 PRO D N 1
ATOM 11984 C CA . PRO D 1 373 ? 1.567 -116.825 -71.342 1.00 38.53 372 PRO D CA 1
ATOM 11985 C C . PRO D 1 373 ? 2.248 -117.109 -69.993 1.00 38.89 372 PRO D C 1
ATOM 11986 O O . PRO D 1 373 ? 2.324 -116.229 -69.133 1.00 37.61 372 PRO D O 1
ATOM 11990 N N . ALA D 1 374 ? 2.722 -118.347 -69.804 1.00 39.72 373 ALA D N 1
ATOM 11991 C CA . ALA D 1 374 ? 3.631 -118.647 -68.690 1.00 40.25 373 ALA D CA 1
ATOM 11992 C C . ALA D 1 374 ? 4.973 -117.921 -68.860 1.00 40.65 373 ALA D C 1
ATOM 11993 O O . ALA D 1 374 ? 5.243 -117.309 -69.899 1.00 39.99 373 ALA D O 1
ATOM 11995 N N . GLU D 1 375 ? 5.794 -117.997 -67.818 1.00 41.26 374 GLU D N 1
ATOM 11996 C CA . GLU D 1 375 ? 7.130 -117.400 -67.761 1.00 42.36 374 GLU D CA 1
ATOM 11997 C C . GLU D 1 375 ? 7.964 -117.716 -68.999 1.00 42.28 374 GLU D C 1
ATOM 11998 O O . GLU D 1 375 ? 8.030 -118.875 -69.429 1.00 41.72 374 GLU D O 1
ATOM 12004 N N . ARG D 1 376 ? 8.595 -116.681 -69.553 1.00 42.06 375 ARG D N 1
ATOM 12005 C CA . ARG D 1 376 ? 9.491 -116.826 -70.705 1.00 42.15 375 ARG D CA 1
ATOM 12006 C C . ARG D 1 376 ? 10.622 -115.798 -70.703 1.00 43.06 375 ARG D C 1
ATOM 12007 O O . ARG D 1 376 ? 10.467 -114.675 -70.213 1.00 42.96 375 ARG D O 1
ATOM 12015 N N . LYS D 1 377 ? 11.768 -116.195 -71.252 1.00 43.64 376 LYS D N 1
ATOM 12016 C CA . LYS D 1 377 ? 12.953 -115.341 -71.258 1.00 44.18 376 LYS D CA 1
ATOM 12017 C C . LYS D 1 377 ? 12.968 -114.435 -72.472 1.00 44.08 376 LYS D C 1
ATOM 12018 O O . LYS D 1 377 ? 12.660 -114.874 -73.587 1.00 44.10 376 LYS D O 1
ATOM 12024 N N . TYR D 1 378 ? 13.335 -113.176 -72.235 1.00 44.09 377 TYR D N 1
ATOM 12025 C CA . TYR D 1 378 ? 13.532 -112.173 -73.277 1.00 44.37 377 TYR D CA 1
ATOM 12026 C C . TYR D 1 378 ? 14.606 -112.615 -74.273 1.00 45.51 377 TYR D C 1
ATOM 12027 O O . TYR D 1 378 ? 15.710 -112.993 -73.878 1.00 45.45 377 TYR D O 1
ATOM 12036 N N . VAL D 1 379 ? 14.255 -112.569 -75.556 1.00 47.00 378 VAL D N 1
ATOM 12037 C CA . VAL D 1 379 ? 15.177 -112.829 -76.668 1.00 48.69 378 VAL D CA 1
ATOM 12038 C C . VAL D 1 379 ? 15.229 -111.553 -77.512 1.00 50.08 378 VAL D C 1
ATOM 12039 O O . VAL D 1 379 ? 14.189 -111.004 -77.873 1.00 50.77 378 VAL D O 1
ATOM 12043 N N . PRO D 1 380 ? 16.432 -111.043 -77.809 1.00 51.59 379 PRO D N 1
ATOM 12044 C CA . PRO D 1 380 ? 16.442 -109.797 -78.592 1.00 52.57 379 PRO D CA 1
ATOM 12045 C C . PRO D 1 380 ? 16.708 -110.057 -80.075 1.00 53.29 379 PRO D C 1
ATOM 12046 O O . PRO D 1 380 ? 16.969 -111.199 -80.428 1.00 53.88 379 PRO D O 1
ATOM 12050 N N . ILE D 1 381 ? 16.446 -109.105 -80.969 1.00 53.59 380 ILE D N 1
ATOM 12051 C CA . ILE D 1 381 ? 15.134 -108.513 -81.112 1.00 53.51 380 ILE D CA 1
ATOM 12052 C C . ILE D 1 381 ? 14.554 -109.331 -82.270 1.00 54.07 380 ILE D C 1
ATOM 12053 O O . ILE D 1 381 ? 15.288 -109.771 -83.178 1.00 53.86 380 ILE D O 1
#

Secondary structure (DSSP, 8-state):
--B-GGGTT-EEEEESSEEEETTTTEEEETTEEHHHHHHTT--HHHHHHHHHHSSPPPHHHHHHHHHHHHGGG---HHHHHHHHTS-TTS-HHHHHHHHHHHHHHH-TT----TTTHHHHHHHHHHHHHHHHHHHHHHHTT---------S-HHHHHHHHHHTSPPPHHHHHHHHHHHHHTS--SS-HHHHHHHHHHTTT--HHHHHHHHHHHHTSTTTSSHHHHHHHHHHHH-SGGGHHHHIIIIIITSSS--TTB--SS-SS--HHHHHHHHHHHHHHHTSHHHHHHHHHHHHHHHHHHHHHGGGT--B-TTTTHHHHHHHHT--SGGGHHHHHHHHHHHHHHHHHHHHHHHHH------EEEE-SPPP-----GGG-/--B-GGGTT-EEEEESSEEEETTTTEEEETTEEHHHHHHTT--HHHHHHHHHHSSPPPHHHHHHHHHHHHHTT---HHHHHHHHTS-TTS-HHHHHHHHHHHHHHH-TT----TTTHHHHHHHHHHHHHHHHHHHHHHHTT---------S-HHHHHHHHHHTSPPPHHHHHHHHHHHHHHS--SS-HHHHHHHHHHTTT--HHHHHHHHHHHHTSTTTSSHHHHHHHHHHHH-SGGGHHHHHIIIIITTSS--TTB--SS-SS--HHHHHHHHHHHHHHTTSHHHHHHHHHHHHHHHHHHHHHGGGT--B-GGGTHHHHHHHHT--SGGGHHHHHHHHHHHHHHHHHHHHHHHHS------EEEE-SPPP-----GGG-/---B-GGGTT-EEEEESSEEEETTTTEEEETTEEHHHHHHHT--HHHHHHHHHHSSPPPHHHHHHHHHHHHHTT---HHHHHHHHTS-TTS-HHHHHHHHHHHHHHH-TT----TTTHHHHHHHHHHHHHHHHHHHHHHHHT---------S-HHHHHHHHHHSS---HHHHHHHHHHHHHTS--SS-HHHHHHHHHHTTT--HHHHHHHHHHHHTSTTTSSHHHHHHHHHHHH-SGGGHHHHHIIIIITSSS--TTB--SS-SS--HHHHHHHHHHHHHHTT-HHHHHHHHHHHHHHHHHHHHHGGGT--B-GGGTHHHHHHHHT--SGGGHHHHHHHHHHHHHHHHHHHHHHHHS------EEEE-SPPP-----GGG--/-B-GGGTT-EEEEESSEEEETTTTEEEETTEEHHHHHHTT--HHHHHHHHHHSSPPPHHHHHHHHHHHHHTT---HHHHHHHHTS-TTS-HHHHHHHHHHHHHHH-TT----TTTHHHHHHHHHHHHHHHHHHHHHHHTTPPP------S-HHHHHHHHHHTSPPPHHHHHHHHHHHHHTS--SS-HHHHHHHHHHTTT--HHHHHHHHHHHHTSTTTSSHHHHHHHHHHHH-SGGGHHHHHIIIIISS----TTB--SS-SS--HHHHHHHHHHHHHHTT-HHHHHHHHHHHHHHHHHHHHHGGGT--B-TTTTHHHHHHHHT--SGGGHHHHHHHHHHHHHHHHHHHHHHHHS------EEEE-SPPP------

Sequence (1518 aa):
EEISKGLEDVNIIKWTRLTTIDGNKGILRYGGYSVEDIIASGAQDEEIQYLFLYGNLPTEQELRKYKETVQKGYKIPDFVINAIRQLPRESDAVAMQMAAVAAMAASETKFKWNKDTDRDVAAEMIGRMSAITVNVYRHIMNMPAELPKPSDSYAESFLNAAFGRKATKEEIDAMNTALILYTDHEVPASTTAGLVAVSTLSDMYSGITAALAALKGPLHGGAAEAAIAQFDEIKKDPAMVEKWFNDNIINGKKRLMGFGHRVYKTYDPRAKIFKGIAEKLSSKKPEVHKVYEIATKLEDFGIKAFGSKGIYPNTDYFSGIVYMMSIGFPLRNNIYTALFALSRVTGWQAHFIEYVEEQQRLIRPRAVYVGPAERKYVPIAEREEISKGLEDVNIKWTRLTTIDGNKGILRYGGYSVEDIIASGAQDEEIQYLFLYGNLPTEQELRKYKETVQKGYKIPDFVINAIRQLPRESDAVAMQMAAVAAMAASETKFKKWNKDTDRDVAAEMIGRMSAITVNVYRHIMNMPAELPKPSDSYAESFLNAAFGRKATKEEIDAMNTALILYTDHEVPASTTAGLVAVSTLSDMYSGITAALAALKGPLHGGAAEAAIAQFDEIKDPAMVEKWFNDNIINGKKRLMGFGHRVYKTYDPRAKIFKGIAEEKLSSKKPEVHKVYEIATKLEDFGIKAFGSKGIYPNTDYFSGIVYMSIGFPLRNNIYTALFALSRVTGWQAHFIEYVEEQQRLIRPRAVYVGPAERKYVPIAERTEEISKGLEDVNIKWTRLTTIDGNKGILRYGGYSVEDIIASGAQDEEIQYLFLYGNLPTEEQELRKYKETVQKGYKIPDFVINAIRQLPRESDAVAMQMAAVAAMAASETKFKWNKDTDRDVAAEMIGRMSAITVNVYRHIMNMPAELPKPSDSYAESFLNAAFGRKATKEEIDAMNTALILYTDHEVPASTTAGLVAVSTLSDMYSGITAALAALKGPLHGGAAEAAIAQFDEIKDPAMVEKWFNDNIINGKKRLMGFGHRRVYKTYDPRAKIFKGIAEKLSSKKPEEVHHKVYEIATKLEDFGIKAFGSKGIYPNTDYFSGIVYMSIGFPLRNNIYTALFALSRVTGWQAHFIEYVEEQQRLIRPRAVYVGPAERKYVPIAERKEISKGLEDVNIKWTRLTTIDGNKGILRYGGYSVEDIIASGAQDEEIQYLFLYGNLPTEQELRKYKETVQKGYKIPDFVINAIRQLPRESDAVAMQMAAVAAMAASETKFKWNKDTDRDVAAEMIGRMSAITVNVYRHIMNMPAELPKPSDSYAESFLNAAFGRKATKEEIDAMNTALILYTDHEVPASTTAGLVAVSTLSDMYSGITAALAALKGPLHGGAAEAAIAQFDEEIKDPAMVEKWFNDNIINGKKRLMGFGHRVYKTYDPRAKIFKGIAEKLSSKKPEVHKVYEIATKLEDFGIKAFGSKGIYPNTDYFSGIVYMSIGFPLRNNIYTALFALSRVTGWQAHFIEYVEEQQRLIRPRAVYVGPAERKYVPI

Solvent-accessible surface area: 54936 Å² total; per-residue (Å²): 169,139,47,26,124,2,1,80,97,16,7,2,0,47,0,100,19,0,30,13,49,12,127,157,5,44,0,49,0,7,0,15,15,0,67,23,0,35,93,50,59,3,57,4,5,2,0,3,21,5,8,9,89,37,81,17,0,35,91,123,68,6,138,134,7,47,115,15,2,46,132,0,6,136,12,63,124,41,0,21,55,4,0,81,37,5,45,80,119,0,39,0,3,0,0,0,0,3,0,0,0,1,3,1,2,29,51,74,190,34,160,47,63,143,113,60,3,55,65,35,0,0,44,0,1,0,32,0,0,0,0,3,0,0,1,16,12,6,1,68,116,45,97,49,60,26,0,104,90,40,133,22,7,0,19,3,0,0,38,9,0,27,53,102,156,5,71,164,64,20,28,73,2,0,18,5,1,3,0,0,1,2,0,4,3,0,11,2,0,0,0,0,0,0,0,0,0,0,0,56,1,6,0,8,0,0,0,0,0,0,1,0,0,0,39,0,78,70,29,1,16,21,5,8,30,0,0,44,5,1,52,81,4,155,58,48,84,89,0,83,130,23,8,71,61,16,12,99,83,64,137,89,126,12,48,2,13,17,49,58,13,3,100,34,25,0,0,7,0,116,27,0,60,29,32,0,81,151,15,0,61,142,71,98,116,9,54,134,16,11,76,6,0,24,81,0,4,90,28,0,50,154,31,49,10,101,148,13,68,52,1,18,7,13,0,0,0,0,0,0,4,50,4,2,33,1,36,54,113,26,47,4,2,5,1,1,17,0,2,5,2,0,3,0,0,0,4,0,0,6,11,4,16,69,81,34,59,82,33,0,14,0,59,11,27,68,79,18,49,81,134,80,168,15,61,62,38,82,133,70,170,128,31,20,102,1,0,71,113,19,19,3,1,48,0,99,18,0,34,14,46,10,123,159,10,45,0,57,0,6,2,14,24,0,67,22,0,37,92,47,58,2,57,4,4,4,0,2,20,5,8,8,87,34,84,31,5,60,92,113,69,6,133,142,6,48,121,8,2,46,116,0,10,142,12,62,122,40,1,20,54,4,0,85,35,5,38,100,116,0,37,0,2,0,0,0,0,3,0,0,0,2,2,1,1,28,48,70,186,34,121,47,42,136,118,57,3,56,63,38,0,0,36,0,2,0,33,0,0,0,0,3,0,0,1,15,16,5,1,66,110,50,94,46,69,52,6,152,86,44,132,20,6,0,18,3,0,0,35,8,0,24,54,109,154,5,75,179,72,23,30,86,3,0,18,6,0,3,0,0,1,2,0,5,3,0,10,2,0,0,0,0,0,0,0,0,0,0,0,53,1,6,0,6,0,0,0,0,0,0,1,0,0,0,39,0,76,66,28,1,16,16,6,9,28,0,3,46,6,0,53,86,2,139,62,42,92,101,2,94,137,23,8,61,57,23,12,88,100,64,155,91,127,15,47,1,12,17,51,53,13,3,99,37,57,0,5,6,0,145,26,0,62,28,30,0,84,151,17,0,64,139,82,92,106,12,50,127,16,12,63,6,0,28,85,0,8,67,55,0,50,166,40,47,7,107,152,11,64,56,1,18,7,14,0,0,0,0,0,0,4,47,7,0,32,1,37,69,109,26,46,4,2,6,1,1,19,0,2,4,3,0,4,0,0,0,4,0,0,6,13,4,17,57,76,33,60,82,36,0,8,0,50,10,31,65,82,20,49,84,125,79,172,15,63,71,31,91,125,70,122,128,136,44,33,127,1,0,101,112,16,9,3,1,48,0,99,19,1,36,17,51,10,121,158,5,48,0,46,0,6,1,14,15,0,58,37,0,35,93,52,60,5,40,4,5,8,0,2,18,5,8,7,83,44,70,15,0,52,100,124,64,13,142,151,7,22,110,20,2,35,128,0,6,160,16,56,122,44,0,16,56,4,0,79,38,6,43,88,125,0,35,0,1,0,0,0,1,3,0,0,0,1,4,0,1,28,51,67,187,32,147,42,59,143,113,62,3,55,76,37,0,0,41,0,2,0,31,0,0,0,0,3,0,0,1,16,15,5,10,62,106,46,97,49,59,50,5,137,90,32,102,13,6,0,51,4,0,1,46,6,0,30,53,104,184,8,66,142,103,21,28,63,4,1,19,12,0,2,1,0,2,1,0,6,4,0,11,2,0,0,0,0,0,0,0,0,0,0,0,53,1,7,0,7,0,0,0,0,0,0,1,0,0,0,39,0,88,84,29,2,16,30,6,12,30,0,0,44,4,0,65,85,6,157,59,26,86,86,3,101,116,26,8,74,65,23,11,112,75,59,144,85,158,8,48,3,15,19,52,86,16,3,96,38,42,0,0,7,0,104,24,0,62,29,30,0,85,154,18,0,63,191,64,101,115,13,76,100,16,16,47,2,0,28,90,0,10,68,62,0,51,158,32,52,7,113,145,13,62,54,1,17,5,16,0,0,0,0,0,0,3,47,6,1,36,3,26,66,126,32,44,4,3,6,2,1,18,0,2,5,2,0,4,0,0,0,4,0,0,5,11,4,17,71,80,33,56,94,30,0,11,0,59,10,14,65,81,20,48,87,101,71,131,19,63,67,34,80,113,34,226,176,63,31,127,1,0,82,103,18,13,2,1,40,0,101,19,0,34,11,47,10,116,151,9,60,0,40,0,6,1,16,17,0,69,37,0,37,92,51,59,1,45,4,5,7,0,2,16,5,9,8,87,43,70,16,0,50,76,107,64,6,135,122,7,42,111,26,3,47,133,0,9,172,13,63,122,39,0,19,55,4,0,79,36,6,44,66,126,0,38,0,2,0,0,0,1,2,0,0,0,1,3,1,1,28,51,67,178,30,150,48,67,135,105,62,3,53,76,35,0,0,42,0,1,0,31,0,0,0,0,3,0,0,1,18,12,8,0,71,111,49,98,50,58,54,6,139,89,43,126,15,6,0,33,3,0,0,28,6,0,31,51,109,162,13,63,142,112,26,27,68,7,0,22,15,0,2,1,0,2,1,0,5,3,0,10,2,0,0,0,0,0,0,0,0,0,0,0,56,1,5,0,8,0,0,0,0,0,0,0,0,0,0,39,0,75,70,27,2,16,20,6,10,26,0,0,49,9,0,68,81,4,128,41,24,82,92,0,94,144,23,6,54,68,30,6,76,94,51,182,105,122,14,49,2,16,19,48,50,11,4,98,37,34,0,0,6,0,113,24,0,63,33,34,0,95,163,30,0,60,194,80,100,144,15,66,84,12,24,72,5,0,34,89,0,7,81,51,0,50,159,37,39,8,115,138,12,54,54,1,18,6,15,0,0,0,0,0,0,4,53,5,1,40,3,38,61,108,26,44,4,3,6,1,2,17,0,2,4,2,0,4,0,0,0,3,0,0,6,10,4,17,70,80,26,61,91,35,0,10,0,61,10,47,60,82,22,50,75,114,68,152,23,109,99,92

CATH classification: 1.10.580.10 (+1 more: 1.10.230.10)

B-factor: mean 26.44, std 10.35, range [8.89, 87.89]

Radius of gyration: 39.93 Å; Cα contacts (8 Å, |Δi|>4): 3143; chains: 4; bounding box: 108×94×87 Å